Protein 9LM3 (pdb70)

Secondary structure (DSSP, 8-state):
-TTTSHHHHHHH--SHHHHHHHHTS-HHHHHIIIIITTGGGSEEEEEEE-SSSSEEEEEEE-SHHHHHHHHHHHHHHHHHHHHHHHHT----SB-TT-TT--HHHHHHHTTT-SEEEEEEEETTGGGSBHHHHHHHHHHSTTT---HHHHHHHHHHH-SSSB--TT-TTHHHHHHHHHHHHHHHHHHHHHHHT-EEEEETTEEEEEESSSS--TTTEEEETTEEEE-HHHHHHHHTTT-EE-GGG-EEE-TTS--EETTEE-SSS-B--HHHHHHHHHHHHHHHHSS--EEE-SSS-EEEPPHHHHHHHHHHHHHHHHHHHHHHHTT---------SS-TTGGGGGS-HHHHHHHHHHHHHHHTS-SS-EEE-SSSSHHHHHHHHHHHTTTT-GGGEE--SSSS--EE-SEE----HHHHHHTS-SS-HHHHHHHHHHHHHHHHTTTT---SS-EEEEE-SSSSTTHHHHHIIIII--SSS-SSTGGGSS-EE-SSSEEEEEPPPPTT-----GGGGS-HHHHT--BTTBEE-SSS---EE-HHHHIIIIIS-GGG----GGGHHHHHHHHHHHHHHHHHHH-/--HHHHHHHHHH--SHHHHHHHHTS-HHHHHIIIIITTGGGSEEEEEEE-SSS-EEEEEEE-SHHHHHHHHHHHHHHHHHHHHHHHTT----SB-TT-TT--HHHHHHTTTT-SEEEEEEEETTGGG--HHHHHHHHHHSTTT---HHHHHHHHHHH-BTTB--TT-TTHHHHHHHHHHHHHHHHHHHHHHHT-EEEEETTEEEEEESSSS--TTTEEE-SS-EEE-HHHHHHHHTTT-EE-GGG-EEEETTS--EETTEE-SSS-B--HHHHHHHHHHHHHHHHSS---EE-TTS-EE---HHHHHHHHHHHHHHHHHHHHHHHHH--------TTS-TTGGGGS--HHHHHHHHHHHIIIIIS-SS-EEE-SSHHHHHHHHHHHHHTTTT-GGGEEESSSSS-EEE-SEE----HHHHHHT--SS-HHHHHHHHHHHHHHHHTTTTPPPSS-EEEE--SSSSTHHHHHHHHHTT-SSS--SSGGGSSS-EE-SSSEEEE-----SS-----HHHHS-HHHHT--SSS--B-----B-HHHIIIIIIS-GGG----STTHHHHHHHHHHHHHHHHHHH-/-TTTSHHHHHHH--SHHHHHHHHTS-HHHHHIIIIITTGGGSEEEEEEEETTTEEEEEEEE-HHHHHHHHHHHHHHHHHHHHHHHHTT----SB-TT-TT--HHHHHHTTTT-SEEEEEEEETSGGGSBHHHHHHHHHH-TTT---HHHHHHHHHHH-SSSB--TT-TTHHHHHHHHHHHHHHHHHHHHHHTT-EEEEETTEEEEEESSSS--TTTEEEETTEEEE-HHHHHHHHHTT-EE-GGG-EEEETTS--EETTEE-SSS-B--HHHHHHHHHHHHHHHHHS---EE-TTS-EE---TTTTTTHHHHHHHHHHHHHHHHHHH--------TT--TT-TTTTS-HHHHHHHHHHHHHHHTS-SS-EEEESSSSHHHHHHHHHHHTTTT-STTEE--SSS---EE-SEE----HHHHHHH---S-HHHHHHHHHHHHHHHHTTTTPPPSS-EEEEE-SSSSTHHHHHHIIIII--SSS-SSGGGGSS-EEEETTEEEEEPPP-TT-----GGGGS-GGGT---BTTB-B-SSS----B-HHHHIIIIII--SS---TTTTHHHHHHHHHHHHHHHHHHH-

InterPro domains:
  IPR000123 RNA-directed DNA polymerase (reverse transcriptase), msDNA [PR00866] (43-56)
  IPR000123 RNA-directed DNA polymerase (reverse transcriptase), msDNA [PR00866] (57-69)
  IPR000123 RNA-directed DNA polymerase (reverse transcriptase), msDNA [PR00866] (96-110)
  IPR000123 RNA-directed DNA polymerase (reverse transcriptase), msDNA [PR00866] (112-130)
  IPR000123 RNA-directed DNA polymerase (reverse transcriptase), msDNA [PR00866] (131-141)
  IPR000123 RNA-directed DNA polymerase (reverse transcriptase), msDNA [PR00866] (162-175)
  IPR000123 RNA-directed DNA polymerase (reverse transcriptase), msDNA [PR00866] (180-193)
  IPR000123 RNA-directed DNA polymerase (reverse transcriptase), msDNA [PR00866] (195-206)
  IPR000123 RNA-directed DNA polymerase (reverse transcriptase), msDNA [PR00866] (257-263)
  IPR000123 RNA-directed DNA polymerase (reverse transcriptase), msDNA [cd03487] (50-279)
  IPR000477 Reverse transcriptase domain [PF00078] (48-261)
  IPR000477 Reverse transcriptase domain [PS50878] (29-262)
  IPR043502 DNA/RNA polymerase superfamily [SSF56672] (43-258)
  IPR051083 Group II Intron Splicing and Mobility/Defense [PTHR34047] (36-276)
  IPR053543 Bacterial Reverse Transcriptase [NF038237] (7-580)

Sequence (1746 aa):
MTKTSKLDALRAATSREDLAKILDVKLVFLTNVLYRIGSDNQYTQFTIPKKGKGVRTISAPTDRLKDIQRRICDLLSDCRDEIFAIRKISNNYSFGFERGKSIILNAYKHRGKQIILNIDLKDFFESFNFGRVRGYFLSNQDFLLNPVVATTLAKAACYNGTLPQGSPCSPIISNLICNIMDMRLAKLAKKYGCTYSRYADDITISTNKNTFPLEMATVQPEGVVLGKVLVKEIENSGFEINDSKTRLTYKTSRQEVTGLTVNRIVNIDRCYYKKTRALAHALYRTGEYKVPDENGVLVSGGLDKLEGMFGFIDQVDKFNNIKKKLNKQPDRYVLTNATLHGFKLKLNAREKAYSKFIYYKFFHGNTCPTIITEGKTDRIYLKAALHSLETSYPELFREKTDSKKKEINLNIFKSNEKTKYFLDLSGGTADLKKFVERYKNNYASYYGSVPKQPVIMVLDNDTGPSDLLNFLRNKVKSCPDDVTEMRKMKYIHVFYNLYIVLTPLSPSGEQTSMEDLFPKDILDIKIDGKKFNKNNDGTEYGKHIFSMRVVRDKKRKIDFKAFCCIFDAIKDIKEHYKLMLNSMTKTSKLDALRAATSREDLAKILDVKLVFLTNVLYRIGSDNQYTQFTIPKKGKGVRTISAPTDRLKDIQRRICDLLSDCRDEIFAIRKISNNYSFGFERGKSIILNAYKHRGKQIILNIDLKDFFESFNFGRVRGYFLSNQDFLLNPVVATTLAKAACYNGTLPQGSPCSPIISNLICNIMDMRLAKLAKKYGCTYSRYADDITISTNKNTFPLEMATVQPEGVVLGKVLVKEIENSGFEINDSKTRLTYKTSRQEVTGLTVNRIVNIDRCYYKKTRALAHALYRTGEYKVPDENGVLVSGGLDKLEGMFGFIDQVDKFNNIKKKLNKQPDRYVLTNATLHGFKLKLNAREKAYSKFIYYKFFHGNTCPTIITEGKTDRIYLKAALHSLETSYPELFREKTDSKKKEINLNIFKSNEKTKYFLDLSGGTADLKKFVERYKNNYASYYGSVPKQPVIMVLDNDTGPSDLLNFLRNKVKSCPDDVTEMRKMKYIHVFYNLYIVLTPLSPSGEQTSMEDLFPKDILDIKIDGKKFNKNTEYGKHIFSMRVVRDKKRKIDFKAFCCIFDAIKDIKEHYKLMLNSMTKTSKLDALRAATSREDLAKILDVKLVFLTNVLYRIGSDNQYTQFTIPKKGKGVRTISAPTDRLKDIQRRICDLLSDCRDEIFAIRKISNNYSFGFERGKSIILNAYKHRGKQIILNIDLKDFFESFNFGRVRGYFLSNQDFLLNPVVATTLAKAACYNGTLPQGSPCSPIISNLICNIMDMRLAKLAKKYGCTYSRYADDITISTNKNTFPLEMATVQPEGVVLGKVLVKEIENSGFEINDSKTRLTYKTSRQEVTGLTVNRIVNIDRCYYKKTRALAHALYRTGEYKVPDENGVLVSGGLDKLEGMFGFIDQVDKFNNIKKKLNKQPDRYVLTNATLHGFKLKLNAREKAYSKFIYYKFFHGNTCPTIITEGKTDRIYLKAALHSLETSYPELFREKTDSKKKEINLNIFKSNEKTKYFLDLSGGTADLKKFVERYKNNYASYYGSVPKQPVIMVLDNDTGPSDLLNFLRNKVKSCPDDVTEMRKMKYIHVFYNLYIVLTPLSPSGEQTSMEDLFPKDILDIKIDGKKFNKNNDGTEYGKHIFSMRVVRDKKRKIDFKAFCCIFDAIKDIKEHYKLMLNS

Foldseek 3Di:
DVLPCLLVQQQPDAALCSVCVSLVHDSVLLCCCPPVCPQLNFWDWDWADDPPPDTDIFIAGHPVLQSSLLSVQVSLLSLVVVVCVVVVHDDDAEAALHPPHDLQVVLQLQFQFFKKKKWFFPPLFQLAFLVNQLCCQCPPPSRVHHNNSSNSSSSSQDHPRTGTPHRNNSVSSSVSLCVVLRVLVCVVLVVQAWGWHDHRRMIMTTHNDNARDVQAWDQDVVGIDGHPVNQCSQVVSRTHTPVVPIDMDGLVDFDDRPQFGRSHHTAHDPVLLVVLLVQLLVCLAPNFGWDQDRPRDTDTDDLVVSLVSLVVRVVRVVVVVVVVVVVDDDDDDDDPVADLVRLCVPPDPSLLSNLLSVCCCQAAAPPAAEEAEQDQQVLLLVQLLCVLCCVVCVVQWDDDDPDPPIDGRYHDDHADVVCCNRVVCNRHLVSVLSCLVCVVVSNVVRNPGQGLYAYEYEWFQPPRPDVSLVCQQPPQCPDVDDRCVCSADLKADRDRRYIYGYQHADPVRDRDTPVVQWDPVQQQDADPCQGDDPAAPDVYDHSVCSSPCGSPVCVNVTDRPSVVSNVVSSVVSGVVSVVVVVD/DPLLCLLVQQLPDAALCSVCVSLVHHSVLLCCCLPVPPLQNQWDKDWADDPDPDIHIFIAGHPVLLSVLLSVQVSLLSLVVNVCVVVVHDDDAEQAPHPPHDLLSQLQLQFAFFKKKKWFWPPLQFLCFLVNQLCCQCVPPSRNGHSNSSNSSSSSQHHHRTGTPRRSRSRSSSVSLCVVLSVLVCVVLVVQAWDWHDHRRMIMTTHNDNARDVQAWDQDPVGIDGHPVNQCSQVVSRIHIPVVPIDMDGLVDFDDRPQFGRNHGTAHDPVLLVVLLVQLLVCLADVFGWDADSVGDIDGDDLVVSLVSLVVRVVSVVVVVVVCVVVDDDDDDDQVVDDAPSLCVPPDPSLQSNLLSVCCCQAAADPEEEEAEQDQLVLLLLQLQCVLCCVVCVVQWDDPPVPPNIDGVYRYDHADVSCCNRPVCNRHLVSVLSCLVCVVVSNVVSNPRAGPYAYEYEWEQCPRCVVVVVCCQVPQCPDVHDDRCVSADLWADRDRRYIYGYFHADPVRDTDGSLNQFDPVLQQDDDPVCHDDPCVYHHSVCSSPPRSVDCPVVGDGDRNVSNVVSNVVSRVVSVVVVVD/DVLACLLVQQQPDAALCSVCVSLVHDSVLLCCCPPVQPQQNFWDWDWDADPVRDTDIFIAGHDSLLSSLLSVQVSLLSLVVNVCVVVVHDDDAEAAPHPPHDLLSQLQLQQAFFKKKKWFFPPLFQQAFLCNQLVCQCPVPSRVHHNNSSNSSSSSQDHPGTGTPRRSNSVSSSVSLCVVLRVLVCVVLVVQAWDWHDHRRIIMTGHNDNARDVQQWHQDVVGIDGHPVNQCSQVVSRTHIPVVPIHMDGLVDFDDRPQFGRNNGTAHDPVLLVVLLVQLLCCLAVVFGWDADPVGDTDTDDVVVNVVSLVVRVVRVVVVVVVCVVVVVDDDDDLPVADQVSLCVVPDPSLLSVLLSVCCDQAANDPEEEEAEADAQVLLLVQLLCVLVCVVCVVQWDADDPDGDIDGRYRDDGADPVCCNRPVCNRALVSVLSCLVCVVVSNVVSNPHAGPYAYEYEWEQCPRCVVSVVCLVPPQPQDPNDRCVVSADQWGDSDRRYIYGYQHADPVRDGDTPLPLFDPVLQFPDDPPAGADSCQPVVHHYPVVCSCPVRVDDPPSGDSDSCVSNVVRSVVSRVVVVVVVVD

Nearest PDB structures (foldseek):
  9jm0-assembly1_P  TM=7.786E-01  e=1.756E-20  Escherichia coli
  8bgj-assembly3_C  TM=7.020E-01  e=1.026E-07  Caloramator australicus RC3
  7r08-assembly1_D  TM=5.294E-01  e=6.218E-06  Escherichia phage P2
  7z0z-assembly1_A  TM=4.750E-01  e=1.404E-06  Lactococcus lactis
  7r07-assembly1_E  TM=4.578E-01  e=6.506E-07  Lactococcus lactis

Structure (mmCIF, N/CA/C/O backbone):
data_9LM3
#
_entry.id   9LM3
#
_cell.length_a   1.00
_cell.length_b   1.00
_cell.length_c   1.00
_cell.angle_alpha   90.00
_cell.angle_beta   90.00
_cell.angle_gamma   90.00
#
_symmetry.space_group_name_H-M   'P 1'
#
loop_
_entity.id
_entity.type
_entity.pdbx_description
1 polymer 'Retron Ec67 protein'
2 polymer 'DNA (67-MER)'
3 polymer 'RNA (62-MER)'
4 polymer "RNA (5'-R(*GP*UP*GP*CP*CP*UP*GP*CP*AP*UP*GP*CP*GP*U)-3')"
5 polymer "DNA (5'-D(P*GP*GP*A)-3')"
#
loop_
_atom_site.group_PDB
_atom_site.id
_atom_site.type_symbol
_atom_site.label_atom_id
_atom_site.label_alt_id
_atom_site.label_comp_id
_atom_site.label_asym_id
_atom_site.label_entity_id
_atom_site.label_seq_id
_atom_site.pdbx_PDB_ins_code
_atom_site.Cartn_x
_atom_site.Cartn_y
_atom_site.Cartn_z
_atom_site.occupancy
_atom_site.B_iso_or_equiv
_atom_site.auth_seq_id
_atom_site.auth_comp_id
_atom_site.auth_asym_id
_atom_site.auth_atom_id
_atom_site.pdbx_PDB_model_num
ATOM 1 N N . MET A 1 1 ? 133.198 134.408 75.247 1.00 91.09 1 MET A N 1
ATOM 2 C CA . MET A 1 1 ? 131.870 135.077 75.374 1.00 94.70 1 MET A CA 1
ATOM 3 C C . MET A 1 1 ? 130.924 134.254 76.241 1.00 98.98 1 MET A C 1
ATOM 4 O O . MET A 1 1 ? 131.022 133.030 76.293 1.00 97.08 1 MET A O 1
ATOM 20 N N . THR A 1 2 ? 130.020 134.941 76.940 1.00 100.36 2 THR A N 1
ATOM 21 C CA . THR A 1 2 ? 129.026 134.286 77.790 1.00 100.75 2 THR A CA 1
ATOM 22 C C . THR A 1 2 ? 129.696 133.370 78.812 1.00 100.66 2 THR A C 1
ATOM 23 O O . THR A 1 2 ? 129.177 132.307 79.156 1.00 97.62 2 THR A O 1
ATOM 34 N N . LYS A 1 3 ? 130.863 133.792 79.303 1.00 102.92 3 LYS A N 1
ATOM 35 C CA . LYS A 1 3 ? 131.610 133.050 80.319 1.00 102.15 3 LYS A CA 1
ATOM 36 C C . LYS A 1 3 ? 132.045 131.675 79.820 1.00 100.98 3 LYS A C 1
ATOM 37 O O . LYS A 1 3 ? 132.158 130.731 80.606 1.00 95.60 3 LYS A O 1
ATOM 56 N N . THR A 1 4 ? 132.289 131.541 78.516 1.00 103.28 4 THR A N 1
ATOM 57 C CA . THR A 1 4 ? 132.720 130.270 77.945 1.00 101.77 4 THR A CA 1
ATOM 58 C C . THR A 1 4 ? 134.071 130.354 77.255 1.00 95.82 4 THR A C 1
ATOM 59 O O . THR A 1 4 ? 134.953 129.533 77.535 1.00 86.15 4 THR A O 1
ATOM 70 N N . SER A 1 5 ? 134.266 131.327 76.357 1.00 88.59 5 SER A N 1
ATOM 71 C CA . SER A 1 5 ? 135.455 131.349 75.513 1.00 80.63 5 SER A CA 1
ATOM 72 C C . SER A 1 5 ? 135.994 132.760 75.312 1.00 75.45 5 SER A C 1
ATOM 73 O O . SER A 1 5 ? 136.532 133.072 74.244 1.00 77.74 5 SER A O 1
ATOM 81 N N . LYS A 1 6 ? 135.857 133.630 76.313 1.00 72.48 6 LYS A N 1
ATOM 82 C CA . LYS A 1 6 ? 136.447 134.961 76.208 1.00 67.93 6 LYS A CA 1
ATOM 83 C C . LYS A 1 6 ? 137.965 134.877 76.117 1.00 61.84 6 LYS A C 1
ATOM 84 O O . LYS A 1 6 ? 138.598 135.626 75.362 1.00 57.04 6 LYS A O 1
ATOM 103 N N . LEU A 1 7 ? 138.567 133.972 76.889 1.00 57.71 7 LEU A N 1
ATOM 104 C CA . LEU A 1 7 ? 140.013 133.808 76.852 1.00 53.61 7 LEU A CA 1
ATOM 105 C C . LEU A 1 7 ? 140.469 133.303 75.490 1.00 57.80 7 LEU A C 1
ATOM 106 O O . LEU A 1 7 ? 141.509 133.730 74.976 1.00 57.41 7 LEU A O 1
ATOM 122 N N . ASP A 1 8 ? 139.707 132.385 74.894 1.00 62.65 8 ASP A N 1
ATOM 123 C CA . ASP A 1 8 ? 140.034 131.918 73.551 1.00 62.53 8 ASP A CA 1
ATOM 124 C C . ASP A 1 8 ? 139.974 133.062 72.550 1.00 61.06 8 ASP A C 1
ATOM 125 O O . ASP A 1 8 ? 140.836 133.173 71.670 1.00 60.65 8 ASP A O 1
ATOM 134 N N . ALA A 1 9 ? 138.962 133.923 72.666 1.00 54.36 9 ALA A N 1
ATOM 135 C CA . ALA A 1 9 ? 138.876 135.076 71.779 1.00 54.10 9 ALA A CA 1
ATOM 136 C C . ALA A 1 9 ? 140.078 135.991 71.955 1.00 51.70 9 ALA A C 1
ATOM 137 O O . ALA A 1 9 ? 140.631 136.498 70.973 1.00 53.08 9 ALA A O 1
ATOM 144 N N . LEU A 1 10 ? 140.498 136.217 73.201 1.00 52.89 10 LEU A N 1
ATOM 145 C CA . LEU A 1 10 ? 141.660 137.066 73.440 1.00 52.76 10 LEU A CA 1
ATOM 146 C C . LEU A 1 10 ? 142.915 136.463 72.822 1.00 53.90 10 LEU A C 1
ATOM 147 O O . LEU A 1 10 ? 143.698 137.161 72.169 1.00 50.92 10 LEU A O 1
ATOM 163 N N . ARG A 1 11 ? 143.125 135.161 73.021 1.00 57.41 11 ARG A N 1
ATOM 164 C CA . ARG A 1 11 ? 144.315 134.517 72.472 1.00 56.33 11 ARG A CA 1
ATOM 165 C C . ARG A 1 11 ? 144.309 134.553 70.950 1.00 56.06 11 ARG A C 1
ATOM 166 O O . ARG A 1 11 ? 145.341 134.820 70.323 1.00 54.58 11 ARG A O 1
ATOM 187 N N . ALA A 1 12 ? 143.155 134.288 70.336 1.00 58.34 12 ALA A N 1
ATOM 188 C CA . ALA A 1 12 ? 143.072 134.278 68.881 1.00 58.00 12 ALA A CA 1
ATOM 189 C C . ALA A 1 12 ? 143.374 135.641 68.277 1.00 56.54 12 ALA A C 1
ATOM 190 O O . ALA A 1 12 ? 143.793 135.712 67.117 1.00 56.27 12 ALA A O 1
ATOM 197 N N . ALA A 1 13 ? 143.177 136.718 69.032 1.00 60.91 13 ALA A N 1
ATOM 198 C CA . ALA A 1 13 ? 143.423 138.053 68.507 1.00 63.23 13 ALA A CA 1
ATOM 199 C C . ALA A 1 13 ? 144.870 138.193 68.053 1.00 63.97 13 ALA A C 1
ATOM 200 O O . ALA A 1 13 ? 145.793 137.683 68.693 1.00 61.04 13 ALA A O 1
ATOM 207 N N . THR A 1 14 ? 145.062 138.888 66.932 1.00 66.10 14 THR A N 1
ATOM 208 C CA . THR A 1 14 ? 146.384 139.086 66.361 1.00 66.04 14 THR A CA 1
ATOM 209 C C . THR A 1 14 ? 146.680 140.540 66.026 1.00 67.97 14 THR A C 1
ATOM 210 O O . THR A 1 14 ? 147.784 140.835 65.557 1.00 67.11 14 THR A O 1
ATOM 221 N N . SER A 1 15 ? 145.737 141.451 66.251 1.00 68.77 15 SER A N 1
ATOM 222 C CA . SER A 1 15 ? 145.938 142.854 65.929 1.00 68.82 15 SER A CA 1
ATOM 223 C C . SER A 1 15 ? 145.075 143.699 66.850 1.00 68.98 15 SER A C 1
ATOM 224 O O . SER A 1 15 ? 144.139 143.205 67.483 1.00 68.23 15 SER A O 1
ATOM 232 N N . ARG A 1 16 ? 145.395 144.991 66.908 1.00 63.78 16 ARG A N 1
ATOM 233 C CA . ARG A 1 16 ? 144.611 145.901 67.731 1.00 60.65 16 ARG A CA 1
ATOM 234 C C . ARG A 1 16 ? 143.151 145.938 67.307 1.00 64.27 16 ARG A C 1
ATOM 235 O O . ARG A 1 16 ? 142.296 146.312 68.113 1.00 63.56 16 ARG A O 1
ATOM 256 N N . GLU A 1 17 ? 142.843 145.568 66.061 1.00 67.27 17 GLU A N 1
ATOM 257 C CA . GLU A 1 17 ? 141.447 145.478 65.643 1.00 68.85 17 GLU A CA 1
ATOM 258 C C . GLU A 1 17 ? 140.721 144.376 66.401 1.00 64.89 17 GLU A C 1
ATOM 259 O O . GLU A 1 17 ? 139.598 144.577 66.880 1.00 62.85 17 GLU A O 1
ATOM 271 N N . ASP A 1 18 ? 141.351 143.207 66.532 1.00 64.61 18 ASP A N 1
ATOM 272 C CA . ASP A 1 18 ? 140.748 142.123 67.300 1.00 63.35 18 ASP A CA 1
ATOM 273 C C . ASP A 1 18 ? 140.574 142.517 68.760 1.00 61.40 18 ASP A C 1
ATOM 274 O O . ASP A 1 18 ? 139.540 142.225 69.371 1.00 61.42 18 ASP A O 1
ATOM 283 N N . LEU A 1 19 ? 141.582 143.171 69.341 1.00 61.07 19 LEU A N 1
ATOM 284 C CA . LEU A 1 19 ? 141.472 143.602 70.730 1.00 56.27 19 LEU A CA 1
ATOM 285 C C . LEU A 1 19 ? 140.345 144.609 70.901 1.00 54.43 19 LEU A C 1
ATOM 286 O O . LEU A 1 19 ? 139.572 144.531 71.863 1.00 55.35 19 LEU A O 1
ATOM 302 N N . ALA A 1 20 ? 140.237 145.566 69.980 1.00 56.35 20 ALA A N 1
ATOM 303 C CA . ALA A 1 20 ? 139.166 146.549 70.060 1.00 57.09 20 ALA A CA 1
ATOM 304 C C . ALA A 1 20 ? 137.807 145.879 69.945 1.00 58.26 20 ALA A C 1
ATOM 305 O O . ALA A 1 20 ? 136.851 146.277 70.620 1.00 57.71 20 ALA A O 1
ATOM 312 N N . LYS A 1 21 ? 137.696 144.865 69.087 1.00 59.54 21 LYS A N 1
ATOM 313 C CA . LYS A 1 21 ? 136.445 144.122 68.995 1.00 58.48 21 LYS A CA 1
ATOM 314 C C . LYS A 1 21 ? 136.137 143.398 70.300 1.00 57.25 21 LYS A C 1
ATOM 315 O O . LYS A 1 21 ? 134.987 143.380 70.752 1.00 57.67 21 LYS A O 1
ATOM 334 N N . ILE A 1 22 ? 137.154 142.794 70.919 1.00 56.99 22 ILE A N 1
ATOM 335 C CA . ILE A 1 22 ? 136.941 142.074 72.173 1.00 52.17 22 ILE A CA 1
ATOM 336 C C . ILE A 1 22 ? 136.476 143.031 73.264 1.00 52.27 22 ILE A C 1
ATOM 337 O O . ILE A 1 22 ? 135.578 142.710 74.050 1.00 50.58 22 ILE A O 1
ATOM 353 N N . LEU A 1 23 ? 137.092 144.212 73.342 1.00 49.24 23 LEU A N 1
ATOM 354 C CA . LEU A 1 23 ? 136.684 145.197 74.335 1.00 47.09 23 LEU A CA 1
ATOM 355 C C . LEU A 1 23 ? 135.375 145.882 73.969 1.00 56.57 23 LEU A C 1
ATOM 356 O O . LEU A 1 23 ? 134.766 146.522 74.831 1.00 59.29 23 LEU A O 1
ATOM 372 N N . ASP A 1 24 ? 134.931 145.763 72.717 1.00 61.12 24 ASP A N 1
ATOM 373 C CA . ASP A 1 24 ? 133.699 146.398 72.250 1.00 55.50 24 ASP A CA 1
ATOM 374 C C . ASP A 1 24 ? 133.838 147.919 72.195 1.00 59.43 24 ASP A C 1
ATOM 375 O O . ASP A 1 24 ? 132.930 148.652 72.583 1.00 60.65 24 ASP A O 1
ATOM 384 N N . VAL A 1 25 ? 134.984 148.396 71.718 1.00 58.87 25 VAL A N 1
ATOM 385 C CA . VAL A 1 25 ? 135.189 149.808 71.430 1.00 59.80 25 VAL A CA 1
ATOM 386 C C . VAL A 1 25 ? 135.744 149.926 70.020 1.00 63.47 25 VAL A C 1
ATOM 387 O O . VAL A 1 25 ? 136.389 149.007 69.508 1.00 67.40 25 VAL A O 1
ATOM 400 N N . LYS A 1 26 ? 135.484 151.067 69.388 1.00 65.44 26 LYS A N 1
ATOM 401 C CA . LYS A 1 26 ? 136.010 151.306 68.053 1.00 69.06 26 LYS A CA 1
ATOM 402 C C . LYS A 1 26 ? 137.531 151.336 68.088 1.00 67.95 26 LYS A C 1
ATOM 403 O O . LYS A 1 26 ? 138.135 151.842 69.035 1.00 72.32 26 LYS A O 1
ATOM 422 N N . LEU A 1 27 ? 138.153 150.791 67.043 1.00 68.85 27 LEU A N 1
ATOM 423 C CA . LEU A 1 27 ? 139.607 150.856 66.937 1.00 70.29 27 LEU A CA 1
ATOM 424 C C . LEU A 1 27 ? 140.105 152.293 66.941 1.00 69.72 27 LEU A C 1
ATOM 425 O O . LEU A 1 27 ? 141.121 152.602 67.575 1.00 69.07 27 LEU A O 1
ATOM 441 N N . VAL A 1 28 ? 139.413 153.186 66.236 1.00 71.58 28 VAL A N 1
ATOM 442 C CA . VAL A 1 28 ? 139.847 154.578 66.200 1.00 75.42 28 VAL A CA 1
ATOM 443 C C . VAL A 1 28 ? 139.841 155.161 67.606 1.00 72.24 28 VAL A C 1
ATOM 444 O O . VAL A 1 28 ? 140.797 155.818 68.026 1.00 69.55 28 VAL A O 1
ATOM 457 N N . PHE A 1 29 ? 138.769 154.911 68.359 1.00 69.69 29 PHE A N 1
ATOM 458 C CA . PHE A 1 29 ? 138.672 155.443 69.714 1.00 66.82 29 PHE A CA 1
ATOM 459 C C . PHE A 1 29 ? 139.765 154.867 70.608 1.00 66.33 29 PHE A C 1
ATOM 460 O O . PHE A 1 29 ? 140.393 155.596 71.385 1.00 66.16 29 PHE A O 1
ATOM 477 N N . LEU A 1 30 ? 140.017 153.561 70.499 1.00 62.66 30 LEU A N 1
ATOM 478 C CA . LEU A 1 30 ? 141.035 152.929 71.330 1.00 59.04 30 LEU A CA 1
ATOM 479 C C . LEU A 1 30 ? 142.411 153.515 71.051 1.00 63.33 30 LEU A C 1
ATOM 480 O O . LEU A 1 30 ? 143.115 153.942 71.973 1.00 61.99 30 LEU A O 1
ATOM 496 N N . THR A 1 31 ? 142.813 153.549 69.778 1.00 68.17 31 THR A N 1
ATOM 497 C CA . THR A 1 31 ? 144.143 154.046 69.450 1.00 63.90 31 THR A CA 1
ATOM 498 C C . THR A 1 31 ? 144.252 155.554 69.613 1.00 67.20 31 THR A C 1
ATOM 499 O O . THR A 1 31 ? 145.366 156.071 69.734 1.00 69.36 31 THR A O 1
ATOM 510 N N . ASN A 1 32 ? 143.129 156.273 69.607 1.00 66.91 32 ASN A N 1
ATOM 511 C CA . ASN A 1 32 ? 143.172 157.696 69.910 1.00 65.69 32 ASN A CA 1
ATOM 512 C C . ASN A 1 32 ? 143.411 157.925 71.393 1.00 65.76 32 ASN A C 1
ATOM 513 O O . ASN A 1 32 ? 144.257 158.740 71.773 1.00 67.98 32 ASN A O 1
ATOM 524 N N . VAL A 1 33 ? 142.688 157.203 72.249 1.00 61.33 33 VAL A N 1
ATOM 525 C CA . VAL A 1 33 ? 142.887 157.352 73.686 1.00 54.66 33 VAL A CA 1
ATOM 526 C C . VAL A 1 33 ? 144.294 156.917 74.072 1.00 55.11 33 VAL A C 1
ATOM 527 O O . VAL A 1 33 ? 144.995 157.610 74.817 1.00 57.51 33 VAL A O 1
ATOM 540 N N . LEU A 1 34 ? 144.732 155.763 73.570 1.00 53.45 34 LEU A N 1
ATOM 541 C CA . LEU A 1 34 ? 145.994 155.197 74.033 1.00 56.40 34 LEU A CA 1
ATOM 542 C C . LEU A 1 34 ? 147.206 155.924 73.458 1.00 57.23 34 LEU A C 1
ATOM 543 O O . LEU A 1 34 ? 148.156 156.220 74.190 1.00 57.62 34 LEU A O 1
ATOM 559 N N . TYR A 1 35 ? 147.196 156.226 72.162 1.00 62.22 35 TYR A N 1
ATOM 560 C CA . TYR A 1 35 ? 148.393 156.686 71.467 1.00 59.90 35 TYR A CA 1
ATOM 561 C C . TYR A 1 35 ? 148.329 158.146 71.044 1.00 64.92 35 TYR A C 1
ATOM 562 O O . TYR A 1 35 ? 149.290 158.888 71.267 1.00 64.73 35 TYR A O 1
ATOM 580 N N . ARG A 1 36 ? 147.230 158.589 70.433 1.00 67.76 36 ARG A N 1
ATOM 581 C CA . ARG A 1 36 ? 147.137 159.992 70.042 1.00 72.44 36 ARG A CA 1
ATOM 582 C C . ARG A 1 36 ? 147.294 160.897 71.256 1.00 66.35 36 ARG A C 1
ATOM 583 O O . ARG A 1 36 ? 148.136 161.802 71.269 1.00 67.58 36 ARG A O 1
ATOM 604 N N . ILE A 1 37 ? 146.495 160.659 72.287 1.00 63.23 37 ILE A N 1
ATOM 605 C CA . ILE A 1 37 ? 146.658 161.313 73.580 1.00 65.26 37 ILE A CA 1
ATOM 606 C C . ILE A 1 37 ? 147.308 160.264 74.473 1.00 64.10 37 ILE A C 1
ATOM 607 O O . ILE A 1 37 ? 146.633 159.444 75.093 1.00 64.11 37 ILE A O 1
ATOM 623 N N . GLY A 1 38 ? 148.637 160.284 74.527 1.00 64.21 38 GLY A N 1
ATOM 624 C CA . GLY A 1 38 ? 149.375 159.281 75.268 1.00 62.78 38 GLY A CA 1
ATOM 625 C C . GLY A 1 38 ? 148.718 158.957 76.589 1.00 63.59 38 GLY A C 1
ATOM 626 O O . GLY A 1 38 ? 148.219 159.855 77.271 1.00 65.50 38 GLY A O 1
ATOM 630 N N . SER A 1 39 ? 148.680 157.675 76.953 1.00 61.81 39 SER A N 1
ATOM 631 C CA . SER A 1 39 ? 148.037 157.290 78.201 1.00 53.49 39 SER A CA 1
ATOM 632 C C . SER A 1 39 ? 148.720 157.920 79.406 1.00 56.42 39 SER A C 1
ATOM 633 O O . SER A 1 39 ? 148.111 158.005 80.477 1.00 56.22 39 SER A O 1
ATOM 641 N N . ASP A 1 40 ? 149.962 158.375 79.252 1.00 59.60 40 ASP A N 1
ATOM 642 C CA . ASP A 1 40 ? 150.696 159.012 80.335 1.00 55.32 40 ASP A CA 1
ATOM 643 C C . ASP A 1 40 ? 150.251 160.445 80.593 1.00 59.12 40 ASP A C 1
ATOM 644 O O . ASP A 1 40 ? 150.737 161.062 81.547 1.00 62.69 40 ASP A O 1
ATOM 653 N N . ASN A 1 41 ? 149.356 160.990 79.769 1.00 60.06 41 ASN A N 1
ATOM 654 C CA . ASN A 1 41 ? 148.865 162.354 79.919 1.00 58.26 41 ASN A CA 1
ATOM 655 C C . ASN A 1 41 ? 147.391 162.396 80.302 1.00 56.56 41 ASN A C 1
ATOM 656 O O . ASN A 1 41 ? 146.708 163.385 80.017 1.00 54.03 41 ASN A O 1
ATOM 667 N N . GLN A 1 42 ? 146.885 161.343 80.937 1.00 55.65 42 GLN A N 1
ATOM 668 C CA . GLN A 1 42 ? 145.474 161.248 81.285 1.00 51.34 42 GLN A CA 1
ATOM 669 C C . GLN A 1 42 ? 145.311 160.730 82.703 1.00 47.61 42 GLN A C 1
ATOM 670 O O . GLN A 1 42 ? 144.375 159.985 83.007 1.00 49.86 42 GLN A O 1
ATOM 684 N N . TYR A 1 43 ? 146.217 161.122 83.591 1.00 48.42 43 TYR A N 1
ATOM 685 C CA . TYR A 1 43 ? 146.172 160.719 84.987 1.00 48.16 43 TYR A CA 1
ATOM 686 C C . TYR A 1 43 ? 146.225 161.950 85.874 1.00 49.13 43 TYR A C 1
ATOM 687 O O . TYR A 1 43 ? 147.027 162.859 85.642 1.00 48.90 43 TYR A O 1
ATOM 705 N N . THR A 1 44 ? 145.371 161.969 86.891 1.00 50.04 44 THR A N 1
ATOM 706 C CA . THR A 1 44 ? 145.379 163.010 87.908 1.00 48.92 44 THR A CA 1
ATOM 707 C C . THR A 1 44 ? 145.784 162.399 89.240 1.00 45.82 44 THR A C 1
ATOM 708 O O . THR A 1 44 ? 145.363 161.290 89.579 1.00 51.19 44 THR A O 1
ATOM 719 N N . GLN A 1 45 ? 146.608 163.120 89.990 1.00 45.50 45 GLN A N 1
ATOM 720 C CA . GLN A 1 45 ? 147.111 162.651 91.272 1.00 44.86 45 GLN A CA 1
ATOM 721 C C . GLN A 1 45 ? 146.317 163.302 92.394 1.00 43.45 45 GLN A C 1
ATOM 722 O O . GLN A 1 45 ? 146.092 164.515 92.379 1.00 49.31 45 GLN A O 1
ATOM 736 N N . PHE A 1 46 ? 145.884 162.494 93.355 1.00 38.57 46 PHE A N 1
ATOM 737 C CA . PHE A 1 46 ? 145.310 163.001 94.591 1.00 38.93 46 PHE A CA 1
ATOM 738 C C . PHE A 1 46 ? 145.948 162.262 95.756 1.00 43.54 46 PHE A C 1
ATOM 739 O O . PHE A 1 46 ? 146.721 161.321 95.571 1.00 46.50 46 PHE A O 1
ATOM 756 N N . THR A 1 47 ? 145.645 162.712 96.968 1.00 49.34 47 THR A N 1
ATOM 757 C CA . THR A 1 47 ? 146.334 162.236 98.158 1.00 47.86 47 THR A CA 1
ATOM 758 C C . THR A 1 47 ? 145.339 161.886 99.252 1.00 49.33 47 THR A C 1
ATOM 759 O O . THR A 1 47 ? 144.316 162.556 99.416 1.00 49.13 47 THR A O 1
ATOM 770 N N . ILE A 1 48 ? 145.652 160.828 99.987 1.00 55.93 48 ILE A N 1
ATOM 771 C CA . ILE A 1 48 ? 144.915 160.393 101.169 1.00 52.96 48 ILE A CA 1
ATOM 772 C C . ILE A 1 48 ? 145.828 160.599 102.373 1.00 55.68 48 ILE A C 1
ATOM 773 O O . ILE A 1 48 ? 146.928 160.032 102.407 1.00 54.43 48 ILE A O 1
ATOM 789 N N . PRO A 1 49 ? 145.435 161.398 103.365 1.00 60.41 49 PRO A N 1
ATOM 790 C CA . PRO A 1 49 ? 146.346 161.676 104.482 1.00 63.40 49 PRO A CA 1
ATOM 791 C C . PRO A 1 49 ? 146.737 160.411 105.233 1.00 68.98 49 PRO A C 1
ATOM 792 O O . PRO A 1 49 ? 145.939 159.486 105.394 1.00 65.78 49 PRO A O 1
ATOM 803 N N . LYS A 1 50 ? 147.984 160.386 105.698 1.00 69.88 50 LYS A N 1
ATOM 804 C CA . LYS A 1 50 ? 148.492 159.335 106.568 1.00 73.17 50 LYS A CA 1
ATOM 805 C C . LYS A 1 50 ? 149.054 159.963 107.834 1.00 80.12 50 LYS A C 1
ATOM 806 O O . LYS A 1 50 ? 149.671 161.032 107.786 1.00 83.22 50 LYS A O 1
ATOM 825 N N . LYS A 1 51 ? 148.844 159.291 108.966 1.00 80.49 51 LYS A N 1
ATOM 826 C CA . LYS A 1 51 ? 149.348 159.797 110.237 1.00 80.35 51 LYS A CA 1
ATOM 827 C C . LYS A 1 51 ? 150.870 159.812 110.293 1.00 79.36 51 LYS A C 1
ATOM 828 O O . LYS A 1 51 ? 151.437 160.500 111.148 1.00 75.80 51 LYS A O 1
ATOM 847 N N . GLY A 1 52 ? 151.541 159.079 109.410 1.00 82.91 52 GLY A N 1
ATOM 848 C CA . GLY A 1 52 ? 152.989 159.022 109.428 1.00 84.99 52 GLY A CA 1
ATOM 849 C C . GLY A 1 52 ? 153.645 160.129 108.629 1.00 89.13 52 GLY A C 1
ATOM 850 O O . GLY A 1 52 ? 154.539 159.865 107.820 1.00 87.40 52 GLY A O 1
ATOM 854 N N . LYS A 1 53 ? 153.211 161.371 108.855 1.00 90.69 53 LYS A N 1
ATOM 855 C CA . LYS A 1 53 ? 153.741 162.539 108.156 1.00 90.00 53 LYS A CA 1
ATOM 856 C C . LYS A 1 53 ? 153.316 162.540 106.692 1.00 91.07 53 LYS A C 1
ATOM 857 O O . LYS A 1 53 ? 152.439 163.315 106.297 1.00 86.80 53 LYS A O 1
ATOM 876 N N . GLY A 1 54 ? 153.927 161.680 105.880 1.00 92.19 54 GLY A N 1
ATOM 877 C CA . GLY A 1 54 ? 153.594 161.601 104.471 1.00 82.19 54 GLY A CA 1
ATOM 878 C C . GLY A 1 54 ? 152.148 161.225 104.232 1.00 77.07 54 GLY A C 1
ATOM 879 O O . GLY A 1 54 ? 151.361 161.133 105.177 1.00 84.31 54 GLY A O 1
ATOM 883 N N . VAL A 1 55 ? 151.781 161.023 102.967 1.00 66.65 55 VAL A N 1
ATOM 884 C CA . VAL A 1 55 ? 150.427 160.649 102.583 1.00 69.30 55 VAL A CA 1
ATOM 885 C C . VAL A 1 55 ? 150.512 159.598 101.483 1.00 65.99 55 VAL A C 1
ATOM 886 O O . VAL A 1 55 ? 151.583 159.317 100.943 1.00 62.48 55 VAL A O 1
ATOM 899 N N . ARG A 1 56 ? 149.363 159.012 101.157 1.00 60.56 56 ARG A N 1
ATOM 900 C CA . ARG A 1 56 ? 149.264 157.984 100.129 1.00 51.61 56 ARG A CA 1
ATOM 901 C C . ARG A 1 56 ? 148.797 158.636 98.834 1.00 47.79 56 ARG A C 1
ATOM 902 O O . ARG A 1 56 ? 147.734 159.261 98.801 1.00 45.91 56 ARG A O 1
ATOM 923 N N . THR A 1 57 ? 149.586 158.492 97.774 1.00 46.36 57 THR A N 1
ATOM 924 C CA . THR A 1 57 ? 149.310 159.149 96.503 1.00 43.37 57 THR A CA 1
ATOM 925 C C . THR A 1 57 ? 148.619 158.178 95.557 1.00 38.92 57 THR A C 1
ATOM 926 O O . THR A 1 57 ? 149.095 157.057 95.354 1.00 40.48 57 THR A O 1
ATOM 937 N N . ILE A 1 58 ? 147.503 158.613 94.981 1.00 33.55 58 ILE A N 1
ATOM 938 C CA . ILE A 1 58 ? 146.714 157.818 94.051 1.00 30.69 58 ILE A CA 1
ATOM 939 C C . ILE A 1 58 ? 146.732 158.519 92.701 1.00 33.20 58 ILE A C 1
ATOM 940 O O . ILE A 1 58 ? 146.442 159.717 92.615 1.00 43.92 58 ILE A O 1
ATOM 956 N N . SER A 1 59 ? 147.075 157.776 91.654 1.00 33.38 59 SER A N 1
ATOM 957 C CA . SER A 1 59 ? 146.965 158.247 90.281 1.00 31.54 59 SER A CA 1
ATOM 958 C C . SER A 1 59 ? 145.714 157.639 89.664 1.00 35.66 59 SER A C 1
ATOM 959 O O . SER A 1 59 ? 145.520 156.422 89.725 1.00 37.97 59 SER A O 1
ATOM 967 N N . ALA A 1 60 ? 144.867 158.482 89.075 1.00 35.21 60 ALA A N 1
ATOM 968 C CA . ALA A 1 60 ? 143.566 158.047 88.596 1.00 32.20 60 ALA A CA 1
ATOM 969 C C . ALA A 1 60 ? 143.380 158.445 87.137 1.00 40.19 60 ALA A C 1
ATOM 970 O O . ALA A 1 60 ? 143.660 159.600 86.770 1.00 47.34 60 ALA A O 1
ATOM 977 N N . PRO A 1 61 ? 142.914 157.537 86.279 1.00 34.60 61 PRO A N 1
ATOM 978 C CA . PRO A 1 61 ? 142.646 157.902 84.883 1.00 41.21 61 PRO A CA 1
ATOM 979 C C . PRO A 1 61 ? 141.495 158.888 84.768 1.00 44.38 61 PRO A C 1
ATOM 980 O O . PRO A 1 61 ? 140.550 158.872 85.560 1.00 43.18 61 PRO A O 1
ATOM 991 N N . THR A 1 62 ? 141.583 159.762 83.765 1.00 47.21 62 THR A N 1
ATOM 992 C CA . THR A 1 62 ? 140.674 160.900 83.708 1.00 52.27 62 THR A CA 1
ATOM 993 C C . THR A 1 62 ? 139.214 160.525 83.468 1.00 51.02 62 THR A C 1
ATOM 994 O O . THR A 1 62 ? 138.409 160.558 84.404 1.00 58.21 62 THR A O 1
ATOM 1005 N N . ASP A 1 63 ? 138.849 160.173 82.232 1.00 48.39 63 ASP A N 1
ATOM 1006 C CA . ASP A 1 63 ? 137.459 159.827 81.945 1.00 51.87 63 ASP A CA 1
ATOM 1007 C C . ASP A 1 63 ? 137.301 158.628 81.020 1.00 46.74 63 ASP A C 1
ATOM 1008 O O . ASP A 1 63 ? 136.435 157.776 81.237 1.00 47.17 63 ASP A O 1
ATOM 1017 N N . ARG A 1 64 ? 138.136 158.562 79.986 1.00 48.62 64 ARG A N 1
ATOM 1018 C CA . ARG A 1 64 ? 137.996 157.594 78.905 1.00 46.36 64 ARG A CA 1
ATOM 1019 C C . ARG A 1 64 ? 138.989 156.454 79.023 1.00 43.48 64 ARG A C 1
ATOM 1020 O O . ARG A 1 64 ? 138.638 155.293 78.781 1.00 43.46 64 ARG A O 1
ATOM 1041 N N . LEU A 1 65 ? 140.230 156.772 79.386 1.00 41.35 65 LEU A N 1
ATOM 1042 C CA . LEU A 1 65 ? 141.162 155.732 79.787 1.00 40.43 65 LEU A CA 1
ATOM 1043 C C . LEU A 1 65 ? 140.557 154.883 80.893 1.00 36.94 65 LEU A C 1
ATOM 1044 O O . LEU A 1 65 ? 140.769 153.670 80.941 1.00 39.40 65 LEU A O 1
ATOM 1060 N N . LYS A 1 66 ? 139.780 155.505 81.782 1.00 36.48 66 LYS A N 1
ATOM 1061 C CA . LYS A 1 66 ? 139.118 154.749 82.838 1.00 36.89 66 LYS A CA 1
ATOM 1062 C C . LYS A 1 66 ? 138.118 153.753 82.263 1.00 38.13 66 LYS A C 1
ATOM 1063 O O . LYS A 1 66 ? 138.030 152.614 82.730 1.00 39.08 66 LYS A O 1
ATOM 1082 N N . ASP A 1 67 ? 137.353 154.161 81.251 1.00 38.83 67 ASP A N 1
ATOM 1083 C CA . ASP A 1 67 ? 136.403 153.243 80.629 1.00 39.23 67 ASP A CA 1
ATOM 1084 C C . ASP A 1 67 ? 137.118 152.091 79.928 1.00 39.91 67 ASP A C 1
ATOM 1085 O O . ASP A 1 67 ? 136.722 150.925 80.066 1.00 39.98 67 ASP A O 1
ATOM 1094 N N . ILE A 1 68 ? 138.181 152.397 79.180 1.00 38.15 68 ILE A N 1
ATOM 1095 C CA . ILE A 1 68 ? 138.939 151.344 78.510 1.00 36.22 68 ILE A CA 1
ATOM 1096 C C . ILE A 1 68 ? 139.517 150.378 79.534 1.00 33.88 68 ILE A C 1
ATOM 1097 O O . ILE A 1 68 ? 139.504 149.156 79.339 1.00 35.51 68 ILE A O 1
ATOM 1113 N N . GLN A 1 69 ? 140.046 150.909 80.635 1.00 37.54 69 GLN A N 1
ATOM 1114 C CA . GLN A 1 69 ? 140.637 150.064 81.659 1.00 29.28 69 GLN A CA 1
ATOM 1115 C C . GLN A 1 69 ? 139.586 149.242 82.384 1.00 29.47 69 GLN A C 1
ATOM 1116 O O . GLN A 1 69 ? 139.868 148.119 82.800 1.00 33.72 69 GLN A O 1
ATOM 1130 N N . ARG A 1 70 ? 138.376 149.776 82.552 1.00 27.01 70 ARG A N 1
ATOM 1131 C CA . ARG A 1 70 ? 137.308 148.976 83.138 1.00 28.12 70 ARG A CA 1
ATOM 1132 C C . ARG A 1 70 ? 136.933 147.822 82.219 1.00 33.10 70 ARG A C 1
ATOM 1133 O O . ARG A 1 70 ? 136.665 146.706 82.683 1.00 38.76 70 ARG A O 1
ATOM 1154 N N . ARG A 1 71 ? 136.911 148.072 80.911 1.00 38.88 71 ARG A N 1
ATOM 1155 C CA . ARG A 1 71 ? 136.678 146.982 79.970 1.00 33.68 71 ARG A CA 1
ATOM 1156 C C . ARG A 1 71 ? 137.784 145.938 80.060 1.00 31.36 71 ARG A C 1
ATOM 1157 O O . ARG A 1 71 ? 137.515 144.730 80.042 1.00 35.49 71 ARG A O 1
ATOM 1178 N N . ILE A 1 72 ? 139.036 146.386 80.156 1.00 29.64 72 ILE A N 1
ATOM 1179 C CA . ILE A 1 72 ? 140.149 145.454 80.317 1.00 30.67 72 ILE A CA 1
ATOM 1180 C C . ILE A 1 72 ? 139.986 144.652 81.600 1.00 32.73 72 ILE A C 1
ATOM 1181 O O . ILE A 1 72 ? 140.286 143.454 81.645 1.00 35.81 72 ILE A O 1
ATOM 1197 N N . CYS A 1 73 ? 139.531 145.305 82.669 1.00 35.49 73 CYS A N 1
ATOM 1198 C CA . CYS A 1 73 ? 139.324 144.616 83.936 1.00 29.25 73 CYS A CA 1
ATOM 1199 C C . CYS A 1 73 ? 138.269 143.531 83.803 1.00 33.02 73 CYS A C 1
ATOM 1200 O O . CYS A 1 73 ? 138.451 142.417 84.303 1.00 41.38 73 CYS A O 1
ATOM 1208 N N . ASP A 1 74 ? 137.152 143.840 83.145 1.00 30.01 74 ASP A N 1
ATOM 1209 C CA . ASP A 1 74 ? 136.123 142.825 82.942 1.00 32.73 74 ASP A CA 1
ATOM 1210 C C . ASP A 1 74 ? 136.671 141.655 82.135 1.00 36.30 74 ASP A C 1
ATOM 1211 O O . ASP A 1 74 ? 136.478 140.483 82.493 1.00 40.56 74 ASP A O 1
ATOM 1220 N N . LEU A 1 75 ? 137.374 141.960 81.044 1.00 35.84 75 LEU A N 1
ATOM 1221 C CA . LEU A 1 75 ? 137.944 140.909 80.210 1.00 30.61 75 LEU A CA 1
ATOM 1222 C C . LEU A 1 75 ? 138.871 140.014 81.019 1.00 32.84 75 LEU A C 1
ATOM 1223 O O . LEU A 1 75 ? 138.760 138.785 80.978 1.00 36.44 75 LEU A O 1
ATOM 1239 N N . LEU A 1 76 ? 139.789 140.617 81.772 1.00 32.46 76 LEU A N 1
ATOM 1240 C CA . LEU A 1 76 ? 140.783 139.835 82.494 1.00 30.15 76 LEU A CA 1
ATOM 1241 C C . LEU A 1 76 ? 140.170 139.077 83.661 1.00 31.46 76 LEU A C 1
ATOM 1242 O O . LEU A 1 76 ? 140.630 137.981 83.988 1.00 33.76 76 LEU A O 1
ATOM 1258 N N . SER A 1 77 ? 139.142 139.630 84.303 1.00 32.37 77 SER A N 1
ATOM 1259 C CA . SER A 1 77 ? 138.457 138.892 85.356 1.00 31.65 77 SER A CA 1
ATOM 1260 C C . SER A 1 77 ? 137.793 137.644 84.794 1.00 39.32 77 SER A C 1
ATOM 1261 O O . SER A 1 77 ? 137.899 136.552 85.370 1.00 46.87 77 SER A O 1
ATOM 1269 N N . ASP A 1 78 ? 137.111 137.783 83.655 1.00 41.15 78 ASP A N 1
ATOM 1270 C CA . ASP A 1 78 ? 136.513 136.612 83.021 1.00 40.43 78 ASP A CA 1
ATOM 1271 C C . ASP A 1 78 ? 137.583 135.611 82.603 1.00 42.55 78 ASP A C 1
ATOM 1272 O O . ASP A 1 78 ? 137.403 134.396 82.755 1.00 45.23 78 ASP A O 1
ATOM 1281 N N . CYS A 1 79 ? 138.707 136.102 82.076 1.00 39.22 79 CYS A N 1
ATOM 1282 C CA . CYS A 1 79 ? 139.794 135.211 81.684 1.00 38.14 79 CYS A CA 1
ATOM 1283 C C . CYS A 1 79 ? 140.336 134.442 82.880 1.00 39.84 79 CYS A C 1
ATOM 1284 O O . CYS A 1 79 ? 140.619 133.245 82.777 1.00 43.51 79 CYS A O 1
ATOM 1292 N N . ARG A 1 80 ? 140.508 135.117 84.017 1.00 44.96 80 ARG A N 1
ATOM 1293 C CA . ARG A 1 80 ? 141.005 134.446 85.214 1.00 38.92 80 ARG A CA 1
ATOM 1294 C C . ARG A 1 80 ? 140.015 133.401 85.706 1.00 38.72 80 ARG A C 1
ATOM 1295 O O . ARG A 1 80 ? 140.412 132.308 86.126 1.00 40.46 80 ARG A O 1
ATOM 1316 N N . ASP A 1 81 ? 138.720 133.719 85.673 1.00 36.93 81 ASP A N 1
ATOM 1317 C CA . ASP A 1 81 ? 137.716 132.728 86.050 1.00 40.26 81 ASP A CA 1
ATOM 1318 C C . ASP A 1 81 ? 137.813 131.498 85.155 1.00 45.35 81 ASP A C 1
ATOM 1319 O O . ASP A 1 81 ? 137.790 130.354 85.632 1.00 44.03 81 ASP A O 1
ATOM 1328 N N . GLU A 1 82 ? 137.933 131.719 83.846 1.00 48.46 82 GLU A N 1
ATOM 1329 C CA . GLU A 1 82 ? 138.030 130.601 82.917 1.00 48.63 82 GLU A CA 1
ATOM 1330 C C . GLU A 1 82 ? 139.305 129.801 83.143 1.00 44.95 82 GLU A C 1
ATOM 1331 O O . GLU A 1 82 ? 139.302 128.576 83.005 1.00 43.84 82 GLU A O 1
ATOM 1343 N N . ILE A 1 83 ? 140.411 130.472 83.463 1.00 40.97 83 ILE A N 1
ATOM 1344 C CA . ILE A 1 83 ? 141.654 129.755 83.736 1.00 40.04 83 ILE A CA 1
ATOM 1345 C C . ILE A 1 83 ? 141.499 128.888 84.975 1.00 44.48 83 ILE A C 1
ATOM 1346 O O . ILE A 1 83 ? 141.975 127.747 85.020 1.00 47.21 83 ILE A O 1
ATOM 1362 N N . PHE A 1 84 ? 140.843 129.418 86.007 1.00 47.29 84 PHE A N 1
ATOM 1363 C CA . PHE A 1 84 ? 140.580 128.613 87.193 1.00 42.97 84 PHE A CA 1
ATOM 1364 C C . PHE A 1 84 ? 139.756 127.386 86.838 1.00 41.98 84 PHE A C 1
ATOM 1365 O O . PHE A 1 84 ? 140.026 126.284 87.327 1.00 44.36 84 PHE A O 1
ATOM 1382 N N . ALA A 1 85 ? 138.738 127.558 85.993 1.00 48.98 85 ALA A N 1
ATOM 1383 C CA . ALA A 1 85 ? 137.928 126.414 85.578 1.00 48.25 85 ALA A CA 1
ATOM 1384 C C . ALA A 1 85 ? 138.761 125.400 84.799 1.00 46.23 85 ALA A C 1
ATOM 1385 O O . ALA A 1 85 ? 138.682 124.191 85.046 1.00 46.13 85 ALA A O 1
ATOM 1392 N N . ILE A 1 86 ? 139.575 125.879 83.858 1.00 44.89 86 ILE A N 1
ATOM 1393 C CA . ILE A 1 86 ? 140.348 124.985 82.999 1.00 41.85 86 ILE A CA 1
ATOM 1394 C C . ILE A 1 86 ? 141.338 124.178 83.824 1.00 44.80 86 ILE A C 1
ATOM 1395 O O . ILE A 1 86 ? 141.479 122.963 83.644 1.00 48.72 86 ILE A O 1
ATOM 1411 N N . ARG A 1 87 ? 142.041 124.838 84.738 1.00 46.15 87 ARG A N 1
ATOM 1412 C CA . ARG A 1 87 ? 143.052 124.162 85.538 1.00 43.09 87 ARG A CA 1
ATOM 1413 C C . ARG A 1 87 ? 142.456 123.344 86.675 1.00 48.20 87 ARG A C 1
ATOM 1414 O O . ARG A 1 87 ? 143.204 122.661 87.381 1.00 48.81 87 ARG A O 1
ATOM 1435 N N . LYS A 1 88 ? 141.138 123.390 86.863 1.00 48.92 88 LYS A N 1
ATOM 1436 C CA . LYS A 1 88 ? 140.461 122.604 87.891 1.00 47.23 88 LYS A CA 1
ATOM 1437 C C . LYS A 1 88 ? 141.024 122.911 89.277 1.00 48.50 88 LYS A C 1
ATOM 1438 O O . LYS A 1 88 ? 141.357 122.014 90.053 1.00 48.80 88 LYS A O 1
ATOM 1457 N N . ILE A 1 89 ? 141.128 124.202 89.587 1.00 49.13 89 ILE A N 1
ATOM 1458 C CA . ILE A 1 89 ? 141.621 124.669 90.872 1.00 41.53 89 ILE A CA 1
ATOM 1459 C C . ILE A 1 89 ? 140.658 125.721 91.405 1.00 41.38 89 ILE A C 1
ATOM 1460 O O . ILE A 1 89 ? 139.708 126.125 90.738 1.00 39.23 89 ILE A O 1
ATOM 1476 N N . SER A 1 90 ? 140.918 126.155 92.633 1.00 41.06 90 SER A N 1
ATOM 1477 C CA . SER A 1 90 ? 140.125 127.183 93.283 1.00 36.03 90 SER A CA 1
ATOM 1478 C C . SER A 1 90 ? 141.058 128.205 93.912 1.00 32.96 90 SER A C 1
ATOM 1479 O O . SER A 1 90 ? 142.236 127.936 94.154 1.00 34.97 90 SER A O 1
ATOM 1487 N N . ASN A 1 91 ? 140.519 129.394 94.160 1.00 26.95 91 ASN A N 1
ATOM 1488 C CA . ASN A 1 91 ? 141.289 130.475 94.761 1.00 23.26 91 ASN A CA 1
ATOM 1489 C C . ASN A 1 91 ? 141.302 130.293 96.272 1.00 20.37 91 ASN A C 1
ATOM 1490 O O . ASN A 1 91 ? 140.297 130.536 96.944 1.00 25.42 91 ASN A O 1
ATOM 1501 N N . ASN A 1 92 ? 142.445 129.877 96.807 1.00 19.89 92 ASN A N 1
ATOM 1502 C CA . ASN A 1 92 ? 142.592 129.601 98.226 1.00 18.85 92 ASN A CA 1
ATOM 1503 C C . ASN A 1 92 ? 143.636 130.473 98.900 1.00 15.63 92 ASN A C 1
ATOM 1504 O O . ASN A 1 92 ? 143.787 130.390 100.121 1.00 17.24 92 ASN A O 1
ATOM 1515 N N . TYR A 1 93 ? 144.359 131.303 98.150 1.00 14.68 93 TYR A N 1
ATOM 1516 C CA . TYR A 1 93 ? 145.453 132.086 98.695 1.00 10.73 93 TYR A CA 1
ATOM 1517 C C . TYR A 1 93 ? 145.324 133.580 98.461 1.00 12.94 93 TYR A C 1
ATOM 1518 O O . TYR A 1 93 ? 146.033 134.345 99.118 1.00 14.42 93 TYR A O 1
ATOM 1536 N N . SER A 1 94 ? 144.451 134.016 97.560 1.00 13.87 94 SER A N 1
ATOM 1537 C CA . SER A 1 94 ? 144.288 135.423 97.231 1.00 7.88 94 SER A CA 1
ATOM 1538 C C . SER A 1 94 ? 142.866 135.847 97.559 1.00 10.22 94 SER A C 1
ATOM 1539 O O . SER A 1 94 ? 141.909 135.167 97.181 1.00 11.47 94 SER A O 1
ATOM 1547 N N . PHE A 1 95 ? 142.734 136.960 98.274 1.00 9.75 95 PHE A N 1
ATOM 1548 C CA . PHE A 1 95 ? 141.437 137.462 98.687 1.00 7.11 95 PHE A CA 1
ATOM 1549 C C . PHE A 1 95 ? 141.242 138.940 98.399 1.00 8.01 95 PHE A C 1
ATOM 1550 O O . PHE A 1 95 ? 140.100 139.407 98.441 1.00 8.93 95 PHE A O 1
ATOM 1567 N N . GLY A 1 96 ? 142.301 139.673 98.069 1.00 7.28 96 GLY A N 1
ATOM 1568 C CA . GLY A 1 96 ? 142.245 141.115 97.973 1.00 8.30 96 GLY A CA 1
ATOM 1569 C C . GLY A 1 96 ? 141.262 141.670 96.967 1.00 11.17 96 GLY A C 1
ATOM 1570 O O . GLY A 1 96 ? 140.275 142.310 97.341 1.00 20.40 96 GLY A O 1
ATOM 1574 N N . PHE A 1 97 ? 141.524 141.445 95.690 1.00 11.71 97 PHE A N 1
ATOM 1575 C CA . PHE A 1 97 ? 140.752 142.037 94.608 1.00 13.37 97 PHE A CA 1
ATOM 1576 C C . PHE A 1 97 ? 140.106 140.953 93.764 1.00 16.53 97 PHE A C 1
ATOM 1577 O O . PHE A 1 97 ? 140.132 140.998 92.534 1.00 19.35 97 PHE A O 1
ATOM 1594 N N . GLU A 1 98 ? 139.524 139.960 94.423 1.00 15.85 98 GLU A N 1
ATOM 1595 C CA . GLU A 1 98 ? 139.052 138.748 93.777 1.00 12.77 98 GLU A CA 1
ATOM 1596 C C . GLU A 1 98 ? 137.540 138.652 93.882 1.00 14.56 98 GLU A C 1
ATOM 1597 O O . GLU A 1 98 ? 136.956 139.011 94.907 1.00 16.24 98 GLU A O 1
ATOM 1609 N N . ARG A 1 99 ? 136.911 138.174 92.813 1.00 17.08 99 ARG A N 1
ATOM 1610 C CA . ARG A 1 99 ? 135.477 137.937 92.833 1.00 12.97 99 ARG A CA 1
ATOM 1611 C C . ARG A 1 99 ? 135.147 136.782 93.765 1.00 17.49 99 ARG A C 1
ATOM 1612 O O . ARG A 1 99 ? 135.817 135.747 93.756 1.00 21.22 99 ARG A O 1
ATOM 1633 N N . GLY A 1 100 ? 134.102 136.960 94.566 1.00 14.57 100 GLY A N 1
ATOM 1634 C CA . GLY A 1 100 ? 133.683 135.941 95.496 1.00 10.14 100 GLY A CA 1
ATOM 1635 C C . GLY A 1 100 ? 134.501 135.861 96.762 1.00 12.13 100 GLY A C 1
ATOM 1636 O O . GLY A 1 100 ? 134.223 134.999 97.602 1.00 17.46 100 GLY A O 1
ATOM 1640 N N . LYS A 1 101 ? 135.496 136.723 96.927 1.00 13.66 101 LYS A N 1
ATOM 1641 C CA . LYS A 1 101 ? 136.335 136.746 98.111 1.00 10.23 101 LYS A CA 1
ATOM 1642 C C . LYS A 1 101 ? 136.121 138.050 98.863 1.00 11.24 101 LYS A C 1
ATOM 1643 O O . LYS A 1 101 ? 135.890 139.100 98.262 1.00 17.95 101 LYS A O 1
ATOM 1662 N N . SER A 1 102 ? 136.195 137.971 100.186 1.00 10.26 102 SER A N 1
ATOM 1663 C CA . SER A 1 102 ? 136.009 139.127 101.044 1.00 6.55 102 SER A CA 1
ATOM 1664 C C . SER A 1 102 ? 137.073 139.100 102.126 1.00 5.40 102 SER A C 1
ATOM 1665 O O . SER A 1 102 ? 137.881 138.173 102.209 1.00 10.36 102 SER A O 1
ATOM 1673 N N . ILE A 1 103 ? 137.086 140.143 102.957 1.00 6.42 103 ILE A N 1
ATOM 1674 C CA . ILE A 1 103 ? 137.959 140.134 104.121 1.00 5.46 103 ILE A CA 1
ATOM 1675 C C . ILE A 1 103 ? 137.499 139.098 105.128 1.00 4.95 103 ILE A C 1
ATOM 1676 O O . ILE A 1 103 ? 138.304 138.617 105.930 1.00 5.71 103 ILE A O 1
ATOM 1692 N N . ILE A 1 104 ? 136.217 138.736 105.102 1.00 5.42 104 ILE A N 1
ATOM 1693 C CA . ILE A 1 104 ? 135.707 137.742 106.037 1.00 6.15 104 ILE A CA 1
ATOM 1694 C C . ILE A 1 104 ? 136.315 136.377 105.754 1.00 8.96 104 ILE A C 1
ATOM 1695 O O . ILE A 1 104 ? 136.723 135.669 106.675 1.00 13.21 104 ILE A O 1
ATOM 1711 N N . LEU A 1 105 ? 136.378 135.980 104.484 1.00 8.30 105 LEU A N 1
ATOM 1712 C CA . LEU A 1 105 ? 136.961 134.687 104.145 1.00 5.84 105 LEU A CA 1
ATOM 1713 C C . LEU A 1 105 ? 138.462 134.674 104.401 1.00 7.42 105 LEU A C 1
ATOM 1714 O O . LEU A 1 105 ? 139.019 133.670 104.868 1.00 12.89 105 LEU A O 1
ATOM 1730 N N . ASN A 1 106 ? 139.133 135.784 104.104 1.00 5.57 106 ASN A N 1
ATOM 1731 C CA . ASN A 1 106 ? 140.553 135.891 104.401 1.00 4.21 106 ASN A CA 1
ATOM 1732 C C . ASN A 1 106 ? 140.810 135.726 105.893 1.00 7.51 106 ASN A C 1
ATOM 1733 O O . ASN A 1 106 ? 141.717 134.991 106.298 1.00 10.87 106 ASN A O 1
ATOM 1744 N N . ALA A 1 107 ? 140.010 136.389 106.730 1.00 10.80 107 ALA A N 1
ATOM 1745 C CA . ALA A 1 107 ? 140.152 136.235 108.172 1.00 6.14 107 ALA A CA 1
ATOM 1746 C C . ALA A 1 107 ? 139.811 134.820 108.617 1.00 5.69 107 ALA A C 1
ATOM 1747 O O . ALA A 1 107 ? 140.482 134.259 109.487 1.00 8.22 107 ALA A O 1
ATOM 1754 N N . TYR A 1 108 ? 138.763 134.233 108.039 1.00 7.28 108 TYR A N 1
ATOM 1755 C CA . TYR A 1 108 ? 138.355 132.880 108.395 1.00 7.54 108 TYR A CA 1
ATOM 1756 C C . TYR A 1 108 ? 139.450 131.865 108.126 1.00 7.31 108 TYR A C 1
ATOM 1757 O O . TYR A 1 108 ? 139.557 130.867 108.845 1.00 10.97 108 TYR A O 1
ATOM 1775 N N . LYS A 1 109 ? 140.263 132.089 107.097 1.00 8.37 109 LYS A N 1
ATOM 1776 C CA . LYS A 1 109 ? 141.373 131.175 106.851 1.00 5.56 109 LYS A CA 1
ATOM 1777 C C . LYS A 1 109 ? 142.288 131.047 108.067 1.00 6.43 109 LYS A C 1
ATOM 1778 O O . LYS A 1 109 ? 142.866 129.980 108.294 1.00 8.34 109 LYS A O 1
ATOM 1797 N N . HIS A 1 110 ? 142.429 132.111 108.860 1.00 8.26 110 HIS A N 1
ATOM 1798 C CA . HIS A 1 110 ? 143.354 132.153 109.990 1.00 6.14 110 HIS A CA 1
ATOM 1799 C C . HIS A 1 110 ? 142.629 132.183 111.330 1.00 5.51 110 HIS A C 1
ATOM 1800 O O . HIS A 1 110 ? 143.171 132.669 112.322 1.00 7.60 110 HIS A O 1
ATOM 1814 N N . ARG A 1 111 ? 141.410 131.665 111.378 1.00 5.51 111 ARG A N 1
ATOM 1815 C CA . ARG A 1 111 ? 140.604 131.766 112.584 1.00 5.47 111 ARG A CA 1
ATOM 1816 C C . ARG A 1 111 ? 141.119 130.819 113.661 1.00 9.69 111 ARG A C 1
ATOM 1817 O O . ARG A 1 111 ? 141.297 129.622 113.420 1.00 14.31 111 ARG A O 1
ATOM 1838 N N . GLY A 1 112 ? 141.341 131.362 114.855 1.00 8.34 112 GLY A N 1
ATOM 1839 C CA . GLY A 1 112 ? 141.725 130.578 116.007 1.00 5.80 112 GLY A CA 1
ATOM 1840 C C . GLY A 1 112 ? 143.175 130.164 116.067 1.00 6.27 112 GLY A C 1
ATOM 1841 O O . GLY A 1 112 ? 143.516 129.308 116.886 1.00 14.48 112 GLY A O 1
ATOM 1845 N N . LYS A 1 113 ? 144.040 130.740 115.239 1.00 6.43 113 LYS A N 1
ATOM 1846 C CA . LYS A 1 113 ? 145.426 130.302 115.162 1.00 6.22 113 LYS A CA 1
ATOM 1847 C C . LYS A 1 113 ? 146.253 130.899 116.291 1.00 6.08 113 LYS A C 1
ATOM 1848 O O . LYS A 1 113 ? 146.038 132.039 116.702 1.00 7.69 113 LYS A O 1
ATOM 1867 N N . GLN A 1 114 ? 147.219 130.122 116.779 1.00 6.82 114 GLN A N 1
ATOM 1868 C CA . GLN A 1 114 ? 147.945 130.510 117.983 1.00 6.57 114 GLN A CA 1
ATOM 1869 C C . GLN A 1 114 ? 148.760 131.778 117.764 1.00 6.48 114 GLN A C 1
ATOM 1870 O O . GLN A 1 114 ? 148.730 132.694 118.591 1.00 8.99 114 GLN A O 1
ATOM 1884 N N . ILE A 1 115 ? 149.511 131.845 116.669 1.00 8.18 115 ILE A N 1
ATOM 1885 C CA . ILE A 1 115 ? 150.343 132.999 116.354 1.00 6.07 115 ILE A CA 1
ATOM 1886 C C . ILE A 1 115 ? 150.011 133.464 114.948 1.00 5.95 115 ILE A C 1
ATOM 1887 O O . ILE A 1 115 ? 149.800 132.643 114.050 1.00 6.53 115 ILE A O 1
ATOM 1903 N N . ILE A 1 116 ? 149.981 134.779 114.750 1.00 7.62 116 ILE A N 1
ATOM 1904 C CA . ILE A 1 116 ? 149.735 135.355 113.432 1.00 4.84 116 ILE A CA 1
ATOM 1905 C C . ILE A 1 116 ? 150.855 136.327 113.098 1.00 5.60 116 ILE A C 1
ATOM 1906 O O . ILE A 1 116 ? 151.192 137.194 113.908 1.00 11.21 116 ILE A O 1
ATOM 1922 N N . LEU A 1 117 ? 151.421 136.191 111.902 1.00 5.82 117 LEU A N 1
ATOM 1923 C CA . LEU A 1 117 ? 152.447 137.082 111.389 1.00 6.41 117 LEU A CA 1
ATOM 1924 C C . LEU A 1 117 ? 151.859 137.898 110.249 1.00 6.78 117 LEU A C 1
ATOM 1925 O O . LEU A 1 117 ? 151.268 137.340 109.321 1.00 6.77 117 LEU A O 1
ATOM 1941 N N . ASN A 1 118 ? 152.017 139.212 110.327 1.00 13.51 118 ASN A N 1
ATOM 1942 C CA . ASN A 1 118 ? 151.483 140.145 109.350 1.00 10.04 118 ASN A CA 1
ATOM 1943 C C . ASN A 1 118 ? 152.640 140.833 108.647 1.00 11.07 118 ASN A C 1
ATOM 1944 O O . ASN A 1 118 ? 153.495 141.439 109.301 1.00 15.18 118 ASN A O 1
ATOM 1955 N N . ILE A 1 119 ? 152.653 140.738 107.322 1.00 14.33 119 ILE A N 1
ATOM 1956 C CA . ILE A 1 119 ? 153.629 141.398 106.471 1.00 12.37 119 ILE A CA 1
ATOM 1957 C C . ILE A 1 119 ? 152.876 142.320 105.526 1.00 12.45 119 ILE A C 1
ATOM 1958 O O . ILE A 1 119 ? 151.749 142.033 105.114 1.00 14.01 119 ILE A O 1
ATOM 1974 N N . ASP A 1 120 ? 153.498 143.441 105.192 1.00 18.59 120 ASP A N 1
ATOM 1975 C CA . ASP A 1 120 ? 152.963 144.353 104.195 1.00 16.88 120 ASP A CA 1
ATOM 1976 C C . ASP A 1 120 ? 154.033 144.624 103.154 1.00 14.22 120 ASP A C 1
ATOM 1977 O O . ASP A 1 120 ? 155.204 144.796 103.490 1.00 19.83 120 ASP A O 1
ATOM 1986 N N . LEU A 1 121 ? 153.629 144.636 101.891 1.00 17.66 121 LEU A N 1
ATOM 1987 C CA . LEU A 1 121 ? 154.544 144.901 100.794 1.00 17.69 121 LEU A CA 1
ATOM 1988 C C . LEU A 1 121 ? 154.647 146.400 100.554 1.00 21.56 121 LEU A C 1
ATOM 1989 O O . LEU A 1 121 ? 153.645 147.119 100.580 1.00 20.72 121 LEU A O 1
ATOM 2005 N N . LYS A 1 122 ? 155.871 146.865 100.328 1.00 23.38 122 LYS A N 1
ATOM 2006 C CA . LYS A 1 122 ? 156.127 148.278 100.093 1.00 25.31 122 LYS A CA 1
ATOM 2007 C C . LYS A 1 122 ? 155.837 148.628 98.640 1.00 29.11 122 LYS A C 1
ATOM 2008 O O . LYS A 1 122 ? 156.286 147.931 97.726 1.00 32.27 122 LYS A O 1
ATOM 2027 N N . ASP A 1 123 ? 155.082 149.704 98.429 1.00 32.28 123 ASP A N 1
ATOM 2028 C CA . ASP A 1 123 ? 154.778 150.211 97.091 1.00 28.99 123 ASP A CA 1
ATOM 2029 C C . ASP A 1 123 ? 154.292 149.085 96.181 1.00 31.27 123 ASP A C 1
ATOM 2030 O O . ASP A 1 123 ? 154.922 148.730 95.186 1.00 35.15 123 ASP A O 1
ATOM 2039 N N . PHE A 1 124 ? 153.139 148.528 96.548 1.00 26.80 124 PHE A N 1
ATOM 2040 C CA . PHE A 1 124 ? 152.671 147.298 95.918 1.00 21.25 124 PHE A CA 1
ATOM 2041 C C . PHE A 1 124 ? 152.510 147.463 94.414 1.00 23.33 124 PHE A C 1
ATOM 2042 O O . PHE A 1 124 ? 153.015 146.651 93.633 1.00 24.61 124 PHE A O 1
ATOM 2059 N N . PHE A 1 125 ? 151.796 148.503 93.987 1.00 28.18 125 PHE A N 1
ATOM 2060 C CA . PHE A 1 125 ? 151.504 148.656 92.568 1.00 21.28 125 PHE A CA 1
ATOM 2061 C C . PHE A 1 125 ? 152.702 149.172 91.784 1.00 27.04 125 PHE A C 1
ATOM 2062 O O . PHE A 1 125 ? 152.844 148.846 90.603 1.00 31.61 125 PHE A O 1
ATOM 2079 N N . GLU A 1 126 ? 153.575 149.959 92.412 1.00 27.76 126 GLU A N 1
ATOM 2080 C CA . GLU A 1 126 ? 154.759 150.443 91.715 1.00 28.51 126 GLU A CA 1
ATOM 2081 C C . GLU A 1 126 ? 155.707 149.315 91.340 1.00 28.98 126 GLU A C 1
ATOM 2082 O O . GLU A 1 126 ? 156.554 149.502 90.462 1.00 37.39 126 GLU A O 1
ATOM 2094 N N . SER A 1 127 ? 155.593 148.157 91.987 1.00 27.72 127 SER A N 1
ATOM 2095 C CA . SER A 1 127 ? 156.483 147.043 91.696 1.00 27.85 127 SER A CA 1
ATOM 2096 C C . SER A 1 127 ? 156.095 146.294 90.429 1.00 29.09 127 SER A C 1
ATOM 2097 O O . SER A 1 127 ? 156.927 145.567 89.880 1.00 33.93 127 SER A O 1
ATOM 2105 N N . PHE A 1 128 ? 154.861 146.448 89.955 1.00 29.47 128 PHE A N 1
ATOM 2106 C CA . PHE A 1 128 ? 154.423 145.834 88.703 1.00 27.55 128 PHE A CA 1
ATOM 2107 C C . PHE A 1 128 ? 154.751 146.802 87.577 1.00 28.97 128 PHE A C 1
ATOM 2108 O O . PHE A 1 128 ? 153.948 147.660 87.217 1.00 29.07 128 PHE A O 1
ATOM 2125 N N . ASN A 1 129 ? 155.942 146.664 87.008 1.00 31.20 129 ASN A N 1
ATOM 2126 C CA . ASN A 1 129 ? 156.370 147.580 85.967 1.00 31.16 129 ASN A CA 1
ATOM 2127 C C . ASN A 1 129 ? 155.883 147.104 84.601 1.00 33.51 129 ASN A C 1
ATOM 2128 O O . ASN A 1 129 ? 155.346 146.007 84.448 1.00 38.98 129 ASN A O 1
ATOM 2139 N N . PHE A 1 130 ? 156.068 147.961 83.596 1.00 34.58 130 PHE A N 1
ATOM 2140 C CA . PHE A 1 130 ? 155.529 147.674 82.270 1.00 37.37 130 PHE A CA 1
ATOM 2141 C C . PHE A 1 130 ? 156.129 146.398 81.700 1.00 39.58 130 PHE A C 1
ATOM 2142 O O . PHE A 1 130 ? 155.421 145.582 81.094 1.00 38.05 130 PHE A O 1
ATOM 2159 N N . GLY A 1 131 ? 157.432 146.207 81.888 1.00 43.93 131 GLY A N 1
ATOM 2160 C CA . GLY A 1 131 ? 158.059 144.984 81.427 1.00 44.06 131 GLY A CA 1
ATOM 2161 C C . GLY A 1 131 ? 157.425 143.746 82.026 1.00 37.67 131 GLY A C 1
ATOM 2162 O O . GLY A 1 131 ? 157.236 142.747 81.338 1.00 41.80 131 GLY A O 1
ATOM 2166 N N . ARG A 1 132 ? 157.074 143.800 83.314 1.00 34.66 132 ARG A N 1
ATOM 2167 C CA . ARG A 1 132 ? 156.495 142.632 83.972 1.00 32.39 132 ARG A CA 1
ATOM 2168 C C . ARG A 1 132 ? 155.106 142.319 83.436 1.00 35.26 132 ARG A C 1
ATOM 2169 O O . ARG A 1 132 ? 154.778 141.154 83.202 1.00 40.88 132 ARG A O 1
ATOM 2190 N N . VAL A 1 133 ? 154.276 143.341 83.235 1.00 34.27 133 VAL A N 1
ATOM 2191 C CA . VAL A 1 133 ? 152.932 143.114 82.708 1.00 30.28 133 VAL A CA 1
ATOM 2192 C C . VAL A 1 133 ? 153.007 142.554 81.293 1.00 33.91 133 VAL A C 1
ATOM 2193 O O . VAL A 1 133 ? 152.342 141.563 80.954 1.00 36.23 133 VAL A O 1
ATOM 2206 N N . ARG A 1 134 ? 153.831 143.175 80.446 1.00 40.29 134 ARG A N 1
ATOM 2207 C CA . ARG A 1 134 ? 153.963 142.693 79.078 1.00 38.03 134 ARG A CA 1
ATOM 2208 C C . ARG A 1 134 ? 154.535 141.282 79.046 1.00 36.94 134 ARG A C 1
ATOM 2209 O O . ARG A 1 134 ? 154.077 140.437 78.270 1.00 40.20 134 ARG A O 1
ATOM 2230 N N . GLY A 1 135 ? 155.534 141.006 79.883 1.00 35.99 135 GLY A N 1
ATOM 2231 C CA . GLY A 1 135 ? 156.119 139.681 79.908 1.00 35.44 135 GLY A CA 1
ATOM 2232 C C . GLY A 1 135 ? 155.150 138.634 80.406 1.00 34.17 135 GLY A C 1
ATOM 2233 O O . GLY A 1 135 ? 155.157 137.500 79.931 1.00 40.03 135 GLY A O 1
ATOM 2237 N N . TYR A 1 136 ? 154.314 138.986 81.380 1.00 32.59 136 TYR A N 1
ATOM 2238 C CA . TYR A 1 136 ? 153.299 138.045 81.830 1.00 29.72 136 TYR A CA 1
ATOM 2239 C C . TYR A 1 136 ? 152.320 137.735 80.711 1.00 31.70 136 TYR A C 1
ATOM 2240 O O . TYR A 1 136 ? 151.940 136.577 80.510 1.00 32.83 136 TYR A O 1
ATOM 2258 N N . PHE A 1 137 ? 151.902 138.754 79.963 1.00 37.20 137 PHE A N 1
ATOM 2259 C CA . PHE A 1 137 ? 150.949 138.488 78.891 1.00 34.01 137 PHE A CA 1
ATOM 2260 C C . PHE A 1 137 ? 151.589 137.728 77.735 1.00 37.58 137 PHE A C 1
ATOM 2261 O O . PHE A 1 137 ? 150.901 136.975 77.040 1.00 44.83 137 PHE A O 1
ATOM 2278 N N . LEU A 1 138 ? 152.895 137.894 77.520 1.00 39.42 138 LEU A N 1
ATOM 2279 C CA . LEU A 1 138 ? 153.554 137.202 76.416 1.00 36.35 138 LEU A CA 1
ATOM 2280 C C . LEU A 1 138 ? 153.936 135.771 76.776 1.00 38.27 138 LEU A C 1
ATOM 2281 O O . LEU A 1 138 ? 153.781 134.862 75.954 1.00 42.21 138 LEU A O 1
ATOM 2297 N N . SER A 1 139 ? 154.436 135.551 77.989 1.00 38.48 139 SER A N 1
ATOM 2298 C CA . SER A 1 139 ? 155.104 134.311 78.357 1.00 32.94 139 SER A CA 1
ATOM 2299 C C . SER A 1 139 ? 154.216 133.347 79.125 1.00 33.27 139 SER A C 1
ATOM 2300 O O . SER A 1 139 ? 154.265 132.141 78.870 1.00 39.22 139 SER A O 1
ATOM 2308 N N . ASN A 1 140 ? 153.416 133.835 80.064 1.00 33.21 140 ASN A N 1
ATOM 2309 C CA . ASN A 1 140 ? 152.595 132.939 80.864 1.00 37.14 140 ASN A CA 1
ATOM 2310 C C . ASN A 1 140 ? 151.662 132.120 79.987 1.00 38.93 140 ASN A C 1
ATOM 2311 O O . ASN A 1 140 ? 150.915 132.663 79.170 1.00 39.65 140 ASN A O 1
ATOM 2322 N N . GLN A 1 141 ? 151.701 130.804 80.175 1.00 44.43 141 GLN A N 1
ATOM 2323 C CA . GLN A 1 141 ? 150.776 129.924 79.484 1.00 42.23 141 GLN A CA 1
ATOM 2324 C C . GLN A 1 141 ? 149.346 130.270 79.878 1.00 44.63 141 GLN A C 1
ATOM 2325 O O . GLN A 1 141 ? 149.089 130.905 80.901 1.00 52.18 141 GLN A O 1
ATOM 2339 N N . ASP A 1 142 ? 148.407 129.835 79.050 1.00 46.04 142 ASP A N 1
ATOM 2340 C CA . ASP A 1 142 ? 146.990 130.165 79.092 1.00 47.53 142 ASP A CA 1
ATOM 2341 C C . ASP A 1 142 ? 146.724 131.581 78.593 1.00 46.63 142 ASP A C 1
ATOM 2342 O O . ASP A 1 142 ? 145.562 131.932 78.402 1.00 52.25 142 ASP A O 1
ATOM 2351 N N . PHE A 1 143 ? 147.747 132.407 78.372 1.00 40.52 143 PHE A N 1
ATOM 2352 C CA . PHE A 1 143 ? 147.574 133.659 77.644 1.00 43.24 143 PHE A CA 1
ATOM 2353 C C . PHE A 1 143 ? 148.389 133.674 76.360 1.00 45.89 143 PHE A C 1
ATOM 2354 O O . PHE A 1 143 ? 147.809 133.754 75.273 1.00 48.22 143 PHE A O 1
ATOM 2371 N N . LEU A 1 144 ? 149.712 133.549 76.453 1.00 42.99 144 LEU A N 1
ATOM 2372 C CA . LEU A 1 144 ? 150.604 133.501 75.296 1.00 40.73 144 LEU A CA 1
ATOM 2373 C C . LEU A 1 144 ? 150.115 134.421 74.181 1.00 44.76 144 LEU A C 1
ATOM 2374 O O . LEU A 1 144 ? 150.022 134.041 73.013 1.00 46.81 144 LEU A O 1
ATOM 2390 N N . LEU A 1 145 ? 149.800 135.655 74.558 1.00 48.02 145 LEU A N 1
ATOM 2391 C CA . LEU A 1 145 ? 149.207 136.597 73.622 1.00 46.37 145 LEU A CA 1
ATOM 2392 C C . LEU A 1 145 ? 150.205 137.006 72.546 1.00 50.22 145 LEU A C 1
ATOM 2393 O O . LEU A 1 145 ? 151.423 136.960 72.740 1.00 45.64 145 LEU A O 1
ATOM 2409 N N . ASN A 1 146 ? 149.667 137.405 71.397 1.00 51.63 146 ASN A N 1
ATOM 2410 C CA . ASN A 1 146 ? 150.490 137.924 70.320 1.00 51.48 146 ASN A CA 1
ATOM 2411 C C . ASN A 1 146 ? 151.123 139.250 70.747 1.00 49.67 146 ASN A C 1
ATOM 2412 O O . ASN A 1 146 ? 150.515 140.020 71.493 1.00 52.55 146 ASN A O 1
ATOM 2423 N N . PRO A 1 147 ? 152.349 139.535 70.298 1.00 48.82 147 PRO A N 1
ATOM 2424 C CA . PRO A 1 147 ? 153.039 140.739 70.789 1.00 49.38 147 PRO A CA 1
ATOM 2425 C C . PRO A 1 147 ? 152.210 142.013 70.748 1.00 51.48 147 PRO A C 1
ATOM 2426 O O . PRO A 1 147 ? 152.257 142.797 71.704 1.00 50.55 147 PRO A O 1
ATOM 2437 N N . VAL A 1 148 ? 151.448 142.247 69.680 1.00 54.45 148 VAL A N 1
ATOM 2438 C CA . VAL A 1 148 ? 150.705 143.500 69.571 1.00 56.04 148 VAL A CA 1
ATOM 2439 C C . VAL A 1 148 ? 149.666 143.598 70.681 1.00 54.18 148 VAL A C 1
ATOM 2440 O O . VAL A 1 148 ? 149.537 144.633 71.345 1.00 55.11 148 VAL A O 1
ATOM 2453 N N . VAL A 1 149 ? 148.910 142.522 70.900 1.00 49.99 149 VAL A N 1
ATOM 2454 C CA . VAL A 1 149 ? 147.848 142.550 71.903 1.00 48.57 149 VAL A CA 1
ATOM 2455 C C . VAL A 1 149 ? 148.437 142.741 73.295 1.00 47.38 149 VAL A C 1
ATOM 2456 O O . VAL A 1 149 ? 147.940 143.540 74.098 1.00 47.71 149 VAL A O 1
ATOM 2469 N N . ALA A 1 150 ? 149.505 142.004 73.604 1.00 46.24 150 ALA A N 1
ATOM 2470 C CA . ALA A 1 150 ? 150.122 142.116 74.920 1.00 42.68 150 ALA A CA 1
ATOM 2471 C C . ALA A 1 150 ? 150.677 143.513 75.153 1.00 41.96 150 ALA A C 1
ATOM 2472 O O . ALA A 1 150 ? 150.511 144.083 76.237 1.00 44.30 150 ALA A O 1
ATOM 2479 N N . THR A 1 151 ? 151.340 144.085 74.146 1.00 43.76 151 THR A N 1
ATOM 2480 C CA . THR A 1 151 ? 151.881 145.431 74.295 1.00 45.14 151 THR A CA 1
ATOM 2481 C C . THR A 1 151 ? 150.769 146.455 74.474 1.00 40.51 151 THR A C 1
ATOM 2482 O O . THR A 1 151 ? 150.890 147.380 75.285 1.00 38.37 151 THR A O 1
ATOM 2493 N N . THR A 1 152 ? 149.681 146.318 73.715 1.00 44.29 152 THR A N 1
ATOM 2494 C CA . THR A 1 152 ? 148.572 147.253 73.855 1.00 42.80 152 THR A CA 1
ATOM 2495 C C . THR A 1 152 ? 147.962 147.170 75.246 1.00 43.63 152 THR A C 1
ATOM 2496 O O . THR A 1 152 ? 147.660 148.198 75.861 1.00 44.98 152 THR A O 1
ATOM 2507 N N . LEU A 1 153 ? 147.779 145.953 75.764 1.00 40.98 153 LEU A N 1
ATOM 2508 C CA . LEU A 1 153 ? 147.249 145.810 77.116 1.00 37.61 153 LEU A CA 1
ATOM 2509 C C . LEU A 1 153 ? 148.188 146.430 78.142 1.00 34.67 153 LEU A C 1
ATOM 2510 O O . LEU A 1 153 ? 147.747 147.155 79.044 1.00 34.24 153 LEU A O 1
ATOM 2526 N N . ALA A 1 154 ? 149.490 146.168 78.014 1.00 32.89 154 ALA A N 1
ATOM 2527 C CA . ALA A 1 154 ? 150.446 146.698 78.978 1.00 29.27 154 ALA A CA 1
ATOM 2528 C C . ALA A 1 154 ? 150.471 148.219 78.952 1.00 31.81 154 ALA A C 1
ATOM 2529 O O . ALA A 1 154 ? 150.595 148.861 80.000 1.00 37.09 154 ALA A O 1
ATOM 2536 N N . LYS A 1 155 ? 150.369 148.819 77.763 1.00 38.64 155 LYS A N 1
ATOM 2537 C CA . LYS A 1 155 ? 150.378 150.276 77.685 1.00 38.80 155 LYS A CA 1
ATOM 2538 C C . LYS A 1 155 ? 149.073 150.870 78.198 1.00 37.61 155 LYS A C 1
ATOM 2539 O O . LYS A 1 155 ? 149.076 151.937 78.820 1.00 38.14 155 LYS A O 1
ATOM 2558 N N . ALA A 1 156 ? 147.946 150.206 77.939 1.00 32.51 156 ALA A N 1
ATOM 2559 C CA . ALA A 1 156 ? 146.676 150.685 78.463 1.00 30.58 156 ALA A CA 1
ATOM 2560 C C . ALA A 1 156 ? 146.590 150.545 79.973 1.00 32.64 156 ALA A C 1
ATOM 2561 O O . ALA A 1 156 ? 145.797 151.250 80.602 1.00 34.34 156 ALA A O 1
ATOM 2568 N N . ALA A 1 157 ? 147.377 149.648 80.567 1.00 36.19 157 ALA A N 1
ATOM 2569 C CA . ALA A 1 157 ? 147.337 149.436 82.008 1.00 28.22 157 ALA A CA 1
ATOM 2570 C C . ALA A 1 157 ? 148.296 150.345 82.768 1.00 30.59 157 ALA A C 1
ATOM 2571 O O . ALA A 1 157 ? 147.963 150.815 83.859 1.00 33.87 157 ALA A O 1
ATOM 2578 N N . CYS A 1 158 ? 149.473 150.608 82.214 1.00 30.97 158 CYS A N 1
ATOM 2579 C CA . CYS A 1 158 ? 150.545 151.270 82.939 1.00 28.12 158 CYS A CA 1
ATOM 2580 C C . CYS A 1 158 ? 150.486 152.783 82.757 1.00 36.70 158 CYS A C 1
ATOM 2581 O O . CYS A 1 158 ? 149.897 153.298 81.805 1.00 44.10 158 CYS A O 1
ATOM 2589 N N . TYR A 1 159 ? 151.108 153.494 83.698 1.00 38.31 159 TYR A N 1
ATOM 2590 C CA . TYR A 1 159 ? 151.120 154.951 83.710 1.00 40.95 159 TYR A CA 1
ATOM 2591 C C . TYR A 1 159 ? 152.516 155.515 83.483 1.00 50.11 159 TYR A C 1
ATOM 2592 O O . TYR A 1 159 ? 152.733 156.276 82.537 1.00 61.43 159 TYR A O 1
ATOM 2610 N N . ASN A 1 160 ? 153.473 155.159 84.329 1.00 43.87 160 ASN A N 1
ATOM 2611 C CA . ASN A 1 160 ? 154.846 155.633 84.224 1.00 41.91 160 ASN A CA 1
ATOM 2612 C C . ASN A 1 160 ? 155.790 154.449 84.284 1.00 44.45 160 ASN A C 1
ATOM 2613 O O . ASN A 1 160 ? 156.802 154.448 84.987 1.00 51.31 160 ASN A O 1
ATOM 2624 N N . GLY A 1 161 ? 155.452 153.409 83.531 1.00 40.38 161 GLY A N 1
ATOM 2625 C CA . GLY A 1 161 ? 156.150 152.152 83.637 1.00 34.07 161 GLY A CA 1
ATOM 2626 C C . GLY A 1 161 ? 155.734 151.308 84.815 1.00 34.12 161 GLY A C 1
ATOM 2627 O O . GLY A 1 161 ? 156.447 150.360 85.150 1.00 43.53 161 GLY A O 1
ATOM 2631 N N . THR A 1 162 ? 154.621 151.635 85.471 1.00 30.92 162 THR A N 1
ATOM 2632 C CA . THR A 1 162 ? 154.101 150.835 86.571 1.00 30.44 162 THR A CA 1
ATOM 2633 C C . THR A 1 162 ? 152.586 150.955 86.594 1.00 30.38 162 THR A C 1
ATOM 2634 O O . THR A 1 162 ? 152.007 151.861 85.993 1.00 30.27 162 THR A O 1
ATOM 2645 N N . LEU A 1 163 ? 151.949 150.030 87.294 1.00 29.05 163 LEU A N 1
ATOM 2646 C CA . LEU A 1 163 ? 150.494 150.039 87.409 1.00 25.01 163 LEU A CA 1
ATOM 2647 C C . LEU A 1 163 ? 150.047 151.160 88.338 1.00 27.20 163 LEU A C 1
ATOM 2648 O O . LEU A 1 163 ? 150.511 151.222 89.481 1.00 33.95 163 LEU A O 1
ATOM 2664 N N . PRO A 1 164 ? 149.174 152.064 87.903 1.00 26.02 164 PRO A N 1
ATOM 2665 C CA . PRO A 1 164 ? 148.671 153.091 88.818 1.00 25.60 164 PRO A CA 1
ATOM 2666 C C . PRO A 1 164 ? 147.684 152.511 89.817 1.00 26.81 164 PRO A C 1
ATOM 2667 O O . PRO A 1 164 ? 147.016 151.509 89.557 1.00 28.89 164 PRO A O 1
ATOM 2678 N N . GLN A 1 165 ? 147.594 153.161 90.978 1.00 25.79 165 GLN A N 1
ATOM 2679 C CA . GLN A 1 165 ? 146.709 152.667 92.028 1.00 23.08 165 GLN A CA 1
ATOM 2680 C C . GLN A 1 165 ? 145.247 152.779 91.620 1.00 23.97 165 GLN A C 1
ATOM 2681 O O . GLN A 1 165 ? 144.446 151.882 91.907 1.00 23.55 165 GLN A O 1
ATOM 2695 N N . GLY A 1 166 ? 144.882 153.864 90.950 1.00 25.68 166 GLY A N 1
ATOM 2696 C CA . GLY A 1 166 ? 143.507 154.180 90.635 1.00 24.40 166 GLY A CA 1
ATOM 2697 C C . GLY A 1 166 ? 142.999 153.670 89.307 1.00 25.34 166 GLY A C 1
ATOM 2698 O O . GLY A 1 166 ? 141.914 154.079 88.883 1.00 27.43 166 GLY A O 1
ATOM 2702 N N . SER A 1 167 ? 143.738 152.808 88.634 1.00 23.98 167 SER A N 1
ATOM 2703 C CA . SER A 1 167 ? 143.260 152.235 87.383 1.00 16.31 167 SER A CA 1
ATOM 2704 C C . SER A 1 167 ? 142.349 151.045 87.675 1.00 22.69 167 SER A C 1
ATOM 2705 O O . SER A 1 167 ? 142.686 150.212 88.520 1.00 25.45 167 SER A O 1
ATOM 2713 N N . PRO A 1 168 ? 141.189 150.939 87.018 1.00 21.58 168 PRO A N 1
ATOM 2714 C CA . PRO A 1 168 ? 140.300 149.801 87.304 1.00 18.85 168 PRO A CA 1
ATOM 2715 C C . PRO A 1 168 ? 140.925 148.443 87.044 1.00 26.29 168 PRO A C 1
ATOM 2716 O O . PRO A 1 168 ? 140.542 147.468 87.700 1.00 25.40 168 PRO A O 1
ATOM 2727 N N . CYS A 1 169 ? 141.869 148.341 86.110 1.00 26.03 169 CYS A N 1
ATOM 2728 C CA . CYS A 1 169 ? 142.448 147.054 85.747 1.00 21.83 169 CYS A CA 1
ATOM 2729 C C . CYS A 1 169 ? 143.676 146.685 86.568 1.00 23.03 169 CYS A C 1
ATOM 2730 O O . CYS A 1 169 ? 144.109 145.531 86.512 1.00 26.71 169 CYS A O 1
ATOM 2738 N N . SER A 1 170 ? 144.249 147.621 87.320 1.00 21.69 170 SER A N 1
ATOM 2739 C CA . SER A 1 170 ? 145.439 147.300 88.103 1.00 19.65 170 SER A CA 1
ATOM 2740 C C . SER A 1 170 ? 145.206 146.169 89.096 1.00 19.40 170 SER A C 1
ATOM 2741 O O . SER A 1 170 ? 146.086 145.302 89.218 1.00 19.62 170 SER A O 1
ATOM 2749 N N . PRO A 1 171 ? 144.095 146.123 89.832 1.00 18.63 171 PRO A N 1
ATOM 2750 C CA . PRO A 1 171 ? 143.872 145.001 90.758 1.00 15.91 171 PRO A CA 1
ATOM 2751 C C . PRO A 1 171 ? 143.988 143.618 90.131 1.00 19.57 171 PRO A C 1
ATOM 2752 O O . PRO A 1 171 ? 144.667 142.741 90.682 1.00 23.81 171 PRO A O 1
ATOM 2763 N N . ILE A 1 172 ? 143.327 143.390 88.997 1.00 21.95 172 ILE A N 1
ATOM 2764 C CA . ILE A 1 172 ? 143.317 142.055 88.408 1.00 19.10 172 ILE A CA 1
ATOM 2765 C C . ILE A 1 172 ? 144.691 141.696 87.860 1.00 21.98 172 ILE A C 1
ATOM 2766 O O . ILE A 1 172 ? 145.131 140.546 87.963 1.00 29.32 172 ILE A O 1
ATOM 2782 N N . ILE A 1 173 ? 145.390 142.659 87.261 1.00 22.46 173 ILE A N 1
ATOM 2783 C CA . ILE A 1 173 ? 146.732 142.378 86.764 1.00 19.84 173 ILE A CA 1
ATOM 2784 C C . ILE A 1 173 ? 147.660 142.055 87.924 1.00 21.67 173 ILE A C 1
ATOM 2785 O O . ILE A 1 173 ? 148.520 141.169 87.829 1.00 29.61 173 ILE A O 1
ATOM 2801 N N . SER A 1 174 ? 147.505 142.772 89.038 1.00 23.98 174 SER A N 1
ATOM 2802 C CA . SER A 1 174 ? 148.309 142.478 90.215 1.00 21.02 174 SER A CA 1
ATOM 2803 C C . SER A 1 174 ? 148.024 141.076 90.728 1.00 21.08 174 SER A C 1
ATOM 2804 O O . SER A 1 174 ? 148.946 140.353 91.100 1.00 19.94 174 SER A O 1
ATOM 2812 N N . ASN A 1 175 ? 146.757 140.667 90.746 1.00 22.26 175 ASN A N 1
ATOM 2813 C CA . ASN A 1 175 ? 146.439 139.300 91.152 1.00 19.45 175 ASN A CA 1
ATOM 2814 C C . ASN A 1 175 ? 147.095 138.286 90.224 1.00 24.90 175 ASN A C 1
ATOM 2815 O O . ASN A 1 175 ? 147.697 137.301 90.675 1.00 28.04 175 ASN A O 1
ATOM 2826 N N . LEU A 1 176 ? 146.995 138.520 88.915 1.00 28.54 176 LEU A N 1
ATOM 2827 C CA . LEU A 1 176 ? 147.544 137.577 87.948 1.00 23.93 176 LEU A CA 1
ATOM 2828 C C . LEU A 1 176 ? 149.049 137.423 88.117 1.00 24.09 176 LEU A C 1
ATOM 2829 O O . LEU A 1 176 ? 149.571 136.304 88.080 1.00 29.96 176 LEU A O 1
ATOM 2845 N N . ILE A 1 177 ? 149.766 138.531 88.307 1.00 22.14 177 ILE A N 1
ATOM 2846 C CA . ILE A 1 177 ? 151.219 138.442 88.430 1.00 20.15 177 ILE A CA 1
ATOM 2847 C C . ILE A 1 177 ? 151.661 138.030 89.829 1.00 24.64 177 ILE A C 1
ATOM 2848 O O . ILE A 1 177 ? 152.755 137.477 89.983 1.00 28.73 177 ILE A O 1
ATOM 2864 N N . CYS A 1 178 ? 150.852 138.277 90.857 1.00 26.12 178 CYS A N 1
ATOM 2865 C CA . CYS A 1 178 ? 151.183 137.857 92.208 1.00 20.42 178 CYS A CA 1
ATOM 2866 C C . CYS A 1 178 ? 150.815 136.413 92.476 1.00 23.21 178 CYS A C 1
ATOM 2867 O O . CYS A 1 178 ? 151.150 135.906 93.545 1.00 27.82 178 CYS A O 1
ATOM 2875 N N . ASN A 1 179 ? 150.097 135.758 91.567 1.00 23.95 179 ASN A N 1
ATOM 2876 C CA . ASN A 1 179 ? 149.879 134.325 91.728 1.00 20.01 179 ASN A CA 1
ATOM 2877 C C . ASN A 1 179 ? 151.198 133.570 91.856 1.00 21.62 179 ASN A C 1
ATOM 2878 O O . ASN A 1 179 ? 151.261 132.545 92.543 1.00 26.05 179 ASN A O 1
ATOM 2889 N N . ILE A 1 180 ? 152.260 134.055 91.210 1.00 20.93 180 ILE A N 1
ATOM 2890 C CA . ILE A 1 180 ? 153.559 133.389 91.301 1.00 23.43 180 ILE A CA 1
ATOM 2891 C C . ILE A 1 180 ? 154.061 133.407 92.740 1.00 21.89 180 ILE A C 1
ATOM 2892 O O . ILE A 1 180 ? 154.419 132.367 93.315 1.00 28.87 180 ILE A O 1
ATOM 2908 N N . MET A 1 181 ? 154.079 134.593 93.347 1.00 21.68 181 MET A N 1
ATOM 2909 C CA . MET A 1 181 ? 154.445 134.702 94.752 1.00 22.94 181 MET A CA 1
ATOM 2910 C C . MET A 1 181 ? 153.479 133.919 95.626 1.00 18.80 181 MET A C 1
ATOM 2911 O O . MET A 1 181 ? 153.881 133.337 96.634 1.00 19.57 181 MET A O 1
ATOM 2925 N N . ASP A 1 182 ? 152.197 133.905 95.264 1.00 19.09 182 ASP A N 1
ATOM 2926 C CA . ASP A 1 182 ? 151.215 133.158 96.038 1.00 17.51 182 ASP A 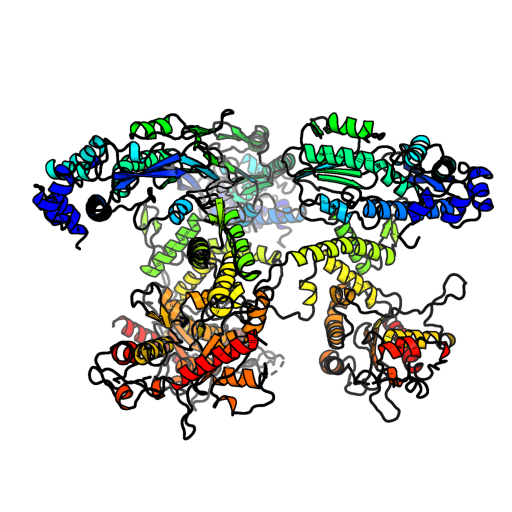CA 1
ATOM 2927 C C . ASP A 1 182 ? 151.612 131.697 96.138 1.00 19.78 182 ASP A C 1
ATOM 2928 O O . ASP A 1 182 ? 151.641 131.121 97.228 1.00 19.33 182 ASP A O 1
ATOM 2937 N N . MET A 1 183 ? 151.914 131.079 94.997 1.00 20.65 183 MET A N 1
ATOM 2938 C CA . MET A 1 183 ? 152.286 129.670 94.995 1.00 17.35 183 MET A CA 1
ATOM 2939 C C . MET A 1 183 ? 153.600 129.438 95.725 1.00 18.11 183 MET A C 1
ATOM 2940 O O . MET A 1 183 ? 153.721 128.480 96.498 1.00 21.10 183 MET A O 1
ATOM 2954 N N . ARG A 1 184 ? 154.597 130.297 95.502 1.00 17.33 184 ARG A N 1
ATOM 2955 C CA . ARG A 1 184 ? 155.873 130.107 96.187 1.00 17.52 184 ARG A CA 1
ATOM 2956 C C . ARG A 1 184 ? 155.701 130.185 97.701 1.00 17.97 184 ARG A C 1
ATOM 2957 O O . ARG A 1 184 ? 156.220 129.345 98.448 1.00 23.03 184 ARG A O 1
ATOM 2978 N N . LEU A 1 185 ? 154.951 131.180 98.170 1.00 17.16 185 LEU A N 1
ATOM 2979 C CA . LEU A 1 185 ? 154.765 131.364 99.601 1.00 12.62 185 LEU A CA 1
ATOM 2980 C C . LEU A 1 185 ? 153.878 130.286 100.197 1.00 13.59 185 LEU A C 1
ATOM 2981 O O . LEU A 1 185 ? 154.078 129.901 101.349 1.00 18.83 185 LEU A O 1
ATOM 2997 N N . ALA A 1 186 ? 152.892 129.794 99.447 1.00 15.88 186 ALA A N 1
ATOM 2998 C CA . ALA A 1 186 ? 152.095 128.674 99.929 1.00 15.20 186 ALA A CA 1
ATOM 2999 C C . ALA A 1 186 ? 152.956 127.432 100.098 1.00 16.78 186 ALA A C 1
ATOM 3000 O O . ALA A 1 186 ? 152.826 126.706 101.089 1.00 18.09 186 ALA A O 1
ATOM 3007 N N . LYS A 1 187 ? 153.851 127.176 99.144 1.00 18.87 187 LYS A N 1
ATOM 3008 C CA . LYS A 1 187 ? 154.775 126.060 99.292 1.00 17.81 187 LYS A CA 1
ATOM 3009 C C . LYS A 1 187 ? 155.632 126.228 100.539 1.00 20.46 187 LYS A C 1
ATOM 3010 O O . LYS A 1 187 ? 155.788 125.293 101.331 1.00 25.37 187 LYS A O 1
ATOM 3029 N N . LEU A 1 188 ? 156.189 127.422 100.736 1.00 18.78 188 LEU A N 1
ATOM 3030 C CA . LEU A 1 188 ? 157.039 127.644 101.903 1.00 16.90 188 LEU A CA 1
ATOM 3031 C C . LEU A 1 188 ? 156.262 127.466 103.204 1.00 18.25 188 LEU A C 1
ATOM 3032 O O . LEU A 1 188 ? 156.741 126.817 104.145 1.00 22.69 188 LEU A O 1
ATOM 3048 N N . ALA A 1 189 ? 155.060 128.036 103.279 1.00 18.24 189 ALA A N 1
ATOM 3049 C CA . ALA A 1 189 ? 154.261 127.935 104.492 1.00 17.30 189 ALA A CA 1
ATOM 3050 C C . ALA A 1 189 ? 153.909 126.487 104.790 1.00 16.79 189 ALA A C 1
ATOM 3051 O O . ALA A 1 189 ? 154.080 126.015 105.918 1.00 21.09 189 ALA A O 1
ATOM 3058 N N . LYS A 1 190 ? 153.423 125.758 103.784 1.00 19.93 190 LYS A N 1
ATOM 3059 C CA . LYS A 1 190 ? 153.121 124.348 103.987 1.00 16.73 190 LYS A CA 1
ATOM 3060 C C . LYS A 1 190 ? 154.360 123.589 104.433 1.00 17.77 190 LYS A C 1
ATOM 3061 O O . LYS A 1 190 ? 154.269 122.657 105.238 1.00 22.64 190 LYS A O 1
ATOM 3080 N N . LYS A 1 191 ? 155.530 123.974 103.920 1.00 22.26 191 LYS A N 1
ATOM 3081 C CA . LYS A 1 191 ? 156.764 123.327 104.344 1.00 15.86 191 LYS A CA 1
ATOM 3082 C C . LYS A 1 191 ? 157.018 123.544 105.826 1.00 18.27 191 LYS A C 1
ATOM 3083 O O . LYS A 1 191 ? 157.413 122.615 106.537 1.00 27.56 191 LYS A O 1
ATOM 3102 N N . TYR A 1 192 ? 156.801 124.762 106.314 1.00 23.13 192 TYR A N 1
ATOM 3103 C CA . TYR A 1 192 ? 157.104 125.091 107.700 1.00 17.95 192 TYR A CA 1
ATOM 3104 C C . TYR A 1 192 ? 155.878 125.066 108.601 1.00 12.71 192 TYR A C 1
ATOM 3105 O O . TYR A 1 192 ? 155.949 125.543 109.735 1.00 13.01 192 TYR A O 1
ATOM 3123 N N . GLY A 1 193 ? 154.767 124.507 108.133 1.00 14.70 193 GLY A N 1
ATOM 3124 C CA . GLY A 1 193 ? 153.603 124.309 108.973 1.00 11.62 193 GLY A CA 1
ATOM 3125 C C . GLY A 1 193 ? 152.895 125.594 109.329 1.00 11.80 193 GLY A C 1
ATOM 3126 O O . GLY A 1 193 ? 152.785 125.944 110.505 1.00 11.07 193 GLY A O 1
ATOM 3130 N N . CYS A 1 194 ? 152.406 126.306 108.317 1.00 15.19 194 CYS A N 1
ATOM 3131 C CA . CYS A 1 194 ? 151.746 127.585 108.516 1.00 7.62 194 CYS A CA 1
ATOM 3132 C C . CYS A 1 194 ? 150.662 127.754 107.465 1.00 8.98 194 CYS A C 1
ATOM 3133 O O . CYS A 1 194 ? 150.806 127.303 106.328 1.00 16.66 194 CYS A O 1
ATOM 3141 N N . THR A 1 195 ? 149.572 128.399 107.862 1.00 7.47 195 THR A N 1
ATOM 3142 C CA . THR A 1 195 ? 148.558 128.849 106.921 1.00 5.99 195 THR A CA 1
ATOM 3143 C C . THR A 1 195 ? 148.980 130.184 106.331 1.00 5.14 195 THR A C 1
ATOM 3144 O O . THR A 1 195 ? 149.489 131.052 107.037 1.00 7.28 195 THR A O 1
ATOM 3155 N N . TYR A 1 196 ? 148.772 130.345 105.033 1.00 7.56 196 TYR A N 1
ATOM 3156 C CA . TYR A 1 196 ? 149.202 131.540 104.324 1.00 5.19 196 TYR A CA 1
ATOM 3157 C C . TYR A 1 196 ? 148.038 132.113 103.537 1.00 5.66 196 TYR A C 1
ATOM 3158 O O . TYR A 1 196 ? 147.261 131.372 102.934 1.00 11.09 196 TYR A O 1
ATOM 3176 N N . SER A 1 197 ? 147.921 133.436 103.544 1.00 4.99 197 SER A N 1
ATOM 3177 C CA . SER A 1 197 ? 146.942 134.098 102.700 1.00 4.82 197 SER A CA 1
ATOM 3178 C C . SER A 1 197 ? 147.424 135.504 102.384 1.00 4.92 197 SER A C 1
ATOM 3179 O O . SER A 1 197 ? 148.289 136.054 103.065 1.00 8.52 197 SER A O 1
ATOM 3187 N N . ARG A 1 198 ? 146.855 136.074 101.327 1.00 5.90 198 ARG A N 1
ATOM 3188 C CA . ARG A 1 198 ? 147.181 137.419 100.884 1.00 7.08 198 ARG A CA 1
ATOM 3189 C C . ARG A 1 198 ? 145.900 138.178 100.579 1.00 4.81 198 ARG A C 1
ATOM 3190 O O . ARG A 1 198 ? 144.903 137.603 100.148 1.00 5.74 198 ARG A O 1
ATOM 3211 N N . TYR A 1 199 ? 145.944 139.482 100.825 1.00 5.44 199 TYR A N 1
ATOM 3212 C CA . TYR A 1 199 ? 144.845 140.397 100.532 1.00 5.11 199 TYR A CA 1
ATOM 3213 C C . TYR A 1 199 ? 145.500 141.669 100.010 1.00 7.32 199 TYR A C 1
ATOM 3214 O O . TYR A 1 199 ? 145.954 142.505 100.794 1.00 11.36 199 TYR A O 1
ATOM 3232 N N . ALA A 1 200 ? 145.559 141.804 98.687 1.00 7.01 200 ALA A N 1
ATOM 3233 C CA . ALA A 1 200 ? 146.270 142.907 98.057 1.00 7.65 200 ALA A CA 1
ATOM 3234 C C . ALA A 1 200 ? 147.746 142.858 98.440 1.00 9.65 200 ALA A C 1
ATOM 3235 O O . ALA A 1 200 ? 148.477 141.985 97.968 1.00 12.15 200 ALA A O 1
ATOM 3242 N N . ASP A 1 201 ? 148.203 143.773 99.293 1.00 12.16 201 ASP A N 1
ATOM 3243 C CA . ASP A 1 201 ? 149.586 143.789 99.753 1.00 10.66 201 ASP A CA 1
ATOM 3244 C C . ASP A 1 201 ? 149.709 143.371 101.213 1.00 10.77 201 ASP A C 1
ATOM 3245 O O . ASP A 1 201 ? 150.718 143.663 101.857 1.00 12.65 201 ASP A O 1
ATOM 3254 N N . ASP A 1 202 ? 148.706 142.678 101.738 1.00 11.81 202 ASP A N 1
ATOM 3255 C CA . ASP A 1 202 ? 148.631 142.296 103.142 1.00 10.82 202 ASP A CA 1
ATOM 3256 C C . ASP A 1 202 ? 148.763 140.781 103.232 1.00 9.50 202 ASP A C 1
ATOM 3257 O O . ASP A 1 202 ? 147.831 140.057 102.881 1.00 11.90 202 ASP A O 1
ATOM 3266 N N . ILE A 1 203 ? 149.911 140.301 103.700 1.00 11.08 203 ILE A N 1
ATOM 3267 C CA . ILE A 1 203 ? 150.191 138.874 103.798 1.00 8.29 203 ILE A CA 1
ATOM 3268 C C . ILE A 1 203 ? 150.030 138.446 105.247 1.00 5.99 203 ILE A C 1
ATOM 3269 O O . ILE A 1 203 ? 150.573 139.086 106.152 1.00 10.52 203 ILE A O 1
ATOM 3285 N N . THR A 1 204 ? 149.288 137.367 105.469 1.00 6.19 204 THR A N 1
ATOM 3286 C CA . THR A 1 204 ? 149.138 136.776 106.791 1.00 6.21 204 THR A CA 1
ATOM 3287 C C . THR A 1 204 ? 149.670 135.354 106.758 1.00 5.74 204 THR A C 1
ATOM 3288 O O . THR A 1 204 ? 149.277 134.560 105.898 1.00 5.78 204 THR A O 1
ATOM 3299 N N . ILE A 1 205 ? 150.565 135.043 107.688 1.00 6.08 205 ILE A N 1
ATOM 3300 C CA . ILE A 1 205 ? 151.088 133.697 107.876 1.00 5.94 205 ILE A CA 1
ATOM 3301 C C . ILE A 1 205 ? 150.835 133.325 109.328 1.00 4.89 205 ILE A C 1
ATOM 3302 O O . ILE A 1 205 ? 151.474 133.864 110.234 1.00 8.31 205 ILE A O 1
ATOM 3318 N N . SER A 1 206 ? 149.903 132.414 109.555 1.00 5.30 206 SER A N 1
ATOM 3319 C CA . SER A 1 206 ? 149.538 132.003 110.901 1.00 5.22 206 SER A CA 1
ATOM 3320 C C . SER A 1 206 ? 149.990 130.573 111.156 1.00 6.11 206 SER A C 1
ATOM 3321 O O . SER A 1 206 ? 150.294 129.818 110.234 1.00 6.53 206 SER A O 1
ATOM 3329 N N . THR A 1 207 ? 150.057 130.213 112.432 1.00 8.02 207 THR A N 1
ATOM 3330 C CA . THR A 1 207 ? 150.365 128.838 112.794 1.00 5.80 207 THR A CA 1
ATOM 3331 C C . THR A 1 207 ? 149.822 128.559 114.182 1.00 5.13 207 THR A C 1
ATOM 3332 O O . THR A 1 207 ? 149.660 129.470 114.994 1.00 5.40 207 THR A O 1
ATOM 3343 N N . ASN A 1 208 ? 149.551 127.286 114.440 1.00 6.66 208 ASN A N 1
ATOM 3344 C CA . ASN A 1 208 ? 149.087 126.828 115.739 1.00 4.83 208 ASN A CA 1
ATOM 3345 C C . ASN A 1 208 ? 150.229 126.431 116.657 1.00 5.31 208 ASN A C 1
ATOM 3346 O O . ASN A 1 208 ? 149.977 126.069 117.808 1.00 10.21 208 ASN A O 1
ATOM 3357 N N . LYS A 1 209 ? 151.467 126.493 116.180 1.00 5.38 209 LYS A N 1
ATOM 3358 C CA . LYS A 1 209 ? 152.621 126.272 117.033 1.00 5.22 209 LYS A CA 1
ATOM 3359 C C . LYS A 1 209 ? 152.738 127.386 118.064 1.00 9.95 209 LYS A C 1
ATOM 3360 O O . LYS A 1 209 ? 152.356 128.531 117.820 1.00 16.76 209 LYS A O 1
ATOM 3379 N N . ASN A 1 210 ? 153.269 127.037 119.236 1.00 15.11 210 ASN A N 1
ATOM 3380 C CA . ASN A 1 210 ? 153.476 128.030 120.282 1.00 12.11 210 ASN A CA 1
ATOM 3381 C C . ASN A 1 210 ? 154.660 128.936 119.987 1.00 15.62 210 ASN A C 1
ATOM 3382 O O . ASN A 1 210 ? 154.746 130.027 120.558 1.00 22.45 210 ASN A O 1
ATOM 3393 N N . THR A 1 211 ? 155.578 128.506 119.129 1.00 16.67 211 THR A N 1
ATOM 3394 C CA . THR A 1 211 ? 156.686 129.330 118.670 1.00 18.18 211 THR A CA 1
ATOM 3395 C C . THR A 1 211 ? 156.637 129.391 117.154 1.00 21.59 211 THR A C 1
ATOM 3396 O O . THR A 1 211 ? 156.481 128.358 116.497 1.00 23.54 211 THR A O 1
ATOM 3407 N N . PHE A 1 212 ? 156.762 130.591 116.603 1.00 17.61 212 PHE A N 1
ATOM 3408 C CA . PHE A 1 212 ? 156.792 130.723 115.159 1.00 14.57 212 PHE A CA 1
ATOM 3409 C C . PHE A 1 212 ? 158.061 130.073 114.613 1.00 19.58 212 PHE A C 1
ATOM 3410 O O . PHE A 1 212 ? 159.125 130.185 115.226 1.00 29.50 212 PHE A O 1
ATOM 3427 N N . PRO A 1 213 ? 157.985 129.382 113.477 1.00 17.51 213 PRO A N 1
ATOM 3428 C CA . PRO A 1 213 ? 159.192 128.755 112.928 1.00 20.52 213 PRO A CA 1
ATOM 3429 C C . PRO A 1 213 ? 160.298 129.775 112.711 1.00 26.88 213 PRO A C 1
ATOM 3430 O O . PRO A 1 213 ? 160.056 130.898 112.268 1.00 27.57 213 PRO A O 1
ATOM 3441 N N . LEU A 1 214 ? 161.526 129.372 113.033 1.00 29.67 214 LEU A N 1
ATOM 3442 C CA . LEU A 1 214 ? 162.653 130.291 112.946 1.00 30.88 214 LEU A CA 1
ATOM 3443 C C . LEU A 1 214 ? 162.961 130.686 111.510 1.00 34.24 214 LEU A C 1
ATOM 3444 O O . LEU A 1 214 ? 163.547 131.750 111.285 1.00 37.18 214 LEU A O 1
ATOM 3460 N N . GLU A 1 215 ? 162.586 129.856 110.541 1.00 32.19 215 GLU A N 1
ATOM 3461 C CA . GLU A 1 215 ? 162.814 130.162 109.138 1.00 30.03 215 GLU A CA 1
ATOM 3462 C C . GLU A 1 215 ? 161.813 131.163 108.582 1.00 31.26 215 GLU A C 1
ATOM 3463 O O . GLU A 1 215 ? 162.031 131.686 107.485 1.00 33.93 215 GLU A O 1
ATOM 3475 N N . MET A 1 216 ? 160.726 131.435 109.299 1.00 27.32 216 MET A N 1
ATOM 3476 C CA . MET A 1 216 ? 159.755 132.449 108.912 1.00 22.83 216 MET A CA 1
ATOM 3477 C C . MET A 1 216 ? 159.961 133.772 109.633 1.00 24.71 216 MET A C 1
ATOM 3478 O O . MET A 1 216 ? 159.873 134.828 109.006 1.00 26.79 216 MET A O 1
ATOM 3492 N N . ALA A 1 217 ? 160.221 133.747 110.935 1.00 25.30 217 ALA A N 1
ATOM 3493 C CA . ALA A 1 217 ? 160.380 134.980 111.691 1.00 21.48 217 ALA A CA 1
ATOM 3494 C C . ALA A 1 217 ? 160.827 134.646 113.103 1.00 25.91 217 ALA A C 1
ATOM 3495 O O . ALA A 1 217 ? 160.506 133.579 113.631 1.00 31.82 217 ALA A O 1
ATOM 3502 N N . THR A 1 218 ? 161.564 135.574 113.705 1.00 30.87 218 THR A N 1
ATOM 3503 C CA . THR A 1 218 ? 162.007 135.460 115.085 1.00 31.18 218 THR A CA 1
ATOM 3504 C C . THR A 1 218 ? 161.658 136.739 115.831 1.00 29.73 218 THR A C 1
ATOM 3505 O O . THR A 1 218 ? 161.570 137.817 115.239 1.00 34.60 218 THR A O 1
ATOM 3516 N N . VAL A 1 219 ? 161.444 136.609 117.134 1.00 32.72 219 VAL A N 1
ATOM 3517 C CA . VAL A 1 219 ? 161.180 137.756 117.999 1.00 33.49 219 VAL A CA 1
ATOM 3518 C C . VAL A 1 219 ? 162.491 138.060 118.714 1.00 38.01 219 VAL A C 1
ATOM 3519 O O . VAL A 1 219 ? 162.766 137.558 119.804 1.00 44.42 219 VAL A O 1
ATOM 3532 N N . GLN A 1 220 ? 163.309 138.891 118.087 1.00 42.81 220 GLN A N 1
ATOM 3533 C CA . GLN A 1 220 ? 164.514 139.397 118.709 1.00 53.21 220 GLN A CA 1
ATOM 3534 C C . GLN A 1 220 ? 164.140 140.559 119.624 1.00 63.79 220 GLN A C 1
ATOM 3535 O O . GLN A 1 220 ? 163.042 141.109 119.519 1.00 60.02 220 GLN A O 1
ATOM 3549 N N . PRO A 1 221 ? 165.023 140.950 120.548 1.00 69.03 221 PRO A N 1
ATOM 3550 C CA . PRO A 1 221 ? 164.698 142.118 121.381 1.00 66.62 221 PRO A CA 1
ATOM 3551 C C . PRO A 1 221 ? 164.484 143.380 120.567 1.00 65.17 221 PRO A C 1
ATOM 3552 O O . PRO A 1 221 ? 163.758 144.280 121.008 1.00 65.13 221 PRO A O 1
ATOM 3563 N N . GLU A 1 222 ? 165.094 143.470 119.384 1.00 61.86 222 GLU A N 1
ATOM 3564 C CA . GLU A 1 222 ? 164.858 144.611 118.508 1.00 63.70 222 GLU A CA 1
ATOM 3565 C C . GLU A 1 222 ? 163.430 144.615 117.973 1.00 64.24 222 GLU A C 1
ATOM 3566 O O . GLU A 1 222 ? 162.878 145.686 117.698 1.00 68.26 222 GLU A O 1
ATOM 3578 N N . GLY A 1 223 ? 162.824 143.451 117.824 1.00 56.62 223 GLY A N 1
ATOM 3579 C CA . GLY A 1 223 ? 161.471 143.331 117.315 1.00 46.28 223 GLY A CA 1
ATOM 3580 C C . GLY A 1 223 ? 161.334 142.060 116.493 1.00 41.08 223 GLY A C 1
ATOM 3581 O O . GLY A 1 223 ? 162.075 141.101 116.692 1.00 48.15 223 GLY A O 1
ATOM 3585 N N . VAL A 1 224 ? 160.379 142.072 115.570 1.00 28.71 224 VAL A N 1
ATOM 3586 C CA . VAL A 1 224 ? 160.164 140.930 114.687 1.00 26.38 224 VAL A CA 1
ATOM 3587 C C . VAL A 1 224 ? 161.145 141.025 113.526 1.00 25.88 224 VAL A C 1
ATOM 3588 O O . VAL A 1 224 ? 161.177 142.029 112.808 1.00 30.04 224 VAL A O 1
ATOM 3601 N N . VAL A 1 225 ? 161.949 139.982 113.342 1.00 20.37 225 VAL A N 1
ATOM 3602 C CA . VAL A 1 225 ? 162.901 139.895 112.242 1.00 26.89 225 VAL A CA 1
ATOM 3603 C C . VAL A 1 225 ? 162.494 138.717 111.373 1.00 25.20 225 VAL A C 1
ATOM 3604 O O . VAL A 1 225 ? 162.503 137.569 111.832 1.00 27.89 225 VAL A O 1
ATOM 3617 N N . LEU A 1 226 ? 162.142 138.996 110.123 1.00 24.20 226 LEU A N 1
ATOM 3618 C CA . LEU A 1 226 ? 161.728 137.939 109.213 1.00 22.43 226 LEU A CA 1
ATOM 3619 C C . LEU A 1 226 ? 162.913 137.053 108.852 1.00 22.69 226 LEU A C 1
ATOM 3620 O O . LEU A 1 226 ? 164.047 137.522 108.728 1.00 24.07 226 LEU A O 1
ATOM 3636 N N . GLY A 1 227 ? 162.644 135.762 108.686 1.00 24.79 227 GLY A N 1
ATOM 3637 C CA . GLY A 1 227 ? 163.696 134.833 108.332 1.00 26.51 227 GLY A CA 1
ATOM 3638 C C . GLY A 1 227 ? 164.194 135.054 106.918 1.00 26.76 227 GLY A C 1
ATOM 3639 O O . GLY A 1 227 ? 163.489 135.571 106.055 1.00 30.85 227 GLY A O 1
ATOM 3643 N N . LYS A 1 228 ? 165.437 134.641 106.679 1.00 31.61 228 LYS A N 1
ATOM 3644 C CA . LYS A 1 228 ? 166.052 134.875 105.379 1.00 33.57 228 LYS A CA 1
ATOM 3645 C C . LYS A 1 228 ? 165.305 134.161 104.262 1.00 34.36 228 LYS A C 1
ATOM 3646 O O . LYS A 1 228 ? 165.218 134.683 103.147 1.00 37.82 228 LYS A O 1
ATOM 3665 N N . VAL A 1 229 ? 164.759 132.977 104.533 1.00 32.38 229 VAL A N 1
ATOM 3666 C CA . VAL A 1 229 ? 164.069 132.229 103.485 1.00 29.81 229 VAL A CA 1
ATOM 3667 C C . VAL A 1 229 ? 162.832 132.986 103.020 1.00 31.53 229 VAL A C 1
ATOM 3668 O O . VAL A 1 229 ? 162.601 133.153 101.818 1.00 36.02 229 VAL A O 1
ATOM 3681 N N . LEU A 1 230 ? 162.022 133.465 103.965 1.00 30.13 230 LEU A N 1
ATOM 3682 C CA . LEU A 1 230 ? 160.808 134.193 103.606 1.00 26.44 230 LEU A CA 1
ATOM 3683 C C . LEU A 1 230 ? 161.135 135.509 102.910 1.00 27.09 230 LEU A C 1
ATOM 3684 O O . LEU A 1 230 ? 160.500 135.868 101.910 1.00 30.47 230 LEU A O 1
ATOM 3700 N N . VAL A 1 231 ? 162.122 136.241 103.426 1.00 29.15 231 VAL A N 1
ATOM 3701 C CA . VAL A 1 231 ? 162.485 137.522 102.833 1.00 28.86 231 VAL A CA 1
ATOM 3702 C C . VAL A 1 231 ? 162.994 137.323 101.414 1.00 30.88 231 VAL A C 1
ATOM 3703 O O . VAL A 1 231 ? 162.641 138.080 100.504 1.00 38.27 231 VAL A O 1
ATOM 3716 N N . LYS A 1 232 ? 163.836 136.311 101.202 1.00 30.63 232 LYS A N 1
ATOM 3717 C CA . LYS A 1 232 ? 164.346 136.057 99.862 1.00 32.92 232 LYS A CA 1
ATOM 3718 C C . LYS A 1 232 ? 163.256 135.546 98.938 1.00 29.42 232 LYS A C 1
ATOM 3719 O O . LYS A 1 232 ? 163.290 135.825 97.739 1.00 34.43 232 LYS A O 1
ATOM 3738 N N . GLU A 1 233 ? 162.287 134.797 99.462 1.00 29.61 233 GLU A N 1
ATOM 3739 C CA . GLU A 1 233 ? 161.173 134.366 98.628 1.00 26.78 233 GLU A CA 1
ATOM 3740 C C . GLU A 1 233 ? 160.347 135.555 98.163 1.00 24.93 233 GLU A C 1
ATOM 3741 O O . GLU A 1 233 ? 159.894 135.594 97.015 1.00 28.96 233 GLU A O 1
ATOM 3753 N N . ILE A 1 234 ? 160.122 136.527 99.046 1.00 26.87 234 ILE A N 1
ATOM 3754 C CA . ILE A 1 234 ? 159.345 137.699 98.653 1.00 24.56 234 ILE A CA 1
ATOM 3755 C C . ILE A 1 234 ? 160.143 138.583 97.699 1.00 25.91 234 ILE A C 1
ATOM 3756 O O . ILE A 1 234 ? 159.602 139.100 96.716 1.00 28.20 234 ILE A O 1
ATOM 3772 N N . GLU A 1 235 ? 161.437 138.774 97.967 1.00 29.31 235 GLU A N 1
ATOM 3773 C CA . GLU A 1 235 ? 162.242 139.655 97.126 1.00 30.24 235 GLU A CA 1
ATOM 3774 C C . GLU A 1 235 ? 162.545 139.033 95.770 1.00 32.16 235 GLU A C 1
ATOM 3775 O O . GLU A 1 235 ? 162.696 139.758 94.781 1.00 40.25 235 GLU A O 1
ATOM 3787 N N . ASN A 1 236 ? 162.650 137.707 95.700 1.00 30.18 236 ASN A N 1
ATOM 3788 C CA . ASN A 1 236 ? 162.877 137.031 94.432 1.00 29.19 236 ASN A CA 1
ATOM 3789 C C . ASN A 1 236 ? 161.644 137.038 93.545 1.00 32.39 236 ASN A C 1
ATOM 3790 O O . ASN A 1 236 ? 161.754 136.717 92.358 1.00 41.32 236 ASN A O 1
ATOM 3801 N N . SER A 1 237 ? 160.485 137.392 94.087 1.00 28.24 237 SER A N 1
ATOM 3802 C CA . SER A 1 237 ? 159.271 137.555 93.307 1.00 27.12 237 SER A CA 1
ATOM 3803 C C . SER A 1 237 ? 159.052 138.995 92.869 1.00 29.72 237 SER A C 1
ATOM 3804 O O . SER A 1 237 ? 158.009 139.300 92.288 1.00 34.52 237 SER A O 1
ATOM 3812 N N . GLY A 1 238 ? 160.004 139.883 93.138 1.00 26.57 238 GLY A N 1
ATOM 3813 C CA . GLY A 1 238 ? 159.907 141.251 92.679 1.00 25.73 238 GLY A CA 1
ATOM 3814 C C . GLY A 1 238 ? 159.127 142.185 93.570 1.00 26.35 238 GLY A C 1
ATOM 3815 O O . GLY A 1 238 ? 158.549 143.156 93.072 1.00 36.03 238 GLY A O 1
ATOM 3819 N N . PHE A 1 239 ? 159.089 141.930 94.874 1.00 27.71 239 PHE A N 1
ATOM 3820 C CA . PHE A 1 239 ? 158.399 142.795 95.817 1.00 21.56 239 PHE A CA 1
ATOM 3821 C C . PHE A 1 239 ? 159.317 143.102 96.987 1.00 25.88 239 PHE A C 1
ATOM 3822 O O . PHE A 1 239 ? 160.195 142.310 97.332 1.00 33.08 239 PHE A O 1
ATOM 3839 N N . GLU A 1 240 ? 159.111 144.266 97.589 1.00 29.31 240 GLU A N 1
ATOM 3840 C CA . GLU A 1 240 ? 159.837 144.674 98.779 1.00 28.11 240 GLU A CA 1
ATOM 3841 C C . GLU A 1 240 ? 158.918 144.593 99.988 1.00 26.01 240 GLU A C 1
ATOM 3842 O O . GLU A 1 240 ? 157.694 144.525 99.862 1.00 28.36 240 GLU A O 1
ATOM 3854 N N . ILE A 1 241 ? 159.527 144.597 101.168 1.00 29.74 241 ILE A N 1
ATOM 3855 C CA . ILE A 1 241 ? 158.811 144.481 102.432 1.00 26.85 241 ILE A CA 1
ATOM 3856 C C . ILE A 1 241 ? 158.859 145.827 103.135 1.00 25.68 241 ILE A C 1
ATOM 3857 O O . ILE A 1 241 ? 159.921 146.452 103.225 1.00 29.85 241 ILE A O 1
ATOM 3873 N N . ASN A 1 242 ? 157.705 146.278 103.616 1.00 21.94 242 ASN A N 1
ATOM 3874 C CA . ASN A 1 242 ? 157.611 147.441 104.492 1.00 27.11 242 ASN A CA 1
ATOM 3875 C C . ASN A 1 242 ? 157.958 146.973 105.898 1.00 28.36 242 ASN A C 1
ATOM 3876 O O . ASN A 1 242 ? 157.110 146.482 106.641 1.00 28.12 242 ASN A O 1
ATOM 3887 N N . ASP A 1 243 ? 159.230 147.130 106.266 1.00 31.11 243 ASP A N 1
ATOM 3888 C CA . ASP A 1 243 ? 159.717 146.574 107.521 1.00 27.74 243 ASP A CA 1
ATOM 3889 C C . ASP A 1 243 ? 159.062 147.210 108.738 1.00 32.80 243 ASP A C 1
ATOM 3890 O O . ASP A 1 243 ? 159.124 146.635 109.829 1.00 35.80 243 ASP A O 1
ATOM 3899 N N . SER A 1 244 ? 158.438 148.372 108.581 1.00 32.44 244 SER A N 1
ATOM 3900 C CA . SER A 1 244 ? 157.828 149.073 109.700 1.00 26.46 244 SER A CA 1
ATOM 3901 C C . SER A 1 244 ? 156.417 148.593 109.999 1.00 30.56 244 SER A C 1
ATOM 3902 O O . SER A 1 244 ? 155.776 149.134 110.906 1.00 42.62 244 SER A O 1
ATOM 3910 N N . LYS A 1 245 ? 155.914 147.606 109.261 1.00 28.90 245 LYS A N 1
ATOM 3911 C CA . LYS A 1 245 ? 154.559 147.107 109.444 1.00 24.44 245 LYS A CA 1
ATOM 3912 C C . LYS A 1 245 ? 154.520 145.617 109.750 1.00 21.44 245 LYS A C 1
ATOM 3913 O O . LYS A 1 245 ? 153.433 145.030 109.768 1.00 19.86 245 LYS A O 1
ATOM 3932 N N . THR A 1 246 ? 155.669 144.991 109.992 1.00 16.64 246 THR A N 1
ATOM 3933 C CA . THR A 1 246 ? 155.718 143.569 110.300 1.00 12.73 246 THR A CA 1
ATOM 3934 C C . THR A 1 246 ? 155.294 143.354 111.744 1.00 12.68 246 THR A C 1
ATOM 3935 O O . THR A 1 246 ? 155.894 143.923 112.661 1.00 20.56 246 THR A O 1
ATOM 3946 N N . ARG A 1 247 ? 154.271 142.532 111.952 1.00 13.00 247 ARG A N 1
ATOM 3947 C CA . ARG A 1 247 ? 153.732 142.295 113.283 1.00 13.06 247 ARG A CA 1
ATOM 3948 C C . ARG A 1 247 ? 153.690 140.803 113.562 1.00 13.09 247 ARG A C 1
ATOM 3949 O O . ARG A 1 247 ? 153.386 140.012 112.674 1.00 17.49 247 ARG A O 1
ATOM 3970 N N . LEU A 1 248 ? 154.009 140.420 114.792 1.00 9.58 248 LEU A N 1
ATOM 3971 C CA . LEU A 1 248 ? 153.833 139.050 115.259 1.00 7.30 248 LEU A CA 1
ATOM 3972 C C . LEU A 1 248 ? 152.950 139.100 116.497 1.00 8.82 248 LEU A C 1
ATOM 3973 O O . LEU A 1 248 ? 153.359 139.635 117.529 1.00 12.07 248 LEU A O 1
ATOM 3989 N N . THR A 1 249 ? 151.743 138.553 116.396 1.00 6.78 249 THR A N 1
ATOM 3990 C CA . THR A 1 249 ? 150.741 138.665 117.445 1.00 6.83 249 THR A CA 1
ATOM 3991 C C . THR A 1 249 ? 150.449 137.295 118.036 1.00 6.77 249 THR A C 1
ATOM 3992 O O . THR A 1 249 ? 150.133 136.348 117.304 1.00 8.71 249 THR A O 1
ATOM 4003 N N . TYR A 1 250 ? 150.563 137.206 119.359 1.00 6.94 250 TYR A N 1
ATOM 4004 C CA . TYR A 1 250 ? 150.178 136.043 120.137 1.00 5.71 250 TYR A CA 1
ATOM 4005 C C . TYR A 1 250 ? 148.705 136.122 120.517 1.00 6.01 250 TYR A C 1
ATOM 4006 O O . TYR A 1 250 ? 148.040 137.140 120.340 1.00 7.88 250 TYR A O 1
ATOM 4024 N N . LYS A 1 251 ? 148.205 135.022 121.071 1.00 7.59 251 LYS A N 1
ATOM 4025 C CA . LYS A 1 251 ? 146.795 134.924 121.417 1.00 6.93 251 LYS A CA 1
ATOM 4026 C C . LYS A 1 251 ? 146.398 135.867 122.543 1.00 5.99 251 LYS A C 1
ATOM 4027 O O . LYS A 1 251 ? 145.204 136.115 122.731 1.00 7.42 251 LYS A O 1
ATOM 4046 N N . THR A 1 252 ? 147.358 136.399 123.291 1.00 6.08 252 THR A N 1
ATOM 4047 C CA . THR A 1 252 ? 147.054 137.237 124.443 1.00 5.30 252 THR A CA 1
ATOM 4048 C C . THR A 1 252 ? 146.808 138.694 124.076 1.00 6.90 252 THR A C 1
ATOM 4049 O O . THR A 1 252 ? 146.486 139.491 124.960 1.00 9.50 252 THR A O 1
ATOM 4060 N N . SER A 1 253 ? 146.961 139.060 122.810 1.00 7.98 253 SER A N 1
ATOM 4061 C CA . SER A 1 253 ? 146.588 140.369 122.304 1.00 5.30 253 SER A CA 1
ATOM 4062 C C . SER A 1 253 ? 145.642 140.169 121.131 1.00 5.65 253 SER A C 1
ATOM 4063 O O . SER A 1 253 ? 145.390 139.043 120.706 1.00 9.64 253 SER A O 1
ATOM 4071 N N . ARG A 1 254 ? 145.107 141.264 120.604 1.00 5.20 254 ARG A N 1
ATOM 4072 C CA . ARG A 1 254 ? 144.152 141.156 119.510 1.00 5.34 254 ARG A CA 1
ATOM 4073 C C . ARG A 1 254 ? 144.861 140.735 118.230 1.00 7.08 254 ARG A C 1
ATOM 4074 O O . ARG A 1 254 ? 145.705 141.466 117.705 1.00 7.31 254 ARG A O 1
ATOM 4095 N N . GLN A 1 255 ? 144.500 139.564 117.721 1.00 5.99 255 GLN A N 1
ATOM 4096 C CA . GLN A 1 255 ? 145.008 139.063 116.454 1.00 4.19 255 GLN A CA 1
ATOM 4097 C C . GLN A 1 255 ? 144.058 139.514 115.357 1.00 5.25 255 GLN A C 1
ATOM 4098 O O . GLN A 1 255 ? 142.898 139.100 115.324 1.00 7.65 255 GLN A O 1
ATOM 4112 N N . GLU A 1 256 ? 144.543 140.371 114.467 1.00 5.39 256 GLU A N 1
ATOM 4113 C CA . GLU A 1 256 ? 143.718 141.002 113.449 1.00 6.69 256 GLU A CA 1
ATOM 4114 C C . GLU A 1 256 ? 144.207 140.576 112.073 1.00 7.37 256 GLU A C 1
ATOM 4115 O O . GLU A 1 256 ? 145.403 140.659 111.781 1.00 9.74 256 GLU A O 1
ATOM 4127 N N . VAL A 1 257 ? 143.281 140.120 111.239 1.00 4.68 257 VAL A N 1
ATOM 4128 C CA . VAL A 1 257 ? 143.539 139.818 109.840 1.00 4.88 257 VAL A CA 1
ATOM 4129 C C . VAL A 1 257 ? 142.641 140.734 109.026 1.00 4.23 257 VAL A C 1
ATOM 4130 O O . VAL A 1 257 ? 141.418 140.556 109.003 1.00 6.09 257 VAL A O 1
ATOM 4143 N N . THR A 1 258 ? 143.244 141.721 108.366 1.00 7.70 258 THR A N 1
ATOM 4144 C CA . THR A 1 258 ? 142.519 142.642 107.490 1.00 5.67 258 THR A CA 1
ATOM 4145 C C . THR A 1 258 ? 141.329 143.272 108.212 1.00 5.73 258 THR A C 1
ATOM 4146 O O . THR A 1 258 ? 140.229 143.380 107.672 1.00 6.23 258 THR A O 1
ATOM 4157 N N . GLY A 1 259 ? 141.553 143.682 109.457 1.00 7.40 259 GLY A N 1
ATOM 4158 C CA . GLY A 1 259 ? 140.588 144.456 110.203 1.00 5.58 259 GLY A CA 1
ATOM 4159 C C . GLY A 1 259 ? 139.671 143.677 111.116 1.00 6.53 259 GLY A C 1
ATOM 4160 O O . GLY A 1 259 ? 138.869 144.295 111.824 1.00 11.57 259 GLY A O 1
ATOM 4164 N N . LEU A 1 260 ? 139.758 142.352 111.135 1.00 7.60 260 LEU A N 1
ATOM 4165 C CA . LEU A 1 260 ? 138.837 141.516 111.889 1.00 5.35 260 LEU A CA 1
ATOM 4166 C C . LEU A 1 260 ? 139.598 140.683 112.908 1.00 5.55 260 LEU A C 1
ATOM 4167 O O . LEU A 1 260 ? 140.678 140.170 112.617 1.00 8.14 260 LEU A O 1
ATOM 4183 N N . THR A 1 261 ? 139.026 140.559 114.102 1.00 7.83 261 THR A N 1
ATOM 4184 C CA . THR A 1 261 ? 139.605 139.724 115.146 1.00 5.60 261 THR A CA 1
ATOM 4185 C C . THR A 1 261 ? 139.465 138.250 114.790 1.00 5.11 261 THR A C 1
ATOM 4186 O O . THR A 1 261 ? 138.431 137.814 114.287 1.00 7.71 261 THR A O 1
ATOM 4197 N N . VAL A 1 262 ? 140.516 137.477 115.058 1.00 4.81 262 VAL A N 1
ATOM 4198 C CA . VAL A 1 262 ? 140.506 136.050 114.761 1.00 5.43 262 VAL A CA 1
ATOM 4199 C C . VAL A 1 262 ? 140.993 135.250 115.962 1.00 5.38 262 VAL A C 1
ATOM 4200 O O . VAL A 1 262 ? 141.418 134.103 115.815 1.00 9.80 262 VAL A O 1
ATOM 4213 N N . ASN A 1 263 ? 140.931 135.836 117.158 1.00 4.32 263 ASN A N 1
ATOM 4214 C CA . ASN A 1 263 ? 141.395 135.128 118.347 1.00 4.41 263 ASN A CA 1
ATOM 4215 C C . ASN A 1 263 ? 140.621 133.834 118.555 1.00 8.26 263 ASN A C 1
ATOM 4216 O O . ASN A 1 263 ? 141.214 132.766 118.743 1.00 8.72 263 ASN A O 1
ATOM 4227 N N . ARG A 1 264 ? 139.292 133.915 118.550 1.00 9.55 264 ARG A N 1
ATOM 4228 C CA . ARG A 1 264 ? 138.425 132.749 118.662 1.00 4.46 264 ARG A CA 1
ATOM 4229 C C . ARG A 1 264 ? 137.553 132.563 117.433 1.00 7.77 264 ARG A C 1
ATOM 4230 O O . ARG A 1 264 ? 137.559 131.485 116.832 1.00 10.80 264 ARG A O 1
ATOM 4251 N N . ILE A 1 265 ? 136.807 133.591 117.038 1.00 8.98 265 ILE A N 1
ATOM 4252 C CA . ILE A 1 265 ? 135.977 133.571 115.844 1.00 6.76 265 ILE A CA 1
ATOM 4253 C C . ILE A 1 265 ? 136.303 134.811 115.029 1.00 7.33 265 ILE A C 1
ATOM 4254 O O . ILE A 1 265 ? 136.960 135.736 115.503 1.00 14.56 265 ILE A O 1
ATOM 4270 N N . VAL A 1 266 ? 135.838 134.820 113.783 1.00 8.14 266 VAL A N 1
ATOM 4271 C CA . VAL A 1 266 ? 135.982 135.999 112.936 1.00 7.85 266 VAL A CA 1
ATOM 4272 C C . VAL A 1 266 ? 135.006 137.054 113.449 1.00 6.28 266 VAL A C 1
ATOM 4273 O O . VAL A 1 266 ? 133.791 136.868 113.388 1.00 6.30 266 VAL A O 1
ATOM 4286 N N . ASN A 1 267 ? 135.535 138.163 113.956 1.00 5.29 267 ASN A N 1
ATOM 4287 C CA . ASN A 1 267 ? 134.726 139.148 114.652 1.00 7.08 267 ASN A CA 1
ATOM 4288 C C . ASN A 1 267 ? 135.088 140.548 114.187 1.00 6.46 267 ASN A C 1
ATOM 4289 O O . ASN A 1 267 ? 136.124 140.773 113.561 1.00 5.66 267 ASN A O 1
ATOM 4300 N N . ILE A 1 268 ? 134.203 141.481 114.491 1.00 5.18 268 ILE A N 1
ATOM 4301 C CA . ILE A 1 268 ? 134.481 142.899 114.314 1.00 5.70 268 ILE A CA 1
ATOM 4302 C C . ILE A 1 268 ? 135.341 143.379 115.473 1.00 8.00 268 ILE A C 1
ATOM 4303 O O . ILE A 1 268 ? 135.307 142.820 116.572 1.00 15.04 268 ILE A O 1
ATOM 4319 N N . ASP A 1 269 ? 136.135 144.415 115.228 1.00 13.41 269 ASP A N 1
ATOM 4320 C CA . ASP A 1 269 ? 136.869 145.048 116.312 1.00 9.63 269 ASP A CA 1
ATOM 4321 C C . ASP A 1 269 ? 135.890 145.518 117.376 1.00 11.94 269 ASP A C 1
ATOM 4322 O O . ASP A 1 269 ? 134.897 146.181 117.069 1.00 15.22 269 ASP A O 1
ATOM 4331 N N . ARG A 1 270 ? 136.166 145.167 118.632 1.00 17.35 270 ARG A N 1
ATOM 4332 C CA . ARG A 1 270 ? 135.251 145.529 119.708 1.00 10.98 270 ARG A CA 1
ATOM 4333 C C . ARG A 1 270 ? 135.124 147.040 119.830 1.00 11.94 270 ARG A C 1
ATOM 4334 O O . ARG A 1 270 ? 134.029 147.561 120.060 1.00 15.85 270 ARG A O 1
ATOM 4355 N N . CYS A 1 271 ? 136.230 147.763 119.658 1.00 12.86 271 CYS A N 1
ATOM 4356 C CA . CYS A 1 271 ? 136.168 149.218 119.690 1.00 10.27 271 CYS A CA 1
ATOM 4357 C C . CYS A 1 271 ? 135.226 149.752 118.619 1.00 13.38 271 CYS A C 1
ATOM 4358 O O . CYS A 1 271 ? 134.444 150.673 118.874 1.00 17.24 271 CYS A O 1
ATOM 4366 N N . TYR A 1 272 ? 135.279 149.180 117.414 1.00 11.94 272 TYR A N 1
ATOM 4367 C CA . TYR A 1 272 ? 134.425 149.651 116.328 1.00 7.88 272 TYR A CA 1
ATOM 4368 C C . TYR A 1 272 ? 132.952 149.406 116.630 1.00 8.09 272 TYR A C 1
ATOM 4369 O O . TYR A 1 272 ? 132.117 150.303 116.468 1.00 9.93 272 TYR A O 1
ATOM 4387 N N . TYR A 1 273 ? 132.607 148.191 117.055 1.00 9.05 273 TYR A N 1
ATOM 4388 C CA . TYR A 1 273 ? 131.212 147.895 117.354 1.00 9.18 273 TYR A CA 1
ATOM 4389 C C . TYR A 1 273 ? 130.712 148.751 118.508 1.00 13.11 273 TYR A C 1
ATOM 4390 O O . TYR A 1 273 ? 129.566 149.210 118.498 1.00 15.32 273 TYR A O 1
ATOM 4408 N N . LYS A 1 274 ? 131.551 148.974 119.517 1.00 12.50 274 LYS A N 1
ATOM 4409 C CA . LYS A 1 274 ? 131.130 149.798 120.643 1.00 8.96 274 LYS A CA 1
ATOM 4410 C C . LYS A 1 274 ? 130.950 151.251 120.230 1.00 9.56 274 LYS A C 1
ATOM 4411 O O . LYS A 1 274 ? 130.052 151.937 120.730 1.00 14.74 274 LYS A O 1
ATOM 4430 N N . LYS A 1 275 ? 131.784 151.745 119.318 1.00 11.52 275 LYS A N 1
ATOM 4431 C CA . LYS A 1 275 ? 131.578 153.095 118.812 1.00 11.61 275 LYS A CA 1
ATOM 4432 C C . LYS A 1 275 ? 130.292 153.193 118.005 1.00 11.63 275 LYS A C 1
ATOM 4433 O O . LYS A 1 275 ? 129.593 154.204 118.075 1.00 15.75 275 LYS A O 1
ATOM 4452 N N . THR A 1 276 ? 129.971 152.170 117.214 1.00 11.09 276 THR A N 1
ATOM 4453 C CA . THR A 1 276 ? 128.695 152.178 116.502 1.00 11.56 276 THR A CA 1
ATOM 4454 C C . THR A 1 276 ? 127.531 152.169 117.483 1.00 11.95 276 THR A C 1
ATOM 4455 O O . THR A 1 276 ? 126.531 152.873 117.289 1.00 16.13 276 THR A O 1
ATOM 4466 N N . ARG A 1 277 ? 127.651 151.374 118.544 1.00 13.91 277 ARG A N 1
ATOM 4467 C CA . ARG A 1 277 ? 126.673 151.373 119.624 1.00 10.78 277 ARG A CA 1
ATOM 4468 C C . ARG A 1 277 ? 126.476 152.777 120.183 1.00 11.37 277 ARG A C 1
ATOM 4469 O O . ARG A 1 277 ? 125.345 153.251 120.331 1.00 16.12 277 ARG A O 1
ATOM 4490 N N . ALA A 1 278 ? 127.579 153.459 120.491 1.00 13.42 278 ALA A N 1
ATOM 4491 C CA . ALA A 1 278 ? 127.496 154.784 121.094 1.00 12.53 278 ALA A CA 1
ATOM 4492 C C . ALA A 1 278 ? 126.953 155.816 120.115 1.00 16.14 278 ALA A C 1
ATOM 4493 O O . ALA A 1 278 ? 126.247 156.743 120.518 1.00 23.36 278 ALA A O 1
ATOM 4500 N N . LEU A 1 279 ? 127.290 155.693 118.833 1.00 18.04 279 LEU A N 1
ATOM 4501 C CA . LEU A 1 279 ? 126.744 156.606 117.835 1.00 12.87 279 LEU A CA 1
ATOM 4502 C C . LEU A 1 279 ? 125.239 156.437 117.710 1.00 14.91 279 LEU A C 1
ATOM 4503 O O . LEU A 1 279 ? 124.499 157.423 117.627 1.00 25.34 279 LEU A O 1
ATOM 4519 N N . ALA A 1 280 ? 124.764 155.193 117.700 1.00 16.75 280 ALA A N 1
ATOM 4520 C CA . ALA A 1 280 ? 123.325 154.967 117.691 1.00 15.39 280 ALA A CA 1
ATOM 4521 C C . ALA A 1 280 ? 122.681 155.526 118.950 1.00 16.35 280 ALA A C 1
ATOM 4522 O O . ALA A 1 280 ? 121.599 156.117 118.893 1.00 24.00 280 ALA A O 1
ATOM 4529 N N . HIS A 1 281 ? 123.332 155.345 120.098 1.00 19.51 281 HIS A N 1
ATOM 4530 C CA . HIS A 1 281 ? 122.807 155.892 121.343 1.00 18.53 281 HIS A CA 1
ATOM 4531 C C . HIS A 1 281 ? 122.700 157.409 121.276 1.00 21.21 281 HIS A C 1
ATOM 4532 O O . HIS A 1 281 ? 121.698 157.987 121.706 1.00 22.94 281 HIS A O 1
ATOM 4546 N N . ALA A 1 282 ? 123.725 158.069 120.741 1.00 23.90 282 ALA A N 1
ATOM 4547 C CA . ALA A 1 282 ? 123.682 159.518 120.588 1.00 19.96 282 ALA A CA 1
ATOM 4548 C C . ALA A 1 282 ? 122.561 159.940 119.649 1.00 26.60 282 ALA A C 1
ATOM 4549 O O . ALA A 1 282 ? 121.869 160.929 119.902 1.00 31.60 282 ALA A O 1
ATOM 4556 N N . LEU A 1 283 ? 122.376 159.209 118.549 1.00 25.88 283 LEU A N 1
ATOM 4557 C CA . LEU A 1 283 ? 121.291 159.530 117.628 1.00 21.35 283 LEU A CA 1
ATOM 4558 C C . LEU A 1 283 ? 119.941 159.417 118.321 1.00 24.86 283 LEU A C 1
ATOM 4559 O O . LEU A 1 283 ? 119.092 160.307 118.200 1.00 32.69 283 LEU A O 1
ATOM 4575 N N . TYR A 1 284 ? 119.723 158.326 119.056 1.00 28.56 284 TYR A N 1
ATOM 4576 C CA . TYR A 1 284 ? 118.464 158.169 119.779 1.00 25.71 284 TYR A CA 1
ATOM 4577 C C . TYR A 1 284 ? 118.280 159.292 120.783 1.00 29.54 284 TYR A C 1
ATOM 4578 O O . TYR A 1 284 ? 117.181 159.838 120.929 1.00 29.71 284 TYR A O 1
ATOM 4596 N N . ARG A 1 285 ? 119.352 159.655 121.476 1.00 34.96 285 ARG A N 1
ATOM 4597 C CA . ARG A 1 285 ? 119.273 160.542 122.621 1.00 32.66 285 ARG A CA 1
ATOM 4598 C C . ARG A 1 285 ? 118.945 161.968 122.207 1.00 37.82 285 ARG A C 1
ATOM 4599 O O . ARG A 1 285 ? 117.861 162.466 122.525 1.00 43.09 285 ARG A O 1
ATOM 4620 N N . THR A 1 286 ? 119.850 162.639 121.493 1.00 35.12 286 THR A N 1
ATOM 4621 C CA . THR A 1 286 ? 119.594 164.046 121.222 1.00 37.92 286 THR A CA 1
ATOM 4622 C C . THR A 1 286 ? 118.746 164.253 119.974 1.00 39.22 286 THR A C 1
ATOM 4623 O O . THR A 1 286 ? 117.532 164.453 120.074 1.00 54.79 286 THR A O 1
ATOM 4634 N N . GLY A 1 287 ? 119.359 164.197 118.798 1.00 33.60 287 GLY A N 1
ATOM 4635 C CA . GLY A 1 287 ? 118.629 164.013 117.562 1.00 33.94 287 GLY A CA 1
ATOM 4636 C C . GLY A 1 287 ? 119.494 163.462 116.451 1.00 34.45 287 GLY A C 1
ATOM 4637 O O . GLY A 1 287 ? 119.029 163.302 115.320 1.00 31.96 287 GLY A O 1
ATOM 4641 N N . GLU A 1 288 ? 120.753 163.167 116.756 1.00 34.89 288 GLU A N 1
ATOM 4642 C CA . GLU A 1 288 ? 121.764 162.973 115.726 1.00 30.22 288 GLU A CA 1
ATOM 4643 C C . GLU A 1 288 ? 123.083 162.620 116.400 1.00 28.86 288 GLU A C 1
ATOM 4644 O O . GLU A 1 288 ? 123.207 162.640 117.627 1.00 30.77 288 GLU A O 1
ATOM 4656 N N . TYR A 1 289 ? 124.071 162.307 115.569 1.00 28.36 289 TYR A N 1
ATOM 4657 C CA . TYR A 1 289 ? 125.414 161.978 116.012 1.00 29.64 289 TYR A CA 1
ATOM 4658 C C . TYR A 1 289 ? 126.406 162.750 115.157 1.00 29.92 289 TYR A C 1
ATOM 4659 O O . TYR A 1 289 ? 126.096 163.164 114.040 1.00 34.24 289 TYR A O 1
ATOM 4677 N N . LYS A 1 290 ? 127.607 162.946 115.691 1.00 34.19 290 LYS A N 1
ATOM 4678 C CA . LYS A 1 290 ? 128.628 163.758 115.045 1.00 39.76 290 LYS A CA 1
ATOM 4679 C C . LYS A 1 290 ? 129.857 162.915 114.746 1.00 40.71 290 LYS A C 1
ATOM 4680 O O . LYS A 1 290 ? 130.316 162.147 115.595 1.00 44.95 290 LYS A O 1
ATOM 4699 N N . VAL A 1 291 ? 130.392 163.070 113.540 1.00 43.82 291 VAL A N 1
ATOM 4700 C CA . VAL A 1 291 ? 131.637 162.407 113.159 1.00 45.88 291 VAL A CA 1
ATOM 4701 C C . VAL A 1 291 ? 132.564 163.444 112.541 1.00 56.55 291 VAL A C 1
ATOM 4702 O O . VAL A 1 291 ? 132.112 164.487 112.044 1.00 59.16 291 VAL A O 1
ATOM 4715 N N . PRO A 1 292 ? 133.875 163.200 112.580 1.00 60.47 292 PRO A N 1
ATOM 4716 C CA . PRO A 1 292 ? 134.815 164.106 111.908 1.00 65.43 292 PRO A CA 1
ATOM 4717 C C . PRO A 1 292 ? 134.778 163.896 110.401 1.00 70.06 292 PRO A C 1
ATOM 4718 O O . PRO A 1 292 ? 134.835 162.763 109.920 1.00 69.36 292 PRO A O 1
ATOM 4729 N N . ASP A 1 293 ? 134.673 164.995 109.655 1.00 77.24 293 ASP A N 1
ATOM 4730 C CA . ASP A 1 293 ? 134.585 164.886 108.202 1.00 83.51 293 ASP A CA 1
ATOM 4731 C C . ASP A 1 293 ? 135.968 164.764 107.565 1.00 91.56 293 ASP A C 1
ATOM 4732 O O . ASP A 1 293 ? 136.287 163.740 106.952 1.00 86.21 293 ASP A O 1
ATOM 4741 N N . GLU A 1 294 ? 136.803 165.791 107.701 1.00 96.33 294 GLU A N 1
ATOM 4742 C CA . GLU A 1 294 ? 138.121 165.784 107.074 1.00 96.12 294 GLU A CA 1
ATOM 4743 C C . GLU A 1 294 ? 139.248 166.160 108.023 1.00 94.35 294 GLU A C 1
ATOM 4744 O O . GLU A 1 294 ? 140.329 165.571 107.945 1.00 89.88 294 GLU A O 1
ATOM 4756 N N . ASN A 1 295 ? 139.022 167.120 108.922 1.00 94.36 295 ASN A N 1
ATOM 4757 C CA . ASN A 1 295 ? 140.086 167.692 109.741 1.00 93.49 295 ASN A CA 1
ATOM 4758 C C . ASN A 1 295 ? 139.710 167.688 111.215 1.00 91.64 295 ASN A C 1
ATOM 4759 O O . ASN A 1 295 ? 140.130 168.569 111.970 1.00 89.53 295 ASN A O 1
ATOM 4770 N N . GLY A 1 296 ? 138.925 166.705 111.643 1.00 93.29 296 GLY A N 1
ATOM 4771 C CA . GLY A 1 296 ? 138.460 166.653 113.009 1.00 90.00 296 GLY A CA 1
ATOM 4772 C C . GLY A 1 296 ? 137.271 167.537 113.306 1.00 85.31 296 GLY A C 1
ATOM 4773 O O . GLY A 1 296 ? 136.868 167.631 114.472 1.00 79.07 296 GLY A O 1
ATOM 4777 N N . VAL A 1 297 ? 136.698 168.188 112.299 1.00 82.02 297 VAL A N 1
ATOM 4778 C CA . VAL A 1 297 ? 135.528 169.035 112.501 1.00 78.94 297 VAL A CA 1
ATOM 4779 C C . VAL A 1 297 ? 134.303 168.138 112.609 1.00 74.28 297 VAL A C 1
ATOM 4780 O O . VAL A 1 297 ? 134.004 167.363 111.695 1.00 73.57 297 VAL A O 1
ATOM 4793 N N . LEU A 1 298 ? 133.589 168.245 113.724 1.00 70.52 298 LEU A N 1
ATOM 4794 C CA . LEU A 1 298 ? 132.461 167.365 114.002 1.00 63.49 298 LEU A CA 1
ATOM 4795 C C . LEU A 1 298 ? 131.244 167.854 113.228 1.00 61.42 298 LEU A C 1
ATOM 4796 O O . LEU A 1 298 ? 130.680 168.907 113.540 1.00 63.06 298 LEU A O 1
ATOM 4812 N N . VAL A 1 299 ? 130.837 167.089 112.220 1.00 59.78 299 VAL A N 1
ATOM 4813 C CA . VAL A 1 299 ? 129.637 167.376 111.448 1.00 59.40 299 VAL A CA 1
ATOM 4814 C C . VAL A 1 299 ? 128.646 166.249 111.689 1.00 52.42 299 VAL A C 1
ATOM 4815 O O . VAL A 1 299 ? 129.028 165.106 111.961 1.00 49.37 299 VAL A O 1
ATOM 4828 N N . SER A 1 300 ? 127.363 166.580 111.599 1.00 46.10 300 SER A N 1
ATOM 4829 C CA . SER A 1 300 ? 126.325 165.591 111.840 1.00 36.92 300 SER A CA 1
ATOM 4830 C C . SER A 1 300 ? 126.316 164.557 110.723 1.00 42.17 300 SER A C 1
ATOM 4831 O O . SER A 1 300 ? 126.260 164.905 109.540 1.00 44.33 300 SER A O 1
ATOM 4839 N N . GLY A 1 301 ? 126.380 163.282 111.100 1.00 38.16 301 GLY A N 1
ATOM 4840 C CA . GLY A 1 301 ? 126.260 162.224 110.128 1.00 31.65 301 GLY A CA 1
ATOM 4841 C C . GLY A 1 301 ? 124.817 161.895 109.818 1.00 32.91 301 GLY A C 1
ATOM 4842 O O . GLY A 1 301 ? 123.902 162.212 110.575 1.00 35.88 301 GLY A O 1
ATOM 4846 N N . GLY A 1 302 ? 124.616 161.247 108.674 1.00 32.79 302 GLY A N 1
ATOM 4847 C CA . GLY A 1 302 ? 123.287 160.859 108.258 1.00 26.86 302 GLY A CA 1
ATOM 4848 C C . GLY A 1 302 ? 122.942 159.441 108.664 1.00 22.96 302 GLY A C 1
ATOM 4849 O O . GLY A 1 302 ? 123.777 158.675 109.132 1.00 25.44 302 GLY A O 1
ATOM 4853 N N . LEU A 1 303 ? 121.669 159.095 108.479 1.00 20.15 303 LEU A N 1
ATOM 4854 C CA . LEU A 1 303 ? 121.244 157.724 108.732 1.00 18.39 303 LEU A CA 1
ATOM 4855 C C . LEU A 1 303 ? 121.929 156.752 107.784 1.00 19.79 303 LEU A C 1
ATOM 4856 O O . LEU A 1 303 ? 122.134 155.586 108.133 1.00 22.22 303 LEU A O 1
ATOM 4872 N N . ASP A 1 304 ? 122.283 157.211 106.584 1.00 23.54 304 ASP A N 1
ATOM 4873 C CA . ASP A 1 304 ? 122.918 156.337 105.603 1.00 18.77 304 ASP A CA 1
ATOM 4874 C C . ASP A 1 304 ? 124.245 155.796 106.121 1.00 17.98 304 ASP A C 1
ATOM 4875 O O . ASP A 1 304 ? 124.525 154.598 106.012 1.00 23.76 304 ASP A O 1
ATOM 4884 N N . LYS A 1 305 ? 125.069 156.664 106.707 1.00 13.83 305 LYS A N 1
ATOM 4885 C CA . LYS A 1 305 ? 126.380 156.240 107.186 1.00 13.66 305 LYS A CA 1
ATOM 4886 C C . LYS A 1 305 ? 126.260 155.277 108.362 1.00 15.45 305 LYS A C 1
ATOM 4887 O O . LYS A 1 305 ? 126.956 154.255 108.417 1.00 17.57 305 LYS A O 1
ATOM 4906 N N . LEU A 1 306 ? 125.396 155.596 109.326 1.00 17.90 306 LEU A N 1
ATOM 4907 C CA . LEU A 1 306 ? 125.234 154.723 110.482 1.00 14.36 306 LEU A CA 1
ATOM 4908 C C . LEU A 1 306 ? 124.670 153.374 110.066 1.00 13.72 306 LEU A C 1
ATOM 4909 O O . LEU A 1 306 ? 125.096 152.329 110.572 1.00 14.86 306 LEU A O 1
ATOM 4925 N N . GLU A 1 307 ? 123.712 153.377 109.140 1.00 13.10 307 GLU A N 1
ATOM 4926 C CA . GLU A 1 307 ? 123.178 152.123 108.629 1.00 11.19 307 GLU A CA 1
ATOM 4927 C C . GLU A 1 307 ? 124.254 151.322 107.914 1.00 13.47 307 GLU A C 1
ATOM 4928 O O . GLU A 1 307 ? 124.287 150.095 108.018 1.00 13.94 307 GLU A O 1
ATOM 4940 N N . GLY A 1 308 ? 125.135 151.995 107.172 1.00 12.49 308 GLY A N 1
ATOM 4941 C CA . GLY A 1 308 ? 126.235 151.290 106.537 1.00 10.20 308 GLY A CA 1
ATOM 4942 C C . GLY A 1 308 ? 127.169 150.640 107.539 1.00 9.57 308 GLY A C 1
ATOM 4943 O O . GLY A 1 308 ? 127.612 149.507 107.344 1.00 11.53 308 GLY A O 1
ATOM 4947 N N . MET A 1 309 ? 127.487 151.349 108.621 1.00 10.54 309 MET A N 1
ATOM 4948 C CA . MET A 1 309 ? 128.333 150.767 109.661 1.00 8.74 309 MET A CA 1
ATOM 4949 C C . MET A 1 309 ? 127.658 149.561 110.307 1.00 8.85 309 MET A C 1
ATOM 4950 O O . MET A 1 309 ? 128.293 148.518 110.535 1.00 6.51 309 MET A O 1
ATOM 4964 N N . PHE A 1 310 ? 126.365 149.688 110.606 1.00 12.60 310 PHE A N 1
ATOM 4965 C CA . PHE A 1 310 ? 125.625 148.578 111.191 1.00 7.30 310 PHE A CA 1
ATOM 4966 C C . PHE A 1 310 ? 125.570 147.392 110.238 1.00 7.62 310 PHE A C 1
ATOM 4967 O O . PHE A 1 310 ? 125.657 146.239 110.666 1.00 9.74 310 PHE A O 1
ATOM 4984 N N . GLY A 1 311 ? 125.417 147.656 108.941 1.00 8.15 311 GLY A N 1
ATOM 4985 C CA . GLY A 1 311 ? 125.441 146.580 107.966 1.00 7.34 311 GLY A CA 1
ATOM 4986 C C . GLY A 1 311 ? 126.798 145.911 107.862 1.00 9.06 311 GLY A C 1
ATOM 4987 O O . GLY A 1 311 ? 126.887 144.704 107.628 1.00 13.96 311 GLY A O 1
ATOM 4991 N N . PHE A 1 312 ? 127.873 146.684 108.017 1.00 6.71 312 PHE A N 1
ATOM 4992 C CA . PHE A 1 312 ? 129.204 146.088 108.024 1.00 4.77 312 PHE A CA 1
ATOM 4993 C C . PHE A 1 312 ? 129.366 145.136 109.200 1.00 6.48 312 PHE A C 1
ATOM 4994 O O . PHE A 1 312 ? 129.926 144.046 109.053 1.00 11.43 312 PHE A O 1
ATOM 5011 N N . ILE A 1 313 ? 128.884 145.532 110.377 1.00 8.32 313 ILE A N 1
ATOM 5012 C CA . ILE A 1 313 ? 128.924 144.624 111.523 1.00 7.41 313 ILE A CA 1
ATOM 5013 C C . ILE A 1 313 ? 128.035 143.407 111.272 1.00 8.16 313 ILE A C 1
ATOM 5014 O O . ILE A 1 313 ? 128.390 142.265 111.608 1.00 10.64 313 ILE A O 1
ATOM 5030 N N . ASP A 1 314 ? 126.869 143.629 110.667 1.00 8.75 314 ASP A N 1
ATOM 5031 C CA . ASP A 1 314 ? 125.922 142.550 110.446 1.00 10.68 314 ASP A CA 1
ATOM 5032 C C . ASP A 1 314 ? 126.398 141.548 109.408 1.00 12.06 314 ASP A C 1
ATOM 5033 O O . ASP A 1 314 ? 125.959 140.400 109.435 1.00 16.55 314 ASP A O 1
ATOM 5042 N N . GLN A 1 315 ? 127.269 141.947 108.487 1.00 11.44 315 GLN A N 1
ATOM 5043 C CA . GLN A 1 315 ? 127.832 140.976 107.556 1.00 10.77 315 GLN A CA 1
ATOM 5044 C C . GLN A 1 315 ? 128.576 139.877 108.307 1.00 11.29 315 GLN A C 1
ATOM 5045 O O . GLN A 1 315 ? 128.362 138.680 108.070 1.00 17.34 315 GLN A O 1
ATOM 5059 N N . VAL A 1 316 ? 129.445 140.272 109.237 1.00 8.72 316 VAL A N 1
ATOM 5060 C CA . VAL A 1 316 ? 130.187 139.305 110.035 1.00 7.89 316 VAL A CA 1
ATOM 5061 C C . VAL A 1 316 ? 129.248 138.545 110.960 1.00 9.33 316 VAL A C 1
ATOM 5062 O O . VAL A 1 316 ? 129.415 137.339 111.180 1.00 12.38 316 VAL A O 1
ATOM 5075 N N . ASP A 1 317 ? 128.240 139.227 111.510 1.00 14.12 317 ASP A N 1
ATOM 5076 C CA . ASP A 1 317 ? 127.271 138.529 112.353 1.00 12.46 317 ASP A CA 1
ATOM 5077 C C . ASP A 1 317 ? 126.553 137.429 111.578 1.00 15.17 317 ASP A C 1
ATOM 5078 O O . ASP A 1 317 ? 126.381 136.313 112.078 1.00 19.57 317 ASP A O 1
ATOM 5087 N N . LYS A 1 318 ? 126.118 137.733 110.356 1.00 15.88 318 LYS A N 1
ATOM 5088 C CA . LYS A 1 318 ? 125.396 136.763 109.546 1.00 14.59 318 LYS A CA 1
ATOM 5089 C C . LYS A 1 318 ? 126.294 135.607 109.141 1.00 13.00 318 LYS A C 1
ATOM 5090 O O . LYS A 1 318 ? 125.862 134.450 109.140 1.00 20.69 318 LYS A O 1
ATOM 5109 N N . PHE A 1 319 ? 127.546 135.899 108.787 1.00 13.91 319 PHE A N 1
ATOM 5110 C CA . PHE A 1 319 ? 128.486 134.827 108.484 1.00 10.30 319 PHE A CA 1
ATOM 5111 C C . PHE A 1 319 ? 128.643 133.895 109.681 1.00 13.81 319 PHE A C 1
ATOM 5112 O O . PHE A 1 319 ? 128.616 132.665 109.540 1.00 17.45 319 PHE A O 1
ATOM 5129 N N . ASN A 1 320 ? 128.796 134.469 110.875 1.00 16.77 320 ASN A N 1
ATOM 5130 C CA . ASN A 1 320 ? 128.963 133.651 112.070 1.00 14.14 320 ASN A CA 1
ATOM 5131 C C . ASN A 1 320 ? 127.722 132.819 112.350 1.00 19.07 320 ASN A C 1
ATOM 5132 O O . ASN A 1 320 ? 127.826 131.663 112.766 1.00 27.63 320 ASN A O 1
ATOM 5143 N N . ASN A 1 321 ? 126.535 133.394 112.150 1.00 19.87 321 ASN A N 1
ATOM 5144 C CA . ASN A 1 321 ? 125.308 132.629 112.350 1.00 19.94 321 ASN A CA 1
ATOM 5145 C C . ASN A 1 321 ? 125.220 131.462 111.377 1.00 21.43 321 ASN A C 1
ATOM 5146 O O . ASN A 1 321 ? 124.891 130.336 111.770 1.00 34.95 321 ASN A O 1
ATOM 5157 N N . ILE A 1 322 ? 125.516 131.710 110.100 1.00 19.22 322 ILE A N 1
ATOM 5158 C CA . ILE A 1 322 ? 125.449 130.649 109.101 1.00 22.61 322 ILE A CA 1
ATOM 5159 C C . ILE A 1 322 ? 126.432 129.539 109.440 1.00 23.44 322 ILE A C 1
ATOM 5160 O O . ILE A 1 322 ? 126.148 128.355 109.231 1.00 31.17 322 ILE A O 1
ATOM 5176 N N . LYS A 1 323 ? 127.610 129.898 109.948 1.00 27.62 323 LYS A N 1
ATOM 5177 C CA . LYS A 1 323 ? 128.565 128.866 110.338 1.00 27.64 323 LYS A CA 1
ATOM 5178 C C . LYS A 1 323 ? 128.106 128.114 111.580 1.00 30.26 323 LYS A C 1
ATOM 5179 O O . LYS A 1 323 ? 128.291 126.897 111.668 1.00 37.40 323 LYS A O 1
ATOM 5198 N N . LYS A 1 324 ? 127.515 128.815 112.548 1.00 35.93 324 LYS A N 1
ATOM 5199 C CA . LYS A 1 324 ? 127.029 128.166 113.758 1.00 34.35 324 LYS A CA 1
ATOM 5200 C C . LYS A 1 324 ? 125.900 127.194 113.470 1.00 36.51 324 LYS A C 1
ATOM 5201 O O . LYS A 1 324 ? 125.756 126.200 114.186 1.00 42.82 324 LYS A O 1
ATOM 5220 N N . LYS A 1 325 ? 125.093 127.463 112.445 1.00 42.33 325 LYS A N 1
ATOM 5221 C CA . LYS A 1 325 ? 123.986 126.570 112.126 1.00 40.25 325 LYS A CA 1
ATOM 5222 C C . LYS A 1 325 ? 124.484 125.180 111.748 1.00 48.62 325 LYS A C 1
ATOM 5223 O O . LYS A 1 325 ? 123.907 124.172 112.170 1.00 53.92 325 LYS A O 1
ATOM 5242 N N . LEU A 1 326 ? 125.560 125.104 110.967 1.00 50.57 326 LEU A N 1
ATOM 5243 C CA . LEU A 1 326 ? 126.067 123.831 110.465 1.00 48.49 326 LEU A CA 1
ATOM 5244 C C . LEU A 1 326 ? 126.670 122.983 111.579 1.00 51.37 326 LEU A C 1
ATOM 5245 O O . LEU A 1 326 ? 126.992 121.810 111.367 1.00 52.46 326 LEU A O 1
ATOM 5261 N N . ASN A 1 327 ? 126.841 123.567 112.761 1.00 50.25 327 ASN A N 1
ATOM 5262 C CA . ASN A 1 327 ? 127.412 122.877 113.910 1.00 49.40 327 ASN A CA 1
ATOM 5263 C C . ASN A 1 327 ? 126.374 122.587 114.981 1.00 55.81 327 ASN A C 1
ATOM 5264 O O . ASN A 1 327 ? 126.556 121.664 115.782 1.00 56.19 327 ASN A O 1
ATOM 5275 N N . LYS A 1 328 ? 125.274 123.339 115.003 1.00 57.81 328 LYS A N 1
ATOM 5276 C CA . LYS A 1 328 ? 124.221 123.166 115.995 1.00 62.69 328 LYS A CA 1
ATOM 5277 C C . LYS A 1 328 ? 123.861 121.698 116.183 1.00 69.93 328 LYS A C 1
ATOM 5278 O O . LYS A 1 328 ? 123.488 121.012 115.226 1.00 65.45 328 LYS A O 1
ATOM 5297 N N . GLN A 1 329 ? 123.977 121.211 117.418 1.00 72.86 329 GLN A N 1
ATOM 5298 C CA . GLN A 1 329 ? 123.590 119.850 117.773 1.00 69.88 329 GLN A CA 1
ATOM 5299 C C . GLN A 1 329 ? 122.292 119.911 118.569 1.00 79.40 329 GLN A C 1
ATOM 5300 O O . GLN A 1 329 ? 122.268 120.497 119.663 1.00 78.40 329 GLN A O 1
ATOM 5314 N N . PRO A 1 330 ? 121.181 119.343 118.066 1.00 84.98 330 PRO A N 1
ATOM 5315 C CA . PRO A 1 330 ? 119.898 119.465 118.774 1.00 84.57 330 PRO A CA 1
ATOM 5316 C C . PRO A 1 330 ? 120.010 119.223 120.270 1.00 93.02 330 PRO A C 1
ATOM 5317 O O . PRO A 1 330 ? 120.801 118.386 120.715 1.00 89.30 330 PRO A O 1
ATOM 5328 N N . ASP A 1 331 ? 119.225 119.961 121.052 1.00 96.68 331 ASP A N 1
ATOM 5329 C CA . ASP A 1 331 ? 119.257 119.885 122.503 1.00 97.55 331 ASP A CA 1
ATOM 5330 C C . ASP A 1 331 ? 117.835 119.778 123.035 1.00 99.88 331 ASP A C 1
ATOM 5331 O O . ASP A 1 331 ? 116.858 120.020 122.321 1.00 95.88 331 ASP A O 1
ATOM 5340 N N . ARG A 1 332 ? 117.728 119.409 124.308 1.00 101.18 332 ARG A N 1
ATOM 5341 C CA . ARG A 1 332 ? 116.438 119.267 124.965 1.00 102.21 332 ARG A CA 1
ATOM 5342 C C . ARG A 1 332 ? 115.968 120.632 125.470 1.00 104.77 332 ARG A C 1
ATOM 5343 O O . ARG A 1 332 ? 116.542 121.675 125.146 1.00 99.77 332 ARG A O 1
ATOM 5364 N N . TYR A 1 333 ? 114.891 120.631 126.256 1.00 109.50 333 TYR A N 1
ATOM 5365 C CA . TYR A 1 333 ? 114.382 121.830 126.914 1.00 109.27 333 TYR A CA 1
ATOM 5366 C C . TYR A 1 333 ? 113.495 122.640 125.977 1.00 107.92 333 TYR A C 1
ATOM 5367 O O . TYR A 1 333 ? 113.617 122.544 124.752 1.00 104.35 333 TYR A O 1
ATOM 5371 N N . VAL A 1 334 ? 112.597 123.438 126.552 1.00 110.23 334 VAL A N 1
ATOM 5372 C CA . VAL A 1 334 ? 111.661 124.271 125.811 1.00 111.77 334 VAL A CA 1
ATOM 5373 C C . VAL A 1 334 ? 111.560 125.621 126.512 1.00 112.23 334 VAL A C 1
ATOM 5374 O O . VAL A 1 334 ? 112.273 125.899 127.479 1.00 111.15 334 VAL A O 1
ATOM 5387 N N . LEU A 1 335 ? 110.682 126.473 125.998 1.00 113.48 335 LEU A N 1
ATOM 5388 C CA . LEU A 1 335 ? 110.416 127.778 126.593 1.00 114.36 335 LEU A CA 1
ATOM 5389 C C . LEU A 1 335 ? 109.025 128.220 126.142 1.00 112.91 335 LEU A C 1
ATOM 5390 O O . LEU A 1 335 ? 108.230 127.402 125.666 1.00 114.52 335 LEU A O 1
ATOM 5406 N N . THR A 1 336 ? 108.730 129.503 126.297 1.00 110.29 336 THR A N 1
ATOM 5407 C CA . THR A 1 336 ? 107.428 130.042 125.915 1.00 110.14 336 THR A CA 1
ATOM 5408 C C . THR A 1 336 ? 107.201 130.047 124.403 1.00 110.73 336 THR A C 1
ATOM 5409 O O . THR A 1 336 ? 106.190 130.620 123.977 1.00 107.87 336 THR A O 1
ATOM 5420 N N . ASN A 1 337 ? 108.069 129.450 123.585 1.00 111.49 337 ASN A N 1
ATOM 5421 C CA . ASN A 1 337 ? 107.910 129.473 122.132 1.00 110.60 337 ASN A CA 1
ATOM 5422 C C . ASN A 1 337 ? 107.794 130.910 121.634 1.00 110.38 337 ASN A C 1
ATOM 5423 O O . ASN A 1 337 ? 106.987 131.231 120.759 1.00 106.57 337 ASN A O 1
ATOM 5434 N N . ALA A 1 338 ? 108.618 131.784 122.210 1.00 106.64 338 ALA A N 1
ATOM 5435 C CA .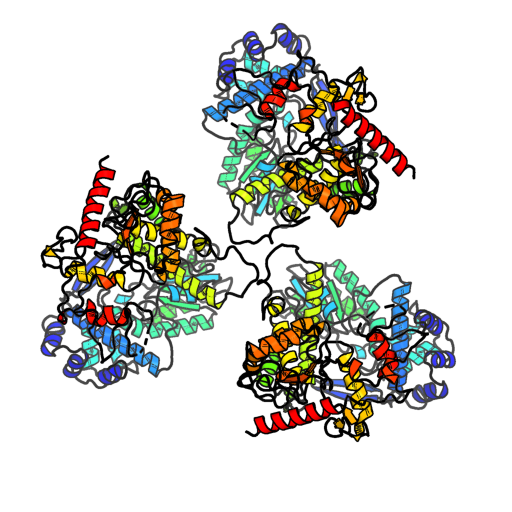 ALA A 1 338 ? 108.603 133.210 121.909 1.00 100.61 338 ALA A CA 1
ATOM 5436 C C . ALA A 1 338 ? 107.364 133.867 122.503 1.00 96.21 338 ALA A C 1
ATOM 5437 O O . ALA A 1 338 ? 106.279 133.277 122.522 1.00 94.02 338 ALA A O 1
ATOM 5444 N N . THR A 1 339 ? 107.530 135.089 122.995 1.00 90.03 339 THR A N 1
ATOM 5445 C CA . THR A 1 339 ? 106.459 135.869 123.595 1.00 84.10 339 THR A CA 1
ATOM 5446 C C . THR A 1 339 ? 106.640 137.305 123.115 1.00 74.72 339 THR A C 1
ATOM 5447 O O . THR A 1 339 ? 107.406 137.569 122.183 1.00 70.81 339 THR A O 1
ATOM 5458 N N . LEU A 1 340 ? 105.930 138.246 123.726 1.00 65.63 340 LEU A N 1
ATOM 5459 C CA . LEU A 1 340 ? 106.211 139.647 123.451 1.00 65.19 340 LEU A CA 1
ATOM 5460 C C . LEU A 1 340 ? 107.615 139.981 123.929 1.00 64.92 340 LEU A C 1
ATOM 5461 O O . LEU A 1 340 ? 107.925 139.847 125.116 1.00 67.70 340 LEU A O 1
ATOM 5477 N N . HIS A 1 341 ? 108.467 140.409 123.001 1.00 58.46 341 HIS A N 1
ATOM 5478 C CA . HIS A 1 341 ? 109.873 140.722 123.238 1.00 60.04 341 HIS A CA 1
ATOM 5479 C C . HIS A 1 341 ? 110.706 139.458 123.396 1.00 57.90 341 HIS A C 1
ATOM 5480 O O . HIS A 1 341 ? 111.894 139.549 123.732 1.00 50.95 341 HIS A O 1
ATOM 5494 N N . GLY A 1 342 ? 110.123 138.280 123.171 1.00 55.54 342 GLY A N 1
ATOM 5495 C CA . GLY A 1 342 ? 110.866 137.038 123.237 1.00 51.73 342 GLY A CA 1
ATOM 5496 C C . GLY A 1 342 ? 111.595 136.664 121.969 1.00 47.82 342 GLY A C 1
ATOM 5497 O O . GLY A 1 342 ? 112.350 135.688 121.971 1.00 46.27 342 GLY A O 1
ATOM 5501 N N . PHE A 1 343 ? 111.385 137.409 120.884 1.00 45.12 343 PHE A N 1
ATOM 5502 C CA . PHE A 1 343 ? 112.099 137.148 119.642 1.00 34.65 343 PHE A CA 1
ATOM 5503 C C . PHE A 1 343 ? 113.518 137.694 119.665 1.00 35.72 343 PHE A C 1
ATOM 5504 O O . PHE A 1 343 ? 114.326 137.314 118.813 1.00 39.28 343 PHE A O 1
ATOM 5521 N N . LYS A 1 344 ? 113.838 138.570 120.611 1.00 33.17 344 LYS A N 1
ATOM 5522 C CA . LYS A 1 344 ? 115.185 139.100 120.749 1.00 29.03 344 LYS A CA 1
ATOM 5523 C C . LYS A 1 344 ? 116.084 138.197 121.578 1.00 32.27 344 LYS A C 1
ATOM 5524 O O . LYS A 1 344 ? 117.260 138.517 121.759 1.00 33.08 344 LYS A O 1
ATOM 5543 N N . LEU A 1 345 ? 115.560 137.082 122.087 1.00 36.51 345 LEU A N 1
ATOM 5544 C CA . LEU A 1 345 ? 116.388 136.167 122.861 1.00 34.69 345 LEU A CA 1
ATOM 5545 C C . LEU A 1 345 ? 117.410 135.463 121.982 1.00 35.98 345 LEU A C 1
ATOM 5546 O O . LEU A 1 345 ? 118.484 135.086 122.462 1.00 39.06 345 LEU A O 1
ATOM 5562 N N . LYS A 1 346 ? 117.096 135.274 120.704 1.00 35.11 346 LYS A N 1
ATOM 5563 C CA . LYS A 1 346 ? 118.031 134.669 119.767 1.00 33.95 346 LYS A CA 1
ATOM 5564 C C . LYS A 1 346 ? 119.094 135.640 119.277 1.00 31.51 346 LYS A C 1
ATOM 5565 O O . LYS A 1 346 ? 120.080 135.199 118.681 1.00 35.00 346 LYS A O 1
ATOM 5584 N N . LEU A 1 347 ? 118.928 136.935 119.521 1.00 29.33 347 LEU A N 1
ATOM 5585 C CA . LEU A 1 347 ? 119.801 137.948 118.954 1.00 21.53 347 LEU A CA 1
ATOM 5586 C C . LEU A 1 347 ? 121.025 138.186 119.830 1.00 24.65 347 LEU A C 1
ATOM 5587 O O . LEU A 1 347 ? 120.986 138.030 121.052 1.00 32.21 347 LEU A O 1
ATOM 5603 N N . ASN A 1 348 ? 122.120 138.563 119.176 1.00 22.80 348 ASN A N 1
ATOM 5604 C CA . ASN A 1 348 ? 123.332 139.013 119.840 1.00 16.89 348 ASN A CA 1
ATOM 5605 C C . ASN A 1 348 ? 123.081 140.343 120.543 1.00 17.57 348 ASN A C 1
ATOM 5606 O O . ASN A 1 348 ? 121.987 140.905 120.501 1.00 24.66 348 ASN A O 1
ATOM 5617 N N . ALA A 1 349 ? 124.120 140.852 121.204 1.00 17.09 349 ALA A N 1
ATOM 5618 C CA . ALA A 1 349 ? 124.110 142.250 121.615 1.00 14.69 349 ALA A CA 1
ATOM 5619 C C . ALA A 1 349 ? 124.305 143.164 120.412 1.00 18.33 349 ALA A C 1
ATOM 5620 O O . ALA A 1 349 ? 123.646 144.204 120.297 1.00 18.10 349 ALA A O 1
ATOM 5627 N N . ARG A 1 350 ? 125.198 142.781 119.496 1.00 17.16 350 ARG A N 1
ATOM 5628 C CA . ARG A 1 350 ? 125.351 143.524 118.252 1.00 11.87 350 ARG A CA 1
ATOM 5629 C C . ARG A 1 350 ? 124.075 143.472 117.425 1.00 13.35 350 ARG A C 1
ATOM 5630 O O . ARG A 1 350 ? 123.642 144.486 116.862 1.00 16.83 350 ARG A O 1
ATOM 5651 N N . GLU A 1 351 ? 123.452 142.298 117.347 1.00 12.86 351 GLU A N 1
ATOM 5652 C CA . GLU A 1 351 ? 122.214 142.177 116.591 1.00 11.44 351 GLU A CA 1
ATOM 5653 C C . GLU A 1 351 ? 121.060 142.871 117.293 1.00 13.53 351 GLU A C 1
ATOM 5654 O O . GLU A 1 351 ? 120.156 143.381 116.630 1.00 17.67 351 GLU A O 1
ATOM 5666 N N . LYS A 1 352 ? 121.074 142.917 118.624 1.00 16.02 352 LYS A N 1
ATOM 5667 C CA . LYS A 1 352 ? 120.075 143.699 119.340 1.00 13.21 352 LYS A CA 1
ATOM 5668 C C . LYS A 1 352 ? 120.229 145.183 119.040 1.00 13.81 352 LYS A C 1
ATOM 5669 O O . LYS A 1 352 ? 119.236 145.893 118.847 1.00 16.64 352 LYS A O 1
ATOM 5688 N N . ALA A 1 353 ? 121.471 145.671 118.996 1.00 14.07 353 ALA A N 1
ATOM 5689 C CA . ALA A 1 353 ? 121.699 147.068 118.647 1.00 8.68 353 ALA A CA 1
ATOM 5690 C C . ALA A 1 353 ? 121.233 147.362 117.229 1.00 13.35 353 ALA A C 1
ATOM 5691 O O . ALA A 1 353 ? 120.624 148.406 116.969 1.00 19.58 353 ALA A O 1
ATOM 5698 N N . TYR A 1 354 ? 121.517 146.456 116.293 1.00 13.47 354 TYR A N 1
ATOM 5699 C CA . TYR A 1 354 ? 121.066 146.656 114.921 1.00 11.77 354 TYR A CA 1
ATOM 5700 C C . TYR A 1 354 ? 119.543 146.624 114.828 1.00 12.28 354 TYR A C 1
ATOM 5701 O O . TYR A 1 354 ? 118.943 147.407 114.084 1.00 14.92 354 TYR A O 1
ATOM 5719 N N . SER A 1 355 ? 118.900 145.724 115.572 1.00 15.48 355 SER A N 1
ATOM 5720 C CA . SER A 1 355 ? 117.443 145.681 115.606 1.00 12.82 355 SER A CA 1
ATOM 5721 C C . SER A 1 355 ? 116.867 146.988 116.128 1.00 15.41 355 SER A C 1
ATOM 5722 O O . SER A 1 355 ? 115.904 147.525 115.565 1.00 21.99 355 SER A O 1
ATOM 5730 N N . LYS A 1 356 ? 117.447 147.515 117.206 1.00 14.95 356 LYS A N 1
ATOM 5731 C CA . LYS A 1 356 ? 116.974 148.781 117.750 1.00 13.50 356 LYS A CA 1
ATOM 5732 C C . LYS A 1 356 ? 117.164 149.911 116.749 1.00 15.44 356 LYS A C 1
ATOM 5733 O O . LYS A 1 356 ? 116.296 150.780 116.610 1.00 18.41 356 LYS A O 1
ATOM 5752 N N . PHE A 1 357 ? 118.294 149.914 116.037 1.00 19.46 357 PHE A N 1
ATOM 5753 C CA . PHE A 1 357 ? 118.527 150.958 115.046 1.00 13.18 357 PHE A CA 1
ATOM 5754 C C . PHE A 1 357 ? 117.534 150.870 113.895 1.00 13.05 357 PHE A C 1
ATOM 5755 O O . PHE A 1 357 ? 117.046 151.895 113.419 1.00 15.49 357 PHE A O 1
ATOM 5772 N N . ILE A 1 358 ? 117.236 149.661 113.421 1.00 12.08 358 ILE A N 1
ATOM 5773 C CA . ILE A 1 358 ? 116.277 149.511 112.329 1.00 12.95 358 ILE A CA 1
ATOM 5774 C C . ILE A 1 358 ? 114.896 149.972 112.774 1.00 19.23 358 ILE A C 1
ATOM 5775 O O . ILE A 1 358 ? 114.187 150.682 112.041 1.00 23.68 358 ILE A O 1
ATOM 5791 N N . TYR A 1 359 ? 114.491 149.583 113.984 1.00 20.03 359 TYR A N 1
ATOM 5792 C CA . TYR A 1 359 ? 113.201 150.027 114.490 1.00 16.80 359 TYR A CA 1
ATOM 5793 C C . TYR A 1 359 ? 113.150 151.544 114.584 1.00 18.23 359 TYR A C 1
ATOM 5794 O O . TYR A 1 359 ? 112.137 152.158 114.239 1.00 23.06 359 TYR A O 1
ATOM 5812 N N . TYR A 1 360 ? 114.225 152.167 115.067 1.00 19.20 360 TYR A N 1
ATOM 5813 C CA . TYR A 1 360 ? 114.279 153.624 115.084 1.00 18.94 360 TYR A CA 1
ATOM 5814 C C . TYR A 1 360 ? 114.147 154.186 113.676 1.00 22.26 360 TYR A C 1
ATOM 5815 O O . TYR A 1 360 ? 113.361 155.102 113.428 1.00 22.18 360 TYR A O 1
ATOM 5833 N N . LYS A 1 361 ? 114.903 153.631 112.734 1.00 25.50 361 LYS A N 1
ATOM 5834 C CA . LYS A 1 361 ? 114.895 154.153 111.376 1.00 19.51 361 LYS A CA 1
ATOM 5835 C C . LYS A 1 361 ? 113.490 154.161 110.802 1.00 22.82 361 LYS A C 1
ATOM 5836 O O . LYS A 1 361 ? 113.118 155.079 110.063 1.00 26.24 361 LYS A O 1
ATOM 5855 N N . PHE A 1 362 ? 112.692 153.150 111.133 1.00 24.04 362 PHE A N 1
ATOM 5856 C CA . PHE A 1 362 ? 111.384 153.028 110.498 1.00 21.53 362 PHE A CA 1
ATOM 5857 C C . PHE A 1 362 ? 110.245 153.658 111.292 1.00 25.27 362 PHE A C 1
ATOM 5858 O O . PHE A 1 362 ? 109.255 154.080 110.687 1.00 28.98 362 PHE A O 1
ATOM 5875 N N . PHE A 1 363 ? 110.345 153.746 112.621 1.00 27.69 363 PHE A N 1
ATOM 5876 C CA . PHE A 1 363 ? 109.179 154.051 113.442 1.00 25.98 363 PHE A CA 1
ATOM 5877 C C . PHE A 1 363 ? 109.379 155.141 114.485 1.00 27.73 363 PHE A C 1
ATOM 5878 O O . PHE A 1 363 ? 108.390 155.546 115.105 1.00 32.35 363 PHE A O 1
ATOM 5895 N N . HIS A 1 364 ? 110.588 155.617 114.711 1.00 25.92 364 HIS A N 1
ATOM 5896 C CA . HIS A 1 364 ? 110.800 156.655 115.715 1.00 25.43 364 HIS A CA 1
ATOM 5897 C C . HIS A 1 364 ? 111.564 157.856 115.183 1.00 25.41 364 HIS A C 1
ATOM 5898 O O . HIS A 1 364 ? 111.259 158.987 115.561 1.00 29.56 364 HIS A O 1
ATOM 5912 N N . GLY A 1 365 ? 112.559 157.639 114.328 1.00 25.19 365 GLY A N 1
ATOM 5913 C CA . GLY A 1 365 ? 113.277 158.707 113.670 1.00 25.53 365 GLY A CA 1
ATOM 5914 C C . GLY A 1 365 ? 112.935 158.883 112.211 1.00 24.57 365 GLY A C 1
ATOM 5915 O O . GLY A 1 365 ? 113.664 159.588 111.501 1.00 25.28 365 GLY A O 1
ATOM 5919 N N . ASN A 1 366 ? 111.863 158.265 111.726 1.00 27.54 366 ASN A N 1
ATOM 5920 C CA . ASN A 1 366 ? 111.479 158.405 110.330 1.00 30.23 366 ASN A CA 1
ATOM 5921 C C . ASN A 1 366 ? 111.280 159.872 109.978 1.00 36.44 366 ASN A C 1
ATOM 5922 O O . ASN A 1 366 ? 110.608 160.613 110.699 1.00 40.93 366 ASN A O 1
ATOM 5933 N N . THR A 1 367 ? 111.872 160.290 108.861 1.00 35.21 367 THR A N 1
ATOM 5934 C CA . THR A 1 367 ? 111.740 161.657 108.381 1.00 38.87 367 THR A CA 1
ATOM 5935 C C . THR A 1 367 ? 110.508 161.859 107.513 1.00 43.44 367 THR A C 1
ATOM 5936 O O . THR A 1 367 ? 110.193 163.002 107.169 1.00 43.41 367 THR A O 1
ATOM 5947 N N . CYS A 1 368 ? 109.818 160.788 107.152 1.00 45.57 368 CYS A N 1
ATOM 5948 C CA . CYS A 1 368 ? 108.551 160.842 106.444 1.00 43.73 368 CYS A CA 1
ATOM 5949 C C . CYS A 1 368 ? 107.635 159.795 107.055 1.00 45.71 368 CYS A C 1
ATOM 5950 O O . CYS A 1 368 ? 108.105 158.875 107.733 1.00 48.03 368 CYS A O 1
ATOM 5958 N N . PRO A 1 369 ? 106.326 159.916 106.855 1.00 50.14 369 PRO A N 1
ATOM 5959 C CA . PRO A 1 369 ? 105.413 158.916 107.418 1.00 45.32 369 PRO A CA 1
ATOM 5960 C C . PRO A 1 369 ? 105.743 157.526 106.900 1.00 44.11 369 PRO A C 1
ATOM 5961 O O . PRO A 1 369 ? 106.082 157.346 105.730 1.00 50.91 369 PRO A O 1
ATOM 5972 N N . THR A 1 370 ? 105.639 156.538 107.782 1.00 38.22 370 THR A N 1
ATOM 5973 C CA . THR A 1 370 ? 105.935 155.150 107.454 1.00 36.40 370 THR A CA 1
ATOM 5974 C C . THR A 1 370 ? 104.628 154.380 107.358 1.00 41.63 370 THR A C 1
ATOM 5975 O O . THR A 1 370 ? 103.862 154.335 108.323 1.00 43.40 370 THR A O 1
ATOM 5986 N N . ILE A 1 371 ? 104.389 153.755 106.210 1.00 44.95 371 ILE A N 1
ATOM 5987 C CA . ILE A 1 371 ? 103.163 153.010 105.961 1.00 40.07 371 ILE A CA 1
ATOM 5988 C C . ILE A 1 371 ? 103.464 151.526 106.107 1.00 39.65 371 ILE A C 1
ATOM 5989 O O . ILE A 1 371 ? 104.330 150.989 105.410 1.00 49.30 371 ILE A O 1
ATOM 6005 N N . ILE A 1 372 ? 102.744 150.862 107.004 1.00 42.31 372 ILE A N 1
ATOM 6006 C CA . ILE A 1 372 ? 102.817 149.414 107.168 1.00 44.73 372 ILE A CA 1
ATOM 6007 C C . ILE A 1 372 ? 101.561 148.805 106.567 1.00 49.75 372 ILE A C 1
ATOM 6008 O O . ILE A 1 372 ? 100.443 149.203 106.913 1.00 54.07 372 ILE A O 1
ATOM 6024 N N . THR A 1 373 ? 101.741 147.827 105.692 1.00 51.65 373 THR A N 1
ATOM 6025 C CA . THR A 1 373 ? 100.641 147.087 105.098 1.00 58.28 373 THR A CA 1
ATOM 6026 C C . THR A 1 373 ? 100.659 145.651 105.611 1.00 59.95 373 THR A C 1
ATOM 6027 O O . THR A 1 373 ? 101.478 145.276 106.453 1.00 59.01 373 THR A O 1
ATOM 6038 N N . GLU A 1 374 ? 99.742 144.842 105.083 1.00 68.09 374 GLU A N 1
ATOM 6039 C CA . GLU A 1 374 ? 99.474 143.514 105.621 1.00 72.02 374 GLU A CA 1
ATOM 6040 C C . GLU A 1 374 ? 99.726 142.445 104.563 1.00 74.34 374 GLU A C 1
ATOM 6041 O O . GLU A 1 374 ? 98.913 141.534 104.380 1.00 75.88 374 GLU A O 1
ATOM 6053 N N . GLY A 1 375 ? 100.840 142.544 103.857 1.00 73.89 375 GLY A N 1
ATOM 6054 C CA . GLY A 1 375 ? 101.171 141.549 102.859 1.00 71.29 375 GLY A CA 1
ATOM 6055 C C . GLY A 1 375 ? 102.201 142.074 101.883 1.00 76.52 375 GLY A C 1
ATOM 6056 O O . GLY A 1 375 ? 102.721 143.181 102.019 1.00 77.03 375 GLY A O 1
ATOM 6060 N N . LYS A 1 376 ? 102.478 141.242 100.882 1.00 75.11 376 LYS A N 1
ATOM 6061 C CA . LYS A 1 376 ? 103.496 141.539 99.886 1.00 73.18 376 LYS A CA 1
ATOM 6062 C C . LYS A 1 376 ? 102.959 142.315 98.692 1.00 74.36 376 LYS A C 1
ATOM 6063 O O . LYS A 1 376 ? 103.754 142.742 97.849 1.00 75.73 376 LYS A O 1
ATOM 6082 N N . THR A 1 377 ? 101.645 142.511 98.597 1.00 80.04 377 THR A N 1
ATOM 6083 C CA . THR A 1 377 ? 101.039 143.144 97.433 1.00 83.69 377 THR A CA 1
ATOM 6084 C C . THR A 1 377 ? 100.474 144.528 97.707 1.00 80.03 377 THR A C 1
ATOM 6085 O O . THR A 1 377 ? 100.437 145.352 96.793 1.00 79.64 377 THR A O 1
ATOM 6096 N N . ASP A 1 378 ? 100.039 144.808 98.937 1.00 75.49 378 ASP A N 1
ATOM 6097 C CA . ASP A 1 378 ? 99.484 146.124 99.236 1.00 76.57 378 ASP A CA 1
ATOM 6098 C C . ASP A 1 378 ? 100.471 147.238 98.914 1.00 74.54 378 ASP A C 1
ATOM 6099 O O . ASP A 1 378 ? 100.061 148.334 98.518 1.00 76.90 378 ASP A O 1
ATOM 6108 N N . ARG A 1 379 ? 101.771 146.981 99.075 1.00 71.19 379 ARG A N 1
ATOM 6109 C CA . ARG A 1 379 ? 102.763 148.009 98.776 1.00 68.23 379 ARG A CA 1
ATOM 6110 C C . ARG A 1 379 ? 102.698 148.420 97.313 1.00 74.21 379 ARG A C 1
ATOM 6111 O O . ARG A 1 379 ? 102.737 149.613 96.991 1.00 73.28 379 ARG A O 1
ATOM 6132 N N . ILE A 1 380 ? 102.602 147.441 96.412 1.00 78.50 380 ILE A N 1
ATOM 6133 C CA . ILE A 1 380 ? 102.543 147.742 94.986 1.00 79.02 380 ILE A CA 1
ATOM 6134 C C . ILE A 1 380 ? 101.279 148.524 94.660 1.00 77.49 380 ILE A C 1
ATOM 6135 O O . ILE A 1 380 ? 101.309 149.487 93.883 1.00 76.50 380 ILE A O 1
ATOM 6151 N N . TYR A 1 381 ? 100.149 148.121 95.242 1.00 77.22 381 TYR A N 1
ATOM 6152 C CA . TYR A 1 381 ? 98.898 148.831 95.000 1.00 80.20 381 TYR A CA 1
ATOM 6153 C C . TYR A 1 381 ? 99.007 150.281 95.449 1.00 77.91 381 TYR A C 1
ATOM 6154 O O . TYR A 1 381 ? 98.625 151.201 94.718 1.00 78.46 381 TYR A O 1
ATOM 6172 N N . LEU A 1 382 ? 99.530 150.502 96.657 1.00 76.11 382 LEU A N 1
ATOM 6173 C CA . LEU A 1 382 ? 99.660 151.862 97.168 1.00 74.16 382 LEU A CA 1
ATOM 6174 C C . LEU A 1 382 ? 100.601 152.687 96.302 1.00 73.21 382 LEU A C 1
ATOM 6175 O O . LEU A 1 382 ? 100.318 153.852 96.002 1.00 76.22 382 LEU A O 1
ATOM 6191 N N . LYS A 1 383 ? 101.731 152.105 95.897 1.00 73.54 383 LYS A N 1
ATOM 6192 C CA . LYS A 1 383 ? 102.685 152.842 95.077 1.00 76.66 383 LYS A CA 1
ATOM 6193 C C . LYS A 1 383 ? 102.068 153.232 93.741 1.00 81.31 383 LYS A C 1
ATOM 6194 O O . LYS A 1 383 ? 102.193 154.379 93.296 1.00 79.52 383 LYS A O 1
ATOM 6213 N N . ALA A 1 384 ? 101.383 152.289 93.089 1.00 81.75 384 ALA A N 1
ATOM 6214 C CA . ALA A 1 384 ? 100.751 152.594 91.810 1.00 81.67 384 ALA A CA 1
ATOM 6215 C C . ALA A 1 384 ? 99.678 153.661 91.971 1.00 80.81 384 ALA A C 1
ATOM 6216 O O . ALA A 1 384 ? 99.599 154.601 91.170 1.00 83.50 384 ALA A O 1
ATOM 6223 N N . ALA A 1 385 ? 98.847 153.538 93.008 1.00 78.25 385 ALA A N 1
ATOM 6224 C CA . ALA A 1 385 ? 97.784 154.512 93.215 1.00 83.46 385 ALA A CA 1
ATOM 6225 C C . ALA A 1 385 ? 98.354 155.900 93.460 1.00 82.79 385 ALA A C 1
ATOM 6226 O O . ALA A 1 385 ? 97.866 156.887 92.898 1.00 84.86 385 ALA A O 1
ATOM 6233 N N . LEU A 1 386 ? 99.389 156.000 94.293 1.00 80.87 386 LEU A N 1
ATOM 6234 C CA . LEU A 1 386 ? 99.973 157.305 94.573 1.00 82.33 386 LEU A CA 1
ATOM 6235 C C . LEU A 1 386 ? 100.639 157.884 93.332 1.00 83.72 386 LEU A C 1
ATOM 6236 O O . LEU A 1 386 ? 100.580 159.097 93.101 1.00 84.06 386 LEU A O 1
ATOM 6252 N N . HIS A 1 387 ? 101.280 157.039 92.522 1.00 83.85 387 HIS A N 1
ATOM 6253 C CA . HIS A 1 387 ? 101.881 157.528 91.285 1.00 84.79 387 HIS A CA 1
ATOM 6254 C C . HIS A 1 387 ? 100.821 158.066 90.333 1.00 84.86 387 HIS A C 1
ATOM 6255 O O . HIS A 1 387 ? 101.014 159.114 89.706 1.00 82.92 387 HIS A O 1
ATOM 6269 N N . SER A 1 388 ? 99.693 157.363 90.212 1.0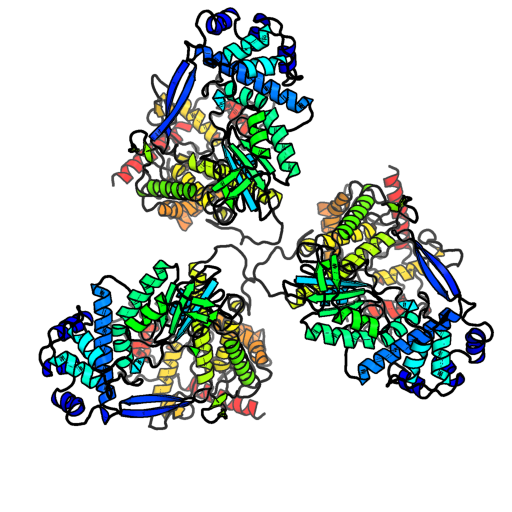0 84.01 388 SER A N 1
ATOM 6270 C CA . SER A 1 388 ? 98.652 157.805 89.289 1.00 85.10 388 SER A CA 1
ATOM 6271 C C . SER A 1 388 ? 98.096 159.165 89.691 1.00 87.24 388 SER A C 1
ATOM 6272 O O . SER A 1 388 ? 97.857 160.024 88.834 1.00 83.11 388 SER A O 1
ATOM 6280 N N . LEU A 1 389 ? 97.887 159.382 90.987 1.00 88.79 389 LEU A N 1
ATOM 6281 C CA . LEU A 1 389 ? 97.295 160.614 91.506 1.00 88.24 389 LEU A CA 1
ATOM 6282 C C . LEU A 1 389 ? 98.351 161.570 92.040 1.00 86.58 389 LEU A C 1
ATOM 6283 O O . LEU A 1 389 ? 98.131 162.246 93.048 1.00 90.20 389 LEU A O 1
ATOM 6299 N N . GLU A 1 390 ? 99.512 161.645 91.388 1.00 80.67 390 GLU A N 1
ATOM 6300 C CA . GLU A 1 390 ? 100.580 162.510 91.878 1.00 85.60 390 GLU A CA 1
ATOM 6301 C C . GLU A 1 390 ? 100.096 163.945 92.033 1.00 87.53 390 GLU A C 1
ATOM 6302 O O . GLU A 1 390 ? 100.368 164.600 93.045 1.00 87.22 390 GLU A O 1
ATOM 6314 N N . THR A 1 391 ? 99.375 164.454 91.032 1.00 92.43 391 THR A N 1
ATOM 6315 C CA . THR A 1 391 ? 98.910 165.835 91.087 1.00 91.66 391 THR A CA 1
ATOM 6316 C C . THR A 1 391 ? 97.810 166.020 92.125 1.00 90.99 391 THR A C 1
ATOM 6317 O O . THR A 1 391 ? 97.626 167.130 92.637 1.00 87.07 391 THR A O 1
ATOM 6328 N N . SER A 1 392 ? 97.072 164.957 92.446 1.00 92.44 392 SER A N 1
ATOM 6329 C CA . SER A 1 392 ? 96.003 165.078 93.430 1.00 91.05 392 SER A CA 1
ATOM 6330 C C . SER A 1 392 ? 96.550 165.340 94.828 1.00 93.65 392 SER A C 1
ATOM 6331 O O . SER A 1 392 ? 95.921 166.059 95.611 1.00 89.34 392 SER A O 1
ATOM 6339 N N . TYR A 1 393 ? 97.706 164.769 95.159 1.00 91.26 393 TYR A N 1
ATOM 6340 C CA . TYR A 1 393 ? 98.318 164.912 96.480 1.00 87.10 393 TYR A CA 1
ATOM 6341 C C . TYR A 1 393 ? 99.783 165.299 96.323 1.00 90.13 393 TYR A C 1
ATOM 6342 O O . TYR A 1 393 ? 100.685 164.482 96.546 1.00 89.13 393 TYR A O 1
ATOM 6360 N N . PRO A 1 394 ? 100.057 166.548 95.938 1.00 93.43 394 PRO A N 1
ATOM 6361 C CA . PRO A 1 394 ? 101.459 166.968 95.777 1.00 92.63 394 PRO A CA 1
ATOM 6362 C C . PRO A 1 394 ? 102.282 166.841 97.046 1.00 89.21 394 PRO A C 1
ATOM 6363 O O . PRO A 1 394 ? 103.490 166.584 96.965 1.00 84.73 394 PRO A O 1
ATOM 6374 N N . GLU A 1 395 ? 101.671 167.014 98.218 1.00 89.19 395 GLU A N 1
ATOM 6375 C CA . GLU A 1 395 ? 102.427 167.022 99.464 1.00 87.69 395 GLU A CA 1
ATOM 6376 C C . GLU A 1 395 ? 103.010 165.659 99.811 1.00 84.68 395 GLU A C 1
ATOM 6377 O O . GLU A 1 395 ? 103.869 165.580 100.695 1.00 81.38 395 GLU A O 1
ATOM 6389 N N . LEU A 1 396 ? 102.570 164.592 99.142 1.00 84.84 396 LEU A N 1
ATOM 6390 C CA . LEU A 1 396 ? 103.092 163.251 99.369 1.00 77.79 396 LEU A CA 1
ATOM 6391 C C . LEU A 1 396 ? 104.265 162.925 98.455 1.00 79.50 396 LEU A C 1
ATOM 6392 O O . LEU A 1 396 ? 104.487 161.753 98.130 1.00 79.63 396 LEU A O 1
ATOM 6408 N N . PHE A 1 397 ? 105.016 163.935 98.021 1.00 82.51 397 PHE A N 1
ATOM 6409 C CA . PHE A 1 397 ? 106.132 163.738 97.111 1.00 79.17 397 PHE A CA 1
ATOM 6410 C C . PHE A 1 397 ? 107.267 164.679 97.484 1.00 77.86 397 PHE A C 1
ATOM 6411 O O . PHE A 1 397 ? 107.050 165.731 98.088 1.00 74.92 397 PHE A O 1
ATOM 6428 N N . ARG A 1 398 ? 108.481 164.281 97.119 1.00 83.07 398 ARG A N 1
ATOM 6429 C CA . ARG A 1 398 ? 109.684 165.084 97.271 1.00 81.96 398 ARG A CA 1
ATOM 6430 C C . ARG A 1 398 ? 110.203 165.472 95.891 1.00 86.21 398 ARG A C 1
ATOM 6431 O O . ARG A 1 398 ? 109.661 165.062 94.862 1.00 87.14 398 ARG A O 1
ATOM 6452 N N . GLU A 1 399 ? 111.270 166.266 95.874 1.00 91.24 399 GLU A N 1
ATOM 6453 C CA . GLU A 1 399 ? 111.836 166.773 94.633 1.00 97.20 399 GLU A CA 1
ATOM 6454 C C . GLU A 1 399 ? 113.330 166.495 94.584 1.00 99.97 399 GLU A C 1
ATOM 6455 O O . GLU A 1 399 ? 114.046 166.712 95.565 1.00 97.08 399 GLU A O 1
ATOM 6467 N N . LYS A 1 400 ? 113.787 166.013 93.432 1.00 105.28 400 LYS A N 1
ATOM 6468 C CA . LYS A 1 400 ? 115.198 165.769 93.178 1.00 109.88 400 LYS A CA 1
ATOM 6469 C C . LYS A 1 400 ? 115.841 167.054 92.654 1.00 115.24 400 LYS A C 1
ATOM 6470 O O . LYS A 1 400 ? 115.270 168.143 92.757 1.00 114.20 400 LYS A O 1
ATOM 6489 N N . THR A 1 401 ? 117.050 166.945 92.100 1.00 119.72 401 THR A N 1
ATOM 6490 C CA . THR A 1 401 ? 117.796 168.110 91.617 1.00 121.81 401 THR A CA 1
ATOM 6491 C C . THR A 1 401 ? 117.288 168.520 90.232 1.00 122.80 401 THR A C 1
ATOM 6492 O O . THR A 1 401 ? 117.938 168.324 89.203 1.00 120.53 401 THR A O 1
ATOM 6503 N N . ASP A 1 402 ? 116.095 169.112 90.229 1.00 124.82 402 ASP A N 1
ATOM 6504 C CA . ASP A 1 402 ? 115.506 169.738 89.046 1.00 124.01 402 ASP A CA 1
ATOM 6505 C C . ASP A 1 402 ? 115.626 168.837 87.816 1.00 124.39 402 ASP A C 1
ATOM 6506 O O . ASP A 1 402 ? 116.269 169.172 86.819 1.00 122.46 402 ASP A O 1
ATOM 6515 N N . SER A 1 403 ? 114.988 167.667 87.907 1.00 122.50 403 SER A N 1
ATOM 6516 C CA . SER A 1 403 ? 114.971 166.729 86.792 1.00 120.60 403 SER A CA 1
ATOM 6517 C C . SER A 1 403 ? 113.611 166.064 86.610 1.00 118.58 403 SER A C 1
ATOM 6518 O O . SER A 1 403 ? 113.511 165.095 85.846 1.00 115.43 403 SER A O 1
ATOM 6526 N N . LYS A 1 404 ? 112.565 166.549 87.278 1.00 118.50 404 LYS A N 1
ATOM 6527 C CA . LYS A 1 404 ? 111.235 165.945 87.231 1.00 118.11 404 LYS A CA 1
ATOM 6528 C C . LYS A 1 404 ? 111.228 164.534 87.807 1.00 113.39 404 LYS A C 1
ATOM 6529 O O . LYS A 1 404 ? 110.310 163.753 87.539 1.00 106.35 404 LYS A O 1
ATOM 6548 N N . LYS A 1 405 ? 112.243 164.193 88.599 1.00 113.27 405 LYS A N 1
ATOM 6549 C CA . LYS A 1 405 ? 112.342 162.871 89.215 1.00 110.75 405 LYS A CA 1
ATOM 6550 C C . LYS A 1 405 ? 111.735 162.892 90.619 1.00 106.67 405 LYS A C 1
ATOM 6551 O O . LYS A 1 405 ? 112.386 162.593 91.619 1.00 102.54 405 LYS A O 1
ATOM 6570 N N . LYS A 1 406 ? 110.456 163.258 90.677 1.00 101.66 406 LYS A N 1
ATOM 6571 C CA . LYS A 1 406 ? 109.743 163.272 91.945 1.00 97.71 406 LYS A CA 1
ATOM 6572 C C . LYS A 1 406 ? 109.633 161.858 92.506 1.00 95.18 406 LYS A C 1
ATOM 6573 O O . LYS A 1 406 ? 109.497 160.881 91.766 1.00 93.35 406 LYS A O 1
ATOM 6592 N N . GLU A 1 407 ? 109.689 161.755 93.832 1.00 90.58 407 GLU A N 1
ATOM 6593 C CA . GLU A 1 407 ? 109.657 160.473 94.513 1.00 80.67 407 GLU A CA 1
ATOM 6594 C C . GLU A 1 407 ? 108.567 160.500 95.573 1.00 79.51 407 GLU A C 1
ATOM 6595 O O . GLU A 1 407 ? 108.190 161.557 96.082 1.00 81.94 407 GLU A O 1
ATOM 6607 N N . ILE A 1 408 ? 108.058 159.313 95.904 1.00 75.21 408 ILE A N 1
ATOM 6608 C CA . ILE A 1 408 ? 107.072 159.207 96.970 1.00 74.65 408 ILE A CA 1
ATOM 6609 C C . ILE A 1 408 ? 107.708 159.634 98.284 1.00 76.22 408 ILE A C 1
ATOM 6610 O O . ILE A 1 408 ? 108.825 159.220 98.619 1.00 76.33 408 ILE A O 1
ATOM 6626 N N . ASN A 1 409 ? 106.997 160.468 99.036 1.00 69.67 409 ASN A N 1
ATOM 6627 C CA . ASN A 1 409 ? 107.460 160.948 100.337 1.00 66.00 409 ASN A CA 1
ATOM 6628 C C . ASN A 1 409 ? 106.936 160.075 101.473 1.00 62.94 409 ASN A C 1
ATOM 6629 O O . ASN A 1 409 ? 106.321 160.557 102.421 1.00 63.00 409 ASN A O 1
ATOM 6640 N N . LEU A 1 410 ? 107.179 158.771 101.380 1.00 61.77 410 LEU A N 1
ATOM 6641 C CA . LEU A 1 410 ? 106.727 157.834 102.396 1.00 57.06 410 LEU A CA 1
ATOM 6642 C C . LEU A 1 410 ? 107.718 156.687 102.486 1.00 54.14 410 LEU A C 1
ATOM 6643 O O . LEU A 1 410 ? 108.462 156.407 101.544 1.00 55.08 410 LEU A O 1
ATOM 6659 N N . ASN A 1 411 ? 107.720 156.025 103.639 1.00 49.03 411 ASN A N 1
ATOM 6660 C CA . ASN A 1 411 ? 108.490 154.803 103.850 1.00 40.97 411 ASN A CA 1
ATOM 6661 C C . ASN A 1 411 ? 107.508 153.642 103.790 1.00 43.81 411 ASN A C 1
ATOM 6662 O O . ASN A 1 411 ? 106.972 153.208 104.808 1.00 47.60 411 ASN A O 1
ATOM 6673 N N . ILE A 1 412 ? 107.278 153.124 102.587 1.00 47.81 412 ILE A N 1
ATOM 6674 C CA . ILE A 1 412 ? 106.408 151.966 102.435 1.00 46.10 412 ILE A CA 1
ATOM 6675 C C . ILE A 1 412 ? 107.169 150.759 102.957 1.00 41.45 412 ILE A C 1
ATOM 6676 O O . ILE A 1 412 ? 107.993 150.173 102.249 1.00 50.97 412 ILE A O 1
ATOM 6692 N N . PHE A 1 413 ? 106.898 150.385 104.202 1.00 36.62 413 PHE A N 1
ATOM 6693 C CA . PHE A 1 413 ? 107.622 149.295 104.836 1.00 38.68 413 PHE A CA 1
ATOM 6694 C C . PHE A 1 413 ? 107.489 148.021 104.016 1.00 43.05 413 PHE A C 1
ATOM 6695 O O . PHE A 1 413 ? 106.391 147.648 103.597 1.00 45.16 413 PHE A O 1
ATOM 6712 N N . LYS A 1 414 ? 108.618 147.356 103.790 1.00 44.57 414 LYS A N 1
ATOM 6713 C CA . LYS A 1 414 ? 108.672 146.104 103.048 1.00 45.04 414 LYS A CA 1
ATOM 6714 C C . LYS A 1 414 ? 109.140 145.012 103.995 1.00 42.96 414 LYS A C 1
ATOM 6715 O O . LYS A 1 414 ? 110.276 145.051 104.477 1.00 43.83 414 LYS A O 1
ATOM 6734 N N . SER A 1 415 ? 108.268 144.045 104.261 1.00 37.77 415 SER A N 1
ATOM 6735 C CA . SER A 1 415 ? 108.574 142.965 105.186 1.00 37.88 415 SER A CA 1
ATOM 6736 C C . SER A 1 415 ? 109.187 141.794 104.430 1.00 39.84 415 SER A C 1
ATOM 6737 O O . SER A 1 415 ? 108.668 141.374 103.393 1.00 41.14 415 SER A O 1
ATOM 6745 N N . ASN A 1 416 ? 110.293 141.275 104.955 1.00 34.10 416 ASN A N 1
ATOM 6746 C CA . ASN A 1 416 ? 111.009 140.171 104.335 1.00 34.51 416 ASN A CA 1
ATOM 6747 C C . ASN A 1 416 ? 111.626 139.329 105.445 1.00 33.43 416 ASN A C 1
ATOM 6748 O O . ASN A 1 416 ? 111.253 139.447 106.614 1.00 37.14 416 ASN A O 1
ATOM 6759 N N . GLU A 1 417 ? 112.564 138.458 105.074 1.00 37.52 417 GLU A N 1
ATOM 6760 C CA . GLU A 1 417 ? 113.227 137.627 106.072 1.00 34.22 417 GLU A CA 1
ATOM 6761 C C . GLU A 1 417 ? 114.017 138.469 107.063 1.00 31.63 417 GLU A C 1
ATOM 6762 O O . GLU A 1 417 ? 114.130 138.102 108.237 1.00 36.21 417 GLU A O 1
ATOM 6774 N N . LYS A 1 418 ? 114.569 139.597 106.615 1.00 28.65 418 LYS A N 1
ATOM 6775 C CA . LYS A 1 418 ? 115.416 140.402 107.487 1.00 26.31 418 LYS A CA 1
ATOM 6776 C C . LYS A 1 418 ? 114.597 141.133 108.543 1.00 28.08 418 LYS A C 1
ATOM 6777 O O . LYS A 1 418 ? 114.990 141.184 109.713 1.00 29.18 418 LYS A O 1
ATOM 6796 N N . THR A 1 419 ? 113.462 141.714 108.153 1.00 28.93 419 THR A N 1
ATOM 6797 C CA . THR A 1 419 ? 112.604 142.356 109.140 1.00 27.01 419 THR A CA 1
ATOM 6798 C C . THR A 1 419 ? 111.959 141.331 110.056 1.00 26.57 419 THR A C 1
ATOM 6799 O O . THR A 1 419 ? 111.637 141.642 111.206 1.00 29.48 419 THR A O 1
ATOM 6810 N N . LYS A 1 420 ? 111.737 140.118 109.561 1.00 29.98 420 LYS A N 1
ATOM 6811 C CA . LYS A 1 420 ? 111.279 139.048 110.433 1.00 31.47 420 LYS A CA 1
ATOM 6812 C C . LYS A 1 420 ? 112.340 138.702 111.465 1.00 32.37 420 LYS A C 1
ATOM 6813 O O . LYS A 1 420 ? 112.026 138.495 112.642 1.00 41.56 420 LYS A O 1
ATOM 6832 N N . TYR A 1 421 ? 113.605 138.649 111.047 1.00 30.88 421 TYR A N 1
ATOM 6833 C CA . TYR A 1 421 ? 114.674 138.298 111.972 1.00 26.37 421 TYR A CA 1
ATOM 6834 C C . TYR A 1 421 ? 114.900 139.390 113.006 1.00 24.58 421 TYR A C 1
ATOM 6835 O O . TYR A 1 421 ? 115.084 139.099 114.192 1.00 29.95 421 TYR A O 1
ATOM 6853 N N . PHE A 1 422 ? 114.894 140.651 112.582 1.00 23.29 422 PHE A N 1
ATOM 6854 C CA . PHE A 1 422 ? 115.300 141.733 113.469 1.00 19.09 422 PHE A CA 1
ATOM 6855 C C . PHE A 1 422 ? 114.122 142.400 114.166 1.00 21.82 422 PHE A C 1
ATOM 6856 O O . PHE A 1 422 ? 114.198 142.687 115.363 1.00 20.74 422 PHE A O 1
ATOM 6873 N N . LEU A 1 423 ? 113.039 142.662 113.441 1.00 25.56 423 LEU A N 1
ATOM 6874 C CA . LEU A 1 423 ? 111.889 143.366 113.987 1.00 23.29 423 LEU A CA 1
ATOM 6875 C C . LEU A 1 423 ? 110.733 142.450 114.357 1.00 28.46 423 LEU A C 1
ATOM 6876 O O . LEU A 1 423 ? 109.825 142.889 115.068 1.00 29.92 423 LEU A O 1
ATOM 6892 N N . ASP A 1 424 ? 110.737 141.200 113.897 1.00 32.25 424 ASP A N 1
ATOM 6893 C CA . ASP A 1 424 ? 109.599 140.302 114.081 1.00 36.67 424 ASP A CA 1
ATOM 6894 C C . ASP A 1 424 ? 108.383 140.818 113.314 1.00 37.55 424 ASP A C 1
ATOM 6895 O O . ASP A 1 424 ? 107.292 140.967 113.862 1.00 41.13 424 ASP A O 1
ATOM 6904 N N . LEU A 1 425 ? 108.588 141.102 112.030 1.00 37.32 425 LEU A N 1
ATOM 6905 C CA . LEU A 1 425 ? 107.543 141.646 111.163 1.00 37.98 425 LEU A CA 1
ATOM 6906 C C . LEU A 1 425 ? 107.704 140.998 109.791 1.00 43.49 425 LEU A C 1
ATOM 6907 O O . LEU A 1 425 ? 108.449 141.496 108.945 1.00 45.57 425 LEU A O 1
ATOM 6923 N N . SER A 1 426 ? 106.999 139.891 109.574 1.00 49.01 426 SER A N 1
ATOM 6924 C CA . SER A 1 426 ? 106.999 139.212 108.286 1.00 52.59 426 SER A CA 1
ATOM 6925 C C . SER A 1 426 ? 105.776 139.543 107.445 1.00 60.31 426 SER A C 1
ATOM 6926 O O . SER A 1 426 ? 105.647 139.020 106.335 1.00 63.29 426 SER A O 1
ATOM 6934 N N . GLY A 1 427 ? 104.884 140.396 107.937 1.00 59.58 427 GLY A N 1
ATOM 6935 C CA . GLY A 1 427 ? 103.699 140.775 107.201 1.00 61.79 427 GLY A CA 1
ATOM 6936 C C . GLY A 1 427 ? 102.432 140.065 107.618 1.00 67.09 427 GLY A C 1
ATOM 6937 O O . GLY A 1 427 ? 101.388 140.290 106.997 1.00 70.88 427 GLY A O 1
ATOM 6941 N N . GLY A 1 428 ? 102.487 139.213 108.639 1.00 65.77 428 GLY A N 1
ATOM 6942 C CA . GLY A 1 428 ? 101.290 138.577 109.140 1.00 62.71 428 GLY A CA 1
ATOM 6943 C C . GLY A 1 428 ? 100.459 139.512 109.995 1.00 64.68 428 GLY A C 1
ATOM 6944 O O . GLY A 1 428 ? 100.894 140.586 110.407 1.00 63.38 428 GLY A O 1
ATOM 6948 N N . THR A 1 429 ? 99.222 139.089 110.255 1.00 66.28 429 THR A N 1
ATOM 6949 C CA . THR A 1 429 ? 98.339 139.872 111.112 1.00 62.15 429 THR A CA 1
ATOM 6950 C C . THR A 1 429 ? 98.708 139.713 112.581 1.00 59.28 429 THR A C 1
ATOM 6951 O O . THR A 1 429 ? 98.647 140.681 113.349 1.00 63.87 429 THR A O 1
ATOM 6962 N N . ALA A 1 430 ? 99.093 138.504 112.990 1.00 54.76 430 ALA A N 1
ATOM 6963 C CA . ALA A 1 430 ? 99.582 138.315 114.349 1.00 53.89 430 ALA A CA 1
ATOM 6964 C C . ALA A 1 430 ? 100.849 139.125 114.580 1.00 61.04 430 ALA A C 1
ATOM 6965 O O . ALA A 1 430 ? 101.072 139.650 115.679 1.00 63.17 430 ALA A O 1
ATOM 6972 N N . ASP A 1 431 ? 101.688 139.242 113.549 1.00 58.40 431 ASP A N 1
ATOM 6973 C CA . ASP A 1 431 ? 102.879 140.073 113.655 1.00 53.46 431 ASP A CA 1
ATOM 6974 C C . ASP A 1 431 ? 102.512 141.525 113.915 1.00 53.28 431 ASP A C 1
ATOM 6975 O O . ASP A 1 431 ? 103.140 142.191 114.742 1.00 53.23 431 ASP A O 1
ATOM 6984 N N . LEU A 1 432 ? 101.494 142.035 113.221 1.00 52.61 432 LEU A N 1
ATOM 6985 C CA . LEU A 1 432 ? 101.065 143.411 113.453 1.00 55.01 432 LEU A CA 1
ATOM 6986 C C . LEU A 1 432 ? 100.462 143.575 114.842 1.00 57.45 432 LEU A C 1
ATOM 6987 O O . LEU A 1 432 ? 100.639 144.617 115.485 1.00 58.67 432 LEU A O 1
ATOM 7003 N N . LYS A 1 433 ? 99.726 142.570 115.316 1.00 55.05 433 LYS A N 1
ATOM 7004 C CA . LYS A 1 433 ? 99.179 142.659 116.664 1.00 57.68 433 LYS A CA 1
ATOM 7005 C C . LYS A 1 433 ? 100.296 142.739 117.697 1.00 55.92 433 LYS A C 1
ATOM 7006 O O . LYS A 1 433 ? 100.250 143.569 118.613 1.00 60.18 433 LYS A O 1
ATOM 7025 N N . LYS A 1 434 ? 101.319 141.897 117.555 1.00 51.06 434 LYS A N 1
ATOM 7026 C CA . LYS A 1 434 ? 102.458 141.968 118.464 1.00 49.18 434 LYS A CA 1
ATOM 7027 C C . LYS A 1 434 ? 103.208 143.286 118.314 1.00 48.04 434 LYS A C 1
ATOM 7028 O O . LYS A 1 434 ? 103.735 143.821 119.298 1.00 46.02 434 LYS A O 1
ATOM 7047 N N . PHE A 1 435 ? 103.269 143.820 117.094 1.00 46.37 435 PHE A N 1
ATOM 7048 C CA . PHE A 1 435 ? 103.875 145.127 116.871 1.00 41.05 435 PHE A CA 1
ATOM 7049 C C . PHE A 1 435 ? 103.171 146.196 117.695 1.00 44.28 435 PHE A C 1
ATOM 7050 O O . PHE A 1 435 ? 103.813 146.966 118.419 1.00 45.82 435 PHE A O 1
ATOM 7067 N N . VAL A 1 436 ? 101.842 146.241 117.611 1.00 50.05 436 VAL A N 1
ATOM 7068 C CA . VAL A 1 436 ? 101.085 147.218 118.387 1.00 46.25 436 VAL A CA 1
ATOM 7069 C C . VAL A 1 436 ? 101.280 146.978 119.877 1.00 46.82 436 VAL A C 1
ATOM 7070 O O . VAL A 1 436 ? 101.413 147.924 120.661 1.00 49.98 436 VAL A O 1
ATOM 7083 N N . GLU A 1 437 ? 101.296 145.712 120.294 1.00 46.91 437 GLU A N 1
ATOM 7084 C CA . GLU A 1 437 ? 101.453 145.411 121.713 1.00 46.58 437 GLU A CA 1
ATOM 7085 C C . GLU A 1 437 ? 102.773 145.949 122.247 1.00 46.88 437 GLU A C 1
ATOM 7086 O O . GLU A 1 437 ? 102.820 146.556 123.322 1.00 52.33 437 GLU A O 1
ATOM 7098 N N . ARG A 1 438 ? 103.861 145.740 121.505 1.00 47.45 438 ARG A N 1
ATOM 7099 C CA . ARG A 1 438 ? 105.177 146.173 121.958 1.00 38.97 438 ARG A CA 1
ATOM 7100 C C . ARG A 1 438 ? 105.449 147.647 121.692 1.00 37.38 438 ARG A C 1
ATOM 7101 O O . ARG A 1 438 ? 106.420 148.183 122.242 1.00 38.84 438 ARG A O 1
ATOM 7122 N N . TYR A 1 439 ? 104.602 148.311 120.900 1.00 34.06 439 TYR A N 1
ATOM 7123 C CA . TYR A 1 439 ? 104.875 149.686 120.498 1.00 34.11 439 TYR A CA 1
ATOM 7124 C C . TYR A 1 439 ? 105.161 150.591 121.687 1.00 37.22 439 TYR A C 1
ATOM 7125 O O . TYR A 1 439 ? 106.007 151.483 121.599 1.00 40.28 439 TYR A O 1
ATOM 7143 N N . LYS A 1 440 ? 104.465 150.392 122.805 1.00 45.96 440 LYS A N 1
ATOM 7144 C CA . LYS A 1 440 ? 104.657 151.278 123.950 1.00 42.04 440 LYS A CA 1
ATOM 7145 C C . LYS A 1 440 ? 106.080 151.186 124.489 1.00 36.73 440 LYS A C 1
ATOM 7146 O O . LYS A 1 440 ? 106.758 152.205 124.670 1.00 38.25 440 LYS A O 1
ATOM 7165 N N . ASN A 1 441 ? 106.552 149.967 124.755 1.00 37.64 441 ASN A N 1
ATOM 7166 C CA . ASN A 1 441 ? 107.907 149.800 125.269 1.00 38.20 441 ASN A CA 1
ATOM 7167 C C . ASN A 1 441 ? 108.942 150.231 124.240 1.00 38.69 441 ASN A C 1
ATOM 7168 O O . ASN A 1 441 ? 109.960 150.844 124.589 1.00 35.78 441 ASN A O 1
ATOM 7179 N N . ASN A 1 442 ? 108.706 149.914 122.966 1.00 37.40 442 ASN A N 1
ATOM 7180 C CA . ASN A 1 442 ? 109.643 150.328 121.931 1.00 26.50 442 ASN A CA 1
ATOM 7181 C C . ASN A 1 442 ? 109.755 151.844 121.879 1.00 28.95 442 ASN A C 1
ATOM 7182 O O . ASN A 1 442 ? 110.855 152.391 121.753 1.00 38.22 442 ASN A O 1
ATOM 7193 N N . TYR A 1 443 ? 108.624 152.540 121.980 1.00 31.47 443 TYR A N 1
ATOM 7194 C CA . TYR A 1 443 ? 108.640 153.996 122.027 1.00 29.77 443 TYR A CA 1
ATOM 7195 C C . TYR A 1 443 ? 109.399 154.491 123.248 1.00 30.26 443 TYR A C 1
ATOM 7196 O O . TYR A 1 443 ? 110.210 155.418 123.152 1.00 30.68 443 TYR A O 1
ATOM 7214 N N . ALA A 1 444 ? 109.154 153.880 124.407 1.00 31.10 444 ALA A N 1
ATOM 7215 C CA . ALA A 1 444 ? 109.808 154.333 125.629 1.00 28.54 444 ALA A CA 1
ATOM 7216 C C . ALA A 1 444 ? 111.314 154.110 125.588 1.00 30.44 444 ALA A C 1
ATOM 7217 O O . ALA A 1 444 ? 112.061 154.819 126.270 1.00 32.44 444 ALA A O 1
ATOM 7224 N N . SER A 1 445 ? 111.780 153.140 124.804 1.00 30.16 445 SER A N 1
ATOM 7225 C CA . SER A 1 445 ? 113.198 152.794 124.810 1.00 27.24 445 SER A CA 1
ATOM 7226 C C . SER A 1 445 ? 114.088 153.827 124.128 1.00 25.73 445 SER A C 1
ATOM 7227 O O . SER A 1 445 ? 115.295 153.589 124.033 1.00 25.99 445 SER A O 1
ATOM 7235 N N . TYR A 1 446 ? 113.556 154.957 123.663 1.00 28.84 446 TYR A N 1
ATOM 7236 C CA . TYR A 1 446 ? 114.334 155.920 122.893 1.00 23.23 446 TYR A CA 1
ATOM 7237 C C . TYR A 1 446 ? 114.544 157.233 123.640 1.00 29.12 446 TYR A C 1
ATOM 7238 O O . TYR A 1 446 ? 114.631 158.296 123.025 1.00 35.20 446 TYR A O 1
ATOM 7256 N N . TYR A 1 447 ? 114.638 157.166 124.968 1.00 29.45 447 TYR A N 1
ATOM 7257 C CA . TYR A 1 447 ? 115.133 158.274 125.784 1.00 29.17 447 TYR A CA 1
ATOM 7258 C C . TYR A 1 447 ? 114.297 159.537 125.593 1.00 34.74 447 TYR A C 1
ATOM 7259 O O . TYR A 1 447 ? 114.816 160.623 125.333 1.00 33.98 447 TYR A O 1
ATOM 7277 N N . GLY A 1 448 ? 112.983 159.386 125.723 1.00 30.78 448 GLY A N 1
ATOM 7278 C CA . GLY A 1 448 ? 112.099 160.530 125.683 1.00 35.11 448 GLY A CA 1
ATOM 7279 C C . GLY A 1 448 ? 112.016 161.234 124.351 1.00 40.37 448 GLY A C 1
ATOM 7280 O O . GLY A 1 448 ? 111.421 162.312 124.275 1.00 39.61 448 GLY A O 1
ATOM 7284 N N . SER A 1 449 ? 112.590 160.665 123.297 1.00 41.35 449 SER A N 1
ATOM 7285 C CA . SER A 1 449 ? 112.488 161.275 121.981 1.00 38.77 449 SER A CA 1
ATOM 7286 C C . SER A 1 449 ? 111.050 161.219 121.489 1.00 38.53 449 SER A C 1
ATOM 7287 O O . SER A 1 449 ? 110.323 160.258 121.751 1.00 35.75 449 SER A O 1
ATOM 7295 N N . VAL A 1 450 ? 110.641 162.261 120.781 1.00 38.46 450 VAL A N 1
ATOM 7296 C CA . VAL A 1 450 ? 109.302 162.369 120.212 1.00 41.49 450 VAL A CA 1
ATOM 7297 C C . VAL A 1 450 ? 109.427 162.235 118.699 1.00 42.09 450 VAL A C 1
ATOM 7298 O O . VAL A 1 450 ? 110.054 163.090 118.061 1.00 46.95 450 VAL A O 1
ATOM 7311 N N . PRO A 1 451 ? 108.870 161.193 118.084 1.00 33.31 451 PRO A N 1
ATOM 7312 C CA . PRO A 1 451 ? 108.921 161.102 116.622 1.00 37.38 451 PRO A CA 1
ATOM 7313 C C . PRO A 1 451 ? 108.287 162.325 115.980 1.00 43.68 451 PRO A C 1
ATOM 7314 O O . PRO A 1 451 ? 107.270 162.837 116.450 1.00 49.48 451 PRO A O 1
ATOM 7325 N N . LYS A 1 452 ? 108.900 162.795 114.898 1.00 45.32 452 LYS A N 1
ATOM 7326 C CA . LYS A 1 452 ? 108.377 163.941 114.169 1.00 44.21 452 LYS A CA 1
ATOM 7327 C C . LYS A 1 452 ? 107.378 163.553 113.091 1.00 45.09 452 LYS A C 1
ATOM 7328 O O . LYS A 1 452 ? 106.747 164.440 112.510 1.00 52.42 452 LYS A O 1
ATOM 7347 N N . GLN A 1 453 ? 107.222 162.266 112.806 1.00 46.04 453 GLN A N 1
ATOM 7348 C CA . GLN A 1 453 ? 106.332 161.815 111.753 1.00 43.40 453 GLN A CA 1
ATOM 7349 C C . GLN A 1 453 ? 105.481 160.659 112.249 1.00 44.02 453 GLN A C 1
ATOM 7350 O O . GLN A 1 453 ? 105.893 159.919 113.146 1.00 43.90 453 GLN A O 1
ATOM 7364 N N . PRO A 1 454 ? 104.291 160.483 111.687 1.00 44.99 454 PRO A N 1
ATOM 7365 C CA . PRO A 1 454 ? 103.422 159.391 112.125 1.00 40.06 454 PRO A CA 1
ATOM 7366 C C . PRO A 1 454 ? 103.790 158.070 111.468 1.00 38.45 454 PRO A C 1
ATOM 7367 O O . PRO A 1 454 ? 104.498 158.012 110.463 1.00 43.56 454 PRO A O 1
ATOM 7378 N N . VAL A 1 455 ? 103.295 156.996 112.073 1.00 37.94 455 VAL A N 1
ATOM 7379 C CA . VAL A 1 455 ? 103.419 155.646 111.542 1.00 35.66 455 VAL A CA 1
ATOM 7380 C C . VAL A 1 455 ? 102.005 155.145 111.306 1.00 41.13 455 VAL A C 1
ATOM 7381 O O . VAL A 1 455 ? 101.251 154.928 112.261 1.00 45.68 455 VAL A O 1
ATOM 7394 N N . ILE A 1 456 ? 101.647 154.945 110.044 1.00 41.74 456 ILE A N 1
ATOM 7395 C CA . ILE A 1 456 ? 100.285 154.619 109.644 1.00 43.75 456 ILE A CA 1
ATOM 7396 C C . ILE A 1 456 ? 100.255 153.162 109.213 1.00 47.15 456 ILE A C 1
ATOM 7397 O O . ILE A 1 456 ? 101.018 152.753 108.333 1.00 51.60 456 ILE A O 1
ATOM 7413 N N . MET A 1 457 ? 99.377 152.380 109.827 1.00 47.92 457 MET A N 1
ATOM 7414 C CA . MET A 1 457 ? 99.155 150.988 109.446 1.00 50.10 457 MET A CA 1
ATOM 7415 C C . MET A 1 457 ? 97.891 150.937 108.597 1.00 60.23 457 MET A C 1
ATOM 7416 O O . MET A 1 457 ? 96.779 151.030 109.117 1.00 67.32 457 MET A O 1
ATOM 7430 N N . VAL A 1 458 ? 98.063 150.798 107.288 1.00 62.75 458 VAL A N 1
ATOM 7431 C CA . VAL A 1 458 ? 96.950 150.762 106.347 1.00 63.89 458 VAL A CA 1
ATOM 7432 C C . VAL A 1 458 ? 96.653 149.305 106.030 1.00 70.00 458 VAL A C 1
ATOM 7433 O O . VAL A 1 458 ? 97.498 148.602 105.465 1.00 67.53 458 VAL A O 1
ATOM 7446 N N . LEU A 1 459 ? 95.453 148.846 106.383 1.00 74.16 459 LEU A N 1
ATOM 7447 C CA . LEU A 1 459 ? 95.129 147.434 106.227 1.00 79.73 459 LEU A CA 1
ATOM 7448 C C . LEU A 1 459 ? 93.636 147.264 105.984 1.00 82.89 459 LEU A C 1
ATOM 7449 O O . LEU A 1 459 ? 92.846 148.199 106.131 1.00 81.63 459 LEU A O 1
ATOM 7465 N N . ASP A 1 460 ? 93.263 146.043 105.605 1.00 88.26 460 ASP A N 1
ATOM 7466 C CA . ASP A 1 460 ? 91.907 145.743 105.169 1.00 89.86 460 ASP A CA 1
ATOM 7467 C C . ASP A 1 460 ? 90.928 145.868 106.334 1.00 93.98 460 ASP A C 1
ATOM 7468 O O . ASP A 1 460 ? 91.298 146.166 107.472 1.00 94.95 460 ASP A O 1
ATOM 7477 N N . ASN A 1 461 ? 89.652 145.631 106.037 1.00 98.28 461 ASN A N 1
ATOM 7478 C CA . ASN A 1 461 ? 88.571 145.773 107.004 1.00 97.10 461 ASN A CA 1
ATOM 7479 C C . ASN A 1 461 ? 87.920 144.416 107.241 1.00 97.80 461 ASN A C 1
ATOM 7480 O O . ASN A 1 461 ? 87.394 143.803 106.306 1.00 96.94 461 ASN A O 1
ATOM 7491 N N . ASP A 1 462 ? 87.980 143.945 108.488 1.00 98.95 462 ASP A N 1
ATOM 7492 C CA . ASP A 1 462 ? 87.317 142.719 108.923 1.00 103.29 462 ASP A CA 1
ATOM 7493 C C . ASP A 1 462 ? 87.949 141.467 108.325 1.00 100.27 462 ASP A C 1
ATOM 7494 O O . ASP A 1 462 ? 87.565 140.348 108.679 1.00 98.06 462 ASP A O 1
ATOM 7503 N N . THR A 1 463 ? 88.928 141.633 107.439 1.00 100.14 463 THR A N 1
ATOM 7504 C CA . THR A 1 463 ? 89.580 140.472 106.845 1.00 103.69 463 THR A CA 1
ATOM 7505 C C . THR A 1 463 ? 90.670 139.940 107.768 1.00 104.71 463 THR A C 1
ATOM 7506 O O . THR A 1 463 ? 90.595 138.804 108.249 1.00 101.44 463 THR A O 1
ATOM 7517 N N . GLY A 1 464 ? 91.687 140.754 108.029 1.00 102.25 464 GLY A N 1
ATOM 7518 C CA . GLY A 1 464 ? 92.738 140.399 108.950 1.00 98.87 464 GLY A CA 1
ATOM 7519 C C . GLY A 1 464 ? 92.558 140.959 110.350 1.00 93.70 464 GLY A C 1
ATOM 7520 O O . GLY A 1 464 ? 92.659 140.231 111.342 1.00 88.35 464 GLY A O 1
ATOM 7524 N N . PRO A 1 465 ? 92.284 142.270 110.465 1.00 90.21 465 PRO A N 1
ATOM 7525 C CA . PRO A 1 465 ? 92.320 142.915 111.798 1.00 87.44 465 PRO A CA 1
ATOM 7526 C C . PRO A 1 465 ? 91.070 142.705 112.651 1.00 93.22 465 PRO A C 1
ATOM 7527 O O . PRO A 1 465 ? 90.162 143.531 112.729 1.00 93.52 465 PRO A O 1
ATOM 7538 N N . SER A 1 466 ? 91.023 141.556 113.322 1.00 91.65 466 SER A N 1
ATOM 7539 C CA . SER A 1 466 ? 89.986 141.249 114.298 1.00 90.35 466 SER A CA 1
ATOM 7540 C C . SER A 1 466 ? 90.546 141.139 115.707 1.00 94.66 466 SER A C 1
ATOM 7541 O O . SER A 1 466 ? 90.062 141.810 116.625 1.00 97.33 466 SER A O 1
ATOM 7549 N N . ASP A 1 467 ? 91.572 140.308 115.898 1.00 89.90 467 ASP A N 1
ATOM 7550 C CA . ASP A 1 467 ? 92.245 140.255 117.190 1.00 90.21 467 ASP A CA 1
ATOM 7551 C C . ASP A 1 467 ? 92.881 141.598 117.525 1.00 89.39 467 ASP A C 1
ATOM 7552 O O . ASP A 1 467 ? 92.860 142.033 118.683 1.00 91.59 467 ASP A O 1
ATOM 7561 N N . LEU A 1 468 ? 93.453 142.272 116.525 1.00 85.10 468 LEU A N 1
ATOM 7562 C CA . LEU A 1 468 ? 94.020 143.595 116.763 1.00 87.05 468 LEU A CA 1
ATOM 7563 C C . LEU A 1 468 ? 92.945 144.583 117.196 1.00 86.98 468 LEU A C 1
ATOM 7564 O O . LEU A 1 468 ? 93.170 145.405 118.090 1.00 86.38 468 LEU A O 1
ATOM 7580 N N . LEU A 1 469 ? 91.770 144.527 116.566 1.00 89.24 469 LEU A N 1
ATOM 7581 C CA . LEU A 1 469 ? 90.683 145.418 116.959 1.00 89.86 469 LEU A CA 1
ATOM 7582 C C . LEU A 1 469 ? 90.215 145.115 118.378 1.00 90.75 469 LEU A C 1
ATOM 7583 O O . LEU A 1 469 ? 89.931 146.034 119.158 1.00 91.84 469 LEU A O 1
ATOM 7599 N N . ASN A 1 470 ? 90.131 143.831 118.733 1.00 91.47 470 ASN A N 1
ATOM 7600 C CA . ASN A 1 470 ? 89.777 143.469 120.102 1.00 94.72 470 ASN A CA 1
ATOM 7601 C C . ASN A 1 470 ? 90.799 144.013 121.092 1.00 94.62 470 ASN A C 1
ATOM 7602 O O . ASN A 1 470 ? 90.433 144.548 122.146 1.00 95.83 470 ASN A O 1
ATOM 7613 N N . PHE A 1 471 ? 92.088 143.881 120.771 1.00 88.91 471 PHE A N 1
ATOM 7614 C CA . PHE A 1 471 ? 93.129 144.401 121.650 1.00 87.32 471 PHE A CA 1
ATOM 7615 C C . PHE A 1 471 ? 93.024 145.913 121.784 1.00 89.52 471 PHE A C 1
ATOM 7616 O O . PHE A 1 471 ? 93.192 146.462 122.879 1.00 88.07 471 PHE A O 1
ATOM 7633 N N . LEU A 1 472 ? 92.752 146.604 120.677 1.00 93.24 472 LEU A N 1
ATOM 7634 C CA . LEU A 1 472 ? 92.588 148.052 120.725 1.00 91.91 472 LEU A CA 1
ATOM 7635 C C . LEU A 1 472 ? 91.434 148.436 121.639 1.00 93.95 472 LEU A C 1
ATOM 7636 O O . LEU A 1 472 ? 91.553 149.352 122.461 1.00 93.24 472 LEU A O 1
ATOM 7652 N N . ARG A 1 473 ? 90.305 147.739 121.508 1.00 97.40 473 ARG A N 1
ATOM 7653 C CA . ARG A 1 473 ? 89.137 148.064 122.321 1.00 98.02 473 ARG A CA 1
ATOM 7654 C C . ARG A 1 473 ? 89.402 147.803 123.800 1.00 94.53 473 ARG A C 1
ATOM 7655 O O . ARG A 1 473 ? 89.098 148.645 124.653 1.00 89.94 473 ARG A O 1
ATOM 7676 N N . ASN A 1 474 ? 89.975 146.643 124.122 1.00 96.87 474 ASN A N 1
ATOM 7677 C CA . ASN A 1 474 ? 90.067 146.214 125.512 1.00 98.34 474 ASN A CA 1
ATOM 7678 C C . ASN A 1 474 ? 91.217 146.862 126.273 1.00 98.41 474 ASN A C 1
ATOM 7679 O O . ASN A 1 474 ? 91.144 146.959 127.503 1.00 94.35 474 ASN A O 1
ATOM 7690 N N . LYS A 1 475 ? 92.267 147.309 125.586 1.00 100.97 475 LYS A N 1
ATOM 7691 C CA . LYS A 1 475 ? 93.487 147.756 126.248 1.00 97.17 475 LYS A CA 1
ATOM 7692 C C . LYS A 1 475 ? 93.792 149.228 126.018 1.00 96.41 475 LYS A C 1
ATOM 7693 O O . LYS A 1 475 ? 94.001 149.968 126.987 1.00 94.17 475 LYS A O 1
ATOM 7712 N N . VAL A 1 476 ? 93.827 149.681 124.765 1.00 98.38 476 VAL A N 1
ATOM 7713 C CA . VAL A 1 476 ? 94.252 151.051 124.484 1.00 98.32 476 VAL A CA 1
ATOM 7714 C C . VAL A 1 476 ? 93.233 152.047 125.025 1.00 102.34 476 VAL A C 1
ATOM 7715 O O . VAL A 1 476 ? 93.545 152.877 125.886 1.00 98.33 476 VAL A O 1
ATOM 7728 N N . LYS A 1 477 ? 91.999 151.980 124.526 1.00 105.48 477 LYS A N 1
ATOM 7729 C CA . LYS A 1 477 ? 90.933 152.884 124.955 1.00 108.32 477 LYS A CA 1
ATOM 7730 C C . LYS A 1 477 ? 91.341 154.344 124.756 1.00 110.01 477 LYS A C 1
ATOM 7731 O O . LYS A 1 477 ? 91.219 155.179 125.655 1.00 108.49 477 LYS A O 1
ATOM 7750 N N . SER A 1 478 ? 91.834 154.649 123.554 1.00 111.25 478 SER A N 1
ATOM 7751 C CA . SER A 1 478 ? 92.259 156.007 123.236 1.00 111.39 478 SER A CA 1
ATOM 7752 C C . SER A 1 478 ? 91.094 156.982 123.126 1.00 114.04 478 SER A C 1
ATOM 7753 O O . SER A 1 478 ? 91.332 158.192 123.057 1.00 111.06 478 SER A O 1
ATOM 7761 N N . CYS A 1 479 ? 89.860 156.497 123.106 1.00 117.10 479 CYS A N 1
ATOM 7762 C CA . CYS A 1 479 ? 88.672 157.324 122.981 1.00 119.95 479 CYS A CA 1
ATOM 7763 C C . CYS A 1 479 ? 87.707 157.012 124.112 1.00 122.65 479 CYS A C 1
ATOM 7764 O O . CYS A 1 479 ? 87.740 155.916 124.684 1.00 120.12 479 CYS A O 1
ATOM 7772 N N . PRO A 1 480 ? 86.831 157.960 124.467 1.00 126.05 480 PRO A N 1
ATOM 7773 C CA . PRO A 1 480 ? 85.889 157.694 125.571 1.00 123.17 480 PRO A CA 1
ATOM 7774 C C . PRO A 1 480 ? 85.006 156.481 125.337 1.00 120.03 480 PRO A C 1
ATOM 7775 O O . PRO A 1 480 ? 84.704 155.748 126.286 1.00 117.60 480 PRO A O 1
ATOM 7786 N N . ASP A 1 481 ? 84.580 156.249 124.098 1.00 121.49 481 ASP A N 1
ATOM 7787 C CA . ASP A 1 481 ? 83.719 155.115 123.778 1.00 120.44 481 ASP A CA 1
ATOM 7788 C C . ASP A 1 481 ? 83.968 154.730 122.330 1.00 119.13 481 ASP A C 1
ATOM 7789 O O . ASP A 1 481 ? 83.724 155.535 121.425 1.00 115.89 481 ASP A O 1
ATOM 7798 N N . ASP A 1 482 ? 84.448 153.507 122.112 1.00 117.31 482 ASP A N 1
ATOM 7799 C CA . ASP A 1 482 ? 84.850 153.086 120.773 1.00 115.67 482 ASP A CA 1
ATOM 7800 C C . ASP A 1 482 ? 84.736 151.570 120.692 1.00 110.76 482 ASP A C 1
ATOM 7801 O O . ASP A 1 482 ? 85.541 150.859 121.301 1.00 106.04 482 ASP A O 1
ATOM 7810 N N . VAL A 1 483 ? 83.739 151.083 119.953 1.00 110.61 483 VAL A N 1
ATOM 7811 C CA . VAL A 1 483 ? 83.565 149.652 119.732 1.00 110.18 483 VAL A CA 1
ATOM 7812 C C . VAL A 1 483 ? 83.548 149.375 118.234 1.00 105.91 483 VAL A C 1
ATOM 7813 O O . VAL A 1 483 ? 84.404 148.649 117.715 1.00 101.15 483 VAL A O 1
ATOM 7826 N N . THR A 1 484 ? 82.574 149.953 117.530 1.00 107.46 484 THR A N 1
ATOM 7827 C CA . THR A 1 484 ? 82.468 149.823 116.083 1.00 104.68 484 THR A CA 1
ATOM 7828 C C . THR A 1 484 ? 82.459 151.164 115.365 1.00 104.15 484 THR A C 1
ATOM 7829 O O . THR A 1 484 ? 82.395 151.187 114.131 1.00 98.24 484 THR A O 1
ATOM 7840 N N . GLU A 1 485 ? 82.508 152.282 116.093 1.00 108.00 485 GLU A N 1
ATOM 7841 C CA . GLU A 1 485 ? 82.649 153.575 115.433 1.00 106.38 485 GLU A CA 1
ATOM 7842 C C . GLU A 1 485 ? 83.979 153.663 114.698 1.00 103.99 485 GLU A C 1
ATOM 7843 O O . GLU A 1 485 ? 84.039 154.140 113.559 1.00 101.94 485 GLU A O 1
ATOM 7855 N N . MET A 1 486 ? 85.060 153.206 115.336 1.00 106.10 486 MET A N 1
ATOM 7856 C CA . MET A 1 486 ? 86.360 153.176 114.678 1.00 102.17 486 MET A CA 1
ATOM 7857 C C . MET A 1 486 ? 86.473 152.037 113.678 1.00 97.29 486 MET A C 1
ATOM 7858 O O . MET A 1 486 ? 87.325 152.095 112.787 1.00 95.70 486 MET A O 1
ATOM 7872 N N . ARG A 1 487 ? 85.630 151.011 113.797 1.00 94.89 487 ARG A N 1
ATOM 7873 C CA . ARG A 1 487 ? 85.542 150.014 112.741 1.00 94.43 487 ARG A CA 1
ATOM 7874 C C . ARG A 1 487 ? 85.126 150.649 111.421 1.00 91.60 487 ARG A C 1
ATOM 7875 O O . ARG A 1 487 ? 85.397 150.085 110.357 1.00 86.49 487 ARG A O 1
ATOM 7896 N N . LYS A 1 488 ? 84.470 151.811 111.473 1.00 93.82 488 LYS A N 1
ATOM 7897 C CA . LYS A 1 488 ? 84.137 152.603 110.286 1.00 92.96 488 LYS A CA 1
ATOM 7898 C C . LYS A 1 488 ? 84.461 154.061 110.611 1.00 94.08 488 LYS A C 1
ATOM 7899 O O . LYS A 1 488 ? 83.595 154.814 111.064 1.00 94.43 488 LYS A O 1
ATOM 7918 N N . MET A 1 489 ? 85.710 154.453 110.371 1.00 92.01 489 MET A N 1
ATOM 7919 C CA . MET A 1 489 ? 86.135 155.830 110.581 1.00 92.53 489 MET A CA 1
ATOM 7920 C C . MET A 1 489 ? 87.207 156.171 109.558 1.00 87.02 489 MET A C 1
ATOM 7921 O O . MET A 1 489 ? 87.809 155.289 108.941 1.00 84.67 489 MET A O 1
ATOM 7935 N N . LYS A 1 490 ? 87.433 157.474 109.377 1.00 85.39 490 LYS A N 1
ATOM 7936 C CA . LYS A 1 490 ? 88.473 157.916 108.455 1.00 85.56 490 LYS A CA 1
ATOM 7937 C C . LYS A 1 490 ? 89.829 157.342 108.845 1.00 82.95 490 LYS A C 1
ATOM 7938 O O . LYS A 1 490 ? 90.616 156.945 107.978 1.00 77.72 490 LYS A O 1
ATOM 7957 N N . TYR A 1 491 ? 90.121 157.289 110.139 1.00 79.48 491 TYR A N 1
ATOM 7958 C CA . TYR A 1 491 ? 91.363 156.703 110.631 1.00 75.48 491 TYR A CA 1
ATOM 7959 C C . TYR A 1 491 ? 91.258 156.569 112.145 1.00 74.10 491 TYR A C 1
ATOM 7960 O O . TYR A 1 491 ? 90.250 156.939 112.755 1.00 80.74 491 TYR A O 1
ATOM 7978 N N . ILE A 1 492 ? 92.320 156.040 112.749 1.00 70.37 492 ILE A N 1
ATOM 7979 C CA . ILE A 1 492 ? 92.379 155.783 114.179 1.00 67.58 492 ILE A CA 1
ATOM 7980 C C . ILE A 1 492 ? 93.701 156.325 114.705 1.00 67.66 492 ILE A C 1
ATOM 7981 O O . ILE A 1 492 ? 94.662 156.516 113.958 1.00 68.22 492 ILE A O 1
ATOM 7997 N N . HIS A 1 493 ? 93.736 156.582 116.010 1.00 61.05 493 HIS A N 1
ATOM 7998 C CA . HIS A 1 493 ? 94.934 157.061 116.696 1.00 57.26 493 HIS A CA 1
ATOM 7999 C C . HIS A 1 493 ? 95.168 156.158 117.902 1.00 61.70 493 HIS A C 1
ATOM 8000 O O . HIS A 1 493 ? 94.552 156.347 118.954 1.00 73.13 493 HIS A O 1
ATOM 8014 N N . VAL A 1 494 ? 96.059 155.182 117.749 1.00 58.22 494 VAL A N 1
ATOM 8015 C CA . VAL A 1 494 ? 96.282 154.195 118.802 1.00 56.45 494 VAL A CA 1
ATOM 8016 C C . VAL A 1 494 ? 97.167 154.767 119.902 1.00 55.67 494 VAL A C 1
ATOM 8017 O O . VAL A 1 494 ? 96.767 154.843 121.069 1.00 63.04 494 VAL A O 1
ATOM 8030 N N . PHE A 1 495 ? 98.374 155.187 119.543 1.00 57.85 495 PHE A N 1
ATOM 8031 C CA . PHE A 1 495 ? 99.403 155.537 120.514 1.00 50.82 495 PHE A CA 1
ATOM 8032 C C . PHE A 1 495 ? 100.051 156.851 120.085 1.00 48.47 495 PHE A C 1
ATOM 8033 O O . PHE A 1 495 ? 99.530 157.591 119.244 1.00 49.62 495 PHE A O 1
ATOM 8050 N N . TYR A 1 496 ? 101.206 157.147 120.684 1.00 47.98 496 TYR A N 1
ATOM 8051 C CA . TYR A 1 496 ? 101.899 158.416 120.496 1.00 46.54 496 TYR A CA 1
ATOM 8052 C C . TYR A 1 496 ? 101.863 158.891 119.048 1.00 48.33 496 TYR A C 1
ATOM 8053 O O . TYR A 1 496 ? 101.332 159.965 118.748 1.00 57.35 496 TYR A O 1
ATOM 8071 N N . ASN A 1 497 ? 102.418 158.095 118.134 1.00 46.60 497 ASN A N 1
ATOM 8072 C CA . ASN A 1 497 ? 102.424 158.443 116.719 1.00 43.26 497 ASN A CA 1
ATOM 8073 C C . ASN A 1 497 ? 101.841 157.340 115.845 1.00 39.28 497 ASN A C 1
ATOM 8074 O O . ASN A 1 497 ? 101.873 157.462 114.618 1.00 43.70 497 ASN A O 1
ATOM 8085 N N . LEU A 1 498 ? 101.289 156.287 116.435 1.00 38.68 498 LEU A N 1
ATOM 8086 C CA . LEU A 1 498 ? 100.765 155.160 115.677 1.00 40.12 498 LEU A CA 1
ATOM 8087 C C . LEU A 1 498 ? 99.308 155.418 115.312 1.00 46.28 498 LEU A C 1
ATOM 8088 O O . LEU A 1 498 ? 98.473 155.640 116.193 1.00 54.73 498 LEU A O 1
ATOM 8104 N N . TYR A 1 499 ? 99.008 155.387 114.017 1.00 45.36 499 TYR A N 1
ATOM 8105 C CA . TYR A 1 499 ? 97.653 155.487 113.501 1.00 49.65 499 TYR A CA 1
ATOM 8106 C C . TYR A 1 499 ? 97.342 154.245 112.680 1.00 54.84 499 TYR A C 1
ATOM 8107 O O . TYR A 1 499 ? 98.243 153.548 112.211 1.00 62.13 499 TYR A O 1
ATOM 8125 N N . ILE A 1 500 ? 96.054 153.974 112.500 1.00 57.88 500 ILE A N 1
ATOM 8126 C CA . ILE A 1 500 ? 95.599 152.839 111.708 1.00 59.25 500 ILE A CA 1
ATOM 8127 C C . ILE A 1 500 ? 94.523 153.316 110.745 1.00 64.84 500 ILE A C 1
ATOM 8128 O O . ILE A 1 500 ? 93.631 154.082 111.124 1.00 68.74 500 ILE A O 1
ATOM 8144 N N . VAL A 1 501 ? 94.610 152.860 109.500 1.00 65.88 501 VAL A N 1
ATOM 8145 C CA . VAL A 1 501 ? 93.675 153.225 108.446 1.00 68.06 501 VAL A CA 1
ATOM 8146 C C . VAL A 1 501 ? 93.093 151.941 107.875 1.00 74.93 501 VAL A C 1
ATOM 8147 O O . VAL A 1 501 ? 93.815 151.136 107.271 1.00 76.23 501 VAL A O 1
ATOM 8160 N N . LEU A 1 502 ? 91.790 151.760 108.053 1.00 81.23 502 LEU A N 1
ATOM 8161 C CA . LEU A 1 502 ? 91.088 150.614 107.504 1.00 82.95 502 LEU A CA 1
ATOM 8162 C C . LEU A 1 502 ? 90.521 150.959 106.135 1.00 85.17 502 LEU A C 1
ATOM 8163 O O . LEU A 1 502 ? 90.110 152.094 105.879 1.00 78.93 502 LEU A O 1
ATOM 8179 N N . THR A 1 503 ? 90.510 149.969 105.256 1.00 89.36 503 THR A N 1
ATOM 8180 C CA . THR A 1 503 ? 89.959 150.167 103.925 1.00 91.74 503 THR A CA 1
ATOM 8181 C C . THR A 1 503 ? 88.487 150.554 104.038 1.00 97.19 503 THR A C 1
ATOM 8182 O O . THR A 1 503 ? 87.731 149.886 104.757 1.00 97.72 503 THR A O 1
ATOM 8193 N N . PRO A 1 504 ? 88.040 151.612 103.361 1.00 99.98 504 PRO A N 1
ATOM 8194 C CA . PRO A 1 504 ? 86.651 152.053 103.535 1.00 97.58 504 PRO A CA 1
ATOM 8195 C C . PRO A 1 504 ? 85.661 150.983 103.101 1.00 98.65 504 PRO A C 1
ATOM 8196 O O . PRO A 1 504 ? 85.898 150.236 102.149 1.00 95.67 504 PRO A O 1
ATOM 8207 N N . LEU A 1 505 ? 84.543 150.915 103.817 1.00 102.37 505 LEU A N 1
ATOM 8208 C CA . LEU A 1 505 ? 83.488 149.967 103.504 1.00 105.55 505 LEU A CA 1
ATOM 8209 C C . LEU A 1 505 ? 82.701 150.432 102.280 1.00 106.32 505 LEU A C 1
ATOM 8210 O O . LEU A 1 505 ? 82.814 151.575 101.828 1.00 104.83 505 LEU A O 1
ATOM 8226 N N . SER A 1 506 ? 81.895 149.523 101.739 1.00 106.83 506 SER A N 1
ATOM 8227 C CA . SER A 1 506 ? 81.031 149.849 100.620 1.00 110.11 506 SER A CA 1
ATOM 8228 C C . SER A 1 506 ? 79.879 150.723 101.104 1.00 112.34 506 SER A C 1
ATOM 8229 O O . SER A 1 506 ? 79.700 150.927 102.306 1.00 111.50 506 SER A O 1
ATOM 8237 N N . PRO A 1 507 ? 79.088 151.276 100.182 1.00 112.87 507 PRO A N 1
ATOM 8238 C CA . PRO A 1 507 ? 77.904 152.037 100.612 1.00 111.03 507 PRO A CA 1
ATOM 8239 C C . PRO A 1 507 ? 76.928 151.209 101.428 1.00 110.10 507 PRO A C 1
ATOM 8240 O O . PRO A 1 507 ? 76.198 151.764 102.258 1.00 106.76 507 PRO A O 1
ATOM 8251 N N . SER A 1 508 ? 76.894 149.895 101.218 1.00 111.97 508 SER A N 1
ATOM 8252 C CA . SER A 1 508 ? 76.009 149.011 101.965 1.00 109.68 508 SER A CA 1
ATOM 8253 C C . SER A 1 508 ? 76.595 148.579 103.302 1.00 112.18 508 SER A C 1
ATOM 8254 O O . SER A 1 508 ? 75.940 147.827 104.031 1.00 107.79 508 SER A O 1
ATOM 8262 N N . GLY A 1 509 ? 77.803 149.027 103.637 1.00 111.40 509 GLY A N 1
ATOM 8263 C CA . GLY A 1 509 ? 78.449 148.601 104.860 1.00 105.96 509 GLY A CA 1
ATOM 8264 C C . GLY A 1 509 ? 79.177 147.283 104.755 1.00 108.01 509 GLY A C 1
ATOM 8265 O O . GLY A 1 509 ? 79.444 146.652 105.781 1.00 105.83 509 GLY A O 1
ATOM 8269 N N . GLU A 1 510 ? 79.504 146.843 103.543 1.00 111.41 510 GLU A N 1
ATOM 8270 C CA . GLU A 1 510 ? 80.181 145.569 103.368 1.00 111.89 510 GLU A CA 1
ATOM 8271 C C . GLU A 1 510 ? 81.633 145.657 103.827 1.00 110.10 510 GLU A C 1
ATOM 8272 O O . GLU A 1 510 ? 82.249 146.726 103.851 1.00 104.46 510 GLU A O 1
ATOM 8284 N N . GLN A 1 511 ? 82.178 144.501 104.195 1.00 108.38 511 GLN A N 1
ATOM 8285 C CA . GLN A 1 511 ? 83.580 144.381 104.584 1.00 107.01 511 GLN A CA 1
ATOM 8286 C C . GLN A 1 511 ? 84.396 144.135 103.323 1.00 107.48 511 GLN A C 1
ATOM 8287 O O . GLN A 1 511 ? 84.414 143.027 102.784 1.00 103.62 511 GLN A O 1
ATOM 8301 N N . THR A 1 512 ? 85.079 145.174 102.853 1.00 110.03 512 THR A N 1
ATOM 8302 C CA . THR A 1 512 ? 85.828 145.131 101.607 1.00 107.77 512 THR A CA 1
ATOM 8303 C C . THR A 1 512 ? 87.319 145.255 101.887 1.00 105.73 512 THR A C 1
ATOM 8304 O O . THR A 1 512 ? 87.741 146.071 102.712 1.00 103.34 512 THR A O 1
ATOM 8315 N N . SER A 1 513 ? 88.110 144.439 101.197 1.00 104.37 513 SER A N 1
ATOM 8316 C CA . SER A 1 513 ? 89.559 144.472 101.333 1.00 103.24 513 SER A CA 1
ATOM 8317 C C . SER A 1 513 ? 90.126 145.577 100.443 1.00 101.47 513 SER A C 1
ATOM 8318 O O . SER A 1 513 ? 89.392 146.367 99.843 1.00 102.86 513 SER A O 1
ATOM 8326 N N . MET A 1 514 ? 91.455 145.640 100.347 1.00 99.48 514 MET A N 1
ATOM 8327 C CA . MET A 1 514 ? 92.096 146.702 99.580 1.00 100.07 514 MET A CA 1
ATOM 8328 C C . MET A 1 514 ? 91.838 146.548 98.086 1.00 101.54 514 MET A C 1
ATOM 8329 O O . MET A 1 514 ? 91.714 147.551 97.375 1.00 98.41 514 MET A O 1
ATOM 8343 N N . GLU A 1 515 ? 91.757 145.311 97.591 1.00 103.06 515 GLU A N 1
ATOM 8344 C CA . GLU A 1 515 ? 91.574 145.098 96.159 1.00 101.73 515 GLU A CA 1
ATOM 8345 C C . GLU A 1 515 ? 90.209 145.577 95.682 1.00 101.85 515 GLU A C 1
ATOM 8346 O O . GLU A 1 515 ? 90.049 145.908 94.502 1.00 101.22 515 GLU A O 1
ATOM 8358 N N . ASP A 1 516 ? 89.219 145.627 96.574 1.00 103.72 516 ASP A N 1
ATOM 8359 C CA . ASP A 1 516 ? 87.895 146.096 96.182 1.00 103.72 516 ASP A CA 1
ATOM 8360 C C . ASP A 1 516 ? 87.914 147.549 95.734 1.00 103.71 516 ASP A C 1
ATOM 8361 O O . ASP A 1 516 ? 86.961 148.001 95.088 1.00 103.84 516 ASP A O 1
ATOM 8370 N N . LEU A 1 517 ? 88.971 148.290 96.062 1.00 102.26 517 LEU A N 1
ATOM 8371 C CA . LEU A 1 517 ? 89.062 149.697 95.698 1.00 98.82 517 LEU A CA 1
ATOM 8372 C C . LEU A 1 517 ? 89.327 149.910 94.214 1.00 101.18 517 LEU A C 1
ATOM 8373 O O . LEU A 1 517 ? 89.206 151.044 93.740 1.00 99.74 517 LEU A O 1
ATOM 8389 N N . PHE A 1 518 ? 89.693 148.864 93.476 1.00 102.54 518 PHE A N 1
ATOM 8390 C CA . PHE A 1 518 ? 89.856 148.988 92.038 1.00 102.73 518 PHE A CA 1
ATOM 8391 C C . PHE A 1 518 ? 88.493 148.974 91.348 1.00 105.80 518 PHE A C 1
ATOM 8392 O O . PHE A 1 518 ? 87.526 148.423 91.881 1.00 104.20 518 PHE A O 1
ATOM 8409 N N . PRO A 1 519 ? 88.388 149.574 90.164 1.00 108.72 519 PRO A N 1
ATOM 8410 C CA . PRO A 1 519 ? 87.124 149.519 89.423 1.00 107.45 519 PRO A CA 1
ATOM 8411 C C . PRO A 1 519 ? 86.853 148.122 88.883 1.00 110.02 519 PRO A C 1
ATOM 8412 O O . PRO A 1 519 ? 87.753 147.295 88.727 1.00 109.28 519 PRO A O 1
ATOM 8423 N N . LYS A 1 520 ? 85.574 147.865 88.597 1.00 108.22 520 LYS A N 1
ATOM 8424 C CA . LYS A 1 520 ? 85.168 146.550 88.114 1.00 106.61 520 LYS A CA 1
ATOM 8425 C C . LYS A 1 520 ? 85.733 146.231 86.737 1.00 108.16 520 LYS A C 1
ATOM 8426 O O . LYS A 1 520 ? 85.749 145.059 86.346 1.00 107.60 520 LYS A O 1
ATOM 8445 N N . ASP A 1 521 ? 86.191 147.238 85.992 1.00 107.82 521 ASP A N 1
ATOM 8446 C CA . ASP A 1 521 ? 86.778 146.994 84.681 1.00 107.80 521 ASP A CA 1
ATOM 8447 C C . ASP A 1 521 ? 88.160 146.362 84.762 1.00 110.47 521 ASP A C 1
ATOM 8448 O O . ASP A 1 521 ? 88.694 145.954 83.726 1.00 107.33 521 ASP A O 1
ATOM 8457 N N . ILE A 1 522 ? 88.746 146.275 85.954 1.00 112.40 522 ILE A N 1
ATOM 8458 C CA . ILE A 1 522 ? 90.100 145.775 86.129 1.00 110.30 522 ILE A CA 1
ATOM 8459 C C . ILE A 1 522 ? 90.116 144.431 86.846 1.00 109.44 522 ILE A C 1
ATOM 8460 O O . ILE A 1 522 ? 90.915 143.556 86.507 1.00 108.19 522 ILE A O 1
ATOM 8476 N N . LEU A 1 523 ? 89.248 144.249 87.843 1.00 111.69 523 LEU A N 1
ATOM 8477 C CA . LEU A 1 523 ? 89.234 142.997 88.588 1.00 114.82 523 LEU A CA 1
ATOM 8478 C C . LEU A 1 523 ? 88.876 141.807 87.708 1.00 114.23 523 LEU A C 1
ATOM 8479 O O . LEU A 1 523 ? 89.224 140.672 88.049 1.00 112.90 523 LEU A O 1
ATOM 8495 N N . ASP A 1 524 ? 88.194 142.038 86.589 1.00 115.68 524 ASP A N 1
ATOM 8496 C CA . ASP A 1 524 ? 87.745 140.957 85.723 1.00 115.80 524 ASP A CA 1
ATOM 8497 C C . ASP A 1 524 ? 88.751 140.592 84.639 1.00 113.52 524 ASP A C 1
ATOM 8498 O O . ASP A 1 524 ? 88.522 139.621 83.911 1.00 111.03 524 ASP A O 1
ATOM 8507 N N . ILE A 1 525 ? 89.853 141.335 84.513 1.00 111.55 525 ILE A N 1
ATOM 8508 C CA . ILE A 1 525 ? 90.807 141.059 83.447 1.00 110.29 525 ILE A CA 1
ATOM 8509 C C . ILE A 1 525 ? 91.401 139.672 83.640 1.00 111.39 525 ILE A C 1
ATOM 8510 O O . ILE A 1 525 ? 91.758 139.272 84.756 1.00 110.36 525 ILE A O 1
ATOM 8526 N N . LYS A 1 526 ? 91.508 138.929 82.544 1.00 110.62 526 LYS A N 1
ATOM 8527 C CA . LYS A 1 526 ? 92.026 137.568 82.555 1.00 112.12 526 LYS A CA 1
ATOM 8528 C C . LYS A 1 526 ? 93.419 137.556 81.944 1.00 112.58 526 LYS A C 1
ATOM 8529 O O . LYS A 1 526 ? 93.631 138.112 80.861 1.00 110.20 526 LYS A O 1
ATOM 8548 N N . ILE A 1 527 ? 94.361 136.922 82.637 1.00 114.02 527 ILE A N 1
ATOM 8549 C CA . ILE A 1 527 ? 95.745 136.814 82.191 1.00 115.85 527 ILE A CA 1
ATOM 8550 C C . ILE A 1 527 ? 95.974 135.381 81.734 1.00 115.47 527 ILE A C 1
ATOM 8551 O O . ILE A 1 527 ? 95.810 134.437 82.518 1.00 114.42 527 ILE A O 1
ATOM 8567 N N . ASP A 1 528 ? 96.358 135.217 80.469 1.00 115.05 528 ASP A N 1
ATOM 8568 C CA . ASP A 1 528 ? 96.539 133.895 79.875 1.00 116.02 528 ASP A CA 1
ATOM 8569 C C . ASP A 1 528 ? 95.252 133.079 79.937 1.00 115.47 528 ASP A C 1
ATOM 8570 O O . ASP A 1 528 ? 95.286 131.851 80.045 1.00 112.57 528 ASP A O 1
ATOM 8579 N N . GLY A 1 529 ? 94.108 133.756 79.870 1.00 116.78 529 GLY A N 1
ATOM 8580 C CA . GLY A 1 529 ? 92.834 133.072 79.961 1.00 114.87 529 GLY A CA 1
ATOM 8581 C C . GLY A 1 529 ? 92.492 132.562 81.341 1.00 113.39 529 GLY A C 1
ATOM 8582 O O . GLY A 1 529 ? 91.717 131.610 81.463 1.00 109.14 529 GLY A O 1
ATOM 8586 N N . LYS A 1 530 ? 93.051 133.163 82.386 1.00 115.07 530 LYS A N 1
ATOM 8587 C CA . LYS A 1 530 ? 92.813 132.750 83.763 1.00 115.22 530 LYS A CA 1
ATOM 8588 C C . LYS A 1 530 ? 92.013 133.824 84.485 1.00 114.35 530 LYS A C 1
ATOM 8589 O O . LYS A 1 530 ? 92.356 135.009 84.420 1.00 112.82 530 LYS A O 1
ATOM 8608 N N . LYS A 1 531 ? 90.950 133.406 85.169 1.00 113.37 531 LYS A N 1
ATOM 8609 C CA . LYS A 1 531 ? 90.129 134.337 85.931 1.00 113.27 531 LYS A CA 1
ATOM 8610 C C . LYS A 1 531 ? 90.868 134.783 87.187 1.00 119.19 531 LYS A C 1
ATOM 8611 O O . LYS A 1 531 ? 91.382 133.955 87.944 1.00 119.65 531 LYS A O 1
ATOM 8630 N N . PHE A 1 532 ? 90.910 136.092 87.418 1.00 121.51 532 PHE A N 1
ATOM 8631 C CA . PHE A 1 532 ? 91.547 136.621 88.620 1.00 120.58 532 PHE A CA 1
ATOM 8632 C C . PHE A 1 532 ? 90.746 136.189 89.840 1.00 119.63 532 PHE A C 1
ATOM 8633 O O . PHE A 1 532 ? 89.604 136.621 90.026 1.00 113.69 532 PHE A O 1
ATOM 8650 N N . ASN A 1 533 ? 91.339 135.341 90.674 1.00 119.78 533 ASN A N 1
ATOM 8651 C CA . ASN A 1 533 ? 90.673 134.927 91.899 1.00 119.22 533 ASN A CA 1
ATOM 8652 C C . ASN A 1 533 ? 90.371 136.147 92.759 1.00 120.80 533 ASN A C 1
ATOM 8653 O O . ASN A 1 533 ? 91.118 137.128 92.761 1.00 121.62 533 ASN A O 1
ATOM 8664 N N . LYS A 1 534 ? 89.251 136.086 93.483 1.00 121.61 534 LYS A N 1
ATOM 8665 C CA . LYS A 1 534 ? 88.730 137.269 94.158 1.00 123.49 534 LYS A CA 1
ATOM 8666 C C . LYS A 1 534 ? 89.831 137.988 94.926 1.00 124.17 534 LYS A C 1
ATOM 8667 O O . LYS A 1 534 ? 90.207 139.107 94.561 1.00 123.54 534 LYS A O 1
ATOM 8686 N N . ASN A 1 535 ? 90.368 137.369 95.981 1.00 122.25 535 ASN A N 1
ATOM 8687 C CA . ASN A 1 535 ? 91.633 137.823 96.553 1.00 122.75 535 ASN A CA 1
ATOM 8688 C C . ASN A 1 535 ? 92.683 136.721 96.513 1.00 123.37 535 ASN A C 1
ATOM 8689 O O . ASN A 1 535 ? 93.674 136.856 95.793 1.00 122.50 535 ASN A O 1
ATOM 8700 N N . ASN A 1 536 ? 92.495 135.628 97.255 1.00 122.27 536 ASN A N 1
ATOM 8701 C CA . ASN A 1 536 ? 93.430 134.510 97.198 1.00 122.21 536 ASN A CA 1
ATOM 8702 C C . ASN A 1 536 ? 92.783 133.153 97.433 1.00 120.89 536 ASN A C 1
ATOM 8703 O O . ASN A 1 536 ? 93.507 132.155 97.466 1.00 118.54 536 ASN A O 1
ATOM 8714 N N . ASP A 1 537 ? 91.461 133.071 97.596 1.00 124.00 537 ASP A N 1
ATOM 8715 C CA . ASP A 1 537 ? 90.850 131.850 98.115 1.00 126.27 537 ASP A CA 1
ATOM 8716 C C . ASP A 1 537 ? 91.161 130.652 97.227 1.00 127.06 537 ASP A C 1
ATOM 8717 O O . ASP A 1 537 ? 91.515 129.574 97.719 1.00 121.80 537 ASP A O 1
ATOM 8726 N N . GLY A 1 538 ? 91.036 130.821 95.916 1.00 128.54 538 GLY A N 1
ATOM 8727 C CA . GLY A 1 538 ? 91.324 129.752 94.978 1.00 123.87 538 GLY A CA 1
ATOM 8728 C C . GLY A 1 538 ? 92.802 129.422 94.909 1.00 118.36 538 GLY A C 1
ATOM 8729 O O . GLY A 1 538 ? 93.596 129.905 95.718 1.00 114.86 538 GLY A O 1
ATOM 8733 N N . THR A 1 542 ? 93.582 127.621 86.673 1.00 107.69 542 THR A N 1
ATOM 8734 C CA . THR A 1 542 ? 92.439 128.286 86.058 1.00 110.74 542 THR A CA 1
ATOM 8735 C C . THR A 1 542 ? 92.294 129.720 86.559 1.00 114.39 542 THR A C 1
ATOM 8736 O O . THR A 1 542 ? 91.650 130.547 85.913 1.00 110.49 542 THR A O 1
ATOM 8747 N N . GLU A 1 543 ? 92.894 130.010 87.712 1.00 118.70 543 GLU A N 1
ATOM 8748 C CA . GLU A 1 543 ? 92.792 131.320 88.336 1.00 118.52 543 GLU A CA 1
ATOM 8749 C C . GLU A 1 543 ? 94.170 131.799 88.768 1.00 118.09 543 GLU A C 1
ATOM 8750 O O . GLU A 1 543 ? 95.067 130.997 89.042 1.00 115.84 543 GLU A O 1
ATOM 8762 N N . TYR A 1 544 ? 94.325 133.120 88.828 1.00 119.98 544 TYR A N 1
ATOM 8763 C CA . TYR A 1 544 ? 95.575 133.757 89.218 1.00 118.20 544 TYR A CA 1
ATOM 8764 C C . TYR A 1 544 ? 95.371 134.555 90.496 1.00 115.72 544 TYR A C 1
ATOM 8765 O O . TYR A 1 544 ? 94.369 135.260 90.647 1.00 114.36 544 TYR A O 1
ATOM 8783 N N . GLY A 1 545 ? 96.333 134.445 91.408 1.00 111.94 545 GLY A N 1
ATOM 8784 C CA . GLY A 1 545 ? 96.249 135.096 92.696 1.00 110.33 545 GLY A CA 1
ATOM 8785 C C . GLY A 1 545 ? 96.649 136.559 92.639 1.00 109.71 545 GLY A C 1
ATOM 8786 O O . GLY A 1 545 ? 96.890 137.141 91.580 1.00 106.85 545 GLY A O 1
ATOM 8790 N N . LYS A 1 546 ? 96.716 137.161 93.828 1.00 107.12 546 LYS A N 1
ATOM 8791 C CA . LYS A 1 546 ? 97.031 138.581 93.935 1.00 102.70 546 LYS A CA 1
ATOM 8792 C C . LYS A 1 546 ? 98.453 138.903 93.492 1.00 102.10 546 LYS A C 1
ATOM 8793 O O . LYS A 1 546 ? 98.726 140.050 93.130 1.00 101.96 546 LYS A O 1
ATOM 8812 N N . HIS A 1 547 ? 99.363 137.927 93.503 1.00 100.35 547 HIS A N 1
ATOM 8813 C CA . HIS A 1 547 ? 100.720 138.188 93.031 1.00 99.72 547 HIS A CA 1
ATOM 8814 C C . HIS A 1 547 ? 100.725 138.533 91.546 1.00 103.45 547 HIS A C 1
ATOM 8815 O O . HIS A 1 547 ? 101.274 139.564 91.134 1.00 103.01 547 HIS A O 1
ATOM 8829 N N . ILE A 1 548 ? 100.109 137.681 90.725 1.00 103.81 548 ILE A N 1
ATOM 8830 C CA . ILE A 1 548 ? 100.035 137.953 89.294 1.00 104.86 548 ILE A CA 1
ATOM 8831 C C . ILE A 1 548 ? 99.197 139.197 89.037 1.00 105.62 548 ILE A C 1
ATOM 8832 O O . ILE A 1 548 ? 99.491 139.984 88.130 1.00 101.93 548 ILE A O 1
ATOM 8848 N N . PHE A 1 549 ? 98.138 139.390 89.823 1.00 105.48 549 PHE A N 1
ATOM 8849 C CA . PHE A 1 549 ? 97.337 140.601 89.696 1.00 103.99 549 PHE A CA 1
ATOM 8850 C C . PHE A 1 549 ? 98.206 141.840 89.862 1.00 103.47 549 PHE A C 1
ATOM 8851 O O . PHE A 1 549 ? 98.159 142.762 89.041 1.00 103.05 549 PHE A O 1
ATOM 8868 N N . SER A 1 550 ? 99.025 141.869 90.915 1.00 103.22 550 SER A N 1
ATOM 8869 C CA . SER A 1 550 ? 99.881 143.023 91.159 1.00 101.26 550 SER A CA 1
ATOM 8870 C C . SER A 1 550 ? 100.926 143.180 90.063 1.00 100.89 550 SER A C 1
ATOM 8871 O O . SER A 1 550 ? 101.209 144.300 89.624 1.00 99.91 550 SER A O 1
ATOM 8879 N N . MET A 1 551 ? 101.516 142.072 89.615 1.00 104.02 551 MET A N 1
ATOM 8880 C CA . MET A 1 551 ? 102.637 142.169 88.686 1.00 104.63 551 MET A CA 1
ATOM 8881 C C . MET A 1 551 ? 102.177 142.577 87.290 1.00 106.59 551 MET A C 1
ATOM 8882 O O . MET A 1 551 ? 102.782 143.452 86.660 1.00 103.18 551 MET A O 1
ATOM 8896 N N . ARG A 1 552 ? 101.103 141.964 86.790 1.00 109.83 552 ARG A N 1
ATOM 8897 C CA . ARG A 1 552 ? 100.716 142.095 85.391 1.00 106.77 552 ARG A CA 1
ATOM 8898 C C . ARG A 1 552 ? 99.427 142.877 85.176 1.00 104.16 552 ARG A C 1
ATOM 8899 O O . ARG A 1 552 ? 98.980 142.992 84.031 1.00 103.09 552 ARG A O 1
ATOM 8920 N N . VAL A 1 553 ? 98.817 143.416 86.230 1.00 104.64 553 VAL A N 1
ATOM 8921 C CA . VAL A 1 553 ? 97.608 144.219 86.078 1.00 102.80 553 VAL A CA 1
ATOM 8922 C C . VAL A 1 553 ? 97.831 145.591 86.699 1.00 103.99 553 VAL A C 1
ATOM 8923 O O . VAL A 1 553 ? 97.766 146.614 86.008 1.00 104.71 553 VAL A O 1
ATOM 8936 N N . VAL A 1 554 ? 98.104 145.623 88.004 1.00 103.04 554 VAL A N 1
ATOM 8937 C CA . VAL A 1 554 ? 98.227 146.898 88.706 1.00 100.47 554 VAL A CA 1
ATOM 8938 C C . VAL A 1 554 ? 99.454 147.660 88.223 1.00 99.74 554 VAL A C 1
ATOM 8939 O O . VAL A 1 554 ? 99.376 148.849 87.893 1.00 98.19 554 VAL A O 1
ATOM 8952 N N . ARG A 1 555 ? 100.605 146.990 88.169 1.00 99.24 555 ARG A N 1
ATOM 8953 C CA . ARG A 1 555 ? 101.816 147.643 87.690 1.00 101.51 555 ARG A CA 1
ATOM 8954 C C . ARG A 1 555 ? 101.830 147.807 86.180 1.00 103.45 555 ARG A C 1
ATOM 8955 O O . ARG A 1 555 ? 102.618 148.608 85.666 1.00 101.16 555 ARG A O 1
ATOM 8976 N N . ASP A 1 556 ? 100.979 147.079 85.460 1.00 105.07 556 ASP A N 1
ATOM 8977 C CA . ASP A 1 556 ? 100.916 147.210 84.012 1.00 105.65 556 ASP A CA 1
ATOM 8978 C C . ASP A 1 556 ? 100.256 148.534 83.657 1.00 106.04 556 ASP A C 1
ATOM 8979 O O . ASP A 1 556 ? 99.027 148.625 83.583 1.00 107.43 556 ASP A O 1
ATOM 8988 N N . LYS A 1 557 ? 101.070 149.570 83.441 1.00 102.81 557 LYS A N 1
ATOM 8989 C CA . LYS A 1 557 ? 100.525 150.902 83.211 1.00 101.83 557 LYS A CA 1
ATOM 8990 C C . LYS A 1 557 ? 99.723 150.968 81.919 1.00 103.54 557 LYS A C 1
ATOM 8991 O O . LYS A 1 557 ? 98.811 151.794 81.798 1.00 100.68 557 LYS A O 1
ATOM 9010 N N . LYS A 1 558 ? 100.046 150.118 80.942 1.00 103.99 558 LYS A N 1
ATOM 9011 C CA . LYS A 1 558 ? 99.324 150.139 79.676 1.00 102.95 558 LYS A CA 1
ATOM 9012 C C . LYS A 1 558 ? 97.864 149.737 79.835 1.00 104.04 558 LYS A C 1
ATOM 9013 O O . LYS A 1 558 ? 97.043 150.090 78.983 1.00 99.56 558 LYS A O 1
ATOM 9032 N N . ARG A 1 559 ? 97.522 149.007 80.900 1.00 105.68 559 ARG A N 1
ATOM 9033 C CA . ARG A 1 559 ? 96.128 148.656 81.145 1.00 105.20 559 ARG A CA 1
ATOM 9034 C C . ARG A 1 559 ? 95.273 149.878 81.451 1.00 105.62 559 ARG A C 1
ATOM 9035 O O . ARG A 1 559 ? 94.046 149.804 81.333 1.00 105.21 559 ARG A O 1
ATOM 9056 N N . LYS A 1 560 ? 95.890 150.992 81.841 1.00 106.00 560 LYS A N 1
ATOM 9057 C CA . LYS A 1 560 ? 95.182 152.245 82.093 1.00 106.14 560 LYS A CA 1
ATOM 9058 C C . LYS A 1 560 ? 94.157 152.077 83.216 1.00 106.31 560 LYS A C 1
ATOM 9059 O O . LYS A 1 560 ? 92.950 152.251 83.033 1.00 105.28 560 LYS A O 1
ATOM 9078 N N . ILE A 1 561 ? 94.667 151.729 84.393 1.00 104.32 561 ILE A N 1
ATOM 9079 C CA . ILE A 1 561 ? 93.832 151.591 85.580 1.00 105.23 561 ILE A CA 1
ATOM 9080 C C . ILE A 1 561 ? 93.623 152.965 86.199 1.00 104.53 561 ILE A C 1
ATOM 9081 O O . ILE A 1 561 ? 94.586 153.694 86.466 1.00 98.61 561 ILE A O 1
ATOM 9097 N N . ASP A 1 562 ? 92.364 153.323 86.429 1.00 106.64 562 ASP A N 1
ATOM 9098 C CA . ASP A 1 562 ? 92.020 154.581 87.079 1.00 104.37 562 ASP A CA 1
ATOM 9099 C C . ASP A 1 562 ? 91.884 154.337 88.576 1.00 101.98 562 ASP A C 1
ATOM 9100 O O . ASP A 1 562 ? 91.042 153.541 89.006 1.00 98.42 562 ASP A O 1
ATOM 9109 N N . PHE A 1 563 ? 92.712 155.015 89.364 1.00 100.00 563 PHE A N 1
ATOM 9110 C CA . PHE A 1 563 ? 92.706 154.858 90.818 1.00 98.57 563 PHE A CA 1
ATOM 9111 C C . PHE A 1 563 ? 91.786 155.875 91.484 1.00 100.14 563 PHE A C 1
ATOM 9112 O O . PHE A 1 563 ? 92.181 156.593 92.400 1.00 97.70 563 PHE A O 1
ATOM 9129 N N . LYS A 1 564 ? 90.537 155.944 91.021 1.00 101.43 564 LYS A N 1
ATOM 9130 C CA . LYS A 1 564 ? 89.572 156.843 91.642 1.00 102.59 564 LYS A CA 1
ATOM 9131 C C . LYS A 1 564 ? 89.335 156.449 93.094 1.00 99.07 564 LYS A C 1
ATOM 9132 O O . LYS A 1 564 ? 89.675 157.194 94.023 1.00 96.95 564 LYS A O 1
ATOM 9151 N N . ALA A 1 565 ? 88.793 155.249 93.309 1.00 98.98 565 ALA A N 1
ATOM 9152 C CA . ALA A 1 565 ? 88.468 154.807 94.656 1.00 100.00 565 ALA A CA 1
ATOM 9153 C C . ALA A 1 565 ? 89.716 154.280 95.349 1.00 101.10 565 ALA A C 1
ATOM 9154 O O . ALA A 1 565 ? 89.702 153.204 95.952 1.00 99.59 565 ALA A O 1
ATOM 9161 N N . PHE A 1 566 ? 90.798 155.046 95.253 1.00 98.81 566 PHE A N 1
ATOM 9162 C CA . PHE A 1 566 ? 91.908 155.000 96.183 1.00 96.24 566 PHE A CA 1
ATOM 9163 C C . PHE A 1 566 ? 92.131 156.341 96.850 1.00 94.86 566 PHE A C 1
ATOM 9164 O O . PHE A 1 566 ? 92.723 156.382 97.936 1.00 90.67 566 PHE A O 1
ATOM 9181 N N . CYS A 1 567 ? 91.635 157.429 96.250 1.00 98.25 567 CYS A N 1
ATOM 9182 C CA . CYS A 1 567 ? 91.880 158.756 96.799 1.00 93.33 567 CYS A CA 1
ATOM 9183 C C . CYS A 1 567 ? 91.572 158.788 98.285 1.00 93.45 567 CYS A C 1
ATOM 9184 O O . CYS A 1 567 ? 92.361 159.315 99.076 1.00 92.04 567 CYS A O 1
ATOM 9192 N N . CYS A 1 568 ? 90.444 158.196 98.685 1.00 96.18 568 CYS A N 1
ATOM 9193 C CA . CYS A 1 568 ? 90.061 158.152 100.090 1.00 91.70 568 CYS A CA 1
ATOM 9194 C C . CYS A 1 568 ? 91.265 157.870 100.978 1.00 89.67 568 CYS A C 1
ATOM 9195 O O . CYS A 1 568 ? 91.637 158.696 101.821 1.00 87.28 568 CYS A O 1
ATOM 9203 N N . ILE A 1 569 ? 91.927 156.732 100.754 1.00 87.49 569 ILE A N 1
ATOM 9204 C CA . ILE A 1 569 ? 93.016 156.334 101.642 1.00 82.00 569 ILE A CA 1
ATOM 9205 C C . ILE A 1 569 ? 94.048 157.447 101.729 1.00 80.87 569 ILE A C 1
ATOM 9206 O O . ILE A 1 569 ? 94.410 157.900 102.822 1.00 79.78 569 ILE A O 1
ATOM 9222 N N . PHE A 1 570 ? 94.495 157.945 100.577 1.00 81.82 570 PHE A N 1
ATOM 9223 C CA . PHE A 1 570 ? 95.525 158.974 100.590 1.00 81.75 570 PHE A CA 1
ATOM 9224 C C . PHE A 1 570 ? 95.054 160.191 101.366 1.00 82.32 570 PHE A C 1
ATOM 9225 O O . PHE A 1 570 ? 95.799 160.736 102.189 1.00 81.53 570 PHE A O 1
ATOM 9242 N N . ASP A 1 571 ? 93.802 160.601 101.156 1.00 85.05 571 ASP A N 1
ATOM 9243 C CA . ASP A 1 571 ? 93.267 161.724 101.911 1.00 83.51 571 ASP A CA 1
ATOM 9244 C C . ASP A 1 571 ? 93.471 161.493 103.398 1.00 77.37 571 ASP A C 1
ATOM 9245 O O . ASP A 1 571 ? 94.029 162.343 104.101 1.00 75.66 571 ASP A O 1
ATOM 9254 N N . ALA A 1 572 ? 93.090 160.308 103.878 1.00 73.16 572 ALA A N 1
ATOM 9255 C CA . ALA A 1 572 ? 93.269 160.000 105.288 1.00 72.54 572 ALA A CA 1
ATOM 9256 C C . ALA A 1 572 ? 94.702 160.278 105.710 1.00 75.86 572 ALA A C 1
ATOM 9257 O O . ALA A 1 572 ? 94.946 161.036 106.655 1.00 78.04 572 ALA A O 1
ATOM 9264 N N . ILE A 1 573 ? 95.668 159.736 104.962 1.00 73.22 573 ILE A N 1
ATOM 9265 C CA . ILE A 1 573 ? 97.067 159.915 105.336 1.00 68.50 573 ILE A CA 1
ATOM 9266 C C . ILE A 1 573 ? 97.372 161.397 105.476 1.00 70.38 573 ILE A C 1
ATOM 9267 O O . ILE A 1 573 ? 97.923 161.845 106.487 1.00 70.60 573 ILE A O 1
ATOM 9283 N N . LYS A 1 574 ? 96.963 162.187 104.482 1.00 74.80 574 LYS A N 1
ATOM 9284 C CA . LYS A 1 574 ? 97.223 163.617 104.535 1.00 74.39 574 LYS A CA 1
ATOM 9285 C C . LYS A 1 574 ? 96.715 164.194 105.845 1.00 74.79 574 LYS A C 1
ATOM 9286 O O . LYS A 1 574 ? 97.471 164.818 106.601 1.00 74.13 574 LYS A O 1
ATOM 9305 N N . ASP A 1 575 ? 95.448 163.926 106.169 1.00 72.24 575 ASP A N 1
ATOM 9306 C CA . ASP A 1 575 ? 94.896 164.471 107.400 1.00 73.96 575 ASP A CA 1
ATOM 9307 C C . ASP A 1 575 ? 95.739 164.043 108.587 1.00 75.74 575 ASP A C 1
ATOM 9308 O O . ASP A 1 575 ? 96.122 164.876 109.417 1.00 74.37 575 ASP A O 1
ATOM 9317 N N . ILE A 1 576 ? 96.114 162.762 108.635 1.00 73.16 576 ILE A N 1
ATOM 9318 C CA . ILE A 1 576 ? 96.886 162.258 109.765 1.00 67.75 576 ILE A CA 1
ATOM 9319 C C . ILE A 1 576 ? 98.129 163.108 109.951 1.00 66.28 576 ILE A C 1
ATOM 9320 O O . ILE A 1 576 ? 98.453 163.529 111.066 1.00 70.16 576 ILE A O 1
ATOM 9336 N N . LYS A 1 577 ? 98.821 163.411 108.852 1.00 64.77 577 LYS A N 1
ATOM 9337 C CA . LYS A 1 577 ? 100.009 164.245 108.957 1.00 69.66 577 LYS A CA 1
ATOM 9338 C C . LYS A 1 577 ? 99.691 165.499 109.757 1.00 75.26 577 LYS A C 1
ATOM 9339 O O . LYS A 1 577 ? 100.247 165.725 110.838 1.00 76.41 577 LYS A O 1
ATOM 9358 N N . GLU A 1 578 ? 98.730 166.289 109.270 1.00 77.80 578 GLU A N 1
ATOM 9359 C CA . GLU A 1 578 ? 98.376 167.518 109.968 1.00 76.45 578 GLU A CA 1
ATOM 9360 C C . GLU A 1 578 ? 98.040 167.230 111.421 1.00 74.57 578 GLU A C 1
ATOM 9361 O O . GLU A 1 578 ? 98.505 167.932 112.326 1.00 75.88 578 GLU A O 1
ATOM 9373 N N . HIS A 1 579 ? 97.271 166.169 111.666 1.00 71.58 579 HIS A N 1
ATOM 9374 C CA . HIS A 1 579 ? 96.874 165.849 113.029 1.00 73.24 579 HIS A CA 1
ATOM 9375 C C . HIS A 1 579 ? 98.099 165.727 113.920 1.00 73.51 579 HIS A C 1
ATOM 9376 O O . HIS A 1 579 ? 98.178 166.358 114.981 1.00 76.08 579 HIS A O 1
ATOM 9390 N N . TYR A 1 580 ? 99.098 164.963 113.474 1.00 72.02 580 TYR A N 1
ATOM 9391 C CA . TYR A 1 580 ? 100.277 164.775 114.305 1.00 68.75 580 TYR A CA 1
ATOM 9392 C C . TYR A 1 580 ? 100.970 166.103 114.556 1.00 69.77 580 TYR A C 1
ATOM 9393 O O . TYR A 1 580 ? 101.456 166.358 115.664 1.00 73.99 580 TYR A O 1
ATOM 9411 N N . LYS A 1 581 ? 101.003 166.975 113.546 1.00 70.73 581 LYS A N 1
ATOM 9412 C CA . LYS A 1 581 ? 101.589 168.293 113.749 1.00 75.57 581 LYS A CA 1
ATOM 9413 C C . LYS A 1 581 ? 100.887 169.023 114.884 1.00 78.07 581 LYS A C 1
ATOM 9414 O O . LYS A 1 581 ? 101.541 169.618 115.749 1.00 78.96 581 LYS A O 1
ATOM 9433 N N . LEU A 1 582 ? 99.553 168.960 114.920 1.00 77.12 582 LEU A N 1
ATOM 9434 C CA . LEU A 1 582 ? 98.827 169.589 116.016 1.00 77.87 582 LEU A CA 1
ATOM 9435 C C . LEU A 1 582 ? 99.295 169.036 117.352 1.00 80.47 582 LEU A C 1
ATOM 9436 O O . LEU A 1 582 ? 99.447 169.784 118.325 1.00 86.14 582 LEU A O 1
ATOM 9452 N N . MET A 1 583 ? 99.551 167.729 117.412 1.00 76.89 583 MET A N 1
ATOM 9453 C CA . MET A 1 583 ? 100.045 167.136 118.647 1.00 74.27 583 MET A CA 1
ATOM 9454 C C . MET A 1 583 ? 101.379 167.748 119.044 1.00 74.07 583 MET A C 1
ATOM 9455 O O . MET A 1 583 ? 101.625 168.008 120.227 1.00 71.55 583 MET A O 1
ATOM 9469 N N . LEU A 1 584 ? 102.254 167.988 118.069 1.00 77.36 584 LEU A N 1
ATOM 9470 C CA . LEU A 1 584 ? 103.529 168.628 118.358 1.00 77.73 584 LEU A CA 1
ATOM 9471 C C . LEU A 1 584 ? 103.376 170.108 118.671 1.00 80.58 584 LEU A C 1
ATOM 9472 O O . LEU A 1 584 ? 104.321 170.716 119.183 1.00 80.76 584 LEU A O 1
ATOM 9488 N N . ASN A 1 585 ? 102.218 170.699 118.373 1.00 83.79 585 ASN A N 1
ATOM 9489 C CA . ASN A 1 585 ? 101.960 172.097 118.686 1.00 85.58 585 ASN A CA 1
ATOM 9490 C C . ASN A 1 585 ? 101.219 172.287 120.001 1.00 87.94 585 ASN A C 1
ATOM 9491 O O . ASN A 1 585 ? 101.252 173.390 120.557 1.00 87.55 585 ASN A O 1
ATOM 9502 N N . SER A 1 586 ? 100.562 171.249 120.508 1.00 87.48 586 SER A N 1
ATOM 9503 C CA . SER A 1 586 ? 99.810 171.345 121.750 1.00 89.31 586 SER A CA 1
ATOM 9504 C C . SER A 1 586 ? 100.737 171.191 122.951 1.00 92.55 586 SER A C 1
ATOM 9505 O O . SER A 1 586 ? 101.741 170.480 122.888 1.00 89.10 586 SER A O 1
ATOM 9513 N N . MET B 1 1 ? 132.415 73.830 143.992 1.00 110.19 1 MET E N 1
ATOM 9514 C CA . MET B 1 1 ? 131.818 73.273 145.238 1.00 112.43 1 MET E CA 1
ATOM 9515 C C . MET B 1 1 ? 132.698 73.574 146.447 1.00 111.89 1 MET E C 1
ATOM 9516 O O . MET B 1 1 ? 133.784 73.012 146.590 1.00 109.16 1 MET E O 1
ATOM 9532 N N . THR B 1 2 ? 132.220 74.466 147.317 1.00 111.49 2 THR E N 1
ATOM 9533 C CA . THR B 1 2 ? 132.921 74.837 148.545 1.00 111.02 2 THR E CA 1
ATOM 9534 C C . THR B 1 2 ? 134.319 75.378 148.228 1.00 109.82 2 THR E C 1
ATOM 9535 O O . THR B 1 2 ? 135.349 74.794 148.573 1.00 107.72 2 THR E O 1
ATOM 9546 N N . LYS B 1 3 ? 134.319 76.526 147.544 1.00 108.79 3 LYS E N 1
ATOM 9547 C CA . LYS B 1 3 ? 135.576 77.149 147.141 1.00 108.07 3 LYS E CA 1
ATOM 9548 C C . LYS B 1 3 ? 136.482 77.425 148.336 1.00 108.32 3 LYS E C 1
ATOM 9549 O O . LYS B 1 3 ? 137.711 77.404 148.199 1.00 101.09 3 LYS E O 1
ATOM 9568 N N . THR B 1 4 ? 135.903 77.691 149.510 1.00 108.56 4 THR E N 1
ATOM 9569 C CA . THR B 1 4 ? 136.721 77.953 150.690 1.00 108.89 4 THR E CA 1
ATOM 9570 C C . THR B 1 4 ? 137.429 76.694 151.176 1.00 106.83 4 THR E C 1
ATOM 9571 O O . THR B 1 4 ? 138.545 76.775 151.701 1.00 99.26 4 THR E O 1
ATOM 9582 N N . SER B 1 5 ? 136.799 75.529 151.022 1.00 105.44 5 SER E N 1
ATOM 9583 C CA . SER B 1 5 ? 137.397 74.287 151.490 1.00 103.87 5 SER E CA 1
ATOM 9584 C C . SER B 1 5 ? 138.457 73.745 150.543 1.00 100.48 5 SER E C 1
ATOM 9585 O O . SER B 1 5 ? 139.252 72.895 150.955 1.00 99.21 5 SER E O 1
ATOM 9593 N N . LYS B 1 6 ? 138.482 74.201 149.290 1.00 99.41 6 LYS E N 1
ATOM 9594 C CA . LYS B 1 6 ? 139.450 73.670 148.335 1.00 97.86 6 LYS E CA 1
ATOM 9595 C C . LYS B 1 6 ? 140.876 74.018 148.742 1.00 95.71 6 LYS E C 1
ATOM 9596 O O . LYS B 1 6 ? 141.790 73.199 148.593 1.00 93.48 6 LYS E O 1
ATOM 9615 N N . LEU B 1 7 ? 141.088 75.231 149.252 1.00 92.84 7 LEU E N 1
ATOM 9616 C CA . LEU B 1 7 ? 142.424 75.626 149.685 1.00 88.28 7 LEU E CA 1
ATOM 9617 C C . LEU B 1 7 ? 142.913 74.736 150.821 1.00 95.78 7 LEU E C 1
ATOM 9618 O O . LEU B 1 7 ? 144.052 74.250 150.803 1.00 96.42 7 LEU E O 1
ATOM 9634 N N . ASP B 1 8 ? 142.057 74.508 151.821 1.00 102.06 8 ASP E N 1
ATOM 9635 C CA . ASP B 1 8 ? 142.425 73.637 152.931 1.00 98.74 8 ASP E CA 1
ATOM 9636 C C . ASP B 1 8 ? 142.669 72.213 152.451 1.00 96.60 8 ASP E C 1
ATOM 9637 O O . ASP B 1 8 ? 143.619 71.556 152.890 1.00 96.32 8 ASP E O 1
ATOM 9646 N N . ALA B 1 9 ? 141.822 71.719 151.546 1.00 93.45 9 ALA E N 1
ATOM 9647 C CA . ALA B 1 9 ? 141.993 70.362 151.042 1.00 91.15 9 ALA E CA 1
ATOM 9648 C C . ALA B 1 9 ? 143.319 70.213 150.310 1.00 91.90 9 ALA E C 1
ATOM 9649 O O . ALA B 1 9 ? 144.004 69.195 150.452 1.00 92.72 9 ALA E O 1
ATOM 9656 N N . LEU B 1 10 ? 143.695 71.216 149.515 1.00 93.18 10 LEU E N 1
ATOM 9657 C CA . LEU B 1 10 ? 144.959 71.146 148.791 1.00 92.00 10 LEU E CA 1
ATOM 9658 C C . LEU B 1 10 ? 146.142 71.206 149.748 1.00 92.02 10 LEU E C 1
ATOM 9659 O O . LEU B 1 10 ? 147.064 70.388 149.660 1.00 89.84 10 LEU E O 1
ATOM 9675 N N . ARG B 1 11 ? 146.139 72.168 150.673 1.00 94.58 11 ARG E N 1
ATOM 9676 C CA . ARG B 1 11 ? 147.278 72.293 151.575 1.00 95.80 11 ARG E CA 1
ATOM 9677 C C . ARG B 1 11 ? 147.320 71.182 152.616 1.00 93.97 11 ARG E C 1
ATOM 9678 O O . ARG B 1 11 ? 148.331 71.051 153.314 1.00 91.06 11 ARG E O 1
ATOM 9699 N N . ALA B 1 12 ? 146.258 70.384 152.735 1.00 95.91 12 ALA E N 1
ATOM 9700 C CA . ALA B 1 12 ? 146.263 69.208 153.594 1.00 92.86 12 ALA E CA 1
ATOM 9701 C C . ALA B 1 12 ? 146.610 67.927 152.851 1.00 92.78 12 ALA E C 1
ATOM 9702 O O . ALA B 1 12 ? 147.024 66.954 153.489 1.00 95.60 12 ALA E O 1
ATOM 9709 N N . ALA B 1 13 ? 146.455 67.903 151.529 1.00 95.09 13 ALA E N 1
ATOM 9710 C CA . ALA B 1 13 ? 146.762 66.705 150.762 1.00 95.11 13 ALA E CA 1
ATOM 9711 C C . ALA B 1 13 ? 148.232 66.340 150.912 1.00 97.41 13 ALA E C 1
ATOM 9712 O O . ALA B 1 13 ? 149.100 67.211 151.012 1.00 94.10 13 ALA E O 1
ATOM 9719 N N . THR B 1 14 ? 148.508 65.036 150.931 1.00 100.85 14 THR E N 1
ATOM 9720 C CA . THR B 1 14 ? 149.861 64.536 151.125 1.00 100.75 14 THR E CA 1
ATOM 9721 C C . THR B 1 14 ? 150.287 63.491 150.104 1.00 99.34 14 THR E C 1
ATOM 9722 O O . THR B 1 14 ? 151.474 63.149 150.066 1.00 95.47 14 THR E O 1
ATOM 9733 N N . SER B 1 15 ? 149.374 62.977 149.283 1.00 99.14 15 SER E N 1
ATOM 9734 C CA . SER B 1 15 ? 149.708 61.977 148.281 1.00 102.05 15 SER E CA 1
ATOM 9735 C C . SER B 1 15 ? 149.009 62.324 146.976 1.00 100.68 15 SER E C 1
ATOM 9736 O O . SER B 1 15 ? 148.015 63.054 146.955 1.00 99.32 15 SER E O 1
ATOM 9744 N N . ARG B 1 16 ? 149.544 61.782 145.880 1.00 97.82 16 ARG E N 1
ATOM 9745 C CA . ARG B 1 16 ? 148.954 62.029 144.569 1.00 92.38 16 ARG E CA 1
ATOM 9746 C C . ARG B 1 16 ? 147.488 61.621 144.529 1.00 95.05 16 ARG E C 1
ATOM 9747 O O . ARG B 1 16 ? 146.708 62.190 143.758 1.00 95.96 16 ARG E O 1
ATOM 9768 N N . GLU B 1 17 ? 147.094 60.638 145.341 1.00 97.97 17 GLU E N 1
ATOM 9769 C CA . GLU B 1 17 ? 145.691 60.240 145.385 1.00 98.90 17 GLU E CA 1
ATOM 9770 C C . GLU B 1 17 ? 144.813 61.382 145.879 1.00 97.87 17 GLU E C 1
ATOM 9771 O O . GLU B 1 17 ? 143.727 61.618 145.338 1.00 97.63 17 GLU E O 1
ATOM 9783 N N . ASP B 1 18 ? 145.262 62.096 146.913 1.00 99.68 18 ASP E N 1
ATOM 9784 C CA . ASP B 1 18 ? 144.491 63.230 147.409 1.00 100.92 18 ASP E CA 1
ATOM 9785 C C . ASP B 1 18 ? 144.364 64.312 146.345 1.00 99.94 18 ASP E C 1
ATOM 9786 O O . ASP B 1 18 ? 143.288 64.892 146.164 1.00 97.89 18 ASP E O 1
ATOM 9795 N N . LEU B 1 19 ? 145.454 64.598 145.630 1.00 98.73 19 LEU E N 1
ATOM 9796 C CA . LEU B 1 19 ? 145.393 65.597 144.568 1.00 93.81 19 LEU E CA 1
ATOM 9797 C C . LEU B 1 19 ? 144.425 65.171 143.473 1.00 92.40 19 LEU E C 1
ATOM 9798 O O . LEU B 1 19 ? 143.638 65.985 142.977 1.00 94.08 19 LEU E O 1
ATOM 9814 N N . ALA B 1 20 ? 144.469 63.896 143.081 1.00 93.35 20 ALA E N 1
ATOM 9815 C CA . ALA B 1 20 ? 143.555 63.412 142.054 1.00 95.99 20 ALA E CA 1
ATOM 9816 C C . ALA B 1 20 ? 142.109 63.520 142.516 1.00 95.96 20 ALA E C 1
ATOM 9817 O O . ALA B 1 20 ? 141.229 63.916 141.744 1.00 95.54 20 ALA E O 1
ATOM 9824 N N . LYS B 1 21 ? 141.844 63.179 143.778 1.00 94.06 21 LYS E N 1
ATOM 9825 C CA . LYS B 1 21 ? 140.491 63.316 144.306 1.00 96.25 21 LYS E CA 1
ATOM 9826 C C . LYS B 1 21 ? 140.049 64.774 144.301 1.00 98.88 21 LYS E C 1
ATOM 9827 O O . LYS B 1 21 ? 138.886 65.077 144.009 1.00 98.64 21 LYS E O 1
ATOM 9846 N N . ILE B 1 22 ? 140.961 65.691 144.627 1.00 97.65 22 ILE E N 1
ATOM 9847 C CA . ILE B 1 22 ? 140.628 67.113 144.587 1.00 93.23 22 ILE E CA 1
ATOM 9848 C C . ILE B 1 22 ? 140.268 67.528 143.167 1.00 92.92 22 ILE E C 1
ATOM 9849 O O . ILE B 1 22 ? 139.262 68.209 142.935 1.00 91.15 22 ILE E O 1
ATOM 9865 N N . LEU B 1 23 ? 141.085 67.122 142.194 1.00 92.82 23 LEU E N 1
ATOM 9866 C CA . LEU B 1 23 ? 140.820 67.448 140.798 1.00 88.97 23 LEU E CA 1
ATOM 9867 C C . LEU B 1 23 ? 139.667 66.644 140.212 1.00 93.00 23 LEU E C 1
ATOM 9868 O O . LEU B 1 23 ? 139.226 66.950 139.100 1.00 91.79 23 LEU E O 1
ATOM 9884 N N . ASP B 1 24 ? 139.174 65.630 140.925 1.00 96.74 24 ASP E N 1
ATOM 9885 C CA . ASP B 1 24 ? 138.045 64.821 140.469 1.00 94.25 24 ASP E CA 1
ATOM 9886 C C . ASP B 1 24 ? 138.420 63.975 139.252 1.00 94.15 24 ASP E C 1
ATOM 9887 O O . ASP B 1 24 ? 137.633 63.826 138.317 1.00 91.32 24 ASP E O 1
ATOM 9896 N N . VAL B 1 25 ? 139.630 63.415 139.267 1.00 96.60 25 VAL E N 1
ATOM 9897 C CA . VAL B 1 25 ? 140.089 62.495 138.238 1.00 96.21 25 VAL E CA 1
ATOM 9898 C C . VAL B 1 25 ? 140.635 61.249 138.921 1.00 99.37 25 VAL E C 1
ATOM 9899 O O . VAL B 1 25 ? 140.996 61.264 140.100 1.00 100.49 25 VAL E O 1
ATOM 9912 N N . LYS B 1 26 ? 140.687 60.159 138.163 1.00 100.99 26 LYS E N 1
ATOM 9913 C CA . LYS B 1 26 ? 141.220 58.907 138.678 1.00 100.03 26 LYS E CA 1
ATOM 9914 C C . LYS B 1 26 ? 142.741 58.973 138.716 1.00 102.37 26 LYS E C 1
ATOM 9915 O O . LYS B 1 26 ? 143.376 59.388 137.742 1.00 103.03 26 LYS E O 1
ATOM 9934 N N . LEU B 1 27 ? 143.324 58.559 139.844 1.00 100.19 27 LEU E N 1
ATOM 9935 C CA . LEU B 1 27 ? 144.774 58.616 139.999 1.00 99.31 27 LEU E CA 1
ATOM 9936 C C . LEU B 1 27 ? 145.480 57.950 138.828 1.00 101.87 27 LEU E C 1
ATOM 9937 O O . LEU B 1 27 ? 146.512 58.438 138.350 1.00 98.63 27 LEU E O 1
ATOM 9953 N N . VAL B 1 28 ? 144.934 56.832 138.350 1.00 104.96 28 VAL E N 1
ATOM 9954 C CA . VAL B 1 28 ? 145.569 56.102 137.257 1.00 107.15 28 VAL E CA 1
ATOM 9955 C C . VAL B 1 28 ? 145.687 56.992 136.028 1.00 105.37 28 VAL E C 1
ATOM 9956 O O . VAL B 1 28 ? 146.756 57.100 135.419 1.00 104.32 28 VAL E O 1
ATOM 9969 N N . PHE B 1 29 ? 144.588 57.647 135.648 1.00 104.05 29 PHE E N 1
ATOM 9970 C CA . PHE B 1 29 ? 144.609 58.497 134.463 1.00 105.00 29 PHE E CA 1
ATOM 9971 C C . PHE B 1 29 ? 145.557 59.676 134.645 1.00 103.15 29 PHE E C 1
ATOM 9972 O O . PHE B 1 29 ? 146.322 60.014 133.735 1.00 99.63 29 PHE E O 1
ATO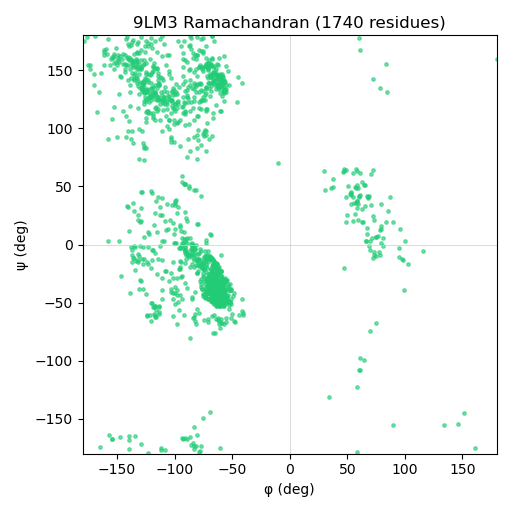M 9989 N N . LEU B 1 30 ? 145.522 60.311 135.818 1.00 100.48 30 LEU E N 1
ATOM 9990 C CA . LEU B 1 30 ? 146.393 61.453 136.072 1.00 98.30 30 LEU E CA 1
ATOM 9991 C C . LEU B 1 30 ? 147.858 61.066 135.923 1.00 97.51 30 LEU E C 1
ATOM 9992 O O . LEU B 1 30 ? 148.629 61.751 135.240 1.00 94.90 30 LEU E O 1
ATOM 10008 N N . THR B 1 31 ? 148.261 59.962 136.554 1.00 100.55 31 THR E N 1
ATOM 10009 C CA . THR B 1 31 ? 149.669 59.585 136.530 1.00 101.98 31 THR E CA 1
ATOM 10010 C C . THR B 1 31 ? 150.078 59.007 135.182 1.00 102.00 31 THR E C 1
ATOM 10011 O O . THR B 1 31 ? 151.250 59.099 134.803 1.00 99.38 31 THR E O 1
ATOM 10022 N N . ASN B 1 32 ? 149.140 58.404 134.448 1.00 101.16 32 ASN E N 1
ATOM 10023 C CA . ASN B 1 32 ? 149.456 57.945 133.102 1.00 103.14 32 ASN E CA 1
ATOM 10024 C C . ASN B 1 32 ? 149.657 59.121 132.157 1.00 102.17 32 ASN E C 1
ATOM 10025 O O . ASN B 1 32 ? 150.548 59.091 131.301 1.00 99.89 32 ASN E O 1
ATOM 10036 N N . VAL B 1 33 ? 148.834 60.161 132.289 1.00 101.98 33 VAL E N 1
ATOM 10037 C CA . VAL B 1 33 ? 148.979 61.334 131.434 1.00 97.49 33 VAL E CA 1
ATOM 10038 C C . VAL B 1 33 ? 150.261 62.082 131.775 1.00 94.50 33 VAL E C 1
ATOM 10039 O O . VAL B 1 33 ? 151.042 62.447 130.889 1.00 93.57 33 VAL E O 1
ATOM 10052 N N . LEU B 1 34 ? 150.503 62.315 133.066 1.00 94.05 34 LEU E N 1
ATOM 10053 C CA . LEU B 1 34 ? 151.608 63.183 133.455 1.00 95.42 34 LEU E CA 1
ATOM 10054 C C . LEU B 1 34 ? 152.957 62.503 133.260 1.00 95.66 34 LEU E C 1
ATOM 10055 O O . LEU B 1 34 ? 153.922 63.144 132.830 1.00 92.35 34 LEU E O 1
ATOM 10071 N N . TYR B 1 35 ? 153.046 61.209 133.559 1.00 100.27 35 TYR E N 1
ATOM 10072 C CA . TYR B 1 35 ? 154.326 60.517 133.638 1.00 96.91 35 TYR E CA 1
ATOM 10073 C C . TYR B 1 35 ? 154.521 59.466 132.556 1.00 97.01 35 TYR E C 1
ATOM 10074 O O . TYR B 1 35 ? 155.529 59.501 131.845 1.00 95.21 35 TYR E O 1
ATOM 10092 N N . ARG B 1 36 ? 153.590 58.520 132.407 1.00 99.40 36 ARG E N 1
ATOM 10093 C CA . ARG B 1 36 ? 153.763 57.481 131.396 1.00 102.44 36 ARG E CA 1
ATOM 10094 C C . ARG B 1 36 ? 153.937 58.095 130.013 1.00 102.78 36 ARG E C 1
ATOM 10095 O O . ARG B 1 36 ? 154.902 57.793 129.302 1.00 100.04 36 ARG E O 1
ATOM 10116 N N . ILE B 1 37 ? 153.013 58.963 129.620 1.00 102.04 37 ILE E N 1
ATOM 10117 C CA . ILE B 1 37 ? 153.151 59.753 128.405 1.00 100.94 37 ILE E CA 1
ATOM 10118 C C . ILE B 1 37 ? 153.812 61.065 128.797 1.00 100.36 37 ILE E C 1
ATOM 10119 O O . ILE B 1 37 ? 153.307 61.787 129.664 1.00 97.85 37 ILE E O 1
ATOM 10135 N N . GLY B 1 38 ? 154.944 61.370 128.175 1.00 98.70 38 GLY E N 1
ATOM 10136 C CA . GLY B 1 38 ? 155.668 62.573 128.524 1.00 96.63 38 GLY E CA 1
ATOM 10137 C C . GLY B 1 38 ? 154.804 63.810 128.411 1.00 98.63 38 GLY E C 1
ATOM 10138 O O . GLY B 1 38 ? 154.120 64.008 127.403 1.00 97.79 38 GLY E O 1
ATOM 10142 N N . SER B 1 39 ? 154.809 64.644 129.451 1.00 98.13 39 SER E N 1
ATOM 10143 C CA . SER B 1 39 ? 154.096 65.912 129.366 1.00 93.04 39 SER E CA 1
ATOM 10144 C C . SER B 1 39 ? 154.635 66.762 128.226 1.00 92.83 39 SER E C 1
ATOM 10145 O O . SER B 1 39 ? 153.878 67.505 127.593 1.00 92.95 39 SER E O 1
ATOM 10153 N N . ASP B 1 40 ? 155.935 66.658 127.943 1.00 93.23 40 ASP E N 1
ATOM 10154 C CA . ASP B 1 40 ? 156.528 67.404 126.842 1.00 94.16 40 ASP E CA 1
ATOM 10155 C C . ASP B 1 40 ? 156.091 66.872 125.484 1.00 94.36 40 ASP E C 1
ATOM 10156 O O . ASP B 1 40 ? 156.280 67.558 124.474 1.00 94.59 40 ASP E O 1
ATOM 10165 N N . ASN B 1 41 ? 155.522 65.672 125.434 1.00 96.34 41 ASN E N 1
ATOM 10166 C CA . ASN B 1 41 ? 155.079 65.066 124.185 1.00 96.66 41 ASN E CA 1
ATOM 10167 C C . ASN B 1 41 ? 153.613 65.341 123.872 1.00 93.48 41 ASN E C 1
ATOM 10168 O O . ASN B 1 41 ? 153.134 64.923 122.813 1.00 89.60 41 ASN E O 1
ATOM 10179 N N . GLN B 1 42 ? 152.894 66.029 124.755 1.00 94.66 42 GLN E N 1
ATOM 10180 C CA . GLN B 1 42 ? 151.473 66.309 124.580 1.00 90.36 42 GLN E CA 1
ATOM 10181 C C . GLN B 1 42 ? 151.226 67.791 124.314 1.00 91.53 42 GLN E C 1
ATOM 10182 O O . GLN B 1 42 ? 150.272 68.377 124.825 1.00 93.26 42 GLN E O 1
ATOM 10196 N N . TYR B 1 43 ? 152.087 68.415 123.514 1.00 91.16 43 TYR E N 1
ATOM 10197 C CA . TYR B 1 43 ? 151.978 69.836 123.209 1.00 86.31 43 TYR E CA 1
ATOM 10198 C C . TYR B 1 43 ? 152.095 70.042 121.708 1.00 86.18 43 TYR E C 1
ATOM 10199 O O . TYR B 1 43 ? 153.136 69.737 121.116 1.00 85.30 43 TYR E O 1
ATOM 10217 N N . THR B 1 44 ? 151.033 70.560 121.100 1.00 87.14 44 THR E N 1
ATOM 10218 C CA . THR B 1 44 ? 151.122 71.072 119.744 1.00 86.32 44 THR E CA 1
ATOM 10219 C C . THR B 1 44 ? 151.703 72.481 119.774 1.00 81.11 44 THR E C 1
ATOM 10220 O O . THR B 1 44 ? 151.681 73.164 120.799 1.00 82.44 44 THR E O 1
ATOM 10231 N N . GLN B 1 45 ? 152.239 72.913 118.637 1.00 77.49 45 GLN E N 1
ATOM 10232 C CA . GLN B 1 45 ? 152.959 74.179 118.563 1.00 74.94 45 GLN E CA 1
ATOM 10233 C C . GLN B 1 45 ? 152.580 74.889 117.274 1.00 77.30 45 GLN E C 1
ATOM 10234 O O . GLN B 1 45 ? 152.807 74.357 116.184 1.00 78.78 45 GLN E O 1
ATOM 10248 N N . PHE B 1 46 ? 152.008 76.087 117.398 1.00 80.78 46 PHE E N 1
ATOM 10249 C CA . PHE B 1 46 ? 151.587 76.852 116.233 1.00 78.15 46 PHE E CA 1
ATOM 10250 C C . PHE B 1 46 ? 151.978 78.311 116.412 1.00 77.63 46 PHE E C 1
ATOM 10251 O O . PHE B 1 46 ? 152.115 78.807 117.529 1.00 76.20 46 PHE E O 1
ATOM 10268 N N . THR B 1 47 ? 152.142 79.000 115.289 1.00 80.51 47 THR E N 1
ATOM 10269 C CA . THR B 1 47 ? 152.625 80.371 115.280 1.00 81.57 47 THR E CA 1
ATOM 10270 C C . THR B 1 47 ? 151.503 81.343 114.940 1.00 81.32 47 THR E C 1
ATOM 10271 O O . THR B 1 47 ? 150.515 80.984 114.295 1.00 78.40 47 THR E O 1
ATOM 10282 N N . ILE B 1 48 ? 151.671 82.579 115.397 1.00 81.57 48 ILE E N 1
ATOM 10283 C CA . ILE B 1 48 ? 150.807 83.696 115.041 1.00 79.89 48 ILE E CA 1
ATOM 10284 C C . ILE B 1 48 ? 151.687 84.756 114.393 1.00 83.70 48 ILE E C 1
ATOM 10285 O O . ILE B 1 48 ? 152.705 85.136 114.974 1.00 83.98 48 ILE E O 1
ATOM 10301 N N . PRO B 1 49 ? 151.353 85.248 113.202 1.00 87.92 49 PRO E N 1
ATOM 10302 C CA . PRO B 1 49 ? 152.224 86.230 112.551 1.00 88.71 49 PRO E CA 1
ATOM 10303 C C . PRO B 1 49 ? 152.265 87.545 113.312 1.00 93.81 49 PRO E C 1
ATOM 10304 O O . PRO B 1 49 ? 151.324 87.916 114.019 1.00 88.42 49 PRO E O 1
ATOM 10315 N N . LYS B 1 50 ? 153.383 88.247 113.161 1.00 97.75 50 LYS E N 1
ATOM 10316 C CA . LYS B 1 50 ? 153.585 89.558 113.757 1.00 99.45 50 LYS E CA 1
ATOM 10317 C C . LYS B 1 50 ? 153.764 90.595 112.657 1.00 100.97 50 LYS E C 1
ATOM 10318 O O . LYS B 1 50 ? 154.242 90.286 111.561 1.00 98.59 50 LYS E O 1
ATOM 10337 N N . LYS B 1 51 ? 153.379 91.836 112.963 1.00 101.53 51 LYS E N 1
ATOM 10338 C CA . LYS B 1 51 ? 153.507 92.912 111.985 1.00 107.40 51 LYS E CA 1
ATOM 10339 C C . LYS B 1 51 ? 154.948 93.061 111.516 1.00 106.67 51 LYS E C 1
ATOM 10340 O O . LYS B 1 51 ? 155.205 93.236 110.319 1.00 104.44 51 LYS E O 1
ATOM 10359 N N . GLY B 1 52 ? 155.902 92.989 112.441 1.00 102.47 52 GLY E N 1
ATOM 10360 C CA . GLY B 1 52 ? 157.301 93.094 112.081 1.00 101.37 52 GLY E CA 1
ATOM 10361 C C . GLY B 1 52 ? 157.818 91.832 111.426 1.00 106.27 52 GLY E C 1
ATOM 10362 O O . GLY B 1 52 ? 157.067 91.126 110.746 1.00 105.77 52 GLY E O 1
ATOM 10366 N N . LYS B 1 53 ? 159.100 91.536 111.621 1.00 109.39 53 LYS E N 1
ATOM 10367 C CA . LYS B 1 53 ? 159.713 90.339 111.063 1.00 107.25 53 LYS E CA 1
ATOM 10368 C C . LYS B 1 53 ? 159.649 89.146 112.007 1.00 105.23 53 LYS E C 1
ATOM 10369 O O . LYS B 1 53 ? 160.171 88.079 111.667 1.00 103.06 53 LYS E O 1
ATOM 10388 N N . GLY B 1 54 ? 159.024 89.294 113.174 1.00 106.49 54 GLY E N 1
ATOM 10389 C CA . GLY B 1 54 ? 158.958 88.233 114.156 1.00 101.23 54 GLY E CA 1
ATOM 10390 C C . GLY B 1 54 ? 157.708 87.384 114.018 1.00 99.04 54 GLY E C 1
ATOM 10391 O O . GLY B 1 54 ? 156.979 87.440 113.026 1.00 96.77 54 GLY E O 1
ATOM 10395 N N . VAL B 1 55 ? 157.468 86.574 115.048 1.00 95.57 55 VAL E N 1
ATOM 10396 C CA . VAL B 1 55 ? 156.313 85.685 115.086 1.00 92.38 55 VAL E CA 1
ATOM 10397 C C . VAL B 1 55 ? 156.135 85.217 116.521 1.00 88.51 55 VAL E C 1
ATOM 10398 O O . VAL B 1 55 ? 157.108 85.067 117.264 1.00 83.42 55 VAL E O 1
ATOM 10411 N N . ARG B 1 56 ? 154.883 84.985 116.914 1.00 84.82 56 ARG E N 1
ATOM 10412 C CA . ARG B 1 56 ? 154.538 84.615 118.283 1.00 78.61 56 ARG E CA 1
ATOM 10413 C C . ARG B 1 56 ? 154.215 83.125 118.317 1.00 78.27 56 ARG E C 1
ATOM 10414 O O . ARG B 1 56 ? 153.161 82.703 117.834 1.00 76.62 56 ARG E O 1
ATOM 10435 N N . THR B 1 57 ? 155.117 82.330 118.883 1.00 77.28 57 THR E N 1
ATOM 10436 C CA . THR B 1 57 ? 154.937 80.887 118.944 1.00 75.49 57 THR E CA 1
ATOM 10437 C C . THR B 1 57 ? 154.176 80.509 120.207 1.00 71.51 57 THR E C 1
ATOM 10438 O O . THR B 1 57 ? 154.465 81.013 121.295 1.00 72.18 57 THR E O 1
ATOM 10449 N N . ILE B 1 58 ? 153.201 79.615 120.057 1.00 69.83 58 ILE E N 1
ATOM 10450 C CA . ILE B 1 58 ? 152.330 79.192 121.142 1.00 69.03 58 ILE E CA 1
ATOM 10451 C C . ILE B 1 58 ? 152.365 77.674 121.215 1.00 74.12 58 ILE E C 1
ATOM 10452 O O . ILE B 1 58 ? 152.190 76.994 120.195 1.00 79.27 58 ILE E O 1
ATOM 10468 N N . SER B 1 59 ? 152.583 77.147 122.416 1.00 74.93 59 SER E N 1
ATOM 10469 C CA . SER B 1 59 ? 152.560 75.714 122.679 1.00 70.18 59 SER E CA 1
ATOM 10470 C C . SER B 1 59 ? 151.333 75.405 123.523 1.00 67.28 59 SER E C 1
ATOM 10471 O O . SER B 1 59 ? 151.182 75.949 124.621 1.00 73.96 59 SER E O 1
ATOM 10479 N N . ALA B 1 60 ? 150.465 74.533 123.014 1.00 67.97 60 ALA E N 1
ATOM 10480 C CA . ALA B 1 60 ? 149.190 74.253 123.650 1.00 71.92 60 ALA E CA 1
ATOM 10481 C C . ALA B 1 60 ? 149.022 72.760 123.906 1.00 79.79 60 ALA E C 1
ATOM 10482 O O . ALA B 1 60 ? 149.430 71.938 123.078 1.00 81.60 60 ALA E O 1
ATOM 10489 N N . PRO B 1 61 ? 148.407 72.379 125.026 1.00 74.59 61 PRO E N 1
ATOM 10490 C CA . PRO B 1 61 ? 148.227 70.951 125.318 1.00 79.23 61 PRO E CA 1
ATOM 10491 C C . PRO B 1 61 ? 147.304 70.288 124.310 1.00 81.56 61 PRO E C 1
ATOM 10492 O O . PRO B 1 61 ? 146.390 70.912 123.768 1.00 86.51 61 PRO E O 1
ATOM 10503 N N . THR B 1 62 ? 147.548 69.000 124.062 1.00 83.66 62 THR E N 1
ATOM 10504 C CA . THR B 1 62 ? 146.846 68.332 122.973 1.00 89.89 62 THR E CA 1
ATOM 10505 C C . THR B 1 62 ? 145.341 68.241 123.208 1.00 88.23 62 THR E C 1
ATOM 10506 O O . THR B 1 62 ? 144.580 69.000 122.600 1.00 92.17 62 THR E O 1
ATOM 10517 N N . ASP B 1 63 ? 144.890 67.332 124.076 1.00 80.19 63 ASP E N 1
ATOM 10518 C CA . ASP B 1 63 ? 143.481 67.334 124.462 1.00 84.94 63 ASP E CA 1
ATOM 10519 C C . ASP B 1 63 ? 143.232 66.905 125.905 1.00 84.95 63 ASP E C 1
ATOM 10520 O O . ASP B 1 63 ? 142.232 67.308 126.507 1.00 83.88 63 ASP E O 1
ATOM 10529 N N . ARG B 1 64 ? 144.124 66.091 126.469 1.00 87.74 64 ARG E N 1
ATOM 10530 C CA . ARG B 1 64 ? 143.914 65.491 127.784 1.00 86.06 64 ARG E CA 1
ATOM 10531 C C . ARG B 1 64 ? 144.697 66.210 128.872 1.00 81.07 64 ARG E C 1
ATOM 10532 O O . ARG B 1 64 ? 144.152 66.525 129.937 1.00 79.00 64 ARG E O 1
ATOM 10553 N N . LEU B 1 65 ? 145.978 66.474 128.617 1.00 79.49 65 LEU E N 1
ATOM 10554 C CA . LEU B 1 65 ? 146.712 67.399 129.464 1.00 75.98 65 LEU E CA 1
ATOM 10555 C C . LEU B 1 65 ? 145.981 68.729 129.541 1.00 75.04 65 LEU E C 1
ATOM 10556 O O . LEU B 1 65 ? 146.039 69.415 130.566 1.00 74.92 65 LEU E O 1
ATOM 10572 N N . LYS B 1 66 ? 145.262 69.090 128.476 1.00 77.76 66 LYS E N 1
ATOM 10573 C CA . LYS B 1 66 ? 144.413 70.275 128.508 1.00 78.65 66 LYS E CA 1
ATOM 10574 C C . LYS B 1 66 ? 143.343 70.159 129.586 1.00 74.06 66 LYS E C 1
ATOM 10575 O O . LYS B 1 66 ? 143.102 71.111 130.334 1.00 74.51 66 LYS E O 1
ATOM 10594 N N . ASP B 1 67 ? 142.691 68.999 129.685 1.00 72.79 67 ASP E N 1
ATOM 10595 C CA . ASP B 1 67 ? 141.683 68.800 130.723 1.00 73.84 67 ASP E CA 1
ATOM 10596 C C . ASP B 1 67 ? 142.305 68.838 132.116 1.00 76.47 67 ASP E C 1
ATOM 10597 O O . ASP B 1 67 ? 141.746 69.442 133.046 1.00 73.69 67 ASP E O 1
ATOM 10606 N N . ILE B 1 68 ? 143.460 68.191 132.281 1.00 78.93 68 ILE E N 1
ATOM 10607 C CA . ILE B 1 68 ? 144.128 68.197 133.581 1.00 76.01 68 ILE E CA 1
ATOM 10608 C C . ILE B 1 68 ? 144.447 69.626 133.994 1.00 71.65 68 ILE E C 1
ATOM 10609 O O . ILE B 1 68 ? 144.210 70.034 135.139 1.00 70.52 68 ILE E O 1
ATOM 10625 N N . GLN B 1 69 ? 144.981 70.411 133.061 1.00 68.14 69 GLN E N 1
ATOM 10626 C CA . GLN B 1 69 ? 145.348 71.783 133.377 1.00 63.91 69 GLN E CA 1
ATOM 10627 C C . GLN B 1 69 ? 144.125 72.662 133.580 1.00 62.66 69 GLN E C 1
ATOM 10628 O O . GLN B 1 69 ? 144.189 73.624 134.343 1.00 64.61 69 GLN E O 1
ATOM 10642 N N . ARG B 1 70 ? 143.009 72.360 132.918 1.00 61.10 70 ARG E N 1
ATOM 10643 C CA . ARG B 1 70 ? 141.779 73.091 133.200 1.00 62.54 70 ARG E CA 1
ATOM 10644 C C . ARG B 1 70 ? 141.325 72.853 134.633 1.00 69.19 70 ARG E C 1
ATOM 10645 O O . ARG B 1 70 ? 140.928 73.793 135.335 1.00 72.40 70 ARG E O 1
ATOM 10666 N N . ARG B 1 71 ? 141.374 71.600 135.086 1.00 74.40 71 ARG E N 1
ATOM 10667 C CA . ARG B 1 71 ? 141.026 71.323 136.476 1.00 67.69 71 ARG E CA 1
ATOM 10668 C C . ARG B 1 71 ? 141.984 72.026 137.430 1.00 65.59 71 ARG E C 1
ATOM 10669 O O . ARG B 1 71 ? 141.557 72.619 138.429 1.00 63.53 71 ARG E O 1
ATOM 10690 N N . ILE B 1 72 ? 143.284 71.979 137.132 1.00 64.10 72 ILE E N 1
ATOM 10691 C CA . ILE B 1 72 ? 144.265 72.657 137.977 1.00 65.30 72 ILE E CA 1
ATOM 10692 C C . ILE B 1 72 ? 143.998 74.156 138.002 1.00 67.81 72 ILE E C 1
ATOM 10693 O O . ILE B 1 72 ? 144.143 74.813 139.039 1.00 69.03 72 ILE E O 1
ATOM 10709 N N . CYS B 1 73 ? 143.623 74.723 136.855 1.00 69.43 73 CYS E N 1
ATOM 10710 C CA . CYS B 1 73 ? 143.358 76.152 136.765 1.00 65.78 73 CYS E CA 1
ATOM 10711 C C . CYS B 1 73 ? 142.157 76.542 137.608 1.00 63.57 73 CYS E C 1
ATOM 10712 O O . CYS B 1 73 ? 142.199 77.547 138.325 1.00 68.86 73 CYS E O 1
ATOM 10720 N N . ASP B 1 74 ? 141.074 75.770 137.531 1.00 57.52 74 ASP E N 1
ATOM 10721 C CA . ASP B 1 74 ? 139.915 76.072 138.366 1.00 63.78 74 ASP E CA 1
ATOM 10722 C C . ASP B 1 74 ? 140.267 75.950 139.844 1.00 69.98 74 ASP E C 1
ATOM 10723 O O . ASP B 1 74 ? 139.883 76.801 140.661 1.00 71.49 74 ASP E O 1
ATOM 10732 N N . LEU B 1 75 ? 141.016 74.904 140.200 1.00 72.22 75 LEU E N 1
ATOM 10733 C CA . LEU B 1 75 ? 141.452 74.736 141.582 1.00 68.65 75 LEU E CA 1
ATOM 10734 C C . LEU B 1 75 ? 142.230 75.953 142.062 1.00 65.86 75 LEU E C 1
ATOM 10735 O O . LEU B 1 75 ? 141.943 76.509 143.127 1.00 69.15 75 LEU E O 1
ATOM 10751 N N . LEU B 1 76 ? 143.222 76.384 141.281 1.00 62.80 76 LEU E N 1
ATOM 10752 C CA . LEU B 1 76 ? 144.087 77.470 141.725 1.00 62.62 76 LEU E CA 1
ATOM 10753 C C . LEU B 1 76 ? 143.368 78.812 141.700 1.00 62.14 76 LEU E C 1
ATOM 10754 O O . LEU B 1 76 ? 143.680 79.689 142.509 1.00 62.54 76 LEU E O 1
ATOM 10770 N N . SER B 1 77 ? 142.399 78.992 140.802 1.00 63.09 77 SER E N 1
ATOM 10771 C CA . SER B 1 77 ? 141.583 80.200 140.839 1.00 62.84 77 SER E CA 1
ATOM 10772 C C . SER B 1 77 ? 140.766 80.263 142.121 1.00 66.22 77 SER E C 1
ATOM 10773 O O . SER B 1 77 ? 140.691 81.314 142.772 1.00 70.17 77 SER E O 1
ATOM 10781 N N . ASP B 1 78 ? 140.145 79.145 142.506 1.00 69.14 78 ASP E N 1
ATOM 10782 C CA . ASP B 1 78 ? 139.412 79.126 143.768 1.00 72.08 78 ASP E CA 1
ATOM 10783 C C . ASP B 1 78 ? 140.352 79.353 144.946 1.00 70.46 78 ASP E C 1
ATOM 10784 O O . ASP B 1 78 ? 140.001 80.044 145.910 1.00 69.70 78 ASP E O 1
ATOM 10793 N N . CYS B 1 79 ? 141.556 78.782 144.882 1.00 68.72 79 CYS E N 1
ATOM 10794 C CA . CYS B 1 79 ? 142.530 78.985 145.949 1.00 66.89 79 CYS E CA 1
ATOM 10795 C C . CYS B 1 79 ? 142.918 80.452 146.071 1.00 69.59 79 CYS E C 1
ATOM 10796 O O . CYS B 1 79 ? 143.023 80.981 147.182 1.00 74.51 79 CYS E O 1
ATOM 10804 N N . ARG B 1 80 ? 143.148 81.121 144.940 1.00 69.02 80 ARG E N 1
ATOM 10805 C CA . ARG B 1 80 ? 143.493 82.538 144.975 1.00 63.44 80 ARG E CA 1
ATOM 10806 C C . ARG B 1 80 ? 142.341 83.370 145.520 1.00 61.57 80 ARG E C 1
ATOM 10807 O O . ARG B 1 80 ? 142.555 84.306 146.299 1.00 58.63 80 ARG E O 1
ATOM 10828 N N . ASP B 1 81 ? 141.110 83.048 145.118 1.00 63.74 81 ASP E N 1
ATOM 10829 C CA . ASP B 1 81 ? 139.960 83.766 145.657 1.00 66.60 81 ASP E CA 1
ATOM 10830 C C . ASP B 1 81 ? 139.874 83.596 147.168 1.00 70.65 81 ASP E C 1
ATOM 10831 O O . ASP B 1 81 ? 139.623 84.563 147.899 1.00 67.38 81 ASP E O 1
ATOM 10840 N N . GLU B 1 82 ? 140.089 82.374 147.656 1.00 78.42 82 GLU E N 1
ATOM 10841 C CA . GLU B 1 82 ? 140.050 82.140 149.096 1.00 75.80 82 GLU E CA 1
ATOM 10842 C C . GLU B 1 82 ? 141.167 82.894 149.805 1.00 68.37 82 GLU E C 1
ATOM 10843 O O . GLU B 1 82 ? 140.955 83.460 150.883 1.00 68.68 82 GLU E O 1
ATOM 10855 N N . ILE B 1 83 ? 142.366 82.906 149.221 1.00 62.63 83 ILE E N 1
ATOM 10856 C CA . ILE B 1 83 ? 143.483 83.614 149.841 1.00 61.95 83 ILE E CA 1
ATOM 10857 C C . ILE B 1 83 ? 143.185 85.104 149.919 1.00 65.51 83 ILE E C 1
ATOM 10858 O O . ILE B 1 83 ? 143.533 85.772 150.899 1.00 69.54 83 ILE E O 1
ATOM 10874 N N . PHE B 1 84 ? 142.548 85.653 148.883 1.00 70.60 84 PHE E N 1
ATOM 10875 C CA . PHE B 1 84 ? 142.098 87.038 148.954 1.00 68.21 84 PHE E CA 1
ATOM 10876 C C . PHE B 1 84 ? 141.095 87.224 150.083 1.00 65.88 84 PHE E C 1
ATOM 10877 O O . PHE B 1 84 ? 141.178 88.193 150.846 1.00 70.08 84 PHE E O 1
ATOM 10894 N N . ALA B 1 85 ? 140.141 86.301 150.208 1.00 68.32 85 ALA E N 1
ATOM 10895 C CA . ALA B 1 85 ? 139.078 86.460 151.197 1.00 71.98 85 ALA E CA 1
ATOM 10896 C C . ALA B 1 85 ? 139.628 86.435 152.620 1.00 71.94 85 ALA E C 1
ATOM 10897 O O . ALA B 1 85 ? 139.281 87.288 153.445 1.00 66.37 85 ALA E O 1
ATOM 10904 N N . ILE B 1 86 ? 140.487 85.460 152.929 1.00 76.13 86 ILE E N 1
ATOM 10905 C CA . ILE B 1 86 ? 140.955 85.307 154.305 1.00 72.30 86 ILE E CA 1
ATOM 10906 C C . ILE B 1 86 ? 141.860 86.467 154.700 1.00 68.00 86 ILE E C 1
ATOM 10907 O O . ILE B 1 86 ? 141.811 86.949 155.837 1.00 71.31 86 ILE E O 1
ATOM 10923 N N . ARG B 1 87 ? 142.699 86.935 153.775 1.00 67.96 87 ARG E N 1
ATOM 10924 C CA . ARG B 1 87 ? 143.627 88.018 154.079 1.00 71.32 87 ARG E CA 1
ATOM 10925 C C . ARG B 1 87 ? 142.937 89.365 154.244 1.00 73.15 87 ARG E C 1
ATOM 10926 O O . ARG B 1 87 ? 143.605 90.340 154.602 1.00 66.85 87 ARG E O 1
ATOM 10947 N N . LYS B 1 88 ? 141.630 89.447 153.991 1.00 73.99 88 LYS E N 1
ATOM 10948 C CA . LYS B 1 88 ? 140.887 90.699 154.119 1.00 73.73 88 LYS E CA 1
ATOM 10949 C C . LYS B 1 88 ? 141.468 91.778 153.209 1.00 76.54 88 LYS E C 1
ATOM 10950 O O . LYS B 1 88 ? 141.531 92.955 153.570 1.00 72.30 88 LYS E O 1
ATOM 10969 N N . ILE B 1 89 ? 141.900 91.371 152.017 1.00 75.42 89 ILE E N 1
ATOM 10970 C CA . ILE B 1 89 ? 142.423 92.298 151.021 1.00 69.92 89 ILE E CA 1
ATOM 10971 C C . ILE B 1 89 ? 141.618 92.144 149.740 1.00 71.51 89 ILE E C 1
ATOM 10972 O O . ILE B 1 89 ? 140.683 91.339 149.673 1.00 67.80 89 ILE E O 1
ATOM 10988 N N . SER B 1 90 ? 141.974 92.919 148.718 1.00 72.04 90 SER E N 1
ATOM 10989 C CA . SER B 1 90 ? 141.315 92.847 147.424 1.00 63.03 90 SER E CA 1
ATOM 10990 C C . SER B 1 90 ? 142.352 93.090 146.341 1.00 53.48 90 SER E C 1
ATOM 10991 O O . SER B 1 90 ? 143.453 93.576 146.606 1.00 51.68 90 SER E O 1
ATOM 10999 N N . ASN B 1 91 ? 141.992 92.733 145.113 1.00 48.42 91 ASN E N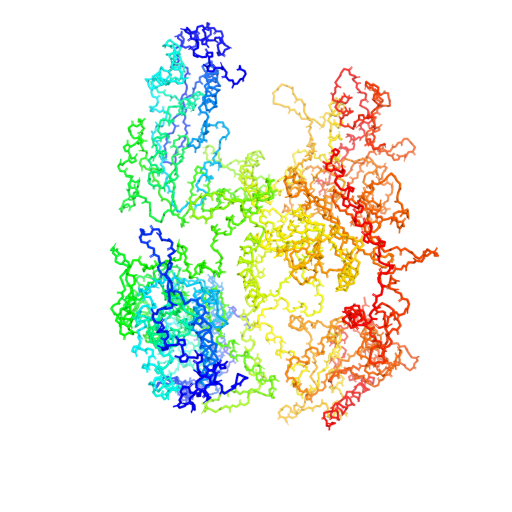 1
ATOM 11000 C CA . ASN B 1 91 ? 142.898 92.884 143.982 1.00 45.17 91 ASN E CA 1
ATOM 11001 C C . ASN B 1 91 ? 142.788 94.295 143.422 1.00 44.43 91 ASN E C 1
ATOM 11002 O O . ASN B 1 91 ? 141.700 94.734 143.036 1.00 47.62 91 ASN E O 1
ATOM 11013 N N . ASN B 1 92 ? 143.914 95.004 143.380 1.00 40.26 92 ASN E N 1
ATOM 11014 C CA . ASN B 1 92 ? 143.951 96.364 142.872 1.00 37.23 92 ASN E CA 1
ATOM 11015 C C . ASN B 1 92 ? 145.092 96.624 141.905 1.00 34.81 92 ASN E C 1
ATOM 11016 O O . ASN B 1 92 ? 145.065 97.651 141.221 1.00 34.88 92 ASN E O 1
ATOM 11027 N N . TYR B 1 93 ? 146.083 95.741 141.821 1.00 32.10 93 TYR E N 1
ATOM 11028 C CA . TYR B 1 93 ? 147.252 95.959 140.986 1.00 27.20 93 TYR E CA 1
ATOM 11029 C C . TYR B 1 93 ? 147.340 94.995 139.816 1.00 26.27 93 TYR E C 1
ATOM 11030 O O . TYR B 1 93 ? 148.286 95.087 139.031 1.00 28.74 93 TYR E O 1
ATOM 11048 N N . SER B 1 94 ? 146.396 94.069 139.680 1.00 27.87 94 SER E N 1
ATOM 11049 C CA . SER B 1 94 ? 146.433 93.091 138.602 1.00 29.44 94 SER E CA 1
ATOM 11050 C C . SER B 1 94 ? 145.034 92.906 138.040 1.00 31.42 94 SER E C 1
ATOM 11051 O O . SER B 1 94 ? 144.076 92.716 138.794 1.00 23.90 94 SER E O 1
ATOM 11059 N N . PHE B 1 95 ? 144.925 92.974 136.720 1.00 27.50 95 PHE E N 1
ATOM 11060 C CA . PHE B 1 95 ? 143.667 92.785 136.014 1.00 22.85 95 PHE E CA 1
ATOM 11061 C C . PHE B 1 95 ? 143.752 91.693 134.965 1.00 23.05 95 PHE E C 1
ATOM 11062 O O . PHE B 1 95 ? 142.801 90.928 134.803 1.00 28.33 95 PHE E O 1
ATOM 11079 N N . GLY B 1 96 ? 144.844 91.649 134.209 1.00 25.54 96 GLY E N 1
ATOM 11080 C CA . GLY B 1 96 ? 145.395 90.422 133.666 1.00 22.53 96 GLY E CA 1
ATOM 11081 C C . GLY B 1 96 ? 144.394 89.354 133.289 1.00 27.42 96 GLY E C 1
ATOM 11082 O O . GLY B 1 96 ? 143.407 89.614 132.598 1.00 34.81 96 GLY E O 1
ATOM 11086 N N . PHE B 1 97 ? 144.654 88.133 133.753 1.00 33.61 97 PHE E N 1
ATOM 11087 C CA . PHE B 1 97 ? 143.755 87.001 133.580 1.00 31.54 97 PHE E CA 1
ATOM 11088 C C . PHE B 1 97 ? 142.901 86.765 134.818 1.00 34.63 97 PHE E C 1
ATOM 11089 O O . PHE B 1 97 ? 142.470 85.638 135.075 1.00 40.65 97 PHE E O 1
ATOM 11106 N N . GLU B 1 98 ? 142.645 87.817 135.586 1.00 29.14 98 GLU E N 1
ATOM 11107 C CA . GLU B 1 98 ? 141.996 87.704 136.881 1.00 32.36 98 GLU E CA 1
ATOM 11108 C C . GLU B 1 98 ? 140.483 87.728 136.732 1.00 34.70 98 GLU E C 1
ATOM 11109 O O . GLU B 1 98 ? 139.938 88.469 135.912 1.00 40.94 98 GLU E O 1
ATOM 11121 N N . ARG B 1 99 ? 139.807 86.913 137.535 1.00 35.94 99 ARG E N 1
ATOM 11122 C CA . ARG B 1 99 ? 138.353 86.905 137.535 1.00 36.39 99 ARG E CA 1
ATOM 11123 C C . ARG B 1 99 ? 137.819 88.227 138.067 1.00 39.09 99 ARG E C 1
ATOM 11124 O O . ARG B 1 99 ? 138.337 88.779 139.039 1.00 48.23 99 ARG E O 1
ATOM 11145 N N . GLY B 1 100 ? 136.771 88.733 137.423 1.00 41.75 100 GLY E N 1
ATOM 11146 C CA . GLY B 1 100 ? 136.188 89.998 137.813 1.00 39.96 100 GLY E CA 1
ATOM 11147 C C . GLY B 1 100 ? 136.967 91.216 137.376 1.00 38.18 100 GLY E C 1
ATOM 11148 O O . GLY B 1 100 ? 136.616 92.330 137.776 1.00 38.39 100 GLY E O 1
ATOM 11152 N N . LYS B 1 101 ? 138.011 91.043 136.571 1.00 32.43 101 LYS E N 1
ATOM 11153 C CA . LYS B 1 101 ? 138.843 92.140 136.108 1.00 32.43 101 LYS E CA 1
ATOM 11154 C C . LYS B 1 101 ? 138.893 92.139 134.587 1.00 33.00 101 LYS E C 1
ATOM 11155 O O . LYS B 1 101 ? 138.862 91.085 133.950 1.00 39.43 101 LYS E O 1
ATOM 11174 N N . SER B 1 102 ? 138.979 93.335 134.011 1.00 23.04 102 SER E N 1
ATOM 11175 C CA . SER B 1 102 ? 138.912 93.507 132.571 1.00 16.71 102 SER E CA 1
ATOM 11176 C C . SER B 1 102 ? 139.877 94.606 132.159 1.00 16.21 102 SER E C 1
ATOM 11177 O O . SER B 1 102 ? 140.532 95.230 132.995 1.00 22.26 102 SER E O 1
ATOM 11185 N N . ILE B 1 103 ? 139.971 94.831 130.848 1.00 15.94 103 ILE E N 1
ATOM 11186 C CA . ILE B 1 103 ? 140.774 95.938 130.348 1.00 11.81 103 ILE E CA 1
ATOM 11187 C C . ILE B 1 103 ? 140.127 97.263 130.710 1.00 9.62 103 ILE E C 1
ATOM 11188 O O . ILE B 1 103 ? 140.814 98.282 130.841 1.00 10.99 103 ILE E O 1
ATOM 11204 N N . ILE B 1 104 ? 138.804 97.278 130.880 1.00 10.07 104 ILE E N 1
ATOM 11205 C CA . ILE B 1 104 ? 138.112 98.518 131.212 1.00 11.77 104 ILE E CA 1
ATOM 11206 C C . ILE B 1 104 ? 138.536 99.016 132.584 1.00 14.16 104 ILE E C 1
ATOM 11207 O O . ILE B 1 104 ? 138.812 100.204 132.767 1.00 16.82 104 ILE E O 1
ATOM 11223 N N . LEU B 1 105 ? 138.600 98.122 133.570 1.00 16.44 105 LEU E N 1
ATOM 11224 C CA . LEU B 1 105 ? 139.016 98.529 134.908 1.00 12.31 105 LEU E CA 1
ATOM 11225 C C . LEU B 1 105 ? 140.495 98.891 134.942 1.00 10.79 105 LEU E C 1
ATOM 11226 O O . LEU B 1 105 ? 140.898 99.840 135.629 1.00 18.98 105 LEU E O 1
ATOM 11242 N N . ASN B 1 106 ? 141.315 98.155 134.196 1.00 10.38 106 ASN E N 1
ATOM 11243 C CA . ASN B 1 106 ? 142.731 98.487 134.104 1.00 8.31 106 ASN E CA 1
ATOM 11244 C C . ASN B 1 106 ? 142.929 99.892 133.551 1.00 10.41 106 ASN E C 1
ATOM 11245 O O . ASN B 1 106 ? 143.739 100.663 134.073 1.00 14.40 106 ASN E O 1
ATOM 11256 N N . ALA B 1 107 ? 142.195 100.244 132.494 1.00 12.13 107 ALA E N 1
ATOM 11257 C CA . ALA B 1 107 ? 142.310 101.581 131.927 1.00 9.63 107 ALA E CA 1
ATOM 11258 C C . ALA B 1 107 ? 141.706 102.626 132.851 1.00 9.42 107 ALA E C 1
ATOM 11259 O O . ALA B 1 107 ? 142.203 103.753 132.929 1.00 14.53 107 ALA E O 1
ATOM 11266 N N . TYR B 1 108 ? 140.626 102.274 133.549 1.00 12.11 108 TYR E N 1
ATOM 11267 C CA . TYR B 1 108 ? 139.971 103.211 134.450 1.00 11.64 108 TYR E CA 1
ATOM 11268 C C . TYR B 1 108 ? 140.869 103.580 135.615 1.00 11.15 108 TYR E C 1
ATOM 11269 O O . TYR B 1 108 ? 140.751 104.678 136.165 1.00 16.09 108 TYR E O 1
ATOM 11287 N N . LYS B 1 109 ? 141.766 102.680 136.006 1.00 11.87 109 LYS E N 1
ATOM 11288 C CA . LYS B 1 109 ? 142.708 103.016 137.064 1.00 9.80 109 LYS E CA 1
ATOM 11289 C C . LYS B 1 109 ? 143.605 104.195 136.698 1.00 10.57 109 LYS E C 1
ATOM 11290 O O . LYS B 1 109 ? 144.126 104.860 137.597 1.00 15.54 109 LYS E O 1
ATOM 11309 N N . HIS B 1 110 ? 143.793 104.474 135.407 1.00 13.61 110 HIS E N 1
ATOM 11310 C CA . HIS B 1 110 ? 144.752 105.466 134.932 1.00 11.18 110 HIS E CA 1
ATOM 11311 C C . HIS B 1 110 ? 144.071 106.622 134.208 1.00 9.35 110 HIS E C 1
ATOM 11312 O O . HIS B 1 110 ? 144.685 107.270 133.364 1.00 9.98 110 HIS E O 1
ATOM 11326 N N . ARG B 1 111 ? 142.817 106.910 134.540 1.00 8.24 111 ARG E N 1
ATOM 11327 C CA . ARG B 1 111 ? 141.960 107.647 133.621 1.00 8.97 111 ARG E CA 1
ATOM 11328 C C . ARG B 1 111 ? 142.491 109.024 133.233 1.00 10.73 111 ARG E C 1
ATOM 11329 O O . ARG B 1 111 ? 142.886 109.229 132.088 1.00 14.87 111 ARG E O 1
ATOM 11350 N N . GLY B 1 112 ? 142.556 109.971 134.153 1.00 13.54 112 GLY E N 1
ATOM 11351 C CA . GLY B 1 112 ? 142.843 111.327 133.723 1.00 11.27 112 GLY E CA 1
ATOM 11352 C C . GLY B 1 112 ? 144.300 111.729 133.792 1.00 12.48 112 GLY E C 1
ATOM 11353 O O . GLY B 1 112 ? 144.617 112.918 133.750 1.00 20.09 112 GLY E O 1
ATOM 11357 N N . LYS B 1 113 ? 145.198 110.759 133.886 1.00 8.78 113 LYS E N 1
ATOM 11358 C CA . LYS B 1 113 ? 146.553 111.047 134.326 1.00 8.57 113 LYS E CA 1
ATOM 11359 C C . LYS B 1 113 ? 147.339 111.813 133.272 1.00 10.89 113 LYS E C 1
ATOM 11360 O O . LYS B 1 113 ? 147.123 111.668 132.069 1.00 13.45 113 LYS E O 1
ATOM 11379 N N . GLN B 1 114 ? 148.276 112.630 133.750 1.00 9.97 114 GLN E N 1
ATOM 11380 C CA . GLN B 1 114 ? 149.006 113.533 132.872 1.00 8.02 114 GLN E CA 1
ATOM 11381 C C . GLN B 1 114 ? 149.969 112.774 131.967 1.00 9.12 114 GLN E C 1
ATOM 11382 O O . GLN B 1 114 ? 150.023 113.023 130.759 1.00 13.77 114 GLN E O 1
ATOM 11396 N N . ILE B 1 115 ? 150.742 111.850 132.529 1.00 10.39 115 ILE E N 1
ATOM 11397 C CA . ILE B 1 115 ? 151.714 111.071 131.774 1.00 9.23 115 ILE E CA 1
ATOM 11398 C C . ILE B 1 115 ? 151.461 109.597 132.038 1.00 9.91 115 ILE E C 1
ATOM 11399 O O . ILE B 1 115 ? 151.179 109.200 133.174 1.00 10.41 115 ILE E O 1
ATOM 11415 N N . ILE B 1 116 ? 151.557 108.790 130.987 1.00 11.45 116 ILE E N 1
ATOM 11416 C CA . ILE B 1 116 ? 151.393 107.344 131.079 1.00 9.13 116 ILE E CA 1
ATOM 11417 C C . ILE B 1 116 ? 152.673 106.693 130.580 1.00 10.39 116 ILE E C 1
ATOM 11418 O O . ILE B 1 116 ? 153.139 107.000 129.480 1.00 13.44 116 ILE E O 1
ATOM 11434 N N . LEU B 1 117 ? 153.231 105.788 131.375 1.00 10.69 117 LEU E N 1
ATOM 11435 C CA . LEU B 1 117 ? 154.369 104.976 130.975 1.00 11.06 117 LEU E CA 1
ATOM 11436 C C . LEU B 1 117 ? 153.893 103.548 130.775 1.00 10.96 117 LEU E C 1
ATOM 11437 O O . LEU B 1 117 ? 153.261 102.971 131.664 1.00 14.16 117 LEU E O 1
ATOM 11453 N N . ASN B 1 118 ? 154.188 102.991 129.610 1.00 17.19 118 ASN E N 1
ATOM 11454 C CA . ASN B 1 118 ? 153.824 101.629 129.264 1.00 15.15 118 ASN E CA 1
ATOM 11455 C C . ASN B 1 118 ? 155.088 100.803 129.103 1.00 15.42 118 ASN E C 1
ATOM 11456 O O . ASN B 1 118 ? 155.998 101.189 128.362 1.00 19.27 118 ASN E O 1
ATOM 11467 N N . ILE B 1 119 ? 155.138 99.681 129.808 1.00 19.36 119 ILE E N 1
ATOM 11468 C CA . ILE B 1 119 ? 156.220 98.714 129.728 1.00 19.73 119 ILE E CA 1
ATOM 11469 C C . ILE B 1 119 ? 155.613 97.371 129.356 1.00 17.15 119 ILE E C 1
ATOM 11470 O O . ILE B 1 119 ? 154.477 97.063 129.724 1.00 20.08 119 ILE E O 1
ATOM 11486 N N . ASP B 1 120 ? 156.369 96.579 128.607 1.00 23.25 120 ASP E N 1
ATOM 11487 C CA . ASP B 1 120 ? 155.983 95.214 128.285 1.00 28.12 120 ASP E CA 1
ATOM 11488 C C . ASP B 1 120 ? 157.106 94.284 128.707 1.00 29.39 120 ASP E C 1
ATOM 11489 O O . ASP B 1 120 ? 158.272 94.540 128.400 1.00 34.08 120 ASP E O 1
ATOM 11498 N N . LEU B 1 121 ? 156.760 93.218 129.422 1.00 31.45 121 LEU E N 1
ATOM 11499 C CA . LEU B 1 121 ? 157.750 92.242 129.848 1.00 33.56 121 LEU E CA 1
ATOM 11500 C C . LEU B 1 121 ? 158.049 91.279 128.707 1.00 36.14 121 LEU E C 1
ATOM 11501 O O . LEU B 1 121 ? 157.137 90.815 128.017 1.00 36.18 121 LEU E O 1
ATOM 11517 N N . LYS B 1 122 ? 159.329 90.987 128.510 1.00 40.88 122 LYS E N 1
ATOM 11518 C CA . LYS B 1 122 ? 159.760 90.135 127.414 1.00 46.56 122 LYS E CA 1
ATOM 11519 C C . LYS B 1 122 ? 159.663 88.670 127.812 1.00 54.42 122 LYS E C 1
ATOM 11520 O O . LYS B 1 122 ? 160.077 88.281 128.908 1.00 56.67 122 LYS E O 1
ATOM 11539 N N . ASP B 1 123 ? 159.115 87.857 126.912 1.00 57.58 123 ASP E N 1
ATOM 11540 C CA . ASP B 1 123 ? 158.941 86.426 127.142 1.00 54.38 123 ASP E CA 1
ATOM 11541 C C . ASP B 1 123 ? 158.332 86.179 128.521 1.00 54.56 123 ASP E C 1
ATOM 11542 O O . ASP B 1 123 ? 158.948 85.600 129.418 1.00 55.26 123 ASP E O 1
ATOM 11551 N N . PHE B 1 124 ? 157.094 86.649 128.678 1.00 47.75 124 PHE E N 1
ATOM 11552 C CA . PHE B 1 124 ? 156.433 86.607 129.977 1.00 42.61 124 PHE E CA 1
ATOM 11553 C C . PHE B 1 124 ? 156.404 85.190 130.536 1.00 52.32 124 PHE E C 1
ATOM 11554 O O . PHE B 1 124 ? 156.991 84.908 131.587 1.00 56.82 124 PHE E O 1
ATOM 11571 N N . PHE B 1 125 ? 155.723 84.278 129.841 1.00 53.25 125 PHE E N 1
ATOM 11572 C CA . PHE B 1 125 ? 155.560 82.926 130.362 1.00 47.48 125 PHE E CA 1
ATOM 11573 C C . PHE B 1 125 ? 156.867 82.149 130.331 1.00 51.01 125 PHE E C 1
ATOM 11574 O O . PHE B 1 125 ? 157.071 81.251 131.153 1.00 57.42 125 PHE E O 1
ATOM 11591 N N . GLU B 1 126 ? 157.765 82.480 129.403 1.00 56.13 126 GLU E N 1
ATOM 11592 C CA . GLU B 1 126 ? 159.041 81.782 129.316 1.00 59.07 126 GLU E CA 1
ATOM 11593 C C . GLU B 1 126 ? 159.910 82.011 130.545 1.00 58.81 126 GLU E C 1
ATOM 11594 O O . GLU B 1 126 ? 160.888 81.283 130.742 1.00 66.26 126 GLU E O 1
ATOM 11606 N N . SER B 1 127 ? 159.588 83.006 131.368 1.00 55.81 127 SER E N 1
ATOM 11607 C CA . SER B 1 127 ? 160.380 83.306 132.551 1.00 58.42 127 SER E CA 1
ATOM 11608 C C . SER B 1 127 ? 159.923 82.543 133.788 1.00 60.98 127 SER E C 1
ATOM 11609 O O . SER B 1 127 ? 160.605 82.602 134.815 1.00 62.06 127 SER E O 1
ATOM 11617 N N . PHE B 1 128 ? 158.805 81.827 133.717 1.00 60.05 128 PHE E N 1
ATOM 11618 C CA . PHE B 1 128 ? 158.331 80.990 134.820 1.00 60.41 128 PHE E CA 1
ATOM 11619 C C . PHE B 1 128 ? 158.820 79.569 134.567 1.00 67.09 128 PHE E C 1
ATOM 11620 O O . PHE B 1 128 ? 158.107 78.740 134.002 1.00 69.43 128 PHE E O 1
ATOM 11637 N N . ASN B 1 129 ? 160.048 79.283 134.987 1.00 72.54 129 ASN E N 1
ATOM 11638 C CA . ASN B 1 129 ? 160.579 77.942 134.814 1.00 76.89 129 ASN E CA 1
ATOM 11639 C C . ASN B 1 129 ? 160.025 77.008 135.890 1.00 77.86 129 ASN E C 1
ATOM 11640 O O . ASN B 1 129 ? 159.430 77.436 136.883 1.00 72.09 129 ASN E O 1
ATOM 11651 N N . PHE B 1 130 ? 160.227 75.707 135.671 1.00 80.20 130 PHE E N 1
ATOM 11652 C CA . PHE B 1 130 ? 159.634 74.699 136.545 1.00 78.74 130 PHE E CA 1
ATOM 11653 C C . PHE B 1 130 ? 160.061 74.900 137.992 1.00 81.92 130 PHE E C 1
ATOM 11654 O O . PHE B 1 130 ? 159.234 74.822 138.912 1.00 78.98 130 PHE E O 1
ATOM 11671 N N . GLY B 1 131 ? 161.349 75.161 138.213 1.00 84.59 131 GLY E N 1
ATOM 11672 C CA . GLY B 1 131 ? 161.823 75.377 139.566 1.00 86.59 131 GLY E CA 1
ATOM 11673 C C . GLY B 1 131 ? 161.101 76.515 140.257 1.00 80.54 131 GLY E C 1
ATOM 11674 O O . GLY B 1 131 ? 160.785 76.428 141.442 1.00 80.51 131 GLY E O 1
ATOM 11678 N N . ARG B 1 132 ? 160.823 77.594 139.525 1.00 81.55 132 ARG E N 1
ATOM 11679 C CA . ARG B 1 132 ? 160.150 78.744 140.119 1.00 75.42 132 ARG E CA 1
ATOM 11680 C C . ARG B 1 132 ? 158.733 78.394 140.558 1.00 67.42 132 ARG E C 1
ATOM 11681 O O . ARG B 1 132 ? 158.310 78.760 141.661 1.00 66.24 132 ARG E O 1
ATOM 11702 N N . VAL B 1 133 ? 157.988 77.680 139.713 1.00 69.28 133 VAL E N 1
ATOM 11703 C CA . VAL B 1 133 ? 156.617 77.310 140.057 1.00 67.87 133 VAL E CA 1
ATOM 11704 C C . VAL B 1 133 ? 156.610 76.374 141.259 1.00 71.22 133 VAL E C 1
ATOM 11705 O O . VAL B 1 133 ? 155.835 76.555 142.209 1.00 70.58 133 VAL E O 1
ATOM 11718 N N . ARG B 1 134 ? 157.478 75.359 141.238 1.00 75.88 134 ARG E N 1
ATOM 11719 C CA . ARG B 1 134 ? 157.547 74.438 142.368 1.00 77.46 134 ARG E CA 1
ATOM 11720 C C . ARG B 1 134 ? 157.945 75.164 143.645 1.00 75.44 134 ARG E C 1
ATOM 11721 O O . ARG B 1 134 ? 157.353 74.938 144.707 1.00 74.20 134 ARG E O 1
ATOM 11742 N N . GLY B 1 135 ? 158.946 76.041 143.562 1.00 73.88 135 GLY E N 1
ATOM 11743 C CA . GLY B 1 135 ? 159.390 76.758 144.740 1.00 73.56 135 GLY E CA 1
ATOM 11744 C C . GLY B 1 135 ? 158.314 77.655 145.312 1.00 71.09 135 GLY E C 1
ATOM 11745 O O . GLY B 1 135 ? 158.169 77.761 146.531 1.00 73.55 135 GLY E O 1
ATOM 11749 N N . TYR B 1 136 ? 157.553 78.324 144.447 1.00 71.87 136 TYR E N 1
ATOM 11750 C CA . TYR B 1 136 ? 156.446 79.131 144.944 1.00 69.41 136 TYR E CA 1
ATOM 11751 C C . TYR B 1 136 ? 155.412 78.254 145.632 1.00 66.26 136 TYR E C 1
ATOM 11752 O O . TYR B 1 136 ? 154.949 78.569 146.733 1.00 64.36 136 TYR E O 1
ATOM 11770 N N . PHE B 1 137 ? 155.040 77.140 145.001 1.00 71.95 137 PHE E N 1
ATOM 11771 C CA . PHE B 1 137 ? 154.015 76.287 145.593 1.00 70.91 137 PHE E CA 1
ATOM 11772 C C . PHE B 1 137 ? 154.469 75.712 146.927 1.00 75.82 137 PHE E C 1
ATOM 11773 O O . PHE B 1 137 ? 153.643 75.472 147.814 1.00 76.35 137 PHE E O 1
ATOM 11790 N N . LEU B 1 138 ? 155.773 75.492 147.090 1.00 77.59 138 LEU E N 1
ATOM 11791 C CA . LEU B 1 138 ? 156.290 74.909 148.323 1.00 75.29 138 LEU E CA 1
ATOM 11792 C C . LEU B 1 138 ? 156.458 75.958 149.417 1.00 74.85 138 LEU E C 1
ATOM 11793 O O . LEU B 1 138 ? 155.852 75.858 150.489 1.00 76.87 138 LEU E O 1
ATOM 11809 N N . SER B 1 139 ? 157.280 76.972 149.160 1.00 71.52 139 SER E N 1
ATOM 11810 C CA . SER B 1 139 ? 157.755 77.886 150.187 1.00 69.79 139 SER E CA 1
ATOM 11811 C C . SER B 1 139 ? 156.853 79.094 150.388 1.00 65.73 139 SER E C 1
ATOM 11812 O O . SER B 1 139 ? 157.203 79.985 151.168 1.00 69.80 139 SER E O 1
ATOM 11820 N N . ASN B 1 140 ? 155.712 79.155 149.712 1.00 70.29 140 ASN E N 1
ATOM 11821 C CA . ASN B 1 140 ? 154.791 80.270 149.871 1.00 69.50 140 ASN E CA 1
ATOM 11822 C C . ASN B 1 140 ? 153.762 79.942 150.940 1.00 69.71 140 ASN E C 1
ATOM 11823 O O . ASN B 1 140 ? 153.095 78.906 150.870 1.00 69.00 140 ASN E O 1
ATOM 11834 N N . GLN B 1 141 ? 153.630 80.830 151.920 1.00 72.77 141 GLN E N 1
ATOM 11835 C CA . GLN B 1 141 ? 152.562 80.695 152.893 1.00 72.86 141 GLN E CA 1
ATOM 11836 C C . GLN B 1 141 ? 151.215 80.657 152.180 1.00 75.02 141 GLN E C 1
ATOM 11837 O O . GLN B 1 141 ? 151.090 81.024 151.011 1.00 76.25 141 GLN E O 1
ATOM 11851 N N . ASP B 1 142 ? 150.206 80.169 152.896 1.00 77.41 142 ASP E N 1
ATOM 11852 C CA . ASP B 1 142 ? 148.839 80.054 152.398 1.00 78.61 142 ASP E CA 1
ATOM 11853 C C . ASP B 1 142 ? 148.697 78.924 151.385 1.00 79.39 142 ASP E C 1
ATOM 11854 O O . ASP B 1 142 ? 147.575 78.581 151.000 1.00 80.38 142 ASP E O 1
ATOM 11863 N N . PHE B 1 143 ? 149.810 78.335 150.945 1.00 79.94 143 PHE E N 1
ATOM 11864 C CA . PHE B 1 143 ? 149.771 77.060 150.237 1.00 80.81 143 PHE E CA 1
ATOM 11865 C C . PHE B 1 143 ? 150.526 75.980 150.999 1.00 85.00 143 PHE E C 1
ATOM 11866 O O . PHE B 1 143 ? 149.920 74.984 151.406 1.00 86.44 143 PHE E O 1
ATOM 11883 N N . LEU B 1 144 ? 151.818 76.176 151.242 1.00 80.87 144 LEU E N 1
ATOM 11884 C CA . LEU B 1 144 ? 152.665 75.227 151.963 1.00 77.67 144 LEU E CA 1
ATOM 11885 C C . LEU B 1 144 ? 152.293 73.787 151.609 1.00 85.44 144 LEU E C 1
ATOM 11886 O O . LEU B 1 144 ? 151.962 72.964 152.462 1.00 85.00 144 LEU E O 1
ATOM 11902 N N . LEU B 1 145 ? 152.348 73.498 150.312 1.00 84.64 145 LEU E N 1
ATOM 11903 C CA . LEU B 1 145 ? 151.937 72.194 149.816 1.00 86.64 145 LEU E CA 1
ATOM 11904 C C . LEU B 1 145 ? 152.984 71.133 150.131 1.00 87.38 145 LEU E C 1
ATOM 11905 O O . LEU B 1 145 ? 154.177 71.420 150.263 1.00 84.07 145 LEU E O 1
ATOM 11921 N N . ASN B 1 146 ? 152.520 69.894 150.250 1.00 87.63 146 ASN E N 1
ATOM 11922 C CA . ASN B 1 146 ? 153.431 68.772 150.395 1.00 84.28 146 ASN E CA 1
ATOM 11923 C C . ASN B 1 146 ? 154.287 68.660 149.135 1.00 82.22 146 ASN E C 1
ATOM 11924 O O . ASN B 1 146 ? 153.769 68.814 148.025 1.00 84.19 146 ASN E O 1
ATOM 11935 N N . PRO B 1 147 ? 155.591 68.395 149.259 1.00 79.84 147 PRO E N 1
ATOM 11936 C CA . PRO B 1 147 ? 156.438 68.382 148.056 1.00 81.91 147 PRO E CA 1
ATOM 11937 C C . PRO B 1 147 ? 155.907 67.510 146.934 1.00 82.25 147 PRO E C 1
ATOM 11938 O O . PRO B 1 147 ? 156.095 67.853 145.761 1.00 86.64 147 PRO E O 1
ATOM 11949 N N . VAL B 1 148 ? 155.244 66.397 147.246 1.00 84.49 148 VAL E N 1
ATOM 11950 C CA . VAL B 1 148 ? 154.692 65.552 146.191 1.00 89.82 148 VAL E CA 1
ATOM 11951 C C . VAL B 1 148 ? 153.637 66.318 145.402 1.00 88.56 148 VAL E C 1
ATOM 11952 O O . VAL B 1 148 ? 153.654 66.340 144.166 1.00 86.29 148 VAL E O 1
ATOM 11965 N N . VAL B 1 149 ? 152.708 66.967 146.106 1.00 86.57 149 VAL E N 1
ATOM 11966 C CA . VAL B 1 149 ? 151.626 67.681 145.435 1.00 83.31 149 VAL E CA 1
ATOM 11967 C C . VAL B 1 149 ? 152.172 68.855 144.630 1.00 81.60 149 VAL E C 1
ATOM 11968 O O . VAL B 1 149 ? 151.768 69.082 143.482 1.00 84.55 149 VAL E O 1
ATOM 11981 N N . ALA B 1 150 ? 153.084 69.629 145.219 1.00 79.38 150 ALA E N 1
ATOM 11982 C CA . ALA B 1 150 ? 153.651 70.769 144.509 1.00 78.35 150 ALA E CA 1
ATOM 11983 C C . ALA B 1 150 ? 154.414 70.318 143.273 1.00 81.73 150 ALA E C 1
ATOM 11984 O O . ALA B 1 150 ? 154.313 70.940 142.208 1.00 83.49 150 ALA E O 1
ATOM 11991 N N . THR B 1 151 ? 155.189 69.240 143.394 1.00 84.04 151 THR E N 1
ATOM 11992 C CA . THR B 1 151 ? 155.924 68.731 142.244 1.00 84.47 151 THR E CA 1
ATOM 11993 C C . THR B 1 151 ? 154.975 68.246 141.160 1.00 80.06 151 THR E C 1
ATOM 11994 O O . THR B 1 151 ? 155.225 68.459 139.971 1.00 80.21 151 THR E O 1
ATOM 12005 N N . THR B 1 152 ? 153.885 67.577 141.545 1.00 81.28 152 THR E N 1
ATOM 12006 C CA . THR B 1 152 ? 152.920 67.126 140.547 1.00 80.27 152 THR E CA 1
ATOM 12007 C C . THR B 1 152 ? 152.289 68.308 139.825 1.00 80.60 152 THR E C 1
ATOM 12008 O O . THR B 1 152 ? 152.137 68.288 138.597 1.00 80.54 152 THR E O 1
ATOM 12019 N N . LEU B 1 153 ? 151.915 69.350 140.569 1.00 80.01 153 LEU E N 1
ATOM 12020 C CA . LEU B 1 153 ? 151.331 70.530 139.940 1.00 75.61 153 LEU E CA 1
ATOM 12021 C C . LEU B 1 153 ? 152.317 71.179 138.977 1.00 73.13 153 LEU E C 1
ATOM 12022 O O . LEU B 1 153 ? 151.963 71.527 137.845 1.00 76.28 153 LEU E O 1
ATOM 12038 N N . ALA B 1 154 ? 153.570 71.339 139.407 1.00 70.22 154 ALA E N 1
ATOM 12039 C CA . ALA B 1 154 ? 154.571 71.946 138.538 1.00 69.29 154 ALA E CA 1
ATOM 12040 C C . ALA B 1 154 ? 154.816 71.096 137.297 1.00 69.46 154 ALA E C 1
ATOM 12041 O O . ALA B 1 154 ? 154.951 71.627 136.190 1.00 72.05 154 ALA E O 1
ATOM 12048 N N . LYS B 1 155 ? 154.881 69.774 137.462 1.00 75.81 155 LYS E N 1
ATOM 12049 C CA . LYS B 1 155 ? 155.102 68.888 136.325 1.00 79.14 155 LYS E CA 1
ATOM 12050 C C . LYS B 1 155 ? 153.954 68.979 135.331 1.00 77.51 155 LYS E C 1
ATOM 12051 O O . LYS B 1 155 ? 154.176 69.014 134.116 1.00 69.78 155 LYS E O 1
ATOM 12070 N N . ALA B 1 156 ? 152.717 69.008 135.830 1.00 75.79 156 ALA E N 1
ATOM 12071 C CA . ALA B 1 156 ? 151.570 69.126 134.939 1.00 73.43 156 ALA E CA 1
ATOM 12072 C C . ALA B 1 156 ? 151.571 70.464 134.213 1.00 72.63 156 ALA E C 1
ATOM 12073 O O . ALA B 1 156 ? 151.277 70.528 133.015 1.00 71.18 156 ALA E O 1
ATOM 12080 N N . ALA B 1 157 ? 151.914 71.539 134.917 1.00 73.21 157 ALA E N 1
ATOM 12081 C CA . ALA B 1 157 ? 151.723 72.893 134.419 1.00 65.12 157 ALA E CA 1
ATOM 12082 C C . ALA B 1 157 ? 152.878 73.408 133.570 1.00 67.26 157 ALA E C 1
ATOM 12083 O O . ALA B 1 157 ? 152.773 74.509 133.022 1.00 67.41 157 ALA E O 1
ATOM 12090 N N . CYS B 1 158 ? 153.962 72.654 133.428 1.00 66.96 158 CYS E N 1
ATOM 12091 C CA . CYS B 1 158 ? 155.195 73.175 132.857 1.00 67.20 158 CYS E CA 1
ATOM 12092 C C . CYS B 1 158 ? 155.590 72.398 131.611 1.00 70.20 158 CYS E C 1
ATOM 12093 O O . CYS B 1 158 ? 155.538 71.164 131.596 1.00 76.23 158 CYS E O 1
ATOM 12101 N N . TYR B 1 159 ? 155.972 73.132 130.569 1.00 73.59 159 TYR E N 1
ATOM 12102 C CA . TYR B 1 159 ? 156.695 72.584 129.430 1.00 74.72 159 TYR E CA 1
ATOM 12103 C C . TYR B 1 159 ? 158.159 72.471 129.824 1.00 80.28 159 TYR E C 1
ATOM 12104 O O . TYR B 1 159 ? 158.485 72.523 131.014 1.00 84.34 159 TYR E O 1
ATOM 12122 N N . ASN B 1 160 ? 159.052 72.314 128.852 1.00 81.29 160 ASN E N 1
ATOM 12123 C CA . ASN B 1 160 ? 160.456 72.111 129.185 1.00 80.75 160 ASN E CA 1
ATOM 12124 C C . ASN B 1 160 ? 161.035 73.377 129.800 1.00 76.25 160 ASN E C 1
ATOM 12125 O O . ASN B 1 160 ? 161.498 74.272 129.088 1.00 76.31 160 ASN E O 1
ATOM 12136 N N . GLY B 1 161 ? 161.015 73.448 131.130 1.00 74.66 161 GLY E N 1
ATOM 12137 C CA . GLY B 1 161 ? 161.567 74.586 131.846 1.00 76.36 161 GLY E CA 1
ATOM 12138 C C . GLY B 1 161 ? 160.843 75.888 131.599 1.00 80.58 161 GLY E C 1
ATOM 12139 O O . GLY B 1 161 ? 161.474 76.950 131.610 1.00 81.78 161 GLY E O 1
ATOM 12143 N N . THR B 1 162 ? 159.529 75.840 131.390 1.00 78.60 162 THR E N 1
ATOM 12144 C CA . THR B 1 162 ? 158.749 77.030 131.078 1.00 69.95 162 THR E CA 1
ATOM 12145 C C . THR B 1 162 ? 157.282 76.744 131.363 1.00 67.31 162 THR E C 1
ATOM 12146 O O . THR B 1 162 ? 156.881 75.597 131.571 1.00 67.87 162 THR E O 1
ATOM 12157 N N . LEU B 1 163 ? 156.483 77.813 131.373 1.00 63.90 163 LEU E N 1
ATOM 12158 C CA . LEU B 1 163 ? 155.033 77.697 131.431 1.00 59.12 163 LEU E CA 1
ATOM 12159 C C . LEU B 1 163 ? 154.474 77.808 130.022 1.00 62.84 163 LEU E C 1
ATOM 12160 O O . LEU B 1 163 ? 154.754 78.807 129.343 1.00 61.08 163 LEU E O 1
ATOM 12176 N N . PRO B 1 164 ? 153.711 76.833 129.524 1.00 64.60 164 PRO E N 1
ATOM 12177 C CA . PRO B 1 164 ? 153.172 76.958 128.164 1.00 66.23 164 PRO E CA 1
ATOM 12178 C C . PRO B 1 164 ? 152.260 78.170 128.035 1.00 64.13 164 PRO E C 1
ATOM 12179 O O . PRO B 1 164 ? 151.494 78.494 128.944 1.00 62.78 164 PRO E O 1
ATOM 12190 N N . GLN B 1 165 ? 152.339 78.837 126.883 1.00 59.95 165 GLN E N 1
ATOM 12191 C CA . GLN B 1 165 ? 151.438 79.955 126.626 1.00 56.63 165 GLN E CA 1
ATOM 12192 C C . GLN B 1 165 ? 149.994 79.481 126.541 1.00 56.26 165 GLN E C 1
ATOM 12193 O O . GLN B 1 165 ? 149.085 80.133 127.070 1.00 52.67 165 GLN E O 1
ATOM 12207 N N . GLY B 1 166 ? 149.766 78.347 125.889 1.00 59.37 166 GLY E N 1
ATOM 12208 C CA . GLY B 1 166 ? 148.445 77.799 125.682 1.00 60.00 166 GLY E CA 1
ATOM 12209 C C . GLY B 1 166 ? 147.931 76.916 126.795 1.00 59.36 166 GLY E C 1
ATOM 12210 O O . GLY B 1 166 ? 146.859 76.322 126.649 1.00 59.15 166 GLY E O 1
ATOM 12214 N N . SER B 1 167 ? 148.657 76.802 127.894 1.00 60.68 167 SER E N 1
ATOM 12215 C CA . SER B 1 167 ? 148.216 75.958 128.997 1.00 52.01 167 SER E CA 1
ATOM 12216 C C . SER B 1 167 ? 147.083 76.643 129.753 1.00 49.94 167 SER E C 1
ATOM 12217 O O . SER B 1 167 ? 147.233 77.796 130.166 1.00 54.87 167 SER E O 1
ATOM 12225 N N . PRO B 1 168 ? 145.941 75.977 129.953 1.00 45.50 168 PRO E N 1
ATOM 12226 C CA . PRO B 1 168 ? 144.841 76.615 130.692 1.00 46.70 168 PRO E CA 1
ATOM 12227 C C . PRO B 1 168 ? 145.192 77.031 132.111 1.00 52.21 168 PRO E C 1
ATOM 12228 O O . PRO B 1 168 ? 144.377 77.709 132.746 1.00 54.90 168 PRO E O 1
ATOM 12239 N N . CYS B 1 169 ? 146.357 76.646 132.636 1.00 53.80 169 CYS E N 1
ATOM 12240 C CA . CYS B 1 169 ? 146.742 76.991 133.997 1.00 51.34 169 CYS E CA 1
ATOM 12241 C C . CYS B 1 169 ? 147.891 77.984 134.074 1.00 46.95 169 CYS E C 1
ATOM 12242 O O . CYS B 1 169 ? 148.138 78.530 135.152 1.00 50.35 169 CYS E O 1
ATOM 12250 N N . SER B 1 170 ? 148.598 78.230 132.974 1.00 46.72 170 SER E N 1
ATOM 12251 C CA . SER B 1 170 ? 149.678 79.213 133.001 1.00 47.88 170 SER E CA 1
ATOM 12252 C C . SER B 1 170 ? 149.213 80.593 133.449 1.00 46.40 170 SER E C 1
ATOM 12253 O O . SER B 1 170 ? 149.958 81.250 134.196 1.00 46.21 170 SER E O 1
ATOM 12261 N N . PRO B 1 171 ? 148.052 81.098 133.029 1.00 46.92 171 PRO E N 1
ATOM 12262 C CA . PRO B 1 171 ? 147.594 82.409 133.508 1.00 41.70 171 PRO E CA 1
ATOM 12263 C C . PRO B 1 171 ? 147.571 82.573 135.023 1.00 42.52 171 PRO E C 1
ATOM 12264 O O . PRO B 1 171 ? 148.166 83.516 135.557 1.00 44.43 171 PRO E O 1
ATOM 12275 N N . ILE B 1 172 ? 146.872 81.679 135.727 1.00 43.32 172 ILE E N 1
ATOM 12276 C CA . ILE B 1 172 ? 146.704 81.839 137.170 1.00 41.87 172 ILE E CA 1
ATOM 12277 C C . ILE B 1 172 ? 148.035 81.663 137.890 1.00 42.79 172 ILE E C 1
ATOM 12278 O O . ILE B 1 172 ? 148.322 82.359 138.872 1.00 44.91 172 ILE E O 1
ATOM 12294 N N . ILE B 1 173 ? 148.865 80.729 137.426 1.00 44.66 173 ILE E N 1
ATOM 12295 C CA . ILE B 1 173 ? 150.176 80.539 138.039 1.00 44.48 173 ILE E CA 1
ATOM 12296 C C . ILE B 1 173 ? 151.026 81.786 137.853 1.00 45.09 173 ILE E C 1
ATOM 12297 O O . ILE B 1 173 ? 151.720 82.230 138.778 1.00 49.72 173 ILE E O 1
ATOM 12313 N N . SER B 1 174 ? 150.999 82.364 136.652 1.00 44.83 174 SER E N 1
ATOM 12314 C CA . SER B 1 174 ? 151.749 83.590 136.418 1.00 46.76 174 SER E CA 1
ATOM 12315 C C . SER B 1 174 ? 151.249 84.706 137.319 1.00 45.20 174 SER E C 1
ATOM 12316 O O . SER B 1 174 ? 152.043 85.488 137.843 1.00 44.38 174 SER E O 1
ATOM 12324 N N . ASN B 1 175 ? 149.934 84.795 137.517 1.00 40.51 175 ASN E N 1
ATOM 12325 C CA . ASN B 1 175 ? 149.397 85.809 138.421 1.00 40.51 175 ASN E CA 1
ATOM 12326 C C . ASN B 1 175 ? 149.922 85.612 139.838 1.00 44.46 175 ASN E C 1
ATOM 12327 O O . ASN B 1 175 ? 150.394 86.560 140.484 1.00 50.20 175 ASN E O 1
ATOM 12338 N N . LEU B 1 176 ? 149.852 84.376 140.337 1.00 52.38 176 LEU E N 1
ATOM 12339 C CA . LEU B 1 176 ? 150.282 84.102 141.703 1.00 45.81 176 LEU E CA 1
ATOM 12340 C C . LEU B 1 176 ? 151.760 84.414 141.889 1.00 41.31 176 LEU E C 1
ATOM 12341 O O . LEU B 1 176 ? 152.159 84.976 142.914 1.00 44.77 176 LEU E O 1
ATOM 12357 N N . ILE B 1 177 ? 152.592 84.054 140.912 1.00 40.28 177 ILE E N 1
ATOM 12358 C CA . ILE B 1 177 ? 154.024 84.287 141.056 1.00 44.83 177 ILE E CA 1
ATOM 12359 C C . ILE B 1 177 ? 154.412 85.733 140.766 1.00 47.68 177 ILE E C 1
ATOM 12360 O O . ILE B 1 177 ? 155.459 86.190 141.240 1.00 47.87 177 ILE E O 1
ATOM 12376 N N . CYS B 1 178 ? 153.603 86.469 140.003 1.00 49.71 178 CYS E N 1
ATOM 12377 C CA . CYS B 1 178 ? 153.857 87.879 139.746 1.00 43.34 178 CYS E CA 1
ATOM 12378 C C . CYS B 1 178 ? 153.325 88.778 140.843 1.00 42.86 178 CYS E C 1
ATOM 12379 O O . CYS B 1 178 ? 153.627 89.973 140.831 1.00 43.37 178 CYS E O 1
ATOM 12387 N N . ASN B 1 179 ? 152.512 88.245 141.756 1.00 38.14 179 ASN E N 1
ATOM 12388 C CA . ASN B 1 179 ? 152.052 89.047 142.884 1.00 34.37 179 ASN E CA 1
ATOM 12389 C C . ASN B 1 179 ? 153.215 89.683 143.641 1.00 39.90 179 ASN E C 1
ATOM 12390 O O . ASN B 1 179 ? 153.086 90.800 144.159 1.00 44.06 179 ASN E O 1
ATOM 12401 N N . ILE B 1 180 ? 154.354 88.992 143.723 1.00 41.63 180 ILE E N 1
ATOM 12402 C CA . ILE B 1 180 ? 155.514 89.540 144.425 1.00 45.14 180 ILE E CA 1
ATOM 12403 C C . ILE B 1 180 ? 155.965 90.838 143.767 1.00 44.46 180 ILE E C 1
ATOM 12404 O O . ILE B 1 180 ? 156.115 91.881 144.424 1.00 47.30 180 ILE E O 1
ATOM 12420 N N . MET B 1 181 ? 156.185 90.792 142.452 1.00 41.65 181 MET E N 1
ATOM 12421 C CA . MET B 1 181 ? 156.563 91.995 141.725 1.00 37.66 181 MET E CA 1
ATOM 12422 C C . MET B 1 181 ? 155.457 93.032 141.779 1.00 32.83 181 MET E C 1
ATOM 12423 O O . MET B 1 181 ? 155.734 94.231 141.770 1.00 32.86 181 MET E O 1
ATOM 12437 N N . ASP B 1 182 ? 154.202 92.591 141.838 1.00 32.12 182 ASP E N 1
ATOM 12438 C CA . ASP B 1 182 ? 153.097 93.535 141.931 1.00 28.58 182 ASP E CA 1
ATOM 12439 C C . ASP B 1 182 ? 153.218 94.377 143.187 1.00 31.15 182 ASP E C 1
ATOM 12440 O O . ASP B 1 182 ? 153.106 95.604 143.135 1.00 35.32 182 ASP E O 1
ATOM 12449 N N . MET B 1 183 ? 153.450 93.734 144.330 1.00 38.42 183 MET E N 1
ATOM 12450 C CA . MET B 1 183 ? 153.596 94.498 145.567 1.00 34.67 183 MET E CA 1
ATOM 12451 C C . MET B 1 183 ? 154.849 95.364 145.538 1.00 30.45 183 MET E C 1
ATOM 12452 O O . MET B 1 183 ? 154.810 96.531 145.953 1.00 35.35 183 MET E O 1
ATOM 12466 N N . ARG B 1 184 ? 155.968 94.822 145.054 1.00 28.14 184 ARG E N 1
ATOM 12467 C CA . ARG B 1 184 ? 157.185 95.627 144.995 1.00 34.50 184 ARG E CA 1
ATOM 12468 C C . ARG B 1 184 ? 156.963 96.891 144.170 1.00 35.17 184 ARG E C 1
ATOM 12469 O O . ARG B 1 184 ? 157.291 98.003 144.605 1.00 33.23 184 ARG E O 1
ATOM 12490 N N . LEU B 1 185 ? 156.379 96.740 142.980 1.00 35.07 185 LEU E N 1
ATOM 12491 C CA . LEU B 1 185 ? 156.185 97.873 142.087 1.00 27.21 185 LEU E CA 1
ATOM 12492 C C . LEU B 1 185 ? 155.092 98.805 142.580 1.00 27.05 185 LEU E C 1
ATOM 12493 O O . LEU B 1 185 ? 155.158 100.008 142.329 1.00 31.13 185 LEU E O 1
ATOM 12509 N N . ALA B 1 186 ? 154.083 98.286 143.279 1.00 26.46 186 ALA E N 1
ATOM 12510 C CA . ALA B 1 186 ? 153.072 99.158 143.860 1.00 24.78 186 ALA E CA 1
ATOM 12511 C C . ALA B 1 186 ? 153.683 100.059 144.921 1.00 31.03 186 ALA E C 1
ATOM 12512 O O . ALA B 1 186 ? 153.414 101.265 144.962 1.00 36.33 186 ALA E O 1
ATOM 12519 N N . LYS B 1 187 ? 154.516 99.488 145.792 1.00 32.11 187 LYS E N 1
ATOM 12520 C CA . LYS B 1 187 ? 155.188 100.305 146.796 1.00 32.08 187 LYS E CA 1
ATOM 12521 C C . LYS B 1 187 ? 156.133 101.304 146.143 1.00 28.30 187 LYS E C 1
ATOM 12522 O O . LYS B 1 187 ? 156.207 102.466 146.558 1.00 32.29 187 LYS E O 1
ATOM 12541 N N . LEU B 1 188 ? 156.857 100.870 145.110 1.00 33.22 188 LEU E N 1
ATOM 12542 C CA . LEU B 1 188 ? 157.764 101.775 144.413 1.00 30.55 188 LEU E CA 1
ATOM 12543 C C . LEU B 1 188 ? 157.008 102.932 143.769 1.00 29.69 188 LEU E C 1
ATOM 12544 O O . LEU B 1 188 ? 157.451 104.083 143.830 1.00 32.88 188 LEU E O 1
ATOM 12560 N N . ALA B 1 189 ? 155.868 102.647 143.142 1.00 29.72 189 ALA E N 1
ATOM 12561 C CA . ALA B 1 189 ? 155.085 103.700 142.509 1.00 25.65 189 ALA E CA 1
ATOM 12562 C C . ALA B 1 189 ? 154.509 104.656 143.543 1.00 24.73 189 ALA E C 1
ATOM 12563 O O . ALA B 1 189 ? 154.563 105.876 143.362 1.00 28.47 189 ALA E O 1
ATOM 12570 N N . LYS B 1 190 ? 153.957 104.127 144.638 1.00 25.69 190 LYS E N 1
ATOM 12571 C CA . LYS B 1 190 ? 153.461 105.004 145.692 1.00 23.87 190 LYS E CA 1
ATOM 12572 C C . LYS B 1 190 ? 154.573 105.887 146.238 1.00 26.59 190 LYS E C 1
ATOM 12573 O O . LYS B 1 190 ? 154.328 107.044 146.593 1.00 32.92 190 LYS E O 1
ATOM 12592 N N . LYS B 1 191 ? 155.799 105.370 146.300 1.00 27.98 191 LYS E N 1
ATOM 12593 C CA . LYS B 1 191 ? 156.916 106.178 146.775 1.00 27.34 191 LYS E CA 1
ATOM 12594 C C . LYS B 1 191 ? 157.066 107.451 145.950 1.00 28.65 191 LYS E C 1
ATOM 12595 O O . LYS B 1 191 ? 157.246 108.542 146.500 1.00 35.89 191 LYS E O 1
ATOM 12614 N N . TYR B 1 192 ? 156.992 107.330 144.627 1.00 31.81 192 TYR E N 1
ATOM 12615 C CA . TYR B 1 192 ? 157.236 108.443 143.721 1.00 28.44 192 TYR E CA 1
ATOM 12616 C C . TYR B 1 192 ? 155.955 109.078 143.200 1.00 22.13 192 TYR E C 1
ATOM 12617 O O . TYR B 1 192 ? 156.016 109.917 142.298 1.00 19.81 192 TYR E O 1
ATOM 12635 N N . GLY B 1 193 ? 154.804 108.700 143.740 1.00 24.31 193 GLY E N 1
ATOM 12636 C CA . GLY B 1 193 ? 153.551 109.305 143.348 1.00 22.24 193 GLY E CA 1
ATOM 12637 C C . GLY B 1 193 ? 153.088 108.885 141.971 1.00 20.78 193 GLY E C 1
ATOM 12638 O O . GLY B 1 193 ? 153.003 109.711 141.060 1.00 18.99 193 GLY E O 1
ATOM 12642 N N . CYS B 1 194 ? 152.787 107.600 141.807 1.00 21.63 194 CYS E N 1
ATOM 12643 C CA . CYS B 1 194 ? 152.329 107.071 140.533 1.00 12.30 194 CYS E CA 1
ATOM 12644 C C . CYS B 1 194 ? 151.342 105.944 140.788 1.00 15.49 194 CYS E C 1
ATOM 12645 O O . CYS B 1 194 ? 151.483 105.193 141.754 1.00 23.78 194 CYS E O 1
ATOM 12653 N N . THR B 1 195 ? 150.337 105.847 139.926 1.00 13.61 195 THR E N 1
ATOM 12654 C CA . THR B 1 195 ? 149.474 104.679 139.882 1.00 12.15 195 THR E CA 1
ATOM 12655 C C . THR B 1 195 ? 150.164 103.570 139.105 1.00 11.00 195 THR E C 1
ATOM 12656 O O . THR B 1 195 ? 150.783 103.817 138.071 1.00 13.06 195 THR E O 1
ATOM 12667 N N . TYR B 1 196 ? 150.058 102.347 139.611 1.00 13.18 196 TYR E N 1
ATOM 12668 C CA . TYR B 1 196 ? 150.657 101.180 138.985 1.00 9.70 196 TYR E CA 1
ATOM 12669 C C . TYR B 1 196 ? 149.582 100.146 138.707 1.00 12.58 196 TYR E C 1
ATOM 12670 O O . TYR B 1 196 ? 148.681 99.941 139.524 1.00 20.95 196 TYR E O 1
ATOM 12688 N N . SER B 1 197 ? 149.670 99.502 137.548 1.00 12.16 197 SER E N 1
ATOM 12689 C CA . SER B 1 197 ? 148.794 98.378 137.258 1.00 11.43 197 SER E CA 1
ATOM 12690 C C . SER B 1 197 ? 149.495 97.443 136.288 1.00 12.17 197 SER E C 1
ATOM 12691 O O . SER B 1 197 ? 150.401 97.840 135.555 1.00 15.25 197 SER E O 1
ATOM 12699 N N . ARG B 1 198 ? 149.069 96.187 136.302 1.00 13.44 198 ARG E N 1
ATOM 12700 C CA . ARG B 1 198 ? 149.590 95.173 135.403 1.00 13.27 198 ARG E CA 1
ATOM 12701 C C . ARG B 1 198 ? 148.430 94.415 134.786 1.00 14.51 198 ARG E C 1
ATOM 12702 O O . ARG B 1 198 ? 147.444 94.114 135.460 1.00 15.00 198 ARG E O 1
ATOM 12723 N N . TYR B 1 199 ? 148.550 94.133 133.495 1.00 15.83 199 TYR E N 1
ATOM 12724 C CA . TYR B 1 199 ? 147.602 93.301 132.761 1.00 15.57 199 TYR E CA 1
ATOM 12725 C C . TYR B 1 199 ? 148.434 92.283 131.994 1.00 18.73 199 TYR E C 1
ATOM 12726 O O . TYR B 1 199 ? 148.973 92.593 130.930 1.00 21.18 199 TYR E O 1
ATOM 12744 N N . ALA B 1 200 ? 148.538 91.073 132.541 1.00 20.97 200 ALA E N 1
ATOM 12745 C CA . ALA B 1 200 ? 149.431 90.059 132.000 1.00 16.17 200 ALA E CA 1
ATOM 12746 C C . ALA B 1 200 ? 150.862 90.580 132.051 1.00 20.49 200 ALA E C 1
ATOM 12747 O O . ALA B 1 200 ? 151.436 90.697 133.136 1.00 25.18 200 ALA E O 1
ATOM 12754 N N . ASP B 1 201 ? 151.445 90.914 130.902 1.00 23.34 201 ASP E N 1
ATOM 12755 C CA . ASP B 1 201 ? 152.796 91.456 130.846 1.00 21.50 201 ASP E CA 1
ATOM 12756 C C . ASP B 1 201 ? 152.816 92.942 130.506 1.00 24.12 201 ASP E C 1
ATOM 12757 O O . ASP B 1 201 ? 153.882 93.483 130.206 1.00 25.87 201 ASP E O 1
ATOM 12766 N N . ASP B 1 202 ? 151.670 93.613 130.562 1.00 20.82 202 ASP E N 1
ATOM 12767 C CA . ASP B 1 202 ? 151.559 95.032 130.245 1.00 17.61 202 ASP E CA 1
ATOM 12768 C C . ASP B 1 202 ? 151.518 95.829 131.545 1.00 17.17 202 ASP E C 1
ATOM 12769 O O . ASP B 1 202 ? 150.505 95.825 132.246 1.00 23.94 202 ASP E O 1
ATOM 12778 N N . ILE B 1 203 ? 152.609 96.519 131.860 1.00 18.39 203 ILE E N 1
ATOM 12779 C CA . ILE B 1 203 ? 152.704 97.342 133.061 1.00 15.48 203 ILE E CA 1
ATOM 12780 C C . ILE B 1 203 ? 152.434 98.790 132.680 1.00 12.31 203 ILE E C 1
ATOM 12781 O O . ILE B 1 203 ? 153.010 99.305 131.716 1.00 16.27 203 ILE E O 1
ATOM 12797 N N . THR B 1 204 ? 151.555 99.445 133.427 1.00 12.51 204 THR E N 1
ATOM 12798 C CA . THR B 1 204 ? 151.261 100.856 133.233 1.00 11.16 204 THR E CA 1
ATOM 12799 C C . THR B 1 204 ? 151.543 101.603 134.525 1.00 11.80 204 THR E C 1
ATOM 12800 O O . THR B 1 204 ? 151.024 101.239 135.587 1.00 12.39 204 THR E O 1
ATOM 12811 N N . ILE B 1 205 ? 152.362 102.644 134.426 1.00 10.29 205 ILE E N 1
ATOM 12812 C CA . ILE B 1 205 ? 152.664 103.532 135.540 1.00 10.07 205 ILE E CA 1
ATOM 12813 C C . ILE B 1 205 ? 152.290 104.941 135.108 1.00 9.56 205 ILE E C 1
ATOM 12814 O O . ILE B 1 205 ? 152.899 105.497 134.191 1.00 12.71 205 ILE E O 1
ATOM 12830 N N . SER B 1 206 ? 151.299 105.520 135.767 1.00 10.27 206 SER E N 1
ATOM 12831 C CA . SER B 1 206 ? 150.761 106.811 135.372 1.00 9.38 206 SER E CA 1
ATOM 12832 C C . SER B 1 206 ? 150.949 107.823 136.489 1.00 9.84 206 SER E C 1
ATOM 12833 O O . SER B 1 206 ? 150.948 107.475 137.667 1.00 18.82 206 SER E O 1
ATOM 12841 N N . THR B 1 207 ? 151.111 109.084 136.112 1.00 11.43 207 THR E N 1
ATOM 12842 C CA . THR B 1 207 ? 151.254 110.143 137.098 1.00 8.63 207 THR E CA 1
ATOM 12843 C C . THR B 1 207 ? 150.545 111.394 136.613 1.00 7.50 207 THR E C 1
ATOM 12844 O O . THR B 1 207 ? 150.458 111.653 135.412 1.00 9.70 207 THR E O 1
ATOM 12855 N N . ASN B 1 208 ? 150.032 112.166 137.565 1.00 10.47 208 ASN E N 1
ATOM 12856 C CA . ASN B 1 208 ? 149.472 113.480 137.282 1.00 8.47 208 ASN E CA 1
ATOM 12857 C C . ASN B 1 208 ? 150.535 114.565 137.246 1.00 8.44 208 ASN E C 1
ATOM 12858 O O . ASN B 1 208 ? 150.207 115.719 136.958 1.00 14.35 208 ASN E O 1
ATOM 12869 N N . LYS B 1 209 ? 151.783 114.231 137.549 1.00 7.27 209 LYS E N 1
ATOM 12870 C CA . LYS B 1 209 ? 152.871 115.186 137.442 1.00 7.41 209 LYS E CA 1
ATOM 12871 C C . LYS B 1 209 ? 153.145 115.518 135.983 1.00 12.71 209 LYS E C 1
ATOM 12872 O O . LYS B 1 209 ? 153.008 114.675 135.095 1.00 19.05 209 LYS E O 1
ATOM 12891 N N . ASN B 1 210 ? 153.538 116.767 135.737 1.00 17.99 210 ASN E N 1
ATOM 12892 C CA . ASN B 1 210 ? 153.871 117.188 134.383 1.00 17.47 210 ASN E CA 1
ATOM 12893 C C . ASN B 1 210 ? 155.241 116.698 133.943 1.00 18.06 210 ASN E C 1
ATOM 12894 O O . ASN B 1 210 ? 155.514 116.663 132.741 1.00 24.71 210 ASN E O 1
ATOM 12905 N N . THR B 1 211 ? 156.104 116.330 134.882 1.00 15.07 211 THR E N 1
ATOM 12906 C CA . THR B 1 211 ? 157.366 115.671 134.583 1.00 19.07 211 THR E CA 1
ATOM 12907 C C . THR B 1 211 ? 157.381 114.325 135.286 1.00 21.61 211 THR E C 1
ATOM 12908 O O . THR B 1 211 ? 157.153 114.254 136.497 1.00 24.70 211 THR E O 1
ATOM 12919 N N . PHE B 1 212 ? 157.647 113.268 134.534 1.00 20.73 212 PHE E N 1
ATOM 12920 C CA . PHE B 1 212 ? 157.729 111.949 135.135 1.00 17.06 212 PHE E CA 1
ATOM 12921 C C . PHE B 1 212 ? 158.910 111.899 136.102 1.00 26.16 212 PHE E C 1
ATOM 12922 O O . PHE B 1 212 ? 159.965 112.477 135.819 1.00 32.65 212 PHE E O 1
ATOM 12939 N N . PRO B 1 213 ? 158.775 111.229 137.248 1.00 24.90 213 PRO E N 1
ATOM 12940 C CA . PRO B 1 213 ? 159.907 111.138 138.177 1.00 25.91 213 PRO E CA 1
ATOM 12941 C C . PRO B 1 213 ? 161.141 110.563 137.499 1.00 33.91 213 PRO E C 1
ATOM 12942 O O . PRO B 1 213 ? 161.062 109.598 136.739 1.00 34.35 213 PRO E O 1
ATOM 12953 N N . LEU B 1 214 ? 162.296 111.165 137.791 1.00 33.60 214 LEU E N 1
ATOM 12954 C CA . LEU B 1 214 ? 163.528 110.750 137.130 1.00 35.63 214 LEU E CA 1
ATOM 12955 C C . LEU B 1 214 ? 163.930 109.336 137.523 1.00 41.44 214 LEU E C 1
ATOM 12956 O O . LEU B 1 214 ? 164.636 108.662 136.764 1.00 44.34 214 LEU E O 1
ATOM 12972 N N . GLU B 1 215 ? 163.507 108.872 138.698 1.00 39.56 215 GLU E N 1
ATOM 12973 C CA . GLU B 1 215 ? 163.845 107.526 139.137 1.00 39.59 215 GLU E CA 1
ATOM 12974 C C . GLU B 1 215 ? 163.035 106.457 138.420 1.00 40.88 215 GLU E C 1
ATOM 12975 O O . GLU B 1 215 ? 163.446 105.292 138.408 1.00 43.71 215 GLU E O 1
ATOM 12987 N N . MET B 1 216 ? 161.902 106.823 137.827 1.00 36.10 216 MET E N 1
ATOM 12988 C CA . MET B 1 216 ? 161.052 105.873 137.125 1.00 30.33 216 MET E CA 1
ATOM 12989 C C . MET B 1 216 ? 161.376 105.815 135.637 1.00 35.58 216 MET E C 1
ATOM 12990 O O . MET B 1 216 ? 161.508 104.726 135.071 1.00 40.07 216 MET E O 1
ATOM 13004 N N . ALA B 1 217 ? 161.502 106.970 134.991 1.00 32.01 217 ALA E N 1
ATOM 13005 C CA . ALA B 1 217 ? 161.755 107.022 133.559 1.00 30.01 217 ALA E CA 1
ATOM 13006 C C . ALA B 1 217 ? 162.088 108.453 133.173 1.00 32.91 217 ALA E C 1
ATOM 13007 O O . ALA B 1 217 ? 161.570 109.403 133.764 1.00 37.75 217 ALA E O 1
ATOM 13014 N N . THR B 1 218 ? 162.957 108.594 132.177 1.00 37.62 218 THR E N 1
ATOM 13015 C CA . THR B 1 218 ? 163.376 109.899 131.692 1.00 43.56 218 THR E CA 1
ATOM 13016 C C . THR B 1 218 ? 163.446 109.873 130.173 1.00 42.06 218 THR E C 1
ATOM 13017 O O . THR B 1 218 ? 163.710 108.835 129.564 1.00 40.77 218 THR E O 1
ATOM 13028 N N . VAL B 1 219 ? 163.215 111.029 129.565 1.00 44.27 219 VAL E N 1
ATOM 13029 C CA . VAL B 1 219 ? 163.243 111.169 128.115 1.00 42.58 219 VAL E CA 1
ATOM 13030 C C . VAL B 1 219 ? 164.555 111.844 127.740 1.00 48.32 219 VAL E C 1
ATOM 13031 O O . VAL B 1 219 ? 164.780 113.014 128.066 1.00 54.01 219 VAL E O 1
ATOM 13044 N N . GLN B 1 220 ? 165.421 111.105 127.067 1.00 53.13 220 GLN E N 1
ATOM 13045 C CA . GLN B 1 220 ? 166.678 111.581 126.524 1.00 60.08 220 GLN E CA 1
ATOM 13046 C C . GLN B 1 220 ? 166.591 111.638 125.006 1.00 66.92 220 GLN E C 1
ATOM 13047 O O . GLN B 1 220 ? 165.614 111.176 124.408 1.00 65.32 220 GLN E O 1
ATOM 13061 N N . PRO B 1 221 ? 167.605 112.196 124.340 1.00 75.93 221 PRO E N 1
ATOM 13062 C CA . PRO B 1 221 ? 167.577 112.202 122.870 1.00 72.88 221 PRO E CA 1
ATOM 13063 C C . PRO B 1 221 ? 167.441 110.815 122.273 1.00 70.96 221 PRO E C 1
ATOM 13064 O O . PRO B 1 221 ? 166.851 110.667 121.195 1.00 68.37 221 PRO E O 1
ATOM 13075 N N . GLU B 1 222 ? 167.970 109.788 122.942 1.00 68.17 222 GLU E N 1
ATOM 13076 C CA . GLU B 1 222 ? 167.787 108.424 122.460 1.00 73.16 222 GLU E CA 1
ATOM 13077 C C . GLU B 1 222 ? 166.314 108.030 122.464 1.00 75.15 222 GLU E C 1
ATOM 13078 O O . GLU B 1 222 ? 165.836 107.382 121.527 1.00 69.91 222 GLU E O 1
ATOM 13090 N N . GLY B 1 223 ? 165.587 108.402 123.503 1.00 71.71 223 GLY E N 1
ATOM 13091 C CA . GLY B 1 223 ? 164.191 108.027 123.648 1.00 58.51 223 GLY E CA 1
ATOM 13092 C C . GLY B 1 223 ? 163.821 107.940 125.120 1.00 51.30 223 GLY E C 1
ATOM 13093 O O . GLY B 1 223 ? 164.318 108.707 125.939 1.00 60.37 223 GLY E O 1
ATOM 13097 N N . VAL B 1 224 ? 162.946 106.994 125.437 1.00 40.51 224 VAL E N 1
ATOM 13098 C CA . VAL B 1 224 ? 162.529 106.756 126.814 1.00 37.64 224 VAL E CA 1
ATOM 13099 C C . VAL B 1 224 ? 163.492 105.763 127.446 1.00 35.92 224 VAL E C 1
ATOM 13100 O O . VAL B 1 224 ? 163.710 104.671 126.910 1.00 40.93 224 VAL E O 1
ATOM 13113 N N . VAL B 1 225 ? 164.071 106.138 128.583 1.00 34.77 225 VAL E N 1
ATOM 13114 C CA . VAL B 1 225 ? 164.999 105.292 129.322 1.00 36.13 225 VAL E CA 1
ATOM 13115 C C . VAL B 1 225 ? 164.439 105.110 130.723 1.00 36.44 225 VAL E C 1
ATOM 13116 O O . VAL B 1 225 ? 164.209 106.094 131.436 1.00 37.60 225 VAL E O 1
ATOM 13129 N N . LEU B 1 226 ? 164.225 103.861 131.119 1.00 33.68 226 LEU E N 1
ATOM 13130 C CA . LEU B 1 226 ? 163.733 103.583 132.458 1.00 31.72 226 LEU E CA 1
ATOM 13131 C C . LEU B 1 226 ? 164.829 103.834 133.483 1.00 37.17 226 LEU E C 1
ATOM 13132 O O . LEU B 1 226 ? 166.012 103.601 133.223 1.00 38.08 226 LEU E O 1
ATOM 13148 N N . GLY B 1 227 ? 164.430 104.323 134.652 1.00 41.51 227 GLY E N 1
ATOM 13149 C CA . GLY B 1 227 ? 165.385 104.565 135.708 1.00 37.05 227 GLY E CA 1
ATOM 13150 C C . GLY B 1 227 ? 165.974 103.278 136.246 1.00 40.63 227 GLY E C 1
ATOM 13151 O O . GLY B 1 227 ? 165.430 102.189 136.077 1.00 46.33 227 GLY E O 1
ATOM 13155 N N . LYS B 1 228 ? 167.123 103.414 136.906 1.00 45.10 228 LYS E N 1
ATOM 13156 C CA . LYS B 1 228 ? 167.795 102.243 137.455 1.00 45.11 228 LYS E CA 1
ATOM 13157 C C . LYS B 1 228 ? 166.940 101.568 138.517 1.00 47.77 228 LYS E C 1
ATOM 13158 O O . LYS B 1 228 ? 166.898 100.336 138.601 1.00 52.83 228 LYS E O 1
ATOM 13177 N N . VAL B 1 229 ? 166.248 102.359 139.336 1.00 47.65 229 VAL E N 1
ATOM 13178 C CA . VAL B 1 229 ? 165.462 101.792 140.427 1.00 44.89 229 VAL E CA 1
ATOM 13179 C C . VAL B 1 229 ? 164.376 100.876 139.879 1.00 48.41 229 VAL E C 1
ATOM 13180 O O . VAL B 1 229 ? 164.220 99.734 140.325 1.00 53.05 229 VAL E O 1
ATOM 13193 N N . LEU B 1 230 ? 163.605 101.365 138.906 1.00 44.81 230 LEU E N 1
ATOM 13194 C CA . LEU B 1 230 ? 162.524 100.563 138.342 1.00 40.68 230 LEU E CA 1
ATOM 13195 C C . LEU B 1 230 ? 163.060 99.343 137.605 1.00 43.76 230 LEU E C 1
ATOM 13196 O O . LEU B 1 230 ? 162.522 98.236 137.741 1.00 46.34 230 LEU E O 1
ATOM 13212 N N . VAL B 1 231 ? 164.118 99.524 136.817 1.00 43.29 231 VAL E N 1
ATOM 13213 C CA . VAL B 1 231 ? 164.678 98.406 136.069 1.00 43.10 231 VAL E CA 1
ATOM 13214 C C . VAL B 1 231 ? 165.142 97.317 137.023 1.00 48.31 231 VAL E C 1
ATOM 13215 O O . VAL B 1 231 ? 164.942 96.126 136.768 1.00 49.50 231 VAL E O 1
ATOM 13228 N N . LYS B 1 232 ? 165.773 97.705 138.133 1.00 53.10 232 LYS E N 1
ATOM 13229 C CA . LYS B 1 232 ? 166.230 96.718 139.103 1.00 52.50 232 LYS E CA 1
ATOM 13230 C C . LYS B 1 232 ? 165.059 96.073 139.833 1.00 47.91 232 LYS E C 1
ATOM 13231 O O . LYS B 1 232 ? 165.077 94.868 140.096 1.00 52.94 232 LYS E O 1
ATOM 13250 N N . GLU B 1 233 ? 164.031 96.853 140.170 1.00 44.29 233 GLU E N 1
ATOM 13251 C CA . GLU B 1 233 ? 162.866 96.274 140.826 1.00 47.13 233 GLU E CA 1
ATOM 13252 C C . GLU B 1 233 ? 162.171 95.263 139.928 1.00 48.05 233 GLU E C 1
ATOM 13253 O O . GLU B 1 233 ? 161.509 94.345 140.423 1.00 51.87 233 GLU E O 1
ATOM 13265 N N . ILE B 1 234 ? 162.296 95.421 138.611 1.00 47.37 234 ILE E N 1
ATOM 13266 C CA . ILE B 1 234 ? 161.694 94.454 137.698 1.00 42.32 234 ILE E CA 1
ATOM 13267 C C . ILE B 1 234 ? 162.617 93.258 137.485 1.00 47.30 234 ILE E C 1
ATOM 13268 O O . ILE B 1 234 ? 162.172 92.106 137.516 1.00 49.27 234 ILE E O 1
ATOM 13284 N N . GLU B 1 235 ? 163.910 93.505 137.264 1.00 48.52 235 GLU E N 1
ATOM 13285 C CA . GLU B 1 235 ? 164.843 92.419 136.980 1.00 49.01 235 GLU E CA 1
ATOM 13286 C C . GLU B 1 235 ? 165.026 91.506 138.184 1.00 55.00 235 GLU E C 1
ATOM 13287 O O . GLU B 1 235 ? 165.093 90.281 138.034 1.00 58.37 235 GLU E O 1
ATOM 13299 N N . ASN B 1 236 ? 165.127 92.079 139.384 1.00 50.64 236 ASN E N 1
ATOM 13300 C CA . ASN B 1 236 ? 165.293 91.281 140.590 1.00 49.77 236 ASN E CA 1
ATOM 13301 C C . ASN B 1 236 ? 164.055 90.466 140.923 1.00 50.66 236 ASN E C 1
ATOM 13302 O O . ASN B 1 236 ? 164.127 89.591 141.791 1.00 61.48 236 ASN E O 1
ATOM 13313 N N . SER B 1 237 ? 162.932 90.734 140.266 1.00 52.10 237 SER E N 1
ATOM 13314 C CA . SER B 1 237 ? 161.738 89.913 140.383 1.00 51.74 237 SER E CA 1
ATOM 13315 C C . SER B 1 237 ? 161.716 88.777 139.372 1.00 50.12 237 SER E C 1
ATOM 13316 O O . SER B 1 237 ? 160.712 88.067 139.278 1.00 51.17 237 SER E O 1
ATOM 13324 N N . GLY B 1 238 ? 162.790 88.597 138.612 1.00 47.46 238 GLY E N 1
ATOM 13325 C CA . GLY B 1 238 ? 162.859 87.509 137.661 1.00 52.16 238 GLY E CA 1
ATOM 13326 C C . GLY B 1 238 ? 162.127 87.740 136.361 1.00 49.78 238 GLY E C 1
ATOM 13327 O O . GLY B 1 238 ? 161.570 86.794 135.801 1.00 58.64 238 GLY E O 1
ATOM 13331 N N . PHE B 1 239 ? 162.109 88.971 135.859 1.00 44.89 239 PHE E N 1
ATOM 13332 C CA . PHE B 1 239 ? 161.482 89.276 134.584 1.00 39.97 239 PHE E CA 1
ATOM 13333 C C . PHE B 1 239 ? 162.392 90.180 133.769 1.00 45.23 239 PHE E C 1
ATOM 13334 O O . PHE B 1 239 ? 163.222 90.909 134.316 1.00 56.52 239 PHE E O 1
ATOM 13351 N N . GLU B 1 240 ? 162.231 90.117 132.453 1.00 49.87 240 GLU E N 1
ATOM 13352 C CA . GLU B 1 240 ? 162.945 90.983 131.528 1.00 49.04 240 GLU E CA 1
ATOM 13353 C C . GLU B 1 240 ? 162.009 92.057 130.991 1.00 45.69 240 GLU E C 1
ATOM 13354 O O . GLU B 1 240 ? 160.784 91.952 131.082 1.00 45.79 240 GLU E O 1
ATOM 13366 N N . ILE B 1 241 ? 162.605 93.100 130.424 1.00 45.10 241 ILE E N 1
ATOM 13367 C CA . ILE B 1 241 ? 161.864 94.216 129.851 1.00 39.55 241 ILE E CA 1
ATOM 13368 C C . ILE B 1 241 ? 162.090 94.216 128.348 1.00 40.33 241 ILE E C 1
ATOM 13369 O O . ILE B 1 241 ? 163.236 94.230 127.883 1.00 41.71 241 ILE E O 1
ATOM 13385 N N . ASN B 1 242 ? 160.998 94.184 127.595 1.00 38.17 242 ASN E N 1
ATOM 13386 C CA . ASN B 1 242 ? 161.024 94.399 126.152 1.00 40.53 242 ASN E CA 1
ATOM 13387 C C . ASN B 1 242 ? 161.245 95.884 125.898 1.00 40.20 242 ASN E C 1
ATOM 13388 O O . ASN B 1 242 ? 160.305 96.680 125.929 1.00 35.39 242 ASN E O 1
ATOM 13399 N N . ASP B 1 243 ? 162.499 96.265 125.653 1.00 42.44 243 ASP E N 1
ATOM 13400 C CA . ASP B 1 243 ? 162.845 97.681 125.586 1.00 39.89 243 ASP E CA 1
ATOM 13401 C C . ASP B 1 243 ? 162.172 98.370 124.408 1.00 45.56 243 ASP E C 1
ATOM 13402 O O . ASP B 1 243 ? 161.754 99.529 124.515 1.00 40.49 243 ASP E O 1
ATOM 13411 N N . SER B 1 244 ? 162.059 97.682 123.273 1.00 47.18 244 SER E N 1
ATOM 13412 C CA . SER B 1 244 ? 161.456 98.298 122.099 1.00 42.61 244 SER E CA 1
ATOM 13413 C C . SER B 1 244 ? 159.992 98.650 122.319 1.00 44.13 244 SER E C 1
ATOM 13414 O O . SER B 1 244 ? 159.432 99.429 121.542 1.00 50.99 244 SER E O 1
ATOM 13422 N N . LYS B 1 245 ? 159.361 98.099 123.353 1.00 38.01 245 LYS E N 1
ATOM 13423 C CA . LYS B 1 245 ? 157.953 98.340 123.631 1.00 35.25 245 LYS E CA 1
ATOM 13424 C C . LYS B 1 245 ? 157.719 99.440 124.657 1.00 30.90 245 LYS E C 1
ATOM 13425 O O . LYS B 1 245 ? 156.562 99.766 124.936 1.00 31.28 245 LYS E O 1
ATOM 13444 N N . THR B 1 246 ? 158.773 100.014 125.230 1.00 26.39 246 THR E N 1
ATOM 13445 C CA . THR B 1 246 ? 158.602 101.025 126.263 1.00 21.95 246 THR E CA 1
ATOM 13446 C C . THR B 1 246 ? 158.113 102.328 125.650 1.00 24.76 246 THR E C 1
ATOM 13447 O O . THR B 1 246 ? 158.629 102.775 124.624 1.00 30.98 246 THR E O 1
ATOM 13458 N N . ARG B 1 247 ? 157.121 102.941 126.284 1.00 24.98 247 ARG E N 1
ATOM 13459 C CA . ARG B 1 247 ? 156.516 104.153 125.757 1.00 18.75 247 ARG E CA 1
ATOM 13460 C C . ARG B 1 247 ? 156.215 105.117 126.890 1.00 16.90 247 ARG E C 1
ATOM 13461 O O . ARG B 1 247 ? 155.800 104.705 127.971 1.00 20.40 247 ARG E O 1
ATOM 13482 N N . LEU B 1 248 ? 156.427 106.401 126.634 1.00 15.57 248 LEU E N 1
ATOM 13483 C CA . LEU B 1 248 ? 155.979 107.467 127.514 1.00 11.42 248 LEU E CA 1
ATOM 13484 C C . LEU B 1 248 ? 155.062 108.370 126.708 1.00 12.58 248 LEU E C 1
ATOM 13485 O O . LEU B 1 248 ? 155.433 108.820 125.623 1.00 18.84 248 LEU E O 1
ATOM 13501 N N . THR B 1 249 ? 153.860 108.616 127.220 1.00 13.05 249 THR E N 1
ATOM 13502 C CA . THR B 1 249 ? 152.836 109.342 126.482 1.00 11.10 249 THR E CA 1
ATOM 13503 C C . THR B 1 249 ? 152.341 110.503 127.323 1.00 10.86 249 THR E C 1
ATOM 13504 O O . THR B 1 249 ? 151.892 110.306 128.458 1.00 13.93 249 THR E O 1
ATOM 13515 N N . TYR B 1 250 ? 152.435 111.704 126.761 1.00 11.40 250 TYR E N 1
ATOM 13516 C CA . TYR B 1 250 ? 151.833 112.908 127.302 1.00 8.66 250 TYR E CA 1
ATOM 13517 C C . TYR B 1 250 ? 150.390 113.014 126.830 1.00 9.81 250 TYR E C 1
ATOM 13518 O O . TYR B 1 250 ? 149.950 112.299 125.933 1.00 11.56 250 TYR E O 1
ATOM 13536 N N . LYS B 1 251 ? 149.648 113.936 127.439 1.00 10.23 251 LYS E N 1
ATOM 13537 C CA . LYS B 1 251 ? 148.232 114.061 127.127 1.00 9.46 251 LYS E CA 1
ATOM 13538 C C . LYS B 1 251 ? 147.977 114.596 125.728 1.00 9.93 251 LYS E C 1
ATOM 13539 O O . LYS B 1 251 ? 146.834 114.545 125.267 1.00 11.03 251 LYS E O 1
ATOM 13558 N N . THR B 1 252 ? 148.999 115.101 125.043 1.00 9.56 252 THR E N 1
ATOM 13559 C CA . THR B 1 252 ? 148.835 115.604 123.688 1.00 7.09 252 THR E CA 1
ATOM 13560 C C . THR B 1 252 ? 148.797 114.498 122.644 1.00 11.09 252 THR E C 1
ATOM 13561 O O . THR B 1 252 ? 148.550 114.790 121.471 1.00 13.08 252 THR E O 1
ATOM 13572 N N . SER B 1 253 ? 149.052 113.256 123.029 1.00 10.31 253 SER E N 1
ATOM 13573 C CA . SER B 1 253 ? 148.931 112.101 122.157 1.00 7.59 253 SER E CA 1
ATOM 13574 C C . SER B 1 253 ? 147.851 111.185 122.713 1.00 9.74 253 SER E C 1
ATOM 13575 O O . SER B 1 253 ? 147.302 111.424 123.786 1.00 12.25 253 SER E O 1
ATOM 13583 N N . ARG B 1 254 ? 147.541 110.124 121.979 1.00 7.78 254 ARG E N 1
ATOM 13584 C CA . ARG B 1 254 ? 146.605 109.139 122.497 1.00 8.04 254 ARG E CA 1
ATOM 13585 C C . ARG B 1 254 ? 147.280 108.329 123.592 1.00 10.61 254 ARG E C 1
ATOM 13586 O O . ARG B 1 254 ? 148.263 107.626 123.342 1.00 11.79 254 ARG E O 1
ATOM 13607 N N . GLN B 1 255 ? 146.754 108.437 124.805 1.00 11.76 255 GLN E N 1
ATOM 13608 C CA . GLN B 1 255 ? 147.218 107.658 125.942 1.00 7.98 255 GLN E CA 1
ATOM 13609 C C . GLN B 1 255 ? 146.385 106.388 126.001 1.00 10.12 255 GLN E C 1
ATOM 13610 O O . GLN B 1 255 ? 145.181 106.440 126.260 1.00 13.79 255 GLN E O 1
ATOM 13624 N N . GLU B 1 256 ? 147.020 105.253 125.750 1.00 9.67 256 GLU E N 1
ATOM 13625 C CA . GLU B 1 256 ? 146.332 103.981 125.611 1.00 12.35 256 GLU E CA 1
ATOM 13626 C C . GLU B 1 256 ? 146.783 103.038 126.715 1.00 13.80 256 GLU E C 1
ATOM 13627 O O . GLU B 1 256 ? 147.983 102.807 126.888 1.00 22.22 256 GLU E O 1
ATOM 13639 N N . VAL B 1 257 ? 145.821 102.506 127.463 1.00 9.56 257 VAL E N 1
ATOM 13640 C CA . VAL B 1 257 ? 146.072 101.507 128.494 1.00 13.22 257 VAL E CA 1
ATOM 13641 C C . VAL B 1 257 ? 145.348 100.239 128.069 1.00 12.48 257 VAL E C 1
ATOM 13642 O O . VAL B 1 257 ? 144.116 100.165 128.145 1.00 13.48 257 VAL E O 1
ATOM 13655 N N . THR B 1 258 ? 146.108 99.243 127.626 1.00 18.20 258 THR E N 1
ATOM 13656 C CA . THR B 1 258 ? 145.564 97.944 127.240 1.00 11.66 258 THR E CA 1
ATOM 13657 C C . THR B 1 258 ? 144.434 98.107 126.226 1.00 12.24 258 THR E C 1
ATOM 13658 O O . THR B 1 258 ? 143.369 97.499 126.331 1.00 14.92 258 THR E O 1
ATOM 13669 N N . GLY B 1 259 ? 144.675 98.962 125.236 1.00 15.38 259 GLY E N 1
ATOM 13670 C CA . GLY B 1 259 ? 143.816 99.079 124.080 1.00 12.72 259 GLY E CA 1
ATOM 13671 C C . GLY B 1 259 ? 142.816 100.212 124.120 1.00 12.77 259 GLY E C 1
ATOM 13672 O O . GLY B 1 259 ? 142.232 100.527 123.079 1.00 17.38 259 GLY E O 1
ATOM 13676 N N . LEU B 1 260 ? 142.603 100.838 125.270 1.00 12.16 260 LEU E N 1
ATOM 13677 C CA . LEU B 1 260 ? 141.556 101.831 125.435 1.00 9.68 260 LEU E CA 1
ATOM 13678 C C . LEU B 1 260 ? 142.159 103.214 125.626 1.00 7.20 260 LEU E C 1
ATOM 13679 O O . LEU B 1 260 ? 143.205 103.364 126.26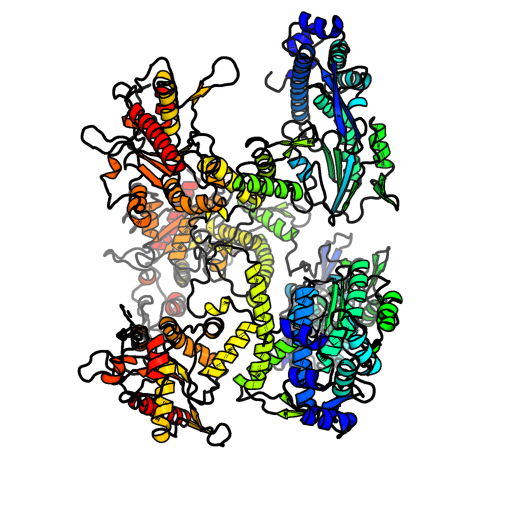0 1.00 10.78 260 LEU E O 1
ATOM 13695 N N . THR B 1 261 ? 141.499 104.221 125.062 1.00 8.49 261 THR E N 1
ATOM 13696 C CA . THR B 1 261 ? 141.929 105.597 125.254 1.00 9.69 261 THR E CA 1
ATOM 13697 C C . THR B 1 261 ? 141.649 106.039 126.683 1.00 9.63 261 THR E C 1
ATOM 13698 O O . THR B 1 261 ? 140.630 105.684 127.276 1.00 11.32 261 THR E O 1
ATOM 13709 N N . VAL B 1 262 ? 142.559 106.836 127.227 1.00 9.77 262 VAL E N 1
ATOM 13710 C CA . VAL B 1 262 ? 142.561 107.152 128.646 1.00 7.55 262 VAL E CA 1
ATOM 13711 C C . VAL B 1 262 ? 142.582 108.663 128.834 1.00 8.53 262 VAL E C 1
ATOM 13712 O O . VAL B 1 262 ? 142.310 109.158 129.926 1.00 10.41 262 VAL E O 1
ATOM 13725 N N . ASN B 1 263 ? 142.856 109.408 127.762 1.00 8.76 263 ASN E N 1
ATOM 13726 C CA . ASN B 1 263 ? 143.099 110.844 127.862 1.00 7.90 263 ASN E CA 1
ATOM 13727 C C . ASN B 1 263 ? 142.152 111.548 128.825 1.00 9.80 263 ASN E C 1
ATOM 13728 O O . ASN B 1 263 ? 142.589 112.221 129.761 1.00 12.73 263 ASN E O 1
ATOM 13739 N N . ARG B 1 264 ? 140.848 111.433 128.596 1.00 14.54 264 ARG E N 1
ATOM 13740 C CA . ARG B 1 264 ? 139.866 112.066 129.469 1.00 8.47 264 ARG E CA 1
ATOM 13741 C C . ARG B 1 264 ? 139.000 111.037 130.178 1.00 10.80 264 ARG E C 1
ATOM 13742 O O . ARG B 1 264 ? 138.960 111.018 131.409 1.00 20.43 264 ARG E O 1
ATOM 13763 N N . ILE B 1 265 ? 138.326 110.166 129.434 1.00 13.65 265 ILE E N 1
ATOM 13764 C CA . ILE B 1 265 ? 137.525 109.089 129.990 1.00 11.40 265 ILE E CA 1
ATOM 13765 C C . ILE B 1 265 ? 138.088 107.777 129.470 1.00 11.28 265 ILE E C 1
ATOM 13766 O O . ILE B 1 265 ? 138.969 107.752 128.615 1.00 16.86 265 ILE E O 1
ATOM 13782 N N . VAL B 1 266 ? 137.573 106.678 130.007 1.00 11.82 266 VAL E N 1
ATOM 13783 C CA . VAL B 1 266 ? 137.866 105.362 129.455 1.00 9.24 266 VAL E CA 1
ATOM 13784 C C . VAL B 1 266 ? 137.016 105.197 128.207 1.00 9.72 266 VAL E C 1
ATOM 13785 O O . VAL B 1 266 ? 135.784 105.187 128.281 1.00 12.16 266 VAL E O 1
ATOM 13798 N N . ASN B 1 267 ? 137.669 105.075 127.057 1.00 9.93 267 ASN E N 1
ATOM 13799 C CA . ASN B 1 267 ? 136.980 105.130 125.783 1.00 9.33 267 ASN E CA 1
ATOM 13800 C C . ASN B 1 267 ? 137.575 104.108 124.832 1.00 8.41 267 ASN E C 1
ATOM 13801 O O . ASN B 1 267 ? 138.684 103.614 125.028 1.00 7.50 267 ASN E O 1
ATOM 13812 N N . ILE B 1 268 ? 136.807 103.790 123.808 1.00 9.85 268 ILE E N 1
ATOM 13813 C CA . ILE B 1 268 ? 137.273 102.954 122.713 1.00 9.43 268 ILE E CA 1
ATOM 13814 C C . ILE B 1 268 ? 138.158 103.790 121.803 1.00 11.94 268 ILE E C 1
ATOM 13815 O O . ILE B 1 268 ? 138.030 105.016 121.731 1.00 13.63 268 ILE E O 1
ATOM 13831 N N . ASP B 1 269 ? 139.081 103.129 121.113 1.00 17.09 269 ASP E N 1
ATOM 13832 C CA . ASP B 1 269 ? 139.884 103.810 120.109 1.00 9.95 269 ASP E CA 1
ATOM 13833 C C . ASP B 1 269 ? 138.971 104.417 119.055 1.00 11.02 269 ASP E C 1
ATOM 13834 O O . ASP B 1 269 ? 138.054 103.759 118.562 1.00 20.87 269 ASP E O 1
ATOM 13843 N N . ARG B 1 270 ? 139.210 105.684 118.719 1.00 15.19 270 ARG E N 1
ATOM 13844 C CA . ARG B 1 270 ? 138.340 106.362 117.765 1.00 13.28 270 ARG E CA 1
ATOM 13845 C C . ARG B 1 270 ? 138.440 105.734 116.383 1.00 15.49 270 ARG E C 1
ATOM 13846 O O . ARG B 1 270 ? 137.438 105.627 115.667 1.00 20.62 270 ARG E O 1
ATOM 13867 N N . CYS B 1 271 ? 139.642 105.315 115.990 1.00 15.89 271 CYS E N 1
ATOM 13868 C CA . CYS B 1 271 ? 139.803 104.652 114.706 1.00 13.56 271 CYS E CA 1
ATOM 13869 C C . CYS B 1 271 ? 138.972 103.381 114.644 1.00 18.64 271 CYS E C 1
ATOM 13870 O O . CYS B 1 271 ? 138.322 103.104 113.632 1.00 27.16 271 CYS E O 1
ATOM 13878 N N . TYR B 1 272 ? 138.968 102.600 115.724 1.00 16.31 272 TYR E N 1
ATOM 13879 C CA . TYR B 1 272 ? 138.204 101.358 115.741 1.00 14.03 272 TYR E CA 1
ATOM 13880 C C . TYR B 1 272 ? 136.708 101.625 115.638 1.00 13.25 272 TYR E C 1
ATOM 13881 O O . TYR B 1 272 ? 135.995 100.961 114.876 1.00 15.85 272 TYR E O 1
ATOM 13899 N N . TYR B 1 273 ? 136.206 102.580 116.418 1.00 15.58 273 TYR E N 1
ATOM 13900 C CA . TYR B 1 273 ? 134.780 102.869 116.379 1.00 16.12 273 TYR E CA 1
ATOM 13901 C C . TYR B 1 273 ? 134.368 103.381 115.007 1.00 17.87 273 TYR E C 1
ATOM 13902 O O . TYR B 1 273 ? 133.305 103.017 114.493 1.00 23.87 273 TYR E O 1
ATOM 13920 N N . LYS B 1 274 ? 135.191 104.229 114.397 1.00 16.19 274 LYS E N 1
ATOM 13921 C CA . LYS B 1 274 ? 134.861 104.726 113.068 1.00 15.72 274 LYS E CA 1
ATOM 13922 C C . LYS B 1 274 ? 134.920 103.613 112.031 1.00 17.08 274 LYS E C 1
ATOM 13923 O O . LYS B 1 274 ? 134.113 103.585 111.098 1.00 18.45 274 LYS E O 1
ATOM 13942 N N . LYS B 1 275 ? 135.8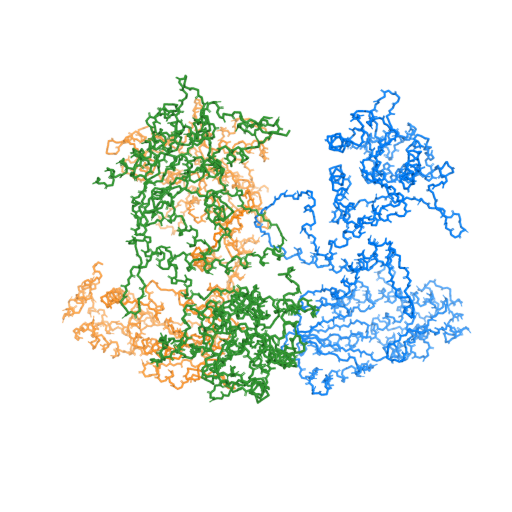67 102.685 112.175 1.00 20.51 275 LYS E N 1
ATOM 13943 C CA . LYS B 1 275 ? 135.925 101.543 111.270 1.00 16.78 275 LYS E CA 1
ATOM 13944 C C . LYS B 1 275 ? 134.667 100.695 111.382 1.00 16.95 275 LYS E C 1
ATOM 13945 O O . LYS B 1 275 ? 134.129 100.235 110.372 1.00 25.98 275 LYS E O 1
ATOM 13964 N N . THR B 1 276 ? 134.191 100.466 112.605 1.00 17.58 276 THR E N 1
ATOM 13965 C CA . THR B 1 276 ? 132.957 99.706 112.789 1.00 18.24 276 THR E CA 1
ATOM 13966 C C . THR B 1 276 ? 131.762 100.452 112.209 1.00 16.22 276 THR E C 1
ATOM 13967 O O . THR B 1 276 ? 130.879 99.845 111.590 1.00 22.34 276 THR E O 1
ATOM 13978 N N . ARG B 1 277 ? 131.721 101.767 112.407 1.00 16.78 277 ARG E N 1
ATOM 13979 C CA . ARG B 1 277 ? 130.692 102.601 111.799 1.00 15.04 277 ARG E CA 1
ATOM 13980 C C . ARG B 1 277 ? 130.673 102.425 110.285 1.00 16.49 277 ARG E C 1
ATOM 13981 O O . ARG B 1 277 ? 129.614 102.235 109.678 1.00 19.72 277 ARG E O 1
ATOM 14002 N N . ALA B 1 278 ? 131.851 102.467 109.661 1.00 16.80 278 ALA E N 1
ATOM 14003 C CA . ALA B 1 278 ? 131.940 102.333 108.211 1.00 15.75 278 ALA E CA 1
ATOM 14004 C C . ALA B 1 278 ? 131.566 100.929 107.750 1.00 21.93 278 ALA E C 1
ATOM 14005 O O . ALA B 1 278 ? 130.965 100.762 106.683 1.00 31.84 278 ALA E O 1
ATOM 14012 N N . LEU B 1 279 ? 131.932 99.902 108.517 1.00 20.48 279 LEU E N 1
ATOM 14013 C CA . LEU B 1 279 ? 131.545 98.542 108.153 1.00 19.41 279 LEU E CA 1
ATOM 14014 C C . LEU B 1 279 ? 130.033 98.379 108.182 1.00 23.10 279 LEU E C 1
ATOM 14015 O O . LEU B 1 279 ? 129.443 97.781 107.273 1.00 32.69 279 LEU E O 1
ATOM 14031 N N . ALA B 1 280 ? 129.386 98.901 109.224 1.00 21.45 280 ALA E N 1
ATOM 14032 C CA . ALA B 1 280 ? 127.930 98.864 109.272 1.00 20.89 280 ALA E CA 1
ATOM 14033 C C . ALA B 1 280 ? 127.330 99.641 108.110 1.00 24.63 280 ALA E C 1
ATOM 14034 O O . ALA B 1 280 ? 126.319 99.228 107.530 1.00 32.08 280 ALA E O 1
ATOM 14041 N N . HIS B 1 281 ? 127.930 100.780 107.764 1.00 23.18 281 HIS E N 1
ATOM 14042 C CA . HIS B 1 281 ? 127.434 101.555 106.635 1.00 25.03 281 HIS E CA 1
ATOM 14043 C C . HIS B 1 281 ? 127.507 100.754 105.342 1.00 26.54 281 HIS E C 1
ATOM 14044 O O . HIS B 1 281 ? 126.556 100.742 104.554 1.00 29.01 281 HIS E O 1
ATOM 14058 N N . ALA B 1 282 ? 128.632 100.081 105.105 1.00 26.03 282 ALA E N 1
ATOM 14059 C CA . ALA B 1 282 ? 128.756 99.246 103.917 1.00 28.27 282 ALA E CA 1
ATOM 14060 C C . ALA B 1 282 ? 127.727 98.126 103.930 1.00 32.30 282 ALA E C 1
ATOM 14061 O O . ALA B 1 282 ? 127.160 97.780 102.889 1.00 35.37 282 ALA E O 1
ATOM 14068 N N . LEU B 1 283 ? 127.474 97.543 105.102 1.00 30.49 283 LEU E N 1
ATOM 14069 C CA . LEU B 1 283 ? 126.456 96.503 105.200 1.00 31.56 283 LEU E CA 1
ATOM 14070 C C . LEU B 1 283 ? 125.082 97.040 104.822 1.00 30.62 283 LEU E C 1
ATOM 14071 O O . LEU B 1 283 ? 124.305 96.354 104.151 1.00 39.93 283 LEU E O 1
ATOM 14087 N N . TYR B 1 284 ? 124.750 98.253 105.265 1.00 31.92 284 TYR E N 1
ATOM 14088 C CA . TYR B 1 284 ? 123.443 98.819 104.939 1.00 30.51 284 TYR E CA 1
ATOM 14089 C C . TYR B 1 284 ? 123.339 99.146 103.455 1.00 34.23 284 TYR E C 1
ATOM 14090 O O . TYR B 1 284 ? 122.329 98.842 102.811 1.00 37.02 284 TYR E O 1
ATOM 14108 N N . ARG B 1 285 ? 124.369 99.777 102.896 1.00 36.67 285 ARG E N 1
ATOM 14109 C CA . ARG B 1 285 ? 124.343 100.192 101.500 1.00 36.52 285 ARG E CA 1
ATOM 14110 C C . ARG B 1 285 ? 124.206 98.989 100.580 1.00 41.11 285 ARG E C 1
ATOM 14111 O O . ARG B 1 285 ? 123.192 98.831 99.894 1.00 48.20 285 ARG E O 1
ATOM 14132 N N . THR B 1 286 ? 125.222 98.139 100.568 1.00 40.44 286 THR E N 1
ATOM 14133 C CA . THR B 1 286 ? 125.195 96.909 99.796 1.00 38.37 286 THR E CA 1
ATOM 14134 C C . THR B 1 286 ? 124.593 95.813 100.669 1.00 42.44 286 THR E C 1
ATOM 14135 O O . THR B 1 286 ? 123.998 96.081 101.714 1.00 44.61 286 THR E O 1
ATOM 14146 N N . GLY B 1 287 ? 124.723 94.558 100.244 1.00 47.23 287 GLY E N 1
ATOM 14147 C CA . GLY B 1 287 ? 124.234 93.467 101.064 1.00 45.74 287 GLY E CA 1
ATOM 14148 C C . GLY B 1 287 ? 125.169 93.055 102.178 1.00 43.35 287 GLY E C 1
ATOM 14149 O O . GLY B 1 287 ? 124.732 92.390 103.121 1.00 41.28 287 GLY E O 1
ATOM 14153 N N . GLU B 1 288 ? 126.440 93.439 102.098 1.00 43.92 288 GLU E N 1
ATOM 14154 C CA . GLU B 1 288 ? 127.432 92.968 103.053 1.00 43.19 288 GLU E CA 1
ATOM 14155 C C . GLU B 1 288 ? 128.628 93.909 103.045 1.00 41.98 288 GLU E C 1
ATOM 14156 O O . GLU B 1 288 ? 128.763 94.772 102.177 1.00 43.95 288 GLU E O 1
ATOM 14168 N N . TYR B 1 289 ? 129.495 93.726 104.035 1.00 39.50 289 TYR E N 1
ATOM 14169 C CA . TYR B 1 289 ? 130.781 94.399 104.133 1.00 42.12 289 TYR E CA 1
ATOM 14170 C C . TYR B 1 289 ? 131.892 93.378 103.917 1.00 43.33 289 TYR E C 1
ATOM 14171 O O . TYR B 1 289 ? 131.640 92.194 103.699 1.00 48.94 289 TYR E O 1
ATOM 14189 N N . LYS B 1 290 ? 133.136 93.847 103.970 1.00 48.31 290 LYS E N 1
ATOM 14190 C CA . LYS B 1 290 ? 134.297 93.002 103.729 1.00 52.67 290 LYS E CA 1
ATOM 14191 C C . LYS B 1 290 ? 135.350 93.249 104.798 1.00 51.78 290 LYS E C 1
ATOM 14192 O O . LYS B 1 290 ? 135.523 94.379 105.260 1.00 54.82 290 LYS E O 1
ATOM 14211 N N . VAL B 1 291 ? 136.054 92.187 105.183 1.00 57.00 291 VAL E N 1
ATOM 14212 C CA . VAL B 1 291 ? 137.160 92.299 106.137 1.00 55.30 291 VAL E CA 1
ATOM 14213 C C . VAL B 1 291 ? 138.258 91.329 105.747 1.00 61.37 291 VAL E C 1
ATOM 14214 O O . VAL B 1 291 ? 138.008 90.273 105.151 1.00 67.10 291 VAL E O 1
ATOM 14227 N N . PRO B 1 292 ? 139.503 91.665 106.079 1.00 67.93 292 PRO E N 1
ATOM 14228 C CA . PRO B 1 292 ? 140.614 90.771 105.740 1.00 71.69 292 PRO E CA 1
ATOM 14229 C C . PRO B 1 292 ? 140.605 89.507 106.585 1.00 76.52 292 PRO E C 1
ATOM 14230 O O . PRO B 1 292 ? 140.108 89.487 107.713 1.00 75.89 292 PRO E O 1
ATOM 14241 N N . ASP B 1 293 ? 141.169 88.444 106.022 1.00 86.84 293 ASP E N 1
ATOM 14242 C CA . ASP B 1 293 ? 141.308 87.167 106.703 1.00 92.49 293 ASP E CA 1
ATOM 14243 C C . ASP B 1 293 ? 142.785 86.899 106.987 1.00 97.07 293 ASP E C 1
ATOM 14244 O O . ASP B 1 293 ? 143.653 87.745 106.741 1.00 98.11 293 ASP E O 1
ATOM 14253 N N . GLU B 1 294 ? 143.072 85.707 107.513 1.00 104.89 294 GLU E N 1
ATOM 14254 C CA . GLU B 1 294 ? 144.445 85.370 107.873 1.00 108.14 294 GLU E CA 1
ATOM 14255 C C . GLU B 1 294 ? 145.380 85.450 106.674 1.00 106.67 294 GLU E C 1
ATOM 14256 O O . GLU B 1 294 ? 146.542 85.845 106.819 1.00 97.51 294 GLU E O 1
ATOM 14268 N N . ASN B 1 295 ? 144.898 85.087 105.489 1.00 106.80 295 ASN E N 1
ATOM 14269 C CA . ASN B 1 295 ? 145.724 85.050 104.290 1.00 106.37 295 ASN E CA 1
ATOM 14270 C C . ASN B 1 295 ? 145.840 86.403 103.600 1.00 102.50 295 ASN E C 1
ATOM 14271 O O . ASN B 1 295 ? 146.590 86.519 102.625 1.00 95.83 295 ASN E O 1
ATOM 14282 N N . GLY B 1 296 ? 145.130 87.422 104.075 1.00 98.00 296 GLY E N 1
ATOM 14283 C CA . GLY B 1 296 ? 145.217 88.743 103.486 1.00 94.81 296 GLY E CA 1
ATOM 14284 C C . GLY B 1 296 ? 144.247 89.013 102.360 1.00 92.46 296 GLY E C 1
ATOM 14285 O O . GLY B 1 296 ? 144.479 89.940 101.576 1.00 87.31 296 GLY E O 1
ATOM 14289 N N . VAL B 1 297 ? 143.173 88.237 102.248 1.00 91.20 297 VAL E N 1
ATOM 14290 C CA . VAL B 1 297 ? 142.153 88.425 101.225 1.00 89.40 297 VAL E CA 1
ATOM 14291 C C . VAL B 1 297 ? 140.849 88.812 101.905 1.00 86.33 297 VAL E C 1
ATOM 14292 O O . VAL B 1 297 ? 140.488 88.252 102.946 1.00 84.91 297 VAL E O 1
ATOM 14305 N N . LEU B 1 298 ? 140.145 89.772 101.314 1.00 79.50 298 LEU E N 1
ATOM 14306 C CA . LEU B 1 298 ? 138.879 90.221 101.869 1.00 74.76 298 LEU E CA 1
ATOM 14307 C C . LEU B 1 298 ? 137.815 89.138 101.730 1.00 75.36 298 LEU E C 1
ATOM 14308 O O . LEU B 1 298 ? 137.805 88.362 100.772 1.00 77.97 298 LEU E O 1
ATOM 14324 N N . VAL B 1 299 ? 136.914 89.089 102.713 1.00 73.56 299 VAL E N 1
ATOM 14325 C CA . VAL B 1 299 ? 135.820 88.128 102.744 1.00 68.98 299 VAL E CA 1
ATOM 14326 C C . VAL B 1 299 ? 134.589 88.817 103.318 1.00 63.25 299 VAL E C 1
ATOM 14327 O O . VAL B 1 299 ? 134.678 89.868 103.953 1.00 63.66 299 VAL E O 1
ATOM 14340 N N . SER B 1 300 ? 133.429 88.199 103.096 1.00 60.20 300 SER E N 1
ATOM 14341 C CA . SER B 1 300 ? 132.166 88.864 103.403 1.00 55.14 300 SER E CA 1
ATOM 14342 C C . SER B 1 300 ? 132.052 89.205 104.885 1.00 59.63 300 SER E C 1
ATOM 14343 O O . SER B 1 300 ? 131.774 90.353 105.250 1.00 58.76 300 SER E O 1
ATOM 14351 N N . GLY B 1 301 ? 132.239 88.223 105.757 1.00 57.85 301 GLY E N 1
ATOM 14352 C CA . GLY B 1 301 ? 132.064 88.473 107.173 1.00 51.46 301 GLY E CA 1
ATOM 14353 C C . GLY B 1 301 ? 130.594 88.498 107.538 1.00 49.23 301 GLY E C 1
ATOM 14354 O O . GLY B 1 301 ? 129.792 89.123 106.841 1.00 49.47 301 GLY E O 1
ATOM 14358 N N . GLY B 1 302 ? 130.225 87.835 108.632 1.00 43.73 302 GLY E N 1
ATOM 14359 C CA . GLY B 1 302 ? 128.834 87.704 109.003 1.00 40.05 302 GLY E CA 1
ATOM 14360 C C . GLY B 1 302 ? 128.367 88.810 109.928 1.00 36.08 302 GLY E C 1
ATOM 14361 O O . GLY B 1 302 ? 129.131 89.662 110.373 1.00 40.23 302 GLY E O 1
ATOM 14365 N N . LEU B 1 303 ? 127.063 88.789 110.210 1.00 30.55 303 LEU E N 1
ATOM 14366 C CA . LEU B 1 303 ? 126.512 89.697 111.205 1.00 30.94 303 LEU E CA 1
ATOM 14367 C C . LEU B 1 303 ? 127.066 89.417 112.592 1.00 31.79 303 LEU E C 1
ATOM 14368 O O . LEU B 1 303 ? 127.065 90.313 113.437 1.00 36.12 303 LEU E O 1
ATOM 14384 N N . ASP B 1 304 ? 127.523 88.190 112.847 1.00 30.88 304 ASP E N 1
ATOM 14385 C CA . ASP B 1 304 ? 128.085 87.863 114.154 1.00 28.95 304 ASP E CA 1
ATOM 14386 C C . ASP B 1 304 ? 129.345 88.672 114.439 1.00 30.62 304 ASP E C 1
ATOM 14387 O O . ASP B 1 304 ? 129.530 89.173 115.553 1.00 33.14 304 ASP E O 1
ATOM 14396 N N . LYS B 1 305 ? 130.226 88.810 113.448 1.00 25.58 305 LYS E N 1
ATOM 14397 C CA . LYS B 1 305 ? 131.466 89.551 113.654 1.00 23.08 305 LYS E CA 1
ATOM 14398 C C . LYS B 1 305 ? 131.184 91.017 113.966 1.00 26.60 305 LYS E C 1
ATOM 14399 O O . LYS B 1 305 ? 131.715 91.579 114.933 1.00 32.97 305 LYS E O 1
ATOM 14418 N N . LEU B 1 306 ? 130.341 91.652 113.153 1.00 27.72 306 LEU E N 1
ATOM 14419 C CA . LEU B 1 306 ? 130.011 93.053 113.371 1.00 23.15 306 LEU E CA 1
ATOM 14420 C C . LEU B 1 306 ? 129.259 93.241 114.681 1.00 23.68 306 LEU E C 1
ATOM 14421 O O . LEU B 1 306 ? 129.452 94.243 115.378 1.00 27.59 306 LEU E O 1
ATOM 14437 N N . GLU B 1 307 ? 128.394 92.288 115.028 1.00 23.53 307 GLU E N 1
ATOM 14438 C CA . GLU B 1 307 ? 127.689 92.351 116.301 1.00 22.92 307 GLU E CA 1
ATOM 14439 C C . GLU B 1 307 ? 128.666 92.287 117.465 1.00 23.37 307 GLU E C 1
ATOM 14440 O O . GLU B 1 307 ? 128.508 93.003 118.456 1.00 25.16 307 GLU E O 1
ATOM 14452 N N . GLY B 1 308 ? 129.682 91.430 117.363 1.00 21.03 308 GLY E N 1
ATOM 14453 C CA . GLY B 1 308 ? 130.692 91.373 118.404 1.00 18.37 308 GLY E CA 1
ATOM 14454 C C . GLY B 1 308 ? 131.471 92.667 118.528 1.00 21.81 308 GLY E C 1
ATOM 14455 O O . GLY B 1 308 ? 131.766 93.122 119.635 1.00 25.68 308 GLY E O 1
ATOM 14459 N N . MET B 1 309 ? 131.822 93.274 117.393 1.00 22.02 309 MET E N 1
ATOM 14460 C CA . MET B 1 309 ? 132.527 94.554 117.429 1.00 15.57 309 MET E CA 1
ATOM 14461 C C . MET B 1 309 ? 131.679 95.623 118.111 1.00 15.06 309 MET E C 1
ATOM 14462 O O . MET B 1 309 ? 132.155 96.365 118.987 1.00 16.16 309 MET E O 1
ATOM 14476 N N . PHE B 1 310 ? 130.408 95.703 117.728 1.00 18.59 310 PHE E N 1
ATOM 14477 C CA . PHE B 1 310 ? 129.514 96.670 118.345 1.00 13.96 310 PHE E CA 1
ATOM 14478 C C . PHE B 1 310 ? 129.349 96.393 119.833 1.00 16.46 310 PHE E C 1
ATOM 14479 O O . PHE B 1 310 ? 129.249 97.326 120.633 1.00 20.92 310 PHE E O 1
ATOM 14496 N N . GLY B 1 311 ? 129.302 95.120 120.223 1.00 15.17 311 GLY E N 1
ATOM 14497 C CA . GLY B 1 311 ? 129.182 94.794 121.634 1.00 15.95 311 GLY E CA 1
ATOM 14498 C C . GLY B 1 311 ? 130.413 95.186 122.425 1.00 14.59 311 GLY E C 1
ATOM 14499 O O . GLY B 1 311 ? 130.314 95.609 123.579 1.00 20.32 311 GLY E O 1
ATOM 14503 N N . PHE B 1 312 ? 131.589 95.040 121.820 1.00 14.77 312 PHE E N 1
ATOM 14504 C CA . PHE B 1 312 ? 132.810 95.503 122.465 1.00 10.04 312 PHE E CA 1
ATOM 14505 C C . PHE B 1 312 ? 132.754 97.003 122.712 1.00 13.16 312 PHE E C 1
ATOM 14506 O O . PHE B 1 312 ? 133.127 97.476 123.790 1.00 17.45 312 PHE E O 1
ATOM 14523 N N . ILE B 1 313 ? 132.283 97.770 121.728 1.00 15.30 313 ILE E N 1
ATOM 14524 C CA . ILE B 1 313 ? 132.140 99.212 121.940 1.00 12.69 313 ILE E CA 1
ATOM 14525 C C . ILE B 1 313 ? 131.097 99.497 123.021 1.00 15.72 313 ILE E C 1
ATOM 14526 O O . ILE B 1 313 ? 131.271 100.382 123.876 1.00 19.83 313 ILE E O 1
ATOM 14542 N N . ASP B 1 314 ? 129.992 98.754 122.999 1.00 15.91 314 ASP E N 1
ATOM 14543 C CA . ASP B 1 314 ? 128.907 99.020 123.929 1.00 17.64 314 ASP E CA 1
ATOM 14544 C C . ASP B 1 314 ? 129.286 98.673 125.359 1.00 19.57 314 ASP E C 1
ATOM 14545 O O . ASP B 1 314 ? 128.706 99.222 126.295 1.00 28.53 314 ASP E O 1
ATOM 14554 N N . GLN B 1 315 ? 130.234 97.761 125.553 1.00 19.28 315 GLN E N 1
ATOM 14555 C CA . GLN B 1 315 ? 130.720 97.488 126.900 1.00 17.10 315 GLN E CA 1
ATOM 14556 C C . GLN B 1 315 ? 131.251 98.760 127.551 1.00 18.61 315 GLN E C 1
ATOM 14557 O O . GLN B 1 315 ? 130.863 99.118 128.673 1.00 25.37 315 GLN E O 1
ATOM 14571 N N . VAL B 1 316 ? 132.131 99.468 126.843 1.00 16.54 316 VAL E N 1
ATOM 14572 C CA . VAL B 1 316 ? 132.690 100.709 127.362 1.00 15.23 316 VAL E CA 1
ATOM 14573 C C . VAL B 1 316 ? 131.610 101.777 127.461 1.00 15.55 316 VAL E C 1
ATOM 14574 O O . VAL B 1 316 ? 131.597 102.581 128.402 1.00 17.87 316 VAL E O 1
ATOM 14587 N N . ASP B 1 317 ? 130.686 101.808 126.499 1.00 18.90 317 ASP E N 1
ATOM 14588 C CA . ASP B 1 317 ? 129.593 102.775 126.584 1.00 20.55 317 ASP E CA 1
ATOM 14589 C C . ASP B 1 317 ? 128.780 102.576 127.859 1.00 24.93 317 ASP E C 1
ATOM 14590 O O . ASP B 1 317 ? 128.443 103.539 128.554 1.00 31.72 317 ASP E O 1
ATOM 14599 N N . LYS B 1 318 ? 128.448 101.324 128.173 1.00 23.01 318 LYS E N 1
ATOM 14600 C CA . LYS B 1 318 ? 127.664 101.021 129.363 1.00 25.39 318 LYS E CA 1
ATOM 14601 C C . LYS B 1 318 ? 128.432 101.357 130.634 1.00 23.76 318 LYS E C 1
ATOM 14602 O O . LYS B 1 318 ? 127.851 101.865 131.600 1.00 32.34 318 LYS E O 1
ATOM 14621 N N . PHE B 1 319 ? 129.732 101.062 130.664 1.00 20.33 319 PHE E N 1
ATOM 14622 C CA . PHE B 1 319 ? 130.543 101.445 131.818 1.00 17.01 319 PHE E CA 1
ATOM 14623 C C . PHE B 1 319 ? 130.485 102.952 132.048 1.00 20.01 319 PHE E C 1
ATOM 14624 O O . PHE B 1 319 ? 130.256 103.422 133.174 1.00 25.63 319 PHE E O 1
ATOM 14641 N N . ASN B 1 320 ? 130.672 103.728 130.980 1.00 21.69 320 ASN E N 1
ATOM 14642 C CA . ASN B 1 320 ? 130.637 105.178 131.114 1.00 18.92 320 ASN E CA 1
ATOM 14643 C C . ASN B 1 320 ? 129.262 105.654 131.559 1.00 24.73 320 ASN E C 1
ATOM 14644 O O . ASN B 1 320 ? 129.150 106.592 132.355 1.00 30.11 320 ASN E O 1
ATOM 14655 N N . ASN B 1 321 ? 128.202 105.033 131.039 1.00 30.98 321 ASN E N 1
ATOM 14656 C CA . ASN B 1 321 ? 126.853 105.426 131.427 1.00 30.07 321 ASN E CA 1
ATOM 14657 C C . ASN B 1 321 ? 126.605 105.168 132.905 1.00 30.10 321 ASN E C 1
ATOM 14658 O O . ASN B 1 321 ? 125.988 105.989 133.589 1.00 38.65 321 ASN E O 1
ATOM 14669 N N . ILE B 1 322 ? 127.066 104.027 133.416 1.00 32.35 322 ILE E N 1
ATOM 14670 C CA . ILE B 1 322 ? 126.894 103.743 134.838 1.00 34.75 322 ILE E CA 1
ATOM 14671 C C . ILE B 1 322 ? 127.639 104.773 135.676 1.00 33.20 322 ILE E C 1
ATOM 14672 O O . ILE B 1 322 ? 127.121 105.270 136.685 1.00 41.91 322 ILE E O 1
ATOM 14688 N N . LYS B 1 323 ? 128.865 105.115 135.276 1.00 35.76 323 LYS E N 1
ATOM 14689 C CA . LYS B 1 323 ? 129.606 106.121 136.032 1.00 33.83 323 LYS E CA 1
ATOM 14690 C C . LYS B 1 323 ? 128.889 107.468 136.010 1.00 39.65 323 LYS E C 1
ATOM 14691 O O . LYS B 1 323 ? 128.786 108.145 137.042 1.00 46.59 323 LYS E O 1
ATOM 14710 N N . LYS B 1 324 ? 128.382 107.872 134.845 1.00 43.26 324 LYS E N 1
ATOM 14711 C CA . LYS B 1 324 ? 127.672 109.144 134.751 1.00 39.15 324 LYS E CA 1
ATOM 14712 C C . LYS B 1 324 ? 126.413 109.134 135.605 1.00 45.59 324 LYS E C 1
ATOM 14713 O O . LYS B 1 324 ? 126.082 110.136 136.247 1.00 49.30 324 LYS E O 1
ATOM 14732 N N . LYS B 1 325 ? 125.684 108.019 135.607 1.00 51.57 325 LYS E N 1
ATOM 14733 C CA . LYS B 1 325 ? 124.553 107.873 136.515 1.00 51.12 325 LYS E CA 1
ATOM 14734 C C . LYS B 1 325 ? 124.991 108.106 137.951 1.00 53.73 325 LYS E C 1
ATOM 14735 O O . LYS B 1 325 ? 124.339 108.836 138.705 1.00 56.09 325 LYS E O 1
ATOM 14754 N N . LEU B 1 326 ? 126.106 107.490 138.345 1.00 55.48 326 LEU E N 1
ATOM 14755 C CA . LEU B 1 326 ? 126.580 107.650 139.714 1.00 53.79 326 LEU E CA 1
ATOM 14756 C C . LEU B 1 326 ? 126.862 109.113 140.031 1.00 54.49 326 LEU E C 1
ATOM 14757 O O . LEU B 1 326 ? 126.509 109.598 141.111 1.00 60.16 326 LEU E O 1
ATOM 14773 N N . ASN B 1 327 ? 127.487 109.839 139.103 1.00 55.09 327 ASN E N 1
ATOM 14774 C CA . ASN B 1 327 ? 127.803 111.239 139.378 1.00 55.23 327 ASN E CA 1
ATOM 14775 C C . ASN B 1 327 ? 126.551 112.106 139.307 1.00 56.34 327 ASN E C 1
ATOM 14776 O O . ASN B 1 327 ? 126.116 112.673 140.314 1.00 56.31 327 ASN E O 1
ATOM 14787 N N . LYS B 1 328 ? 125.954 112.213 138.120 1.00 59.47 328 LYS E N 1
ATOM 14788 C CA . LYS B 1 328 ? 124.657 112.857 137.934 1.00 68.47 328 LYS E CA 1
ATOM 14789 C C . LYS B 1 328 ? 124.665 114.323 138.352 1.00 74.30 328 LYS E C 1
ATOM 14790 O O . LYS B 1 328 ? 125.612 114.795 138.988 1.00 68.45 328 LYS E O 1
ATOM 14809 N N . GLN B 1 329 ? 123.609 115.051 137.981 1.00 78.93 329 GLN E N 1
ATOM 14810 C CA . GLN B 1 329 ? 123.430 116.449 138.351 1.00 81.01 329 GLN E CA 1
ATOM 14811 C C . GLN B 1 329 ? 121.951 116.811 138.256 1.00 85.53 329 GLN E C 1
ATOM 14812 O O . GLN B 1 329 ? 121.489 117.234 137.189 1.00 88.06 329 GLN E O 1
ATOM 14826 N N . PRO B 1 330 ? 121.178 116.669 139.332 1.00 92.54 330 PRO E N 1
ATOM 14827 C CA . PRO B 1 330 ? 119.725 116.838 139.211 1.00 91.83 330 PRO E CA 1
ATOM 14828 C C . PRO B 1 330 ? 119.353 118.233 138.733 1.00 95.28 330 PRO E C 1
ATOM 14829 O O . PRO B 1 330 ? 119.940 119.233 139.151 1.00 91.75 330 PRO E O 1
ATOM 14840 N N . ASP B 1 331 ? 118.361 118.290 137.848 1.00 99.54 331 ASP E N 1
ATOM 14841 C CA . ASP B 1 331 ? 117.887 119.557 137.311 1.00 99.45 331 ASP E CA 1
ATOM 14842 C C . ASP B 1 331 ? 116.502 119.351 136.719 1.00 97.87 331 ASP E C 1
ATOM 14843 O O . ASP B 1 331 ? 116.085 118.222 136.449 1.00 96.55 331 ASP E O 1
ATOM 14852 N N . ARG B 1 332 ? 115.797 120.461 136.519 1.00 100.18 332 ARG E N 1
ATOM 14853 C CA . ARG B 1 332 ? 114.470 120.460 135.915 1.00 102.41 332 ARG E CA 1
ATOM 14854 C C . ARG B 1 332 ? 114.557 121.109 134.541 1.00 107.13 332 ARG E C 1
ATOM 14855 O O . ARG B 1 332 ? 115.016 122.250 134.415 1.00 101.63 332 ARG E O 1
ATOM 14876 N N . TYR B 1 333 ? 114.119 120.379 133.518 1.00 107.04 333 TYR E N 1
ATOM 14877 C CA . TYR B 1 333 ? 114.131 120.878 132.151 1.00 107.50 333 TYR E CA 1
ATOM 14878 C C . TYR B 1 333 ? 113.339 119.918 131.279 1.00 109.78 333 TYR E C 1
ATOM 14879 O O . TYR B 1 333 ? 113.475 118.700 131.414 1.00 108.62 333 TYR E O 1
ATOM 14883 N N . VAL B 1 334 ? 112.514 120.473 130.390 1.00 108.86 334 VAL E N 1
ATOM 14884 C CA . VAL B 1 334 ? 111.739 119.635 129.487 1.00 111.18 334 VAL E CA 1
ATOM 14885 C C . VAL B 1 334 ? 112.691 118.836 128.602 1.00 109.55 334 VAL E C 1
ATOM 14886 O O . VAL B 1 334 ? 113.844 119.225 128.377 1.00 108.43 334 VAL E O 1
ATOM 14899 N N . LEU B 1 335 ? 112.214 117.692 128.115 1.00 110.95 335 LEU E N 1
ATOM 14900 C CA . LEU B 1 335 ? 112.968 116.840 127.195 1.00 111.73 335 LEU E CA 1
ATOM 14901 C C . LEU B 1 335 ? 112.114 116.623 125.951 1.00 114.04 335 LEU E C 1
ATOM 14902 O O . LEU B 1 335 ? 111.420 115.612 125.829 1.00 112.38 335 LEU E O 1
ATOM 14918 N N . THR B 1 336 ? 112.164 117.590 125.033 1.00 112.75 336 THR E N 1
ATOM 14919 C CA . THR B 1 336 ? 111.521 117.515 123.716 1.00 114.93 336 THR E CA 1
ATOM 14920 C C . THR B 1 336 ? 110.057 117.074 123.793 1.00 114.59 336 THR E C 1
ATOM 14921 O O . THR B 1 336 ? 109.490 116.629 122.790 1.00 111.62 336 THR E O 1
ATOM 14932 N N . ASN B 1 337 ? 109.420 117.199 124.959 1.00 114.58 337 ASN E N 1
ATOM 14933 C CA . ASN B 1 337 ? 108.033 116.764 125.142 1.00 113.57 337 ASN E CA 1
ATOM 14934 C C . ASN B 1 337 ? 107.825 115.349 124.605 1.00 113.68 337 ASN E C 1
ATOM 14935 O O . ASN B 1 337 ? 106.809 115.039 123.981 1.00 113.48 337 ASN E O 1
ATOM 14946 N N . ALA B 1 338 ? 108.804 114.478 124.853 1.00 112.44 338 ALA E N 1
ATOM 14947 C CA . ALA B 1 338 ? 108.754 113.100 124.378 1.00 108.95 338 ALA E CA 1
ATOM 14948 C C . ALA B 1 338 ? 108.695 113.047 122.855 1.00 105.83 338 ALA E C 1
ATOM 14949 O O . ALA B 1 338 ? 109.732 113.138 122.191 1.00 102.71 338 ALA E O 1
ATOM 14956 N N . THR B 1 339 ? 107.495 112.891 122.293 1.00 106.46 339 THR E N 1
ATOM 14957 C CA . THR B 1 339 ? 107.303 112.820 120.848 1.00 101.36 339 THR E CA 1
ATOM 14958 C C . THR B 1 339 ? 108.070 111.655 120.233 1.00 95.21 339 THR E C 1
ATOM 14959 O O . THR B 1 339 ? 108.785 110.930 120.932 1.00 93.37 339 THR E O 1
ATOM 14970 N N . LEU B 1 340 ? 107.917 111.469 118.925 1.00 91.72 340 LEU E N 1
ATOM 14971 C CA . LEU B 1 340 ? 108.591 110.391 118.218 1.00 87.39 340 LEU E CA 1
ATOM 14972 C C . LEU B 1 340 ? 110.029 110.775 117.897 1.00 87.94 340 LEU E C 1
ATOM 14973 O O . LEU B 1 340 ? 110.358 111.952 117.723 1.00 87.30 340 LEU E O 1
ATOM 14989 N N . HIS B 1 341 ? 110.890 109.761 117.822 1.00 79.44 341 HIS E N 1
ATOM 14990 C CA . HIS B 1 341 ? 112.322 109.885 117.574 1.00 74.67 341 HIS E CA 1
ATOM 14991 C C . HIS B 1 341 ? 113.062 110.534 118.735 1.00 68.80 341 HIS E C 1
ATOM 14992 O O . HIS B 1 341 ? 114.285 110.684 118.661 1.00 65.46 341 HIS E O 1
ATOM 15006 N N . GLY B 1 342 ? 112.367 110.925 119.807 1.00 68.38 342 GLY E N 1
ATOM 15007 C CA . GLY B 1 342 ? 113.032 111.555 120.931 1.00 66.31 342 GLY E CA 1
ATOM 15008 C C . GLY B 1 342 ? 113.816 110.603 121.804 1.00 62.04 342 GLY E C 1
ATOM 15009 O O . GLY B 1 342 ? 114.723 111.042 122.518 1.00 61.40 342 GLY E O 1
ATOM 15013 N N . PHE B 1 343 ? 113.497 109.309 121.758 1.00 59.92 343 PHE E N 1
ATOM 15014 C CA . PHE B 1 343 ? 114.220 108.345 122.577 1.00 55.35 343 PHE E CA 1
ATOM 15015 C C . PHE B 1 343 ? 115.690 108.258 122.193 1.00 55.64 343 PHE E C 1
ATOM 15016 O O . PHE B 1 343 ? 116.494 107.747 122.979 1.00 55.94 343 PHE E O 1
ATOM 15033 N N . LYS B 1 344 ? 116.061 108.745 121.013 1.00 54.59 344 LYS E N 1
ATOM 15034 C CA . LYS B 1 344 ? 117.452 108.759 120.586 1.00 49.31 344 LYS E CA 1
ATOM 15035 C C . LYS B 1 344 ? 118.208 109.984 121.079 1.00 49.50 344 LYS E C 1
ATOM 15036 O O . LYS B 1 344 ? 119.394 110.126 120.770 1.00 47.21 344 LYS E O 1
ATOM 15055 N N . LEU B 1 345 ? 117.557 110.875 121.829 1.00 53.06 345 LEU E N 1
ATOM 15056 C CA . LEU B 1 345 ? 118.262 112.020 122.390 1.00 56.63 345 LEU E CA 1
ATOM 15057 C C . LEU B 1 345 ? 119.175 111.625 123.541 1.00 57.33 345 LEU E C 1
ATOM 15058 O O . LEU B 1 345 ? 120.131 112.350 123.835 1.00 54.75 345 LEU E O 1
ATOM 15074 N N . LYS B 1 346 ? 118.898 110.505 124.206 1.00 54.17 346 LYS E N 1
ATOM 15075 C CA . LYS B 1 346 ? 119.739 110.035 125.297 1.00 52.45 346 LYS E CA 1
ATOM 15076 C C . LYS B 1 346 ? 120.948 109.250 124.815 1.00 50.61 346 LYS E C 1
ATOM 15077 O O . LYS B 1 346 ? 121.861 109.003 125.609 1.00 52.75 346 LYS E O 1
ATOM 15096 N N . LEU B 1 347 ? 120.975 108.852 123.549 1.00 44.26 347 LEU E N 1
ATOM 15097 C CA . LEU B 1 347 ? 122.062 108.051 123.011 1.00 36.33 347 LEU E CA 1
ATOM 15098 C C . LEU B 1 347 ? 123.145 108.949 122.433 1.00 35.23 347 LEU E C 1
ATOM 15099 O O . LEU B 1 347 ? 122.851 109.971 121.808 1.00 42.69 347 LEU E O 1
ATOM 15115 N N . ASN B 1 348 ? 124.401 108.568 122.651 1.00 29.44 348 ASN E N 1
ATOM 15116 C CA . ASN B 1 348 ? 125.506 109.242 121.991 1.00 22.17 348 ASN E CA 1
ATOM 15117 C C . ASN B 1 348 ? 125.681 108.659 120.591 1.00 20.28 348 ASN E C 1
ATOM 15118 O O . ASN B 1 348 ? 124.890 107.836 120.136 1.00 27.73 348 ASN E O 1
ATOM 15129 N N . ALA B 1 349 ? 126.717 109.106 119.881 1.00 20.53 349 ALA E N 1
ATOM 15130 C CA . ALA B 1 349 ? 126.884 108.694 118.491 1.00 16.68 349 ALA E CA 1
ATOM 15131 C C . ALA B 1 349 ? 127.134 107.195 118.377 1.00 18.89 349 ALA E C 1
ATOM 15132 O O . ALA B 1 349 ? 126.556 106.526 117.512 1.00 21.46 349 ALA E O 1
ATOM 15139 N N . ARG B 1 350 ? 127.992 106.648 119.239 1.00 21.04 350 ARG E N 1
ATOM 15140 C CA . ARG B 1 350 ? 128.271 105.218 119.186 1.00 17.13 350 ARG E CA 1
ATOM 15141 C C . ARG B 1 350 ? 127.013 104.411 119.460 1.00 18.06 350 ARG E C 1
ATOM 15142 O O . ARG B 1 350 ? 126.738 103.414 118.779 1.00 22.19 350 ARG E O 1
ATOM 15163 N N . GLU B 1 351 ? 126.228 104.836 120.448 1.00 22.05 351 GLU E N 1
ATOM 15164 C CA . GLU B 1 351 ? 124.998 104.134 120.776 1.00 18.72 351 GLU E CA 1
ATOM 15165 C C . GLU B 1 351 ? 123.965 104.274 119.670 1.00 22.59 351 GLU E C 1
ATOM 15166 O O . GLU B 1 351 ? 123.192 103.346 119.431 1.00 29.07 351 GLU E O 1
ATOM 15178 N N . LYS B 1 352 ? 123.944 105.412 118.978 1.00 24.47 352 LYS E N 1
ATOM 15179 C CA . LYS B 1 352 ? 123.042 105.570 117.843 1.00 21.80 352 LYS E CA 1
ATOM 15180 C C . LYS B 1 352 ? 123.423 104.634 116.706 1.00 21.16 352 LYS E C 1
ATOM 15181 O O . LYS B 1 352 ? 122.551 104.033 116.067 1.00 30.00 352 LYS E O 1
ATOM 15200 N N . ALA B 1 353 ? 124.722 104.493 116.438 1.00 20.18 353 ALA E N 1
ATOM 15201 C CA . ALA B 1 353 ? 125.158 103.546 115.419 1.00 17.02 353 ALA E CA 1
ATOM 15202 C C . ALA B 1 353 ? 124.792 102.119 115.805 1.00 21.22 353 ALA E C 1
ATOM 15203 O O . ALA B 1 353 ? 124.322 101.337 114.968 1.00 27.16 353 ALA E O 1
ATOM 15210 N N . TYR B 1 354 ? 124.993 101.763 117.074 1.00 24.69 354 TYR E N 1
ATOM 15211 C CA . TYR B 1 354 ? 124.632 100.421 117.519 1.00 20.79 354 TYR E CA 1
ATOM 15212 C C . TYR B 1 354 ? 123.129 100.191 117.410 1.00 22.21 354 TYR E C 1
ATOM 15213 O O . TYR B 1 354 ? 122.686 99.100 117.034 1.00 29.22 354 TYR E O 1
ATOM 15231 N N . SER B 1 355 ? 122.329 101.202 117.750 1.00 23.77 355 SER E N 1
ATOM 15232 C CA . SER B 1 355 ? 120.882 101.080 117.635 1.00 27.39 355 SER E CA 1
ATOM 15233 C C . SER B 1 355 ? 120.464 100.877 116.187 1.00 28.71 355 SER E C 1
ATOM 15234 O O . SER B 1 355 ? 119.601 100.040 115.890 1.00 33.31 355 SER E O 1
ATOM 15242 N N . LYS B 1 356 ? 121.066 101.633 115.271 1.00 24.96 356 LYS E N 1
ATOM 15243 C CA . LYS B 1 356 ? 120.768 101.442 113.859 1.00 26.47 356 LYS E CA 1
ATOM 15244 C C . LYS B 1 356 ? 121.117 100.029 113.418 1.00 25.90 356 LYS E C 1
ATOM 15245 O O . LYS B 1 356 ? 120.362 99.400 112.667 1.00 32.82 356 LYS E O 1
ATOM 15264 N N . PHE B 1 357 ? 122.256 99.507 113.876 1.00 27.37 357 PHE E N 1
ATOM 15265 C CA . PHE B 1 357 ? 122.634 98.151 113.491 1.00 26.90 357 PHE E CA 1
ATOM 15266 C C . PHE B 1 357 ? 121.661 97.116 114.042 1.00 27.12 357 PHE E C 1
ATOM 15267 O O . PHE B 1 357 ? 121.308 96.162 113.345 1.00 29.09 357 PHE E O 1
ATOM 15284 N N . ILE B 1 358 ? 121.237 97.265 115.295 1.00 26.29 358 ILE E N 1
ATOM 15285 C CA . ILE B 1 358 ? 120.297 96.300 115.863 1.00 27.67 358 ILE E CA 1
ATOM 15286 C C . ILE B 1 358 ? 118.982 96.334 115.096 1.00 34.53 358 ILE E C 1
ATOM 15287 O O . ILE B 1 358 ? 118.394 95.287 114.780 1.00 37.54 358 ILE E O 1
ATOM 15303 N N . TYR B 1 359 ? 118.497 97.540 114.787 1.00 35.83 359 TYR E N 1
ATOM 15304 C CA . TYR B 1 359 ? 117.260 97.654 114.028 1.00 31.21 359 TYR E CA 1
ATOM 15305 C C . TYR B 1 359 ? 117.397 97.003 112.661 1.00 31.17 359 TYR E C 1
ATOM 15306 O O . TYR B 1 359 ? 116.490 96.300 112.209 1.00 35.54 359 TYR E O 1
ATOM 15324 N N . TYR B 1 360 ? 118.523 97.225 111.984 1.00 29.05 360 TYR E N 1
ATOM 15325 C CA . TYR B 1 360 ? 118.747 96.557 110.708 1.00 28.41 360 TYR E CA 1
ATOM 15326 C C . TYR B 1 360 ? 118.759 95.045 110.882 1.00 32.92 360 TYR E C 1
ATOM 15327 O O . TYR B 1 360 ? 118.154 94.315 110.093 1.00 38.69 360 TYR E O 1
ATOM 15345 N N . LYS B 1 361 ? 119.425 94.558 111.924 1.00 38.89 361 LYS E N 1
ATOM 15346 C CA . LYS B 1 361 ? 119.490 93.121 112.153 1.00 33.39 361 LYS E CA 1
ATOM 15347 C C . LYS B 1 361 ? 118.097 92.524 112.271 1.00 37.89 361 LYS E C 1
ATOM 15348 O O . LYS B 1 361 ? 117.824 91.452 111.720 1.00 38.75 361 LYS E O 1
ATOM 15367 N N . PHE B 1 362 ? 117.202 93.203 112.981 1.00 41.95 362 PHE E N 1
ATOM 15368 C CA . PHE B 1 362 ? 115.914 92.602 113.305 1.00 38.35 362 PHE E CA 1
ATOM 15369 C C . PHE B 1 362 ? 114.791 92.954 112.336 1.00 42.84 362 PHE E C 1
ATOM 15370 O O . PHE B 1 362 ? 113.754 92.283 112.359 1.00 48.77 362 PHE E O 1
ATOM 15387 N N . PHE B 1 363 ? 114.948 93.976 111.493 1.00 42.54 363 PHE E N 1
ATOM 15388 C CA . PHE B 1 363 ? 113.825 94.428 110.674 1.00 40.04 363 PHE E CA 1
ATOM 15389 C C . PHE B 1 363 ? 114.156 94.749 109.226 1.00 40.24 363 PHE E C 1
ATOM 15390 O O . PHE B 1 363 ? 113.220 94.868 108.429 1.00 45.56 363 PHE E O 1
ATOM 15407 N N . HIS B 1 364 ? 115.417 94.909 108.836 1.00 37.18 364 HIS E N 1
ATOM 15408 C CA . HIS B 1 364 ? 115.741 95.282 107.464 1.00 35.41 364 HIS E CA 1
ATOM 15409 C C . HIS B 1 364 ? 116.607 94.253 106.757 1.00 39.33 364 HIS E C 1
ATOM 15410 O O . HIS B 1 364 ? 116.292 93.858 105.630 1.00 49.70 364 HIS E O 1
ATOM 15424 N N . GLY B 1 365 ? 117.700 93.823 107.375 1.00 37.55 365 GLY E N 1
ATOM 15425 C CA . GLY B 1 365 ? 118.558 92.806 106.806 1.00 35.94 365 GLY E CA 1
ATOM 15426 C C . GLY B 1 365 ? 118.342 91.439 107.415 1.00 42.64 365 GLY E C 1
ATOM 15427 O O . GLY B 1 365 ? 119.207 90.566 107.310 1.00 47.32 365 GLY E O 1
ATOM 15431 N N . ASN B 1 366 ? 117.199 91.243 108.067 1.00 44.42 366 ASN E N 1
ATOM 15432 C CA . ASN B 1 366 ? 116.874 89.934 108.613 1.00 49.55 366 ASN E CA 1
ATOM 15433 C C . ASN B 1 366 ? 116.850 88.889 107.506 1.00 54.11 366 ASN E C 1
ATOM 15434 O O . ASN B 1 366 ? 116.352 89.136 106.405 1.00 55.22 366 ASN E O 1
ATOM 15445 N N . THR B 1 367 ? 117.405 87.717 107.802 1.00 57.48 367 THR E N 1
ATOM 15446 C CA . THR B 1 367 ? 117.416 86.598 106.869 1.00 62.62 367 THR E CA 1
ATOM 15447 C C . THR B 1 367 ? 116.205 85.689 107.028 1.00 64.61 367 THR E C 1
ATOM 15448 O O . THR B 1 367 ? 116.044 84.750 106.241 1.00 61.09 367 THR E O 1
ATOM 15459 N N . CYS B 1 368 ? 115.359 85.941 108.018 1.00 63.92 368 CYS E N 1
ATOM 15460 C CA . CYS B 1 368 ? 114.121 85.202 108.202 1.00 65.78 368 CYS E CA 1
ATOM 15461 C C . CYS B 1 368 ? 113.079 86.155 108.763 1.00 68.60 368 CYS E C 1
ATOM 15462 O O . CYS B 1 368 ? 113.427 87.202 109.320 1.00 71.03 368 CYS E O 1
ATOM 15470 N N . PRO B 1 369 ? 111.794 85.834 108.622 1.00 68.81 369 PRO E N 1
ATOM 15471 C CA . PRO B 1 369 ? 110.757 86.742 109.127 1.00 64.83 369 PRO E CA 1
ATOM 15472 C C . PRO B 1 369 ? 110.902 86.970 110.623 1.00 61.43 369 PRO E C 1
ATOM 15473 O O . PRO B 1 369 ? 111.280 86.071 111.372 1.00 64.35 369 PRO E O 1
ATOM 15484 N N . THR B 1 370 ? 110.591 88.187 111.055 1.00 57.14 370 THR E N 1
ATOM 15485 C CA . THR B 1 370 ? 110.717 88.586 112.450 1.00 60.45 370 THR E CA 1
ATOM 15486 C C . THR B 1 370 ? 109.326 88.769 113.038 1.00 61.63 370 THR E C 1
ATOM 15487 O O . THR B 1 370 ? 108.538 89.570 112.528 1.00 65.47 370 THR E O 1
ATOM 15498 N N . ILE B 1 371 ? 109.039 88.049 114.117 1.00 61.24 371 ILE E N 1
ATOM 15499 C CA . ILE B 1 371 ? 107.737 88.090 114.770 1.00 63.96 371 ILE E CA 1
ATOM 15500 C C . ILE B 1 371 ? 107.832 89.013 115.976 1.00 62.65 371 ILE E C 1
ATOM 15501 O O . ILE B 1 371 ? 108.627 88.772 116.891 1.00 67.55 371 ILE E O 1
ATOM 15517 N N . ILE B 1 372 ? 107.019 90.056 115.987 1.00 61.56 372 ILE E N 1
ATOM 15518 C CA . ILE B 1 372 ? 106.928 90.964 117.122 1.00 68.00 372 ILE E CA 1
ATOM 15519 C C . ILE B 1 372 ? 105.631 90.677 117.860 1.00 73.24 372 ILE E C 1
ATOM 15520 O O . ILE B 1 372 ? 104.620 90.293 117.263 1.00 74.01 372 ILE E O 1
ATOM 15536 N N . THR B 1 373 ? 105.663 90.851 119.180 1.00 75.78 373 THR E N 1
ATOM 15537 C CA . THR B 1 373 ? 104.524 90.552 120.035 1.00 77.88 373 THR E CA 1
ATOM 15538 C C . THR B 1 373 ? 104.384 91.658 121.072 1.00 80.89 373 THR E C 1
ATOM 15539 O O . THR B 1 373 ? 105.244 92.535 121.197 1.00 81.31 373 THR E O 1
ATOM 15550 N N . GLU B 1 374 ? 103.288 91.611 121.825 1.00 86.35 374 GLU E N 1
ATOM 15551 C CA . GLU B 1 374 ? 102.966 92.636 122.808 1.00 89.50 374 GLU E CA 1
ATOM 15552 C C . GLU B 1 374 ? 103.350 92.248 124.230 1.00 88.44 374 GLU E C 1
ATOM 15553 O O . GLU B 1 374 ? 103.115 93.033 125.152 1.00 86.62 374 GLU E O 1
ATOM 15565 N N . GLY B 1 375 ? 103.938 91.073 124.438 1.00 87.45 375 GLY E N 1
ATOM 15566 C CA . GLY B 1 375 ? 104.264 90.661 125.789 1.00 85.13 375 GLY E CA 1
ATOM 15567 C C . GLY B 1 375 ? 105.355 89.614 125.810 1.00 92.28 375 GLY E C 1
ATOM 15568 O O . GLY B 1 375 ? 105.832 89.154 124.770 1.00 95.91 375 GLY E O 1
ATOM 15572 N N . LYS B 1 376 ? 105.747 89.245 127.031 1.00 90.43 376 LYS E N 1
ATOM 15573 C CA . LYS B 1 376 ? 106.795 88.249 127.219 1.00 90.29 376 LYS E CA 1
ATOM 15574 C C . LYS B 1 376 ? 106.296 86.828 126.989 1.00 96.12 376 LYS E C 1
ATOM 15575 O O . LYS B 1 376 ? 107.056 85.982 126.506 1.00 94.40 376 LYS E O 1
ATOM 15594 N N . THR B 1 377 ? 105.036 86.542 127.327 1.00 98.63 377 THR E N 1
ATOM 15595 C CA . THR B 1 377 ? 104.519 85.182 127.231 1.00 99.29 377 THR E CA 1
ATOM 15596 C C . THR B 1 377 ? 103.976 84.849 125.847 1.00 96.73 377 THR E C 1
ATOM 15597 O O . THR B 1 377 ? 103.839 83.665 125.516 1.00 96.85 377 THR E O 1
ATOM 15608 N N . ASP B 1 378 ? 103.666 85.859 125.035 1.00 97.37 378 ASP E N 1
ATOM 15609 C CA . ASP B 1 378 ? 103.167 85.593 123.691 1.00 99.01 378 ASP E CA 1
ATOM 15610 C C . ASP B 1 378 ? 104.195 84.818 122.878 1.00 95.84 378 ASP E C 1
ATOM 15611 O O . ASP B 1 378 ? 103.862 83.835 122.206 1.00 95.02 378 ASP E O 1
ATOM 15620 N N . ARG B 1 379 ? 105.457 85.247 122.934 1.00 95.18 379 ARG E N 1
ATOM 15621 C CA . ARG B 1 379 ? 106.498 84.570 122.173 1.00 92.08 379 ARG E CA 1
ATOM 15622 C C . ARG B 1 379 ? 106.710 83.151 122.678 1.00 91.80 379 ARG E C 1
ATOM 15623 O O . ARG B 1 379 ? 106.985 82.241 121.890 1.00 89.65 379 ARG E O 1
ATOM 15644 N N . ILE B 1 380 ? 106.587 82.939 123.989 1.00 95.11 380 ILE E N 1
ATOM 15645 C CA . ILE B 1 380 ? 106.695 81.585 124.525 1.00 97.49 380 ILE E CA 1
ATOM 15646 C C . ILE B 1 380 ? 105.576 80.712 123.974 1.00 99.62 380 ILE E C 1
ATOM 15647 O O . ILE B 1 380 ? 105.799 79.557 123.588 1.00 96.84 380 ILE E O 1
ATOM 15663 N N . TYR B 1 381 ? 104.354 81.248 123.931 1.00 101.01 381 TYR E N 1
ATOM 15664 C CA . TYR B 1 381 ? 103.239 80.494 123.366 1.00 99.01 381 TYR E CA 1
ATOM 15665 C C . TYR B 1 381 ? 103.509 80.132 121.911 1.00 97.32 381 TYR E C 1
ATOM 15666 O O . TYR B 1 381 ? 103.309 78.984 121.497 1.00 103.33 381 TYR E O 1
ATOM 15684 N N . LEU B 1 382 ? 103.959 81.104 121.115 1.00 92.87 382 LEU E N 1
ATOM 15685 C CA . LEU B 1 382 ? 104.219 80.827 119.704 1.00 94.48 382 LEU E CA 1
ATOM 15686 C C . LEU B 1 382 ? 105.322 79.790 119.538 1.00 95.74 382 LEU E C 1
ATOM 15687 O O . LEU B 1 382 ? 105.223 78.900 118.685 1.00 97.81 382 LEU E O 1
ATOM 15703 N N . LYS B 1 383 ? 106.389 79.897 120.331 1.00 96.27 383 LYS E N 1
ATOM 15704 C CA . LYS B 1 383 ? 107.481 78.937 120.223 1.00 98.50 383 LYS E CA 1
ATOM 15705 C C . LYS B 1 383 ? 107.013 77.534 120.581 1.00 98.33 383 LYS E C 1
ATOM 15706 O O . LYS B 1 383 ? 107.357 76.564 119.896 1.00 96.30 383 LYS E O 1
ATOM 15725 N N . ALA B 1 384 ? 106.223 77.405 121.650 1.00 98.83 384 ALA E N 1
ATOM 15726 C CA . ALA B 1 384 ? 105.691 76.095 122.011 1.00 98.38 384 ALA E CA 1
ATOM 15727 C C . ALA B 1 384 ? 104.805 75.541 120.904 1.00 98.73 384 ALA E C 1
ATOM 15728 O O . ALA B 1 384 ? 104.900 74.359 120.552 1.00 96.36 384 ALA E O 1
ATOM 15735 N N . ALA B 1 385 ? 103.942 76.386 120.336 1.00 100.37 385 ALA E N 1
ATOM 15736 C CA . ALA B 1 385 ? 103.048 75.925 119.281 1.00 99.85 385 ALA E CA 1
ATOM 15737 C C . ALA B 1 385 ? 103.830 75.449 118.066 1.00 98.92 385 ALA E C 1
ATOM 15738 O O . ALA B 1 385 ? 103.503 74.414 117.475 1.00 100.60 385 ALA E O 1
ATOM 15745 N N . LEU B 1 386 ? 104.868 76.191 117.676 1.00 99.86 386 LEU E N 1
ATOM 15746 C CA . LEU B 1 386 ? 105.656 75.789 116.516 1.00 98.94 386 LEU E CA 1
ATOM 15747 C C . LEU B 1 386 ? 106.451 74.522 116.801 1.00 99.89 386 LEU E C 1
ATOM 15748 O O . LEU B 1 386 ? 106.590 73.661 115.925 1.00 99.95 386 LEU E O 1
ATOM 15764 N N . HIS B 1 387 ? 106.977 74.382 118.020 1.00 103.64 387 HIS E N 1
ATOM 15765 C CA . HIS B 1 387 ? 107.700 73.164 118.366 1.00 103.34 387 HIS E CA 1
ATOM 15766 C C . HIS B 1 387 ? 106.783 71.950 118.320 1.00 100.99 387 HIS E C 1
ATOM 15767 O O . HIS B 1 387 ? 107.179 70.881 117.842 1.00 94.83 387 HIS E O 1
ATOM 15781 N N . SER B 1 388 ? 105.551 72.093 118.816 1.00 101.18 388 SER E N 1
ATOM 15782 C CA . SER B 1 388 ? 104.621 70.969 118.797 1.00 99.82 388 SER E CA 1
ATOM 15783 C C . SER B 1 388 ? 104.217 70.594 117.377 1.00 101.40 388 SER E C 1
ATOM 15784 O O . SER B 1 388 ? 104.017 69.409 117.085 1.00 98.58 388 SER E O 1
ATOM 15792 N N . LEU B 1 389 ? 104.094 71.577 116.487 1.00 103.07 389 LEU E N 1
ATOM 15793 C CA . LEU B 1 389 ? 103.626 71.366 115.118 1.00 102.48 389 LEU E CA 1
ATOM 15794 C C . LEU B 1 389 ? 104.780 71.299 114.126 1.00 101.00 389 LEU E C 1
ATOM 15795 O O . LEU B 1 389 ? 104.659 71.761 112.989 1.00 100.35 389 LEU E O 1
ATOM 15811 N N . GLU B 1 390 ? 105.913 70.719 114.529 1.00 99.95 390 GLU E N 1
ATOM 15812 C CA . GLU B 1 390 ? 107.093 70.734 113.669 1.00 100.60 390 GLU E CA 1
ATOM 15813 C C . GLU B 1 390 ? 106.828 70.026 112.346 1.00 101.25 390 GLU E C 1
ATOM 15814 O O . GLU B 1 390 ? 107.202 70.528 111.280 1.00 101.10 390 GLU E O 1
ATOM 15826 N N . THR B 1 391 ? 106.186 68.858 112.393 1.00 104.34 391 THR E N 1
ATOM 15827 C CA . THR B 1 391 ? 105.934 68.106 111.169 1.00 105.71 391 THR E CA 1
ATOM 15828 C C . THR B 1 391 ? 104.949 68.824 110.257 1.00 105.34 391 THR E C 1
ATOM 15829 O O . THR B 1 391 ? 105.057 68.723 109.030 1.00 103.73 391 THR E O 1
ATOM 15840 N N . SER B 1 392 ? 103.985 69.545 110.832 1.00 104.66 392 SER E N 1
ATOM 15841 C CA . SER B 1 392 ? 102.969 70.206 110.019 1.00 103.13 392 SER E CA 1
ATOM 15842 C C . SER B 1 392 ? 103.577 71.290 109.138 1.00 104.77 392 SER E C 1
ATOM 15843 O O . SER B 1 392 ? 103.172 71.455 107.981 1.00 99.98 392 SER E O 1
ATOM 15851 N N . TYR B 1 393 ? 104.549 72.035 109.660 1.00 108.77 393 TYR E N 1
ATOM 15852 C CA . TYR B 1 393 ? 105.116 73.197 108.975 1.00 106.76 393 TYR E CA 1
ATOM 15853 C C . TYR B 1 393 ? 106.631 73.066 108.895 1.00 106.00 393 TYR E C 1
ATOM 15854 O O . TYR B 1 393 ? 107.367 73.770 109.596 1.00 104.37 393 TYR E O 1
ATOM 15872 N N . PRO B 1 394 ? 107.134 72.169 108.042 1.00 105.32 394 PRO E N 1
ATOM 15873 C CA . PRO B 1 394 ? 108.583 72.135 107.794 1.00 104.67 394 PRO E CA 1
ATOM 15874 C C . PRO B 1 394 ? 109.100 73.386 107.109 1.00 105.89 394 PRO E C 1
ATOM 15875 O O . PRO B 1 394 ? 110.312 73.630 107.125 1.00 101.85 394 PRO E O 1
ATOM 15886 N N . GLU B 1 395 ? 108.215 74.185 106.512 1.00 107.26 395 GLU E N 1
ATOM 15887 C CA . GLU B 1 395 ? 108.628 75.388 105.807 1.00 103.66 395 GLU E CA 1
ATOM 15888 C C . GLU B 1 395 ? 109.059 76.492 106.765 1.00 101.56 395 GLU E C 1
ATOM 15889 O O . GLU B 1 395 ? 109.744 77.428 106.341 1.00 96.67 395 GLU E O 1
ATOM 15901 N N . LEU B 1 396 ? 108.674 76.406 108.039 1.00 101.61 396 LEU E N 1
ATOM 15902 C CA . LEU B 1 396 ? 109.103 77.353 109.061 1.00 97.67 396 LEU E CA 1
ATOM 15903 C C . LEU B 1 396 ? 110.244 76.801 109.907 1.00 97.29 396 LEU E C 1
ATOM 15904 O O . LEU B 1 396 ? 110.319 77.084 111.108 1.00 94.97 396 LEU E O 1
ATOM 15920 N N . PHE B 1 397 ? 111.132 76.014 109.305 1.00 99.09 397 PHE E N 1
ATOM 15921 C CA . PHE B 1 397 ? 112.234 75.394 110.023 1.00 98.87 397 PHE E CA 1
ATOM 15922 C C . PHE B 1 397 ? 113.478 75.406 109.149 1.00 96.18 397 PHE E C 1
ATOM 15923 O O . PHE B 1 397 ? 113.405 75.554 107.927 1.00 92.22 397 PHE E O 1
ATOM 15940 N N . ARG B 1 398 ? 114.631 75.254 109.798 1.00 97.04 398 ARG E N 1
ATOM 15941 C CA . ARG B 1 398 ? 115.908 75.228 109.102 1.00 98.99 398 ARG E CA 1
ATOM 15942 C C . ARG B 1 398 ? 116.837 74.259 109.815 1.00 101.71 398 ARG E C 1
ATOM 15943 O O . ARG B 1 398 ? 116.697 73.999 111.011 1.00 100.16 398 ARG E O 1
ATOM 15964 N N . GLU B 1 399 ? 117.804 73.735 109.068 1.00 105.77 399 GLU E N 1
ATOM 15965 C CA . GLU B 1 399 ? 118.801 72.825 109.621 1.00 110.96 399 GLU E CA 1
ATOM 15966 C C . GLU B 1 399 ? 120.016 73.638 110.052 1.00 112.23 399 GLU E C 1
ATOM 15967 O O . GLU B 1 399 ? 120.720 74.208 109.212 1.00 111.26 399 GLU E O 1
ATOM 15979 N N . LYS B 1 400 ? 120.262 73.693 111.362 1.00 113.60 400 LYS E N 1
ATOM 15980 C CA . LYS B 1 400 ? 121.420 74.420 111.869 1.00 117.08 400 LYS E CA 1
ATOM 15981 C C . LYS B 1 400 ? 122.715 73.759 111.414 1.00 117.86 400 LYS E C 1
ATOM 15982 O O . LYS B 1 400 ? 123.532 74.371 110.718 1.00 111.01 400 LYS E O 1
ATOM 16001 N N . THR B 1 401 ? 122.917 72.499 111.802 1.00 122.78 401 THR E N 1
ATOM 16002 C CA . THR B 1 401 ? 124.084 71.729 111.393 1.00 121.92 401 THR E CA 1
ATOM 16003 C C . THR B 1 401 ? 123.699 70.440 110.680 1.00 122.35 401 THR E C 1
ATOM 16004 O O . THR B 1 401 ? 124.563 69.582 110.461 1.00 118.42 401 THR E O 1
ATOM 16015 N N . ASP B 1 402 ? 122.426 70.278 110.319 1.00 122.98 402 ASP E N 1
ATOM 16016 C CA . ASP B 1 402 ? 121.888 69.122 109.610 1.00 120.83 402 ASP E CA 1
ATOM 16017 C C . ASP B 1 402 ? 121.943 67.845 110.438 1.00 120.40 402 ASP E C 1
ATOM 16018 O O . ASP B 1 402 ? 121.563 66.781 109.932 1.00 117.54 402 ASP E O 1
ATOM 16027 N N . SER B 1 403 ? 122.390 67.907 111.689 1.00 121.07 403 SER E N 1
ATOM 16028 C CA . SER B 1 403 ? 122.502 66.723 112.539 1.00 118.60 403 SER E CA 1
ATOM 16029 C C . SER B 1 403 ? 121.225 66.497 113.342 1.00 117.32 403 SER E C 1
ATOM 16030 O O . SER B 1 403 ? 121.251 66.342 114.562 1.00 112.59 403 SER E O 1
ATOM 16038 N N . LYS B 1 404 ? 120.088 66.469 112.648 1.00 117.35 404 LYS E N 1
ATOM 16039 C CA . LYS B 1 404 ? 118.778 66.407 113.294 1.00 118.30 404 LYS E CA 1
ATOM 16040 C C . LYS B 1 404 ? 118.584 67.571 114.261 1.00 117.85 404 LYS E C 1
ATOM 16041 O O . LYS B 1 404 ? 117.819 67.476 115.223 1.00 112.51 404 LYS E O 1
ATOM 16060 N N . LYS B 1 405 ? 119.275 68.683 114.006 1.00 119.16 405 LYS E N 1
ATOM 16061 C CA . LYS B 1 405 ? 119.211 69.871 114.847 1.00 118.63 405 LYS E CA 1
ATOM 16062 C C . LYS B 1 405 ? 118.230 70.904 114.303 1.00 115.64 405 LYS E C 1
ATOM 16063 O O . LYS B 1 405 ? 118.443 72.110 114.472 1.00 114.91 405 LYS E O 1
ATOM 16082 N N . LYS B 1 406 ? 117.161 70.455 113.649 1.00 111.58 406 LYS E N 1
ATOM 16083 C CA . LYS B 1 406 ? 116.230 71.381 113.020 1.00 108.87 406 LYS E CA 1
ATOM 16084 C C . LYS B 1 406 ? 115.682 72.365 114.045 1.00 108.25 406 LYS E C 1
ATOM 16085 O O . LYS B 1 406 ? 115.292 71.980 115.151 1.00 106.34 406 LYS E O 1
ATOM 16104 N N . GLU B 1 407 ? 115.651 73.640 113.667 1.00 106.92 407 GLU E N 1
ATOM 16105 C CA . GLU B 1 407 ? 115.291 74.715 114.575 1.00 103.98 407 GLU E CA 1
ATOM 16106 C C . GLU B 1 407 ? 114.355 75.683 113.871 1.00 99.83 407 GLU E C 1
ATOM 16107 O O . GLU B 1 407 ? 114.319 75.770 112.642 1.00 99.22 407 GLU E O 1
ATOM 16119 N N . ILE B 1 408 ? 113.597 76.422 114.678 1.00 94.30 408 ILE E N 1
ATOM 16120 C CA . ILE B 1 408 ? 112.609 77.362 114.168 1.00 91.55 408 ILE E CA 1
ATOM 16121 C C . ILE B 1 408 ? 113.306 78.406 113.307 1.00 90.95 408 ILE E C 1
ATOM 16122 O O . ILE B 1 408 ? 114.109 79.202 113.804 1.00 89.90 408 ILE E O 1
ATOM 16138 N N . ASN B 1 409 ? 113.001 78.409 112.009 1.00 89.97 409 ASN E N 1
ATOM 16139 C CA . ASN B 1 409 ? 113.556 79.410 111.110 1.00 86.26 409 ASN E CA 1
ATOM 16140 C C . ASN B 1 409 ? 113.003 80.800 111.379 1.00 82.77 409 ASN E C 1
ATOM 16141 O O . ASN B 1 409 ? 113.549 81.777 110.859 1.00 82.45 409 ASN E O 1
ATOM 16152 N N . LEU B 1 410 ? 111.944 80.910 112.172 1.00 83.32 410 LEU E N 1
ATOM 16153 C CA . LEU B 1 410 ? 111.336 82.200 112.455 1.00 79.86 410 LEU E CA 1
ATOM 16154 C C . LEU B 1 410 ? 112.154 82.946 113.501 1.00 76.33 410 LEU E C 1
ATOM 16155 O O . LEU B 1 410 ? 112.503 82.390 114.546 1.00 74.51 410 LEU E O 1
ATOM 16171 N N . ASN B 1 411 ? 112.461 84.209 113.212 1.00 71.06 411 ASN E N 1
ATOM 16172 C CA . ASN B 1 411 ? 113.227 85.066 114.116 1.00 64.82 411 ASN E CA 1
ATOM 16173 C C . ASN B 1 411 ? 112.261 85.726 115.097 1.00 61.38 411 ASN E C 1
ATOM 16174 O O . ASN B 1 411 ? 111.870 86.885 114.955 1.00 61.39 411 ASN E O 1
ATOM 16185 N N . ILE B 1 412 ? 111.877 84.968 116.121 1.00 67.42 412 ILE E N 1
ATOM 16186 C CA . ILE B 1 412 ? 110.905 85.447 117.097 1.00 70.74 412 ILE E CA 1
ATOM 16187 C C . ILE B 1 412 ? 111.554 86.514 117.969 1.00 65.41 412 ILE E C 1
ATOM 16188 O O . ILE B 1 412 ? 112.351 86.208 118.862 1.00 63.95 412 ILE E O 1
ATOM 16204 N N . PHE B 1 413 ? 111.204 87.771 117.714 1.00 65.27 413 PHE E N 1
ATOM 16205 C CA . PHE B 1 413 ? 111.803 88.892 118.423 1.00 61.66 413 PHE E CA 1
ATOM 16206 C C . PHE B 1 413 ? 111.499 88.823 119.915 1.00 61.57 413 PHE E C 1
ATOM 16207 O O . PHE B 1 413 ? 110.363 88.573 120.326 1.00 66.17 413 PHE E O 1
ATOM 16224 N N . LYS B 1 414 ? 112.527 89.057 120.727 1.00 61.92 414 LYS E N 1
ATOM 16225 C CA . LYS B 1 414 ? 112.415 89.076 122.179 1.00 64.37 414 LYS E CA 1
ATOM 16226 C C . LYS B 1 414 ? 112.708 90.482 122.680 1.00 61.45 414 LYS E C 1
ATOM 16227 O O . LYS B 1 414 ? 113.675 91.112 122.241 1.00 60.22 414 LYS E O 1
ATOM 16246 N N . SER B 1 415 ? 111.882 90.965 123.602 1.00 58.50 415 SER E N 1
ATOM 16247 C CA . SER B 1 415 ? 112.020 92.303 124.157 1.00 57.19 415 SER E CA 1
ATOM 16248 C C . SER B 1 415 ? 112.635 92.237 125.548 1.00 58.86 415 SER E C 1
ATOM 16249 O O . SER B 1 415 ? 112.350 91.320 126.324 1.00 64.44 415 SER E O 1
ATOM 16257 N N . ASN B 1 416 ? 113.482 93.213 125.855 1.00 55.82 416 ASN E N 1
ATOM 16258 C CA . ASN B 1 416 ? 114.112 93.325 127.162 1.00 54.78 416 ASN E CA 1
ATOM 16259 C C . ASN B 1 416 ? 114.469 94.790 127.381 1.00 55.03 416 ASN E C 1
ATOM 16260 O O . ASN B 1 416 ? 114.001 95.674 126.659 1.00 54.13 416 ASN E O 1
ATOM 16271 N N . GLU B 1 417 ? 115.291 95.053 128.398 1.00 59.44 417 GLU E N 1
ATOM 16272 C CA . GLU B 1 417 ? 115.711 96.423 128.666 1.00 52.92 417 GLU E CA 1
ATOM 16273 C C . GLU B 1 417 ? 116.562 96.981 127.533 1.00 53.53 417 GLU E C 1
ATOM 16274 O O . GLU B 1 417 ? 116.483 98.178 127.233 1.00 58.36 417 GLU E O 1
ATOM 16286 N N . LYS B 1 418 ? 117.380 96.142 126.898 1.00 49.76 418 LYS E N 1
ATOM 16287 C CA . LYS B 1 418 ? 118.260 96.633 125.844 1.00 45.45 418 LYS E CA 1
ATOM 16288 C C . LYS B 1 418 ? 117.469 97.108 124.631 1.00 49.62 418 LYS E C 1
ATOM 16289 O O . LYS B 1 418 ? 117.802 98.138 124.035 1.00 47.43 418 LYS E O 1
ATOM 16308 N N . THR B 1 419 ? 116.428 96.370 124.240 1.00 48.85 419 THR E N 1
ATOM 16309 C CA . THR B 1 419 ? 115.620 96.800 123.104 1.00 46.17 419 THR E CA 1
ATOM 16310 C C . THR B 1 419 ? 114.821 98.051 123.435 1.00 49.41 419 THR E C 1
ATOM 16311 O O . THR B 1 419 ? 114.490 98.828 122.535 1.00 52.34 419 THR E O 1
ATOM 16322 N N . LYS B 1 420 ? 114.490 98.254 124.709 1.00 49.42 420 LYS E N 1
ATOM 16323 C CA . LYS B 1 420 ? 113.874 99.510 125.117 1.00 51.39 420 LYS E CA 1
ATOM 16324 C C . LYS B 1 420 ? 114.872 100.658 125.055 1.00 51.87 420 LYS E C 1
ATOM 16325 O O . LYS B 1 420 ? 114.498 101.787 124.726 1.00 55.02 420 LYS E O 1
ATOM 16344 N N . TYR B 1 421 ? 116.143 100.385 125.358 1.00 50.45 421 TYR E N 1
ATOM 16345 C CA . TYR B 1 421 ? 117.156 101.436 125.349 1.00 48.39 421 TYR E CA 1
ATOM 16346 C C . TYR B 1 421 ? 117.544 101.831 123.930 1.00 44.35 421 TYR E C 1
ATOM 16347 O O . TYR B 1 421 ? 117.698 103.021 123.633 1.00 45.23 421 TYR E O 1
ATOM 16365 N N . PHE B 1 422 ? 117.709 100.855 123.043 1.00 41.60 422 PHE E N 1
ATOM 16366 C CA . PHE B 1 422 ? 118.235 101.105 121.708 1.00 34.08 422 PHE E CA 1
ATOM 16367 C C . PHE B 1 422 ? 117.156 101.238 120.647 1.00 40.29 422 PHE E C 1
ATOM 16368 O O . PHE B 1 422 ? 117.366 101.944 119.656 1.00 42.12 422 PHE E O 1
ATOM 16385 N N . LEU B 1 423 ? 116.012 100.580 120.823 1.00 48.84 423 LEU E N 1
ATOM 16386 C CA . LEU B 1 423 ? 114.947 100.590 119.832 1.00 46.87 423 LEU E CA 1
ATOM 16387 C C . LEU B 1 423 ? 113.637 101.170 120.341 1.00 48.49 423 LEU E C 1
ATOM 16388 O O . LEU B 1 423 ? 112.754 101.451 119.525 1.00 50.13 423 LEU E O 1
ATOM 16404 N N . ASP B 1 424 ? 113.483 101.359 121.649 1.00 50.27 424 ASP E N 1
ATOM 16405 C CA . ASP B 1 424 ? 112.233 101.846 122.224 1.00 57.00 424 ASP E CA 1
ATOM 16406 C C . ASP B 1 424 ? 111.123 100.806 122.086 1.00 58.90 424 ASP E C 1
ATOM 16407 O O . ASP B 1 424 ? 109.977 101.137 121.782 1.00 64.69 424 ASP E O 1
ATOM 16416 N N . LEU B 1 425 ? 111.465 99.540 122.318 1.00 56.88 425 LEU E N 1
ATOM 16417 C CA . LEU B 1 425 ? 110.529 98.421 122.220 1.00 54.75 425 LEU E CA 1
ATOM 16418 C C . LEU B 1 425 ? 110.594 97.637 123.526 1.00 63.93 425 LEU E C 1
ATOM 16419 O O . LEU B 1 425 ? 111.348 96.668 123.639 1.00 61.58 425 LEU E O 1
ATOM 16435 N N . SER B 1 426 ? 109.799 98.052 124.507 1.00 66.56 426 SER E N 1
ATOM 16436 C CA . SER B 1 426 ? 109.697 97.340 125.773 1.00 63.55 426 SER E CA 1
ATOM 16437 C C . SER B 1 426 ? 108.592 96.293 125.773 1.00 70.28 426 SER E C 1
ATOM 16438 O O . SER B 1 426 ? 108.428 95.591 126.774 1.00 71.49 426 SER E O 1
ATOM 16446 N N . GLY B 1 427 ? 107.837 96.169 124.684 1.00 70.92 427 GLY E N 1
ATOM 16447 C CA . GLY B 1 427 ? 106.743 95.232 124.590 1.00 75.47 427 GLY E CA 1
ATOM 16448 C C . GLY B 1 427 ? 105.367 95.851 124.736 1.00 82.25 427 GLY E C 1
ATOM 16449 O O . GLY B 1 427 ? 104.377 95.212 124.366 1.00 84.59 427 GLY E O 1
ATOM 16453 N N . GLY B 1 428 ? 105.279 97.073 125.253 1.00 77.44 428 GLY E N 1
ATOM 16454 C CA . GLY B 1 428 ? 103.988 97.714 125.400 1.00 80.35 428 GLY E CA 1
ATOM 16455 C C . GLY B 1 428 ? 103.341 98.004 124.060 1.00 85.26 428 GLY E C 1
ATOM 16456 O O . GLY B 1 428 ? 104.008 98.168 123.038 1.00 87.31 428 GLY E O 1
ATOM 16460 N N . THR B 1 429 ? 102.008 98.065 124.069 1.00 86.16 429 THR E N 1
ATOM 16461 C CA . THR B 1 429 ? 101.272 98.306 122.832 1.00 86.13 429 THR E CA 1
ATOM 16462 C C . THR B 1 429 ? 101.597 99.677 122.252 1.00 85.26 429 THR E C 1
ATOM 16463 O O . THR B 1 429 ? 101.730 99.827 121.032 1.00 86.89 429 THR E O 1
ATOM 16474 N N . ALA B 1 430 ? 101.712 100.694 123.108 1.00 80.35 430 ALA E N 1
ATOM 16475 C CA . ALA B 1 430 ? 102.057 102.025 122.620 1.00 77.25 430 ALA E CA 1
ATOM 16476 C C . ALA B 1 430 ? 103.415 102.017 121.934 1.00 80.82 430 ALA E C 1
ATOM 16477 O O . ALA B 1 430 ? 103.623 102.719 120.937 1.00 82.04 430 ALA E O 1
ATOM 16484 N N . ASP B 1 431 ? 104.357 101.233 122.460 1.00 80.24 431 ASP E N 1
ATOM 16485 C CA . ASP B 1 431 ? 105.652 101.101 121.805 1.00 76.81 431 ASP E CA 1
ATOM 16486 C C . ASP B 1 431 ? 105.499 100.507 120.412 1.00 77.48 431 ASP E C 1
ATOM 16487 O O . ASP B 1 431 ? 106.176 100.932 119.473 1.00 75.42 431 ASP E O 1
ATOM 16496 N N . LEU B 1 432 ? 104.612 99.524 120.256 1.00 78.59 432 LEU E N 1
ATOM 16497 C CA . LEU B 1 432 ? 104.376 98.951 118.935 1.00 79.21 432 LEU E CA 1
ATOM 16498 C C . LEU B 1 432 ? 103.731 99.967 117.998 1.00 81.67 432 LEU E C 1
ATOM 16499 O O . LEU B 1 432 ? 104.049 100.013 116.804 1.00 83.15 432 LEU E O 1
ATOM 16515 N N . LYS B 1 433 ? 102.813 100.783 118.517 1.00 78.46 433 LYS E N 1
ATOM 16516 C CA . LYS B 1 433 ? 102.226 101.834 117.695 1.00 78.75 433 LYS E CA 1
ATOM 16517 C C . LYS B 1 433 ? 103.294 102.811 117.219 1.00 74.96 433 LYS E C 1
ATOM 16518 O O . LYS B 1 433 ? 103.332 103.181 116.039 1.00 73.68 433 LYS E O 1
ATOM 16537 N N . LYS B 1 434 ? 104.184 103.225 118.123 1.00 72.09 434 LYS E N 1
ATOM 16538 C CA . LYS B 1 434 ? 105.281 104.105 117.732 1.00 68.02 434 LYS E CA 1
ATOM 16539 C C . LYS B 1 434 ? 106.195 103.424 116.723 1.00 66.67 434 LYS E C 1
ATOM 16540 O O . LYS B 1 434 ? 106.719 104.070 115.810 1.00 64.70 434 LYS E O 1
ATOM 16559 N N . PHE B 1 435 ? 106.412 102.120 116.887 1.00 66.46 435 PHE E N 1
ATOM 16560 C CA . PHE B 1 435 ? 107.238 101.373 115.946 1.00 63.62 435 PHE E CA 1
ATOM 16561 C C . PHE B 1 435 ? 106.638 101.417 114.549 1.00 63.88 435 PHE E C 1
ATOM 16562 O O . PHE B 1 435 ? 107.344 101.650 113.559 1.00 61.61 435 PHE E O 1
ATOM 16579 N N . VAL B 1 436 ? 105.327 101.198 114.451 1.00 71.27 436 VAL E N 1
ATOM 16580 C CA . VAL B 1 436 ? 104.668 101.257 113.149 1.00 70.78 436 VAL E CA 1
ATOM 16581 C C . VAL B 1 436 ? 104.737 102.671 112.592 1.00 66.78 436 VAL E C 1
ATOM 16582 O O . VAL B 1 436 ? 104.868 102.873 111.379 1.00 64.84 436 VAL E O 1
ATOM 16595 N N . GLU B 1 437 ? 104.645 103.673 113.466 1.00 67.44 437 GLU E N 1
ATOM 16596 C CA . GLU B 1 437 ? 104.764 105.055 113.013 1.00 69.61 437 GLU E CA 1
ATOM 16597 C C . GLU B 1 437 ? 106.136 105.324 112.406 1.00 64.84 437 GLU E C 1
ATOM 16598 O O . GLU B 1 437 ? 106.244 105.943 111.342 1.00 62.45 437 GLU E O 1
ATOM 16610 N N . ARG B 1 438 ? 107.196 104.860 113.067 1.00 63.51 438 ARG E N 1
ATOM 16611 C CA . ARG B 1 438 ? 108.559 105.145 112.635 1.00 54.98 438 ARG E CA 1
ATOM 16612 C C . ARG B 1 438 ? 109.033 104.245 111.504 1.00 52.58 438 ARG E C 1
ATOM 16613 O O . ARG B 1 438 ? 110.028 104.582 110.850 1.00 54.22 438 ARG E O 1
ATOM 16634 N N . TYR B 1 439 ? 108.322 103.147 111.238 1.00 53.71 439 TYR E N 1
ATOM 16635 C CA . TYR B 1 439 ? 108.793 102.171 110.263 1.00 54.08 439 TYR E CA 1
ATOM 16636 C C . TYR B 1 439 ? 109.171 102.816 108.936 1.00 53.97 439 TYR E C 1
ATOM 16637 O O . TYR B 1 439 ? 110.154 102.416 108.310 1.00 53.30 439 TYR E O 1
ATOM 16655 N N . LYS B 1 440 ? 108.404 103.807 108.481 1.00 57.19 440 LYS E N 1
ATOM 16656 C CA . LYS B 1 440 ? 108.690 104.416 107.184 1.00 57.06 440 LYS E CA 1
ATOM 16657 C C . LYS B 1 440 ? 110.071 105.065 107.170 1.00 54.25 440 LYS E C 1
ATOM 16658 O O . LYS B 1 440 ? 110.895 104.795 106.285 1.00 52.64 440 LYS E O 1
ATOM 16677 N N . ASN B 1 441 ? 110.340 105.930 108.150 1.00 52.14 441 ASN E N 1
ATOM 16678 C CA . ASN B 1 441 ? 111.630 106.608 108.208 1.00 54.07 441 ASN E CA 1
ATOM 16679 C C . ASN B 1 441 ? 112.762 105.617 108.439 1.00 51.78 441 ASN E C 1
ATOM 16680 O O . ASN B 1 441 ? 113.832 105.725 107.825 1.00 50.72 441 ASN E O 1
ATOM 16691 N N . ASN B 1 442 ? 112.547 104.642 109.324 1.00 49.53 442 ASN E N 1
ATOM 16692 C CA . ASN B 1 442 ? 113.584 103.651 109.580 1.00 40.63 442 ASN E CA 1
ATOM 16693 C C . ASN B 1 442 ? 113.909 102.866 108.316 1.00 44.02 442 ASN E C 1
ATOM 16694 O O . ASN B 1 442 ? 115.079 102.590 108.031 1.00 46.51 442 ASN E O 1
ATOM 16705 N N . TYR B 1 443 ? 112.886 102.501 107.543 1.00 49.60 443 TYR E N 1
ATOM 16706 C CA . TYR B 1 443 ? 113.110 101.813 106.279 1.00 46.24 443 TYR E CA 1
ATOM 16707 C C . TYR B 1 443 ? 113.897 102.688 105.317 1.00 47.26 443 TYR E C 1
ATOM 16708 O O . TYR B 1 443 ? 114.836 102.219 104.664 1.00 45.60 443 TYR E O 1
ATOM 16726 N N . ALA B 1 444 ? 113.525 103.963 105.210 1.00 48.42 444 ALA E N 1
ATOM 16727 C CA . ALA B 1 444 ? 114.240 104.861 104.313 1.00 46.25 444 ALA E CA 1
ATOM 16728 C C . ALA B 1 444 ? 115.689 105.060 104.733 1.00 48.96 444 ALA E C 1
ATOM 16729 O O . ALA B 1 444 ? 116.531 105.376 103.885 1.00 46.70 444 ALA E O 1
ATOM 16736 N N . SER B 1 445 ? 116.000 104.879 106.017 1.00 45.60 445 SER E N 1
ATOM 16737 C CA . SER B 1 445 ? 117.326 105.217 106.523 1.00 39.99 445 SER E CA 1
ATOM 16738 C C . SER B 1 445 ? 118.439 104.322 105.989 1.00 39.81 445 SER E C 1
ATOM 16739 O O . SER B 1 445 ? 119.611 104.655 106.187 1.00 40.04 445 SER E O 1
ATOM 16747 N N . TYR B 1 446 ? 118.125 103.207 105.329 1.00 42.10 446 TYR E N 1
ATOM 16748 C CA . TYR B 1 446 ? 119.140 102.239 104.927 1.00 39.03 446 TYR E CA 1
ATOM 16749 C C . TYR B 1 446 ? 119.489 102.331 103.446 1.00 42.12 446 TYR E C 1
ATOM 16750 O O . TYR B 1 446 ? 119.803 101.315 102.817 1.00 44.52 446 TYR E O 1
ATOM 16768 N N . TYR B 1 447 ? 119.458 103.538 102.882 1.00 43.22 447 TYR E N 1
ATOM 16769 C CA . TYR B 1 447 ? 120.003 103.805 101.552 1.00 43.14 447 TYR E CA 1
ATOM 16770 C C . TYR B 1 447 ? 119.321 102.952 100.485 1.00 50.25 447 TYR E C 1
ATOM 16771 O O . TYR B 1 447 ? 119.970 102.313 99.655 1.00 49.87 447 TYR E O 1
ATOM 16789 N N . GLY B 1 448 ? 117.993 102.941 100.518 1.00 49.85 448 GLY E N 1
ATOM 16790 C CA . GLY B 1 448 ? 117.218 102.268 99.502 1.00 51.87 448 GLY E CA 1
ATOM 16791 C C . GLY B 1 448 ? 117.302 100.761 99.525 1.00 57.40 448 GLY E C 1
ATOM 16792 O O . GLY B 1 448 ? 116.717 100.114 98.650 1.00 61.49 448 GLY E O 1
ATOM 16796 N N . SER B 1 449 ? 118.004 100.177 100.491 1.00 59.04 449 SER E N 1
ATOM 16797 C CA . SER B 1 449 ? 118.079 98.728 100.580 1.00 53.92 449 SER E CA 1
ATOM 16798 C C . SER B 1 449 ? 116.684 98.146 100.745 1.00 50.37 449 SER E C 1
ATOM 16799 O O . SER B 1 449 ? 115.865 98.661 101.511 1.00 51.17 449 SER E O 1
ATOM 16807 N N . VAL B 1 450 ? 116.411 97.075 100.014 1.00 51.94 450 VAL E N 1
ATOM 16808 C CA . VAL B 1 450 ? 115.115 96.404 100.043 1.00 54.07 450 VAL E CA 1
ATOM 16809 C C . VAL B 1 450 ? 115.236 95.190 100.958 1.00 50.78 450 VAL E C 1
ATOM 16810 O O . VAL B 1 450 ? 116.067 94.310 100.687 1.00 48.10 450 VAL E O 1
ATOM 16823 N N . PRO B 1 451 ? 114.449 95.097 102.030 1.00 48.85 451 PRO E N 1
ATOM 16824 C CA . PRO B 1 451 ? 114.490 93.891 102.862 1.00 51.00 451 PRO E CA 1
ATOM 16825 C C . PRO B 1 451 ? 114.152 92.650 102.052 1.00 57.13 451 PRO E C 1
ATOM 16826 O O . PRO B 1 451 ? 113.339 92.685 101.127 1.00 61.38 451 PRO E O 1
ATOM 16837 N N . LYS B 1 452 ? 114.799 91.545 102.404 1.00 60.40 452 LYS E N 1
ATOM 16838 C CA . LYS B 1 452 ? 114.571 90.269 101.745 1.00 59.21 452 LYS E CA 1
ATOM 16839 C C . LYS B 1 452 ? 113.560 89.393 102.470 1.00 60.52 452 LYS E C 1
ATOM 16840 O O . LYS B 1 452 ? 113.246 88.306 101.978 1.00 67.09 452 LYS E O 1
ATOM 16859 N N . GLN B 1 453 ? 113.049 89.823 103.616 1.00 59.81 453 GLN E N 1
ATOM 16860 C CA . GLN B 1 453 ? 112.124 89.023 104.400 1.00 61.48 453 GLN E CA 1
ATOM 16861 C C . GLN B 1 453 ? 111.076 89.924 105.030 1.00 61.84 453 GLN E C 1
ATOM 16862 O O . GLN B 1 453 ? 111.319 91.116 105.242 1.00 63.25 453 GLN E O 1
ATOM 16876 N N . PRO B 1 454 ? 109.905 89.385 105.341 1.00 64.79 454 PRO E N 1
ATOM 16877 C CA . PRO B 1 454 ? 108.850 90.184 105.968 1.00 63.95 454 PRO E CA 1
ATOM 16878 C C . PRO B 1 454 ? 109.122 90.402 107.453 1.00 59.00 454 PRO E C 1
ATOM 16879 O O . PRO B 1 454 ? 110.078 89.886 108.024 1.00 60.47 454 PRO E O 1
ATOM 16890 N N . VAL B 1 455 ? 108.241 91.183 108.073 1.00 58.27 455 VAL E N 1
ATOM 16891 C CA . VAL B 1 455 ? 108.290 91.494 109.497 1.00 59.66 455 VAL E CA 1
ATOM 16892 C C . VAL B 1 455 ? 106.846 91.519 109.978 1.00 64.19 455 VAL E C 1
ATOM 16893 O O . VAL B 1 455 ? 106.090 92.429 109.623 1.00 69.31 455 VAL E O 1
ATOM 16906 N N . ILE B 1 456 ? 106.463 90.533 110.783 1.00 66.57 456 ILE E N 1
ATOM 16907 C CA . ILE B 1 456 ? 105.070 90.285 111.135 1.00 68.54 456 ILE E CA 1
ATOM 16908 C C . ILE B 1 456 ? 104.856 90.656 112.595 1.00 70.26 456 ILE E C 1
ATOM 16909 O O . ILE B 1 456 ? 105.580 90.182 113.476 1.00 74.40 456 ILE E O 1
ATOM 16925 N N . MET B 1 457 ? 103.856 91.496 112.849 1.00 70.94 457 MET E N 1
ATOM 16926 C CA . MET B 1 457 ? 103.435 91.854 114.200 1.00 72.96 457 MET E CA 1
ATOM 16927 C C . MET B 1 457 ? 102.232 90.985 114.542 1.00 80.64 457 MET E C 1
ATOM 16928 O O . MET B 1 457 ? 101.127 91.220 114.049 1.00 83.77 457 MET E O 1
ATOM 16942 N N . VAL B 1 458 ? 102.443 89.975 115.377 1.00 81.69 458 VAL E N 1
ATOM 16943 C CA . VAL B 1 458 ? 101.378 89.063 115.773 1.00 81.17 458 VAL E CA 1
ATOM 16944 C C . VAL B 1 458 ? 100.736 89.609 117.041 1.00 81.92 458 VAL E C 1
ATOM 16945 O O . VAL B 1 458 ? 101.382 89.674 118.093 1.00 80.53 458 VAL E O 1
ATOM 16958 N N . LEU B 1 459 ? 99.468 90.001 116.947 1.00 88.25 459 LEU E N 1
ATOM 16959 C CA . LEU B 1 459 ? 98.735 90.533 118.088 1.00 94.29 459 LEU E CA 1
ATOM 16960 C C . LEU B 1 459 ? 97.406 89.799 118.223 1.00 99.89 459 LEU E C 1
ATOM 16961 O O . LEU B 1 459 ? 97.074 88.910 117.433 1.00 97.87 459 LEU E O 1
ATOM 16977 N N . ASP B 1 460 ? 96.647 90.176 119.248 1.00 102.87 460 ASP E N 1
ATOM 16978 C CA . ASP B 1 460 ? 95.326 89.619 119.482 1.00 107.83 460 ASP E CA 1
ATOM 16979 C C . ASP B 1 460 ? 94.292 90.390 118.664 1.00 109.45 460 ASP E C 1
ATOM 16980 O O . ASP B 1 460 ? 94.627 91.237 117.833 1.00 107.05 460 ASP E O 1
ATOM 16989 N N . ASN B 1 461 ? 93.015 90.096 118.898 1.00 109.96 461 ASN E N 1
ATOM 16990 C CA . ASN B 1 461 ? 91.923 90.692 118.135 1.00 109.58 461 ASN E CA 1
ATOM 16991 C C . ASN B 1 461 ? 91.355 91.884 118.897 1.00 109.95 461 ASN E C 1
ATOM 16992 O O . ASN B 1 461 ? 90.640 91.711 119.888 1.00 108.69 461 ASN E O 1
ATOM 17003 N N . ASP B 1 462 ? 91.679 93.091 118.432 1.00 112.35 462 ASP E N 1
ATOM 17004 C CA . ASP B 1 462 ? 90.991 94.315 118.852 1.00 114.83 462 ASP E CA 1
ATOM 17005 C C . ASP B 1 462 ? 90.893 94.433 120.372 1.00 112.41 462 ASP E C 1
ATOM 17006 O O . ASP B 1 462 ? 89.996 95.094 120.900 1.00 112.53 462 ASP E O 1
ATOM 17015 N N . THR B 1 463 ? 91.813 93.796 121.091 1.00 109.83 463 THR E N 1
ATOM 17016 C CA . THR B 1 463 ? 91.862 93.930 122.543 1.00 109.63 463 THR E CA 1
ATOM 17017 C C . THR B 1 463 ? 92.788 95.077 122.937 1.00 109.86 463 THR E C 1
ATOM 17018 O O . THR B 1 463 ? 92.357 96.049 123.566 1.00 103.02 463 THR E O 1
ATOM 17029 N N . GLY B 1 464 ? 94.059 94.973 122.561 1.00 110.70 464 GLY E N 1
ATOM 17030 C CA . GLY B 1 464 ? 95.024 96.028 122.757 1.00 106.21 464 GLY E CA 1
ATOM 17031 C C . GLY B 1 464 ? 95.345 96.816 121.498 1.00 104.79 464 GLY E C 1
ATOM 17032 O O . GLY B 1 464 ? 95.513 98.038 121.544 1.00 103.57 464 GLY E O 1
ATOM 17036 N N . PRO B 1 465 ? 95.434 96.139 120.336 1.00 105.43 465 PRO E N 1
ATOM 17037 C CA . PRO B 1 465 ? 95.853 96.841 119.113 1.00 104.91 465 PRO E CA 1
ATOM 17038 C C . PRO B 1 465 ? 94.845 97.849 118.585 1.00 106.81 465 PRO E C 1
ATOM 17039 O O . PRO B 1 465 ? 95.021 98.358 117.476 1.00 107.54 465 PRO E O 1
ATOM 17050 N N . SER B 1 466 ? 93.787 98.141 119.344 1.00 109.68 466 SER E N 1
ATOM 17051 C CA . SER B 1 466 ? 92.790 99.102 118.882 1.00 109.80 466 SER E CA 1
ATOM 17052 C C . SER B 1 466 ? 93.442 100.407 118.440 1.00 109.39 466 SER E C 1
ATOM 17053 O O . SER B 1 466 ? 93.027 101.012 117.445 1.00 106.93 466 SER E O 1
ATOM 17061 N N . ASP B 1 467 ? 94.465 100.858 119.169 1.00 107.07 467 ASP E N 1
ATOM 17062 C CA . ASP B 1 467 ? 95.183 102.063 118.763 1.00 105.10 467 ASP E CA 1
ATOM 17063 C C . ASP B 1 467 ? 95.851 101.870 117.408 1.00 103.85 467 ASP E C 1
ATOM 17064 O O . ASP B 1 467 ? 95.820 102.767 116.556 1.00 102.76 467 ASP E O 1
ATOM 17073 N N . LEU B 1 468 ? 96.465 100.706 117.192 1.00 104.34 468 LEU E N 1
ATOM 17074 C CA . LEU B 1 468 ? 97.088 100.426 115.903 1.00 104.30 468 LEU E CA 1
ATOM 17075 C C . LEU B 1 468 ? 96.059 100.437 114.781 1.00 107.64 468 LEU E C 1
ATOM 17076 O O . LEU B 1 468 ? 96.318 100.968 113.696 1.00 105.58 468 LEU E O 1
ATOM 17092 N N . LEU B 1 469 ? 94.889 99.844 115.020 1.00 108.90 469 LEU E N 1
ATOM 17093 C CA . LEU B 1 469 ? 93.856 99.804 113.991 1.00 106.81 469 LEU E CA 1
ATOM 17094 C C . LEU B 1 469 ? 93.327 101.199 113.690 1.00 109.97 469 LEU E C 1
ATOM 17095 O O . LEU B 1 469 ? 93.088 101.543 112.526 1.00 107.17 469 LEU E O 1
ATOM 17111 N N . ASN B 1 470 ? 93.138 102.020 114.726 1.00 111.23 470 ASN E N 1
ATOM 17112 C CA . ASN B 1 470 ? 92.728 103.401 114.500 1.00 111.62 470 ASN E CA 1
ATOM 17113 C C . ASN B 1 470 ? 93.774 104.154 113.689 1.00 110.06 470 ASN E C 1
ATOM 17114 O O . ASN B 1 470 ? 93.435 104.909 112.770 1.00 112.44 470 ASN E O 1
ATOM 17125 N N . PHE B 1 471 ? 95.054 103.958 114.012 1.00 107.96 471 PHE E N 1
ATOM 17126 C CA . PHE B 1 471 ? 96.112 104.617 113.255 1.00 106.68 471 PHE E CA 1
ATOM 17127 C C . PHE B 1 471 ? 96.117 104.158 111.804 1.00 107.78 471 PHE E C 1
ATOM 17128 O O . PHE B 1 471 ? 96.321 104.964 110.890 1.00 107.45 471 PHE E O 1
ATOM 17145 N N . LEU B 1 472 ? 95.906 102.862 111.571 1.00 110.18 472 LEU E N 1
ATOM 17146 C CA . LEU B 1 472 ? 95.902 102.353 110.204 1.00 111.80 472 LEU E CA 1
ATOM 17147 C C . LEU B 1 472 ? 94.696 102.856 109.420 1.00 115.22 472 LEU E C 1
ATOM 17148 O O . LEU B 1 472 ? 94.794 103.065 108.206 1.00 114.73 472 LEU E O 1
ATOM 17164 N N . ARG B 1 473 ? 93.554 103.045 110.083 1.00 115.77 473 ARG E N 1
ATOM 17165 C CA . ARG B 1 473 ? 92.394 103.601 109.392 1.00 114.75 473 ARG E CA 1
ATOM 17166 C C . ARG B 1 473 ? 92.607 105.074 109.066 1.00 114.37 473 ARG E C 1
ATOM 17167 O O . ARG B 1 473 ? 92.353 105.515 107.940 1.00 112.05 473 ARG E O 1
ATOM 17188 N N . ASN B 1 474 ? 93.075 105.851 110.041 1.00 113.24 474 ASN E N 1
ATOM 17189 C CA . ASN B 1 474 ? 93.224 107.290 109.876 1.00 112.50 474 ASN E CA 1
ATOM 17190 C C . ASN B 1 474 ? 94.542 107.686 109.224 1.00 111.59 474 ASN E C 1
ATOM 17191 O O . ASN B 1 474 ? 94.715 108.860 108.878 1.00 105.97 474 ASN E O 1
ATOM 17202 N N . LYS B 1 475 ? 95.466 106.744 109.045 1.00 115.41 475 LYS E N 1
ATOM 17203 C CA . LYS B 1 475 ? 96.780 107.036 108.491 1.00 114.29 475 LYS E CA 1
ATOM 17204 C C . LYS B 1 475 ? 97.286 105.801 107.763 1.00 113.09 475 LYS E C 1
ATOM 17205 O O . LYS B 1 475 ? 96.867 104.677 108.047 1.00 113.26 475 LYS E O 1
ATOM 17224 N N . VAL B 1 476 ? 98.210 106.028 106.828 1.00 110.49 476 VAL E N 1
ATOM 17225 C CA . VAL B 1 476 ? 98.755 104.983 105.965 1.00 110.28 476 VAL E CA 1
ATOM 17226 C C . VAL B 1 476 ? 97.722 104.617 104.906 1.00 115.21 476 VAL E C 1
ATOM 17227 O O . VAL B 1 476 ? 97.921 104.881 103.714 1.00 113.91 476 VAL E O 1
ATOM 17240 N N . LYS B 1 477 ? 96.617 104.004 105.330 1.00 117.63 477 LYS E N 1
ATOM 17241 C CA . LYS B 1 477 ? 95.541 103.599 104.428 1.00 119.95 477 LYS E CA 1
ATOM 17242 C C . LYS B 1 477 ? 96.063 102.636 103.360 1.00 121.17 477 LYS E C 1
ATOM 17243 O O . LYS B 1 477 ? 96.056 102.924 102.161 1.00 119.50 477 LYS E O 1
ATOM 17262 N N . SER B 1 478 ? 96.530 101.476 103.825 1.00 120.56 478 SER E N 1
ATOM 17263 C CA . SER B 1 478 ? 96.996 100.449 102.900 1.00 116.96 478 SER E CA 1
ATOM 17264 C C . SER B 1 478 ? 95.864 99.976 102.000 1.00 120.02 478 SER E C 1
ATOM 17265 O O . SER B 1 478 ? 96.055 99.794 100.791 1.00 115.54 478 SER E O 1
ATOM 17273 N N . CYS B 1 479 ? 94.672 99.767 102.573 1.00 123.40 479 CYS E N 1
ATOM 17274 C CA . CYS B 1 479 ? 93.505 99.409 101.784 1.00 124.78 479 CYS E CA 1
ATOM 17275 C C . CYS B 1 479 ? 92.720 100.662 101.403 1.00 128.21 479 CYS E C 1
ATOM 17276 O O . CYS B 1 479 ? 92.763 101.669 102.117 1.00 125.38 479 CYS E O 1
ATOM 17284 N N . PRO B 1 480 ? 91.993 100.635 100.281 1.00 132.54 480 PRO E N 1
ATOM 17285 C CA . PRO B 1 480 ? 91.267 101.848 99.866 1.00 130.88 480 PRO E CA 1
ATOM 17286 C C . PRO B 1 480 ? 90.306 102.372 100.919 1.00 130.00 480 PRO E C 1
ATOM 17287 O O . PRO B 1 480 ? 90.191 103.592 101.093 1.00 127.63 480 PRO E O 1
ATOM 17298 N N . ASP B 1 481 ? 89.612 101.485 101.631 1.00 129.60 481 ASP E N 1
ATOM 17299 C CA . ASP B 1 481 ? 88.605 101.910 102.595 1.00 128.20 481 ASP E CA 1
ATOM 17300 C C . ASP B 1 481 ? 88.212 100.760 103.513 1.00 126.12 481 ASP E C 1
ATOM 17301 O O . ASP B 1 481 ? 87.916 99.656 103.043 1.00 122.16 481 ASP E O 1
ATOM 17310 N N . ASP B 1 482 ? 88.203 101.007 104.821 1.00 125.15 482 ASP E N 1
ATOM 17311 C CA . ASP B 1 482 ? 87.794 99.996 105.784 1.00 124.34 482 ASP E CA 1
ATOM 17312 C C . ASP B 1 482 ? 87.247 100.683 107.027 1.00 122.50 482 ASP E C 1
ATOM 17313 O O . ASP B 1 482 ? 87.651 101.798 107.366 1.00 119.92 482 ASP E O 1
ATOM 17322 N N . VAL B 1 483 ? 86.323 100.000 107.703 1.00 122.90 483 VAL E N 1
ATOM 17323 C CA . VAL B 1 483 ? 85.715 100.517 108.924 1.00 120.80 483 VAL E CA 1
ATOM 17324 C C . VAL B 1 483 ? 86.075 99.595 110.080 1.00 120.35 483 VAL E C 1
ATOM 17325 O O . VAL B 1 483 ? 86.744 100.008 111.034 1.00 116.51 483 VAL E O 1
ATOM 17338 N N . THR B 1 484 ? 85.636 98.339 110.000 1.00 122.01 484 THR E N 1
ATOM 17339 C CA . THR B 1 484 ? 85.965 97.347 111.013 1.00 118.65 484 THR E CA 1
ATOM 17340 C C . THR B 1 484 ? 86.331 95.991 110.430 1.00 117.47 484 THR E C 1
ATOM 17341 O O . THR B 1 484 ? 86.665 95.083 111.197 1.00 114.47 484 THR E O 1
ATOM 17352 N N . GLU B 1 485 ? 86.282 95.820 109.107 1.00 120.11 485 GLU E N 1
ATOM 17353 C CA . GLU B 1 485 ? 86.639 94.547 108.495 1.00 118.34 485 GLU E CA 1
ATOM 17354 C C . GLU B 1 485 ? 88.116 94.215 108.650 1.00 118.11 485 GLU E C 1
ATOM 17355 O O . GLU B 1 485 ? 88.501 93.069 108.400 1.00 114.73 485 GLU E O 1
ATOM 17367 N N . MET B 1 486 ? 88.947 95.183 109.047 1.00 119.83 486 MET E N 1
ATOM 17368 C CA . MET B 1 486 ? 90.363 94.900 109.246 1.00 115.48 486 MET E CA 1
ATOM 17369 C C . MET B 1 486 ? 90.576 93.877 110.353 1.00 114.46 486 MET E C 1
ATOM 17370 O O . MET B 1 486 ? 91.531 93.095 110.300 1.00 111.70 486 MET E O 1
ATOM 17384 N N . ARG B 1 487 ? 89.696 93.860 111.355 1.00 115.93 487 ARG E N 1
ATOM 17385 C CA . ARG B 1 487 ? 89.820 92.913 112.454 1.00 112.16 487 ARG E CA 1
ATOM 17386 C C . ARG B 1 487 ? 89.613 91.470 112.016 1.00 109.63 487 ARG E C 1
ATOM 17387 O O . ARG B 1 487 ? 89.927 90.559 112.789 1.00 106.13 487 ARG E O 1
ATOM 17408 N N . LYS B 1 488 ? 89.092 91.237 110.807 1.00 109.88 488 LYS E N 1
ATOM 17409 C CA . LYS B 1 488 ? 88.810 89.890 110.304 1.00 109.60 488 LYS E CA 1
ATOM 17410 C C . LYS B 1 488 ? 89.488 89.727 108.944 1.00 109.45 488 LYS E C 1
ATOM 17411 O O . LYS B 1 488 ? 88.857 89.886 107.896 1.00 109.22 488 LYS E O 1
ATOM 17430 N N . MET B 1 489 ? 90.775 89.387 108.970 1.00 110.03 489 MET E N 1
ATOM 17431 C CA . MET B 1 489 ? 91.521 89.038 107.769 1.00 106.32 489 MET E CA 1
ATOM 17432 C C . MET B 1 489 ? 92.595 88.029 108.142 1.00 104.59 489 MET E C 1
ATOM 17433 O O . MET B 1 489 ? 92.968 87.892 109.310 1.00 102.00 489 MET E O 1
ATOM 17447 N N . LYS B 1 490 ? 93.090 87.318 107.129 1.00 103.30 490 LYS E N 1
ATOM 17448 C CA . LYS B 1 490 ? 94.232 86.438 107.346 1.00 102.77 490 LYS E CA 1
ATOM 17449 C C . LYS B 1 490 ? 95.470 87.238 107.731 1.00 101.80 490 LYS E C 1
ATOM 17450 O O . LYS B 1 490 ? 96.228 86.837 108.622 1.00 98.37 490 LYS E O 1
ATOM 17469 N N . TYR B 1 491 ? 95.691 88.370 107.069 1.00 98.19 491 TYR E N 1
ATOM 17470 C CA . TYR B 1 491 ? 96.847 89.213 107.341 1.00 95.22 491 TYR E CA 1
ATOM 17471 C C . TYR B 1 491 ? 96.573 90.603 106.787 1.00 95.06 491 TYR E C 1
ATOM 17472 O O . TYR B 1 491 ? 95.652 90.809 105.994 1.00 96.05 491 TYR E O 1
ATOM 17490 N N . ILE B 1 492 ? 97.394 91.558 107.218 1.00 95.17 492 ILE E N 1
ATOM 17491 C CA . ILE B 1 492 ? 97.286 92.951 106.802 1.00 91.67 492 ILE E CA 1
ATOM 17492 C C . ILE B 1 492 ? 98.651 93.409 106.315 1.00 90.24 492 ILE E C 1
ATOM 17493 O O . ILE B 1 492 ? 99.665 93.158 106.976 1.00 91.13 492 ILE E O 1
ATOM 17509 N N . HIS B 1 493 ? 98.679 94.075 105.166 1.00 87.34 493 HIS E N 1
ATOM 17510 C CA . HIS B 1 493 ? 99.902 94.648 104.619 1.00 83.77 493 HIS E CA 1
ATOM 17511 C C . HIS B 1 493 ? 99.923 96.136 104.944 1.00 83.92 493 HIS E C 1
ATOM 17512 O O . HIS B 1 493 ? 99.076 96.892 104.458 1.00 87.88 493 HIS E O 1
ATOM 17526 N N . VAL B 1 494 ? 100.888 96.550 105.757 1.00 80.46 494 VAL E N 1
ATOM 17527 C CA . VAL B 1 494 ? 100.957 97.916 106.267 1.00 80.88 494 VAL E CA 1
ATOM 17528 C C . VAL B 1 494 ? 101.947 98.761 105.479 1.00 78.26 494 VAL E C 1
ATOM 17529 O O . VAL B 1 494 ? 101.615 99.853 105.018 1.00 82.16 494 VAL E O 1
ATOM 17542 N N . PHE B 1 495 ? 103.169 98.271 105.315 1.00 74.34 495 PHE E N 1
ATOM 17543 C CA . PHE B 1 495 ? 104.240 99.039 104.692 1.00 70.88 495 PHE E CA 1
ATOM 17544 C C . PHE B 1 495 ? 105.026 98.092 103.794 1.00 68.79 495 PHE E C 1
ATOM 17545 O O . PHE B 1 495 ? 104.567 96.995 103.459 1.00 72.56 495 PHE E O 1
ATOM 17562 N N . TYR B 1 496 ? 106.221 98.525 103.390 1.00 65.56 496 TYR E N 1
ATOM 17563 C CA . TYR B 1 496 ? 107.058 97.756 102.479 1.00 65.77 496 TYR E CA 1
ATOM 17564 C C . TYR B 1 496 ? 107.106 96.279 102.852 1.00 66.65 496 TYR E C 1
ATOM 17565 O O . TYR B 1 496 ? 106.714 95.413 102.063 1.00 70.92 496 TYR E O 1
ATOM 17583 N N . ASN B 1 497 ? 107.587 95.976 104.060 1.00 64.16 497 ASN E N 1
ATOM 17584 C CA . ASN B 1 497 ? 107.750 94.596 104.504 1.00 62.16 497 ASN E CA 1
ATOM 17585 C C . ASN B 1 497 ? 107.140 94.362 105.880 1.00 58.74 497 ASN E C 1
ATOM 17586 O O . ASN B 1 497 ? 107.483 93.380 106.540 1.00 59.01 497 ASN E O 1
ATOM 17597 N N . LEU B 1 498 ? 106.241 95.234 106.323 1.00 59.05 498 LEU E N 1
ATOM 17598 C CA . LEU B 1 498 ? 105.614 95.124 107.631 1.00 60.09 498 LEU E CA 1
ATOM 17599 C C . LEU B 1 498 ? 104.186 94.625 107.465 1.00 73.83 498 LEU E C 1
ATOM 17600 O O . LEU B 1 498 ? 103.413 95.192 106.687 1.00 81.56 498 LEU E O 1
ATOM 17616 N N . TYR B 1 499 ? 103.845 93.564 108.192 1.00 74.74 499 TYR E N 1
ATOM 17617 C CA . TYR B 1 499 ? 102.505 93.000 108.193 1.00 74.71 499 TYR E CA 1
ATOM 17618 C C . TYR B 1 499 ? 102.011 92.898 109.628 1.00 80.26 499 TYR E C 1
ATOM 17619 O O . TYR B 1 499 ? 102.799 92.884 110.573 1.00 87.62 499 TYR E O 1
ATOM 17637 N N . ILE B 1 500 ? 100.693 92.817 109.783 1.00 80.40 500 ILE E N 1
ATOM 17638 C CA . ILE B 1 500 ? 100.063 92.596 111.078 1.00 81.19 500 ILE E CA 1
ATOM 17639 C C . ILE B 1 500 ? 99.173 91.367 110.977 1.00 86.17 500 ILE E C 1
ATOM 17640 O O . ILE B 1 500 ? 98.418 91.213 110.011 1.00 86.84 500 ILE E O 1
ATOM 17656 N N . VAL B 1 501 ? 99.271 90.490 111.971 1.00 87.16 501 VAL E N 1
ATOM 17657 C CA . VAL B 1 501 ? 98.505 89.252 112.021 1.00 86.05 501 VAL E CA 1
ATOM 17658 C C . VAL B 1 501 ? 97.689 89.272 113.304 1.00 92.92 501 VAL E C 1
ATOM 17659 O O . VAL B 1 501 ? 98.248 89.204 114.408 1.00 95.36 501 VAL E O 1
ATOM 17672 N N . LEU B 1 502 ? 96.373 89.356 113.163 1.00 98.92 502 LEU E N 1
ATOM 17673 C CA . LEU B 1 502 ? 95.467 89.239 114.291 1.00 102.41 502 LEU E CA 1
ATOM 17674 C C . LEU B 1 502 ? 95.025 87.789 114.446 1.00 104.27 502 LEU E C 1
ATOM 17675 O O . LEU B 1 502 ? 95.114 86.982 113.519 1.00 101.61 502 LEU E O 1
ATOM 17691 N N . THR B 1 503 ? 94.547 87.463 115.642 1.00 107.97 503 THR E N 1
ATOM 17692 C CA . THR B 1 503 ? 94.122 86.107 115.922 1.00 110.55 503 THR E CA 1
ATOM 17693 C C . THR B 1 503 ? 92.878 85.767 115.107 1.00 113.36 503 THR E C 1
ATOM 17694 O O . THR B 1 503 ? 92.184 86.658 114.612 1.00 110.69 503 THR E O 1
ATOM 17705 N N . PRO B 1 504 ? 92.593 84.480 114.918 1.00 118.18 504 PRO E N 1
ATOM 17706 C CA . PRO B 1 504 ? 91.309 84.103 114.311 1.00 117.27 504 PRO E CA 1
ATOM 17707 C C . PRO B 1 504 ? 90.157 84.599 115.170 1.00 117.45 504 PRO E C 1
ATOM 17708 O O . PRO B 1 504 ? 89.981 84.171 116.312 1.00 115.91 504 PRO E O 1
ATOM 17719 N N . LEU B 1 505 ? 89.376 85.519 114.614 1.00 114.75 505 LEU E N 1
ATOM 17720 C CA . LEU B 1 505 ? 88.269 86.101 115.356 1.00 113.78 505 LEU E CA 1
ATOM 17721 C C . LEU B 1 505 ? 87.212 85.042 115.653 1.00 114.88 505 LEU E C 1
ATOM 17722 O O . LEU B 1 505 ? 86.996 84.110 114.875 1.00 113.29 505 LEU E O 1
ATOM 17738 N N . SER B 1 506 ? 86.550 85.196 116.798 1.00 115.94 506 SER E N 1
ATOM 17739 C CA . SER B 1 506 ? 85.573 84.210 117.227 1.00 116.09 506 SER E CA 1
ATOM 17740 C C . SER B 1 506 ? 84.416 84.142 116.228 1.00 117.21 506 SER E C 1
ATOM 17741 O O . SER B 1 506 ? 84.053 85.153 115.619 1.00 114.80 506 SER E O 1
ATOM 17749 N N . PRO B 1 507 ? 83.821 82.959 116.035 1.00 120.43 507 PRO E N 1
ATOM 17750 C CA . PRO B 1 507 ? 82.718 82.862 115.063 1.00 118.97 507 PRO E CA 1
ATOM 17751 C C . PRO B 1 507 ? 81.579 83.825 115.347 1.00 118.59 507 PRO E C 1
ATOM 17752 O O . PRO B 1 507 ? 81.012 84.402 114.412 1.00 115.69 507 PRO E O 1
ATOM 17763 N N . SER B 1 508 ? 81.227 84.017 116.619 1.00 119.44 508 SER E N 1
ATOM 17764 C CA . SER B 1 508 ? 80.181 84.965 116.975 1.00 116.46 508 SER E CA 1
ATOM 17765 C C . SER B 1 508 ? 80.648 86.411 116.879 1.00 119.26 508 SER E C 1
ATOM 17766 O O . SER B 1 508 ? 79.816 87.305 116.690 1.00 115.17 508 SER E O 1
ATOM 17774 N N . GLY B 1 509 ? 81.950 86.655 116.997 1.00 119.94 509 GLY E N 1
ATOM 17775 C CA . GLY B 1 509 ? 82.508 87.995 116.953 1.00 115.33 509 GLY E CA 1
ATOM 17776 C C . GLY B 1 509 ? 83.170 88.440 118.238 1.00 116.49 509 GLY E C 1
ATOM 17777 O O . GLY B 1 509 ? 83.772 89.524 118.262 1.00 116.45 509 GLY E O 1
ATOM 17781 N N . GLU B 1 510 ? 83.089 87.657 119.311 1.00 116.60 510 GLU E N 1
ATOM 17782 C CA . GLU B 1 510 ? 83.740 88.030 120.558 1.00 117.35 510 GLU E CA 1
ATOM 17783 C C . GLU B 1 510 ? 85.245 88.146 120.356 1.00 118.94 510 GLU E C 1
ATOM 17784 O O . GLU B 1 510 ? 85.870 87.296 119.714 1.00 119.01 510 GLU E O 1
ATOM 17796 N N . GLN B 1 511 ? 85.829 89.208 120.907 1.00 117.63 511 GLN E N 1
ATOM 17797 C CA . GLN B 1 511 ? 87.268 89.396 120.804 1.00 117.03 511 GLN E CA 1
ATOM 17798 C C . GLN B 1 511 ? 88.000 88.265 121.517 1.00 117.70 511 GLN E C 1
ATOM 17799 O O . GLN B 1 511 ? 87.548 87.749 122.542 1.00 115.33 511 GLN E O 1
ATOM 17813 N N . THR B 1 512 ? 89.145 87.880 120.959 1.00 118.13 512 THR E N 1
ATOM 17814 C CA . THR B 1 512 ? 89.924 86.762 121.463 1.00 120.01 512 THR E CA 1
ATOM 17815 C C . THR B 1 512 ? 91.389 87.162 121.569 1.00 118.98 512 THR E C 1
ATOM 17816 O O . THR B 1 512 ? 91.852 88.093 120.905 1.00 114.99 512 THR E O 1
ATOM 17827 N N . SER B 1 513 ? 92.114 86.444 122.426 1.00 118.62 513 SER E N 1
ATOM 17828 C CA . SER B 1 513 ? 93.546 86.657 122.591 1.00 114.84 513 SER E CA 1
ATOM 17829 C C . SER B 1 513 ? 94.286 85.331 122.477 1.00 116.31 513 SER E C 1
ATOM 17830 O O . SER B 1 513 ? 93.689 84.311 122.119 1.00 116.27 513 SER E O 1
ATOM 17838 N N . MET B 1 514 ? 95.586 85.336 122.778 1.00 116.99 514 MET E N 1
ATOM 17839 C CA . MET B 1 514 ? 96.363 84.103 122.709 1.00 116.21 514 MET E CA 1
ATOM 17840 C C . MET B 1 514 ? 95.788 83.038 123.630 1.00 114.43 514 MET E C 1
ATOM 17841 O O . MET B 1 514 ? 95.698 81.864 123.255 1.00 113.92 514 MET E O 1
ATOM 17855 N N . GLU B 1 515 ? 95.394 83.429 124.843 1.00 114.10 515 GLU E N 1
ATOM 17856 C CA . GLU B 1 515 ? 94.852 82.460 125.787 1.00 115.97 515 GLU E CA 1
ATOM 17857 C C . GLU B 1 515 ? 93.582 81.817 125.245 1.00 117.26 515 GLU E C 1
ATOM 17858 O O . GLU B 1 515 ? 93.388 80.603 125.370 1.00 116.70 515 GLU E O 1
ATOM 17870 N N . ASP B 1 516 ? 92.705 82.616 124.633 1.00 118.23 516 ASP E N 1
ATOM 17871 C CA . ASP B 1 516 ? 91.470 82.074 124.081 1.00 115.60 516 ASP E CA 1
ATOM 17872 C C . ASP B 1 516 ? 91.730 81.072 122.963 1.00 115.64 516 ASP E C 1
ATOM 17873 O O . ASP B 1 516 ? 90.856 80.251 122.668 1.00 114.38 516 ASP E O 1
ATOM 17882 N N . LEU B 1 517 ? 92.908 81.117 122.337 1.00 116.79 517 LEU E N 1
ATOM 17883 C CA . LEU B 1 517 ? 93.230 80.150 121.295 1.00 115.91 517 LEU E CA 1
ATOM 17884 C C . LEU B 1 517 ? 93.546 78.773 121.862 1.00 116.26 517 LEU E C 1
ATOM 17885 O O . LEU B 1 517 ? 93.455 77.781 121.131 1.00 115.23 517 LEU E O 1
ATOM 17901 N N . PHE B 1 518 ? 93.918 78.686 123.135 1.00 116.03 518 PHE E N 1
ATOM 17902 C CA . PHE B 1 518 ? 94.174 77.392 123.740 1.00 116.38 518 PHE E CA 1
ATOM 17903 C C . PHE B 1 518 ? 92.868 76.608 123.884 1.00 116.74 518 PHE E C 1
ATOM 17904 O O . PHE B 1 518 ? 91.786 77.198 123.953 1.00 115.23 518 PHE E O 1
ATOM 17921 N N . PRO B 1 519 ? 92.940 75.278 123.923 1.00 118.64 519 PRO E N 1
ATOM 17922 C CA . PRO B 1 519 ? 91.728 74.492 124.182 1.00 116.08 519 PRO E CA 1
ATOM 17923 C C . PRO B 1 519 ? 91.167 74.787 125.564 1.00 117.72 519 PRO E C 1
ATOM 17924 O O . PRO B 1 519 ? 91.881 75.221 126.471 1.00 118.79 519 PRO E O 1
ATOM 17935 N N . LYS B 1 520 ? 89.861 74.554 125.714 1.00 114.95 520 LYS E N 1
ATOM 17936 C CA . LYS B 1 520 ? 89.209 74.812 126.994 1.00 112.23 520 LYS E CA 1
ATOM 17937 C C . LYS B 1 520 ? 89.837 73.988 128.110 1.00 116.71 520 LYS E C 1
ATOM 17938 O O . LYS B 1 520 ? 90.065 74.496 129.214 1.00 114.97 520 LYS E O 1
ATOM 17957 N N . ASP B 1 521 ? 90.124 72.713 127.843 1.00 120.98 521 ASP E N 1
ATOM 17958 C CA . ASP B 1 521 ? 90.689 71.853 128.877 1.00 117.34 521 ASP E CA 1
ATOM 17959 C C . ASP B 1 521 ? 92.037 72.377 129.352 1.00 115.77 521 ASP E C 1
ATOM 17960 O O . ASP B 1 521 ? 92.320 72.386 130.556 1.00 111.86 521 ASP E O 1
ATOM 17969 N N . ILE B 1 522 ? 92.884 72.818 128.420 1.00 118.22 522 ILE E N 1
ATOM 17970 C CA . ILE B 1 522 ? 94.203 73.320 128.792 1.00 118.34 522 ILE E CA 1
ATOM 17971 C C . ILE B 1 522 ? 94.072 74.557 129.671 1.00 116.34 522 ILE E C 1
ATOM 17972 O O . ILE B 1 522 ? 94.768 74.693 130.685 1.00 114.47 522 ILE E O 1
ATOM 17988 N N . LEU B 1 523 ? 93.179 75.476 129.300 1.00 115.87 523 LEU E N 1
ATOM 17989 C CA . LEU B 1 523 ? 92.991 76.684 130.096 1.00 117.74 523 LEU E CA 1
ATOM 17990 C C . LEU B 1 523 ? 92.481 76.363 131.494 1.00 117.53 523 LEU E C 1
ATOM 17991 O O . LEU B 1 523 ? 92.761 77.105 132.443 1.00 114.24 523 LEU E O 1
ATOM 18007 N N . ASP B 1 524 ? 91.736 75.269 131.644 1.00 119.74 524 ASP E N 1
ATOM 18008 C CA . ASP B 1 524 ? 91.148 74.908 132.926 1.00 119.48 524 ASP E CA 1
ATOM 18009 C C . ASP B 1 524 ? 92.119 74.180 133.845 1.00 118.59 524 ASP E C 1
ATOM 18010 O O . ASP B 1 524 ? 91.758 73.889 134.991 1.00 115.11 524 ASP E O 1
ATOM 18019 N N . ILE B 1 525 ? 93.333 73.877 133.378 1.00 118.01 525 ILE E N 1
ATOM 18020 C CA . ILE B 1 525 ? 94.303 73.204 134.230 1.00 116.08 525 ILE E CA 1
ATOM 18021 C C . ILE B 1 525 ? 94.597 74.073 135.443 1.00 115.89 525 ILE E C 1
ATOM 18022 O O . ILE B 1 525 ? 94.569 75.309 135.372 1.00 116.71 525 ILE E O 1
ATOM 18038 N N . LYS B 1 526 ? 94.866 73.426 136.574 1.00 117.90 526 LYS E N 1
ATOM 18039 C CA . LYS B 1 526 ? 95.148 74.122 137.820 1.00 119.50 526 LYS E CA 1
ATOM 18040 C C . LYS B 1 526 ? 96.291 73.425 138.539 1.00 119.43 526 LYS E C 1
ATOM 18041 O O . LYS B 1 526 ? 96.337 72.194 138.602 1.00 118.03 526 LYS E O 1
ATOM 18060 N N . ILE B 1 527 ? 97.207 74.221 139.084 1.00 120.08 527 ILE E N 1
ATOM 18061 C CA . ILE B 1 527 ? 98.349 73.722 139.841 1.00 120.21 527 ILE E CA 1
ATOM 18062 C C . ILE B 1 527 ? 98.224 74.236 141.267 1.00 118.76 527 ILE E C 1
ATOM 18063 O O . ILE B 1 527 ? 97.987 75.431 141.483 1.00 119.47 527 ILE E O 1
ATOM 18079 N N . ASP B 1 528 ? 98.374 73.334 142.237 1.00 116.88 528 ASP E N 1
ATOM 18080 C CA . ASP B 1 528 ? 98.178 73.659 143.649 1.00 117.11 528 ASP E CA 1
ATOM 18081 C C . ASP B 1 528 ? 96.778 74.209 143.902 1.00 118.06 528 ASP E C 1
ATOM 18082 O O . ASP B 1 528 ? 96.585 75.090 144.744 1.00 115.18 528 ASP E O 1
ATOM 18091 N N . GLY B 1 529 ? 95.792 73.692 143.174 1.00 118.99 529 GLY E N 1
ATOM 18092 C CA . GLY B 1 529 ? 94.416 74.122 143.366 1.00 117.79 529 GLY E CA 1
ATOM 18093 C C . GLY B 1 529 ? 94.196 75.595 143.100 1.00 118.99 529 GLY E C 1
ATOM 18094 O O . GLY B 1 529 ? 93.487 76.262 143.865 1.00 117.53 529 GLY E O 1
ATOM 18098 N N . LYS B 1 530 ? 94.789 76.120 142.032 1.00 120.46 530 LYS E N 1
ATOM 18099 C CA . LYS B 1 530 ? 94.667 77.525 141.669 1.00 120.80 530 LYS E CA 1
ATOM 18100 C C . LYS B 1 530 ? 94.173 77.634 140.235 1.00 120.91 530 LYS E C 1
ATOM 18101 O O . LYS B 1 530 ? 94.760 77.038 139.326 1.00 120.15 530 LYS E O 1
ATOM 18120 N N . LYS B 1 531 ? 93.097 78.391 140.037 1.00 120.30 531 LYS E N 1
ATOM 18121 C CA . LYS B 1 531 ? 92.602 78.645 138.693 1.00 120.35 531 LYS E CA 1
ATOM 18122 C C . LYS B 1 531 ? 93.534 79.600 137.956 1.00 124.06 531 LYS E C 1
ATOM 18123 O O . LYS B 1 531 ? 94.229 80.419 138.563 1.00 121.72 531 LYS E O 1
ATOM 18142 N N . PHE B 1 532 ? 93.540 79.489 136.630 1.00 124.95 532 PHE E N 1
ATOM 18143 C CA . PHE B 1 532 ? 94.352 80.353 135.784 1.00 123.02 532 PHE E CA 1
ATOM 18144 C C . PHE B 1 532 ? 93.580 81.633 135.486 1.00 121.43 532 PHE E C 1
ATOM 18145 O O . PHE B 1 532 ? 92.541 81.597 134.819 1.00 117.48 532 PHE E O 1
ATOM 18162 N N . ASN B 1 533 ? 94.091 82.758 135.980 1.00 120.34 533 ASN E N 1
ATOM 18163 C CA . ASN B 1 533 ? 93.471 84.045 135.701 1.00 119.14 533 ASN E CA 1
ATOM 18164 C C . ASN B 1 533 ? 93.448 84.302 134.200 1.00 119.77 533 ASN E C 1
ATOM 18165 O O . ASN B 1 533 ? 94.407 83.995 133.486 1.00 117.81 533 ASN E O 1
ATOM 18176 N N . LYS B 1 534 ? 92.341 84.869 133.719 1.00 116.73 534 LYS E N 1
ATOM 18177 C CA . LYS B 1 534 ? 92.238 85.179 132.297 1.00 115.47 534 LYS E CA 1
ATOM 18178 C C . LYS B 1 534 ? 93.319 86.165 131.873 1.00 116.06 534 LYS E C 1
ATOM 18179 O O . LYS B 1 534 ? 93.936 86.005 130.813 1.00 110.12 534 LYS E O 1
ATOM 18198 N N . ASN B 1 535 ? 93.565 87.187 132.687 1.00 116.48 535 ASN E N 1
ATOM 18199 C CA . ASN B 1 535 ? 94.572 88.194 132.375 1.00 112.49 535 ASN E CA 1
ATOM 18200 C C . ASN B 1 535 ? 95.442 88.493 133.592 1.00 108.02 535 ASN E C 1
ATOM 18201 O O . ASN B 1 535 ? 95.013 89.170 134.526 1.00 103.57 535 ASN E O 1
ATOM 18212 N N . THR B 1 542 ? 94.160 83.495 145.108 1.00 107.05 542 THR E N 1
ATOM 18213 C CA . THR B 1 542 ? 94.038 82.185 144.481 1.00 113.38 542 THR E CA 1
ATOM 18214 C C . THR B 1 542 ? 93.888 82.326 142.971 1.00 118.92 542 THR E C 1
ATOM 18215 O O . THR B 1 542 ? 92.821 82.065 142.415 1.00 118.09 542 THR E O 1
ATOM 18226 N N . GLU B 1 543 ? 94.967 82.739 142.312 1.00 123.18 543 GLU E N 1
ATOM 18227 C CA . GLU B 1 543 ? 94.949 82.957 140.873 1.00 124.36 543 GLU E CA 1
ATOM 18228 C C . GLU B 1 543 ? 96.358 82.789 140.328 1.00 121.78 543 GLU E C 1
ATOM 18229 O O . GLU B 1 543 ? 97.344 82.853 141.067 1.00 117.88 543 GLU E O 1
ATOM 18241 N N . TYR B 1 544 ? 96.441 82.567 139.019 1.00 121.56 544 TYR E N 1
ATOM 18242 C CA . TYR B 1 544 ? 97.710 82.392 138.326 1.00 121.29 544 TYR E CA 1
ATOM 18243 C C . TYR B 1 544 ? 97.817 83.413 137.205 1.00 121.39 544 TYR E C 1
ATOM 18244 O O . TYR B 1 544 ? 96.884 83.570 136.410 1.00 119.64 544 TYR E O 1
ATOM 18262 N N . GLY B 1 545 ? 98.954 84.103 137.144 1.00 118.36 545 GLY E N 1
ATOM 18263 C CA . GLY B 1 545 ? 99.227 85.017 136.059 1.00 115.58 545 GLY E CA 1
ATOM 18264 C C . GLY B 1 545 ? 99.715 84.294 134.820 1.00 116.71 545 GLY E C 1
ATOM 18265 O O . GLY B 1 545 ? 99.868 83.073 134.785 1.00 116.48 545 GLY E O 1
ATOM 18269 N N . LYS B 1 546 ? 99.964 85.081 133.772 1.00 113.89 546 LYS E N 1
ATOM 18270 C CA . LYS B 1 546 ? 100.437 84.504 132.519 1.00 112.99 546 LYS E CA 1
ATOM 18271 C C . LYS B 1 546 ? 101.810 83.864 132.681 1.00 113.08 546 LYS E C 1
ATOM 18272 O O . LYS B 1 546 ? 102.145 82.921 131.956 1.00 111.89 546 LYS E O 1
ATOM 18291 N N . HIS B 1 547 ? 102.613 84.356 133.626 1.00 111.21 547 HIS E N 1
ATOM 18292 C CA . HIS B 1 547 ? 103.960 83.825 133.800 1.00 111.95 547 HIS E CA 1
ATOM 18293 C C . HIS B 1 547 ? 103.924 82.352 134.189 1.00 114.34 547 HIS E C 1
ATOM 18294 O O . HIS B 1 547 ? 104.582 81.515 133.560 1.00 114.40 547 HIS E O 1
ATOM 18308 N N . ILE B 1 548 ? 103.157 82.017 135.227 1.00 116.12 548 ILE E N 1
ATOM 18309 C CA . ILE B 1 548 ? 103.070 80.627 135.661 1.00 116.29 548 ILE E CA 1
ATOM 18310 C C . ILE B 1 548 ? 102.383 79.782 134.599 1.00 114.81 548 ILE E C 1
ATOM 18311 O O . ILE B 1 548 ? 102.779 78.639 134.343 1.00 113.10 548 ILE E O 1
ATOM 18327 N N . PHE B 1 549 ? 101.342 80.328 133.966 1.00 114.65 549 PHE E N 1
ATOM 18328 C CA . PHE B 1 549 ? 100.656 79.603 132.903 1.00 114.93 549 PHE E CA 1
ATOM 18329 C C . PHE B 1 549 ? 101.670 79.163 131.854 1.00 115.31 549 PHE E C 1
ATOM 18330 O O . PHE B 1 549 ? 101.709 77.994 131.455 1.00 115.08 549 PHE E O 1
ATOM 18347 N N . SER B 1 550 ? 102.523 80.092 131.417 1.00 116.15 550 SER E N 1
ATOM 18348 C CA . SER B 1 550 ? 103.516 79.769 130.399 1.00 113.81 550 SER E CA 1
ATOM 18349 C C . SER B 1 550 ? 104.562 78.795 130.925 1.00 115.02 550 SER E C 1
ATOM 18350 O O . SER B 1 550 ? 104.935 77.845 130.230 1.00 112.56 550 SER E O 1
ATOM 18358 N N . MET B 1 551 ? 105.050 79.013 132.148 1.00 116.79 551 MET E N 1
ATOM 18359 C CA . MET B 1 551 ? 106.182 78.230 132.634 1.00 115.68 551 MET E CA 1
ATOM 18360 C C . MET B 1 551 ? 105.793 76.782 132.904 1.00 117.34 551 MET E C 1
ATOM 18361 O O . MET B 1 551 ? 106.558 75.863 132.590 1.00 115.63 551 MET E O 1
ATOM 18375 N N . ARG B 1 552 ? 104.615 76.554 133.484 1.00 119.17 552 ARG E N 1
ATOM 18376 C CA . ARG B 1 552 ? 104.247 75.223 133.950 1.00 114.91 552 ARG E CA 1
ATOM 18377 C C . ARG B 1 552 ? 103.273 74.497 133.034 1.00 112.46 552 ARG E C 1
ATOM 18378 O O . ARG B 1 552 ? 103.240 73.262 133.053 1.00 111.70 552 ARG E O 1
ATOM 18399 N N . VAL B 1 553 ? 102.488 75.218 132.236 1.00 112.65 553 VAL E N 1
ATOM 18400 C CA . VAL B 1 553 ? 101.473 74.590 131.396 1.00 111.81 553 VAL E CA 1
ATOM 18401 C C . VAL B 1 553 ? 101.971 74.497 129.960 1.00 114.65 553 VAL E C 1
ATOM 18402 O O . VAL B 1 553 ? 102.109 73.398 129.410 1.00 113.57 553 VAL E O 1
ATOM 18415 N N . VAL B 1 554 ? 102.244 75.647 129.342 1.00 115.78 554 VAL E N 1
ATOM 18416 C CA . VAL B 1 554 ? 102.635 75.655 127.935 1.00 114.03 554 VAL E CA 1
ATOM 18417 C C . VAL B 1 554 ? 104.008 75.019 127.760 1.00 114.75 554 VAL E C 1
ATOM 18418 O O . VAL B 1 554 ? 104.213 74.175 126.880 1.00 113.83 554 VAL E O 1
ATOM 18431 N N . ARG B 1 555 ? 104.967 75.416 128.597 1.00 114.53 555 ARG E N 1
ATOM 18432 C CA . ARG B 1 555 ? 106.337 74.943 128.438 1.00 115.18 555 ARG E CA 1
ATOM 18433 C C . ARG B 1 555 ? 106.439 73.442 128.676 1.00 116.31 555 ARG E C 1
ATOM 18434 O O . ARG B 1 555 ? 107.153 72.740 127.951 1.00 114.87 555 ARG E O 1
ATOM 18455 N N . ASP B 1 556 ? 105.734 72.932 129.682 1.00 117.47 556 ASP E N 1
ATOM 18456 C CA . ASP B 1 556 ? 105.852 71.530 130.066 1.00 116.90 556 ASP E CA 1
ATOM 18457 C C . ASP B 1 556 ? 105.043 70.663 129.109 1.00 116.69 556 ASP E C 1
ATOM 18458 O O . ASP B 1 556 ? 103.818 70.794 129.027 1.00 113.41 556 ASP E O 1
ATOM 18467 N N . LYS B 1 557 ? 105.731 69.775 128.390 1.00 116.99 557 LYS E N 1
ATOM 18468 C CA . LYS B 1 557 ? 105.096 68.854 127.459 1.00 115.46 557 LYS E CA 1
ATOM 18469 C C . LYS B 1 557 ? 104.676 67.549 128.127 1.00 116.59 557 LYS E C 1
ATOM 18470 O O . LYS B 1 557 ? 104.481 66.542 127.435 1.00 113.61 557 LYS E O 1
ATOM 18489 N N . LYS B 1 558 ? 104.538 67.544 129.454 1.00 116.79 558 LYS E N 1
ATOM 18490 C CA . LYS B 1 558 ? 104.094 66.340 130.147 1.00 116.36 558 LYS E CA 1
ATOM 18491 C C . LYS B 1 558 ? 102.697 65.933 129.699 1.00 116.88 558 LYS E C 1
ATOM 18492 O O . LYS B 1 558 ? 102.429 64.747 129.475 1.00 113.64 558 LYS E O 1
ATOM 18511 N N . ARG B 1 559 ? 101.798 66.903 129.554 1.00 117.02 559 ARG E N 1
ATOM 18512 C CA . ARG B 1 559 ? 100.411 66.628 129.205 1.00 117.19 559 ARG E CA 1
ATOM 18513 C C . ARG B 1 559 ? 100.197 66.428 127.711 1.00 118.77 559 ARG E C 1
ATOM 18514 O O . ARG B 1 559 ? 99.072 66.118 127.304 1.00 118.31 559 ARG E O 1
ATOM 18535 N N . LYS B 1 560 ? 101.231 66.595 126.887 1.00 118.05 560 LYS E N 1
ATOM 18536 C CA . LYS B 1 560 ? 101.066 66.559 125.437 1.00 117.07 560 LYS E CA 1
ATOM 18537 C C . LYS B 1 560 ? 99.973 67.532 125.010 1.00 118.19 560 LYS E C 1
ATOM 18538 O O . LYS B 1 560 ? 99.126 67.222 124.170 1.00 115.24 560 LYS E O 1
ATOM 18557 N N . ILE B 1 561 ? 99.991 68.723 125.608 1.00 119.18 561 ILE E N 1
ATOM 18558 C CA . ILE B 1 561 ? 98.938 69.712 125.403 1.00 118.20 561 ILE E CA 1
ATOM 18559 C C . ILE B 1 561 ? 98.762 69.945 123.911 1.00 117.23 561 ILE E C 1
ATOM 18560 O O . ILE B 1 561 ? 99.716 69.824 123.134 1.00 114.94 561 ILE E O 1
ATOM 18576 N N . ASP B 1 562 ? 97.541 70.270 123.501 1.00 119.95 562 ASP E N 1
ATOM 18577 C CA . ASP B 1 562 ? 97.192 70.415 122.097 1.00 121.28 562 ASP E CA 1
ATOM 18578 C C . ASP B 1 562 ? 96.985 71.883 121.757 1.00 120.16 562 ASP E C 1
ATOM 18579 O O . ASP B 1 562 ? 96.333 72.620 122.504 1.00 119.85 562 ASP E O 1
ATOM 18588 N N . PHE B 1 563 ? 97.550 72.302 120.628 1.00 117.04 563 PHE E N 1
ATOM 18589 C CA . PHE B 1 563 ? 97.347 73.638 120.080 1.00 115.55 563 PHE E CA 1
ATOM 18590 C C . PHE B 1 563 ? 96.402 73.506 118.892 1.00 115.55 563 PHE E C 1
ATOM 18591 O O . PHE B 1 563 ? 96.797 73.005 117.834 1.00 112.82 563 PHE E O 1
ATOM 18608 N N . LYS B 1 564 ? 95.157 73.949 119.068 1.00 117.60 564 LYS E N 1
ATOM 18609 C CA . LYS B 1 564 ? 94.149 73.872 118.015 1.00 119.21 564 LYS E CA 1
ATOM 18610 C C . LYS B 1 564 ? 94.042 75.182 117.244 1.00 117.35 564 LYS E C 1
ATOM 18611 O O . LYS B 1 564 ? 94.189 75.199 116.019 1.00 113.84 564 LYS E O 1
ATOM 18630 N N . ALA B 1 565 ? 93.790 76.286 117.942 1.00 119.09 565 ALA E N 1
ATOM 18631 C CA . ALA B 1 565 ? 93.720 77.597 117.301 1.00 117.66 565 ALA E CA 1
ATOM 18632 C C . ALA B 1 565 ? 95.099 78.243 117.215 1.00 117.26 565 ALA E C 1
ATOM 18633 O O . ALA B 1 565 ? 95.302 79.394 117.596 1.00 115.52 565 ALA E O 1
ATOM 18640 N N . PHE B 1 566 ? 96.064 77.484 116.699 1.00 115.09 566 PHE E N 1
ATOM 18641 C CA . PHE B 1 566 ? 97.401 77.993 116.424 1.00 112.13 566 PHE E CA 1
ATOM 18642 C C . PHE B 1 566 ? 97.865 77.733 115.004 1.00 108.24 566 PHE E C 1
ATOM 18643 O O . PHE B 1 566 ? 98.834 78.366 114.570 1.00 106.28 566 PHE E O 1
ATOM 18660 N N . CYS B 1 567 ? 97.228 76.819 114.272 1.00 110.58 567 CYS E N 1
ATOM 18661 C CA . CYS B 1 567 ? 97.584 76.623 112.873 1.00 110.55 567 CYS E CA 1
ATOM 18662 C C . CYS B 1 567 ? 97.269 77.865 112.053 1.00 109.23 567 CYS E C 1
ATOM 18663 O O . CYS B 1 567 ? 98.076 78.286 111.218 1.00 108.65 567 CYS E O 1
ATOM 18671 N N . CYS B 1 568 ? 96.114 78.486 112.307 1.00 111.56 568 CYS E N 1
ATOM 18672 C CA . CYS B 1 568 ? 95.646 79.573 111.452 1.00 108.67 568 CYS E CA 1
ATOM 18673 C C . CYS B 1 568 ? 96.690 80.672 111.319 1.00 105.04 568 CYS E C 1
ATOM 18674 O O . CYS B 1 568 ? 96.944 81.165 110.215 1.00 102.53 568 CYS E O 1
ATOM 18682 N N . ILE B 1 569 ? 97.311 81.069 112.431 1.00 106.10 569 ILE E N 1
ATOM 18683 C CA . ILE B 1 569 ? 98.333 82.106 112.355 1.00 103.43 569 ILE E CA 1
ATOM 18684 C C . ILE B 1 569 ? 99.551 81.603 111.590 1.00 102.31 569 ILE E C 1
ATOM 18685 O O . ILE B 1 569 ? 100.241 82.385 110.932 1.00 101.31 569 ILE E O 1
ATOM 18701 N N . PHE B 1 570 ? 99.838 80.302 111.653 1.00 102.43 570 PHE E N 1
ATOM 18702 C CA . PHE B 1 570 ? 100.955 79.751 110.889 1.00 99.27 570 PHE E CA 1
ATOM 18703 C C . PHE B 1 570 ? 100.693 79.835 109.388 1.00 100.91 570 PHE E C 1
ATOM 18704 O O . PHE B 1 570 ? 101.572 80.240 108.613 1.00 99.55 570 PHE E O 1
ATOM 18721 N N . ASP B 1 571 ? 99.490 79.448 108.952 1.00 103.40 571 ASP E N 1
ATOM 18722 C CA . ASP B 1 571 ? 99.159 79.615 107.540 1.00 101.62 571 ASP E CA 1
ATOM 18723 C C . ASP B 1 571 ? 99.140 81.086 107.156 1.00 101.52 571 ASP E C 1
ATOM 18724 O O . ASP B 1 571 ? 99.519 81.437 106.035 1.00 100.29 571 ASP E O 1
ATOM 18733 N N . ALA B 1 572 ? 98.714 81.962 108.068 1.00 100.95 572 ALA E N 1
ATOM 18734 C CA . ALA B 1 572 ? 98.790 83.392 107.798 1.00 99.15 572 ALA E CA 1
ATOM 18735 C C . ALA B 1 572 ? 100.232 83.830 107.580 1.00 99.01 572 ALA E C 1
ATOM 18736 O O . ALA B 1 572 ? 100.521 84.615 106.673 1.00 100.18 572 ALA E O 1
ATOM 18743 N N . ILE B 1 573 ? 101.152 83.328 108.405 1.00 97.37 573 ILE E N 1
ATOM 18744 C CA . ILE B 1 573 ? 102.562 83.680 108.262 1.00 95.74 573 ILE E CA 1
ATOM 18745 C C . ILE B 1 573 ? 103.094 83.197 106.922 1.00 96.81 573 ILE E C 1
ATOM 18746 O O . ILE B 1 573 ? 103.852 83.903 106.247 1.00 94.44 573 ILE E O 1
ATOM 18762 N N . LYS B 1 574 ? 102.731 81.977 106.524 1.00 97.16 574 LYS E N 1
ATOM 18763 C CA . LYS B 1 574 ? 103.194 81.478 105.232 1.00 96.28 574 LYS E CA 1
ATOM 18764 C C . LYS B 1 574 ? 102.599 82.290 104.086 1.00 94.59 574 LYS E C 1
ATOM 18765 O O . LYS B 1 574 ? 103.268 82.539 103.075 1.00 94.26 574 LYS E O 1
ATOM 18784 N N . ASP B 1 575 ? 101.344 82.715 104.228 1.00 95.82 575 ASP E N 1
ATOM 18785 C CA . ASP B 1 575 ? 100.743 83.582 103.222 1.00 97.45 575 ASP E CA 1
ATOM 18786 C C . ASP B 1 575 ? 101.488 84.906 103.132 1.00 96.41 575 ASP E C 1
ATOM 18787 O O . ASP B 1 575 ? 101.696 85.433 102.036 1.00 95.04 575 ASP E O 1
ATOM 18796 N N . ILE B 1 576 ? 101.891 85.461 104.275 1.00 95.84 576 ILE E N 1
ATOM 18797 C CA . ILE B 1 576 ? 102.688 86.687 104.272 1.00 90.73 576 ILE E CA 1
ATOM 18798 C C . ILE B 1 576 ? 104.029 86.454 103.592 1.00 88.35 576 ILE E C 1
ATOM 18799 O O . ILE B 1 576 ? 104.513 87.303 102.833 1.00 87.33 576 ILE E O 1
ATOM 18815 N N . LYS B 1 577 ? 104.663 85.316 103.869 1.00 89.35 577 LYS E N 1
ATOM 18816 C CA . LYS B 1 577 ? 105.934 85.010 103.223 1.00 89.90 577 LYS E CA 1
ATOM 18817 C C . LYS B 1 577 ? 105.774 84.970 101.709 1.00 91.17 577 LYS E C 1
ATOM 18818 O O . LYS B 1 577 ? 106.564 85.570 100.970 1.00 89.11 577 LYS E O 1
ATOM 18837 N N . GLU B 1 578 ? 104.739 84.276 101.229 1.00 94.23 578 GLU E N 1
ATOM 18838 C CA . GLU B 1 578 ? 104.505 84.204 99.789 1.00 95.14 578 GLU E CA 1
ATOM 18839 C C . GLU B 1 578 ? 104.167 85.574 99.214 1.00 91.05 578 GLU E C 1
ATOM 18840 O O . GLU B 1 578 ? 104.624 85.930 98.120 1.00 87.91 578 GLU E O 1
ATOM 18852 N N . HIS B 1 579 ? 103.361 86.354 99.933 1.00 89.79 579 HIS E N 1
ATOM 18853 C CA . HIS B 1 579 ? 102.977 87.679 99.465 1.00 90.57 579 HIS E CA 1
ATOM 18854 C C . HIS B 1 579 ? 104.206 88.561 99.297 1.00 92.71 579 HIS E C 1
ATOM 18855 O O . HIS B 1 579 ? 104.369 89.235 98.274 1.00 93.02 579 HIS E O 1
ATOM 18869 N N . TYR B 1 580 ? 105.099 88.556 100.289 1.00 88.99 580 TYR E N 1
ATOM 18870 C CA . TYR B 1 580 ? 106.302 89.370 100.182 1.00 86.17 580 TYR E CA 1
ATOM 18871 C C . TYR B 1 580 ? 107.249 88.838 99.116 1.00 86.37 580 TYR E C 1
ATOM 18872 O O . TYR B 1 580 ? 107.926 89.626 98.448 1.00 86.66 580 TYR E O 1
ATOM 18890 N N . LYS B 1 581 ? 107.323 87.518 98.938 1.00 86.16 581 LYS E N 1
ATOM 18891 C CA . LYS B 1 581 ? 108.137 86.983 97.852 1.00 88.30 581 LYS E CA 1
ATOM 18892 C C . LYS B 1 581 ? 107.625 87.470 96.503 1.00 91.62 581 LYS E C 1
ATOM 18893 O O . LYS B 1 581 ? 108.412 87.855 95.630 1.00 90.81 581 LYS E O 1
ATOM 18912 N N . LEU B 1 582 ? 106.304 87.467 96.318 1.00 93.51 582 LEU E N 1
ATOM 18913 C CA . LEU B 1 582 ? 105.730 87.979 95.078 1.00 93.81 582 LEU E CA 1
ATOM 18914 C C . LEU B 1 582 ? 106.003 89.469 94.922 1.00 92.64 582 LEU E C 1
ATOM 18915 O O . LEU B 1 582 ? 106.337 89.936 93.828 1.00 93.81 582 LEU E O 1
ATOM 18931 N N . MET B 1 583 ? 105.865 90.232 96.007 1.00 92.54 583 MET E N 1
ATOM 18932 C CA . MET B 1 583 ? 106.131 91.665 95.940 1.00 92.15 583 MET E CA 1
ATOM 18933 C C . MET B 1 583 ? 107.576 91.933 95.541 1.00 90.12 583 MET E C 1
ATOM 18934 O O . MET B 1 583 ? 107.854 92.848 94.759 1.00 88.67 583 MET E O 1
ATOM 18948 N N . LEU B 1 584 ? 108.511 91.149 96.078 1.00 89.31 584 LEU E N 1
ATOM 18949 C CA . LEU B 1 584 ? 109.901 91.263 95.651 1.00 89.58 584 LEU E CA 1
ATOM 18950 C C . LEU B 1 584 ? 110.048 90.912 94.177 1.00 92.27 584 LEU E C 1
ATOM 18951 O O . LEU B 1 584 ? 110.760 91.598 93.435 1.00 88.37 584 LEU E O 1
ATOM 18967 N N . ASN B 1 585 ? 109.379 89.846 93.732 1.00 97.90 585 ASN E N 1
ATOM 18968 C CA . ASN B 1 585 ? 109.471 89.428 92.339 1.00 98.27 585 ASN E CA 1
ATOM 18969 C C . ASN B 1 585 ? 108.684 90.330 91.399 1.00 98.20 585 ASN E C 1
ATOM 18970 O O . ASN B 1 585 ? 108.852 90.216 90.180 1.00 96.92 585 ASN E O 1
ATOM 18981 N N . SER B 1 586 ? 107.844 91.215 91.924 1.00 100.04 586 SER E N 1
ATOM 18982 C CA . SER B 1 586 ? 107.034 92.096 91.091 1.00 98.04 586 SER E CA 1
ATOM 18983 C C . SER B 1 586 ? 107.917 92.968 90.208 1.00 98.45 586 SER E C 1
ATOM 18984 O O . SER B 1 586 ? 109.105 93.144 90.476 1.00 98.39 586 SER E O 1
ATOM 18992 N N . MET C 1 1 ? 125.657 165.366 165.769 1.00 92.31 1 MET I N 1
ATOM 18993 C CA . MET C 1 1 ? 125.408 166.790 165.411 1.00 100.25 1 MET I CA 1
ATOM 18994 C C . MET C 1 1 ? 125.295 166.900 163.890 1.00 102.38 1 MET I C 1
ATOM 18995 O O . MET C 1 1 ? 126.237 167.298 163.206 1.00 98.78 1 MET I O 1
ATOM 19011 N N . THR C 1 2 ? 124.139 166.494 163.364 1.00 102.95 2 THR I N 1
ATOM 19012 C CA . THR C 1 2 ? 123.861 166.583 161.934 1.00 106.64 2 THR I CA 1
ATOM 19013 C C . THR C 1 2 ? 124.757 165.652 161.123 1.00 105.76 2 THR I C 1
ATOM 19014 O O . THR C 1 2 ? 124.690 165.641 159.890 1.00 101.65 2 THR I O 1
ATOM 19025 N N . LYS C 1 3 ? 125.592 164.863 161.799 1.00 107.62 3 LYS I N 1
ATOM 19026 C CA . LYS C 1 3 ? 126.526 163.943 161.155 1.00 103.72 3 LYS I CA 1
ATOM 19027 C C . LYS C 1 3 ? 127.497 164.658 160.220 1.00 100.71 3 LYS I C 1
ATOM 19028 O O . LYS C 1 3 ? 128.072 164.031 159.324 1.00 96.01 3 LYS I O 1
ATOM 19047 N N . THR C 1 4 ? 127.695 165.965 160.403 1.00 101.52 4 THR I N 1
ATOM 19048 C CA . THR C 1 4 ? 128.602 166.734 159.557 1.00 99.37 4 THR I CA 1
ATOM 19049 C C . THR C 1 4 ? 129.533 167.672 160.312 1.00 96.14 4 THR I C 1
ATOM 19050 O O . THR C 1 4 ? 130.581 168.030 159.760 1.00 90.43 4 THR I O 1
ATOM 19061 N N . SER C 1 5 ? 129.203 168.081 161.541 1.00 91.74 5 SER I N 1
ATOM 19062 C CA . SER C 1 5 ? 129.974 169.107 162.234 1.00 87.02 5 SER I CA 1
ATOM 19063 C C . SER C 1 5 ? 130.376 168.685 163.643 1.00 79.73 5 SER I C 1
ATOM 19064 O O . SER C 1 5 ? 130.683 169.545 164.473 1.00 79.79 5 SER I O 1
ATOM 19072 N N . LYS C 1 6 ? 130.373 167.385 163.939 1.00 74.09 6 LYS I N 1
ATOM 19073 C CA . LYS C 1 6 ? 130.998 166.917 165.172 1.00 68.99 6 LYS I CA 1
ATOM 19074 C C . LYS C 1 6 ? 132.500 167.170 165.135 1.00 67.72 6 LYS I C 1
ATOM 19075 O O . LYS C 1 6 ? 133.104 167.562 166.142 1.00 62.26 6 LYS I O 1
ATOM 19094 N N . LEU C 1 7 ? 133.116 166.955 163.971 1.00 68.55 7 LEU I N 1
ATOM 19095 C CA . LEU C 1 7 ? 134.513 167.325 163.785 1.00 63.01 7 LEU I CA 1
ATOM 19096 C C . LEU C 1 7 ? 134.705 168.823 163.971 1.00 66.42 7 LEU I C 1
ATOM 19097 O O . LEU C 1 7 ? 135.725 169.261 164.512 1.00 61.98 7 LEU I O 1
ATOM 19113 N N . ASP C 1 8 ? 133.738 169.625 163.521 1.00 72.86 8 ASP I N 1
ATOM 19114 C CA . ASP C 1 8 ? 133.813 171.064 163.749 1.00 70.57 8 ASP I CA 1
ATOM 19115 C C . ASP C 1 8 ? 133.822 171.378 165.238 1.00 68.52 8 ASP I C 1
ATOM 19116 O O . ASP C 1 8 ? 134.615 172.205 165.702 1.00 68.11 8 ASP I O 1
ATOM 19125 N N . ALA C 1 9 ? 132.948 170.722 166.003 1.00 68.36 9 ALA I N 1
ATOM 19126 C CA . ALA C 1 9 ? 132.919 170.941 167.444 1.00 60.88 9 ALA I CA 1
ATOM 19127 C C . ALA C 1 9 ? 134.243 170.548 168.080 1.00 62.51 9 ALA I C 1
ATOM 19128 O O . ALA C 1 9 ? 134.757 171.260 168.950 1.00 61.75 9 ALA I O 1
ATOM 19135 N N . LEU C 1 10 ? 134.812 169.416 167.662 1.00 63.54 10 LEU I N 1
ATOM 19136 C CA . LEU C 1 10 ? 136.099 169.004 168.211 1.00 60.53 10 LEU I CA 1
ATOM 19137 C C . LEU C 1 10 ? 137.188 170.015 167.873 1.00 60.58 10 LEU I C 1
ATOM 19138 O O . LEU C 1 10 ? 138.035 170.330 168.716 1.00 57.85 10 LEU I O 1
ATOM 19154 N N . ARG C 1 11 ? 137.184 170.531 166.643 1.00 64.47 11 ARG I N 1
ATOM 19155 C CA . ARG C 1 11 ? 138.157 171.551 166.264 1.00 64.13 11 ARG I CA 1
ATOM 19156 C C . ARG C 1 11 ? 138.011 172.792 167.131 1.00 64.29 11 ARG I C 1
ATOM 19157 O O . ARG C 1 11 ? 139.008 173.359 167.594 1.00 62.70 11 ARG I O 1
ATOM 19178 N N . ALA C 1 12 ? 136.773 173.234 167.354 1.00 67.50 12 ALA I N 1
ATOM 19179 C CA . ALA C 1 12 ? 136.538 174.438 168.137 1.00 64.35 12 ALA I CA 1
ATOM 19180 C C . ALA C 1 12 ? 136.891 174.253 169.605 1.00 63.59 12 ALA I C 1
ATOM 19181 O O . ALA C 1 12 ? 137.113 175.246 170.303 1.00 67.56 12 ALA I O 1
ATOM 19188 N N . ALA C 1 13 ? 136.943 173.016 170.088 1.00 66.77 13 ALA I N 1
ATOM 19189 C CA . ALA C 1 13 ? 137.274 172.780 171.486 1.00 67.09 13 ALA I CA 1
ATOM 19190 C C . ALA C 1 13 ? 138.650 173.345 171.807 1.00 63.71 13 ALA I C 1
ATOM 19191 O O . ALA C 1 13 ? 139.596 173.201 171.029 1.00 65.17 13 ALA I O 1
ATOM 19198 N N . THR C 1 14 ? 138.756 174.000 172.963 1.00 65.63 14 THR I N 1
ATOM 19199 C CA . THR C 1 14 ? 140.007 174.607 173.391 1.00 69.54 14 THR I CA 1
ATOM 19200 C C . THR C 1 14 ? 140.431 174.217 174.797 1.00 70.28 14 THR I C 1
ATOM 19201 O O . THR C 1 14 ? 141.577 174.490 175.170 1.00 66.95 14 THR I O 1
ATOM 19212 N N . SER C 1 15 ? 139.557 173.598 175.586 1.00 72.39 15 SER I N 1
ATOM 19213 C CA . SER C 1 15 ? 139.895 173.161 176.931 1.00 72.44 15 SER I CA 1
ATOM 19214 C C . SER C 1 15 ? 139.245 171.810 177.184 1.00 73.36 15 SER I C 1
ATOM 19215 O O . SER C 1 15 ? 138.451 171.317 176.380 1.00 72.06 15 SER I O 1
ATOM 19223 N N . ARG C 1 16 ? 139.593 171.207 178.322 1.00 69.27 16 ARG I N 1
ATOM 19224 C CA . ARG C 1 16 ? 138.980 169.937 178.686 1.00 68.04 16 ARG I CA 1
ATOM 19225 C C . ARG C 1 16 ? 137.479 170.082 178.882 1.00 73.42 16 ARG I C 1
ATOM 19226 O O . ARG C 1 16 ? 136.737 169.111 178.711 1.00 73.69 16 ARG I O 1
ATOM 19247 N N . GLU C 1 17 ? 137.012 171.278 179.242 1.00 74.74 17 GLU I N 1
ATOM 19248 C CA . GLU C 1 17 ? 135.577 171.495 179.391 1.00 75.31 17 GLU I CA 1
ATOM 19249 C C . GLU C 1 17 ? 134.853 171.264 178.071 1.00 73.17 17 GLU I C 1
ATOM 19250 O O . GLU C 1 17 ? 133.813 170.596 178.025 1.00 71.01 17 GLU I O 1
ATOM 19262 N N . ASP C 1 18 ? 135.392 171.811 176.980 1.00 69.54 18 ASP I N 1
ATOM 19263 C CA . ASP C 1 18 ? 134.769 171.618 175.676 1.00 72.50 18 ASP I CA 1
ATOM 19264 C C . ASP C 1 18 ? 134.810 170.155 175.258 1.00 71.84 18 ASP I C 1
ATOM 19265 O O . ASP C 1 18 ? 133.841 169.637 174.691 1.00 70.02 18 ASP I O 1
ATOM 19274 N N . LEU C 1 19 ? 135.927 169.474 175.518 1.00 70.92 19 LEU I N 1
ATOM 19275 C CA . LEU C 1 19 ? 136.015 168.058 175.188 1.00 66.33 19 LEU I CA 1
ATOM 19276 C C . LEU C 1 19 ? 134.977 167.253 175.957 1.00 64.95 19 LEU I C 1
ATOM 19277 O O . LEU C 1 19 ? 134.305 166.387 175.387 1.00 66.31 19 LEU I O 1
ATOM 19293 N N . ALA C 1 20 ? 134.828 167.529 177.252 1.00 66.66 20 ALA I N 1
ATOM 19294 C CA . ALA C 1 20 ? 133.831 166.825 178.049 1.00 66.49 20 ALA I CA 1
ATOM 19295 C C . ALA C 1 20 ? 132.424 167.113 177.545 1.00 64.61 20 ALA I C 1
ATOM 19296 O O . ALA C 1 20 ? 131.575 166.217 177.506 1.00 66.24 20 ALA I O 1
ATOM 19303 N N . LYS C 1 21 ? 132.155 168.361 177.159 1.00 66.00 21 LYS I N 1
ATOM 19304 C CA . LYS C 1 21 ? 130.844 168.689 176.612 1.00 66.52 21 LYS I CA 1
ATOM 19305 C C . LYS C 1 21 ? 130.583 167.923 175.323 1.00 65.15 21 LYS I C 1
ATOM 19306 O O . LYS C 1 21 ? 129.468 167.440 175.092 1.00 64.23 21 LYS I O 1
ATOM 19325 N N . ILE C 1 22 ? 131.599 167.805 174.467 1.00 67.86 22 ILE I N 1
ATOM 19326 C CA . ILE C 1 22 ? 131.441 167.058 173.221 1.00 65.99 22 ILE I CA 1
ATOM 19327 C C . ILE C 1 22 ? 131.181 165.587 173.514 1.00 67.01 22 ILE I C 1
ATOM 19328 O O . ILE C 1 22 ? 130.304 164.962 172.907 1.00 66.18 22 ILE I O 1
ATOM 19344 N N . LEU C 1 23 ? 131.942 165.009 174.444 1.00 63.08 23 LEU I N 1
ATOM 19345 C CA . LEU C 1 23 ? 131.746 163.616 174.820 1.00 57.21 23 LEU I CA 1
ATOM 19346 C C . LEU C 1 23 ? 130.443 163.387 175.572 1.00 63.24 23 LEU I C 1
ATOM 19347 O O . LEU C 1 23 ? 130.048 162.230 175.744 1.00 63.86 23 LEU I O 1
ATOM 19363 N N . ASP C 1 24 ? 129.774 164.450 176.024 1.00 65.46 24 ASP I N 1
ATOM 19364 C CA . ASP C 1 24 ? 128.522 164.333 176.771 1.00 63.98 24 ASP I CA 1
ATOM 19365 C C . ASP C 1 24 ? 128.754 163.688 178.135 1.00 66.31 24 ASP I C 1
ATOM 19366 O O . ASP C 1 24 ? 127.973 162.847 178.579 1.00 64.73 24 ASP I O 1
ATOM 19375 N N . VAL C 1 25 ? 129.835 164.080 178.801 1.00 62.18 25 VAL I N 1
ATOM 19376 C CA . VAL C 1 25 ? 130.195 163.543 180.107 1.00 65.79 25 VAL I CA 1
ATOM 19377 C C . VAL C 1 25 ? 130.594 164.700 181.011 1.00 71.26 25 VAL I C 1
ATOM 19378 O O . VAL C 1 25 ? 131.217 165.667 180.561 1.00 74.63 25 VAL I O 1
ATOM 19391 N N . LYS C 1 26 ? 130.228 164.604 182.287 1.00 71.97 26 LYS I N 1
ATOM 19392 C CA . LYS C 1 26 ? 130.594 165.640 183.242 1.00 73.10 26 LYS I CA 1
ATOM 19393 C C . LYS C 1 26 ? 132.108 165.788 183.298 1.00 70.02 26 LYS I C 1
ATOM 19394 O O . LYS C 1 26 ? 132.843 164.798 183.327 1.00 74.13 26 LYS I O 1
ATOM 19413 N N . LEU C 1 27 ? 132.575 167.038 183.320 1.00 71.05 27 LEU I N 1
ATOM 19414 C CA . LEU C 1 27 ? 134.014 167.283 183.309 1.00 73.72 27 LEU I CA 1
ATOM 19415 C C . LEU C 1 27 ? 134.677 166.706 184.551 1.00 72.22 27 LEU I C 1
ATOM 19416 O O . LEU C 1 27 ? 135.781 166.154 184.475 1.00 74.53 27 LEU I O 1
ATOM 19432 N N . VAL C 1 28 ? 134.020 166.820 185.704 1.00 74.60 28 VAL I N 1
ATOM 19433 C CA . VAL C 1 28 ? 134.596 166.284 186.933 1.00 77.48 28 VAL I CA 1
ATOM 19434 C C . VAL C 1 28 ? 134.819 164.785 186.800 1.00 78.57 28 VAL I C 1
ATOM 19435 O O . VAL C 1 28 ? 135.859 164.260 187.209 1.00 75.51 28 VAL I O 1
ATOM 19448 N N . PHE C 1 29 ? 133.848 164.074 186.226 1.00 74.63 29 PHE I N 1
ATOM 19449 C CA . PHE C 1 29 ? 133.991 162.634 186.038 1.00 68.09 29 PHE I CA 1
ATOM 19450 C C . PHE C 1 29 ? 135.171 162.310 185.128 1.00 69.19 29 PHE I C 1
ATOM 19451 O O . PHE C 1 29 ? 135.962 161.404 185.419 1.00 72.46 29 PHE I O 1
ATOM 19468 N N . LEU C 1 30 ? 135.304 163.041 184.020 1.00 67.85 30 LEU I N 1
ATOM 19469 C CA . LEU C 1 30 ? 136.395 162.789 183.085 1.00 65.81 30 LEU I CA 1
ATOM 19470 C C . LEU C 1 30 ? 137.746 163.019 183.748 1.00 68.53 30 LEU I C 1
ATOM 19471 O O . LEU C 1 30 ? 138.661 162.193 183.636 1.00 68.12 30 LEU I O 1
ATOM 19487 N N . THR C 1 31 ? 137.887 164.142 184.453 1.00 71.41 31 THR I N 1
ATOM 19488 C CA . THR C 1 31 ? 139.153 164.449 185.106 1.00 71.78 31 THR I CA 1
ATOM 19489 C C . THR C 1 31 ? 139.452 163.456 186.219 1.00 71.74 31 THR I C 1
ATOM 19490 O O . THR C 1 31 ? 140.613 163.109 186.456 1.00 69.46 31 THR I O 1
ATOM 19501 N N . ASN C 1 32 ? 138.417 162.995 186.922 1.00 72.72 32 ASN I N 1
ATOM 19502 C CA . ASN C 1 32 ? 138.607 161.961 187.930 1.00 74.95 32 ASN I CA 1
ATOM 19503 C C . ASN C 1 32 ? 139.152 160.686 187.305 1.00 72.07 32 ASN I C 1
ATOM 19504 O O . ASN C 1 32 ? 140.139 160.117 187.784 1.00 72.56 32 ASN I O 1
ATOM 19515 N N . VAL C 1 33 ? 138.521 160.223 186.227 1.00 66.28 33 VAL I N 1
ATOM 19516 C CA . VAL C 1 33 ? 138.944 158.972 185.610 1.00 63.48 33 VAL I CA 1
ATOM 19517 C C . VAL C 1 33 ? 140.369 159.093 185.084 1.00 64.36 33 VAL I C 1
ATOM 19518 O O . VAL C 1 33 ? 141.202 158.205 185.295 1.00 64.52 33 VAL I O 1
ATOM 19531 N N . LEU C 1 34 ? 140.676 160.192 184.394 1.00 64.22 34 LEU I N 1
ATOM 19532 C CA . LEU C 1 34 ? 141.966 160.278 183.716 1.00 60.77 34 LEU I CA 1
ATOM 19533 C C . LEU C 1 34 ? 143.113 160.586 184.673 1.00 64.58 34 LEU I C 1
ATOM 19534 O O . LEU C 1 34 ? 144.218 160.062 184.498 1.00 66.08 34 LEU I O 1
ATOM 19550 N N . TYR C 1 35 ? 142.883 161.421 185.684 1.00 70.48 35 TYR I N 1
ATOM 19551 C CA . TYR C 1 35 ? 143.983 162.022 186.431 1.00 66.92 35 TYR I CA 1
ATOM 19552 C C . TYR C 1 35 ? 144.020 161.625 187.898 1.00 69.06 35 TYR I C 1
ATOM 19553 O O . TYR C 1 35 ? 145.065 161.167 188.373 1.00 68.07 35 TYR I O 1
ATOM 19571 N N . ARG C 1 36 ? 142.925 161.787 188.647 1.00 75.08 36 ARG I N 1
ATOM 19572 C CA . ARG C 1 36 ? 142.954 161.373 190.047 1.00 77.70 36 ARG I CA 1
ATOM 19573 C C . ARG C 1 36 ? 143.303 159.898 190.151 1.00 77.98 36 ARG I C 1
ATOM 19574 O O . ARG C 1 36 ? 144.225 159.511 190.879 1.00 77.98 36 ARG I O 1
ATOM 19595 N N . ILE C 1 37 ? 142.577 159.059 189.422 1.00 71.93 37 ILE I N 1
ATOM 19596 C CA . ILE C 1 37 ? 142.927 157.659 189.239 1.00 71.30 37 ILE I CA 1
ATOM 19597 C C . ILE C 1 37 ? 143.742 157.574 187.960 1.00 72.79 37 ILE I C 1
ATOM 19598 O O . ILE C 1 37 ? 143.253 157.924 186.880 1.00 74.09 37 ILE I O 1
ATOM 19614 N N . GLY C 1 38 ? 144.986 157.128 188.074 1.00 72.51 38 GLY I N 1
ATOM 19615 C CA . GLY C 1 38 ? 145.811 156.984 186.894 1.00 69.74 38 GLY I CA 1
ATOM 19616 C C . GLY C 1 38 ? 145.130 156.102 185.871 1.00 71.14 38 GLY I C 1
ATOM 19617 O O . GLY C 1 38 ? 144.588 155.050 186.219 1.00 71.71 38 GLY I O 1
ATOM 19621 N N . SER C 1 39 ? 145.122 156.526 184.607 1.00 68.69 39 SER I N 1
ATOM 19622 C CA . SER C 1 39 ? 144.567 155.675 183.564 1.00 62.55 39 SER I CA 1
ATOM 19623 C C . SER C 1 39 ? 145.329 154.363 183.448 1.00 63.97 39 SER I C 1
ATOM 19624 O O . SER C 1 39 ? 144.779 153.385 182.934 1.00 67.23 39 SER I O 1
ATOM 19632 N N . ASP C 1 40 ? 146.576 154.318 183.920 1.00 60.82 40 ASP I N 1
ATOM 19633 C CA . ASP C 1 40 ? 147.348 153.083 183.925 1.00 64.16 40 ASP I CA 1
ATOM 19634 C C . ASP C 1 40 ? 146.998 152.173 185.093 1.00 67.09 40 ASP I C 1
ATOM 19635 O O . ASP C 1 40 ? 147.395 151.003 185.088 1.00 65.28 40 ASP I O 1
ATOM 19644 N N . ASN C 1 41 ? 146.272 152.678 186.086 1.00 67.51 41 ASN I N 1
ATOM 19645 C CA . ASN C 1 41 ? 145.779 151.875 187.194 1.00 67.38 41 ASN I CA 1
ATOM 19646 C C . ASN C 1 41 ? 144.358 151.379 186.967 1.00 64.01 41 ASN I C 1
ATOM 19647 O O . ASN C 1 41 ? 143.711 150.936 187.920 1.00 69.15 41 ASN I O 1
ATOM 19658 N N . GLN C 1 42 ? 143.859 151.450 185.736 1.00 58.99 42 GLN I N 1
ATOM 19659 C CA . GLN C 1 42 ? 142.508 151.018 185.394 1.00 56.34 42 GLN I CA 1
ATOM 19660 C C . GLN C 1 42 ? 142.542 150.066 184.208 1.00 52.05 42 GLN I C 1
ATOM 19661 O O . GLN C 1 42 ? 141.754 150.171 183.268 1.00 54.67 42 GLN I O 1
ATOM 19675 N N . TYR C 1 43 ? 143.467 149.112 184.245 1.00 51.18 43 TYR I N 1
ATOM 19676 C CA . TYR C 1 43 ? 143.607 148.129 183.185 1.00 49.37 43 TYR I CA 1
ATOM 19677 C C . TYR C 1 43 ? 143.836 146.756 183.791 1.00 48.01 43 TYR I C 1
ATOM 19678 O O . TYR C 1 43 ? 144.455 146.621 184.849 1.00 54.24 43 TYR I O 1
ATOM 19696 N N . THR C 1 44 ? 143.333 145.737 183.104 1.00 45.89 44 THR I N 1
ATOM 19697 C CA . THR C 1 44 ? 143.539 144.349 183.485 1.00 46.45 44 THR I CA 1
ATOM 19698 C C . THR C 1 44 ? 144.080 143.586 182.288 1.00 43.84 44 THR I C 1
ATOM 19699 O O . THR C 1 44 ? 143.631 143.789 181.158 1.00 47.31 44 THR I O 1
ATOM 19710 N N . GLN C 1 45 ? 145.046 142.713 182.538 1.00 44.75 45 GLN I N 1
ATOM 19711 C CA . GLN C 1 45 ? 145.665 141.914 181.494 1.00 41.71 45 GLN I CA 1
ATOM 19712 C C . GLN C 1 45 ? 145.094 140.505 181.512 1.00 41.25 45 GLN I C 1
ATOM 19713 O O . GLN C 1 45 ? 144.940 139.900 182.577 1.00 41.51 45 GLN I O 1
ATOM 19727 N N . PHE C 1 46 ? 144.767 139.989 180.330 1.00 40.86 46 PHE I N 1
ATOM 19728 C CA . PHE C 1 46 ? 144.409 138.585 180.193 1.00 40.53 46 PHE I CA 1
ATOM 19729 C C . PHE C 1 46 ? 145.085 138.023 178.953 1.00 46.15 46 PHE I C 1
ATOM 19730 O O . PHE C 1 46 ? 145.733 138.742 178.191 1.00 48.80 46 PHE I O 1
ATOM 19747 N N . THR C 1 47 ? 144.942 136.717 178.768 1.00 48.96 47 THR I N 1
ATOM 19748 C CA . THR C 1 47 ? 145.722 135.971 177.795 1.00 52.13 47 THR I CA 1
ATOM 19749 C C . THR C 1 47 ? 144.810 135.209 176.845 1.00 53.35 47 THR I C 1
ATOM 19750 O O . THR C 1 47 ? 143.709 134.787 177.212 1.00 49.94 47 THR I O 1
ATOM 19761 N N . ILE C 1 48 ? 145.284 135.052 175.608 1.00 56.87 48 ILE I N 1
ATOM 19762 C CA . ILE C 1 48 ? 144.677 134.159 174.635 1.00 55.92 48 ILE I CA 1
ATOM 19763 C C . ILE C 1 48 ? 145.774 133.210 174.167 1.00 60.29 48 ILE I C 1
ATOM 19764 O O . ILE C 1 48 ? 146.837 133.663 173.733 1.00 62.79 48 ILE I O 1
ATOM 19780 N N . PRO C 1 49 ? 145.586 131.895 174.252 1.00 63.97 49 PRO I N 1
ATOM 19781 C CA . PRO C 1 49 ? 146.673 130.977 173.896 1.00 68.48 49 PRO I CA 1
ATOM 19782 C C . PRO C 1 49 ? 146.955 130.966 172.400 1.00 74.64 49 PRO I C 1
ATOM 19783 O O . PRO C 1 49 ? 146.079 131.232 171.573 1.00 69.33 49 PRO I O 1
ATOM 19794 N N . LYS C 1 50 ? 148.201 130.641 172.062 1.00 76.33 50 LYS I N 1
ATOM 19795 C CA . LYS C 1 50 ? 148.667 130.563 170.686 1.00 80.93 50 LYS I CA 1
ATOM 19796 C C . LYS C 1 50 ? 149.196 129.166 170.395 1.00 86.00 50 LYS I C 1
ATOM 19797 O O . LYS C 1 50 ? 149.812 128.526 171.256 1.00 87.07 50 LYS I O 1
ATOM 19816 N N . LYS C 1 51 ? 148.982 128.726 169.151 1.00 89.78 51 LYS I N 1
ATOM 19817 C CA . LYS C 1 51 ? 149.340 127.376 168.721 1.00 93.18 51 LYS I CA 1
ATOM 19818 C C . LYS C 1 51 ? 150.690 126.926 169.267 1.00 93.32 51 LYS I C 1
ATOM 19819 O O . LYS C 1 51 ? 150.826 125.808 169.775 1.00 91.28 51 LYS I O 1
ATOM 19838 N N . GLY C 1 52 ? 151.703 127.781 169.164 1.00 89.33 52 GLY I N 1
ATOM 19839 C CA . GLY C 1 52 ? 153.025 127.429 169.643 1.00 89.40 52 GLY I CA 1
ATOM 19840 C C . GLY C 1 52 ? 153.188 127.654 171.131 1.00 96.59 52 GLY I C 1
ATOM 19841 O O . GLY C 1 52 ? 154.181 128.240 171.571 1.00 93.99 52 GLY I O 1
ATOM 19845 N N . LYS C 1 53 ? 152.215 127.195 171.919 1.00 102.51 53 LYS I N 1
ATOM 19846 C CA . LYS C 1 53 ? 152.207 127.401 173.365 1.00 99.70 53 LYS I CA 1
ATOM 19847 C C . LYS C 1 53 ? 152.328 128.877 173.725 1.00 96.94 53 LYS I C 1
ATOM 19848 O O . LYS C 1 53 ? 152.699 129.219 174.852 1.00 95.13 53 LYS I O 1
ATOM 19867 N N . GLY C 1 54 ? 152.017 129.768 172.780 1.00 95.22 54 GLY I N 1
ATOM 19868 C CA . GLY C 1 54 ? 152.298 131.178 172.946 1.00 89.12 54 GLY I CA 1
ATOM 19869 C C . GLY C 1 54 ? 151.187 131.918 173.666 1.00 77.89 54 GLY I C 1
ATOM 19870 O O . GLY C 1 54 ? 150.151 131.363 174.021 1.00 77.52 54 GLY I O 1
ATOM 19874 N N . VAL C 1 55 ? 151.410 133.215 173.850 1.00 73.79 55 VAL I N 1
ATOM 19875 C CA . VAL C 1 55 ? 150.501 134.077 174.592 1.00 75.06 55 VAL I CA 1
ATOM 19876 C C . VAL C 1 55 ? 150.226 135.326 173.768 1.00 68.65 55 VAL I C 1
ATOM 19877 O O . VAL C 1 55 ? 151.162 135.981 173.298 1.00 59.21 55 VAL I O 1
ATOM 19890 N N . ARG C 1 56 ? 148.947 135.654 173.593 1.00 62.03 56 ARG I N 1
ATOM 19891 C CA . ARG C 1 56 ? 148.522 136.950 173.081 1.00 57.29 56 ARG I CA 1
ATOM 19892 C C . ARG C 1 56 ? 147.937 137.706 174.265 1.00 54.41 56 ARG I C 1
ATOM 19893 O O . ARG C 1 56 ? 146.878 137.335 174.779 1.00 53.14 56 ARG I O 1
ATOM 19914 N N . THR C 1 57 ? 148.637 138.743 174.712 1.00 49.84 57 THR I N 1
ATOM 19915 C CA . THR C 1 57 ? 148.231 139.495 175.889 1.00 49.24 57 THR I CA 1
ATOM 19916 C C . THR C 1 57 ? 147.307 140.632 175.480 1.00 44.97 57 THR I C 1
ATOM 19917 O O . THR C 1 57 ? 147.596 141.363 174.529 1.00 41.85 57 THR I O 1
ATOM 19928 N N . ILE C 1 58 ? 146.197 140.772 176.197 1.00 38.59 58 ILE I N 1
ATOM 19929 C CA . ILE C 1 58 ? 145.216 141.819 175.951 1.00 35.21 58 ILE I CA 1
ATOM 19930 C C . ILE C 1 58 ? 145.100 142.652 177.217 1.00 37.80 58 ILE I C 1
ATOM 19931 O O . ILE C 1 58 ? 144.826 142.114 178.298 1.00 45.14 58 ILE I O 1
ATOM 19947 N N . SER C 1 59 ? 145.305 143.959 177.082 1.00 37.52 59 SER I N 1
ATOM 19948 C CA . SER C 1 59 ? 145.045 144.916 178.149 1.00 34.88 59 SER I CA 1
ATOM 19949 C C . SER C 1 59 ? 143.668 145.522 177.916 1.00 35.79 59 SER I C 1
ATOM 19950 O O . SER C 1 59 ? 143.424 146.130 176.869 1.00 38.76 59 SER I O 1
ATOM 19958 N N . ALA C 1 60 ? 142.774 145.357 178.886 1.00 33.14 60 ALA I N 1
ATOM 19959 C CA . ALA C 1 60 ? 141.411 145.830 178.776 1.00 33.50 60 ALA I CA 1
ATOM 19960 C C . ALA C 1 60 ? 141.128 146.837 179.882 1.00 45.07 60 ALA I C 1
ATOM 19961 O O . ALA C 1 60 ? 141.488 146.591 181.041 1.00 49.89 60 ALA I O 1
ATOM 19968 N N . PRO C 1 61 ? 140.498 147.968 179.581 1.00 44.62 61 PRO I N 1
ATOM 19969 C CA . PRO C 1 61 ? 140.208 148.947 180.630 1.00 42.59 61 PRO I CA 1
ATOM 19970 C C . PRO C 1 61 ? 139.057 148.501 181.516 1.00 43.67 61 PRO I C 1
ATOM 19971 O O . PRO C 1 61 ? 138.297 147.589 181.187 1.00 43.33 61 PRO I O 1
ATOM 19982 N N . THR C 1 62 ? 138.937 149.166 182.662 1.00 46.95 62 THR I N 1
ATOM 19983 C CA . THR C 1 62 ? 137.808 148.945 183.550 1.00 49.84 62 THR I CA 1
ATOM 19984 C C . THR C 1 62 ? 136.589 149.702 183.027 1.00 51.60 62 THR I C 1
ATOM 19985 O O . THR C 1 62 ? 136.634 150.355 181.984 1.00 53.04 62 THR I O 1
ATOM 19996 N N . ASP C 1 63 ? 135.479 149.612 183.759 1.00 47.10 63 ASP I N 1
ATOM 19997 C CA . ASP C 1 63 ? 134.217 150.148 183.260 1.00 52.42 63 ASP I CA 1
ATOM 19998 C C . ASP C 1 63 ? 134.269 151.665 183.112 1.00 54.89 63 ASP I C 1
ATOM 19999 O O . ASP C 1 63 ? 133.825 152.218 182.096 1.00 50.48 63 ASP I O 1
ATOM 20008 N N . ARG C 1 64 ? 134.803 152.358 184.120 1.00 55.34 64 ARG I N 1
ATOM 20009 C CA . ARG C 1 64 ? 134.759 153.817 184.116 1.00 54.25 64 ARG I CA 1
ATOM 20010 C C . ARG C 1 64 ? 135.578 154.390 182.968 1.00 49.66 64 ARG I C 1
ATOM 20011 O O . ARG C 1 64 ? 135.141 155.332 182.297 1.00 50.12 64 ARG I O 1
ATOM 20032 N N . LEU C 1 65 ? 136.768 153.841 182.728 1.00 42.07 65 LEU I N 1
ATOM 20033 C CA . LEU C 1 65 ? 137.572 154.292 181.599 1.00 41.52 65 LEU I CA 1
ATOM 20034 C C . LEU C 1 65 ? 137.020 153.775 180.277 1.00 43.75 65 LEU I C 1
ATOM 20035 O O . LEU C 1 65 ? 137.140 154.448 179.247 1.00 45.36 65 LEU I O 1
ATOM 20051 N N . LYS C 1 66 ? 136.407 152.591 180.289 1.00 42.54 66 LYS I N 1
ATOM 20052 C CA . LYS C 1 66 ? 135.895 152.013 179.054 1.00 37.49 66 LYS I CA 1
ATOM 20053 C C . LYS C 1 66 ? 134.731 152.824 178.509 1.00 39.19 66 LYS I C 1
ATOM 20054 O O . LYS C 1 66 ? 134.572 152.944 177.291 1.00 42.24 66 LYS I O 1
ATOM 20073 N N . ASP C 1 67 ? 133.900 153.386 179.388 1.00 44.94 67 ASP I N 1
ATOM 20074 C CA . ASP C 1 67 ? 132.818 154.247 178.916 1.00 46.31 67 ASP I CA 1
ATOM 20075 C C . ASP C 1 67 ? 133.367 155.481 178.206 1.00 43.44 67 ASP I C 1
ATOM 20076 O O . ASP C 1 67 ? 132.891 155.858 177.125 1.00 42.96 67 ASP I O 1
ATOM 20085 N N . ILE C 1 68 ? 134.386 156.113 178.793 1.00 43.92 68 ILE I N 1
ATOM 20086 C CA . ILE C 1 68 ? 134.999 157.285 178.176 1.00 41.44 68 ILE I CA 1
ATOM 20087 C C . ILE C 1 68 ? 135.610 156.917 176.835 1.00 36.71 68 ILE I C 1
ATOM 20088 O O . ILE C 1 68 ? 135.490 157.661 175.854 1.00 37.05 68 ILE I O 1
ATOM 20104 N N . GLN C 1 69 ? 136.288 155.772 176.773 1.00 36.42 69 GLN I N 1
ATOM 20105 C CA . GLN C 1 69 ? 136.923 155.367 175.526 1.00 29.64 69 GLN I CA 1
ATOM 20106 C C . GLN C 1 69 ? 135.900 154.993 174.464 1.00 28.18 69 GLN I C 1
ATOM 20107 O O . GLN C 1 69 ? 136.145 155.203 173.277 1.00 31.46 69 GLN I O 1
ATOM 20121 N N . ARG C 1 70 ? 134.753 154.443 174.857 1.00 31.55 70 ARG I N 1
ATOM 20122 C CA . ARG C 1 70 ? 133.697 154.193 173.882 1.00 32.61 70 ARG I CA 1
ATOM 20123 C C . ARG C 1 70 ? 133.132 155.500 173.343 1.00 36.18 70 ARG I C 1
ATOM 20124 O O . ARG C 1 70 ? 132.834 155.614 172.146 1.00 38.85 70 ARG I O 1
ATOM 20145 N N . ARG C 1 71 ? 132.977 156.502 174.209 1.00 40.39 71 ARG I N 1
ATOM 20146 C CA . ARG C 1 71 ? 132.545 157.811 173.731 1.00 38.27 71 ARG I CA 1
ATOM 20147 C C . ARG C 1 71 ? 133.563 158.405 172.764 1.00 33.35 71 ARG I C 1
ATOM 20148 O O . ARG C 1 71 ? 133.194 158.962 171.722 1.00 37.54 71 ARG I O 1
ATOM 20169 N N . ILE C 1 72 ? 134.850 158.292 173.092 1.00 31.16 72 ILE I N 1
ATOM 20170 C CA . ILE C 1 72 ? 135.896 158.775 172.195 1.00 28.44 72 ILE I CA 1
ATOM 20171 C C . ILE C 1 72 ? 135.848 158.027 170.871 1.00 33.60 72 ILE I C 1
ATOM 20172 O O . ILE C 1 72 ? 136.045 158.614 169.802 1.00 38.70 72 ILE I O 1
ATOM 20188 N N . CYS C 1 73 ? 135.615 156.715 170.922 1.00 37.32 73 CYS I N 1
ATOM 20189 C CA . CYS C 1 73 ? 135.534 155.921 169.703 1.00 29.69 73 CYS I CA 1
ATOM 20190 C C . CYS C 1 73 ? 134.398 156.403 168.815 1.00 34.08 73 CYS I C 1
ATOM 20191 O O . CYS C 1 73 ? 134.569 156.562 167.603 1.00 41.87 73 CYS I O 1
ATOM 20199 N N . ASP C 1 74 ? 133.226 156.642 169.404 1.00 34.79 74 ASP I N 1
ATOM 20200 C CA . ASP C 1 74 ? 132.105 157.152 168.620 1.00 36.18 74 ASP I CA 1
ATOM 20201 C C . ASP C 1 74 ? 132.434 158.510 168.013 1.00 38.86 74 ASP I C 1
ATOM 20202 O O . ASP C 1 74 ? 132.165 158.758 166.828 1.00 39.70 74 ASP I O 1
ATOM 20211 N N . LEU C 1 75 ? 133.024 159.399 168.812 1.00 42.04 75 LEU I N 1
ATOM 20212 C CA . LEU C 1 75 ? 133.362 160.729 168.319 1.00 39.15 75 LEU I CA 1
ATOM 20213 C C . LEU C 1 75 ? 134.317 160.646 167.137 1.00 37.51 75 LEU I C 1
ATOM 20214 O O . LEU C 1 75 ? 134.092 161.268 166.093 1.00 39.70 75 LEU I O 1
ATOM 20230 N N . LEU C 1 76 ? 135.389 159.868 167.279 1.00 35.06 76 LEU I N 1
ATOM 20231 C CA . LEU C 1 76 ? 136.395 159.811 166.228 1.00 32.57 76 LEU I CA 1
ATOM 20232 C C . LEU C 1 76 ? 135.890 159.062 165.005 1.00 32.17 76 LEU I C 1
ATOM 20233 O O . LEU C 1 76 ? 136.308 159.365 163.886 1.00 37.03 76 LEU I O 1
ATOM 20249 N N . SER C 1 77 ? 134.991 158.094 165.182 1.00 34.91 77 SER I N 1
ATOM 20250 C CA . SER C 1 77 ? 134.388 157.445 164.026 1.00 32.82 77 SER I CA 1
ATOM 20251 C C . SER C 1 77 ? 133.534 158.426 163.236 1.00 38.00 77 SER I C 1
ATOM 20252 O O . SER C 1 77 ? 133.587 158.454 161.998 1.00 43.05 77 SER I O 1
ATOM 20260 N N . ASP C 1 78 ? 132.747 159.249 163.935 1.00 47.25 78 ASP I N 1
ATOM 20261 C CA . ASP C 1 78 ? 132.000 160.299 163.250 1.00 42.64 78 ASP I CA 1
ATOM 20262 C C . ASP C 1 78 ? 132.944 161.264 162.545 1.00 44.01 78 ASP I C 1
ATOM 20263 O O . ASP C 1 78 ? 132.680 161.693 161.416 1.00 45.15 78 ASP I O 1
ATOM 20272 N N . CYS C 1 79 ? 134.053 161.616 163.199 1.00 41.73 79 CYS I N 1
ATOM 20273 C CA . CYS C 1 79 ? 135.028 162.513 162.586 1.00 38.44 79 CYS I CA 1
ATOM 20274 C C . CYS C 1 79 ? 135.613 161.911 161.315 1.00 45.10 79 CYS I C 1
ATOM 20275 O O . CYS C 1 79 ? 135.790 162.610 160.312 1.00 52.18 79 CYS I O 1
ATOM 20283 N N . ARG C 1 80 ? 135.940 160.619 161.346 1.00 45.65 80 ARG I N 1
ATOM 20284 C CA . ARG C 1 80 ? 136.494 159.961 160.167 1.00 38.95 80 ARG I CA 1
ATOM 20285 C C . ARG C 1 80 ? 135.484 159.932 159.031 1.00 38.40 80 ARG I C 1
ATOM 20286 O O . ARG C 1 80 ? 135.832 160.187 157.871 1.00 39.44 80 ARG I O 1
ATOM 20307 N N . ASP C 1 81 ? 134.223 159.628 159.343 1.00 40.70 81 ASP I N 1
ATOM 20308 C CA . ASP C 1 81 ? 133.192 159.650 158.310 1.00 43.07 81 ASP I CA 1
ATOM 20309 C C . ASP C 1 81 ? 133.056 161.041 157.704 1.00 47.62 81 ASP I C 1
ATOM 20310 O O . ASP C 1 81 ? 132.937 161.190 156.480 1.00 47.69 81 ASP I O 1
ATOM 20319 N N . GLU C 1 82 ? 133.075 162.076 158.546 1.00 52.57 82 GLU I N 1
ATOM 20320 C CA . GLU C 1 82 ? 132.938 163.437 158.043 1.00 50.45 82 GLU I CA 1
ATOM 20321 C C . GLU C 1 82 ? 134.137 163.840 157.196 1.00 48.22 82 GLU I C 1
ATOM 20322 O O . GLU C 1 82 ? 133.982 164.554 156.203 1.00 52.18 82 GLU I O 1
ATOM 20334 N N . ILE C 1 83 ? 135.340 163.411 157.575 1.00 44.17 83 ILE I N 1
ATOM 20335 C CA . ILE C 1 83 ? 136.516 163.710 156.763 1.00 40.94 83 ILE I CA 1
ATOM 20336 C C . ILE C 1 83 ? 136.413 163.022 155.410 1.00 44.84 83 ILE I C 1
ATOM 20337 O O . ILE C 1 83 ? 136.757 163.602 154.372 1.00 46.56 83 ILE I O 1
ATOM 20353 N N . PHE C 1 84 ? 135.948 161.771 155.397 1.00 44.26 84 PHE I N 1
ATOM 20354 C CA . PHE C 1 84 ? 135.759 161.081 154.126 1.00 41.98 84 PHE I CA 1
ATOM 20355 C C . PHE C 1 84 ? 134.764 161.826 153.252 1.00 46.70 84 PHE I C 1
ATOM 20356 O O . PHE C 1 84 ? 134.970 161.965 152.042 1.00 50.27 84 PHE I O 1
ATOM 20373 N N . ALA C 1 85 ? 133.673 162.309 153.848 1.00 49.86 85 ALA I N 1
ATOM 20374 C CA . ALA C 1 85 ? 132.704 163.088 153.085 1.00 47.31 85 ALA I CA 1
ATOM 20375 C C . ALA C 1 85 ? 133.317 164.383 152.562 1.00 48.41 85 ALA I C 1
ATOM 20376 O O . ALA C 1 85 ? 133.109 164.753 151.401 1.00 47.44 85 ALA I O 1
ATOM 20383 N N . ILE C 1 86 ? 134.079 165.082 153.403 1.00 48.09 86 ILE I N 1
ATOM 20384 C CA . ILE C 1 86 ? 134.599 166.395 153.036 1.00 45.57 86 ILE I CA 1
ATOM 20385 C C . ILE C 1 86 ? 135.604 166.272 151.901 1.00 49.00 86 ILE I C 1
ATOM 20386 O O . ILE C 1 86 ? 135.529 166.996 150.902 1.00 54.81 86 ILE I O 1
ATOM 20402 N N . ARG C 1 87 ? 136.559 165.354 152.032 1.00 49.32 87 ARG I N 1
ATOM 20403 C CA . ARG C 1 87 ? 137.565 165.189 150.993 1.00 46.32 87 ARG I CA 1
ATOM 20404 C C . ARG C 1 87 ? 137.012 164.528 149.742 1.00 50.54 87 ARG I C 1
ATOM 20405 O O . ARG C 1 87 ? 137.771 164.318 148.791 1.00 48.66 87 ARG I O 1
ATOM 20426 N N . LYS C 1 88 ? 135.721 164.201 149.719 1.00 55.04 88 LYS I N 1
ATOM 20427 C CA . LYS C 1 88 ? 135.081 163.607 148.548 1.00 55.91 88 LYS I CA 1
ATOM 20428 C C . LYS C 1 88 ? 135.843 162.370 148.083 1.00 54.91 88 LYS I C 1
ATOM 20429 O O . LYS C 1 88 ? 136.088 162.167 146.892 1.00 49.56 88 LYS I O 1
ATOM 20448 N N . ILE C 1 89 ? 136.221 161.532 149.046 1.00 55.17 89 ILE I N 1
ATOM 20449 C CA . ILE C 1 89 ? 136.894 160.269 148.789 1.00 47.33 89 ILE I CA 1
ATOM 20450 C C . ILE C 1 89 ? 136.101 159.164 149.470 1.00 45.30 89 ILE I C 1
ATOM 20451 O O . ILE C 1 89 ? 135.175 159.415 150.241 1.00 46.05 89 ILE I O 1
ATOM 20467 N N . SER C 1 90 ? 136.476 157.928 149.169 1.00 40.23 90 SER I N 1
ATOM 20468 C CA . SER C 1 90 ? 135.890 156.753 149.790 1.00 34.47 90 SER I CA 1
ATOM 20469 C C . SER C 1 90 ? 136.992 155.927 150.436 1.00 31.51 90 SER I C 1
ATOM 20470 O O . SER C 1 90 ? 138.182 156.196 150.268 1.00 36.63 90 SER I O 1
ATOM 20478 N N . ASN C 1 91 ? 136.580 154.920 151.195 1.00 27.63 91 ASN I N 1
ATOM 20479 C CA . ASN C 1 91 ? 137.500 154.000 151.852 1.00 23.16 91 ASN I CA 1
ATOM 20480 C C . ASN C 1 91 ? 137.657 152.775 150.961 1.00 20.64 91 ASN I C 1
ATOM 20481 O O . ASN C 1 91 ? 136.748 151.946 150.870 1.00 26.94 91 ASN I O 1
ATOM 20492 N N . ASN C 1 92 ? 138.811 152.660 150.313 1.00 19.02 92 ASN I N 1
ATOM 20493 C CA . ASN C 1 92 ? 139.073 151.572 149.386 1.00 19.00 92 ASN I CA 1
ATOM 20494 C C . ASN C 1 92 ? 140.247 150.702 149.800 1.00 16.09 92 ASN I C 1
ATOM 20495 O O . ASN C 1 92 ? 140.504 149.692 149.141 1.00 18.80 92 ASN I O 1
ATOM 20506 N N . TYR C 1 93 ? 140.959 151.052 150.870 1.00 15.97 93 TYR I N 1
ATOM 20507 C CA . TYR C 1 93 ? 142.175 150.353 151.253 1.00 15.74 93 TYR I CA 1
ATOM 20508 C C . TYR C 1 93 ? 142.153 149.784 152.660 1.00 14.64 93 TYR I C 1
ATOM 20509 O O . TYR C 1 93 ? 142.987 148.929 152.965 1.00 14.57 93 TYR I O 1
ATOM 20527 N N . SER C 1 94 ? 141.240 150.224 153.518 1.00 14.33 94 SER I N 1
ATOM 20528 C CA . SER C 1 94 ? 141.193 149.800 154.909 1.00 10.69 94 SER I CA 1
ATOM 20529 C C . SER C 1 94 ? 139.863 149.115 155.176 1.00 13.66 94 SER I C 1
ATOM 20530 O O . SER C 1 94 ? 138.805 149.648 154.828 1.00 12.03 94 SER I O 1
ATOM 20538 N N . PHE C 1 95 ? 139.922 147.942 155.803 1.00 13.92 95 PHE I N 1
ATOM 20539 C CA . PHE C 1 95 ? 138.742 147.126 156.034 1.00 7.94 95 PHE I CA 1
ATOM 20540 C C . PHE C 1 95 ? 138.608 146.618 157.458 1.00 8.91 95 PHE I C 1
ATOM 20541 O O . PHE C 1 95 ? 137.516 146.178 157.828 1.00 12.58 95 PHE I O 1
ATOM 20558 N N . GLY C 1 96 ? 139.657 146.683 158.268 1.00 11.64 96 GLY I N 1
ATOM 20559 C CA . GLY C 1 96 ? 139.663 146.033 159.562 1.00 10.17 96 GLY I CA 1
ATOM 20560 C C . GLY C 1 96 ? 138.607 146.511 160.529 1.00 13.65 96 GLY I C 1
ATOM 20561 O O . GLY C 1 96 ? 137.666 145.778 160.846 1.00 21.60 96 GLY I O 1
ATOM 20565 N N . PHE C 1 97 ? 138.740 147.741 160.999 1.00 16.01 97 PHE I N 1
ATOM 20566 C CA . PHE C 1 97 ? 137.890 148.276 162.053 1.00 14.01 97 PHE I CA 1
ATOM 20567 C C . PHE C 1 97 ? 137.038 149.423 161.528 1.00 18.17 97 PHE I C 1
ATOM 20568 O O . PHE C 1 97 ? 136.849 150.440 162.194 1.00 27.05 97 PHE I O 1
ATOM 20585 N N . GLU C 1 98 ? 136.518 149.263 160.319 1.00 17.54 98 GLU I N 1
ATOM 20586 C CA . GLU C 1 98 ? 135.864 150.331 159.585 1.00 15.62 98 GLU I CA 1
ATOM 20587 C C . GLU C 1 98 ? 134.370 150.066 159.504 1.00 18.17 98 GLU I C 1
ATOM 20588 O O . GLU C 1 98 ? 133.941 148.922 159.343 1.00 19.85 98 GLU I O 1
ATOM 20600 N N . ARG C 1 99 ? 133.584 151.129 159.630 1.00 22.76 99 ARG I N 1
ATOM 20601 C CA . ARG C 1 99 ? 132.143 151.009 159.488 1.00 19.61 99 ARG I CA 1
ATOM 20602 C C . ARG C 1 99 ? 131.785 150.738 158.036 1.00 18.57 99 ARG I C 1
ATOM 20603 O O . ARG C 1 99 ? 132.303 151.381 157.121 1.00 25.01 99 ARG I O 1
ATOM 20624 N N . GLY C 1 100 ? 130.887 149.782 157.826 1.00 19.87 100 GLY I N 1
ATOM 20625 C CA . GLY C 1 100 ? 130.522 149.406 156.478 1.00 18.48 100 GLY I CA 1
ATOM 20626 C C . GLY C 1 100 ? 131.574 148.610 155.745 1.00 17.01 100 GLY I C 1
ATOM 20627 O O . GLY C 1 100 ? 131.559 148.572 154.515 1.00 19.61 100 GLY I O 1
ATOM 20631 N N . LYS C 1 101 ? 132.492 147.976 156.466 1.00 15.09 101 LYS I N 1
ATOM 20632 C CA . LYS C 1 101 ? 133.509 147.125 155.871 1.00 14.95 101 LYS I CA 1
ATOM 20633 C C . LYS C 1 101 ? 133.554 145.803 156.615 1.00 14.59 101 LYS I C 1
ATOM 20634 O O . LYS C 1 101 ? 133.323 145.744 157.823 1.00 21.32 101 LYS I O 1
ATOM 20653 N N . SER C 1 102 ? 133.852 144.739 155.881 1.00 11.03 102 SER I N 1
ATOM 20654 C CA . SER C 1 102 ? 133.904 143.404 156.445 1.00 10.80 102 SER I CA 1
ATOM 20655 C C . SER C 1 102 ? 135.070 142.657 155.822 1.00 8.67 102 SER I C 1
ATOM 20656 O O . SER C 1 102 ? 135.798 143.188 154.981 1.00 11.91 102 SER I O 1
ATOM 20664 N N . ILE C 1 103 ? 135.258 141.414 156.262 1.00 8.71 103 ILE I N 1
ATOM 20665 C CA . ILE C 1 103 ? 136.240 140.552 155.624 1.00 6.09 103 ILE I CA 1
ATOM 20666 C C . ILE C 1 103 ? 135.779 140.170 154.226 1.00 6.76 103 ILE I C 1
ATOM 20667 O O . ILE C 1 103 ? 136.599 139.855 153.361 1.00 9.32 103 ILE I O 1
ATOM 20683 N N . ILE C 1 104 ? 134.469 140.191 153.979 1.00 6.94 104 ILE I N 1
ATOM 20684 C CA . ILE C 1 104 ? 133.957 139.814 152.667 1.00 7.20 104 ILE I CA 1
ATOM 20685 C C . ILE C 1 104 ? 134.431 140.794 151.604 1.00 9.67 104 ILE I C 1
ATOM 20686 O O . ILE C 1 104 ? 134.837 140.391 150.511 1.00 11.76 104 ILE I O 1
ATOM 20702 N N . LEU C 1 105 ? 134.389 142.093 151.900 1.00 10.04 105 LEU I N 1
ATOM 20703 C CA . LEU C 1 105 ? 134.832 143.084 150.923 1.00 7.19 105 LEU I CA 1
ATOM 20704 C C . LEU C 1 105 ? 136.349 143.076 150.776 1.00 8.33 105 LEU I C 1
ATOM 20705 O O . LEU C 1 105 ? 136.879 143.244 149.668 1.00 15.68 105 LEU I O 1
ATOM 20721 N N . ASN C 1 106 ? 137.060 142.872 151.884 1.00 5.93 106 ASN I N 1
ATOM 20722 C CA . ASN C 1 106 ? 138.504 142.697 151.828 1.00 4.54 106 ASN I CA 1
ATOM 20723 C C . ASN C 1 106 ? 138.875 141.564 150.882 1.00 7.75 106 ASN I C 1
ATOM 20724 O O . ASN C 1 106 ? 139.756 141.711 150.029 1.00 10.81 106 ASN I O 1
ATOM 20735 N N . ALA C 1 107 ? 138.203 140.420 151.018 1.00 7.79 107 ALA I N 1
ATOM 20736 C CA . ALA C 1 107 ? 138.505 139.278 150.166 1.00 6.10 107 ALA I CA 1
ATOM 20737 C C . ALA C 1 107 ? 138.052 139.526 148.735 1.00 6.35 107 ALA I C 1
ATOM 20738 O O . ALA C 1 107 ? 138.716 139.100 147.786 1.00 8.86 107 ALA I O 1
ATOM 20745 N N . TYR C 1 108 ? 136.928 140.221 148.562 1.00 7.49 108 TYR I N 1
ATOM 20746 C CA . TYR C 1 108 ? 136.435 140.534 147.229 1.00 6.74 108 TYR I CA 1
ATOM 20747 C C . TYR C 1 108 ? 137.421 141.392 146.452 1.00 6.68 108 TYR I C 1
ATOM 20748 O O . TYR C 1 108 ? 137.504 141.282 145.225 1.00 9.35 108 TYR I O 1
ATOM 20766 N N . LYS C 1 109 ? 138.167 142.255 147.142 1.00 7.69 109 LYS I N 1
ATOM 20767 C CA . LYS C 1 109 ? 139.176 143.058 146.455 1.00 5.22 109 LYS I CA 1
ATOM 20768 C C . LYS C 1 109 ? 140.170 142.196 145.680 1.00 4.95 109 LYS I C 1
ATOM 20769 O O . LYS C 1 109 ? 140.704 142.637 144.658 1.00 6.18 109 LYS I O 1
ATOM 20788 N N . HIS C 1 110 ? 140.440 140.979 146.148 1.00 7.01 110 HIS I N 1
ATOM 20789 C CA . HIS C 1 110 ? 141.445 140.092 145.573 1.00 4.96 110 HIS I CA 1
ATOM 20790 C C . HIS C 1 110 ? 140.813 138.823 145.017 1.00 4.53 110 HIS I C 1
ATOM 20791 O O . HIS C 1 110 ? 141.397 137.746 145.078 1.00 7.14 110 HIS I O 1
ATOM 20805 N N . ARG C 1 111 ? 139.625 138.944 144.425 1.00 5.88 111 ARG I N 1
ATOM 20806 C CA . ARG C 1 111 ? 138.732 137.794 144.312 1.00 5.57 111 ARG I CA 1
ATOM 20807 C C . ARG C 1 111 ? 139.329 136.656 143.491 1.00 8.38 111 ARG I C 1
ATOM 20808 O O . ARG C 1 111 ? 139.064 135.485 143.780 1.00 17.24 111 ARG I O 1
ATOM 20829 N N . GLY C 1 112 ? 140.077 136.961 142.438 1.00 5.68 112 GLY I N 1
ATOM 20830 C CA . GLY C 1 112 ? 140.563 135.900 141.573 1.00 4.36 112 GLY I CA 1
ATOM 20831 C C . GLY C 1 112 ? 141.982 136.088 141.089 1.00 6.03 112 GLY I C 1
ATOM 20832 O O . GLY C 1 112 ? 142.318 135.680 139.976 1.00 9.51 112 GLY I O 1
ATOM 20836 N N . LYS C 1 113 ? 142.820 136.714 141.902 1.00 7.33 113 LYS I N 1
ATOM 20837 C CA . LYS C 1 113 ? 144.152 137.097 141.468 1.00 6.05 113 LYS I CA 1
ATOM 20838 C C . LYS C 1 113 ? 145.081 135.894 141.403 1.00 7.20 113 LYS I C 1
ATOM 20839 O O . LYS C 1 113 ? 144.950 134.935 142.164 1.00 7.82 113 LYS I O 1
ATOM 20858 N N . GLN C 1 114 ? 146.039 135.965 140.479 1.00 7.66 114 GLN I N 1
ATOM 20859 C CA . GLN C 1 114 ? 146.943 134.844 140.247 1.00 7.17 114 GLN I CA 1
ATOM 20860 C C . GLN C 1 114 ? 147.796 134.553 141.475 1.00 6.77 114 GLN I C 1
ATOM 20861 O O . GLN C 1 114 ? 147.951 133.394 141.874 1.00 10.68 114 GLN I O 1
ATOM 20875 N N . ILE C 1 115 ? 148.361 135.588 142.088 1.00 7.38 115 ILE I N 1
ATOM 20876 C CA . ILE C 1 115 ? 149.245 135.436 143.237 1.00 8.06 115 ILE I CA 1
ATOM 20877 C C . ILE C 1 115 ? 148.766 136.346 144.353 1.00 7.15 115 ILE I C 1
ATOM 20878 O O . ILE C 1 115 ? 148.445 137.516 144.117 1.00 7.61 115 ILE I O 1
ATOM 20894 N N . ILE C 1 116 ? 148.733 135.814 145.572 1.00 8.38 116 ILE I N 1
ATOM 20895 C CA . ILE C 1 116 ? 148.447 136.599 146.767 1.00 5.61 116 ILE I CA 1
ATOM 20896 C C . ILE C 1 116 ? 149.708 136.654 147.615 1.00 8.38 116 ILE I C 1
ATOM 20897 O O . ILE C 1 116 ? 150.478 135.691 147.660 1.00 14.25 116 ILE I O 1
ATOM 20913 N N . LEU C 1 117 ? 149.926 137.789 148.270 1.00 8.58 117 LEU I N 1
ATOM 20914 C CA . LEU C 1 117 ? 151.003 137.960 149.233 1.00 8.16 117 LEU I CA 1
ATOM 20915 C C . LEU C 1 117 ? 150.386 138.480 150.518 1.00 9.26 117 LEU I C 1
ATOM 20916 O O . LEU C 1 117 ? 149.760 139.542 150.521 1.00 10.16 117 LEU I O 1
ATOM 20932 N N . ASN C 1 118 ? 150.564 137.740 151.601 1.00 13.98 118 ASN I N 1
ATOM 20933 C CA . ASN C 1 118 ? 150.018 138.105 152.896 1.00 12.41 118 ASN I CA 1
ATOM 20934 C C . ASN C 1 118 ? 151.152 138.491 153.831 1.00 14.75 118 ASN I C 1
ATOM 20935 O O . ASN C 1 118 ? 152.093 137.716 154.030 1.00 20.02 118 ASN I O 1
ATOM 20946 N N . ILE C 1 119 ? 151.055 139.691 154.390 1.00 14.81 119 ILE I N 1
ATOM 20947 C CA . ILE C 1 119 ? 151.981 140.195 155.391 1.00 14.47 119 ILE I CA 1
ATOM 20948 C C . ILE C 1 119 ? 151.186 140.483 156.654 1.00 15.82 119 ILE I C 1
ATOM 20949 O O . ILE C 1 119 ? 150.005 140.836 156.599 1.00 18.51 119 ILE I O 1
ATOM 20965 N N . ASP C 1 120 ? 151.834 140.319 157.798 1.00 22.55 120 ASP I N 1
ATOM 20966 C CA . ASP C 1 120 ? 151.245 140.682 159.077 1.00 21.85 120 ASP I CA 1
ATOM 20967 C C . ASP C 1 120 ? 152.220 141.559 159.840 1.00 20.99 120 ASP I C 1
ATOM 20968 O O . ASP C 1 120 ? 153.427 141.312 159.828 1.00 21.65 120 ASP I O 1
ATOM 20977 N N . LEU C 1 121 ? 151.694 142.589 160.492 1.00 24.29 121 LEU I N 1
ATOM 20978 C CA . LEU C 1 121 ? 152.515 143.542 161.222 1.00 23.01 121 LEU I CA 1
ATOM 20979 C C . LEU C 1 121 ? 152.710 143.064 162.653 1.00 25.01 121 LEU I C 1
ATOM 20980 O O . LEU C 1 121 ? 151.742 142.730 163.341 1.00 23.04 121 LEU I O 1
ATOM 20996 N N . LYS C 1 122 ? 153.966 143.019 163.087 1.00 28.68 122 LYS I N 1
ATOM 20997 C CA . LYS C 1 122 ? 154.283 142.610 164.445 1.00 30.91 122 LYS I CA 1
ATOM 20998 C C . LYS C 1 122 ? 153.901 143.701 165.433 1.00 32.51 122 LYS I C 1
ATOM 20999 O O . LYS C 1 122 ? 154.177 144.882 165.211 1.00 37.45 122 LYS I O 1
ATOM 21018 N N . ASP C 1 123 ? 153.265 143.298 166.530 1.00 29.98 123 ASP I N 1
ATOM 21019 C CA . ASP C 1 123 ? 152.891 144.206 167.611 1.00 29.01 123 ASP I CA 1
ATOM 21020 C C . ASP C 1 123 ? 152.229 145.464 167.053 1.00 30.04 123 ASP I C 1
ATOM 21021 O O . ASP C 1 123 ? 152.723 146.582 167.189 1.00 35.74 123 ASP I O 1
ATOM 21030 N N . PHE C 1 124 ? 151.078 145.252 166.417 1.00 25.71 124 PHE I N 1
ATOM 21031 C CA . PHE C 1 124 ? 150.422 146.335 165.697 1.00 23.98 124 PHE I CA 1
ATOM 21032 C C . PHE C 1 124 ? 150.058 147.484 166.626 1.00 26.36 124 PHE I C 1
ATOM 21033 O O . PHE C 1 124 ? 150.251 148.655 166.279 1.00 28.84 124 PHE I O 1
ATOM 21050 N N . PHE C 1 125 ? 149.524 147.176 167.806 1.00 28.54 125 PHE I N 1
ATOM 21051 C CA . PHE C 1 125 ? 149.043 148.222 168.697 1.00 25.94 125 PHE I CA 1
ATOM 21052 C C . PHE C 1 125 ? 150.140 148.809 169.572 1.00 32.13 125 PHE I C 1
ATOM 21053 O O . PHE C 1 125 ? 149.951 149.896 170.126 1.00 34.23 125 PHE I O 1
ATOM 21070 N N . GLU C 1 126 ? 151.277 148.132 169.703 1.00 36.37 126 GLU I N 1
ATOM 21071 C CA . GLU C 1 126 ? 152.389 148.661 170.479 1.00 34.51 126 GLU I CA 1
ATOM 21072 C C . GLU C 1 126 ? 153.258 149.619 169.680 1.00 34.15 126 GLU I C 1
ATOM 21073 O O . GLU C 1 126 ? 154.228 150.150 170.229 1.00 41.70 126 GLU I O 1
ATOM 21085 N N . SER C 1 127 ? 152.951 149.839 168.406 1.00 34.13 127 SER I N 1
ATOM 21086 C CA . SER C 1 127 ? 153.668 150.810 167.596 1.00 34.42 127 SER I CA 1
ATOM 21087 C C . SER C 1 127 ? 152.980 152.167 167.554 1.00 33.19 127 SER I C 1
ATOM 21088 O O . SER C 1 127 ? 153.601 153.144 167.124 1.00 37.21 127 SER I O 1
ATOM 21096 N N . PHE C 1 128 ? 151.722 152.255 167.987 1.00 31.21 128 PHE I N 1
ATOM 21097 C CA . PHE C 1 128 ? 151.021 153.533 168.095 1.00 30.33 128 PHE I CA 1
ATOM 21098 C C . PHE C 1 128 ? 151.279 154.103 169.484 1.00 33.93 128 PHE I C 1
ATOM 21099 O O . PHE C 1 128 ? 150.426 154.080 170.372 1.00 35.69 128 PHE I O 1
ATOM 21116 N N . ASN C 1 129 ? 152.483 154.632 169.673 1.00 35.30 129 ASN I N 1
ATOM 21117 C CA . ASN C 1 129 ? 152.849 155.162 170.973 1.00 37.52 129 ASN I CA 1
ATOM 21118 C C . ASN C 1 129 ? 152.163 156.508 171.201 1.00 36.38 129 ASN I C 1
ATOM 21119 O O . ASN C 1 129 ? 151.443 157.027 170.345 1.00 40.52 129 ASN I O 1
ATOM 21130 N N . PHE C 1 130 ? 152.389 157.079 172.385 1.00 39.33 130 PHE I N 1
ATOM 21131 C CA . PHE C 1 130 ? 151.659 158.272 172.795 1.00 39.36 130 PHE I CA 1
ATOM 21132 C C . PHE C 1 130 ? 152.037 159.462 171.932 1.00 41.52 130 PHE I C 1
ATOM 21133 O O . PHE C 1 130 ? 151.180 160.280 171.572 1.00 38.87 130 PHE I O 1
ATOM 21150 N N . GLY C 1 131 ? 153.320 159.572 171.592 1.00 42.84 131 GLY I N 1
ATOM 21151 C CA . GLY C 1 131 ? 153.747 160.636 170.707 1.00 40.52 131 GLY I CA 1
ATOM 21152 C C . GLY C 1 131 ? 153.018 160.605 169.384 1.00 43.28 131 GLY I C 1
ATOM 21153 O O . GLY C 1 131 ? 152.570 161.637 168.892 1.00 43.61 131 GLY I O 1
ATOM 21157 N N . ARG C 1 132 ? 152.880 159.418 168.793 1.00 40.73 132 ARG I N 1
ATOM 21158 C CA . ARG C 1 132 ? 152.213 159.323 167.502 1.00 34.54 132 ARG I CA 1
ATOM 21159 C C . ARG C 1 132 ? 150.757 159.757 167.598 1.00 32.93 132 ARG I C 1
ATOM 21160 O O . ARG C 1 132 ? 150.273 160.501 166.743 1.00 34.35 132 ARG I O 1
ATOM 21181 N N . VAL C 1 133 ? 150.044 159.319 168.636 1.00 30.55 133 VAL I N 1
ATOM 21182 C CA . VAL C 1 133 ? 148.628 159.661 168.760 1.00 33.61 133 VAL I CA 1
ATOM 21183 C C . VAL C 1 133 ? 148.457 161.160 168.974 1.00 36.19 133 VAL I C 1
ATOM 21184 O O . VAL C 1 133 ? 147.689 161.831 168.265 1.00 37.86 133 VAL I O 1
ATOM 21197 N N . ARG C 1 134 ? 149.180 161.709 169.953 1.00 39.46 134 ARG I N 1
ATOM 21198 C CA . ARG C 1 134 ? 149.066 163.132 170.240 1.00 36.40 134 ARG I CA 1
ATOM 21199 C C . ARG C 1 134 ? 149.482 163.963 169.037 1.00 37.12 134 ARG I C 1
ATOM 21200 O O . ARG C 1 134 ? 148.805 164.932 168.679 1.00 42.05 134 ARG I O 1
ATOM 21221 N N . GLY C 1 135 ? 150.583 163.587 168.387 1.00 32.84 135 GLY I N 1
ATOM 21222 C CA . GLY C 1 135 ? 151.035 164.325 167.227 1.00 35.35 135 GLY I CA 1
ATOM 21223 C C . GLY C 1 135 ? 150.067 164.248 166.067 1.00 35.72 135 GLY I C 1
ATOM 21224 O O . GLY C 1 135 ? 149.900 165.219 165.334 1.00 41.01 135 GLY I O 1
ATOM 21228 N N . TYR C 1 136 ? 149.450 163.087 165.850 1.00 32.90 136 TYR I N 1
ATOM 21229 C CA . TYR C 1 136 ? 148.470 163.001 164.779 1.00 31.91 136 TYR I CA 1
ATOM 21230 C C . TYR C 1 136 ? 147.308 163.938 165.047 1.00 34.66 136 TYR I C 1
ATOM 21231 O O . TYR C 1 136 ? 146.844 164.641 164.142 1.00 34.81 136 TYR I O 1
ATOM 21249 N N . PHE C 1 137 ? 146.825 163.970 166.288 1.00 37.92 137 PHE I N 1
ATOM 21250 C CA . PHE C 1 137 ? 145.742 164.895 166.595 1.00 37.39 137 PHE I CA 1
ATOM 21251 C C . PHE C 1 137 ? 146.192 166.346 166.468 1.00 41.12 137 PHE I C 1
ATOM 21252 O O . PHE C 1 137 ? 145.385 167.213 166.119 1.00 44.78 137 PHE I O 1
ATOM 21269 N N . LEU C 1 138 ? 147.468 166.626 166.736 1.00 40.33 138 LEU I N 1
ATOM 21270 C CA . LEU C 1 138 ? 147.976 167.990 166.639 1.00 39.71 138 LEU I CA 1
ATOM 21271 C C . LEU C 1 138 ? 148.174 168.444 165.195 1.00 44.91 138 LEU I C 1
ATOM 21272 O O . LEU C 1 138 ? 147.830 169.578 164.848 1.00 52.05 138 LEU I O 1
ATOM 21288 N N . SER C 1 139 ? 148.724 167.579 164.344 1.00 44.36 139 SER I N 1
ATOM 21289 C CA . SER C 1 139 ? 149.320 167.986 163.078 1.00 39.77 139 SER I CA 1
ATOM 21290 C C . SER C 1 139 ? 148.468 167.672 161.860 1.00 41.05 139 SER I C 1
ATOM 21291 O O . SER C 1 139 ? 148.546 168.402 160.869 1.00 46.12 139 SER I O 1
ATOM 21299 N N . ASN C 1 140 ? 147.679 166.604 161.887 1.00 41.51 140 ASN I N 1
ATOM 21300 C CA . ASN C 1 140 ? 146.864 166.271 160.729 1.00 44.44 140 ASN I CA 1
ATOM 21301 C C . ASN C 1 140 ? 145.967 167.450 160.379 1.00 45.03 140 ASN I C 1
ATOM 21302 O O . ASN C 1 140 ? 145.296 168.011 161.245 1.00 47.84 140 ASN I O 1
ATOM 21313 N N . GLN C 1 141 ? 145.959 167.824 159.099 1.00 47.91 141 GLN I N 1
ATOM 21314 C CA . GLN C 1 141 ? 145.306 169.060 158.690 1.00 47.04 141 GLN I CA 1
ATOM 21315 C C . GLN C 1 141 ? 143.796 169.014 158.863 1.00 48.68 141 GLN I C 1
ATOM 21316 O O . GLN C 1 141 ? 143.156 170.070 158.860 1.00 57.46 141 GLN I O 1
ATOM 21330 N N . ASP C 1 142 ? 143.209 167.829 159.009 1.00 45.85 142 ASP I N 1
ATOM 21331 C CA . ASP C 1 142 ? 141.776 167.716 159.234 1.00 49.17 142 ASP I CA 1
ATOM 21332 C C . ASP C 1 142 ? 141.396 167.798 160.705 1.00 50.62 142 ASP I C 1
ATOM 21333 O O . ASP C 1 142 ? 140.207 167.922 161.013 1.00 53.60 142 ASP I O 1
ATOM 21342 N N . PHE C 1 143 ? 142.367 167.732 161.614 1.00 46.36 143 PHE I N 1
ATOM 21343 C CA . PHE C 1 143 ? 142.101 167.836 163.041 1.00 47.27 143 PHE I CA 1
ATOM 21344 C C . PHE C 1 143 ? 142.691 169.109 163.633 1.00 49.48 143 PHE I C 1
ATOM 21345 O O . PHE C 1 143 ? 141.946 169.953 164.137 1.00 55.27 143 PHE I O 1
ATOM 21362 N N . LEU C 1 144 ? 144.007 169.285 163.541 1.00 45.97 144 LEU I N 1
ATOM 21363 C CA . LEU C 1 144 ? 144.695 170.462 164.067 1.00 45.12 144 LEU I CA 1
ATOM 21364 C C . LEU C 1 144 ? 144.068 170.915 165.381 1.00 51.52 144 LEU I C 1
ATOM 21365 O O . LEU C 1 144 ? 143.741 172.086 165.581 1.00 52.40 144 LEU I O 1
ATOM 21381 N N . LEU C 1 145 ? 143.886 169.957 166.284 1.00 54.30 145 LEU I N 1
ATOM 21382 C CA . LEU C 1 145 ? 143.205 170.229 167.537 1.00 49.64 145 LEU I CA 1
ATOM 21383 C C . LEU C 1 145 ? 144.077 171.078 168.455 1.00 49.75 145 LEU I C 1
ATOM 21384 O O . LEU C 1 145 ? 145.307 171.097 168.354 1.00 47.65 145 LEU I O 1
ATOM 21400 N N . ASN C 1 146 ? 143.415 171.785 169.361 1.00 53.80 146 ASN I N 1
ATOM 21401 C CA . ASN C 1 146 ? 144.126 172.567 170.357 1.00 54.19 146 ASN I CA 1
ATOM 21402 C C . ASN C 1 146 ? 144.989 171.639 171.208 1.00 51.44 146 ASN I C 1
ATOM 21403 O O . ASN C 1 146 ? 144.573 170.516 171.512 1.00 54.20 146 ASN I O 1
ATOM 21414 N N . PRO C 1 147 ? 146.193 172.062 171.604 1.00 49.45 147 PRO I N 1
ATOM 21415 C CA . PRO C 1 147 ? 147.107 171.119 172.274 1.00 48.11 147 PRO I CA 1
ATOM 21416 C C . PRO C 1 147 ? 146.511 170.412 173.481 1.00 52.68 147 PRO I C 1
ATOM 21417 O O . PRO C 1 147 ? 146.774 169.220 173.678 1.00 54.39 147 PRO I O 1
ATOM 21428 N N . VAL C 1 148 ? 145.716 171.106 174.296 1.00 57.13 148 VAL I N 1
ATOM 21429 C CA . VAL C 1 148 ? 145.154 170.471 175.485 1.00 56.69 148 VAL I CA 1
ATOM 21430 C C . VAL C 1 148 ? 144.183 169.363 175.097 1.00 53.09 148 VAL I C 1
ATOM 21431 O O . VAL C 1 148 ? 144.195 168.277 175.688 1.00 52.63 148 VAL I O 1
ATOM 21444 N N . VAL C 1 149 ? 143.327 169.613 174.107 1.00 52.35 149 VAL I N 1
ATOM 21445 C CA . VAL C 1 149 ? 142.360 168.599 173.694 1.00 50.83 149 VAL I CA 1
ATOM 21446 C C . VAL C 1 149 ? 143.073 167.373 173.139 1.00 48.75 149 VAL I C 1
ATOM 21447 O O . VAL C 1 149 ? 142.719 166.232 173.460 1.00 49.55 149 VAL I O 1
ATOM 21460 N N . ALA C 1 150 ? 144.080 167.584 172.289 1.00 44.83 150 ALA I N 1
ATOM 21461 C CA . ALA C 1 150 ? 144.819 166.458 171.729 1.00 45.15 150 ALA I CA 1
ATOM 21462 C C . ALA C 1 150 ? 145.541 165.680 172.818 1.00 47.65 150 ALA I C 1
ATOM 21463 O O . ALA C 1 150 ? 145.558 164.443 172.803 1.00 47.68 150 ALA I O 1
ATOM 21470 N N . THR C 1 151 ? 146.146 166.387 173.773 1.00 50.18 151 THR I N 1
ATOM 21471 C CA . THR C 1 151 ? 146.827 165.710 174.870 1.00 47.04 151 THR I CA 1
ATOM 21472 C C . THR C 1 151 ? 145.850 164.881 175.691 1.00 46.10 151 THR I C 1
ATOM 21473 O O . THR C 1 151 ? 146.166 163.759 176.091 1.00 48.53 151 THR I O 1
ATOM 21484 N N . THR C 1 152 ? 144.664 165.423 175.967 1.00 49.23 152 THR I N 1
ATOM 21485 C CA . THR C 1 152 ? 143.685 164.676 176.748 1.00 47.61 152 THR I CA 1
ATOM 21486 C C . THR C 1 152 ? 143.193 163.451 175.989 1.00 45.52 152 THR I C 1
ATOM 21487 O O . THR C 1 152 ? 143.008 162.381 176.579 1.00 45.61 152 THR I O 1
ATOM 21498 N N . LEU C 1 153 ? 142.966 163.590 174.682 1.00 43.44 153 LEU I N 1
ATOM 21499 C CA . LEU C 1 153 ? 142.555 162.437 173.888 1.00 41.12 153 LEU I CA 1
ATOM 21500 C C . LEU C 1 153 ? 143.625 161.354 173.906 1.00 40.13 153 LEU I C 1
ATOM 21501 O O . LEU C 1 153 ? 143.319 160.170 174.096 1.00 41.47 153 LEU I O 1
ATOM 21517 N N . ALA C 1 154 ? 144.890 161.740 173.730 1.00 36.59 154 ALA I N 1
ATOM 21518 C CA . ALA C 1 154 ? 145.968 160.758 173.757 1.00 32.11 154 ALA I CA 1
ATOM 21519 C C . ALA C 1 154 ? 146.143 160.150 175.142 1.00 37.87 154 ALA I C 1
ATOM 21520 O O . ALA C 1 154 ? 146.527 158.983 175.259 1.00 42.59 154 ALA I O 1
ATOM 21527 N N . LYS C 1 155 ? 145.885 160.925 176.195 1.00 44.60 155 LYS I N 1
ATOM 21528 C CA . LYS C 1 155 ? 145.985 160.404 177.554 1.00 48.58 155 LYS I CA 1
ATOM 21529 C C . LYS C 1 155 ? 144.909 159.362 177.813 1.00 42.50 155 LYS I C 1
ATOM 21530 O O . LYS C 1 155 ? 145.187 158.288 178.356 1.00 43.14 155 LYS I O 1
ATOM 21549 N N . ALA C 1 156 ? 143.669 159.666 177.432 1.00 39.01 156 ALA I N 1
ATOM 21550 C CA . ALA C 1 156 ? 142.584 158.711 177.618 1.00 38.78 156 ALA I CA 1
ATOM 21551 C C . ALA C 1 156 ? 142.804 157.461 176.780 1.00 39.20 156 ALA I C 1
ATOM 21552 O O . ALA C 1 156 ? 142.521 156.345 177.229 1.00 41.08 156 ALA I O 1
ATOM 21559 N N . ALA C 1 157 ? 143.316 157.626 175.562 1.00 39.69 157 ALA I N 1
ATOM 21560 C CA . ALA C 1 157 ? 143.415 156.517 174.625 1.00 34.92 157 ALA I CA 1
ATOM 21561 C C . ALA C 1 157 ? 144.572 155.569 174.914 1.00 34.46 157 ALA I C 1
ATOM 21562 O O . ALA C 1 157 ? 144.566 154.446 174.403 1.00 34.60 157 ALA I O 1
ATOM 21569 N N . CYS C 1 158 ? 145.556 155.972 175.714 1.00 33.40 158 CYS I N 1
ATOM 21570 C CA . CYS C 1 158 ? 146.827 155.264 175.780 1.00 34.04 158 CYS I CA 1
ATOM 21571 C C . CYS C 1 158 ? 147.060 154.598 177.126 1.00 39.73 158 CYS I C 1
ATOM 21572 O O . CYS C 1 158 ? 146.791 155.176 178.183 1.00 45.35 158 CYS I O 1
ATOM 21580 N N . TYR C 1 159 ? 147.563 153.367 177.060 1.00 44.68 159 TYR I N 1
ATOM 21581 C CA . TYR C 1 159 ? 148.117 152.662 178.204 1.00 44.29 159 TYR I CA 1
ATOM 21582 C C . TYR C 1 159 ? 149.542 153.185 178.304 1.00 52.54 159 TYR I C 1
ATOM 21583 O O . TYR C 1 159 ? 149.806 154.305 177.857 1.00 61.16 159 TYR I O 1
ATOM 21601 N N . ASN C 1 160 ? 150.452 152.439 178.922 1.00 49.77 160 ASN I N 1
ATOM 21602 C CA . ASN C 1 160 ? 151.763 152.981 179.269 1.00 52.00 160 ASN I CA 1
ATOM 21603 C C . ASN C 1 160 ? 152.624 153.146 178.015 1.00 50.56 160 ASN I C 1
ATOM 21604 O O . ASN C 1 160 ? 153.533 152.371 177.712 1.00 51.35 160 ASN I O 1
ATOM 21615 N N . GLY C 1 161 ? 152.360 154.253 177.310 1.00 46.85 161 GLY I N 1
ATOM 21616 C CA . GLY C 1 161 ? 153.037 154.621 176.096 1.00 44.18 161 GLY I CA 1
ATOM 21617 C C . GLY C 1 161 ? 152.286 154.291 174.823 1.00 42.55 161 GLY I C 1
ATOM 21618 O O . GLY C 1 161 ? 152.323 155.084 173.886 1.00 45.74 161 GLY I O 1
ATOM 21622 N N . THR C 1 162 ? 151.610 153.149 174.760 1.00 39.56 162 THR I N 1
ATOM 21623 C CA . THR C 1 162 ? 151.086 152.642 173.500 1.00 35.15 162 THR I CA 1
ATOM 21624 C C . THR C 1 162 ? 149.597 152.361 173.621 1.00 35.13 162 THR I C 1
ATOM 21625 O O . THR C 1 162 ? 149.036 152.316 174.717 1.00 35.61 162 THR I O 1
ATOM 21636 N N . LEU C 1 163 ? 148.958 152.183 172.472 1.00 33.15 163 LEU I N 1
ATOM 21637 C CA . LEU C 1 163 ? 147.536 151.868 172.452 1.00 27.87 163 LEU I CA 1
ATOM 21638 C C . LEU C 1 163 ? 147.312 150.473 173.024 1.00 33.82 163 LEU I C 1
ATOM 21639 O O . LEU C 1 163 ? 148.010 149.533 172.632 1.00 35.56 163 LEU I O 1
ATOM 21655 N N . PRO C 1 164 ? 146.363 150.292 173.937 1.00 32.59 164 PRO I N 1
ATOM 21656 C CA . PRO C 1 164 ? 146.028 148.939 174.381 1.00 32.19 164 PRO I CA 1
ATOM 21657 C C . PRO C 1 164 ? 145.049 148.264 173.435 1.00 32.28 164 PRO I C 1
ATOM 21658 O O . PRO C 1 164 ? 144.206 148.905 172.806 1.00 30.97 164 PRO I O 1
ATOM 21669 N N . GLN C 1 165 ? 145.176 146.941 173.340 1.00 33.49 165 GLN I N 1
ATOM 21670 C CA . GLN C 1 165 ? 144.360 146.188 172.394 1.00 27.23 165 GLN I CA 1
ATOM 21671 C C . GLN C 1 165 ? 142.879 146.298 172.728 1.00 28.95 165 GLN I C 1
ATOM 21672 O O . GLN C 1 165 ? 142.042 146.449 171.831 1.00 28.61 165 GLN I O 1
ATOM 21686 N N . GLY C 1 166 ? 142.537 146.227 174.009 1.00 25.14 166 GLY I N 1
ATOM 21687 C CA . GLY C 1 166 ? 141.158 146.159 174.434 1.00 23.74 166 GLY I CA 1
ATOM 21688 C C . GLY C 1 166 ? 140.437 147.474 174.577 1.00 24.66 166 GLY I C 1
ATOM 21689 O O . GLY C 1 166 ? 139.256 147.477 174.932 1.00 29.99 166 GLY I O 1
ATOM 21693 N N . SER C 1 167 ? 141.096 148.591 174.330 1.00 27.77 167 SER I N 1
ATOM 21694 C CA . SER C 1 167 ? 140.433 149.882 174.449 1.00 22.53 167 SER I CA 1
ATOM 21695 C C . SER C 1 167 ? 139.469 150.077 173.284 1.00 26.25 167 SER I C 1
ATOM 21696 O O . SER C 1 167 ? 139.833 149.800 172.137 1.00 30.71 167 SER I O 1
ATOM 21704 N N . PRO C 1 168 ? 138.239 150.539 173.526 1.00 25.43 168 PRO I N 1
ATOM 21705 C CA . PRO C 1 168 ? 137.316 150.752 172.401 1.00 22.46 168 PRO I CA 1
ATOM 21706 C C . PRO C 1 168 ? 137.824 151.738 171.367 1.00 24.86 168 PRO I C 1
ATOM 21707 O O . PRO C 1 168 ? 137.464 151.618 170.191 1.00 33.49 168 PRO I O 1
ATOM 21718 N N . CYS C 1 169 ? 138.638 152.713 171.759 1.00 22.99 169 CYS I N 1
ATOM 21719 C CA . CYS C 1 169 ? 139.081 153.745 170.833 1.00 24.78 169 CYS I CA 1
ATOM 21720 C C . CYS C 1 169 ? 140.375 153.393 170.110 1.00 25.51 169 CYS I C 1
ATOM 21721 O O . CYS C 1 169 ? 140.754 154.105 169.177 1.00 26.96 169 CYS I O 1
ATOM 21729 N N . SER C 1 170 ? 141.054 152.320 170.504 1.00 24.06 170 SER I N 1
ATOM 21730 C CA . SER C 1 170 ? 142.285 151.940 169.819 1.00 20.56 170 SER I CA 1
ATOM 21731 C C . SER C 1 170 ? 142.069 151.631 168.345 1.00 20.90 170 SER I C 1
ATOM 21732 O O . SER C 1 170 ? 142.904 152.050 167.528 1.00 24.07 170 SER I O 1
ATOM 21740 N N . PRO C 1 171 ? 141.028 150.898 167.943 1.00 20.88 171 PRO I N 1
ATOM 21741 C CA . PRO C 1 171 ? 140.850 150.610 166.509 1.00 16.46 171 PRO I CA 1
ATOM 21742 C C . PRO C 1 171 ? 140.748 151.840 165.619 1.00 20.57 171 PRO I C 1
ATOM 21743 O O . PRO C 1 171 ? 141.395 151.895 164.564 1.00 22.13 171 PRO I O 1
ATOM 21754 N N . ILE C 1 172 ? 139.934 152.826 165.998 1.00 24.32 172 ILE I N 1
ATOM 21755 C CA . ILE C 1 172 ? 139.721 153.979 165.130 1.00 18.72 172 ILE I CA 1
ATOM 21756 C C . ILE C 1 172 ? 140.984 154.825 165.041 1.00 20.52 172 ILE I C 1
ATOM 21757 O O . ILE C 1 172 ? 141.330 155.339 163.972 1.00 27.77 172 ILE I O 1
ATOM 21773 N N . ILE C 1 173 ? 141.693 154.986 166.159 1.00 19.79 173 ILE I N 1
ATOM 21774 C CA . ILE C 1 173 ? 142.967 155.696 166.131 1.00 21.17 173 ILE I CA 1
ATOM 21775 C C . ILE C 1 173 ? 143.965 154.944 165.264 1.00 20.60 173 ILE I C 1
ATOM 21776 O O . ILE C 1 173 ? 144.758 155.548 164.530 1.00 28.12 173 ILE I O 1
ATOM 21792 N N . SER C 1 174 ? 143.944 153.614 165.338 1.00 20.38 174 SER I N 1
ATOM 21793 C CA . SER C 1 174 ? 144.802 152.810 164.479 1.00 19.12 174 SER I CA 1
ATOM 21794 C C . SER C 1 174 ? 144.515 153.090 163.014 1.00 22.93 174 SER I C 1
ATOM 21795 O O . SER C 1 174 ? 145.435 153.256 162.214 1.00 25.81 174 SER I O 1
ATOM 21803 N N . ASN C 1 175 ? 143.240 153.139 162.641 1.00 22.32 175 ASN I N 1
ATOM 21804 C CA . ASN C 1 175 ? 142.894 153.426 161.252 1.00 22.02 175 ASN I CA 1
ATOM 21805 C C . ASN C 1 175 ? 143.364 154.817 160.845 1.00 23.71 175 ASN I C 1
ATOM 21806 O O . ASN C 1 175 ? 143.945 155.007 159.767 1.00 31.63 175 ASN I O 1
ATOM 21817 N N . LEU C 1 176 ? 143.124 155.805 161.707 1.00 25.77 176 LEU I N 1
ATOM 21818 C CA . LEU C 1 176 ? 143.507 157.175 161.391 1.00 21.23 176 LEU I CA 1
ATOM 21819 C C . LEU C 1 176 ? 145.007 157.290 161.160 1.00 22.56 176 LEU I C 1
ATOM 21820 O O . LEU C 1 176 ? 145.447 157.934 160.203 1.00 31.58 176 LEU I O 1
ATOM 21836 N N . ILE C 1 177 ? 145.812 156.662 162.018 1.00 21.55 177 ILE I N 1
ATOM 21837 C CA . ILE C 1 177 ? 147.259 156.796 161.885 1.00 21.17 177 ILE I CA 1
ATOM 21838 C C . ILE C 1 177 ? 147.842 155.834 160.857 1.00 22.12 177 ILE I C 1
ATOM 21839 O O . ILE C 1 177 ? 148.958 156.059 160.377 1.00 24.22 177 ILE I O 1
ATOM 21855 N N . CYS C 1 178 ? 147.129 154.769 160.497 1.00 24.44 178 CYS I N 1
ATOM 21856 C CA . CYS C 1 178 ? 147.585 153.858 159.460 1.00 23.82 178 CYS I CA 1
ATOM 21857 C C . CYS C 1 178 ? 147.163 154.289 158.069 1.00 20.90 178 CYS I C 1
ATOM 21858 O O . CYS C 1 178 ? 147.597 153.668 157.098 1.00 25.25 178 CYS I O 1
ATOM 21866 N N . ASN C 1 179 ? 146.304 155.300 157.944 1.00 19.41 179 ASN I N 1
ATOM 21867 C CA . ASN C 1 179 ? 146.005 155.818 156.613 1.00 18.48 179 ASN I CA 1
ATOM 21868 C C . ASN C 1 179 ? 147.265 156.286 155.893 1.00 21.00 179 ASN I C 1
ATOM 21869 O O . ASN C 1 179 ? 147.337 156.214 154.662 1.00 25.13 179 ASN I O 1
ATOM 21880 N N . ILE C 1 180 ? 148.266 156.766 156.631 1.00 21.62 180 ILE I N 1
ATOM 21881 C CA . ILE C 1 180 ? 149.515 157.192 156.004 1.00 20.85 180 ILE I CA 1
ATOM 21882 C C . ILE C 1 180 ? 150.170 156.017 155.287 1.00 20.45 180 ILE I C 1
ATOM 21883 O O . ILE C 1 180 ? 150.508 156.089 154.094 1.00 26.65 180 ILE I O 1
ATOM 21899 N N . MET C 1 181 ? 150.336 154.907 156.005 1.00 20.50 181 MET I N 1
ATOM 21900 C CA . MET C 1 181 ? 150.892 153.703 155.407 1.00 18.74 181 MET I CA 1
ATOM 21901 C C . MET C 1 181 ? 149.989 153.165 154.310 1.00 15.64 181 MET I C 1
ATOM 21902 O O . MET C 1 181 ? 150.479 152.633 153.314 1.00 19.01 181 MET I O 1
ATOM 21916 N N . ASP C 1 182 ? 148.674 153.299 154.471 1.00 17.69 182 ASP I N 1
ATOM 21917 C CA . ASP C 1 182 ? 147.749 152.824 153.450 1.00 15.08 182 ASP I CA 1
ATOM 21918 C C . ASP C 1 182 ? 147.974 153.549 152.133 1.00 20.09 182 ASP I C 1
ATOM 21919 O O . ASP C 1 182 ? 148.050 152.922 151.074 1.00 22.10 182 ASP I O 1
ATOM 21928 N N . MET C 1 183 ? 148.085 154.877 152.178 1.00 21.85 183 MET I N 1
ATOM 21929 C CA . MET C 1 183 ? 148.340 155.635 150.956 1.00 20.32 183 MET I CA 1
ATOM 21930 C C . MET C 1 183 ? 149.702 155.295 150.367 1.00 18.57 183 MET I C 1
ATOM 21931 O O . MET C 1 183 ? 149.837 155.133 149.146 1.00 22.46 183 MET I O 1
ATOM 21945 N N . ARG C 1 184 ? 150.729 155.193 151.211 1.00 15.91 184 ARG I N 1
ATOM 21946 C CA . ARG C 1 184 ? 152.058 154.890 150.690 1.00 16.34 184 ARG I CA 1
ATOM 21947 C C . ARG C 1 184 ? 152.078 153.533 149.994 1.00 18.52 184 ARG I C 1
ATOM 21948 O O . ARG C 1 184 ? 152.618 153.390 148.890 1.00 24.56 184 ARG I O 1
ATOM 21969 N N . LEU C 1 185 ? 151.479 152.522 150.624 1.00 19.51 185 LEU I N 1
ATOM 21970 C CA . LEU C 1 185 ? 151.472 151.189 150.042 1.00 16.77 185 LEU I CA 1
ATOM 21971 C C . LEU C 1 185 ? 150.547 151.107 148.839 1.00 16.89 185 LEU I C 1
ATOM 21972 O O . LEU C 1 185 ? 150.807 150.329 147.922 1.00 22.34 185 LEU I O 1
ATOM 21988 N N . ALA C 1 186 ? 149.473 151.895 148.812 1.00 17.16 186 ALA I N 1
ATOM 21989 C CA . ALA C 1 186 ? 148.635 151.940 147.623 1.00 17.00 186 ALA I CA 1
ATOM 21990 C C . ALA C 1 186 ? 149.412 152.484 146.436 1.00 20.77 186 ALA I C 1
ATOM 21991 O O . ALA C 1 186 ? 149.329 151.942 145.328 1.00 20.36 186 ALA I O 1
ATOM 21998 N N . LYS C 1 187 ? 150.179 153.556 146.648 1.00 20.43 187 LYS I N 1
ATOM 21999 C CA . LYS C 1 187 ? 151.019 154.078 145.575 1.00 19.08 187 LYS I CA 1
ATOM 22000 C C . LYS C 1 187 ? 152.043 153.042 145.137 1.00 17.43 187 LYS I C 1
ATOM 22001 O O . LYS C 1 187 ? 152.239 152.807 143.938 1.00 22.65 187 LYS I O 1
ATOM 22020 N N . LEU C 1 188 ? 152.700 152.398 146.104 1.00 22.06 188 LEU I N 1
ATOM 22021 C CA . LEU C 1 188 ? 153.717 151.407 145.772 1.00 20.40 188 LEU I CA 1
ATOM 22022 C C . LEU C 1 188 ? 153.124 150.247 144.986 1.00 19.81 188 LEU I C 1
ATOM 22023 O O . LEU C 1 188 ? 153.748 149.739 144.049 1.00 22.97 188 LEU I O 1
ATOM 22039 N N . ALA C 1 189 ? 151.927 149.800 145.364 1.00 20.03 189 ALA I N 1
ATOM 22040 C CA . ALA C 1 189 ? 151.291 148.687 144.673 1.00 17.24 189 ALA I CA 1
ATOM 22041 C C . ALA C 1 189 ? 150.870 149.086 143.267 1.00 16.22 189 ALA I C 1
ATOM 22042 O O . ALA C 1 189 ? 151.119 148.353 142.306 1.00 20.39 189 ALA I O 1
ATOM 22049 N N . LYS C 1 190 ? 150.233 150.249 143.124 1.00 20.46 190 LYS I N 1
ATOM 22050 C CA . LYS C 1 190 ? 149.866 150.722 141.795 1.00 15.09 190 LYS I CA 1
ATOM 22051 C C . LYS C 1 190 ? 151.089 150.846 140.897 1.00 18.33 190 LYS I C 1
ATOM 22052 O O . LYS C 1 190 ? 150.993 150.620 139.687 1.00 24.76 190 LYS I O 1
ATOM 22071 N N . LYS C 1 191 ? 152.244 151.193 141.464 1.00 20.90 191 LYS I N 1
ATOM 22072 C CA . LYS C 1 191 ? 153.452 151.289 140.654 1.00 16.09 191 LYS I CA 1
ATOM 22073 C C . LYS C 1 191 ? 153.835 149.937 140.062 1.00 17.29 191 LYS I C 1
ATOM 22074 O O . LYS C 1 191 ? 154.251 149.857 138.902 1.00 28.39 191 LYS I O 1
ATOM 22093 N N . TYR C 1 192 ? 153.703 148.863 140.839 1.00 19.67 192 TYR I N 1
ATOM 22094 C CA . TYR C 1 192 ? 154.130 147.535 140.419 1.00 15.98 192 TYR I CA 1
ATOM 22095 C C . TYR C 1 192 ? 152.966 146.633 140.028 1.00 13.29 192 TYR I C 1
ATOM 22096 O O . TYR C 1 192 ? 153.117 145.410 140.015 1.00 15.84 192 TYR I O 1
ATOM 22114 N N . GLY C 1 193 ? 151.816 147.209 139.700 1.00 13.31 193 GLY I N 1
ATOM 22115 C CA . GLY C 1 193 ? 150.705 146.436 139.189 1.00 12.06 193 GLY I CA 1
ATOM 22116 C C . GLY C 1 193 ? 150.128 145.437 140.170 1.00 12.56 193 GLY I C 1
ATOM 22117 O O . GLY C 1 193 ? 149.987 144.257 139.844 1.00 12.83 193 GLY I O 1
ATOM 22121 N N . CYS C 1 194 ? 149.800 145.888 141.377 1.00 12.03 194 CYS I N 1
ATOM 22122 C CA . CYS C 1 194 ? 149.251 145.018 142.404 1.00 8.94 194 CYS I CA 1
ATOM 22123 C C . CYS C 1 194 ? 148.108 145.719 143.121 1.00 10.53 194 CYS I C 1
ATOM 22124 O O . CYS C 1 194 ? 148.143 146.934 143.322 1.00 18.34 194 CYS I O 1
ATOM 22132 N N . THR C 1 195 ? 147.087 144.948 143.477 1.00 7.69 195 THR I N 1
ATOM 22133 C CA . THR C 1 195 ? 146.062 145.401 144.405 1.00 6.66 195 THR I CA 1
ATOM 22134 C C . THR C 1 195 ? 146.594 145.335 145.825 1.00 6.67 195 THR I C 1
ATOM 22135 O O . THR C 1 195 ? 147.265 144.374 146.202 1.00 8.72 195 THR I O 1
ATOM 22146 N N . TYR C 1 196 ? 146.288 146.357 146.614 1.00 9.93 196 TYR I N 1
ATOM 22147 C CA . TYR C 1 196 ? 146.679 146.415 148.013 1.00 5.89 196 TYR I CA 1
ATOM 22148 C C . TYR C 1 196 ? 145.440 146.590 148.875 1.00 6.37 196 TYR I C 1
ATOM 22149 O O . TYR C 1 196 ? 144.514 147.314 148.506 1.00 14.97 196 TYR I O 1
ATOM 22167 N N . SER C 1 197 ? 145.423 145.922 150.024 1.00 6.27 197 SER I N 1
ATOM 22168 C CA . SER C 1 197 ? 144.384 146.173 151.011 1.00 6.42 197 SER I CA 1
ATOM 22169 C C . SER C 1 197 ? 144.906 145.794 152.385 1.00 6.54 197 SER I C 1
ATOM 22170 O O . SER C 1 197 ? 145.869 145.040 152.520 1.00 11.76 197 SER I O 1
ATOM 22178 N N . ARG C 1 198 ? 144.268 146.346 153.411 1.00 8.33 198 ARG I N 1
ATOM 22179 C CA . ARG C 1 198 ? 144.654 146.090 154.787 1.00 6.53 198 ARG I CA 1
ATOM 22180 C C . ARG C 1 198 ? 143.412 145.822 155.619 1.00 6.99 198 ARG I C 1
ATOM 22181 O O . ARG C 1 198 ? 142.347 146.392 155.379 1.00 6.60 198 ARG I O 1
ATOM 22202 N N . TYR C 1 199 ? 143.566 144.933 156.596 1.00 10.43 199 TYR I N 1
ATOM 22203 C CA . TYR C 1 199 ? 142.519 144.606 157.561 1.00 7.47 199 TYR I CA 1
ATOM 22204 C C . TYR C 1 199 ? 143.201 144.521 158.921 1.00 10.82 199 TYR I C 1
ATOM 22205 O O . TYR C 1 199 ? 143.792 143.494 159.259 1.00 16.64 199 TYR I O 1
ATOM 22223 N N . ALA C 1 200 ? 143.119 145.602 159.694 1.00 9.82 200 ALA I N 1
ATOM 22224 C CA . ALA C 1 200 ? 143.805 145.703 160.976 1.00 9.40 200 ALA I CA 1
ATOM 22225 C C . ALA C 1 200 ? 145.315 145.685 160.768 1.00 14.41 200 ALA I C 1
ATOM 22226 O O . ALA C 1 200 ? 145.904 146.715 160.438 1.00 15.51 200 ALA I O 1
ATOM 22233 N N . ASP C 1 201 ? 145.957 144.535 160.962 1.00 17.76 201 ASP I N 1
ATOM 22234 C CA . ASP C 1 201 ? 147.384 144.382 160.706 1.00 13.15 201 ASP I CA 1
ATOM 22235 C C . ASP C 1 201 ? 147.646 143.349 159.619 1.00 15.58 201 ASP I C 1
ATOM 22236 O O . ASP C 1 201 ? 148.769 142.862 159.483 1.00 19.47 201 ASP I O 1
ATOM 22245 N N . ASP C 1 202 ? 146.624 143.016 158.846 1.00 13.68 202 ASP I N 1
ATOM 22246 C CA . ASP C 1 202 ? 146.656 141.953 157.851 1.00 11.60 202 ASP I CA 1
ATOM 22247 C C . ASP C 1 202 ? 146.698 142.612 156.475 1.00 13.29 202 ASP I C 1
ATOM 22248 O O . ASP C 1 202 ? 145.679 143.099 155.987 1.00 15.42 202 ASP I O 1
ATOM 22257 N N . ILE C 1 203 ? 147.878 142.647 155.858 1.00 13.82 203 ILE I N 1
ATOM 22258 C CA . ILE C 1 203 ? 148.083 143.314 154.576 1.00 10.72 203 ILE I CA 1
ATOM 22259 C C . ILE C 1 203 ? 148.063 142.268 153.471 1.00 8.93 203 ILE I C 1
ATOM 22260 O O . ILE C 1 203 ? 148.759 141.251 153.555 1.00 14.20 203 ILE I O 1
ATOM 22276 N N . THR C 1 204 ? 147.268 142.515 152.437 1.00 6.75 204 THR I N 1
ATOM 22277 C CA . THR C 1 204 ? 147.187 141.648 151.272 1.00 7.02 204 THR I CA 1
ATOM 22278 C C . THR C 1 204 ? 147.621 142.434 150.046 1.00 6.68 204 THR I C 1
ATOM 22279 O O . THR C 1 204 ? 147.117 143.535 149.800 1.00 6.86 204 THR I O 1
ATOM 22290 N N . ILE C 1 205 ? 148.558 141.874 149.290 1.00 6.98 205 ILE I N 1
ATOM 22291 C CA . ILE C 1 205 ? 148.996 142.436 148.020 1.00 6.65 205 ILE I CA 1
ATOM 22292 C C . ILE C 1 205 ? 148.833 141.343 146.973 1.00 6.30 205 ILE I C 1
ATOM 22293 O O . ILE C 1 205 ? 149.521 140.320 147.023 1.00 8.74 205 ILE I O 1
ATOM 22309 N N . SER C 1 206 ? 147.934 141.555 146.024 1.00 5.05 206 SER I N 1
ATOM 22310 C CA . SER C 1 206 ? 147.593 140.538 145.043 1.00 4.26 206 SER I CA 1
ATOM 22311 C C . SER C 1 206 ? 147.913 141.033 143.642 1.00 5.00 206 SER I C 1
ATOM 22312 O O . SER C 1 206 ? 147.922 142.233 143.380 1.00 7.01 206 SER I O 1
ATOM 22320 N N . THR C 1 207 ? 148.193 140.098 142.743 1.00 6.09 207 THR I N 1
ATOM 22321 C CA . THR C 1 207 ? 148.488 140.468 141.367 1.00 5.55 207 THR I CA 1
ATOM 22322 C C . THR C 1 207 ? 148.062 139.344 140.438 1.00 5.01 207 THR I C 1
ATOM 22323 O O . THR C 1 207 ? 147.987 138.182 140.838 1.00 7.69 207 THR I O 1
ATOM 22334 N N . ASN C 1 208 ? 147.778 139.709 139.193 1.00 6.59 208 ASN I N 1
ATOM 22335 C CA . ASN C 1 208 ? 147.399 138.757 138.159 1.00 5.57 208 ASN I CA 1
ATOM 22336 C C . ASN C 1 208 ? 148.583 138.278 137.334 1.00 4.81 208 ASN I C 1
ATOM 22337 O O . ASN C 1 208 ? 148.389 137.494 136.404 1.00 8.62 208 ASN I O 1
ATOM 22348 N N . LYS C 1 209 ? 149.792 138.730 137.644 1.00 4.64 209 LYS I N 1
ATOM 22349 C CA . LYS C 1 209 ? 150.975 138.249 136.955 1.00 6.07 209 LYS I CA 1
ATOM 22350 C C . LYS C 1 209 ? 151.348 136.861 137.456 1.00 10.88 209 LYS I C 1
ATOM 22351 O O . LYS C 1 209 ? 151.079 136.499 138.602 1.00 17.24 209 LYS I O 1
ATOM 22370 N N . ASN C 1 210 ? 151.966 136.074 136.575 1.00 13.10 210 ASN I N 1
ATOM 22371 C CA . ASN C 1 210 ? 152.404 134.737 136.949 1.00 15.63 210 ASN I CA 1
ATOM 22372 C C . ASN C 1 210 ? 153.673 134.758 137.784 1.00 17.08 210 ASN I C 1
ATOM 22373 O O . ASN C 1 210 ? 153.993 133.757 138.430 1.00 21.36 210 ASN I O 1
ATOM 22384 N N . THR C 1 211 ? 154.404 135.866 137.778 1.00 16.10 211 THR I N 1
ATOM 22385 C CA . THR C 1 211 ? 155.536 136.075 138.664 1.00 17.68 211 THR I CA 1
ATOM 22386 C C . THR C 1 211 ? 155.279 137.338 139.466 1.00 18.81 211 THR I C 1
ATOM 22387 O O . THR C 1 211 ? 154.983 138.390 138.892 1.00 21.72 211 THR I O 1
ATOM 22398 N N . PHE C 1 212 ? 155.379 137.234 140.782 1.00 16.93 212 PHE I N 1
ATOM 22399 C CA . PHE C 1 212 ? 155.218 138.412 141.612 1.00 13.70 212 PHE I CA 1
ATOM 22400 C C . PHE C 1 212 ? 156.350 139.394 141.319 1.00 21.08 212 PHE I C 1
ATOM 22401 O O . PHE C 1 212 ? 157.496 138.975 141.128 1.00 24.71 212 PHE I O 1
ATOM 22418 N N . PRO C 1 213 ? 156.074 140.696 141.276 1.00 19.63 213 PRO I N 1
ATOM 22419 C CA . PRO C 1 213 ? 157.145 141.663 141.015 1.00 18.62 213 PRO I CA 1
ATOM 22420 C C . PRO C 1 213 ? 158.325 141.471 141.956 1.00 24.65 213 PRO I C 1
ATOM 22421 O O . PRO C 1 213 ? 158.161 141.259 143.157 1.00 27.24 213 PRO I O 1
ATOM 22432 N N . LEU C 1 214 ? 159.531 141.551 141.391 1.00 31.53 214 LEU I N 1
ATOM 22433 C CA . LEU C 1 214 ? 160.739 141.286 142.165 1.00 34.38 214 LEU I CA 1
ATOM 22434 C C . LEU C 1 214 ? 160.951 142.320 143.263 1.00 37.65 214 LEU I C 1
ATOM 22435 O O . LEU C 1 214 ? 161.570 142.013 144.288 1.00 37.96 214 LEU I O 1
ATOM 22451 N N . GLU C 1 215 ? 160.454 143.541 143.075 1.00 36.88 215 GLU I N 1
ATOM 22452 C CA . GLU C 1 215 ? 160.649 144.602 144.053 1.00 34.30 215 GLU I CA 1
ATOM 22453 C C . GLU C 1 215 ? 159.687 144.515 145.228 1.00 35.26 215 GLU I C 1
ATOM 22454 O O . GLU C 1 215 ? 159.898 145.204 146.230 1.00 37.26 215 GLU I O 1
ATOM 22466 N N . MET C 1 216 ? 158.638 143.703 145.133 1.00 31.99 216 MET I N 1
ATOM 22467 C CA . MET C 1 216 ? 157.686 143.531 146.221 1.00 26.69 216 MET I CA 1
ATOM 22468 C C . MET C 1 216 ? 157.970 142.293 147.055 1.00 24.93 216 MET I C 1
ATOM 22469 O O . MET C 1 216 ? 157.829 142.331 148.277 1.00 32.35 216 MET I O 1
ATOM 22483 N N . ALA C 1 217 ? 158.368 141.197 146.420 1.00 27.20 217 ALA I N 1
ATOM 22484 C CA . ALA C 1 217 ? 158.709 139.969 147.118 1.00 25.14 217 ALA I CA 1
ATOM 22485 C C . ALA C 1 217 ? 159.272 138.991 146.106 1.00 26.90 217 ALA I C 1
ATOM 22486 O O . ALA C 1 217 ? 158.968 139.073 144.914 1.00 33.42 217 ALA I O 1
ATOM 22493 N N . THR C 1 218 ? 160.092 138.067 146.590 1.00 28.65 218 THR I N 1
ATOM 22494 C CA . THR C 1 218 ? 160.647 137.022 145.747 1.00 32.82 218 THR I CA 1
ATOM 22495 C C . THR C 1 218 ? 160.582 135.703 146.499 1.00 37.23 218 THR I C 1
ATOM 22496 O O . THR C 1 218 ? 160.501 135.670 147.728 1.00 38.28 218 THR I O 1
ATOM 22507 N N . VAL C 1 219 ? 160.595 134.610 145.747 1.00 41.25 219 VAL I N 1
ATOM 22508 C CA . VAL C 1 219 ? 160.564 133.267 146.322 1.00 44.92 219 VAL I CA 1
ATOM 22509 C C . VAL C 1 219 ? 161.986 132.727 146.223 1.00 51.17 219 VAL I C 1
ATOM 22510 O O . VAL C 1 219 ? 162.381 132.121 145.227 1.00 57.07 219 VAL I O 1
ATOM 22523 N N . GLN C 1 220 ? 162.763 132.956 147.272 1.00 55.40 220 GLN I N 1
ATOM 22524 C CA . GLN C 1 220 ? 164.117 132.447 147.353 1.00 65.19 220 GLN I CA 1
ATOM 22525 C C . GLN C 1 220 ? 164.098 131.011 147.860 1.00 72.71 220 GLN I C 1
ATOM 22526 O O . GLN C 1 220 ? 163.099 130.557 148.425 1.00 71.95 220 GLN I O 1
ATOM 22540 N N . PRO C 1 221 ? 165.207 130.275 147.705 1.00 80.05 221 PRO I N 1
ATOM 22541 C CA . PRO C 1 221 ? 165.246 128.911 148.248 1.00 78.76 221 PRO I CA 1
ATOM 22542 C C . PRO C 1 221 ? 165.457 128.902 149.754 1.00 77.04 221 PRO I C 1
ATOM 22543 O O . PRO C 1 221 ? 166.220 128.096 150.295 1.00 79.54 221 PRO I O 1
ATOM 22554 N N . GLU C 1 222 ? 164.769 129.817 150.432 1.00 78.35 222 GLU I N 1
ATOM 22555 C CA . GLU C 1 222 ? 164.545 129.769 151.865 1.00 77.40 222 GLU I CA 1
ATOM 22556 C C . GLU C 1 222 ? 163.112 130.121 152.227 1.00 75.41 222 GLU I C 1
ATOM 22557 O O . GLU C 1 222 ? 162.737 129.963 153.392 1.00 66.52 222 GLU I O 1
ATOM 22569 N N . GLY C 1 223 ? 162.298 130.590 151.272 1.00 71.85 223 GLY I N 1
ATOM 22570 C CA . GLY C 1 223 ? 160.955 131.064 151.509 1.00 54.51 223 GLY I CA 1
ATOM 22571 C C . GLY C 1 223 ? 160.738 132.377 150.797 1.00 45.30 223 GLY I C 1
ATOM 22572 O O . GLY C 1 223 ? 161.422 132.696 149.819 1.00 53.90 223 GLY I O 1
ATOM 22576 N N . VAL C 1 224 ? 159.794 133.161 151.294 1.00 37.81 224 VAL I N 1
ATOM 22577 C CA . VAL C 1 224 ? 159.472 134.452 150.700 1.00 35.37 224 VAL I CA 1
ATOM 22578 C C . VAL C 1 224 ? 160.352 135.519 151.335 1.00 29.39 224 VAL I C 1
ATOM 22579 O O . VAL C 1 224 ? 160.407 135.644 152.564 1.00 31.99 224 VAL I O 1
ATOM 22592 N N . VAL C 1 225 ? 161.043 136.285 150.500 1.00 26.36 225 VAL I N 1
ATOM 22593 C CA . VAL C 1 225 ? 161.871 137.400 150.942 1.00 31.33 225 VAL I CA 1
ATOM 22594 C C . VAL C 1 225 ? 161.250 138.675 150.394 1.00 29.68 225 VAL I C 1
ATOM 22595 O O . VAL C 1 225 ? 161.168 138.858 149.174 1.00 34.79 225 VAL I O 1
ATOM 22608 N N . LEU C 1 226 ? 160.804 139.547 151.290 1.00 23.95 226 LEU I N 1
ATOM 22609 C CA . LEU C 1 226 ? 160.145 140.772 150.870 1.00 23.84 226 LEU I CA 1
ATOM 22610 C C . LEU C 1 226 ? 161.142 141.716 150.216 1.00 26.14 226 LEU I C 1
ATOM 22611 O O . LEU C 1 226 ? 162.276 141.867 150.676 1.00 31.86 226 LEU I O 1
ATOM 22627 N N . GLY C 1 227 ? 160.710 142.354 149.132 1.00 26.90 227 GLY I N 1
ATOM 22628 C CA . GLY C 1 227 ? 161.570 143.304 148.459 1.00 28.49 227 GLY I CA 1
ATOM 22629 C C . GLY C 1 227 ? 161.911 144.479 149.353 1.00 28.26 227 GLY I C 1
ATOM 22630 O O . GLY C 1 227 ? 161.103 144.930 150.161 1.00 33.60 227 GLY I O 1
ATOM 22634 N N . LYS C 1 228 ? 163.134 144.984 149.190 1.00 32.64 228 LYS I N 1
ATOM 22635 C CA . LYS C 1 228 ? 163.613 146.052 150.059 1.00 32.22 228 LYS I CA 1
ATOM 22636 C C . LYS C 1 228 ? 162.715 147.277 149.996 1.00 33.66 228 LYS I C 1
ATOM 22637 O O . LYS C 1 228 ? 162.570 147.986 150.995 1.00 39.65 228 LYS I O 1
ATOM 22656 N N . VAL C 1 229 ? 162.114 147.551 148.839 1.00 37.11 229 VAL I N 1
ATOM 22657 C CA . VAL C 1 229 ? 161.265 148.732 148.708 1.00 34.66 229 VAL I CA 1
ATOM 22658 C C . VAL C 1 229 ? 160.058 148.617 149.629 1.00 36.30 229 VAL I C 1
ATOM 22659 O O . VAL C 1 229 ? 159.715 149.555 150.355 1.00 44.10 229 VAL I O 1
ATOM 22672 N N . LEU C 1 230 ? 159.403 147.457 149.618 1.00 33.03 230 LEU I N 1
ATOM 22673 C CA . LEU C 1 230 ? 158.218 147.257 150.444 1.00 27.30 230 LEU I CA 1
ATOM 22674 C C . LEU C 1 230 ? 158.568 147.253 151.927 1.00 27.93 230 LEU I C 1
ATOM 22675 O O . LEU C 1 230 ? 157.850 147.842 152.746 1.00 31.53 230 LEU I O 1
ATOM 22691 N N . VAL C 1 231 ? 159.665 146.590 152.294 1.00 27.99 231 VAL I N 1
ATOM 22692 C CA . VAL C 1 231 ? 160.083 146.570 153.690 1.00 27.94 231 VAL I CA 1
ATOM 22693 C C . VAL C 1 231 ? 160.391 147.980 154.166 1.00 31.06 231 VAL I C 1
ATOM 22694 O O . VAL C 1 231 ? 160.015 148.373 155.275 1.00 39.62 231 VAL I O 1
ATOM 22707 N N . LYS C 1 232 ? 161.085 148.762 153.341 1.00 34.61 232 LYS I N 1
ATOM 22708 C CA . LYS C 1 232 ? 161.406 150.131 153.723 1.00 36.02 232 LYS I CA 1
ATOM 22709 C C . LYS C 1 232 ? 160.149 150.981 153.823 1.00 31.06 232 LYS I C 1
ATOM 22710 O O . LYS C 1 232 ? 160.062 151.861 154.681 1.00 38.55 232 LYS I O 1
ATOM 22729 N N . GLU C 1 233 ? 159.171 150.750 152.948 1.00 30.90 233 GLU I N 1
ATOM 22730 C CA . GLU C 1 233 ? 157.926 151.504 153.037 1.00 33.13 233 GLU I CA 1
ATOM 22731 C C . GLU C 1 233 ? 157.186 151.195 154.329 1.00 33.85 233 GLU I C 1
ATOM 22732 O O . GLU C 1 233 ? 156.623 152.095 154.961 1.00 34.78 233 GLU I O 1
ATOM 22744 N N . ILE C 1 234 ? 157.160 149.925 154.733 1.00 34.61 234 ILE I N 1
ATOM 22745 C CA . ILE C 1 234 ? 156.458 149.569 155.963 1.00 28.54 234 ILE I CA 1
ATOM 22746 C C . ILE C 1 234 ? 157.210 150.093 157.181 1.00 33.12 234 ILE I C 1
ATOM 22747 O O . ILE C 1 234 ? 156.602 150.609 158.125 1.00 33.84 234 ILE I O 1
ATOM 22763 N N . GLU C 1 235 ? 158.539 149.975 157.183 1.00 35.69 235 GLU I N 1
ATOM 22764 C CA . GLU C 1 235 ? 159.318 150.386 158.345 1.00 31.14 235 GLU I CA 1
ATOM 22765 C C . GLU C 1 235 ? 159.393 151.901 158.478 1.00 31.24 235 GLU I C 1
ATOM 22766 O O . GLU C 1 235 ? 159.430 152.419 159.598 1.00 40.35 235 GLU I O 1
ATOM 22778 N N . ASN C 1 236 ? 159.430 152.627 157.361 1.00 30.01 236 ASN I N 1
ATOM 22779 C CA . ASN C 1 236 ? 159.466 154.081 157.420 1.00 32.48 236 ASN I CA 1
ATOM 22780 C C . ASN C 1 236 ? 158.167 154.663 157.950 1.00 35.16 236 ASN I C 1
ATOM 22781 O O . ASN C 1 236 ? 158.151 155.821 158.375 1.00 44.56 236 ASN I O 1
ATOM 22792 N N . SER C 1 237 ? 157.085 153.893 157.924 1.00 36.02 237 SER I N 1
ATOM 22793 C CA . SER C 1 237 ? 155.808 154.312 158.477 1.00 31.88 237 SER I CA 1
ATOM 22794 C C . SER C 1 237 ? 155.660 153.953 159.948 1.00 34.55 237 SER I C 1
ATOM 22795 O O . SER C 1 237 ? 154.608 154.222 160.532 1.00 37.15 237 SER I O 1
ATOM 22803 N N . GLY C 1 238 ? 156.672 153.340 160.552 1.00 33.74 238 GLY I N 1
ATOM 22804 C CA . GLY C 1 238 ? 156.648 153.053 161.971 1.00 30.12 238 GLY I CA 1
ATOM 22805 C C . GLY C 1 238 ? 155.978 151.743 162.328 1.00 28.03 238 GLY I C 1
ATOM 22806 O O . GLY C 1 238 ? 155.243 151.671 163.315 1.00 35.75 238 GLY I O 1
ATOM 22810 N N . PHE C 1 239 ? 156.226 150.701 161.540 1.00 27.75 239 PHE I N 1
ATOM 22811 C CA . PHE C 1 239 ? 155.662 149.386 161.796 1.00 25.41 239 PHE I CA 1
ATOM 22812 C C . PHE C 1 239 ? 156.717 148.329 161.515 1.00 28.45 239 PHE I C 1
ATOM 22813 O O . PHE C 1 239 ? 157.687 148.566 160.795 1.00 33.67 239 PHE I O 1
ATOM 22830 N N . GLU C 1 240 ? 156.515 147.154 162.100 1.00 36.35 240 GLU I N 1
ATOM 22831 C CA . GLU C 1 240 ? 157.410 146.020 161.936 1.00 31.17 240 GLU I CA 1
ATOM 22832 C C . GLU C 1 240 ? 156.686 144.892 161.217 1.00 27.81 240 GLU I C 1
ATOM 22833 O O . GLU C 1 240 ? 155.464 144.762 161.308 1.00 33.30 240 GLU I O 1
ATOM 22845 N N . ILE C 1 241 ? 157.452 144.079 160.500 1.00 31.15 241 ILE I N 1
ATOM 22846 C CA . ILE C 1 241 ? 156.920 142.949 159.750 1.00 29.29 241 ILE I CA 1
ATOM 22847 C C . ILE C 1 241 ? 157.213 141.680 160.535 1.00 32.83 241 ILE I C 1
ATOM 22848 O O . ILE C 1 241 ? 158.368 141.404 160.880 1.00 38.44 241 ILE I O 1
ATOM 22864 N N . ASN C 1 242 ? 156.166 140.916 160.829 1.00 32.93 242 ASN I N 1
ATOM 22865 C CA . ASN C 1 242 ? 156.295 139.603 161.454 1.00 32.50 242 ASN I CA 1
ATOM 22866 C C . ASN C 1 242 ? 156.787 138.632 160.389 1.00 33.12 242 ASN I C 1
ATOM 22867 O O . ASN C 1 242 ? 155.997 138.078 159.624 1.00 36.39 242 ASN I O 1
ATOM 22878 N N . ASP C 1 243 ? 158.102 138.425 160.338 1.00 35.19 243 ASP I N 1
ATOM 22879 C CA . ASP C 1 243 ? 158.703 137.689 159.233 1.00 33.20 243 ASP I CA 1
ATOM 22880 C C . ASP C 1 243 ? 158.236 136.243 159.159 1.00 35.08 243 ASP I C 1
ATOM 22881 O O . ASP C 1 243 ? 158.347 135.625 158.096 1.00 34.82 243 ASP I O 1
ATOM 22890 N N . SER C 1 244 ? 157.729 135.686 160.254 1.00 36.70 244 SER I N 1
ATOM 22891 C CA . SER C 1 244 ? 157.290 134.298 160.257 1.00 35.37 244 SER I CA 1
ATOM 22892 C C . SER C 1 244 ? 155.917 134.105 159.628 1.00 39.03 244 SER I C 1
ATOM 22893 O O . SER C 1 244 ? 155.503 132.959 159.430 1.00 46.24 244 SER I O 1
ATOM 22901 N N . LYS C 1 245 ? 155.207 135.185 159.312 1.00 31.82 245 LYS I N 1
ATOM 22902 C CA . LYS C 1 245 ? 153.856 135.108 158.778 1.00 29.60 245 LYS I CA 1
ATOM 22903 C C . LYS C 1 245 ? 153.752 135.637 157.354 1.00 31.19 245 LYS I C 1
ATOM 22904 O O . LYS C 1 245 ? 152.639 135.826 156.855 1.00 28.86 245 LYS I O 1
ATOM 22923 N N . THR C 1 246 ? 154.877 135.884 156.690 1.00 26.98 246 THR I N 1
ATOM 22924 C CA . THR C 1 246 ? 154.861 136.316 155.300 1.00 19.35 246 THR I CA 1
ATOM 22925 C C . THR C 1 246 ? 154.591 135.111 154.412 1.00 21.57 246 THR I C 1
ATOM 22926 O O . THR C 1 246 ? 155.311 134.111 154.480 1.00 29.93 246 THR I O 1
ATOM 22937 N N . ARG C 1 247 ? 153.559 135.202 153.582 1.00 22.75 247 ARG I N 1
ATOM 22938 C CA . ARG C 1 247 ? 153.136 134.085 152.753 1.00 17.46 247 ARG I CA 1
ATOM 22939 C C . ARG C 1 247 ? 152.945 134.551 151.320 1.00 17.89 247 ARG I C 1
ATOM 22940 O O . ARG C 1 247 ? 152.452 135.651 151.080 1.00 26.21 247 ARG I O 1
ATOM 22961 N N . LEU C 1 248 ? 153.342 133.710 150.371 1.00 14.78 248 LEU I N 1
ATOM 22962 C CA . LEU C 1 248 ? 153.074 133.924 148.956 1.00 12.14 248 LEU I CA 1
ATOM 22963 C C . LEU C 1 248 ? 152.354 132.692 148.437 1.00 14.06 248 LEU I C 1
ATOM 22964 O O . LEU C 1 248 ? 152.864 131.576 148.566 1.00 20.10 248 LEU I O 1
ATOM 22980 N N . THR C 1 249 ? 151.173 132.888 147.862 1.00 10.33 249 THR I N 1
ATOM 22981 C CA . THR C 1 249 ? 150.294 131.789 147.494 1.00 9.75 249 THR I CA 1
ATOM 22982 C C . THR C 1 249 ? 149.939 131.867 146.019 1.00 9.75 249 THR I C 1
ATOM 22983 O O . THR C 1 249 ? 149.540 132.928 145.521 1.00 10.45 249 THR I O 1
ATOM 22994 N N . TYR C 1 250 ? 150.092 130.737 145.339 1.00 10.38 250 TYR I N 1
ATOM 22995 C CA . TYR C 1 250 ? 149.708 130.540 143.955 1.00 8.14 250 TYR I CA 1
ATOM 22996 C C . TYR C 1 250 ? 148.298 129.971 143.880 1.00 7.43 250 TYR I C 1
ATOM 22997 O O . TYR C 1 250 ? 147.746 129.473 144.860 1.00 11.08 250 TYR I O 1
ATOM 23015 N N . LYS C 1 251 ? 147.716 130.032 142.685 1.00 8.38 251 LYS I N 1
ATOM 23016 C CA . LYS C 1 251 ? 146.368 129.518 142.500 1.00 7.26 251 LYS I CA 1
ATOM 23017 C C . LYS C 1 251 ? 146.296 128.005 142.625 1.00 8.29 251 LYS I C 1
ATOM 23018 O O . LYS C 1 251 ? 145.191 127.463 142.702 1.00 9.99 251 LYS I O 1
ATOM 23037 N N . THR C 1 252 ? 147.434 127.316 142.648 1.00 10.33 252 THR I N 1
ATOM 23038 C CA . THR C 1 252 ? 147.453 125.875 142.846 1.00 6.29 252 THR I CA 1
ATOM 23039 C C . THR C 1 252 ? 147.193 125.470 144.290 1.00 8.24 252 THR I C 1
ATOM 23040 O O . THR C 1 252 ? 146.913 124.295 144.541 1.00 11.37 252 THR I O 1
ATOM 23051 N N . SER C 1 253 ? 147.276 126.397 145.235 1.00 9.93 253 SER I N 1
ATOM 23052 C CA . SER C 1 253 ? 146.928 126.162 146.629 1.00 8.22 253 SER I CA 1
ATOM 23053 C C . SER C 1 253 ? 145.816 127.121 147.036 1.00 8.02 253 SER I C 1
ATOM 23054 O O . SER C 1 253 ? 145.374 127.959 146.254 1.00 12.17 253 SER I O 1
ATOM 23062 N N . ARG C 1 254 ? 145.358 126.990 148.276 1.00 7.27 254 ARG I N 1
ATOM 23063 C CA . ARG C 1 254 ? 144.262 127.820 148.752 1.00 6.78 254 ARG I CA 1
ATOM 23064 C C . ARG C 1 254 ? 144.760 129.230 149.031 1.00 8.97 254 ARG I C 1
ATOM 23065 O O . ARG C 1 254 ? 145.689 129.427 149.818 1.00 7.92 254 ARG I O 1
ATOM 23086 N N . GLN C 1 255 ? 144.125 130.208 148.403 1.00 8.39 255 GLN I N 1
ATOM 23087 C CA . GLN C 1 255 ? 144.460 131.610 148.574 1.00 6.72 255 GLN I CA 1
ATOM 23088 C C . GLN C 1 255 ? 143.456 132.223 149.538 1.00 7.50 255 GLN I C 1
ATOM 23089 O O . GLN C 1 255 ? 142.259 132.268 149.249 1.00 8.96 255 GLN I O 1
ATOM 23103 N N . GLU C 1 256 ? 143.947 132.680 150.682 1.00 9.58 256 GLU I N 1
ATOM 23104 C CA . GLU C 1 256 ? 143.106 133.130 151.778 1.00 9.51 256 GLU I CA 1
ATOM 23105 C C . GLU C 1 256 ? 143.363 134.607 152.035 1.00 7.48 256 GLU I C 1
ATOM 23106 O O . GLU C 1 256 ? 144.518 135.034 152.119 1.00 11.23 256 GLU I O 1
ATOM 23118 N N . VAL C 1 257 ? 142.289 135.380 152.140 1.00 6.37 257 VAL I N 1
ATOM 23119 C CA . VAL C 1 257 ? 142.349 136.784 152.524 1.00 8.74 257 VAL I CA 1
ATOM 23120 C C . VAL C 1 257 ? 141.428 136.960 153.721 1.00 7.92 257 VAL I C 1
ATOM 23121 O O . VAL C 1 257 ? 140.200 136.959 153.574 1.00 7.93 257 VAL I O 1
ATOM 23134 N N . THR C 1 258 ? 142.018 137.109 154.905 1.00 11.19 258 THR I N 1
ATOM 23135 C CA . THR C 1 258 ? 141.268 137.324 156.142 1.00 7.20 258 THR I CA 1
ATOM 23136 C C . THR C 1 258 ? 140.172 136.273 156.299 1.00 6.47 258 THR I C 1
ATOM 23137 O O . THR C 1 258 ? 139.003 136.580 156.526 1.00 9.04 258 THR I O 1
ATOM 23148 N N . GLY C 1 259 ? 140.567 135.010 156.156 1.00 10.15 259 GLY I N 1
ATOM 23149 C CA . GLY C 1 259 ? 139.721 133.883 156.477 1.00 6.36 259 GLY I CA 1
ATOM 23150 C C . GLY C 1 259 ? 138.935 133.293 155.328 1.00 6.56 259 GLY I C 1
ATOM 23151 O O . GLY C 1 259 ? 138.369 132.207 155.488 1.00 12.05 259 GLY I O 1
ATOM 23155 N N . LEU C 1 260 ? 138.883 133.952 154.179 1.00 7.44 260 LEU I N 1
ATOM 23156 C CA . LEU C 1 260 ? 138.032 133.535 153.077 1.00 5.31 260 LEU I CA 1
ATOM 23157 C C . LEU C 1 260 ? 138.872 133.107 151.882 1.00 4.64 260 LEU I C 1
ATOM 23158 O O . LEU C 1 260 ? 139.957 133.636 151.645 1.00 8.08 260 LEU I O 1
ATOM 23174 N N . THR C 1 261 ? 138.358 132.135 151.133 1.00 5.40 261 THR I N 1
ATOM 23175 C CA . THR C 1 261 ? 138.999 131.681 149.905 1.00 6.11 261 THR I CA 1
ATOM 23176 C C . THR C 1 261 ? 138.715 132.651 148.765 1.00 5.82 261 THR I C 1
ATOM 23177 O O . THR C 1 261 ? 137.594 133.137 148.613 1.00 7.36 261 THR I O 1
ATOM 23188 N N . VAL C 1 262 ? 139.740 132.936 147.965 1.00 5.51 262 VAL I N 1
ATOM 23189 C CA . VAL C 1 262 ? 139.611 133.881 146.861 1.00 6.89 262 VAL I CA 1
ATOM 23190 C C . VAL C 1 262 ? 140.190 133.287 145.585 1.00 6.10 262 VAL I C 1
ATOM 23191 O O . VAL C 1 262 ? 140.636 134.021 144.701 1.00 10.11 262 VAL I O 1
ATOM 23204 N N . ASN C 1 263 ? 140.225 131.958 145.483 1.00 5.43 263 ASN I N 1
ATOM 23205 C CA . ASN C 1 263 ? 140.787 131.338 144.287 1.00 4.94 263 ASN I CA 1
ATOM 23206 C C . ASN C 1 263 ? 139.974 131.697 143.054 1.00 6.12 263 ASN I C 1
ATOM 23207 O O . ASN C 1 263 ? 140.516 132.177 142.055 1.00 7.60 263 ASN I O 1
ATOM 23218 N N . ARG C 1 264 ? 138.668 131.470 143.106 1.00 11.05 264 ARG I N 1
ATOM 23219 C CA . ARG C 1 264 ? 137.767 131.828 142.022 1.00 6.49 264 ARG I CA 1
ATOM 23220 C C . ARG C 1 264 ? 136.725 132.840 142.461 1.00 7.84 264 ARG I C 1
ATOM 23221 O O . ARG C 1 264 ? 136.595 133.900 141.844 1.00 11.37 264 ARG I O 1
ATOM 23242 N N . ILE C 1 265 ? 135.993 132.546 143.530 1.00 8.52 265 ILE I N 1
ATOM 23243 C CA . ILE C 1 265 ? 135.013 133.450 144.105 1.00 8.25 265 ILE I CA 1
ATOM 23244 C C . ILE C 1 265 ? 135.384 133.667 145.563 1.00 7.86 265 ILE I C 1
ATOM 23245 O O . ILE C 1 265 ? 136.286 133.025 146.097 1.00 10.76 265 ILE I O 1
ATOM 23261 N N . VAL C 1 266 ? 134.674 134.585 146.209 1.00 10.11 266 VAL I N 1
ATOM 23262 C CA . VAL C 1 266 ? 134.820 134.794 147.645 1.00 7.95 266 VAL I CA 1
ATOM 23263 C C . VAL C 1 266 ? 133.995 133.722 148.346 1.00 6.07 266 VAL I C 1
ATOM 23264 O O . VAL C 1 266 ? 132.766 133.750 148.303 1.00 7.17 266 VAL I O 1
ATOM 23277 N N . ASN C 1 267 ? 134.668 132.777 148.994 1.00 5.30 267 ASN I N 1
ATOM 23278 C CA . ASN C 1 267 ? 134.014 131.610 149.559 1.00 6.56 267 ASN I CA 1
ATOM 23279 C C . ASN C 1 267 ? 134.489 131.372 150.983 1.00 6.72 267 ASN I C 1
ATOM 23280 O O . ASN C 1 267 ? 135.489 131.928 151.433 1.00 5.33 267 ASN I O 1
ATOM 23291 N N . ILE C 1 268 ? 133.742 130.540 151.690 1.00 7.25 268 ILE I N 1
ATOM 23292 C CA . ILE C 1 268 ? 134.136 130.070 153.010 1.00 7.12 268 ILE I CA 1
ATOM 23293 C C . ILE C 1 268 ? 135.169 128.965 152.848 1.00 7.56 268 ILE I C 1
ATOM 23294 O O . ILE C 1 268 ? 135.205 128.265 151.833 1.00 9.34 268 ILE I O 1
ATOM 23310 N N . ASP C 1 269 ? 136.028 128.812 153.849 1.00 13.11 269 ASP I N 1
ATOM 23311 C CA . ASP C 1 269 ? 136.957 127.692 153.870 1.00 7.59 269 ASP I CA 1
ATOM 23312 C C . ASP C 1 269 ? 136.182 126.384 153.800 1.00 9.36 269 ASP I C 1
ATOM 23313 O O . ASP C 1 269 ? 135.192 126.199 154.512 1.00 13.31 269 ASP I O 1
ATOM 23322 N N . ARG C 1 270 ? 136.626 125.478 152.929 1.00 15.60 270 ARG I N 1
ATOM 23323 C CA . ARG C 1 270 ? 135.890 124.235 152.726 1.00 11.13 270 ARG I CA 1
ATOM 23324 C C . ARG C 1 270 ? 135.855 123.402 153.998 1.00 11.66 270 ARG I C 1
ATOM 23325 O O . ARG C 1 270 ? 134.833 122.787 154.319 1.00 17.33 270 ARG I O 1
ATOM 23346 N N . CYS C 1 271 ? 136.960 123.375 154.741 1.00 13.77 271 CYS I N 1
ATOM 23347 C CA . CYS C 1 271 ? 136.995 122.613 155.981 1.00 12.46 271 CYS I CA 1
ATOM 23348 C C . CYS C 1 271 ? 135.960 123.123 156.975 1.00 14.21 271 CYS I C 1
ATOM 23349 O O . CYS C 1 271 ? 135.292 122.330 157.644 1.00 19.16 271 CYS I O 1
ATOM 23357 N N . TYR C 1 272 ? 135.812 124.444 157.088 1.00 13.32 272 TYR I N 1
ATOM 23358 C CA . TYR C 1 272 ? 134.856 125.005 158.036 1.00 10.81 272 TYR I CA 1
ATOM 23359 C C . TYR C 1 272 ? 133.426 124.625 157.670 1.00 9.34 272 TYR I C 1
ATOM 23360 O O . TYR C 1 272 ? 132.646 124.193 158.527 1.00 10.28 272 TYR I O 1
ATOM 23378 N N . TYR C 1 273 ? 133.061 124.785 156.398 1.00 12.21 273 TYR I N 1
ATOM 23379 C CA . TYR C 1 273 ? 131.715 124.425 155.973 1.00 10.73 273 TYR I CA 1
ATOM 23380 C C . TYR C 1 273 ? 131.467 122.937 156.181 1.00 14.03 273 TYR I C 1
ATOM 23381 O O . TYR C 1 273 ? 130.382 122.535 156.614 1.00 18.46 273 TYR I O 1
ATOM 23399 N N . LYS C 1 274 ? 132.454 122.101 155.862 1.00 13.20 274 LYS I N 1
ATOM 23400 C CA . LYS C 1 274 ? 132.275 120.665 156.031 1.00 12.44 274 LYS I CA 1
ATOM 23401 C C . LYS C 1 274 ? 132.098 120.303 157.497 1.00 13.31 274 LYS I C 1
ATOM 23402 O O . LYS C 1 274 ? 131.275 119.448 157.839 1.00 21.56 274 LYS I O 1
ATOM 23421 N N . LYS C 1 275 ? 132.859 120.943 158.382 1.00 12.79 275 LYS I N 1
ATOM 23422 C CA . LYS C 1 275 ? 132.702 120.671 159.803 1.00 12.92 275 LYS I CA 1
ATOM 23423 C C . LYS C 1 275 ? 131.344 121.135 160.311 1.00 13.44 275 LYS I C 1
ATOM 23424 O O . LYS C 1 275 ? 130.746 120.477 161.161 1.00 23.10 275 LYS I O 1
ATOM 23443 N N . THR C 1 276 ? 130.846 122.270 159.822 1.00 12.12 276 THR I N 1
ATOM 23444 C CA . THR C 1 276 ? 129.512 122.709 160.227 1.00 14.94 276 THR I CA 1
ATOM 23445 C C . THR C 1 276 ? 128.451 121.729 159.744 1.00 17.00 276 THR I C 1
ATOM 23446 O O . THR C 1 276 ? 127.493 121.419 160.466 1.00 17.51 276 THR I O 1
ATOM 23457 N N . ARG C 1 277 ? 128.610 121.241 158.516 1.00 17.53 277 ARG I N 1
ATOM 23458 C CA . ARG C 1 277 ? 127.762 120.180 157.991 1.00 12.06 277 ARG I CA 1
ATOM 23459 C C . ARG C 1 277 ? 127.753 118.979 158.926 1.00 14.21 277 ARG I C 1
ATOM 23460 O O . ARG C 1 277 ? 126.692 118.454 159.283 1.00 21.59 277 ARG I O 1
ATOM 23481 N N . ALA C 1 278 ? 128.940 118.539 159.344 1.00 15.74 278 ALA I N 1
ATOM 23482 C CA . ALA C 1 278 ? 129.043 117.368 160.207 1.00 15.62 278 ALA I CA 1
ATOM 23483 C C . ALA C 1 278 ? 128.443 117.628 161.584 1.00 17.48 278 ALA I C 1
ATOM 23484 O O . ALA C 1 278 ? 127.857 116.727 162.190 1.00 24.01 278 ALA I O 1
ATOM 23491 N N . LEU C 1 279 ? 128.608 118.840 162.112 1.00 17.89 279 LEU I N 1
ATOM 23492 C CA . LEU C 1 279 ? 128.023 119.166 163.409 1.00 17.29 279 LEU I CA 1
ATOM 23493 C C . LEU C 1 279 ? 126.504 119.129 163.346 1.00 17.41 279 LEU I C 1
ATOM 23494 O O . LEU C 1 279 ? 125.848 118.602 164.253 1.00 25.36 279 LEU I O 1
ATOM 23510 N N . ALA C 1 280 ? 125.922 119.682 162.282 1.00 17.85 280 ALA I N 1
ATOM 23511 C CA . ALA C 1 280 ? 124.478 119.579 162.109 1.00 18.21 280 ALA I CA 1
ATOM 23512 C C . ALA C 1 280 ? 124.052 118.125 161.963 1.00 20.85 280 ALA I C 1
ATOM 23513 O O . ALA C 1 280 ? 123.007 117.719 162.481 1.00 26.85 280 ALA I O 1
ATOM 23520 N N . HIS C 1 281 ? 124.848 117.326 161.252 1.00 21.17 281 HIS I N 1
ATOM 23521 C CA . HIS C 1 281 ? 124.557 115.903 161.108 1.00 22.18 281 HIS I CA 1
ATOM 23522 C C . HIS C 1 281 ? 124.515 115.209 162.465 1.00 22.83 281 HIS I C 1
ATOM 23523 O O . HIS C 1 281 ? 123.597 114.432 162.758 1.00 26.41 281 HIS I O 1
ATOM 23537 N N . ALA C 1 282 ? 125.513 115.479 163.305 1.00 22.56 282 ALA I N 1
ATOM 23538 C CA . ALA C 1 282 ? 125.551 114.886 164.636 1.00 24.43 282 ALA I CA 1
ATOM 23539 C C . ALA C 1 282 ? 124.357 115.332 165.464 1.00 28.82 282 ALA I C 1
ATOM 23540 O O . ALA C 1 282 ? 123.763 114.532 166.196 1.00 32.45 282 ALA I O 1
ATOM 23547 N N . LEU C 1 283 ? 123.990 116.610 165.360 1.00 27.95 283 LEU I N 1
ATOM 23548 C CA . LEU C 1 283 ? 122.817 117.099 166.074 1.00 26.11 283 LEU I CA 1
ATOM 23549 C C . LEU C 1 283 ? 121.561 116.362 165.631 1.00 29.51 283 LEU I C 1
ATOM 23550 O O . LEU C 1 283 ? 120.729 115.984 166.462 1.00 36.01 283 LEU I O 1
ATOM 23566 N N . TYR C 1 284 ? 121.401 116.156 164.324 1.00 31.90 284 TYR I N 1
ATOM 23567 C CA . TYR C 1 284 ? 120.226 115.443 163.833 1.00 25.57 284 TYR I CA 1
ATOM 23568 C C . TYR C 1 284 ? 120.192 114.017 164.359 1.00 31.05 284 TYR I C 1
ATOM 23569 O O . TYR C 1 284 ? 119.137 113.526 164.775 1.00 38.41 284 TYR I O 1
ATOM 23587 N N . ARG C 1 285 ? 121.336 113.334 164.348 1.00 31.29 285 ARG I N 1
ATOM 23588 C CA . ARG C 1 285 ? 121.349 111.933 164.753 1.00 31.95 285 ARG I CA 1
ATOM 23589 C C . ARG C 1 285 ? 121.136 111.786 166.254 1.00 36.80 285 ARG I C 1
ATOM 23590 O O . ARG C 1 285 ? 120.130 111.222 166.699 1.00 36.34 285 ARG I O 1
ATOM 23611 N N . THR C 1 286 ? 122.068 112.297 167.052 1.00 37.26 286 THR I N 1
ATOM 23612 C CA . THR C 1 286 ? 122.083 112.021 168.482 1.00 33.59 286 THR I CA 1
ATOM 23613 C C . THR C 1 286 ? 121.384 113.088 169.307 1.00 38.41 286 THR I C 1
ATOM 23614 O O . THR C 1 286 ? 121.314 112.952 170.532 1.00 47.47 286 THR I O 1
ATOM 23625 N N . GLY C 1 287 ? 120.865 114.135 168.679 1.00 35.81 287 GLY I N 1
ATOM 23626 C CA . GLY C 1 287 ? 120.239 115.214 169.405 1.00 35.26 287 GLY I CA 1
ATOM 23627 C C . GLY C 1 287 ? 121.199 116.225 169.984 1.00 36.19 287 GLY I C 1
ATOM 23628 O O . GLY C 1 287 ? 120.749 117.195 170.604 1.00 39.47 287 GLY I O 1
ATOM 23632 N N . GLU C 1 288 ? 122.502 116.033 169.803 1.00 38.69 288 GLU I N 1
ATOM 23633 C CA . GLU C 1 288 ? 123.488 116.998 170.262 1.00 38.25 288 GLU I CA 1
ATOM 23634 C C . GLU C 1 288 ? 124.798 116.760 169.527 1.00 34.22 288 GLU I C 1
ATOM 23635 O O . GLU C 1 288 ? 125.071 115.652 169.060 1.00 38.17 288 GLU I O 1
ATOM 23647 N N . TYR C 1 289 ? 125.600 117.813 169.429 1.00 33.93 289 TYR I N 1
ATOM 23648 C CA . TYR C 1 289 ? 126.953 117.736 168.906 1.00 34.03 289 TYR I CA 1
ATOM 23649 C C . TYR C 1 289 ? 127.920 118.185 169.991 1.00 35.31 289 TYR I C 1
ATOM 23650 O O . TYR C 1 289 ? 127.519 118.719 171.024 1.00 42.74 289 TYR I O 1
ATOM 23668 N N . LYS C 1 290 ? 129.208 117.953 169.754 1.00 39.51 290 LYS I N 1
ATOM 23669 C CA . LYS C 1 290 ? 130.247 118.239 170.733 1.00 42.60 290 LYS I CA 1
ATOM 23670 C C . LYS C 1 290 ? 131.334 119.085 170.091 1.00 44.87 290 LYS I C 1
ATOM 23671 O O . LYS C 1 290 ? 131.800 118.770 168.993 1.00 47.93 290 LYS I O 1
ATOM 23690 N N . VAL C 1 291 ? 131.734 120.152 170.776 1.00 50.93 291 VAL I N 1
ATOM 23691 C CA . VAL C 1 291 ? 132.830 121.004 170.325 1.00 51.44 291 VAL I CA 1
ATOM 23692 C C . VAL C 1 291 ? 133.809 121.177 171.481 1.00 57.83 291 VAL I C 1
ATOM 23693 O O . VAL C 1 291 ? 133.394 121.137 172.648 1.00 63.49 291 VAL I O 1
ATOM 23706 N N . PRO C 1 292 ? 135.099 121.375 171.220 1.00 61.42 292 PRO I N 1
ATOM 23707 C CA . PRO C 1 292 ? 136.048 121.553 172.325 1.00 67.75 292 PRO I CA 1
ATOM 23708 C C . PRO C 1 292 ? 135.760 122.815 173.122 1.00 74.29 292 PRO I C 1
ATOM 23709 O O . PRO C 1 292 ? 135.231 123.800 172.603 1.00 69.20 292 PRO I O 1
ATOM 23720 N N . ASP C 1 293 ? 136.114 122.773 174.402 1.00 81.31 293 ASP I N 1
ATOM 23721 C CA . ASP C 1 293 ? 136.034 123.920 175.295 1.00 85.12 293 ASP I CA 1
ATOM 23722 C C . ASP C 1 293 ? 137.442 124.422 175.611 1.00 88.98 293 ASP I C 1
ATOM 23723 O O . ASP C 1 293 ? 138.440 123.912 175.096 1.00 90.96 293 ASP I O 1
ATOM 23732 N N . GLU C 1 294 ? 137.514 125.440 176.471 1.00 92.38 294 GLU I N 1
ATOM 23733 C CA . GLU C 1 294 ? 138.806 126.036 176.799 1.00 93.37 294 GLU I CA 1
ATOM 23734 C C . GLU C 1 294 ? 139.740 125.014 177.432 1.00 95.92 294 GLU I C 1
ATOM 23735 O O . GLU C 1 294 ? 140.920 124.932 177.072 1.00 88.55 294 GLU I O 1
ATOM 23747 N N . ASN C 1 295 ? 139.228 124.216 178.369 1.00 98.42 295 ASN I N 1
ATOM 23748 C CA . ASN C 1 295 ? 140.045 123.220 179.050 1.00 97.32 295 ASN I CA 1
ATOM 23749 C C . ASN C 1 295 ? 140.421 122.051 178.150 1.00 96.03 295 ASN I C 1
ATOM 23750 O O . ASN C 1 295 ? 141.240 121.219 178.556 1.00 96.61 295 ASN I O 1
ATOM 23761 N N . GLY C 1 296 ? 139.848 121.965 176.950 1.00 91.88 296 GLY I N 1
ATOM 23762 C CA . GLY C 1 296 ? 140.114 120.882 176.030 1.00 90.73 296 GLY I CA 1
ATOM 23763 C C . GLY C 1 296 ? 139.093 119.766 176.055 1.00 89.67 296 GLY I C 1
ATOM 23764 O O . GLY C 1 296 ? 139.100 118.925 175.148 1.00 87.48 296 GLY I O 1
ATOM 23768 N N . VAL C 1 297 ? 138.219 119.733 177.053 1.00 89.44 297 VAL I N 1
ATOM 23769 C CA . VAL C 1 297 ? 137.201 118.695 177.141 1.00 88.03 297 VAL I CA 1
ATOM 23770 C C . VAL C 1 297 ? 136.022 119.076 176.258 1.00 84.70 297 VAL I C 1
ATOM 23771 O O . VAL C 1 297 ? 135.593 120.236 176.229 1.00 78.84 297 VAL I O 1
ATOM 23784 N N . LEU C 1 298 ? 135.501 118.098 175.525 1.00 80.36 298 LEU I N 1
ATOM 23785 C CA . LEU C 1 298 ? 134.363 118.344 174.654 1.00 73.36 298 LEU I CA 1
ATOM 23786 C C . LEU C 1 298 ? 133.103 118.581 175.476 1.00 69.60 298 LEU I C 1
ATOM 23787 O O . LEU C 1 298 ? 132.855 117.903 176.476 1.00 67.31 298 LEU I O 1
ATOM 23803 N N . VAL C 1 299 ? 132.304 119.556 175.044 1.00 66.98 299 VAL I N 1
ATOM 23804 C CA . VAL C 1 299 ? 131.014 119.851 175.648 1.00 63.31 299 VAL I CA 1
ATOM 23805 C C . VAL C 1 299 ? 129.987 119.943 174.530 1.00 57.90 299 VAL I C 1
ATOM 23806 O O . VAL C 1 299 ? 130.328 120.062 173.353 1.00 61.04 299 VAL I O 1
ATOM 23819 N N . SER C 1 300 ? 128.712 119.887 174.913 1.00 49.73 300 SER I N 1
ATOM 23820 C CA . SER C 1 300 ? 127.644 119.872 173.920 1.00 50.42 300 SER I CA 1
ATOM 23821 C C . SER C 1 300 ? 127.740 121.072 172.984 1.00 56.70 300 SER I C 1
ATOM 23822 O O . SER C 1 300 ? 128.021 120.928 171.790 1.00 53.77 300 SER I O 1
ATOM 23830 N N . GLY C 1 301 ? 127.523 122.269 173.510 1.00 56.04 301 GLY I N 1
ATOM 23831 C CA . GLY C 1 301 ? 127.380 123.425 172.651 1.00 44.56 301 GLY I CA 1
ATOM 23832 C C . GLY C 1 301 ? 125.952 123.527 172.165 1.00 39.79 301 GLY I C 1
ATOM 23833 O O . GLY C 1 301 ? 125.386 122.545 171.679 1.00 36.75 301 GLY I O 1
ATOM 23837 N N . GLY C 1 302 ? 125.360 124.710 172.285 1.00 41.95 302 GLY I N 1
ATOM 23838 C CA . GLY C 1 302 ? 123.941 124.868 172.073 1.00 35.58 302 GLY I CA 1
ATOM 23839 C C . GLY C 1 302 ? 123.572 125.091 170.624 1.00 33.18 302 GLY I C 1
ATOM 23840 O O . GLY C 1 302 ? 124.411 125.180 169.730 1.00 37.36 302 GLY I O 1
ATOM 23844 N N . LEU C 1 303 ? 122.263 125.190 170.399 1.00 27.85 303 LEU I N 1
ATOM 23845 C CA . LEU C 1 303 ? 121.739 125.456 169.069 1.00 27.57 303 LEU I CA 1
ATOM 23846 C C . LEU C 1 303 ? 122.053 126.864 168.588 1.00 28.13 303 LEU I C 1
ATOM 23847 O O . LEU C 1 303 ? 121.817 127.160 167.414 1.00 29.91 303 LEU I O 1
ATOM 23863 N N . ASP C 1 304 ? 122.551 127.739 169.463 1.00 31.34 304 ASP I N 1
ATOM 23864 C CA . ASP C 1 304 ? 122.898 129.095 169.060 1.00 26.86 304 ASP I CA 1
ATOM 23865 C C . ASP C 1 304 ? 124.359 129.234 168.656 1.00 26.33 304 ASP I C 1
ATOM 23866 O O . ASP C 1 304 ? 124.680 130.107 167.844 1.00 29.58 304 ASP I O 1
ATOM 23875 N N . LYS C 1 305 ? 125.256 128.400 169.187 1.00 28.02 305 LYS I N 1
ATOM 23876 C CA . LYS C 1 305 ? 126.617 128.364 168.666 1.00 21.82 305 LYS I CA 1
ATOM 23877 C C . LYS C 1 305 ? 126.602 127.929 167.210 1.00 22.03 305 LYS I C 1
ATOM 23878 O O . LYS C 1 305 ? 126.955 128.696 166.310 1.00 28.98 305 LYS I O 1
ATOM 23897 N N . LEU C 1 306 ? 126.191 126.691 166.961 1.00 26.77 306 LEU I N 1
ATOM 23898 C CA . LEU C 1 306 ? 125.639 126.349 165.664 1.00 21.16 306 LEU I CA 1
ATOM 23899 C C . LEU C 1 306 ? 124.481 127.293 165.391 1.00 23.50 306 LEU I C 1
ATOM 23900 O O . LEU C 1 306 ? 123.857 127.815 166.314 1.00 37.65 306 LEU I O 1
ATOM 23916 N N . GLU C 1 307 ? 124.190 127.526 164.121 1.00 19.07 307 GLU I N 1
ATOM 23917 C CA . GLU C 1 307 ? 123.277 128.563 163.666 1.00 20.64 307 GLU I CA 1
ATOM 23918 C C . GLU C 1 307 ? 123.936 129.934 163.695 1.00 20.85 307 GLU I C 1
ATOM 23919 O O . GLU C 1 307 ? 123.370 130.879 163.152 1.00 23.61 307 GLU I O 1
ATOM 23931 N N . GLY C 1 308 ? 125.122 130.072 164.276 1.00 16.64 308 GLY I N 1
ATOM 23932 C CA . GLY C 1 308 ? 125.925 131.263 164.120 1.00 12.25 308 GLY I CA 1
ATOM 23933 C C . GLY C 1 308 ? 126.981 130.976 163.081 1.00 15.18 308 GLY I C 1
ATOM 23934 O O . GLY C 1 308 ? 127.330 131.838 162.274 1.00 19.13 308 GLY I O 1
ATOM 23938 N N . MET C 1 309 ? 127.486 129.742 163.096 1.00 15.16 309 MET I N 1
ATOM 23939 C CA . MET C 1 309 ? 128.338 129.267 162.013 1.00 10.17 309 MET I CA 1
ATOM 23940 C C . MET C 1 309 ? 127.569 129.220 160.703 1.00 9.89 309 MET I C 1
ATOM 23941 O O . MET C 1 309 ? 128.090 129.598 159.645 1.00 14.20 309 MET I O 1
ATOM 23955 N N . PHE C 1 310 ? 126.326 128.746 160.755 1.00 13.32 310 PHE I N 1
ATOM 23956 C CA . PHE C 1 310 ? 125.486 128.729 159.568 1.00 9.41 310 PHE I CA 1
ATOM 23957 C C . PHE C 1 310 ? 125.238 130.139 159.054 1.00 10.22 310 PHE I C 1
ATOM 23958 O O . PHE C 1 310 ? 125.243 130.372 157.844 1.00 14.11 310 PHE I O 1
ATOM 23975 N N . GLY C 1 311 ? 125.009 131.092 159.957 1.00 14.95 311 GLY I N 1
ATOM 23976 C CA . GLY C 1 311 ? 124.836 132.470 159.531 1.00 10.67 311 GLY I CA 1
ATOM 23977 C C . GLY C 1 311 ? 126.107 133.059 158.955 1.00 11.51 311 GLY I C 1
ATOM 23978 O O . GLY C 1 311 ? 126.066 133.850 158.010 1.00 17.83 311 GLY I O 1
ATOM 23982 N N . PHE C 1 312 ? 127.255 132.680 159.514 1.00 9.47 312 PHE I N 1
ATOM 23983 C CA . PHE C 1 312 ? 128.527 133.145 158.978 1.00 7.29 312 PHE I CA 1
ATOM 23984 C C . PHE C 1 312 ? 128.732 132.651 157.554 1.00 9.84 312 PHE I C 1
ATOM 23985 O O . PHE C 1 312 ? 129.196 133.401 156.689 1.00 16.57 312 PHE I O 1
ATOM 24002 N N . ILE C 1 313 ? 128.400 131.387 157.293 1.00 9.46 313 ILE I N 1
ATOM 24003 C CA . ILE C 1 313 ? 128.499 130.856 155.936 1.00 8.52 313 ILE I CA 1
ATOM 24004 C C . ILE C 1 313 ? 127.459 131.509 155.028 1.00 9.32 313 ILE I C 1
ATOM 24005 O O . ILE C 1 313 ? 127.717 131.790 153.847 1.00 11.42 313 ILE I O 1
ATOM 24021 N N . ASP C 1 314 ? 126.268 131.762 155.564 1.00 10.35 314 ASP I N 1
ATOM 24022 C CA . ASP C 1 314 ? 125.197 132.337 154.768 1.00 10.86 314 ASP I CA 1
ATOM 24023 C C . ASP C 1 314 ? 125.488 133.777 154.384 1.00 15.02 314 ASP I C 1
ATOM 24024 O O . ASP C 1 314 ? 124.968 134.259 153.379 1.00 20.86 314 ASP I O 1
ATOM 24033 N N . GLN C 1 315 ? 126.298 134.483 155.168 1.00 15.10 315 GLN I N 1
ATOM 24034 C CA . GLN C 1 315 ? 126.698 135.830 154.776 1.00 13.16 315 GLN I CA 1
ATOM 24035 C C . GLN C 1 315 ? 127.414 135.810 153.431 1.00 12.74 315 GLN I C 1
ATOM 24036 O O . GLN C 1 315 ? 127.072 136.569 152.512 1.00 19.76 315 GLN I O 1
ATOM 24050 N N . VAL C 1 316 ? 128.400 134.925 153.289 1.00 11.90 316 VAL I N 1
ATOM 24051 C CA . VAL C 1 316 ? 129.140 134.820 152.038 1.00 11.71 316 VAL I CA 1
ATOM 24052 C C . VAL C 1 316 ? 128.239 134.286 150.935 1.00 11.26 316 VAL I C 1
ATOM 24053 O O . VAL C 1 316 ? 128.315 134.731 149.782 1.00 12.21 316 VAL I O 1
ATOM 24066 N N . ASP C 1 317 ? 127.363 133.333 151.268 1.00 13.80 317 ASP I N 1
ATOM 24067 C CA . ASP C 1 317 ? 126.437 132.811 150.268 1.00 11.70 317 ASP I CA 1
ATOM 24068 C C . ASP C 1 317 ? 125.528 133.907 149.724 1.00 16.24 317 ASP I C 1
ATOM 24069 O O . ASP C 1 317 ? 125.301 133.993 148.513 1.00 22.97 317 ASP I O 1
ATOM 24078 N N . LYS C 1 318 ? 125.003 134.757 150.605 1.00 17.49 318 LYS I N 1
ATOM 24079 C CA . LYS C 1 318 ? 124.125 135.842 150.185 1.00 17.47 318 LYS I CA 1
ATOM 24080 C C . LYS C 1 318 ? 124.878 136.876 149.360 1.00 15.91 318 LYS I C 1
ATOM 24081 O O . LYS C 1 318 ? 124.346 137.402 148.375 1.00 24.52 318 LYS I O 1
ATOM 24100 N N . PHE C 1 319 ? 126.116 137.185 149.747 1.00 13.76 319 PHE I N 1
ATOM 24101 C CA . PHE C 1 319 ? 126.931 138.105 148.960 1.00 12.74 319 PHE I CA 1
ATOM 24102 C C . PHE C 1 319 ? 127.130 137.580 147.539 1.00 15.74 319 PHE I C 1
ATOM 24103 O O . PHE C 1 319 ? 126.955 138.313 146.552 1.00 18.24 319 PHE I O 1
ATOM 24120 N N . ASN C 1 320 ? 127.471 136.297 147.417 1.00 18.80 320 ASN I N 1
ATOM 24121 C CA . ASN C 1 320 ? 127.658 135.706 146.097 1.00 16.17 320 ASN I CA 1
ATOM 24122 C C . ASN C 1 320 ? 126.355 135.688 145.310 1.00 22.86 320 ASN I C 1
ATOM 24123 O O . ASN C 1 320 ? 126.355 135.891 144.092 1.00 26.13 320 ASN I O 1
ATOM 24134 N N . ASN C 1 321 ? 125.238 135.411 145.982 1.00 26.36 321 ASN I N 1
ATOM 24135 C CA . ASN C 1 321 ? 123.950 135.422 145.299 1.00 25.51 321 ASN I CA 1
ATOM 24136 C C . ASN C 1 321 ? 123.646 136.799 144.737 1.00 28.60 321 ASN I C 1
ATOM 24137 O O . ASN C 1 321 ? 123.141 136.925 143.617 1.00 39.56 321 ASN I O 1
ATOM 24148 N N . ILE C 1 322 ? 123.936 137.847 145.507 1.00 26.18 322 ILE I N 1
ATOM 24149 C CA . ILE C 1 322 ? 123.689 139.199 145.022 1.00 26.76 322 ILE I CA 1
ATOM 24150 C C . ILE C 1 322 ? 124.547 139.490 143.801 1.00 26.92 322 ILE I C 1
ATOM 24151 O O . ILE C 1 322 ? 124.075 140.075 142.821 1.00 35.24 322 ILE I O 1
ATOM 24167 N N . LYS C 1 323 ? 125.822 139.100 143.836 1.00 29.35 323 LYS I N 1
ATOM 24168 C CA . LYS C 1 323 ? 126.683 139.343 142.679 1.00 27.16 323 LYS I CA 1
ATOM 24169 C C . LYS C 1 323 ? 126.173 138.599 141.444 1.00 33.24 323 LYS I C 1
ATOM 24170 O O . LYS C 1 323 ? 126.097 139.164 140.340 1.00 42.95 323 LYS I O 1
ATOM 24189 N N . LYS C 1 324 ? 125.807 137.328 141.616 1.00 34.32 324 LYS I N 1
ATOM 24190 C CA . LYS C 1 324 ? 125.260 136.561 140.504 1.00 32.52 324 LYS I CA 1
ATOM 24191 C C . LYS C 1 324 ? 124.005 137.220 139.954 1.00 39.21 324 LYS I C 1
ATOM 24192 O O . LYS C 1 324 ? 123.798 137.261 138.738 1.00 44.10 324 LYS I O 1
ATOM 24211 N N . LYS C 1 325 ? 123.150 137.737 140.836 1.00 46.93 325 LYS I N 1
ATOM 24212 C CA . LYS C 1 325 ? 121.986 138.486 140.382 1.00 45.07 325 LYS I CA 1
ATOM 24213 C C . LYS C 1 325 ? 122.408 139.695 139.559 1.00 46.81 325 LYS I C 1
ATOM 24214 O O . LYS C 1 325 ? 121.804 139.992 138.523 1.00 51.44 325 LYS I O 1
ATOM 24233 N N . LEU C 1 326 ? 123.445 140.406 140.006 1.00 48.52 326 LEU I N 1
ATOM 24234 C CA . LEU C 1 326 ? 123.942 141.544 139.238 1.00 48.38 326 LEU I CA 1
ATOM 24235 C C . LEU C 1 326 ? 124.252 141.134 137.807 1.00 52.93 326 LEU I C 1
ATOM 24236 O O . LEU C 1 326 ? 123.833 141.801 136.854 1.00 52.43 326 LEU I O 1
ATOM 24252 N N . ASN C 1 327 ? 124.988 140.035 137.627 1.00 53.13 327 ASN I N 1
ATOM 24253 C CA . ASN C 1 327 ? 125.311 139.627 136.256 1.00 53.52 327 ASN I CA 1
ATOM 24254 C C . ASN C 1 327 ? 124.149 138.865 135.620 1.00 60.57 327 ASN I C 1
ATOM 24255 O O . ASN C 1 327 ? 123.509 139.351 134.683 1.00 60.56 327 ASN I O 1
ATOM 24266 N N . LYS C 1 328 ? 123.872 137.663 136.126 1.00 65.41 328 LYS I N 1
ATOM 24267 C CA . LYS C 1 328 ? 122.634 136.921 135.891 1.00 67.53 328 LYS I CA 1
ATOM 24268 C C . LYS C 1 328 ? 122.494 136.337 134.487 1.00 69.49 328 LYS I C 1
ATOM 24269 O O . LYS C 1 328 ? 121.621 135.493 134.268 1.00 79.22 328 LYS I O 1
ATOM 24288 N N . GLN C 1 329 ? 123.354 136.738 133.547 1.00 74.56 329 GLN I N 1
ATOM 24289 C CA . GLN C 1 329 ? 123.392 136.179 132.194 1.00 82.31 329 GLN I CA 1
ATOM 24290 C C . GLN C 1 329 ? 122.021 135.692 131.727 1.00 83.99 329 GLN I C 1
ATOM 24291 O O . GLN C 1 329 ? 121.846 134.492 131.485 1.00 80.95 329 GLN I O 1
ATOM 24305 N N . PRO C 1 330 ? 121.028 136.571 131.590 1.00 89.96 330 PRO I N 1
ATOM 24306 C CA . PRO C 1 330 ? 119.676 136.101 131.256 1.00 87.88 330 PRO I CA 1
ATOM 24307 C C . PRO C 1 330 ? 119.656 135.306 129.959 1.00 89.73 330 PRO I C 1
ATOM 24308 O O . PRO C 1 330 ? 120.349 135.636 128.995 1.00 85.32 330 PRO I O 1
ATOM 24319 N N . ASP C 1 331 ? 118.843 134.253 129.941 1.00 94.76 331 ASP I N 1
ATOM 24320 C CA . ASP C 1 331 ? 118.739 133.372 128.783 1.00 94.68 331 ASP I CA 1
ATOM 24321 C C . ASP C 1 331 ? 117.483 132.517 128.932 1.00 98.62 331 ASP I C 1
ATOM 24322 O O . ASP C 1 331 ? 116.692 132.699 129.865 1.00 93.97 331 ASP I O 1
ATOM 24331 N N . ARG C 1 332 ? 117.304 131.577 128.007 1.00 102.44 332 ARG I N 1
ATOM 24332 C CA . ARG C 1 332 ? 116.167 130.671 128.048 1.00 103.77 332 ARG I CA 1
ATOM 24333 C C . ARG C 1 332 ? 116.282 129.717 129.234 1.00 105.79 332 ARG I C 1
ATOM 24334 O O . ARG C 1 332 ? 117.373 129.426 129.732 1.00 102.68 332 ARG I O 1
ATOM 24355 N N . TYR C 1 333 ? 115.132 129.222 129.682 1.00 105.43 333 TYR I N 1
ATOM 24356 C CA . TYR C 1 333 ? 115.096 128.238 130.754 1.00 107.57 333 TYR I CA 1
ATOM 24357 C C . TYR C 1 333 ? 113.660 127.778 130.957 1.00 108.56 333 TYR I C 1
ATOM 24358 O O . TYR C 1 333 ? 112.707 128.495 130.640 1.00 106.12 333 TYR I O 1
ATOM 24362 N N . VAL C 1 334 ? 113.523 126.565 131.490 1.00 110.10 334 VAL I N 1
ATOM 24363 C CA . VAL C 1 334 ? 112.227 126.013 131.867 1.00 108.52 334 VAL I CA 1
ATOM 24364 C C . VAL C 1 334 ? 112.415 125.173 133.123 1.00 108.86 334 VAL I C 1
ATOM 24365 O O . VAL C 1 334 ? 113.100 124.144 133.102 1.00 108.07 334 VAL I O 1
ATOM 24378 N N . LEU C 1 335 ? 111.803 125.605 134.223 1.00 108.21 335 LEU I N 1
ATOM 24379 C CA . LEU C 1 335 ? 111.986 124.965 135.519 1.00 108.78 335 LEU I CA 1
ATOM 24380 C C . LEU C 1 335 ? 111.124 123.724 135.698 1.00 106.54 335 LEU I C 1
ATOM 24381 O O . LEU C 1 335 ? 111.198 123.090 136.756 1.00 102.89 335 LEU I O 1
ATOM 24397 N N . THR C 1 336 ? 110.316 123.364 134.701 1.00 108.74 336 THR I N 1
ATOM 24398 C CA . THR C 1 336 ? 109.389 122.238 134.788 1.00 110.38 336 THR I CA 1
ATOM 24399 C C . THR C 1 336 ? 108.230 122.537 135.733 1.00 108.48 336 THR I C 1
ATOM 24400 O O . THR C 1 336 ? 107.728 121.643 136.420 1.00 103.49 336 THR I O 1
ATOM 24411 N N . ASN C 1 337 ? 107.803 123.798 135.776 1.00 107.31 337 ASN I N 1
ATOM 24412 C CA . ASN C 1 337 ? 106.630 124.228 136.532 1.00 107.71 337 ASN I CA 1
ATOM 24413 C C . ASN C 1 337 ? 106.789 124.002 138.029 1.00 103.70 337 ASN I C 1
ATOM 24414 O O . ASN C 1 337 ? 105.796 123.971 138.762 1.00 101.95 337 ASN I O 1
ATOM 24425 N N . ALA C 1 338 ? 108.024 123.844 138.500 1.00 101.12 338 ALA I N 1
ATOM 24426 C CA . ALA C 1 338 ? 108.279 123.605 139.915 1.00 94.06 338 ALA I CA 1
ATOM 24427 C C . ALA C 1 338 ? 107.552 122.354 140.392 1.00 86.87 338 ALA I C 1
ATOM 24428 O O . ALA C 1 338 ? 106.888 121.671 139.605 1.00 87.19 338 ALA I O 1
ATOM 24435 N N . THR C 1 339 ? 107.679 122.045 141.680 1.00 80.00 339 THR I N 1
ATOM 24436 C CA . THR C 1 339 ? 107.057 120.861 142.258 1.00 80.62 339 THR I CA 1
ATOM 24437 C C . THR C 1 339 ? 107.310 120.836 143.759 1.00 77.99 339 THR I C 1
ATOM 24438 O O . THR C 1 339 ? 107.978 121.727 144.292 1.00 76.05 339 THR I O 1
ATOM 24449 N N . LEU C 1 340 ? 106.777 119.836 144.455 1.00 74.20 340 LEU I N 1
ATOM 24450 C CA . LEU C 1 340 ? 107.207 119.600 145.824 1.00 70.92 340 LEU I CA 1
ATOM 24451 C C . LEU C 1 340 ? 108.691 119.259 145.829 1.00 74.28 340 LEU I C 1
ATOM 24452 O O . LEU C 1 340 ? 109.168 118.488 144.992 1.00 75.38 340 LEU I O 1
ATOM 24468 N N . HIS C 1 341 ? 109.423 119.837 146.778 1.00 69.41 341 HIS I N 1
ATOM 24469 C CA . HIS C 1 341 ? 110.874 119.716 146.875 1.00 65.09 341 HIS I CA 1
ATOM 24470 C C . HIS C 1 341 ? 111.592 120.396 145.718 1.00 59.46 341 HIS I C 1
ATOM 24471 O O . HIS C 1 341 ? 112.787 120.153 145.514 1.00 58.36 341 HIS I O 1
ATOM 24485 N N . GLY C 1 342 ? 110.903 121.237 144.953 1.00 55.56 342 GLY I N 1
ATOM 24486 C CA . GLY C 1 342 ? 111.512 121.897 143.817 1.00 55.71 342 GLY I CA 1
ATOM 24487 C C . GLY C 1 342 ? 112.128 123.233 144.171 1.00 49.40 342 GLY I C 1
ATOM 24488 O O . GLY C 1 342 ? 112.924 123.781 143.406 1.00 47.72 342 GLY I O 1
ATOM 24492 N N . PHE C 1 343 ? 111.761 123.770 145.335 1.00 51.11 343 PHE I N 1
ATOM 24493 C CA . PHE C 1 343 ? 112.331 125.032 145.783 1.00 43.63 343 PHE I CA 1
ATOM 24494 C C . PHE C 1 343 ? 113.780 124.881 146.223 1.00 43.59 343 PHE I C 1
ATOM 24495 O O . PHE C 1 343 ? 114.490 125.885 146.330 1.00 43.08 343 PHE I O 1
ATOM 24512 N N . LYS C 1 344 ? 114.235 123.655 146.474 1.00 40.88 344 LYS I N 1
ATOM 24513 C CA . LYS C 1 344 ? 115.600 123.428 146.921 1.00 37.55 344 LYS I CA 1
ATOM 24514 C C . LYS C 1 344 ? 116.598 123.334 145.776 1.00 41.33 344 LYS I C 1
ATOM 24515 O O . LYS C 1 344 ? 117.801 123.243 146.034 1.00 42.78 344 LYS I O 1
ATOM 24534 N N . LEU C 1 345 ? 116.140 123.358 144.524 1.00 46.12 345 LEU I N 1
ATOM 24535 C CA . LEU C 1 345 ? 117.072 123.251 143.409 1.00 45.50 345 LEU I CA 1
ATOM 24536 C C . LEU C 1 345 ? 117.843 124.545 143.193 1.00 42.65 345 LEU I C 1
ATOM 24537 O O . LEU C 1 345 ? 118.972 124.513 142.692 1.00 44.81 345 LEU I O 1
ATOM 24553 N N . LYS C 1 346 ? 117.258 125.688 143.552 1.00 40.24 346 LYS I N 1
ATOM 24554 C CA . LYS C 1 346 ? 117.972 126.954 143.449 1.00 41.64 346 LYS I CA 1
ATOM 24555 C C . LYS C 1 346 ? 119.022 127.126 144.539 1.00 38.89 346 LYS I C 1
ATOM 24556 O O . LYS C 1 346 ? 119.832 128.054 144.450 1.00 40.64 346 LYS I O 1
ATOM 24575 N N . LEU C 1 347 ? 119.027 126.268 145.556 1.00 32.83 347 LEU I N 1
ATOM 24576 C CA . LEU C 1 347 ? 119.981 126.361 146.651 1.00 26.32 347 LEU I CA 1
ATOM 24577 C C . LEU C 1 347 ? 121.201 125.499 146.361 1.00 27.26 347 LEU I C 1
ATOM 24578 O O . LEU C 1 347 ? 121.074 124.378 145.863 1.00 38.11 347 LEU I O 1
ATOM 24594 N N . ASN C 1 348 ? 122.384 126.025 146.670 1.00 18.30 348 ASN I N 1
ATOM 24595 C CA . ASN C 1 348 ? 123.589 125.220 146.571 1.00 15.54 348 ASN I CA 1
ATOM 24596 C C . ASN C 1 348 ? 123.678 124.298 147.785 1.00 17.18 348 ASN I C 1
ATOM 24597 O O . ASN C 1 348 ? 122.784 124.258 148.629 1.00 23.84 348 ASN I O 1
ATOM 24608 N N . ALA C 1 349 ? 124.760 123.527 147.870 1.00 15.88 349 ALA I N 1
ATOM 24609 C CA . ALA C 1 349 ? 124.875 122.545 148.942 1.00 12.74 349 ALA I CA 1
ATOM 24610 C C . ALA C 1 349 ? 124.905 123.215 150.309 1.00 15.08 349 ALA I C 1
ATOM 24611 O O . ALA C 1 349 ? 124.266 122.740 151.256 1.00 20.98 349 ALA I O 1
ATOM 24618 N N . ARG C 1 350 ? 125.638 124.324 150.433 1.00 17.75 350 ARG I N 1
ATOM 24619 C CA . ARG C 1 350 ? 125.714 125.029 151.708 1.00 15.74 350 ARG I CA 1
ATOM 24620 C C . ARG C 1 350 ? 124.343 125.529 152.141 1.00 12.36 350 ARG I C 1
ATOM 24621 O O . ARG C 1 350 ? 123.940 125.358 153.297 1.00 15.06 350 ARG I O 1
ATOM 24642 N N . GLU C 1 351 ? 123.610 126.156 151.221 1.00 13.18 351 GLU I N 1
ATOM 24643 C CA . GLU C 1 351 ? 122.291 126.673 151.555 1.00 13.84 351 GLU I CA 1
ATOM 24644 C C . GLU C 1 351 ? 121.305 125.547 151.817 1.00 15.52 351 GLU I C 1
ATOM 24645 O O . GLU C 1 351 ? 120.378 125.714 152.610 1.00 17.99 351 GLU I O 1
ATOM 24657 N N . LYS C 1 352 ? 121.494 124.395 151.176 1.00 16.47 352 LYS I N 1
ATOM 24658 C CA . LYS C 1 352 ? 120.663 123.237 151.479 1.00 14.48 352 LYS I CA 1
ATOM 24659 C C . LYS C 1 352 ? 120.900 122.750 152.900 1.00 13.62 352 LYS I C 1
ATOM 24660 O O . LYS C 1 352 ? 119.947 122.435 153.622 1.00 19.40 352 LYS I O 1
ATOM 24679 N N . ALA C 1 353 ? 122.164 122.674 153.318 1.00 13.85 353 ALA I N 1
ATOM 24680 C CA . ALA C 1 353 ? 122.452 122.287 154.694 1.00 11.26 353 ALA I CA 1
ATOM 24681 C C . ALA C 1 353 ? 121.866 123.295 155.672 1.00 13.67 353 ALA I C 1
ATOM 24682 O O . ALA C 1 353 ? 121.293 122.917 156.702 1.00 15.89 353 ALA I O 1
ATOM 24689 N N . TYR C 1 354 ? 121.977 124.584 155.354 1.00 14.70 354 TYR I N 1
ATOM 24690 C CA . TYR C 1 354 ? 121.400 125.606 156.220 1.00 13.84 354 TYR I CA 1
ATOM 24691 C C . TYR C 1 354 ? 119.882 125.479 156.303 1.00 17.40 354 TYR I C 1
ATOM 24692 O O . TYR C 1 354 ? 119.299 125.627 157.382 1.00 22.47 354 TYR I O 1
ATOM 24710 N N . SER C 1 355 ? 119.220 125.236 155.171 1.00 19.35 355 SER I N 1
ATOM 24711 C CA . SER C 1 355 ? 117.768 125.102 155.173 1.00 17.05 355 SER I CA 1
ATOM 24712 C C . SER C 1 355 ? 117.331 123.889 155.978 1.00 17.80 355 SER I C 1
ATOM 24713 O O . SER C 1 355 ? 116.358 123.952 156.739 1.00 26.55 355 SER I O 1
ATOM 24721 N N . LYS C 1 356 ? 118.037 122.771 155.818 1.00 16.08 356 LYS I N 1
ATOM 24722 C CA . LYS C 1 356 ? 117.745 121.597 156.627 1.00 16.73 356 LYS I CA 1
ATOM 24723 C C . LYS C 1 356 ? 117.902 121.909 158.107 1.00 19.91 356 LYS I C 1
ATOM 24724 O O . LYS C 1 356 ? 117.093 121.470 158.933 1.00 25.45 356 LYS I O 1
ATOM 24743 N N . PHE C 1 357 ? 118.936 122.672 158.466 1.00 22.72 357 PHE I N 1
ATOM 24744 C CA . PHE C 1 357 ? 119.123 123.017 159.871 1.00 20.60 357 PHE I CA 1
ATOM 24745 C C . PHE C 1 357 ? 118.008 123.918 160.385 1.00 21.02 357 PHE I C 1
ATOM 24746 O O . PHE C 1 357 ? 117.565 123.767 161.525 1.00 23.52 357 PHE I O 1
ATOM 24763 N N . ILE C 1 358 ? 117.567 124.885 159.581 1.00 19.94 358 ILE I N 1
ATOM 24764 C CA . ILE C 1 358 ? 116.485 125.763 160.021 1.00 19.27 358 ILE I CA 1
ATOM 24765 C C . ILE C 1 358 ? 115.213 124.957 160.238 1.00 26.67 358 ILE I C 1
ATOM 24766 O O . ILE C 1 358 ? 114.485 125.153 161.225 1.00 31.96 358 ILE I O 1
ATOM 24782 N N . TYR C 1 359 ? 114.922 124.037 159.317 1.00 29.01 359 TYR I N 1
ATOM 24783 C CA . TYR C 1 359 ? 113.752 123.186 159.477 1.00 20.89 359 TYR I CA 1
ATOM 24784 C C . TYR C 1 359 ? 113.869 122.327 160.728 1.00 22.59 359 TYR I C 1
ATOM 24785 O O . TYR C 1 359 ? 112.884 122.128 161.443 1.00 29.81 359 TYR I O 1
ATOM 24803 N N . TYR C 1 360 ? 115.060 121.797 161.008 1.00 20.35 360 TYR I N 1
ATOM 24804 C CA . TYR C 1 360 ? 115.238 121.039 162.241 1.00 21.65 360 TYR I CA 1
ATOM 24805 C C . TYR C 1 360 ? 115.000 121.918 163.458 1.00 26.68 360 TYR I C 1
ATOM 24806 O O . TYR C 1 360 ? 114.365 121.496 164.429 1.00 29.68 360 TYR I O 1
ATOM 24824 N N . LYS C 1 361 ? 115.512 123.145 163.426 1.00 28.92 361 LYS I N 1
ATOM 24825 C CA . LYS C 1 361 ? 115.347 124.049 164.555 1.00 26.91 361 LYS I CA 1
ATOM 24826 C C . LYS C 1 361 ? 113.876 124.320 164.831 1.00 30.46 361 LYS I C 1
ATOM 24827 O O . LYS C 1 361 ? 113.462 124.411 165.993 1.00 32.07 361 LYS I O 1
ATOM 24846 N N . PHE C 1 362 ? 113.069 124.457 163.780 1.00 31.58 362 PHE I N 1
ATOM 24847 C CA . PHE C 1 362 ? 111.692 124.898 163.968 1.00 31.36 362 PHE I CA 1
ATOM 24848 C C . PHE C 1 362 ? 110.664 123.775 164.032 1.00 34.89 362 PHE I C 1
ATOM 24849 O O . PHE C 1 362 ? 109.572 124.002 164.563 1.00 41.68 362 PHE I O 1
ATOM 24866 N N . PHE C 1 363 ? 110.959 122.581 163.516 1.00 38.03 363 PHE I N 1
ATOM 24867 C CA . PHE C 1 363 ? 109.929 121.551 163.406 1.00 33.92 363 PHE I CA 1
ATOM 24868 C C . PHE C 1 363 ? 110.360 120.152 163.813 1.00 31.60 363 PHE I C 1
ATOM 24869 O O . PHE C 1 363 ? 109.507 119.263 163.823 1.00 39.70 363 PHE I O 1
ATOM 24886 N N . HIS C 1 364 ? 111.627 119.910 164.138 1.00 28.37 364 HIS I N 1
ATOM 24887 C CA . HIS C 1 364 ? 112.060 118.569 164.510 1.00 28.18 364 HIS I CA 1
ATOM 24888 C C . HIS C 1 364 ? 112.954 118.526 165.736 1.00 31.06 364 HIS I C 1
ATOM 24889 O O . HIS C 1 364 ? 113.193 117.432 166.253 1.00 33.99 364 HIS I O 1
ATOM 24903 N N . GLY C 1 365 ? 113.449 119.655 166.222 1.00 32.20 365 GLY I N 1
ATOM 24904 C CA . GLY C 1 365 ? 114.339 119.669 167.363 1.00 30.41 365 GLY I CA 1
ATOM 24905 C C . GLY C 1 365 ? 113.951 120.757 168.334 1.00 36.91 365 GLY I C 1
ATOM 24906 O O . GLY C 1 365 ? 114.797 121.285 169.060 1.00 43.20 365 GLY I O 1
ATOM 24910 N N . ASN C 1 366 ? 112.665 121.092 168.359 1.00 40.96 366 ASN I N 1
ATOM 24911 C CA . ASN C 1 366 ? 112.195 122.172 169.213 1.00 43.23 366 ASN I CA 1
ATOM 24912 C C . ASN C 1 366 ? 112.426 121.830 170.676 1.00 49.63 366 ASN I C 1
ATOM 24913 O O . ASN C 1 366 ? 112.350 120.670 171.088 1.00 55.23 366 ASN I O 1
ATOM 24924 N N . THR C 1 367 ? 112.721 122.856 171.463 1.00 48.88 367 THR I N 1
ATOM 24925 C CA . THR C 1 367 ? 112.653 122.757 172.911 1.00 55.84 367 THR I CA 1
ATOM 24926 C C . THR C 1 367 ? 111.285 123.157 173.446 1.00 56.39 367 THR I C 1
ATOM 24927 O O . THR C 1 367 ? 111.045 123.035 174.651 1.00 57.38 367 THR I O 1
ATOM 24938 N N . CYS C 1 368 ? 110.391 123.623 172.580 1.00 54.90 368 CYS I N 1
ATOM 24939 C CA . CYS C 1 368 ? 109.043 124.009 172.967 1.00 57.65 368 CYS I CA 1
ATOM 24940 C C . CYS C 1 368 ? 108.163 123.973 171.725 1.00 59.89 368 CYS I C 1
ATOM 24941 O O . CYS C 1 368 ? 108.674 123.943 170.601 1.00 62.30 368 CYS I O 1
ATOM 24949 N N . PRO C 1 369 ? 106.842 123.969 171.893 1.00 60.19 369 PRO I N 1
ATOM 24950 C CA . PRO C 1 369 ? 105.956 123.874 170.726 1.00 54.99 369 PRO I CA 1
ATOM 24951 C C . PRO C 1 369 ? 106.185 125.013 169.746 1.00 53.90 369 PRO I C 1
ATOM 24952 O O . PRO C 1 369 ? 106.483 126.142 170.136 1.00 53.50 369 PRO I O 1
ATOM 24963 N N . THR C 1 370 ? 106.042 124.705 168.460 1.00 49.37 370 THR I N 1
ATOM 24964 C CA . THR C 1 370 ? 106.158 125.684 167.387 1.00 45.74 370 THR I CA 1
ATOM 24965 C C . THR C 1 370 ? 104.774 125.936 166.808 1.00 48.30 370 THR I C 1
ATOM 24966 O O . THR C 1 370 ? 104.137 125.009 166.301 1.00 50.13 370 THR I O 1
ATOM 24977 N N . ILE C 1 371 ? 104.325 127.186 166.858 1.00 50.69 371 ILE I N 1
ATOM 24978 C CA . ILE C 1 371 ? 103.006 127.571 166.371 1.00 54.16 371 ILE I CA 1
ATOM 24979 C C . ILE C 1 371 ? 103.163 128.212 164.999 1.00 50.85 371 ILE I C 1
ATOM 24980 O O . ILE C 1 371 ? 103.790 129.268 164.866 1.00 52.53 371 ILE I O 1
ATOM 24996 N N . ILE C 1 372 ? 102.578 127.586 163.983 1.00 51.55 372 ILE I N 1
ATOM 24997 C CA . ILE C 1 372 ? 102.602 128.096 162.617 1.00 55.75 372 ILE I CA 1
ATOM 24998 C C . ILE C 1 372 ? 101.247 128.718 162.326 1.00 63.28 372 ILE I C 1
ATOM 24999 O O . ILE C 1 372 ? 100.211 128.054 162.453 1.00 64.28 372 ILE I O 1
ATOM 25015 N N . THR C 1 373 ? 101.248 129.983 161.920 1.00 65.25 373 THR I N 1
ATOM 25016 C CA . THR C 1 373 ? 100.024 130.696 161.594 1.00 66.32 373 THR I CA 1
ATOM 25017 C C . THR C 1 373 ? 100.177 131.371 160.241 1.00 64.38 373 THR I C 1
ATOM 25018 O O . THR C 1 373 ? 101.203 131.995 159.960 1.00 69.94 373 THR I O 1
ATOM 25029 N N . GLU C 1 374 ? 99.149 131.242 159.409 1.00 67.10 374 GLU I N 1
ATOM 25030 C CA . GLU C 1 374 ? 99.158 131.878 158.101 1.00 76.42 374 GLU I CA 1
ATOM 25031 C C . GLU C 1 374 ? 99.114 133.393 158.246 1.00 75.08 374 GLU I C 1
ATOM 25032 O O . GLU C 1 374 ? 98.440 133.931 159.128 1.00 71.66 374 GLU I O 1
ATOM 25044 N N . GLY C 1 375 ? 99.837 134.081 157.372 1.00 75.27 375 GLY I N 1
ATOM 25045 C CA . GLY C 1 375 ? 99.832 135.529 157.359 1.00 78.72 375 GLY I CA 1
ATOM 25046 C C . GLY C 1 375 ? 100.896 136.123 158.261 1.00 85.46 375 GLY I C 1
ATOM 25047 O O . GLY C 1 375 ? 101.923 135.509 158.567 1.00 78.83 375 GLY I O 1
ATOM 25051 N N . LYS C 1 376 ? 100.635 137.358 158.691 1.00 84.58 376 LYS I N 1
ATOM 25052 C CA . LYS C 1 376 ? 101.570 138.081 159.541 1.00 83.92 376 LYS I CA 1
ATOM 25053 C C . LYS C 1 376 ? 100.904 138.795 160.708 1.00 86.24 376 LYS I C 1
ATOM 25054 O O . LYS C 1 376 ? 101.613 139.414 161.508 1.00 85.35 376 LYS I O 1
ATOM 25073 N N . THR C 1 377 ? 99.578 138.733 160.836 1.00 90.28 377 THR I N 1
ATOM 25074 C CA . THR C 1 377 ? 98.873 139.376 161.934 1.00 90.90 377 THR I CA 1
ATOM 25075 C C . THR C 1 377 ? 98.340 138.401 162.970 1.00 90.28 377 THR I C 1
ATOM 25076 O O . THR C 1 377 ? 98.113 138.807 164.113 1.00 93.20 377 THR I O 1
ATOM 25087 N N . ASP C 1 378 ? 98.137 137.134 162.605 1.00 89.65 378 ASP I N 1
ATOM 25088 C CA . ASP C 1 378 ? 97.601 136.172 163.562 1.00 92.06 378 ASP I CA 1
ATOM 25089 C C . ASP C 1 378 ? 98.546 135.985 164.740 1.00 89.72 378 ASP I C 1
ATOM 25090 O O . ASP C 1 378 ? 98.104 135.887 165.891 1.00 93.56 378 ASP I O 1
ATOM 25099 N N . ARG C 1 379 ? 99.852 135.929 164.475 1.00 87.25 379 ARG I N 1
ATOM 25100 C CA . ARG C 1 379 ? 100.809 135.772 165.563 1.00 86.77 379 ARG I CA 1
ATOM 25101 C C . ARG C 1 379 ? 100.770 136.960 166.515 1.00 89.15 379 ARG I C 1
ATOM 25102 O O . ARG C 1 379 ? 100.996 136.794 167.717 1.00 86.15 379 ARG I O 1
ATOM 25123 N N . ILE C 1 380 ? 100.485 138.159 166.006 1.00 92.26 380 ILE I N 1
ATOM 25124 C CA . ILE C 1 380 ? 100.357 139.324 166.879 1.00 92.90 380 ILE I CA 1
ATOM 25125 C C . ILE C 1 380 ? 99.194 139.131 167.846 1.00 93.59 380 ILE I C 1
ATOM 25126 O O . ILE C 1 380 ? 99.323 139.348 169.060 1.00 92.91 380 ILE I O 1
ATOM 25142 N N . TYR C 1 381 ? 98.041 138.711 167.319 1.00 93.18 381 TYR I N 1
ATOM 25143 C CA . TYR C 1 381 ? 96.892 138.448 168.176 1.00 93.24 381 TYR I CA 1
ATOM 25144 C C . TYR C 1 381 ? 97.221 137.372 169.198 1.00 94.25 381 TYR I C 1
ATOM 25145 O O . TYR C 1 381 ? 96.863 137.490 170.376 1.00 96.14 381 TYR I O 1
ATOM 25163 N N . LEU C 1 382 ? 97.894 136.308 168.760 1.00 91.95 382 LEU I N 1
ATOM 25164 C CA . LEU C 1 382 ? 98.201 135.205 169.662 1.00 90.88 382 LEU I CA 1
ATOM 25165 C C . LEU C 1 382 ? 99.137 135.647 170.777 1.00 90.30 382 LEU I C 1
ATOM 25166 O O . LEU C 1 382 ? 98.944 135.277 171.939 1.00 90.35 382 LEU I O 1
ATOM 25182 N N . LYS C 1 383 ? 100.165 136.429 170.442 1.00 92.91 383 LYS I N 1
ATOM 25183 C CA . LYS C 1 383 ? 101.080 136.920 171.467 1.00 92.49 383 LYS I CA 1
ATOM 25184 C C . LYS C 1 383 ? 100.358 137.821 172.458 1.00 97.11 383 LYS I C 1
ATOM 25185 O O . LYS C 1 383 ? 100.538 137.690 173.675 1.00 94.96 383 LYS I O 1
ATOM 25204 N N . ALA C 1 384 ? 99.525 138.738 171.957 1.00 97.52 384 ALA I N 1
ATOM 25205 C CA . ALA C 1 384 ? 98.795 139.621 172.861 1.00 94.12 384 ALA I CA 1
ATOM 25206 C C . ALA C 1 384 ? 97.895 138.823 173.793 1.00 94.41 384 ALA I C 1
ATOM 25207 O O . ALA C 1 384 ? 97.857 139.075 175.004 1.00 94.97 384 ALA I O 1
ATOM 25214 N N . ALA C 1 385 ? 97.173 137.841 173.250 1.00 94.44 385 ALA I N 1
ATOM 25215 C CA . ALA C 1 385 ? 96.304 137.022 174.086 1.00 95.27 385 ALA I CA 1
ATOM 25216 C C . ALA C 1 385 ? 97.113 136.261 175.127 1.00 94.08 385 ALA I C 1
ATOM 25217 O O . ALA C 1 385 ? 96.833 136.341 176.326 1.00 98.13 385 ALA I O 1
ATOM 25224 N N . LEU C 1 386 ? 98.144 135.537 174.688 1.00 92.77 386 LEU I N 1
ATOM 25225 C CA . LEU C 1 386 ? 98.933 134.741 175.619 1.00 94.34 386 LEU I CA 1
ATOM 25226 C C . LEU C 1 386 ? 99.550 135.606 176.706 1.00 95.10 386 LEU I C 1
ATOM 25227 O O . LEU C 1 386 ? 99.782 135.127 177.821 1.00 92.41 386 LEU I O 1
ATOM 25243 N N . HIS C 1 387 ? 99.834 136.874 176.404 1.00 96.23 387 HIS I N 1
ATOM 25244 C CA . HIS C 1 387 ? 100.301 137.779 177.448 1.00 93.77 387 HIS I CA 1
ATOM 25245 C C . HIS C 1 387 ? 99.168 138.154 178.394 1.00 94.13 387 HIS I C 1
ATOM 25246 O O . HIS C 1 387 ? 99.367 138.229 179.612 1.00 91.30 387 HIS I O 1
ATOM 25260 N N . SER C 1 388 ? 97.969 138.385 177.853 1.00 97.27 388 SER I N 1
ATOM 25261 C CA . SER C 1 388 ? 96.850 138.806 178.691 1.00 94.73 388 SER I CA 1
ATOM 25262 C C . SER C 1 388 ? 96.458 137.725 179.694 1.00 96.43 388 SER I C 1
ATOM 25263 O O . SER C 1 388 ? 96.183 138.025 180.861 1.00 93.29 388 SER I O 1
ATOM 25271 N N . LEU C 1 389 ? 96.428 136.464 179.264 1.00 95.66 389 LEU I N 1
ATOM 25272 C CA . LEU C 1 389 ? 96.044 135.345 180.124 1.00 97.00 389 LEU I CA 1
ATOM 25273 C C . LEU C 1 389 ? 97.253 134.604 180.679 1.00 97.26 389 LEU I C 1
ATOM 25274 O O . LEU C 1 389 ? 97.237 133.376 180.796 1.00 97.88 389 LEU I O 1
ATOM 25290 N N . GLU C 1 390 ? 98.318 135.326 181.029 1.00 93.17 390 GLU I N 1
ATOM 25291 C CA . GLU C 1 390 ? 99.482 134.674 181.617 1.00 94.22 390 GLU I CA 1
ATOM 25292 C C . GLU C 1 390 ? 99.098 133.889 182.864 1.00 96.26 390 GLU I C 1
ATOM 25293 O O . GLU C 1 390 ? 99.573 132.766 183.071 1.00 95.43 390 GLU I O 1
ATOM 25305 N N . THR C 1 391 ? 98.237 134.462 183.708 1.00 101.62 391 THR I N 1
ATOM 25306 C CA . THR C 1 391 ? 97.816 133.766 184.920 1.00 100.74 391 THR I CA 1
ATOM 25307 C C . THR C 1 391 ? 97.058 132.490 184.585 1.00 99.95 391 THR I C 1
ATOM 25308 O O . THR C 1 391 ? 97.247 131.455 185.236 1.00 98.00 391 THR I O 1
ATOM 25319 N N . SER C 1 392 ? 96.195 132.543 183.570 1.00 101.09 392 SER I N 1
ATOM 25320 C CA . SER C 1 392 ? 95.376 131.385 183.230 1.00 100.58 392 SER I CA 1
ATOM 25321 C C . SER C 1 392 ? 96.236 130.204 182.797 1.00 102.43 392 SER I C 1
ATOM 25322 O O . SER C 1 392 ? 95.916 129.050 183.104 1.00 97.78 392 SER I O 1
ATOM 25330 N N . TYR C 1 393 ? 97.331 130.470 182.085 1.00 104.02 393 TYR I N 1
ATOM 25331 C CA . TYR C 1 393 ? 98.159 129.429 181.475 1.00 100.06 393 TYR I CA 1
ATOM 25332 C C . TYR C 1 393 ? 99.605 129.609 181.917 1.00 99.99 393 TYR I C 1
ATOM 25333 O O . TYR C 1 393 ? 100.408 130.241 181.218 1.00 98.36 393 TYR I O 1
ATOM 25351 N N . PRO C 1 394 ? 99.973 129.067 183.079 1.00 99.99 394 PRO I N 1
ATOM 25352 C CA . PRO C 1 394 ? 101.369 129.160 183.522 1.00 96.06 394 PRO I CA 1
ATOM 25353 C C . PRO C 1 394 ? 102.272 128.162 182.814 1.00 96.42 394 PRO I C 1
ATOM 25354 O O . PRO C 1 394 ? 103.457 128.432 182.599 1.00 92.85 394 PRO I O 1
ATOM 25365 N N . GLU C 1 395 ? 101.720 127.003 182.449 1.00 97.69 395 GLU I N 1
ATOM 25366 C CA . GLU C 1 395 ? 102.518 125.981 181.782 1.00 98.36 395 GLU I CA 1
ATOM 25367 C C . GLU C 1 395 ? 102.969 126.414 180.393 1.00 96.33 395 GLU I C 1
ATOM 25368 O O . GLU C 1 395 ? 103.904 125.818 179.847 1.00 93.00 395 GLU I O 1
ATOM 25380 N N . LEU C 1 396 ? 102.329 127.427 179.812 1.00 93.78 396 LEU I N 1
ATOM 25381 C CA . LEU C 1 396 ? 102.728 127.977 178.525 1.00 86.98 396 LEU I CA 1
ATOM 25382 C C . LEU C 1 396 ? 103.730 129.118 178.666 1.00 88.76 396 LEU I C 1
ATOM 25383 O O . LEU C 1 396 ? 103.848 129.946 177.756 1.00 86.47 396 LEU I O 1
ATOM 25399 N N . PHE C 1 397 ? 104.450 129.180 179.784 1.00 91.03 397 PHE I N 1
ATOM 25400 C CA . PHE C 1 397 ? 105.444 130.216 180.016 1.00 90.88 397 PHE I CA 1
ATOM 25401 C C . PHE C 1 397 ? 106.686 129.589 180.632 1.00 89.75 397 PHE I C 1
ATOM 25402 O O . PHE C 1 397 ? 106.634 128.513 181.231 1.00 85.99 397 PHE I O 1
ATOM 25419 N N . ARG C 1 398 ? 107.812 130.279 180.468 1.00 91.37 398 ARG I N 1
ATOM 25420 C CA . ARG C 1 398 ? 109.083 129.862 181.038 1.00 90.98 398 ARG I CA 1
ATOM 25421 C C . ARG C 1 398 ? 109.739 131.051 181.723 1.00 96.38 398 ARG I C 1
ATOM 25422 O O . ARG C 1 398 ? 109.534 132.205 181.335 1.00 97.67 398 ARG I O 1
ATOM 25443 N N . GLU C 1 399 ? 110.537 130.756 182.744 1.00 97.57 399 GLU I N 1
ATOM 25444 C CA . GLU C 1 399 ? 111.172 131.785 183.551 1.00 101.18 399 GLU I CA 1
ATOM 25445 C C . GLU C 1 399 ? 112.489 132.232 182.930 1.00 101.59 399 GLU I C 1
ATOM 25446 O O . GLU C 1 399 ? 113.161 131.471 182.229 1.00 98.91 399 GLU I O 1
ATOM 25458 N N . LYS C 1 400 ? 112.845 133.486 183.193 1.00 105.96 400 LYS I N 1
ATOM 25459 C CA . LYS C 1 400 ? 114.094 134.066 182.727 1.00 108.13 400 LYS I CA 1
ATOM 25460 C C . LYS C 1 400 ? 115.167 133.914 183.808 1.00 108.67 400 LYS I C 1
ATOM 25461 O O . LYS C 1 400 ? 115.007 133.161 184.772 1.00 108.02 400 LYS I O 1
ATOM 25480 N N . THR C 1 401 ? 116.282 134.630 183.651 1.00 108.41 401 THR I N 1
ATOM 25481 C CA . THR C 1 401 ? 117.507 134.324 184.379 1.00 111.60 401 THR I CA 1
ATOM 25482 C C . THR C 1 401 ? 117.361 134.329 185.898 1.00 111.26 401 THR I C 1
ATOM 25483 O O . THR C 1 401 ? 117.440 133.266 186.523 1.00 107.55 401 THR I O 1
ATOM 25494 N N . ASP C 1 402 ? 117.139 135.496 186.509 1.00 114.03 402 ASP I N 1
ATOM 25495 C CA . ASP C 1 402 ? 117.357 135.622 187.948 1.00 117.10 402 ASP I CA 1
ATOM 25496 C C . ASP C 1 402 ? 116.096 135.936 188.743 1.00 115.87 402 ASP I C 1
ATOM 25497 O O . ASP C 1 402 ? 115.698 135.122 189.583 1.00 108.34 402 ASP I O 1
ATOM 25506 N N . SER C 1 403 ? 115.442 137.077 188.513 1.00 118.50 403 SER I N 1
ATOM 25507 C CA . SER C 1 403 ? 114.397 137.493 189.443 1.00 116.69 403 SER I CA 1
ATOM 25508 C C . SER C 1 403 ? 112.998 137.122 188.972 1.00 113.64 403 SER I C 1
ATOM 25509 O O . SER C 1 403 ? 112.344 136.265 189.576 1.00 108.55 403 SER I O 1
ATOM 25517 N N . LYS C 1 404 ? 112.528 137.756 187.898 1.00 111.41 404 LYS I N 1
ATOM 25518 C CA . LYS C 1 404 ? 111.271 137.362 187.277 1.00 109.56 404 LYS I CA 1
ATOM 25519 C C . LYS C 1 404 ? 111.102 138.024 185.917 1.00 109.88 404 LYS I C 1
ATOM 25520 O O . LYS C 1 404 ? 110.951 139.247 185.834 1.00 105.78 404 LYS I O 1
ATOM 25539 N N . LYS C 1 405 ? 111.109 137.229 184.851 1.00 109.76 405 LYS I N 1
ATOM 25540 C CA . LYS C 1 405 ? 110.643 137.692 183.543 1.00 107.19 405 LYS I CA 1
ATOM 25541 C C . LYS C 1 405 ? 110.093 136.459 182.825 1.00 107.41 405 LYS I C 1
ATOM 25542 O O . LYS C 1 405 ? 110.832 135.736 182.154 1.00 109.22 405 LYS I O 1
ATOM 25561 N N . LYS C 1 406 ? 108.793 136.232 182.973 1.00 102.03 406 LYS I N 1
ATOM 25562 C CA . LYS C 1 406 ? 108.156 135.093 182.331 1.00 100.50 406 LYS I CA 1
ATOM 25563 C C . LYS C 1 406 ? 107.923 135.397 180.859 1.00 101.53 406 LYS I C 1
ATOM 25564 O O . LYS C 1 406 ? 107.541 136.513 180.495 1.00 99.70 406 LYS I O 1
ATOM 25583 N N . GLU C 1 407 ? 108.165 134.403 180.010 1.00 97.95 407 GLU I N 1
ATOM 25584 C CA . GLU C 1 407 ? 108.069 134.590 178.572 1.00 94.23 407 GLU I CA 1
ATOM 25585 C C . GLU C 1 407 ? 107.351 133.415 177.930 1.00 90.43 407 GLU I C 1
ATOM 25586 O O . GLU C 1 407 ? 107.385 132.291 178.436 1.00 90.40 407 GLU I O 1
ATOM 25598 N N . ILE C 1 408 ? 106.711 133.692 176.794 1.00 87.97 408 ILE I N 1
ATOM 25599 C CA . ILE C 1 408 ? 105.955 132.666 176.086 1.00 85.04 408 ILE I CA 1
ATOM 25600 C C . ILE C 1 408 ? 106.881 131.502 175.773 1.00 85.44 408 ILE I C 1
ATOM 25601 O O . ILE C 1 408 ? 107.927 131.674 175.134 1.00 86.70 408 ILE I O 1
ATOM 25617 N N . ASN C 1 409 ? 106.502 130.310 176.219 1.00 79.31 409 ASN I N 1
ATOM 25618 C CA . ASN C 1 409 ? 107.265 129.096 175.940 1.00 74.46 409 ASN I CA 1
ATOM 25619 C C . ASN C 1 409 ? 106.778 128.427 174.660 1.00 70.54 409 ASN I C 1
ATOM 25620 O O . ASN C 1 409 ? 106.462 127.240 174.633 1.00 69.80 409 ASN I O 1
ATOM 25631 N N . LEU C 1 410 ? 106.709 129.206 173.582 1.00 67.62 410 LEU I N 1
ATOM 25632 C CA . LEU C 1 410 ? 106.277 128.704 172.285 1.00 64.49 410 LEU I CA 1
ATOM 25633 C C . LEU C 1 410 ? 106.997 129.484 171.197 1.00 62.00 410 LEU I C 1
ATOM 25634 O O . LEU C 1 410 ? 107.000 130.717 171.220 1.00 67.22 410 LEU I O 1
ATOM 25650 N N . ASN C 1 411 ? 107.604 128.770 170.251 1.00 56.18 411 ASN I N 1
ATOM 25651 C CA . ASN C 1 411 ? 108.177 129.420 169.081 1.00 52.49 411 ASN I CA 1
ATOM 25652 C C . ASN C 1 411 ? 107.068 129.852 168.134 1.00 52.97 411 ASN I C 1
ATOM 25653 O O . ASN C 1 411 ? 106.629 129.069 167.288 1.00 57.71 411 ASN I O 1
ATOM 25664 N N . ILE C 1 412 ? 106.610 131.093 168.258 1.00 52.94 412 ILE I N 1
ATOM 25665 C CA . ILE C 1 412 ? 105.597 131.607 167.348 1.00 53.11 412 ILE I CA 1
ATOM 25666 C C . ILE C 1 412 ? 106.280 131.863 166.015 1.00 54.14 412 ILE I C 1
ATOM 25667 O O . ILE C 1 412 ? 106.926 132.897 165.821 1.00 59.70 412 ILE I O 1
ATOM 25683 N N . PHE C 1 413 ? 106.146 130.917 165.094 1.00 53.57 413 PHE I N 1
ATOM 25684 C CA . PHE C 1 413 ? 106.860 130.989 163.829 1.00 49.25 413 PHE I CA 1
ATOM 25685 C C . PHE C 1 413 ? 106.547 132.292 163.109 1.00 52.61 413 PHE I C 1
ATOM 25686 O O . PHE C 1 413 ? 105.384 132.687 162.989 1.00 59.99 413 PHE I O 1
ATOM 25703 N N . LYS C 1 414 ? 107.592 132.957 162.629 1.00 56.06 414 LYS I N 1
ATOM 25704 C CA . LYS C 1 414 ? 107.468 134.182 161.853 1.00 56.70 414 LYS I CA 1
ATOM 25705 C C . LYS C 1 414 ? 107.966 133.923 160.440 1.00 54.71 414 LYS I C 1
ATOM 25706 O O . LYS C 1 414 ? 109.097 133.466 160.251 1.00 55.19 414 LYS I O 1
ATOM 25725 N N . SER C 1 415 ? 107.125 134.218 159.457 1.00 49.21 415 SER I N 1
ATOM 25726 C CA . SER C 1 415 ? 107.456 134.014 158.056 1.00 48.11 415 SER I CA 1
ATOM 25727 C C . SER C 1 415 ? 107.912 135.324 157.433 1.00 49.61 415 SER I C 1
ATOM 25728 O O . SER C 1 415 ? 107.331 136.382 157.690 1.00 55.53 415 SER I O 1
ATOM 25736 N N . ASN C 1 416 ? 108.955 135.247 156.615 1.00 46.76 416 ASN I N 1
ATOM 25737 C CA . ASN C 1 416 ? 109.530 136.420 155.975 1.00 42.70 416 ASN I CA 1
ATOM 25738 C C . ASN C 1 416 ? 110.224 135.965 154.697 1.00 41.78 416 ASN I C 1
ATOM 25739 O O . ASN C 1 416 ? 110.033 134.837 154.237 1.00 47.26 416 ASN I O 1
ATOM 25750 N N . GLU C 1 417 ? 111.025 136.855 154.110 1.00 47.76 417 GLU I N 1
ATOM 25751 C CA . GLU C 1 417 ? 111.710 136.517 152.868 1.00 44.69 417 GLU I CA 1
ATOM 25752 C C . GLU C 1 417 ? 112.692 135.371 153.071 1.00 41.75 417 GLU I C 1
ATOM 25753 O O . GLU C 1 417 ? 112.802 134.480 152.221 1.00 43.63 417 GLU I O 1
ATOM 25765 N N . LYS C 1 418 ? 113.420 135.378 154.189 1.00 39.25 418 LYS I N 1
ATOM 25766 C CA . LYS C 1 418 ? 114.386 134.316 154.450 1.00 35.10 418 LYS I CA 1
ATOM 25767 C C . LYS C 1 418 ? 113.699 132.964 154.585 1.00 34.34 418 LYS I C 1
ATOM 25768 O O . LYS C 1 418 ? 114.197 131.951 154.080 1.00 34.23 418 LYS I O 1
ATOM 25787 N N . THR C 1 419 ? 112.558 132.925 155.273 1.00 38.32 419 THR I N 1
ATOM 25788 C CA . THR C 1 419 ? 111.831 131.670 155.427 1.00 38.52 419 THR I CA 1
ATOM 25789 C C . THR C 1 419 ? 111.276 131.186 154.096 1.00 37.06 419 THR I C 1
ATOM 25790 O O . THR C 1 419 ? 111.231 129.980 153.839 1.00 36.49 419 THR I O 1
ATOM 25801 N N . LYS C 1 420 ? 110.827 132.107 153.246 1.00 38.57 420 LYS I N 1
ATOM 25802 C CA . LYS C 1 420 ? 110.380 131.718 151.915 1.00 41.74 420 LYS I CA 1
ATOM 25803 C C . LYS C 1 420 ? 111.536 131.155 151.102 1.00 42.42 420 LYS I C 1
ATOM 25804 O O . LYS C 1 420 ? 111.368 130.185 150.356 1.00 48.77 420 LYS I O 1
ATOM 25823 N N . TYR C 1 421 ? 112.723 131.747 151.246 1.00 41.26 421 TYR I N 1
ATOM 25824 C CA . TYR C 1 421 ? 113.884 131.306 150.481 1.00 33.42 421 TYR I CA 1
ATOM 25825 C C . TYR C 1 421 ? 114.348 129.922 150.919 1.00 30.13 421 TYR I C 1
ATOM 25826 O O . TYR C 1 421 ? 114.571 129.040 150.084 1.00 34.72 421 TYR I O 1
ATOM 25844 N N . PHE C 1 422 ? 114.490 129.708 152.225 1.00 27.91 422 PHE I N 1
ATOM 25845 C CA . PHE C 1 422 ? 115.108 128.485 152.723 1.00 26.22 422 PHE I CA 1
ATOM 25846 C C . PHE C 1 422 ? 114.103 127.371 152.986 1.00 32.73 422 PHE I C 1
ATOM 25847 O O . PHE C 1 422 ? 114.432 126.194 152.817 1.00 34.52 422 PHE I O 1
ATOM 25864 N N . LEU C 1 423 ? 112.884 127.715 153.397 1.00 34.59 423 LEU I N 1
ATOM 25865 C CA . LEU C 1 423 ? 111.885 126.733 153.786 1.00 34.05 423 LEU I CA 1
ATOM 25866 C C . LEU C 1 423 ? 110.673 126.692 152.869 1.00 38.58 423 LEU I C 1
ATOM 25867 O O . LEU C 1 423 ? 109.880 125.751 152.969 1.00 36.68 423 LEU I O 1
ATOM 25883 N N . ASP C 1 424 ? 110.506 127.675 151.987 1.00 43.79 424 ASP I N 1
ATOM 25884 C CA . ASP C 1 424 ? 109.308 127.787 151.158 1.00 46.09 424 ASP I CA 1
ATOM 25885 C C . ASP C 1 424 ? 108.070 128.003 152.025 1.00 48.99 424 ASP I C 1
ATOM 25886 O O . ASP C 1 424 ? 107.085 127.269 151.940 1.00 54.26 424 ASP I O 1
ATOM 25895 N N . LEU C 1 425 ? 108.135 129.022 152.882 1.00 49.32 425 LEU I N 1
ATOM 25896 C CA . LEU C 1 425 ? 107.022 129.416 153.749 1.00 44.86 425 LEU I CA 1
ATOM 25897 C C . LEU C 1 425 ? 106.954 130.940 153.727 1.00 50.89 425 LEU I C 1
ATOM 25898 O O . LEU C 1 425 ? 107.591 131.610 154.543 1.00 54.36 425 LEU I O 1
ATOM 25914 N N . SER C 1 426 ? 106.175 131.482 152.797 1.00 55.43 426 SER I N 1
ATOM 25915 C CA . SER C 1 426 ? 105.999 132.924 152.686 1.00 56.90 426 SER I CA 1
ATOM 25916 C C . SER C 1 426 ? 104.791 133.433 153.457 1.00 65.02 426 SER I C 1
ATOM 25917 O O . SER C 1 426 ? 104.522 134.638 153.428 1.00 68.78 426 SER I O 1
ATOM 25925 N N . GLY C 1 427 ? 104.063 132.558 154.142 1.00 67.81 427 GLY I N 1
ATOM 25926 C CA . GLY C 1 427 ? 102.897 132.958 154.898 1.00 69.67 427 GLY I CA 1
ATOM 25927 C C . GLY C 1 427 ? 101.574 132.807 154.183 1.00 75.30 427 GLY I C 1
ATOM 25928 O O . GLY C 1 427 ? 100.576 133.365 154.650 1.00 79.50 427 GLY I O 1
ATOM 25932 N N . GLY C 1 428 ? 101.533 132.089 153.060 1.00 71.28 428 GLY I N 1
ATOM 25933 C CA . GLY C 1 428 ? 100.302 131.858 152.339 1.00 72.48 428 GLY I CA 1
ATOM 25934 C C . GLY C 1 428 ? 99.681 130.510 152.679 1.00 77.32 428 GLY I C 1
ATOM 25935 O O . GLY C 1 428 ? 100.238 129.701 153.413 1.00 74.09 428 GLY I O 1
ATOM 25939 N N . THR C 1 429 ? 98.488 130.286 152.126 1.00 76.68 429 THR I N 1
ATOM 25940 C CA . THR C 1 429 ? 97.812 129.009 152.323 1.00 76.10 429 THR I CA 1
ATOM 25941 C C . THR C 1 429 ? 98.423 127.915 151.455 1.00 72.72 429 THR I C 1
ATOM 25942 O O . THR C 1 429 ? 98.544 126.766 151.894 1.00 67.61 429 THR I O 1
ATOM 25953 N N . ALA C 1 430 ? 98.802 128.249 150.220 1.00 72.38 430 ALA I N 1
ATOM 25954 C CA . ALA C 1 430 ? 99.392 127.248 149.338 1.00 70.08 430 ALA I CA 1
ATOM 25955 C C . ALA C 1 430 ? 100.702 126.721 149.905 1.00 69.64 430 ALA I C 1
ATOM 25956 O O . ALA C 1 430 ? 100.963 125.512 149.869 1.00 68.10 430 ALA I O 1
ATOM 25963 N N . ASP C 1 431 ? 101.543 127.612 150.434 1.00 67.71 431 ASP I N 1
ATOM 25964 C CA . ASP C 1 431 ? 102.789 127.166 151.043 1.00 64.37 431 ASP I CA 1
ATOM 25965 C C . ASP C 1 431 ? 102.530 126.318 152.278 1.00 61.41 431 ASP I C 1
ATOM 25966 O O . ASP C 1 431 ? 103.272 125.371 152.540 1.00 57.97 431 ASP I O 1
ATOM 25975 N N . LEU C 1 432 ? 101.489 126.638 153.044 1.00 66.14 432 LEU I N 1
ATOM 25976 C CA . LEU C 1 432 ? 101.145 125.823 154.204 1.00 66.49 432 LEU I CA 1
ATOM 25977 C C . LEU C 1 432 ? 100.708 124.425 153.776 1.00 65.47 432 LEU I C 1
ATOM 25978 O O . LEU C 1 432 ? 101.082 123.422 154.402 1.00 63.22 432 LEU I O 1
ATOM 25994 N N . LYS C 1 433 ? 99.923 124.339 152.701 1.00 65.73 433 LYS I N 1
ATOM 25995 C CA . LYS C 1 433 ? 99.503 123.040 152.192 1.00 66.41 433 LYS I CA 1
ATOM 25996 C C . LYS C 1 433 ? 100.701 122.242 151.693 1.00 60.98 433 LYS I C 1
ATOM 25997 O O . LYS C 1 433 ? 100.797 121.034 151.934 1.00 59.90 433 LYS I O 1
ATOM 26016 N N . LYS C 1 434 ? 101.635 122.904 151.005 1.00 59.68 434 LYS I N 1
ATOM 26017 C CA . LYS C 1 434 ? 102.844 122.218 150.555 1.00 54.78 434 LYS I CA 1
ATOM 26018 C C . LYS C 1 434 ? 103.700 121.777 151.737 1.00 53.80 434 LYS I C 1
ATOM 26019 O O . LYS C 1 434 ? 104.340 120.721 151.693 1.00 55.51 434 LYS I O 1
ATOM 26038 N N . PHE C 1 435 ? 103.735 122.584 152.797 1.00 49.93 435 PHE I N 1
ATOM 26039 C CA . PHE C 1 435 ? 104.437 122.197 154.015 1.00 48.09 435 PHE I CA 1
ATOM 26040 C C . PHE C 1 435 ? 103.853 120.916 154.587 1.00 50.52 435 PHE I C 1
ATOM 26041 O O . PHE C 1 435 ? 104.586 119.989 154.951 1.00 50.32 435 PHE I O 1
ATOM 26058 N N . VAL C 1 436 ? 102.523 120.843 154.665 1.00 59.78 436 VAL I N 1
ATOM 26059 C CA . VAL C 1 436 ? 101.881 119.622 155.144 1.00 55.72 436 VAL I CA 1
ATOM 26060 C C . VAL C 1 436 ? 102.195 118.459 154.211 1.00 54.48 436 VAL I C 1
ATOM 26061 O O . VAL C 1 436 ? 102.414 117.326 154.656 1.00 53.58 436 VAL I O 1
ATOM 26074 N N . GLU C 1 437 ? 102.220 118.719 152.904 1.00 55.46 437 GLU I N 1
ATOM 26075 C CA . GLU C 1 437 ? 102.548 117.671 151.944 1.00 55.09 437 GLU I CA 1
ATOM 26076 C C . GLU C 1 437 ? 103.925 117.088 152.227 1.00 54.39 437 GLU I C 1
ATOM 26077 O O . GLU C 1 437 ? 104.093 115.867 152.318 1.00 52.00 437 GLU I O 1
ATOM 26089 N N . ARG C 1 438 ? 104.926 117.957 152.371 1.00 52.84 438 ARG I N 1
ATOM 26090 C CA . ARG C 1 438 ? 106.313 117.536 152.514 1.00 45.49 438 ARG I CA 1
ATOM 26091 C C . ARG C 1 438 ? 106.657 117.066 153.919 1.00 40.84 438 ARG I C 1
ATOM 26092 O O . ARG C 1 438 ? 107.706 116.435 154.095 1.00 43.55 438 ARG I O 1
ATOM 26113 N N . TYR C 1 439 ? 105.788 117.322 154.899 1.00 40.74 439 TYR I N 1
ATOM 26114 C CA . TYR C 1 439 ? 106.127 117.047 156.290 1.00 38.68 439 TYR I CA 1
ATOM 26115 C C . TYR C 1 439 ? 106.650 115.633 156.491 1.00 38.93 439 TYR I C 1
ATOM 26116 O O . TYR C 1 439 ? 107.565 115.416 157.289 1.00 42.27 439 TYR I O 1
ATOM 26134 N N . LYS C 1 440 ? 106.079 114.654 155.793 1.00 43.44 440 LYS I N 1
ATOM 26135 C CA . LYS C 1 440 ? 106.494 113.271 156.011 1.00 42.73 440 LYS I CA 1
ATOM 26136 C C . LYS C 1 440 ? 107.940 113.051 155.581 1.00 40.58 440 LYS I C 1
ATOM 26137 O O . LYS C 1 440 ? 108.739 112.470 156.326 1.00 39.67 440 LYS I O 1
ATOM 26156 N N . ASN C 1 441 ? 108.293 113.502 154.377 1.00 38.11 441 ASN I N 1
ATOM 26157 C CA . ASN C 1 441 ? 109.671 113.366 153.918 1.00 40.58 441 ASN I CA 1
ATOM 26158 C C . ASN C 1 441 ? 110.620 114.158 154.804 1.00 41.58 441 ASN I C 1
ATOM 26159 O O . ASN C 1 441 ? 111.719 113.690 155.130 1.00 40.75 441 ASN I O 1
ATOM 26170 N N . ASN C 1 442 ? 110.216 115.364 155.202 1.00 40.48 442 ASN I N 1
ATOM 26171 C CA . ASN C 1 442 ? 111.066 116.164 156.074 1.00 31.07 442 ASN I CA 1
ATOM 26172 C C . ASN C 1 442 ? 111.325 115.442 157.389 1.00 31.02 442 ASN I C 1
ATOM 26173 O O . ASN C 1 442 ? 112.455 115.429 157.887 1.00 36.84 442 ASN I O 1
ATOM 26184 N N . TYR C 1 443 ? 110.287 114.832 157.962 1.00 32.25 443 TYR I N 1
ATOM 26185 C CA . TYR C 1 443 ? 110.448 114.058 159.187 1.00 32.93 443 TYR I CA 1
ATOM 26186 C C . TYR C 1 443 ? 111.399 112.889 158.973 1.00 34.97 443 TYR I C 1
ATOM 26187 O O . TYR C 1 443 ? 112.286 112.633 159.795 1.00 31.99 443 TYR I O 1
ATOM 26205 N N . ALA C 1 444 ? 111.229 112.166 157.866 1.00 38.35 444 ALA I N 1
ATOM 26206 C CA . ALA C 1 444 ? 112.064 111.000 157.607 1.00 33.55 444 ALA I CA 1
ATOM 26207 C C . ALA C 1 444 ? 113.511 111.372 157.316 1.00 35.11 444 ALA I C 1
ATOM 26208 O O . ALA C 1 444 ? 114.397 110.523 157.458 1.00 35.16 444 ALA I O 1
ATOM 26215 N N . SER C 1 445 ? 113.771 112.615 156.910 1.00 35.86 445 SER I N 1
ATOM 26216 C CA . SER C 1 445 ? 115.123 113.013 156.538 1.00 31.84 445 SER I CA 1
ATOM 26217 C C . SER C 1 445 ? 116.059 113.172 157.728 1.00 28.59 445 SER I C 1
ATOM 26218 O O . SER C 1 445 ? 117.251 113.410 157.518 1.00 30.57 445 SER I O 1
ATOM 26226 N N . TYR C 1 446 ? 115.567 113.051 158.959 1.00 32.08 446 TYR I N 1
ATOM 26227 C CA . TYR C 1 446 ? 116.364 113.315 160.152 1.00 25.82 446 TYR I CA 1
ATOM 26228 C C . TYR C 1 446 ? 116.758 112.034 160.883 1.00 30.32 446 TYR I C 1
ATOM 26229 O O . TYR C 1 446 ? 116.841 112.001 162.110 1.00 35.91 446 TYR I O 1
ATOM 26247 N N . TYR C 1 447 ? 117.016 110.968 160.127 1.00 36.63 447 TYR I N 1
ATOM 26248 C CA . TYR C 1 447 ? 117.666 109.764 160.649 1.00 35.10 447 TYR I CA 1
ATOM 26249 C C . TYR C 1 447 ? 116.882 109.140 161.799 1.00 39.86 447 TYR I C 1
ATOM 26250 O O . TYR C 1 447 ? 117.457 108.628 162.761 1.00 39.66 447 TYR I O 1
ATOM 26268 N N . GLY C 1 448 ? 115.557 109.179 161.701 1.00 40.36 448 GLY I N 1
ATOM 26269 C CA . GLY C 1 448 ? 114.716 108.459 162.631 1.00 39.16 448 GLY I CA 1
ATOM 26270 C C . GLY C 1 448 ? 114.595 109.067 164.007 1.00 43.17 448 GLY I C 1
ATOM 26271 O O . GLY C 1 448 ? 114.003 108.438 164.890 1.00 49.21 448 GLY I O 1
ATOM 26275 N N . SER C 1 449 ? 115.138 110.259 164.229 1.00 44.63 449 SER I N 1
ATOM 26276 C CA . SER C 1 449 ? 114.949 110.923 165.509 1.00 45.85 449 SER I CA 1
ATOM 26277 C C . SER C 1 449 ? 113.496 111.353 165.655 1.00 47.08 449 SER I C 1
ATOM 26278 O O . SER C 1 449 ? 112.844 111.735 164.680 1.00 43.61 449 SER I O 1
ATOM 26286 N N . VAL C 1 450 ? 112.986 111.280 166.877 1.00 43.87 450 VAL I N 1
ATOM 26287 C CA . VAL C 1 450 ? 111.593 111.600 167.175 1.00 45.57 450 VAL I CA 1
ATOM 26288 C C . VAL C 1 450 ? 111.555 112.985 167.813 1.00 44.23 450 VAL I C 1
ATOM 26289 O O . VAL C 1 450 ? 112.249 113.206 168.817 1.00 52.61 450 VAL I O 1
ATOM 26302 N N . PRO C 1 451 ? 110.787 113.933 167.278 1.00 38.72 451 PRO I N 1
ATOM 26303 C CA . PRO C 1 451 ? 110.689 115.244 167.928 1.00 41.86 451 PRO I CA 1
ATOM 26304 C C . PRO C 1 451 ? 110.190 115.120 169.361 1.00 49.65 451 PRO I C 1
ATOM 26305 O O . PRO C 1 451 ? 109.364 114.265 169.681 1.00 55.97 451 PRO I O 1
ATOM 26316 N N . LYS C 1 452 ? 110.714 115.981 170.228 1.00 51.68 452 LYS I N 1
ATOM 26317 C CA . LYS C 1 452 ? 110.312 116.014 171.626 1.00 52.79 452 LYS I CA 1
ATOM 26318 C C . LYS C 1 452 ? 109.154 116.963 171.893 1.00 54.28 452 LYS I C 1
ATOM 26319 O O . LYS C 1 452 ? 108.641 116.981 173.016 1.00 61.57 452 LYS I O 1
ATOM 26338 N N . GLN C 1 453 ? 108.736 117.749 170.908 1.00 52.57 453 GLN I N 1
ATOM 26339 C CA . GLN C 1 453 ? 107.688 118.738 171.092 1.00 51.56 453 GLN I CA 1
ATOM 26340 C C . GLN C 1 453 ? 106.793 118.770 169.864 1.00 52.76 453 GLN I C 1
ATOM 26341 O O . GLN C 1 453 ? 107.229 118.406 168.767 1.00 54.62 453 GLN I O 1
ATOM 26355 N N . PRO C 1 454 ? 105.544 119.194 170.017 1.00 59.47 454 PRO I N 1
ATOM 26356 C CA . PRO C 1 454 ? 104.631 119.229 168.874 1.00 55.34 454 PRO I CA 1
ATOM 26357 C C . PRO C 1 454 ? 104.840 120.456 168.000 1.00 52.89 454 PRO I C 1
ATOM 26358 O O . PRO C 1 454 ? 105.458 121.446 168.392 1.00 53.67 454 PRO I O 1
ATOM 26369 N N . VAL C 1 455 ? 104.307 120.361 166.788 1.00 49.46 455 VAL I N 1
ATOM 26370 C CA . VAL C 1 455 ? 104.245 121.467 165.844 1.00 47.52 455 VAL I CA 1
ATOM 26371 C C . VAL C 1 455 ? 102.770 121.710 165.573 1.00 52.12 455 VAL I C 1
ATOM 26372 O O . VAL C 1 455 ? 102.103 120.885 164.934 1.00 55.57 455 VAL I O 1
ATOM 26385 N N . ILE C 1 456 ? 102.258 122.836 166.056 1.00 57.88 456 ILE I N 1
ATOM 26386 C CA . ILE C 1 456 ? 100.834 123.140 166.038 1.00 57.20 456 ILE I CA 1
ATOM 26387 C C . ILE C 1 456 ? 100.588 124.171 164.950 1.00 57.29 456 ILE I C 1
ATOM 26388 O O . ILE C 1 456 ? 101.209 125.239 164.943 1.00 60.51 456 ILE I O 1
ATOM 26404 N N . MET C 1 457 ? 99.676 123.858 164.044 1.00 60.43 457 MET I N 1
ATOM 26405 C CA . MET C 1 457 ? 99.337 124.717 162.917 1.00 60.69 457 MET I CA 1
ATOM 26406 C C . MET C 1 457 ? 97.992 125.361 163.224 1.00 64.06 457 MET I C 1
ATOM 26407 O O . MET C 1 457 ? 96.943 124.737 163.059 1.00 74.38 457 MET I O 1
ATOM 26421 N N . VAL C 1 458 ? 98.022 126.603 163.691 1.00 67.22 458 VAL I N 1
ATOM 26422 C CA . VAL C 1 458 ? 96.811 127.300 164.111 1.00 70.27 458 VAL I CA 1
ATOM 26423 C C . VAL C 1 458 ? 96.250 128.050 162.912 1.00 74.34 458 VAL I C 1
ATOM 26424 O O . VAL C 1 458 ? 96.925 128.904 162.329 1.00 73.26 458 VAL I O 1
ATOM 26437 N N . LEU C 1 459 ? 95.008 127.739 162.551 1.00 82.75 459 LEU I N 1
ATOM 26438 C CA . LEU C 1 459 ? 94.395 128.280 161.350 1.00 86.49 459 LEU I CA 1
ATOM 26439 C C . LEU C 1 459 ? 92.943 128.633 161.630 1.00 91.26 459 LEU I C 1
ATOM 26440 O O . LEU C 1 459 ? 92.335 128.144 162.584 1.00 92.35 459 LEU I O 1
ATOM 26456 N N . ASP C 1 460 ? 92.398 129.507 160.790 1.00 95.47 460 ASP I N 1
ATOM 26457 C CA . ASP C 1 460 ? 90.974 129.796 160.834 1.00 101.67 460 ASP I CA 1
ATOM 26458 C C . ASP C 1 460 ? 90.181 128.605 160.303 1.00 101.24 460 ASP I C 1
ATOM 26459 O O . ASP C 1 460 ? 90.683 127.783 159.531 1.00 100.04 460 ASP I O 1
ATOM 26468 N N . ASN C 1 461 ? 88.920 128.521 160.720 1.00 101.17 461 ASN I N 1
ATOM 26469 C CA . ASN C 1 461 ? 88.088 127.357 160.420 1.00 102.48 461 ASN I CA 1
ATOM 26470 C C . ASN C 1 461 ? 87.559 127.457 158.994 1.00 105.79 461 ASN I C 1
ATOM 26471 O O . ASN C 1 461 ? 86.584 128.160 158.724 1.00 106.68 461 ASN I O 1
ATOM 26482 N N . ASP C 1 462 ? 88.228 126.763 158.074 1.00 106.03 462 ASP I N 1
ATOM 26483 C CA . ASP C 1 462 ? 87.697 126.473 156.746 1.00 104.27 462 ASP I CA 1
ATOM 26484 C C . ASP C 1 462 ? 87.679 127.679 155.814 1.00 103.27 462 ASP I C 1
ATOM 26485 O O . ASP C 1 462 ? 87.380 127.534 154.624 1.00 103.01 462 ASP I O 1
ATOM 26494 N N . THR C 1 463 ? 88.002 128.867 156.322 1.00 102.23 463 THR I N 1
ATOM 26495 C CA . THR C 1 463 ? 88.053 130.035 155.448 1.00 105.43 463 THR I CA 1
ATOM 26496 C C . THR C 1 463 ? 89.217 129.923 154.472 1.00 106.20 463 THR I C 1
ATOM 26497 O O . THR C 1 463 ? 89.051 130.115 153.262 1.00 100.13 463 THR I O 1
ATOM 26508 N N . GLY C 1 464 ? 90.402 129.603 154.986 1.00 103.95 464 GLY I N 1
ATOM 26509 C CA . GLY C 1 464 ? 91.568 129.350 154.175 1.00 95.24 464 GLY I CA 1
ATOM 26510 C C . GLY C 1 464 ? 91.891 127.876 153.995 1.00 98.71 464 GLY I C 1
ATOM 26511 O O . GLY C 1 464 ? 92.240 127.438 152.895 1.00 97.92 464 GLY I O 1
ATOM 26515 N N . PRO C 1 465 ? 91.782 127.067 155.068 1.00 98.62 465 PRO I N 1
ATOM 26516 C CA . PRO C 1 465 ? 92.191 125.660 154.953 1.00 98.74 465 PRO I CA 1
ATOM 26517 C C . PRO C 1 465 ? 91.153 124.773 154.287 1.00 101.84 465 PRO I C 1
ATOM 26518 O O . PRO C 1 465 ? 91.214 123.548 154.418 1.00 102.27 465 PRO I O 1
ATOM 26529 N N . SER C 1 466 ? 90.193 125.371 153.580 1.00 102.43 466 SER I N 1
ATOM 26530 C CA . SER C 1 466 ? 89.211 124.575 152.853 1.00 103.07 466 SER I CA 1
ATOM 26531 C C . SER C 1 466 ? 89.899 123.530 151.983 1.00 104.76 466 SER I C 1
ATOM 26532 O O . SER C 1 466 ? 89.512 122.356 151.973 1.00 102.41 466 SER I O 1
ATOM 26540 N N . ASP C 1 467 ? 90.930 123.944 151.243 1.00 103.18 467 ASP I N 1
ATOM 26541 C CA . ASP C 1 467 ? 91.656 123.002 150.397 1.00 103.94 467 ASP I CA 1
ATOM 26542 C C . ASP C 1 467 ? 92.516 122.061 151.232 1.00 102.26 467 ASP I C 1
ATOM 26543 O O . ASP C 1 467 ? 92.523 120.846 150.997 1.00 102.46 467 ASP I O 1
ATOM 26552 N N . LEU C 1 468 ? 93.235 122.598 152.220 1.00 97.29 468 LEU I N 1
ATOM 26553 C CA . LEU C 1 468 ? 94.121 121.768 153.032 1.00 98.48 468 LEU I CA 1
ATOM 26554 C C . LEU C 1 468 ? 93.381 120.561 153.593 1.00 100.87 468 LEU I C 1
ATOM 26555 O O . LEU C 1 468 ? 93.846 119.422 153.479 1.00 99.70 468 LEU I O 1
ATOM 26571 N N . LEU C 1 469 ? 92.214 120.793 154.194 1.00 100.84 469 LEU I N 1
ATOM 26572 C CA . LEU C 1 469 ? 91.471 119.698 154.802 1.00 102.88 469 LEU I CA 1
ATOM 26573 C C . LEU C 1 469 ? 91.137 118.627 153.773 1.00 102.72 469 LEU I C 1
ATOM 26574 O O . LEU C 1 469 ? 91.181 117.429 154.077 1.00 101.29 469 LEU I O 1
ATOM 26590 N N . ASN C 1 470 ? 90.824 119.035 152.540 1.00 104.05 470 ASN I N 1
ATOM 26591 C CA . ASN C 1 470 ? 90.573 118.054 151.490 1.00 105.91 470 ASN I CA 1
ATOM 26592 C C . ASN C 1 470 ? 91.756 117.106 151.359 1.00 106.68 470 ASN I C 1
ATOM 26593 O O . ASN C 1 470 ? 91.589 115.882 151.317 1.00 108.21 470 ASN I O 1
ATOM 26604 N N . PHE C 1 471 ? 92.970 117.660 151.322 1.00 103.67 471 PHE I N 1
ATOM 26605 C CA . PHE C 1 471 ? 94.158 116.817 151.288 1.00 101.55 471 PHE I CA 1
ATOM 26606 C C . PHE C 1 471 ? 94.160 115.850 152.464 1.00 99.84 471 PHE I C 1
ATOM 26607 O O . PHE C 1 471 ? 94.385 114.646 152.295 1.00 98.45 471 PHE I O 1
ATOM 26624 N N . LEU C 1 472 ? 93.868 116.355 153.664 1.00 101.56 472 LEU I N 1
ATOM 26625 C CA . LEU C 1 472 ? 93.877 115.500 154.842 1.00 102.92 472 LEU I CA 1
ATOM 26626 C C . LEU C 1 472 ? 92.894 114.347 154.720 1.00 105.31 472 LEU I C 1
ATOM 26627 O O . LEU C 1 472 ? 93.067 113.327 155.394 1.00 103.49 472 LEU I O 1
ATOM 26643 N N . ARG C 1 473 ? 91.867 114.485 153.882 1.00 109.49 473 ARG I N 1
ATOM 26644 C CA . ARG C 1 473 ? 90.882 113.432 153.683 1.00 107.75 473 ARG I CA 1
ATOM 26645 C C . ARG C 1 473 ? 90.998 112.764 152.321 1.00 108.78 473 ARG I C 1
ATOM 26646 O O . ARG C 1 473 ? 90.185 111.889 152.007 1.00 108.43 473 ARG I O 1
ATOM 26667 N N . ASN C 1 474 ? 91.988 113.143 151.507 1.00 109.18 474 ASN I N 1
ATOM 26668 C CA . ASN C 1 474 ? 92.170 112.554 150.189 1.00 108.05 474 ASN I CA 1
ATOM 26669 C C . ASN C 1 474 ? 93.463 111.769 150.038 1.00 109.60 474 ASN I C 1
ATOM 26670 O O . ASN C 1 474 ? 93.518 110.873 149.189 1.00 106.91 474 ASN I O 1
ATOM 26681 N N . LYS C 1 475 ? 94.495 112.075 150.823 1.00 111.29 475 LYS I N 1
ATOM 26682 C CA . LYS C 1 475 ? 95.769 111.371 150.732 1.00 109.08 475 LYS I CA 1
ATOM 26683 C C . LYS C 1 475 ? 96.232 110.909 152.108 1.00 107.29 475 LYS I C 1
ATOM 26684 O O . LYS C 1 475 ? 96.899 109.876 152.231 1.00 104.33 475 LYS I O 1
ATOM 26703 N N . VAL C 1 476 ? 95.878 111.659 153.147 1.00 107.68 476 VAL I N 1
ATOM 26704 C CA . VAL C 1 476 ? 96.344 111.363 154.499 1.00 106.78 476 VAL I CA 1
ATOM 26705 C C . VAL C 1 476 ? 95.454 110.335 155.181 1.00 110.13 476 VAL I C 1
ATOM 26706 O O . VAL C 1 476 ? 95.944 109.373 155.779 1.00 107.42 476 VAL I O 1
ATOM 26719 N N . LYS C 1 477 ? 94.138 110.520 155.104 1.00 112.79 477 LYS I N 1
ATOM 26720 C CA . LYS C 1 477 ? 93.195 109.678 155.838 1.00 113.15 477 LYS I CA 1
ATOM 26721 C C . LYS C 1 477 ? 93.440 109.785 157.341 1.00 112.99 477 LYS I C 1
ATOM 26722 O O . LYS C 1 477 ? 93.387 108.794 158.073 1.00 108.63 477 LYS I O 1
ATOM 26741 N N . SER C 1 478 ? 93.716 111.007 157.806 1.00 112.82 478 SER I N 1
ATOM 26742 C CA . SER C 1 478 ? 94.022 111.212 159.217 1.00 112.15 478 SER I CA 1
ATOM 26743 C C . SER C 1 478 ? 92.830 110.886 160.107 1.00 113.86 478 SER I C 1
ATOM 26744 O O . SER C 1 478 ? 93.013 110.522 161.275 1.00 108.15 478 SER I O 1
ATOM 26752 N N . CYS C 1 479 ? 91.615 111.004 159.585 1.00 117.13 479 CYS I N 1
ATOM 26753 C CA . CYS C 1 479 ? 90.398 110.772 160.344 1.00 118.70 479 CYS I CA 1
ATOM 26754 C C . CYS C 1 479 ? 89.526 109.730 159.655 1.00 119.27 479 CYS I C 1
ATOM 26755 O O . CYS C 1 479 ? 89.628 109.522 158.440 1.00 115.80 479 CYS I O 1
ATOM 26763 N N . PRO C 1 480 ? 88.651 109.055 160.406 1.00 122.50 480 PRO I N 1
ATOM 26764 C CA . PRO C 1 480 ? 87.847 107.971 159.822 1.00 122.62 480 PRO I CA 1
ATOM 26765 C C . PRO C 1 480 ? 86.682 108.468 158.980 1.00 121.38 480 PRO I C 1
ATOM 26766 O O . PRO C 1 480 ? 85.561 108.597 159.481 1.00 118.15 480 PRO I O 1
ATOM 26777 N N . ASP C 1 481 ? 86.931 108.750 157.700 1.00 120.74 481 ASP I N 1
ATOM 26778 C CA . ASP C 1 481 ? 85.887 109.218 156.787 1.00 122.01 481 ASP I CA 1
ATOM 26779 C C . ASP C 1 481 ? 85.282 110.532 157.277 1.00 120.37 481 ASP I C 1
ATOM 26780 O O . ASP C 1 481 ? 84.067 110.736 157.234 1.00 117.38 481 ASP I O 1
ATOM 26789 N N . ASP C 1 482 ? 86.139 111.431 157.750 1.00 118.62 482 ASP I N 1
ATOM 26790 C CA . ASP C 1 482 ? 85.702 112.730 158.235 1.00 116.51 482 ASP I CA 1
ATOM 26791 C C . ASP C 1 482 ? 85.852 113.774 157.138 1.00 115.68 482 ASP I C 1
ATOM 26792 O O . ASP C 1 482 ? 86.869 113.818 156.440 1.00 113.90 482 ASP I O 1
ATOM 26801 N N . VAL C 1 483 ? 84.825 114.607 156.986 1.00 115.54 483 VAL I N 1
ATOM 26802 C CA . VAL C 1 483 ? 84.835 115.679 155.998 1.00 114.73 483 VAL I CA 1
ATOM 26803 C C . VAL C 1 483 ? 84.641 117.009 156.711 1.00 111.25 483 VAL I C 1
ATOM 26804 O O . VAL C 1 483 ? 85.505 117.891 156.648 1.00 106.46 483 VAL I O 1
ATOM 26817 N N . THR C 1 484 ? 83.507 117.159 157.399 1.00 109.24 484 THR I N 1
ATOM 26818 C CA . THR C 1 484 ? 83.175 118.393 158.093 1.00 109.02 484 THR I CA 1
ATOM 26819 C C . THR C 1 484 ? 83.045 118.232 159.600 1.00 108.88 484 THR I C 1
ATOM 26820 O O . THR C 1 484 ? 82.892 119.241 160.297 1.00 105.79 484 THR I O 1
ATOM 26831 N N . GLU C 1 485 ? 83.087 117.006 160.123 1.00 111.00 485 GLU I N 1
ATOM 26832 C CA . GLU C 1 485 ? 83.094 116.828 161.570 1.00 111.03 485 GLU I CA 1
ATOM 26833 C C . GLU C 1 485 ? 84.409 117.296 162.177 1.00 108.25 485 GLU I C 1
ATOM 26834 O O . GLU C 1 485 ? 84.423 117.810 163.302 1.00 106.24 485 GLU I O 1
ATOM 26846 N N . MET C 1 486 ? 85.516 117.142 161.447 1.00 109.57 486 MET I N 1
ATOM 26847 C CA . MET C 1 486 ? 86.818 117.546 161.962 1.00 106.42 486 MET I CA 1
ATOM 26848 C C . MET C 1 486 ? 86.887 119.041 162.229 1.00 102.79 486 MET I C 1
ATOM 26849 O O . MET C 1 486 ? 87.740 119.482 163.004 1.00 100.54 486 MET I O 1
ATOM 26863 N N . ARG C 1 487 ? 86.004 119.827 161.616 1.00 101.16 487 ARG I N 1
ATOM 26864 C CA . ARG C 1 487 ? 85.916 121.254 161.882 1.00 100.23 487 ARG I CA 1
ATOM 26865 C C . ARG C 1 487 ? 85.143 121.564 163.154 1.00 101.51 487 ARG I C 1
ATOM 26866 O O . ARG C 1 487 ? 84.702 122.706 163.333 1.00 102.44 487 ARG I O 1
ATOM 26887 N N . LYS C 1 488 ? 84.960 120.576 164.035 1.00 102.67 488 LYS I N 1
ATOM 26888 C CA . LYS C 1 488 ? 84.185 120.759 165.251 1.00 102.64 488 LYS I CA 1
ATOM 26889 C C . LYS C 1 488 ? 84.920 120.347 166.519 1.00 102.11 488 LYS I C 1
ATOM 26890 O O . LYS C 1 488 ? 84.361 120.506 167.610 1.00 99.71 488 LYS I O 1
ATOM 26909 N N . MET C 1 489 ? 86.144 119.832 166.422 1.00 100.74 489 MET I N 1
ATOM 26910 C CA . MET C 1 489 ? 86.916 119.456 167.597 1.00 98.68 489 MET I CA 1
ATOM 26911 C C . MET C 1 489 ? 88.005 120.488 167.861 1.00 96.80 489 MET I C 1
ATOM 26912 O O . MET C 1 489 ? 88.522 121.124 166.939 1.00 94.70 489 MET I O 1
ATOM 26926 N N . LYS C 1 490 ? 88.347 120.645 169.142 1.00 92.76 490 LYS I N 1
ATOM 26927 C CA . LYS C 1 490 ? 89.301 121.673 169.542 1.00 93.89 490 LYS I CA 1
ATOM 26928 C C . LYS C 1 490 ? 90.693 121.431 168.974 1.00 92.79 490 LYS I C 1
ATOM 26929 O O . LYS C 1 490 ? 91.496 122.369 168.916 1.00 89.10 490 LYS I O 1
ATOM 26948 N N . TYR C 1 491 ? 91.003 120.206 168.560 1.00 89.97 491 TYR I N 1
ATOM 26949 C CA . TYR C 1 491 ? 92.327 119.896 168.046 1.00 83.17 491 TYR I CA 1
ATOM 26950 C C . TYR C 1 491 ? 92.226 118.790 167.007 1.00 83.50 491 TYR I C 1
ATOM 26951 O O . TYR C 1 491 ? 91.256 118.029 166.967 1.00 86.99 491 TYR I O 1
ATOM 26969 N N . ILE C 1 492 ? 93.250 118.716 166.162 1.00 81.94 492 ILE I N 1
ATOM 26970 C CA . ILE C 1 492 ? 93.392 117.670 165.157 1.00 78.04 492 ILE I CA 1
ATOM 26971 C C . ILE C 1 492 ? 94.833 117.188 165.193 1.00 77.65 492 ILE I C 1
ATOM 26972 O O . ILE C 1 492 ? 95.758 117.984 165.382 1.00 78.32 492 ILE I O 1
ATOM 26988 N N . HIS C 1 493 ? 95.027 115.887 165.022 1.00 72.64 493 HIS I N 1
ATOM 26989 C CA . HIS C 1 493 ? 96.358 115.287 164.986 1.00 68.27 493 HIS I CA 1
ATOM 26990 C C . HIS C 1 493 ? 96.613 114.805 163.565 1.00 66.58 493 HIS I C 1
ATOM 26991 O O . HIS C 1 493 ? 96.181 113.714 163.186 1.00 67.02 493 HIS I O 1
ATOM 27005 N N . VAL C 1 494 ? 97.322 115.617 162.779 1.00 69.74 494 VAL I N 1
ATOM 27006 C CA . VAL C 1 494 ? 97.596 115.241 161.395 1.00 65.77 494 VAL I CA 1
ATOM 27007 C C . VAL C 1 494 ? 98.460 113.990 161.359 1.00 62.88 494 VAL I C 1
ATOM 27008 O O . VAL C 1 494 ? 98.032 112.934 160.881 1.00 71.31 494 VAL I O 1
ATOM 27021 N N . PHE C 1 495 ? 99.685 114.083 161.871 1.00 60.25 495 PHE I N 1
ATOM 27022 C CA . PHE C 1 495 ? 100.510 112.883 161.989 1.00 55.98 495 PHE I CA 1
ATOM 27023 C C . PHE C 1 495 ? 101.849 113.264 162.595 1.00 56.27 495 PHE I C 1
ATOM 27024 O O . PHE C 1 495 ? 102.264 114.420 162.533 1.00 59.12 495 PHE I O 1
ATOM 27041 N N . TYR C 1 496 ? 102.539 112.266 163.143 1.00 53.23 496 TYR I N 1
ATOM 27042 C CA . TYR C 1 496 ? 103.857 112.456 163.751 1.00 51.07 496 TYR I CA 1
ATOM 27043 C C . TYR C 1 496 ? 103.694 113.490 164.858 1.00 51.12 496 TYR I C 1
ATOM 27044 O O . TYR C 1 496 ? 102.874 113.266 165.765 1.00 58.78 496 TYR I O 1
ATOM 27062 N N . ASN C 1 497 ? 104.422 114.603 164.841 1.00 48.76 497 ASN I N 1
ATOM 27063 C CA . ASN C 1 497 ? 104.235 115.675 165.807 1.00 52.86 497 ASN I CA 1
ATOM 27064 C C . ASN C 1 497 ? 103.426 116.833 165.246 1.00 48.71 497 ASN I C 1
ATOM 27065 O O . ASN C 1 497 ? 103.202 117.813 165.956 1.00 52.03 497 ASN I O 1
ATOM 27076 N N . LEU C 1 498 ? 102.969 116.736 164.004 1.00 48.43 498 LEU I N 1
ATOM 27077 C CA . LEU C 1 498 ? 102.195 117.799 163.380 1.00 48.03 498 LEU I CA 1
ATOM 27078 C C . LEU C 1 498 ? 100.726 117.668 163.759 1.00 58.61 498 LEU I C 1
ATOM 27079 O O . LEU C 1 498 ? 100.073 116.667 163.420 1.00 63.58 498 LEU I O 1
ATOM 27095 N N . TYR C 1 499 ? 100.218 118.689 164.454 1.00 63.10 499 TYR I N 1
ATOM 27096 C CA . TYR C 1 499 ? 98.811 118.854 164.780 1.00 64.21 499 TYR I CA 1
ATOM 27097 C C . TYR C 1 499 ? 98.296 120.129 164.124 1.00 63.40 499 TYR I C 1
ATOM 27098 O O . TYR C 1 499 ? 99.061 121.049 163.834 1.00 68.47 499 TYR I O 1
ATOM 27116 N N . ILE C 1 500 ? 96.986 120.187 163.906 1.00 67.94 500 ILE I N 1
ATOM 27117 C CA . ILE C 1 500 ? 96.324 121.395 163.430 1.00 67.10 500 ILE I CA 1
ATOM 27118 C C . ILE C 1 500 ? 95.319 121.832 164.485 1.00 75.05 500 ILE I C 1
ATOM 27119 O O . ILE C 1 500 ? 94.821 121.021 165.270 1.00 78.94 500 ILE I O 1
ATOM 27135 N N . VAL C 1 501 ? 95.037 123.132 164.511 1.00 78.36 501 VAL I N 1
ATOM 27136 C CA . VAL C 1 501 ? 94.099 123.719 165.461 1.00 77.80 501 VAL I CA 1
ATOM 27137 C C . VAL C 1 501 ? 93.291 124.767 164.709 1.00 80.86 501 VAL I C 1
ATOM 27138 O O . VAL C 1 501 ? 93.807 125.845 164.396 1.00 81.53 501 VAL I O 1
ATOM 27151 N N . LEU C 1 502 ? 92.034 124.455 164.415 1.00 87.36 502 LEU I N 1
ATOM 27152 C CA . LEU C 1 502 ? 91.151 125.386 163.733 1.00 91.74 502 LEU I CA 1
ATOM 27153 C C . LEU C 1 502 ? 90.418 126.257 164.747 1.00 96.08 502 LEU I C 1
ATOM 27154 O O . LEU C 1 502 ? 90.258 125.895 165.915 1.00 91.18 502 LEU I O 1
ATOM 27170 N N . THR C 1 503 ? 89.976 127.422 164.286 1.00 100.10 503 THR I N 1
ATOM 27171 C CA . THR C 1 503 ? 89.255 128.330 165.163 1.00 103.18 503 THR I CA 1
ATOM 27172 C C . THR C 1 503 ? 87.936 127.692 165.595 1.00 106.50 503 THR I C 1
ATOM 27173 O O . THR C 1 503 ? 87.241 127.089 164.769 1.00 105.72 503 THR I O 1
ATOM 27184 N N . PRO C 1 504 ? 87.557 127.798 166.869 1.00 106.33 504 PRO I N 1
ATOM 27185 C CA . PRO C 1 504 ? 86.252 127.267 167.280 1.00 104.72 504 PRO I CA 1
ATOM 27186 C C . PRO C 1 504 ? 85.130 127.900 166.472 1.00 109.63 504 PRO I C 1
ATOM 27187 O O . PRO C 1 504 ? 85.135 129.103 166.202 1.00 107.54 504 PRO I O 1
ATOM 27198 N N . LEU C 1 505 ? 84.162 127.075 166.087 1.00 111.08 505 LEU I N 1
ATOM 27199 C CA . LEU C 1 505 ? 83.040 127.564 165.303 1.00 114.17 505 LEU I CA 1
ATOM 27200 C C . LEU C 1 505 ? 82.103 128.397 166.173 1.00 116.66 505 LEU I C 1
ATOM 27201 O O . LEU C 1 505 ? 82.111 128.315 167.404 1.00 113.51 505 LEU I O 1
ATOM 27217 N N . SER C 1 506 ? 81.286 129.212 165.510 1.00 118.05 506 SER I N 1
ATOM 27218 C CA . SER C 1 506 ? 80.376 130.113 166.195 1.00 116.94 506 SER I CA 1
ATOM 27219 C C . SER C 1 506 ? 79.314 129.321 166.952 1.00 119.18 506 SER I C 1
ATOM 27220 O O . SER C 1 506 ? 79.257 128.092 166.867 1.00 118.57 506 SER I O 1
ATOM 27228 N N . PRO C 1 507 ? 78.462 130.003 167.722 1.00 119.22 507 PRO I N 1
ATOM 27229 C CA . PRO C 1 507 ? 77.373 129.287 168.407 1.00 114.98 507 PRO I CA 1
ATOM 27230 C C . PRO C 1 507 ? 76.461 128.533 167.457 1.00 114.70 507 PRO I C 1
ATOM 27231 O O . PRO C 1 507 ? 75.970 127.453 167.809 1.00 107.94 507 PRO I O 1
ATOM 27242 N N . SER C 1 508 ? 76.221 129.066 166.261 1.00 117.23 508 SER I N 1
ATOM 27243 C CA . SER C 1 508 ? 75.390 128.410 165.262 1.00 116.36 508 SER I CA 1
ATOM 27244 C C . SER C 1 508 ? 76.188 127.522 164.316 1.00 119.14 508 SER I C 1
ATOM 27245 O O . SER C 1 508 ? 75.614 126.987 163.362 1.00 117.63 508 SER I O 1
ATOM 27253 N N . GLY C 1 509 ? 77.488 127.357 164.549 1.00 117.80 509 GLY I N 1
ATOM 27254 C CA . GLY C 1 509 ? 78.308 126.545 163.674 1.00 115.23 509 GLY I CA 1
ATOM 27255 C C . GLY C 1 509 ? 78.732 127.227 162.396 1.00 117.49 509 GLY I C 1
ATOM 27256 O O . GLY C 1 509 ? 79.160 126.549 161.457 1.00 115.29 509 GLY I O 1
ATOM 27260 N N . GLU C 1 510 ? 78.623 128.550 162.328 1.00 117.60 510 GLU I N 1
ATOM 27261 C CA . GLU C 1 510 ? 79.004 129.278 161.128 1.00 116.25 510 GLU I CA 1
ATOM 27262 C C . GLU C 1 510 ? 80.519 129.287 160.952 1.00 117.69 510 GLU I C 1
ATOM 27263 O O . GLU C 1 510 ? 81.284 129.225 161.919 1.00 115.58 510 GLU I O 1
ATOM 27275 N N . GLN C 1 511 ? 80.947 129.361 159.694 1.00 116.01 511 GLN I N 1
ATOM 27276 C CA . GLN C 1 511 ? 82.363 129.512 159.394 1.00 113.93 511 GLN I CA 1
ATOM 27277 C C . GLN C 1 511 ? 82.878 130.826 159.969 1.00 114.88 511 GLN I C 1
ATOM 27278 O O . GLN C 1 511 ? 82.220 131.865 159.868 1.00 111.93 511 GLN I O 1
ATOM 27292 N N . THR C 1 512 ? 84.061 130.779 160.577 1.00 114.79 512 THR I N 1
ATOM 27293 C CA . THR C 1 512 ? 84.604 131.948 161.253 1.00 116.05 512 THR I CA 1
ATOM 27294 C C . THR C 1 512 ? 86.124 131.886 161.250 1.00 114.25 512 THR I C 1
ATOM 27295 O O . THR C 1 512 ? 86.726 130.832 161.025 1.00 110.04 512 THR I O 1
ATOM 27306 N N . SER C 1 513 ? 86.735 133.040 161.503 1.00 111.53 513 SER I N 1
ATOM 27307 C CA . SER C 1 513 ? 88.177 133.173 161.632 1.00 108.41 513 SER I CA 1
ATOM 27308 C C . SER C 1 513 ? 88.521 133.590 163.056 1.00 110.12 513 SER I C 1
ATOM 27309 O O . SER C 1 513 ? 87.661 134.013 163.832 1.00 110.08 513 SER I O 1
ATOM 27317 N N . MET C 1 514 ? 89.805 133.461 163.396 1.00 111.21 514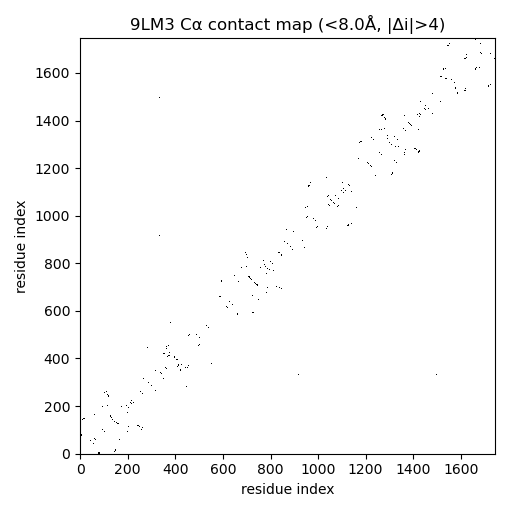 MET I N 1
ATOM 27318 C CA . MET C 1 514 ? 90.255 133.792 164.742 1.00 107.22 514 MET I CA 1
ATOM 27319 C C . MET C 1 514 ? 90.035 135.261 165.076 1.00 107.55 514 MET I C 1
ATOM 27320 O O . MET C 1 514 ? 89.928 135.606 166.257 1.00 107.98 514 MET I O 1
ATOM 27334 N N . GLU C 1 515 ? 89.972 136.134 164.069 1.00 106.24 515 GLU I N 1
ATOM 27335 C CA . GLU C 1 515 ? 89.732 137.547 164.340 1.00 106.51 515 GLU I CA 1
ATOM 27336 C C . GLU C 1 515 ? 88.364 137.769 164.972 1.00 110.11 515 GLU I C 1
ATOM 27337 O O . GLU C 1 515 ? 88.206 138.662 165.812 1.00 107.88 515 GLU I O 1
ATOM 27349 N N . ASP C 1 516 ? 87.366 136.972 164.585 1.00 113.07 516 ASP I N 1
ATOM 27350 C CA . ASP C 1 516 ? 86.044 137.100 165.183 1.00 110.09 516 ASP I CA 1
ATOM 27351 C C . ASP C 1 516 ? 86.061 136.789 166.673 1.00 109.75 516 ASP I C 1
ATOM 27352 O O . ASP C 1 516 ? 85.108 137.139 167.378 1.00 109.55 516 ASP I O 1
ATOM 27361 N N . LEU C 1 517 ? 87.117 136.135 167.164 1.00 108.82 517 LEU I N 1
ATOM 27362 C CA . LEU C 1 517 ? 87.220 135.861 168.593 1.00 107.55 517 LEU I CA 1
ATOM 27363 C C . LEU C 1 517 ? 87.193 137.144 169.410 1.00 109.24 517 LEU I C 1
ATOM 27364 O O . LEU C 1 517 ? 86.701 137.146 170.544 1.00 107.00 517 LEU I O 1
ATOM 27380 N N . PHE C 1 518 ? 87.708 138.236 168.860 1.00 110.22 518 PHE I N 1
ATOM 27381 C CA . PHE C 1 518 ? 87.700 139.495 169.586 1.00 111.48 518 PHE I CA 1
ATOM 27382 C C . PHE C 1 518 ? 86.259 139.912 169.877 1.00 115.15 518 PHE I C 1
ATOM 27383 O O . PHE C 1 518 ? 85.385 139.760 169.016 1.00 113.30 518 PHE I O 1
ATOM 27400 N N . PRO C 1 519 ? 85.971 140.430 171.072 1.00 117.37 519 PRO I N 1
ATOM 27401 C CA . PRO C 1 519 ? 84.603 140.881 171.355 1.00 115.71 519 PRO I CA 1
ATOM 27402 C C . PRO C 1 519 ? 84.175 141.983 170.398 1.00 116.95 519 PRO I C 1
ATOM 27403 O O . PRO C 1 519 ? 84.974 142.832 169.998 1.00 115.72 519 PRO I O 1
ATOM 27414 N N . LYS C 1 520 ? 82.892 141.963 170.034 1.00 115.58 520 LYS I N 1
ATOM 27415 C CA . LYS C 1 520 ? 82.364 142.911 169.061 1.00 113.54 520 LYS I CA 1
ATOM 27416 C C . LYS C 1 520 ? 82.363 144.346 169.572 1.00 114.75 520 LYS I C 1
ATOM 27417 O O . LYS C 1 520 ? 82.179 145.268 168.770 1.00 112.89 520 LYS I O 1
ATOM 27436 N N . ASP C 1 521 ? 82.557 144.559 170.875 1.00 115.39 521 ASP I N 1
ATOM 27437 C CA . ASP C 1 521 ? 82.641 145.921 171.392 1.00 115.07 521 ASP I CA 1
ATOM 27438 C C . ASP C 1 521 ? 83.841 146.657 170.811 1.00 115.69 521 ASP I C 1
ATOM 27439 O O . ASP C 1 521 ? 83.738 147.830 170.433 1.00 113.46 521 ASP I O 1
ATOM 27448 N N . ILE C 1 522 ? 84.987 145.983 170.726 1.00 116.75 522 ILE I N 1
ATOM 27449 C CA . ILE C 1 522 ? 86.220 146.601 170.249 1.00 116.53 522 ILE I CA 1
ATOM 27450 C C . ILE C 1 522 ? 86.386 146.336 168.759 1.00 116.30 522 ILE I C 1
ATOM 27451 O O . ILE C 1 522 ? 87.455 146.580 168.190 1.00 114.17 522 ILE I O 1
ATOM 27467 N N . LEU C 1 523 ? 85.329 145.835 168.117 1.00 116.27 523 LEU I N 1
ATOM 27468 C CA . LEU C 1 523 ? 85.415 145.507 166.699 1.00 117.26 523 LEU I CA 1
ATOM 27469 C C . LEU C 1 523 ? 85.601 146.760 165.851 1.00 117.75 523 LEU I C 1
ATOM 27470 O O . LEU C 1 523 ? 86.500 146.820 165.004 1.00 114.26 523 LEU I O 1
ATOM 27486 N N . ASP C 1 524 ? 84.762 147.775 166.063 1.00 119.12 524 ASP I N 1
ATOM 27487 C CA . ASP C 1 524 ? 84.773 148.944 165.183 1.00 120.04 524 ASP I CA 1
ATOM 27488 C C . ASP C 1 524 ? 85.878 149.923 165.574 1.00 119.96 524 ASP I C 1
ATOM 27489 O O . ASP C 1 524 ? 86.840 150.117 164.825 1.00 119.97 524 ASP I O 1
ATOM 27498 N N . ILE C 1 525 ? 85.762 150.519 166.762 1.00 117.48 525 ILE I N 1
ATOM 27499 C CA . ILE C 1 525 ? 86.706 151.511 167.277 1.00 117.09 525 ILE I CA 1
ATOM 27500 C C . ILE C 1 525 ? 87.338 152.313 166.145 1.00 119.66 525 ILE I C 1
ATOM 27501 O O . ILE C 1 525 ? 88.557 152.512 166.118 1.00 118.77 525 ILE I O 1
ATOM 27517 N N . LYS C 1 526 ? 86.520 152.784 165.206 1.00 122.59 526 LYS I N 1
ATOM 27518 C CA . LYS C 1 526 ? 87.053 153.518 164.067 1.00 122.67 526 LYS I CA 1
ATOM 27519 C C . LYS C 1 526 ? 87.728 154.802 164.533 1.00 121.85 526 LYS I C 1
ATOM 27520 O O . LYS C 1 526 ? 87.274 155.457 165.475 1.00 121.97 526 LYS I O 1
ATOM 27539 N N . ILE C 1 527 ? 88.822 155.158 163.865 1.00 120.75 527 ILE I N 1
ATOM 27540 C CA . ILE C 1 527 ? 89.602 156.344 164.195 1.00 121.07 527 ILE I CA 1
ATOM 27541 C C . ILE C 1 527 ? 89.726 157.199 162.942 1.00 122.33 527 ILE I C 1
ATOM 27542 O O . ILE C 1 527 ? 90.042 156.685 161.863 1.00 121.29 527 ILE I O 1
ATOM 27558 N N . ASP C 1 528 ? 89.481 158.500 163.088 1.00 122.31 528 ASP I N 1
ATOM 27559 C CA . ASP C 1 528 ? 89.496 159.431 161.961 1.00 124.72 528 ASP I CA 1
ATOM 27560 C C . ASP C 1 528 ? 88.466 159.031 160.907 1.00 123.99 528 ASP I C 1
ATOM 27561 O O . ASP C 1 528 ? 88.685 159.187 159.704 1.00 122.15 528 ASP I O 1
ATOM 27570 N N . GLY C 1 529 ? 87.332 158.502 161.364 1.00 122.07 529 GLY I N 1
ATOM 27571 C CA . GLY C 1 529 ? 86.230 158.198 160.475 1.00 120.37 529 GLY I CA 1
ATOM 27572 C C . GLY C 1 529 ? 86.448 157.021 159.556 1.00 122.32 529 GLY I C 1
ATOM 27573 O O . GLY C 1 529 ? 85.600 156.765 158.696 1.00 119.78 529 GLY I O 1
ATOM 27577 N N . LYS C 1 530 ? 87.552 156.293 159.706 1.00 124.55 530 LYS I N 1
ATOM 27578 C CA . LYS C 1 530 ? 87.852 155.141 158.866 1.00 122.46 530 LYS I CA 1
ATOM 27579 C C . LYS C 1 530 ? 87.540 153.867 159.641 1.00 122.87 530 LYS I C 1
ATOM 27580 O O . LYS C 1 530 ? 88.131 153.616 160.696 1.00 121.13 530 LYS I O 1
ATOM 27599 N N . LYS C 1 531 ? 86.616 153.068 159.115 1.00 121.89 531 LYS I N 1
ATOM 27600 C CA . LYS C 1 531 ? 86.285 151.797 159.739 1.00 122.19 531 LYS I CA 1
ATOM 27601 C C . LYS C 1 531 ? 87.407 150.790 159.519 1.00 125.54 531 LYS I C 1
ATOM 27602 O O . LYS C 1 531 ? 88.163 150.866 158.546 1.00 125.04 531 LYS I O 1
ATOM 27621 N N . PHE C 1 532 ? 87.510 149.834 160.440 1.00 127.11 532 PHE I N 1
ATOM 27622 C CA . PHE C 1 532 ? 88.523 148.784 160.368 1.00 124.23 532 PHE I CA 1
ATOM 27623 C C . PHE C 1 532 ? 87.927 147.602 159.615 1.00 121.55 532 PHE I C 1
ATOM 27624 O O . PHE C 1 532 ? 87.133 146.835 160.165 1.00 117.33 532 PHE I O 1
ATOM 27641 N N . ASN C 1 533 ? 88.314 147.452 158.351 1.00 121.01 533 ASN I N 1
ATOM 27642 C CA . ASN C 1 533 ? 87.825 146.353 157.527 1.00 121.84 533 ASN I CA 1
ATOM 27643 C C . ASN C 1 533 ? 88.349 145.037 158.087 1.00 119.61 533 ASN I C 1
ATOM 27644 O O . ASN C 1 533 ? 89.543 144.739 157.983 1.00 119.71 533 ASN I O 1
ATOM 27655 N N . LYS C 1 534 ? 87.454 144.245 158.680 1.00 116.28 534 LYS I N 1
ATOM 27656 C CA . LYS C 1 534 ? 87.870 143.014 159.343 1.00 114.95 534 LYS I CA 1
ATOM 27657 C C . LYS C 1 534 ? 88.602 142.088 158.378 1.00 115.39 534 LYS I C 1
ATOM 27658 O O . LYS C 1 534 ? 89.701 141.607 158.674 1.00 113.95 534 LYS I O 1
ATOM 27677 N N . ASN C 1 535 ? 88.008 141.829 157.216 1.00 115.90 535 ASN I N 1
ATOM 27678 C CA . ASN C 1 535 ? 88.611 140.943 156.230 1.00 115.64 535 ASN I CA 1
ATOM 27679 C C . ASN C 1 535 ? 89.539 141.669 155.265 1.00 115.36 535 ASN I C 1
ATOM 27680 O O . ASN C 1 535 ? 90.239 141.007 154.490 1.00 113.54 535 ASN I O 1
ATOM 27691 N N . ASN C 1 536 ? 89.559 143.001 155.289 1.00 117.22 536 ASN I N 1
ATOM 27692 C CA . ASN C 1 536 ? 90.476 143.790 154.467 1.00 119.66 536 ASN I CA 1
ATOM 27693 C C . ASN C 1 536 ? 90.383 143.411 152.991 1.00 118.95 536 ASN I C 1
ATOM 27694 O O . ASN C 1 536 ? 91.382 143.426 152.268 1.00 113.84 536 ASN I O 1
ATOM 27705 N N . ASP C 1 537 ? 89.180 143.065 152.531 1.00 121.18 537 ASP I N 1
ATOM 27706 C CA . ASP C 1 537 ? 88.966 142.774 151.118 1.00 121.59 537 ASP I CA 1
ATOM 27707 C C . ASP C 1 537 ? 87.700 143.391 150.545 1.00 121.97 537 ASP I C 1
ATOM 27708 O O . ASP C 1 537 ? 87.543 143.380 149.320 1.00 119.18 537 ASP I O 1
ATOM 27717 N N . GLY C 1 538 ? 86.800 143.925 151.365 1.00 120.54 538 GLY I N 1
ATOM 27718 C CA . GLY C 1 538 ? 85.569 144.512 150.869 1.00 115.83 538 GLY I CA 1
ATOM 27719 C C . GLY C 1 538 ? 85.805 145.681 149.933 1.00 108.89 538 GLY I C 1
ATOM 27720 O O . GLY C 1 538 ? 85.600 145.572 148.725 1.00 96.28 538 GLY I O 1
ATOM 27724 N N . THR C 1 542 ? 89.011 154.717 151.926 1.00 105.48 542 THR I N 1
ATOM 27725 C CA . THR C 1 542 ? 90.255 154.377 152.605 1.00 112.20 542 THR I CA 1
ATOM 27726 C C . THR C 1 542 ? 89.976 153.748 153.964 1.00 116.68 542 THR I C 1
ATOM 27727 O O . THR C 1 542 ? 89.863 154.448 154.970 1.00 115.27 542 THR I O 1
ATOM 27738 N N . GLU C 1 543 ? 89.869 152.423 153.987 1.00 119.52 543 GLU I N 1
ATOM 27739 C CA . GLU C 1 543 ? 89.594 151.679 155.208 1.00 122.64 543 GLU I CA 1
ATOM 27740 C C . GLU C 1 543 ? 90.880 151.043 155.718 1.00 125.54 543 GLU I C 1
ATOM 27741 O O . GLU C 1 543 ? 91.617 150.417 154.950 1.00 122.93 543 GLU I O 1
ATOM 27753 N N . TYR C 1 544 ? 91.142 151.206 157.012 1.00 127.13 544 TYR I N 1
ATOM 27754 C CA . TYR C 1 544 ? 92.358 150.666 157.601 1.00 125.08 544 TYR I CA 1
ATOM 27755 C C . TYR C 1 544 ? 92.391 149.150 157.457 1.00 125.10 544 TYR I C 1
ATOM 27756 O O . TYR C 1 544 ? 91.403 148.464 157.731 1.00 124.71 544 TYR I O 1
ATOM 27774 N N . GLY C 1 545 ? 93.538 148.631 157.028 1.00 120.27 545 GLY I N 1
ATOM 27775 C CA . GLY C 1 545 ? 93.700 147.214 156.800 1.00 120.33 545 GLY I CA 1
ATOM 27776 C C . GLY C 1 545 ? 93.883 146.442 158.092 1.00 120.18 545 GLY I C 1
ATOM 27777 O O . GLY C 1 545 ? 93.776 146.971 159.200 1.00 118.41 545 GLY I O 1
ATOM 27781 N N . LYS C 1 546 ? 94.167 145.148 157.933 1.00 114.39 546 LYS I N 1
ATOM 27782 C CA . LYS C 1 546 ? 94.334 144.284 159.095 1.00 108.34 546 LYS I CA 1
ATOM 27783 C C . LYS C 1 546 ? 95.544 144.683 159.928 1.00 110.54 546 LYS I C 1
ATOM 27784 O O . LYS C 1 546 ? 95.523 144.529 161.152 1.00 111.88 546 LYS I O 1
ATOM 27803 N N . HIS C 1 547 ? 96.606 145.182 159.291 1.00 112.10 547 HIS I N 1
ATOM 27804 C CA . HIS C 1 547 ? 97.806 145.558 160.035 1.00 111.45 547 HIS I CA 1
ATOM 27805 C C . HIS C 1 547 ? 97.538 146.728 160.975 1.00 112.92 547 HIS I C 1
ATOM 27806 O O . HIS C 1 547 ? 97.984 146.723 162.130 1.00 110.55 547 HIS I O 1
ATOM 27820 N N . ILE C 1 548 ? 96.830 147.751 160.493 1.00 115.43 548 ILE I N 1
ATOM 27821 C CA . ILE C 1 548 ? 96.539 148.908 161.334 1.00 116.01 548 ILE I CA 1
ATOM 27822 C C . ILE C 1 548 ? 95.698 148.485 162.530 1.00 114.50 548 ILE I C 1
ATOM 27823 O O . ILE C 1 548 ? 95.965 148.876 163.674 1.00 112.43 548 ILE I O 1
ATOM 27839 N N . PHE C 1 549 ? 94.664 147.679 162.280 1.00 115.11 549 PHE I N 1
ATOM 27840 C CA . PHE C 1 549 ? 93.837 147.184 163.373 1.00 116.71 549 PHE I CA 1
ATOM 27841 C C . PHE C 1 549 ? 94.673 146.395 164.367 1.00 115.13 549 PHE I C 1
ATOM 27842 O O . PHE C 1 549 ? 94.620 146.644 165.575 1.00 112.57 549 PHE I O 1
ATOM 27859 N N . SER C 1 550 ? 95.451 145.430 163.876 1.00 114.36 550 SER I N 1
ATOM 27860 C CA . SER C 1 550 ? 96.290 144.643 164.767 1.00 112.29 550 SER I CA 1
ATOM 27861 C C . SER C 1 550 ? 97.113 145.561 165.657 1.00 114.96 550 SER I C 1
ATOM 27862 O O . SER C 1 550 ? 96.915 145.605 166.875 1.00 115.37 550 SER I O 1
ATOM 27870 N N . MET C 1 551 ? 97.986 146.365 165.052 1.00 116.64 551 MET I N 1
ATOM 27871 C CA . MET C 1 551 ? 98.837 147.248 165.838 1.00 115.76 551 MET I CA 1
ATOM 27872 C C . MET C 1 551 ? 97.998 148.011 166.855 1.00 118.37 551 MET I C 1
ATOM 27873 O O . MET C 1 551 ? 98.097 147.752 168.061 1.00 118.41 551 MET I O 1
ATOM 27887 N N . ARG C 1 552 ? 97.104 148.879 166.377 1.00 118.26 552 ARG I N 1
ATOM 27888 C CA . ARG C 1 552 ? 96.418 149.802 167.273 1.00 115.67 552 ARG I CA 1
ATOM 27889 C C . ARG C 1 552 ? 95.626 149.057 168.341 1.00 115.89 552 ARG I C 1
ATOM 27890 O O . ARG C 1 552 ? 95.917 149.164 169.537 1.00 115.07 552 ARG I O 1
ATOM 27911 N N . VAL C 1 553 ? 94.615 148.291 167.927 1.00 114.16 553 VAL I N 1
ATOM 27912 C CA . VAL C 1 553 ? 93.702 147.694 168.895 1.00 114.54 553 VAL I CA 1
ATOM 27913 C C . VAL C 1 553 ? 94.436 146.701 169.788 1.00 114.92 553 VAL I C 1
ATOM 27914 O O . VAL C 1 553 ? 94.352 146.772 171.020 1.00 113.90 553 VAL I O 1
ATOM 27927 N N . VAL C 1 554 ? 95.173 145.764 169.190 1.00 113.25 554 VAL I N 1
ATOM 27928 C CA . VAL C 1 554 ? 95.693 144.634 169.948 1.00 112.73 554 VAL I CA 1
ATOM 27929 C C . VAL C 1 554 ? 96.945 145.029 170.723 1.00 113.77 554 VAL I C 1
ATOM 27930 O O . VAL C 1 554 ? 97.011 144.865 171.947 1.00 110.47 554 VAL I O 1
ATOM 27943 N N . ARG C 1 555 ? 97.962 145.550 170.026 1.00 116.00 555 ARG I N 1
ATOM 27944 C CA . ARG C 1 555 ? 99.241 145.780 170.690 1.00 116.81 555 ARG I CA 1
ATOM 27945 C C . ARG C 1 555 ? 99.123 146.837 171.780 1.00 118.14 555 ARG I C 1
ATOM 27946 O O . ARG C 1 555 ? 99.714 146.693 172.856 1.00 113.56 555 ARG I O 1
ATOM 27967 N N . ASP C 1 556 ? 98.373 147.904 171.522 1.00 123.07 556 ASP I N 1
ATOM 27968 C CA . ASP C 1 556 ? 98.282 148.998 172.478 1.00 120.39 556 ASP I CA 1
ATOM 27969 C C . ASP C 1 556 ? 97.567 148.549 173.746 1.00 118.79 556 ASP I C 1
ATOM 27970 O O . ASP C 1 556 ? 96.576 147.815 173.696 1.00 115.21 556 ASP I O 1
ATOM 27979 N N . LYS C 1 557 ? 98.083 148.993 174.887 1.00 117.33 557 LYS I N 1
ATOM 27980 C CA . LYS C 1 557 ? 97.429 148.790 176.170 1.00 113.33 557 LYS I CA 1
ATOM 27981 C C . LYS C 1 557 ? 96.524 149.990 176.453 1.00 114.40 557 LYS I C 1
ATOM 27982 O O . LYS C 1 557 ? 96.240 150.800 175.568 1.00 113.10 557 LYS I O 1
ATOM 28001 N N . LYS C 1 558 ? 96.055 150.114 177.692 1.00 113.87 558 LYS I N 1
ATOM 28002 C CA . LYS C 1 558 ? 95.121 151.124 178.171 1.00 111.33 558 LYS I CA 1
ATOM 28003 C C . LYS C 1 558 ? 93.691 150.807 177.748 1.00 109.61 558 LYS I C 1
ATOM 28004 O O . LYS C 1 558 ? 92.770 151.498 178.185 1.00 107.39 558 LYS I O 1
ATOM 28023 N N . ARG C 1 559 ? 93.467 149.787 176.921 1.00 112.13 559 ARG I N 1
ATOM 28024 C CA . ARG C 1 559 ? 92.126 149.329 176.588 1.00 110.64 559 ARG I CA 1
ATOM 28025 C C . ARG C 1 559 ? 91.729 148.079 177.355 1.00 109.03 559 ARG I C 1
ATOM 28026 O O . ARG C 1 559 ? 90.539 147.873 177.611 1.00 106.49 559 ARG I O 1
ATOM 28047 N N . LYS C 1 560 ? 92.698 147.247 177.729 1.00 109.55 560 LYS I N 1
ATOM 28048 C CA . LYS C 1 560 ? 92.449 146.030 178.493 1.00 108.87 560 LYS I CA 1
ATOM 28049 C C . LYS C 1 560 ? 91.420 145.152 177.782 1.00 111.18 560 LYS I C 1
ATOM 28050 O O . LYS C 1 560 ? 90.337 144.863 178.294 1.00 111.78 560 LYS I O 1
ATOM 28069 N N . ILE C 1 561 ? 91.786 144.732 176.569 1.00 110.69 561 ILE I N 1
ATOM 28070 C CA . ILE C 1 561 ? 90.902 143.888 175.779 1.00 110.02 561 ILE I CA 1
ATOM 28071 C C . ILE C 1 561 ? 90.599 142.610 176.543 1.00 112.57 561 ILE I C 1
ATOM 28072 O O . ILE C 1 561 ? 91.485 141.997 177.153 1.00 108.49 561 ILE I O 1
ATOM 28088 N N . ASP C 1 562 ? 89.333 142.202 176.513 1.00 115.44 562 ASP I N 1
ATOM 28089 C CA . ASP C 1 562 ? 88.883 140.992 177.197 1.00 113.63 562 ASP I CA 1
ATOM 28090 C C . ASP C 1 562 ? 89.257 139.790 176.339 1.00 111.38 562 ASP I C 1
ATOM 28091 O O . ASP C 1 562 ? 88.493 139.343 175.483 1.00 108.76 562 ASP I O 1
ATOM 28100 N N . PHE C 1 563 ? 90.456 139.262 176.572 1.00 110.48 563 PHE I N 1
ATOM 28101 C CA . PHE C 1 563 ? 90.942 138.084 175.857 1.00 107.91 563 PHE I CA 1
ATOM 28102 C C . PHE C 1 563 ? 90.390 136.848 176.553 1.00 108.76 563 PHE I C 1
ATOM 28103 O O . PHE C 1 563 ? 90.972 136.333 177.507 1.00 109.44 563 PHE I O 1
ATOM 28120 N N . LYS C 1 564 ? 89.239 136.375 176.077 1.00 106.87 564 LYS I N 1
ATOM 28121 C CA . LYS C 1 564 ? 88.630 135.167 176.620 1.00 106.01 564 LYS I CA 1
ATOM 28122 C C . LYS C 1 564 ? 88.277 134.198 175.502 1.00 104.60 564 LYS I C 1
ATOM 28123 O O . LYS C 1 564 ? 88.297 132.979 175.698 1.00 102.67 564 LYS I O 1
ATOM 28142 N N . ALA C 1 565 ? 87.950 134.730 174.324 1.00 104.80 565 ALA I N 1
ATOM 28143 C CA . ALA C 1 565 ? 87.665 133.875 173.181 1.00 104.72 565 ALA I CA 1
ATOM 28144 C C . ALA C 1 565 ? 88.900 133.122 172.706 1.00 106.44 565 ALA I C 1
ATOM 28145 O O . ALA C 1 565 ? 88.766 132.115 172.005 1.00 103.57 565 ALA I O 1
ATOM 28152 N N . PHE C 1 566 ? 90.096 133.586 173.072 1.00 107.30 566 PHE I N 1
ATOM 28153 C CA . PHE C 1 566 ? 91.327 132.887 172.732 1.00 105.04 566 PHE I CA 1
ATOM 28154 C C . PHE C 1 566 ? 91.649 131.754 173.696 1.00 102.16 566 PHE I C 1
ATOM 28155 O O . PHE C 1 566 ? 92.600 131.005 173.449 1.00 100.79 566 PHE I O 1
ATOM 28172 N N . CYS C 1 567 ? 90.890 131.613 174.785 1.00 101.71 567 CYS I N 1
ATOM 28173 C CA . CYS C 1 567 ? 91.140 130.522 175.720 1.00 102.69 567 CYS I CA 1
ATOM 28174 C C . CYS C 1 567 ? 91.024 129.168 175.038 1.00 101.03 567 CYS I C 1
ATOM 28175 O O . CYS C 1 567 ? 91.673 128.203 175.457 1.00 97.58 567 CYS I O 1
ATOM 28183 N N . CYS C 1 568 ? 90.204 129.076 173.990 1.00 102.56 568 CYS I N 1
ATOM 28184 C CA . CYS C 1 568 ? 90.050 127.811 173.281 1.00 101.05 568 CYS I CA 1
ATOM 28185 C C . CYS C 1 568 ? 91.351 127.394 172.608 1.00 99.11 568 CYS I C 1
ATOM 28186 O O . CYS C 1 568 ? 91.721 126.215 172.634 1.00 97.24 568 CYS I O 1
ATOM 28194 N N . ILE C 1 569 ? 92.061 128.346 172.002 1.00 98.48 569 ILE I N 1
ATOM 28195 C CA . ILE C 1 569 ? 93.304 128.016 171.309 1.00 93.79 569 ILE I CA 1
ATOM 28196 C C . ILE C 1 569 ? 94.335 127.486 172.297 1.00 90.28 569 ILE I C 1
ATOM 28197 O O . ILE C 1 569 ? 95.013 126.485 172.041 1.00 89.32 569 ILE I O 1
ATOM 28213 N N . PHE C 1 570 ? 94.472 128.151 173.444 1.00 89.65 570 PHE I N 1
ATOM 28214 C CA . PHE C 1 570 ? 95.442 127.703 174.438 1.00 91.57 570 PHE I CA 1
ATOM 28215 C C . PHE C 1 570 ? 95.024 126.387 175.084 1.00 92.97 570 PHE I C 1
ATOM 28216 O O . PHE C 1 570 ? 95.883 125.562 175.417 1.00 92.25 570 PHE I O 1
ATOM 28233 N N . ASP C 1 571 ? 93.721 126.164 175.263 1.00 95.97 571 ASP I N 1
ATOM 28234 C CA . ASP C 1 571 ? 93.265 124.858 175.727 1.00 97.37 571 ASP I CA 1
ATOM 28235 C C . ASP C 1 571 ? 93.639 123.773 174.727 1.00 92.75 571 ASP I C 1
ATOM 28236 O O . ASP C 1 571 ? 94.084 122.684 175.110 1.00 90.86 571 ASP I O 1
ATOM 28245 N N . ALA C 1 572 ? 93.468 124.056 173.435 1.00 90.70 572 ALA I N 1
ATOM 28246 C CA . ALA C 1 572 ? 93.864 123.100 172.408 1.00 90.04 572 ALA I CA 1
ATOM 28247 C C . ALA C 1 572 ? 95.365 122.851 172.444 1.00 88.47 572 ALA I C 1
ATOM 28248 O O . ALA C 1 572 ? 95.817 121.719 172.252 1.00 84.22 572 ALA I O 1
ATOM 28255 N N . ILE C 1 573 ? 96.155 123.901 172.671 1.00 86.88 573 ILE I N 1
ATOM 28256 C CA . ILE C 1 573 ? 97.605 123.736 172.750 1.00 82.76 573 ILE I CA 1
ATOM 28257 C C . ILE C 1 573 ? 97.975 122.846 173.930 1.00 86.30 573 ILE I C 1
ATOM 28258 O O . ILE C 1 573 ? 98.841 121.968 173.820 1.00 85.89 573 ILE I O 1
ATOM 28274 N N . LYS C 1 574 ? 97.332 123.060 175.080 1.00 88.46 574 LYS I N 1
ATOM 28275 C CA . LYS C 1 574 ? 97.576 122.196 176.231 1.00 89.45 574 LYS I CA 1
ATOM 28276 C C . LYS C 1 574 ? 97.207 120.753 175.918 1.00 87.76 574 LYS I C 1
ATOM 28277 O O . LYS C 1 574 ? 97.945 119.820 176.263 1.00 83.28 574 LYS I O 1
ATOM 28296 N N . ASP C 1 575 ? 96.057 120.550 175.273 1.00 86.76 575 ASP I N 1
ATOM 28297 C CA . ASP C 1 575 ? 95.632 119.197 174.933 1.00 88.15 575 ASP I CA 1
ATOM 28298 C C . ASP C 1 575 ? 96.613 118.544 173.971 1.00 85.91 575 ASP I C 1
ATOM 28299 O O . ASP C 1 575 ? 96.894 117.348 174.080 1.00 84.44 575 ASP I O 1
ATOM 28308 N N . ILE C 1 576 ? 97.140 119.313 173.019 1.00 81.11 576 ILE I N 1
ATOM 28309 C CA . ILE C 1 576 ? 98.105 118.770 172.070 1.00 74.48 576 ILE I CA 1
ATOM 28310 C C . ILE C 1 576 ? 99.393 118.386 172.782 1.00 76.13 576 ILE I C 1
ATOM 28311 O O . ILE C 1 576 ? 99.987 117.339 172.499 1.00 78.27 576 ILE I O 1
ATOM 28327 N N . LYS C 1 577 ? 99.856 119.230 173.704 1.00 76.38 577 LYS I N 1
ATOM 28328 C CA . LYS C 1 577 ? 101.054 118.891 174.463 1.00 76.42 577 LYS I CA 1
ATOM 28329 C C . LYS C 1 577 ? 100.847 117.610 175.259 1.00 80.75 577 LYS I C 1
ATOM 28330 O O . LYS C 1 577 ? 101.714 116.727 175.268 1.00 80.33 577 LYS I O 1
ATOM 28349 N N . GLU C 1 578 ? 99.698 117.487 175.928 1.00 87.57 578 GLU I N 1
ATOM 28350 C CA . GLU C 1 578 ? 99.414 116.276 176.693 1.00 85.60 578 GLU I CA 1
ATOM 28351 C C . GLU C 1 578 ? 99.334 115.056 175.784 1.00 82.23 578 GLU I C 1
ATOM 28352 O O . GLU C 1 578 ? 99.864 113.987 176.113 1.00 81.61 578 GLU I O 1
ATOM 28364 N N . HIS C 1 579 ? 98.670 115.199 174.637 1.00 79.33 579 HIS I N 1
ATOM 28365 C CA . HIS C 1 579 ? 98.554 114.098 173.692 1.00 80.06 579 HIS I CA 1
ATOM 28366 C C . HIS C 1 579 ? 99.929 113.636 173.234 1.00 82.25 579 HIS I C 1
ATOM 28367 O O . HIS C 1 579 ? 100.215 112.434 173.204 1.00 81.97 579 HIS I O 1
ATOM 28381 N N . TYR C 1 580 ? 100.800 114.581 172.876 1.00 79.22 580 TYR I N 1
ATOM 28382 C CA . TYR C 1 580 ? 102.117 114.199 172.384 1.00 75.85 580 TYR I CA 1
ATOM 28383 C C . TYR C 1 580 ? 102.958 113.577 173.487 1.00 81.46 580 TYR I C 1
ATOM 28384 O O . TYR C 1 580 ? 103.720 112.637 173.234 1.00 82.71 580 TYR I O 1
ATOM 28402 N N . LYS C 1 581 ? 102.848 114.086 174.715 1.00 81.42 581 LYS I N 1
ATOM 28403 C CA . LYS C 1 581 ? 103.575 113.469 175.818 1.00 82.10 581 LYS I CA 1
ATOM 28404 C C . LYS C 1 581 ? 103.121 112.025 175.997 1.00 86.17 581 LYS I C 1
ATOM 28405 O O . LYS C 1 581 ? 103.944 111.109 176.095 1.00 86.43 581 LYS I O 1
ATOM 28424 N N . LEU C 1 582 ? 101.806 111.795 175.979 1.00 86.01 582 LEU I N 1
ATOM 28425 C CA . LEU C 1 582 ? 101.304 110.430 176.104 1.00 87.77 582 LEU I CA 1
ATOM 28426 C C . LEU C 1 582 ? 101.810 109.554 174.963 1.00 87.76 582 LEU I C 1
ATOM 28427 O O . LEU C 1 582 ? 102.226 108.411 175.184 1.00 87.02 582 LEU I O 1
ATOM 28443 N N . MET C 1 583 ? 101.791 110.080 173.738 1.00 87.10 583 MET I N 1
ATOM 28444 C CA . MET C 1 583 ? 102.243 109.308 172.585 1.00 84.35 583 MET I CA 1
ATOM 28445 C C . MET C 1 583 ? 103.714 108.935 172.711 1.00 84.13 583 MET I C 1
ATOM 28446 O O . MET C 1 583 ? 104.106 107.807 172.393 1.00 82.68 583 MET I O 1
ATOM 28460 N N . LEU C 1 584 ? 104.547 109.875 173.160 1.00 85.23 584 LEU I N 1
ATOM 28461 C CA . LEU C 1 584 ? 105.972 109.593 173.291 1.00 87.27 584 LEU I CA 1
ATOM 28462 C C . LEU C 1 584 ? 106.222 108.492 174.310 1.00 88.70 584 LEU I C 1
ATOM 28463 O O . LEU C 1 584 ? 107.086 107.631 174.107 1.00 85.86 584 LEU I O 1
ATOM 28479 N N . ASN C 1 585 ? 105.474 108.501 175.415 1.00 92.17 585 ASN I N 1
ATOM 28480 C CA . ASN C 1 585 ? 105.657 107.490 176.448 1.00 91.52 585 ASN I CA 1
ATOM 28481 C C . ASN C 1 585 ? 105.348 106.088 175.945 1.00 91.20 585 ASN I C 1
ATOM 28482 O O . ASN C 1 585 ? 105.799 105.111 176.551 1.00 88.81 585 ASN I O 1
ATOM 28493 N N . SER C 1 586 ? 104.594 105.965 174.856 1.00 88.85 586 SER I N 1
ATOM 28494 C CA . SER C 1 586 ? 104.264 104.662 174.293 1.00 88.46 586 SER I CA 1
ATOM 28495 C C . SER C 1 586 ? 105.528 103.906 173.894 1.00 89.30 586 SER I C 1
ATOM 28496 O O . SER C 1 586 ? 105.472 102.754 173.465 1.00 86.82 586 SER I O 1
#

Radius of gyration: 46.92 Å; Cα contacts (8 Å, |Δi|>4): 2601; chains: 3; bounding box: 92×118×124 Å

B-factor: mean 56.82, std 35.14, range [1.11, 149.5]

Organism: Escherichia coli (NCBI:txid562)

Solvent-accessible surface area: 91904 Å² total; per-residue (Å²): 109,108,170,89,35,57,5,87,43,0,93,75,1,91,44,80,92,48,2,2,153,44,7,112,23,159,66,121,57,1,44,42,0,0,84,196,64,19,0,67,118,13,24,73,102,97,79,71,112,85,221,61,204,44,69,115,66,23,8,24,5,66,111,102,0,97,56,0,0,124,79,2,15,59,8,0,13,19,0,16,72,15,23,32,74,104,119,179,99,73,24,72,70,0,8,11,82,22,132,75,61,35,41,7,61,1,0,78,64,0,105,30,41,62,3,2,0,4,0,20,8,90,97,12,26,84,26,0,60,64,46,59,0,82,28,31,1,45,82,49,118,21,0,98,6,40,81,51,0,0,40,0,2,0,51,1,0,7,40,109,32,28,0,3,52,26,3,34,0,0,31,9,2,0,0,4,7,0,40,78,0,1,82,90,2,11,148,13,2,175,150,38,37,16,29,4,0,0,48,11,46,33,0,0,2,0,3,95,98,129,93,7,11,113,73,1,1,29,85,83,146,156,28,44,59,19,10,174,62,2,35,101,42,0,65,93,15,35,3,94,17,30,110,98,89,22,101,27,23,102,60,136,61,94,0,52,0,28,37,0,24,0,28,201,64,0,23,10,40,144,97,72,10,101,121,0,103,58,17,2,61,22,7,8,129,107,51,72,3,99,17,73,81,148,127,54,95,109,74,46,14,33,51,116,97,0,50,44,32,3,26,68,5,14,102,2,5,129,32,14,45,84,81,107,127,132,100,162,144,116,104,77,24,43,75,99,133,62,76,63,72,13,22,54,94,108,7,50,56,36,4,87,12,10,1,48,0,11,17,18,52,39,1,6,18,5,112,4,0,0,1,3,10,38,12,132,13,13,38,29,0,5,87,18,0,2,79,64,22,64,123,63,15,68,96,0,18,99,139,123,133,151,50,206,141,70,36,17,27,13,44,21,9,121,18,74,152,93,12,78,69,7,10,8,4,36,7,30,54,68,10,2,53,55,5,0,36,6,2,90,90,30,26,72,45,2,108,69,25,91,2,161,44,3,0,0,0,0,1,23,3,65,91,28,4,55,90,7,10,59,39,8,106,81,143,32,144,62,56,149,114,24,70,88,117,9,44,141,90,165,37,8,52,5,20,94,0,0,0,0,2,12,0,54,34,27,149,102,35,109,77,12,5,0,13,55,10,8,49,172,122,11,40,100,32,138,14,86,64,68,132,16,16,144,31,87,125,76,140,76,62,31,73,113,39,4,0,77,113,2,5,136,51,172,184,110,179,18,94,8,166,54,0,40,79,3,1,77,10,0,83,65,0,43,93,54,6,109,109,73,79,107,135,204,92,106,72,49,48,6,70,44,0,126,72,4,89,48,72,78,52,2,2,141,32,8,116,24,153,59,108,70,0,35,52,0,2,83,200,64,21,2,66,113,12,22,79,124,104,80,69,112,96,219,58,220,46,74,117,56,25,10,20,6,65,108,138,0,107,36,0,0,121,63,3,31,72,8,0,11,20,0,17,59,16,22,41,65,89,121,192,98,78,24,75,74,1,8,6,87,16,146,72,59,34,42,6,58,0,0,80,58,0,98,41,47,56,3,0,0,8,0,31,5,80,66,16,26,101,17,0,70,59,47,73,0,78,31,30,1,46,96,47,122,33,0,112,6,44,75,55,0,0,42,1,1,0,58,0,0,6,48,98,40,25,0,2,64,28,2,39,0,0,31,14,1,0,0,7,9,0,42,81,1,3,89,94,2,8,154,14,2,177,149,38,39,17,30,3,0,0,54,11,41,28,0,0,2,0,2,96,100,126,102,8,15,127,74,1,1,37,77,84,145,143,24,40,59,21,10,180,61,1,37,124,45,0,95,100,14,26,8,85,20,35,109,105,110,20,105,30,7,104,59,133,61,89,0,47,0,27,38,0,25,0,30,196,75,0,31,9,36,166,97,69,13,88,111,0,101,58,15,3,63,22,10,7,133,74,61,58,2,102,13,83,45,163,129,58,96,110,69,52,25,34,52,116,101,0,47,45,31,2,29,69,4,20,96,0,5,127,33,16,44,85,70,124,160,132,126,136,154,75,113,86,44,31,92,48,104,72,79,57,86,12,33,54,64,86,7,49,57,52,2,87,13,9,0,56,0,9,16,13,51,36,2,5,20,4,118,7,3,0,1,3,9,67,32,161,16,21,47,56,0,12,91,15,0,3,61,59,28,62,128,64,17,74,77,1,16,114,68,159,80,112,68,201,119,78,72,9,38,15,43,21,4,113,24,57,137,80,11,87,62,6,8,11,3,59,10,32,29,69,12,3,63,60,4,0,61,10,3,101,92,30,24,67,44,2,107,58,26,88,1,158,49,3,0,0,1,1,3,30,0,28,88,32,2,41,89,0,17,63,30,5,98,86,126,61,134,56,40,140,124,24,104,68,106,17,69,157,73,134,58,1,53,7,26,91,0,0,0,1,0,7,4,47,45,27,147,106,37,119,84,15,19,3,11,58,8,7,30,156,110,19,39,73,27,110,39,118,64,76,134,20,54,125,112,137,116,15,38,67,129,61,4,0,76,123,14,3,148,67,131,175,124,174,17,72,17,143,32,0,43,72,4,5,68,5,6,46,42,0,40,80,41,8,119,110,92,69,104,122,136,101,184,81,24,51,0,66,39,0,91,80,2,84,44,74,90,42,1,1,146,29,7,114,22,164,49,121,56,0,50,35,0,0,84,186,47,23,1,60,115,9,21,81,93,100,76,73,113,89,219,66,203,23,84,119,67,24,14,24,10,50,115,96,0,96,60,0,0,126,80,2,14,58,3,0,10,41,0,17,69,5,20,32,74,92,127,181,97,70,23,74,72,1,6,11,81,22,134,72,59,36,40,9,61,0,0,76,64,0,102,38,46,61,4,3,0,14,0,23,7,88,72,13,27,94,24,0,63,66,47,59,0,86,23,33,1,45,78,42,139,15,1,107,6,37,76,58,0,0,41,1,1,0,60,1,0,5,44,104,33,34,2,4,54,28,2,32,0,0,31,10,2,0,0,3,6,0,46,77,1,0,79,85,2,10,142,18,2,178,151,36,41,15,31,3,0,1,50,11,41,28,0,0,1,0,2,96,100,128,107,9,15,135,66,1,0,38,83,82,132,165,35,41,68,19,9,168,48,0,39,106,37,0,100,97,12,34,8,100,21,23,117,100,104,20,102,28,14,102,60,135,61,96,0,45,0,24,38,0,23,0,31,196,73,0,20,10,37,141,94,78,11,106,125,1,105,59,18,3,68,24,8,8,124,96,45,64,2,105,16,88,45,182,128,52,88,114,69,48,26,39,57,119,106,0,55,41,30,5,27,67,6,15,98,1,4,135,31,14,43,90,65,122,158,126,96,133,129,107,103,112,68,35,130,59,151,64,75,58,75,16,35,52,57,113,7,51,56,37,3,74,12,9,1,48,0,17,17,16,57,47,1,6,19,7,123,1,1,0,0,3,8,54,23,130,22,22,33,41,1,1,82,19,0,0,88,68,6,59,130,64,13,70,80,0,18,108,125,120,142,134,101,150,143,79,70,14,31,9,39,20,5,114,9,57,161,101,13,81,64,6,9,9,1,53,8,27,48,64,11,5,40,66,4,1,53,10,2,100,88,32,23,74,46,3,114,61,28,88,0,159,47,3,0,0,0,2,6,27,3,25,81,22,0,51,76,3,1,51,30,1,87,70,155,34,137,36,26,130,151,18,71,78,107,1,32,132,79,110,63,4,53,6,22,94,0,0,0,1,2,7,3,46,50,36,151,100,43,117,93,18,31,5,15,63,24,8,46,174,128,28,71,70,66,112,56,129,59,70,122,18,40,76,89,79,117,101,147,92,47,17,67,117,58,8,4,87,125,2,8,141,45,177,202,108,190,18,85,11,125,33,2,31,36,3,0,46,0,0,63,70,0,50,109,54,9,112,124,69,66,110,131

GO terms:
  GO:0034061 DNA polymerase activity (F, EXP)